Protein 3ORG (pdb70)

Radius of gyration: 48.37 Å; Cα contacts (8 Å, |Δi|>4): 4152; chains: 4; bounding box: 143×122×129 Å

B-factor: mean 123.42, std 28.96, range [78.47, 241.32]

Nearest PDB structures (foldseek):
  3org-assembly2_C  TM=1.002E+00  e=7.263E-75  Cyanidioschyzon merolae
  8ta2-assembly1_A  TM=9.245E-01  e=1.969E-22  Homo sapiens
  7xja-assembly1_B  TM=9.227E-01  e=7.601E-22  Homo sapiens
  8ta2-assembly1_B  TM=9.131E-01  e=1.461E-21  Homo sapiens
  5tr1-assembly1_B  TM=8.525E-01  e=3.159E-23  Bos taurus

Structure (mmCIF, N/CA/C/O backbone):
data_3ORG
#
_entry.id   3ORG
#
_cell.length_a   229.629
_cell.length_b   178.270
_cell.length_c   145.135
_cell.angle_alpha   90.000
_cell.angle_beta   129.210
_cell.angle_gamma   90.000
#
_symmetry.space_group_name_H-M   'C 1 2 1'
#
loop_
_entity.id
_entity.type
_entity.pdbx_description
1 polymer CmCLC
2 non-polymer 'CHLORIDE ION'
#
loop_
_atom_site.group_PDB
_atom_site.id
_atom_site.type_symbol
_atom_site.label_atom_id
_atom_site.label_alt_id
_atom_site.label_comp_id
_atom_site.label_asym_id
_atom_site.label_entity_id
_atom_site.label_seq_id
_atom_site.pdbx_PDB_ins_code
_atom_site.Cartn_x
_atom_site.Cartn_y
_atom_site.Cartn_z
_atom_site.occupancy
_atom_site.B_iso_or_equiv
_atom_site.auth_seq_id
_atom_site.auth_comp_id
_atom_site.auth_asym_id
_atom_site.auth_atom_id
_atom_site.pdbx_PDB_model_num
ATOM 1 N N . SER A 1 3 ? 45.794 0.466 21.586 1.00 120.71 88 SER A N 1
ATOM 2 C CA . SER A 1 3 ? 46.329 -0.353 20.446 1.00 116.54 88 SER A CA 1
ATOM 3 C C . SER A 1 3 ? 45.199 -1.140 19.770 1.00 116.01 88 SER A C 1
ATOM 4 O O . SER A 1 3 ? 45.406 -1.755 18.724 1.00 112.87 88 SER A O 1
ATOM 7 N N . LEU A 1 4 ? 44.015 -1.129 20.391 1.00 119.27 89 LEU A N 1
ATOM 8 C CA . LEU A 1 4 ? 42.812 -1.780 19.847 1.00 119.33 89 LEU A CA 1
ATOM 9 C C . LEU A 1 4 ? 41.756 -0.730 19.521 1.00 119.59 89 LEU A C 1
ATOM 10 O O . LEU A 1 4 ? 41.031 -0.840 18.528 1.00 117.90 89 LEU A O 1
ATOM 15 N N . MET A 1 5 ? 41.684 0.287 20.372 1.00 121.88 90 MET A N 1
ATOM 16 C CA . MET A 1 5 ? 40.842 1.447 20.127 1.00 122.45 90 MET A CA 1
ATOM 17 C C . MET A 1 5 ? 41.323 2.198 18.906 1.00 118.09 90 MET A C 1
ATOM 18 O O . MET A 1 5 ? 40.553 2.899 18.255 1.00 117.54 90 MET A O 1
ATOM 23 N N . TYR A 1 6 ? 42.613 2.029 18.621 1.00 115.35 91 TYR A N 1
ATOM 24 C CA . TYR A 1 6 ? 43.258 2.530 17.417 1.00 111.04 91 TYR A CA 1
ATOM 25 C C . TYR A 1 6 ? 42.686 1.831 16.188 1.00 108.40 91 TYR A C 1
ATOM 26 O O . TYR A 1 6 ? 42.163 2.490 15.286 1.00 106.85 91 TYR A O 1
ATOM 35 N N . LEU A 1 7 ? 42.772 0.500 16.179 1.00 108.09 92 LEU A N 1
ATOM 36 C CA . LEU A 1 7 ? 42.325 -0.320 15.050 1.00 106.00 92 LEU A CA 1
ATOM 37 C C . LEU A 1 7 ? 40.822 -0.200 14.770 1.00 107.40 92 LEU A C 1
ATOM 38 O O . LEU A 1 7 ? 40.427 0.004 13.622 1.00 105.36 92 LEU A O 1
ATOM 43 N N . LEU A 1 8 ? 39.998 -0.310 15.812 1.00 110.92 93 LEU A N 1
ATOM 44 C CA . LEU A 1 8 ? 38.540 -0.260 15.653 1.00 112.85 93 LEU A CA 1
ATOM 45 C C . LEU A 1 8 ? 38.037 1.097 15.173 1.00 112.02 93 LEU A C 1
ATOM 46 O O . LEU A 1 8 ? 37.021 1.174 14.479 1.00 112.01 93 LEU A O 1
ATOM 51 N N . ARG A 1 9 ? 38.745 2.160 15.545 1.00 111.29 94 ARG A N 1
ATOM 52 C CA . ARG A 1 9 ? 38.405 3.495 15.078 1.00 110.64 94 ARG A CA 1
ATOM 53 C C . ARG A 1 9 ? 38.564 3.551 13.583 1.00 107.06 94 ARG A C 1
ATOM 54 O O . ARG A 1 9 ? 37.620 3.905 12.872 1.00 107.39 94 ARG A O 1
ATOM 62 N N . LEU A 1 10 ? 39.775 3.194 13.141 1.00 103.89 95 LEU A N 1
ATOM 63 C CA . LEU A 1 10 ? 40.197 3.150 11.741 1.00 99.86 95 LEU A CA 1
ATOM 64 C C . LEU A 1 10 ? 39.279 2.231 10.935 1.00 99.67 95 LEU A C 1
ATOM 65 O O . LEU A 1 10 ? 38.708 2.666 9.935 1.00 98.68 95 LEU A O 1
ATOM 70 N N . VAL A 1 11 ? 39.112 0.985 11.389 1.00 100.85 96 VAL A N 1
ATOM 71 C CA . VAL A 1 11 ? 38.229 0.016 10.715 1.00 101.31 96 VAL A CA 1
ATOM 72 C C . VAL A 1 11 ? 36.805 0.568 10.555 1.00 103.78 96 VAL A C 1
ATOM 73 O O . VAL A 1 11 ? 36.218 0.468 9.479 1.00 103.08 96 VAL A O 1
ATOM 77 N N . CYS A 1 12 ? 36.265 1.163 11.618 1.00 106.97 97 CYS A N 1
ATOM 78 C CA . CYS A 1 12 ? 34.962 1.822 11.554 1.00 109.51 97 CYS A CA 1
ATOM 79 C C . CYS A 1 12 ? 34.878 2.908 10.482 1.00 107.48 97 CYS A C 1
ATOM 80 O O . CYS A 1 12 ? 33.852 3.036 9.813 1.00 108.14 97 CYS A O 1
ATOM 83 N N . PHE A 1 13 ? 35.963 3.672 10.325 1.00 105.30 98 PHE A N 1
ATOM 84 C CA . PHE A 1 13 ? 36.033 4.795 9.377 1.00 103.53 98 PHE A CA 1
ATOM 85 C C . PHE A 1 13 ? 36.025 4.331 7.950 1.00 101.06 98 PHE A C 1
ATOM 86 O O . PHE A 1 13 ? 35.260 4.828 7.131 1.00 101.19 98 PHE A O 1
ATOM 94 N N . LEU A 1 14 ? 36.906 3.388 7.664 1.00 99.14 99 LEU A N 1
ATOM 95 C CA . LEU A 1 14 ? 37.070 2.876 6.319 1.00 97.24 99 LEU A CA 1
ATOM 96 C C . LEU A 1 14 ? 35.785 2.179 5.840 1.00 99.20 99 LEU A C 1
ATOM 97 O O . LEU A 1 14 ? 35.318 2.420 4.719 1.00 98.59 99 LEU A O 1
ATOM 102 N N . THR A 1 15 ? 35.198 1.358 6.710 1.00 101.98 100 THR A N 1
ATOM 103 C CA . THR A 1 15 ? 33.944 0.656 6.407 1.00 104.42 100 THR A CA 1
ATOM 104 C C . THR A 1 15 ? 32.772 1.623 6.195 1.00 106.45 100 THR A C 1
ATOM 105 O O . THR A 1 15 ? 31.991 1.449 5.259 1.00 106.97 100 THR A O 1
ATOM 109 N N . LEU A 1 16 ? 32.654 2.633 7.057 1.00 107.85 101 LEU A N 1
ATOM 110 C CA . LEU A 1 16 ? 31.625 3.663 6.889 1.00 109.80 101 LEU A CA 1
ATOM 111 C C . LEU A 1 16 ? 31.868 4.599 5.692 1.00 107.47 101 LEU A C 1
ATOM 112 O O . LEU A 1 16 ? 30.903 5.169 5.166 1.00 109.05 101 LEU A O 1
ATOM 117 N N . LEU A 1 17 ? 33.136 4.750 5.271 1.00 103.85 102 LEU A N 1
ATOM 118 C CA . LEU A 1 17 ? 33.496 5.490 4.047 1.00 101.14 102 LEU A CA 1
ATOM 119 C C . LEU A 1 17 ? 33.149 4.649 2.837 1.00 100.38 102 LEU A C 1
ATOM 120 O O . LEU A 1 17 ? 32.346 5.057 2.003 1.00 101.11 102 LEU A O 1
ATOM 125 N N . GLY A 1 18 ? 33.762 3.472 2.754 1.00 99.13 103 GLY A N 1
ATOM 126 C CA . GLY A 1 18 ? 33.604 2.579 1.609 1.00 98.92 103 GLY A CA 1
ATOM 127 C C . GLY A 1 18 ? 32.167 2.295 1.212 1.00 101.81 103 GLY A C 1
ATOM 128 O O . GLY A 1 18 ? 31.809 2.374 0.030 1.00 101.66 103 GLY A O 1
ATOM 129 N N . VAL A 1 19 ? 31.351 1.955 2.206 1.00 104.74 104 VAL A N 1
ATOM 130 C CA . VAL A 1 19 ? 29.919 1.773 2.012 1.00 107.94 104 VAL A CA 1
ATOM 131 C C . VAL A 1 19 ? 29.332 3.016 1.343 1.00 108.50 104 VAL A C 1
ATOM 132 O O . VAL A 1 19 ? 28.913 2.952 0.187 1.00 108.42 104 VAL A O 1
ATOM 136 N N . THR A 1 20 ? 29.350 4.145 2.051 1.00 109.16 105 THR A N 1
ATOM 137 C CA . THR A 1 20 ? 28.641 5.346 1.598 1.00 110.60 105 THR A CA 1
ATOM 138 C C . THR A 1 20 ? 29.229 5.963 0.326 1.00 108.06 105 THR A C 1
ATOM 139 O O . THR A 1 20 ? 28.543 6.728 -0.359 1.00 109.13 105 THR A O 1
ATOM 143 N N . ALA A 1 21 ? 30.484 5.621 0.015 1.00 105.03 106 ALA A N 1
ATOM 144 C CA . ALA A 1 21 ? 31.137 6.041 -1.239 1.00 102.83 106 ALA A CA 1
ATOM 145 C C . ALA A 1 21 ? 30.579 5.268 -2.435 1.00 103.30 106 ALA A C 1
ATOM 146 O O . ALA A 1 21 ? 30.064 5.862 -3.384 1.00 103.93 106 ALA A O 1
ATOM 148 N N . ALA A 1 22 ? 30.673 3.942 -2.377 1.00 103.22 107 ALA A N 1
ATOM 149 C CA . ALA A 1 22 ? 30.072 3.080 -3.393 1.00 104.21 107 ALA A CA 1
ATOM 150 C C . ALA A 1 22 ? 28.532 3.160 -3.408 1.00 107.68 107 ALA A C 1
ATOM 151 O O . ALA A 1 22 ? 27.886 2.719 -4.363 1.00 108.97 107 ALA A O 1
ATOM 153 N N . LEU A 1 23 ? 27.949 3.718 -2.352 1.00 109.38 108 LEU A N 1
ATOM 154 C CA . LEU A 1 23 ? 26.507 3.906 -2.302 1.00 112.96 108 LEU A CA 1
ATOM 155 C C . LEU A 1 23 ? 26.110 5.177 -3.053 1.00 113.56 108 LEU A C 1
ATOM 156 O O . LEU A 1 23 ? 25.135 5.189 -3.814 1.00 115.85 108 LEU A O 1
ATOM 161 N N . PHE A 1 24 ? 26.870 6.245 -2.821 1.00 111.73 109 PHE A N 1
ATOM 162 C CA . PHE A 1 24 ? 26.638 7.533 -3.466 1.00 112.05 109 PHE A CA 1
ATOM 163 C C . PHE A 1 24 ? 26.900 7.416 -4.969 1.00 110.82 109 PHE A C 1
ATOM 164 O O . PHE A 1 24 ? 26.169 7.987 -5.778 1.00 112.46 109 PHE A O 1
ATOM 172 N N . ILE A 1 25 ? 27.939 6.659 -5.325 1.00 108.11 110 ILE A N 1
ATOM 173 C CA . ILE A 1 25 ? 28.323 6.450 -6.723 1.00 106.92 110 ILE A CA 1
ATOM 174 C C . ILE A 1 25 ? 27.304 5.576 -7.435 1.00 109.19 110 ILE A C 1
ATOM 175 O O . ILE A 1 25 ? 27.120 5.692 -8.648 1.00 109.75 110 ILE A O 1
ATOM 180 N N . PHE A 1 26 ? 26.645 4.706 -6.672 1.00 110.75 111 PHE A N 1
ATOM 181 C CA . PHE A 1 26 ? 25.562 3.893 -7.200 1.00 113.48 111 PHE A CA 1
ATOM 182 C C . PHE A 1 26 ? 24.366 4.776 -7.550 1.00 116.42 111 PHE A C 1
ATOM 183 O O . PHE A 1 26 ? 23.674 4.520 -8.535 1.00 118.34 111 PHE A O 1
ATOM 191 N N . ALA A 1 27 ? 24.143 5.818 -6.746 1.00 116.95 112 ALA A N 1
ATOM 192 C CA . ALA A 1 27 ? 23.061 6.780 -6.979 1.00 119.78 112 ALA A CA 1
ATOM 193 C C . ALA A 1 27 ? 23.346 7.709 -8.160 1.00 118.91 112 ALA A C 1
ATOM 194 O O . ALA A 1 27 ? 22.425 8.108 -8.867 1.00 121.45 112 ALA A O 1
ATOM 196 N N . VAL A 1 28 ? 24.621 8.056 -8.353 1.00 115.56 113 VAL A N 1
ATOM 197 C CA . VAL A 1 28 ? 25.084 8.800 -9.530 1.00 114.51 113 VAL A CA 1
ATOM 198 C C . VAL A 1 28 ? 24.796 7.973 -10.789 1.00 115.53 113 VAL A C 1
ATOM 199 O O . VAL A 1 28 ? 24.157 8.453 -11.728 1.00 117.54 113 VAL A O 1
ATOM 203 N N . ASP A 1 29 ? 25.259 6.723 -10.773 1.00 114.42 114 ASP A N 1
ATOM 204 C CA . ASP A 1 29 ? 25.065 5.753 -11.853 1.00 115.49 114 ASP A CA 1
ATOM 205 C C . ASP A 1 29 ? 23.588 5.521 -12.125 1.00 119.47 114 ASP A C 1
ATOM 206 O O . ASP A 1 29 ? 23.178 5.390 -13.278 1.00 121.29 114 ASP A O 1
ATOM 211 N N . LEU A 1 30 ? 22.801 5.471 -11.051 1.00 121.16 115 LEU A N 1
ATOM 212 C CA . LEU A 1 30 ? 21.351 5.308 -11.134 1.00 125.17 115 LEU A CA 1
ATOM 213 C C . LEU A 1 30 ? 20.686 6.529 -11.767 1.00 127.13 115 LEU A C 1
ATOM 214 O O . LEU A 1 30 ? 19.717 6.394 -12.513 1.00 130.27 115 LEU A O 1
ATOM 219 N N . ALA A 1 31 ? 21.220 7.712 -11.468 1.00 125.43 116 ALA A N 1
ATOM 220 C CA . ALA A 1 31 ? 20.684 8.966 -11.992 1.00 127.30 116 ALA A CA 1
ATOM 221 C C . ALA A 1 31 ? 21.072 9.212 -13.449 1.00 126.95 116 ALA A C 1
ATOM 222 O O . ALA A 1 31 ? 20.393 9.961 -14.148 1.00 129.65 116 ALA A O 1
ATOM 224 N N . VAL A 1 32 ? 22.157 8.593 -13.907 1.00 124.06 117 VAL A N 1
ATOM 225 C CA . VAL A 1 32 ? 22.570 8.724 -15.304 1.00 123.95 117 VAL A CA 1
ATOM 226 C C . VAL A 1 32 ? 21.707 7.831 -16.205 1.00 127.13 117 VAL A C 1
ATOM 227 O O . VAL A 1 32 ? 21.344 8.214 -17.323 1.00 129.18 117 VAL A O 1
ATOM 231 N N . HIS A 1 33 ? 21.364 6.652 -15.688 1.00 127.86 118 HIS A N 1
ATOM 232 C CA . HIS A 1 33 ? 20.560 5.660 -16.401 1.00 130.98 118 HIS A CA 1
ATOM 233 C C . HIS A 1 33 ? 19.089 6.048 -16.523 1.00 135.25 118 HIS A C 1
ATOM 234 O O . HIS A 1 33 ? 18.343 5.435 -17.284 1.00 138.32 118 HIS A O 1
ATOM 241 N N . GLY A 1 34 ? 18.677 7.056 -15.761 1.00 135.71 119 GLY A N 1
ATOM 242 C CA . GLY A 1 34 ? 17.315 7.570 -15.825 1.00 140.05 119 GLY A CA 1
ATOM 243 C C . GLY A 1 34 ? 17.246 8.795 -16.713 1.00 141.05 119 GLY A C 1
ATOM 244 O O . GLY A 1 34 ? 16.357 8.911 -17.560 1.00 144.60 119 GLY A O 1
ATOM 245 N N . LEU A 1 35 ? 18.202 9.701 -16.517 1.00 138.13 120 LEU A N 1
ATOM 246 C CA . LEU A 1 35 ? 18.302 10.946 -17.280 1.00 138.87 120 LEU A CA 1
ATOM 247 C C . LEU A 1 35 ? 18.485 10.690 -18.774 1.00 139.96 120 LEU A C 1
ATOM 248 O O . LEU A 1 35 ? 18.038 11.485 -19.603 1.00 142.51 120 LEU A O 1
ATOM 253 N N . GLU A 1 36 ? 19.155 9.586 -19.104 1.00 138.32 121 GLU A N 1
ATOM 254 C CA . GLU A 1 36 ? 19.284 9.134 -20.486 1.00 139.78 121 GLU A CA 1
ATOM 255 C C . GLU A 1 36 ? 17.949 8.593 -21.019 1.00 144.40 121 GLU A C 1
ATOM 256 O O . GLU A 1 36 ? 17.589 8.847 -22.171 1.00 147.26 121 GLU A O 1
ATOM 262 N N . GLU A 1 37 ? 17.214 7.865 -20.179 1.00 145.53 122 GLU A N 1
ATOM 263 C CA . GLU A 1 37 ? 15.928 7.287 -20.589 1.00 150.17 122 GLU A CA 1
ATOM 264 C C . GLU A 1 37 ? 14.817 8.340 -20.704 1.00 153.65 122 GLU A C 1
ATOM 265 O O . GLU A 1 37 ? 13.898 8.193 -21.512 1.00 157.71 122 GLU A O 1
ATOM 271 N N . LEU A 1 38 ? 14.918 9.399 -19.904 1.00 152.18 123 LEU A N 1
ATOM 272 C CA . LEU A 1 38 ? 14.035 10.555 -20.028 1.00 155.28 123 LEU A CA 1
ATOM 273 C C . LEU A 1 38 ? 14.250 11.170 -21.404 1.00 156.31 123 LEU A C 1
ATOM 274 O O . LEU A 1 38 ? 13.330 11.228 -22.215 1.00 160.53 123 LEU A O 1
ATOM 279 N N . ARG A 1 39 ? 15.487 11.594 -21.655 1.00 152.68 124 ARG A N 1
ATOM 280 C CA . ARG A 1 39 ? 15.939 12.138 -22.942 1.00 153.25 124 ARG A CA 1
ATOM 281 C C . ARG A 1 39 ? 15.471 11.304 -24.147 1.00 156.48 124 ARG A C 1
ATOM 282 O O . ARG A 1 39 ? 15.177 11.855 -25.209 1.00 159.39 124 ARG A O 1
ATOM 290 N N . MET A 1 40 ? 15.391 9.986 -23.969 1.00 156.28 125 MET A N 1
ATOM 291 C CA . MET A 1 40 ? 14.962 9.083 -25.036 1.00 159.58 125 MET A CA 1
ATOM 292 C C . MET A 1 40 ? 13.440 9.117 -25.234 1.00 164.94 125 MET A C 1
ATOM 293 O O . MET A 1 40 ? 12.956 9.029 -26.367 1.00 168.62 125 MET A O 1
ATOM 298 N N . LYS A 1 41 ? 12.698 9.245 -24.131 1.00 165.65 126 LYS A N 1
ATOM 299 C CA . LYS A 1 41 ? 11.234 9.368 -24.170 1.00 170.84 126 LYS A CA 1
ATOM 300 C C . LYS A 1 41 ? 10.818 10.606 -24.939 1.00 173.53 126 LYS A C 1
ATOM 301 O O . LYS A 1 41 ? 9.978 10.523 -25.832 1.00 178.16 126 LYS A O 1
ATOM 307 N N . ILE A 1 42 ? 11.416 11.744 -24.586 1.00 170.92 127 ILE A N 1
ATOM 308 C CA . ILE A 1 42 ? 11.171 13.022 -25.260 1.00 173.28 127 ILE A CA 1
ATOM 309 C C . ILE A 1 42 ? 11.214 12.881 -26.789 1.00 175.92 127 ILE A C 1
ATOM 310 O O . ILE A 1 42 ? 10.362 13.434 -27.495 1.00 180.51 127 ILE A O 1
ATOM 315 N N . SER A 1 43 ? 12.183 12.113 -27.284 1.00 173.34 128 SER A N 1
ATOM 316 C CA . SER A 1 43 ? 12.387 11.942 -28.721 1.00 175.59 128 SER A CA 1
ATOM 317 C C . SER A 1 43 ? 11.350 11.050 -29.393 1.00 180.45 128 SER A C 1
ATOM 318 O O . SER A 1 43 ? 10.812 11.410 -30.444 1.00 184.76 128 SER A O 1
ATOM 321 N N . ARG A 1 44 ? 11.066 9.899 -28.782 1.00 180.06 129 ARG A N 1
ATOM 322 C CA . ARG A 1 44 ? 10.151 8.904 -29.362 1.00 184.64 129 ARG A CA 1
ATOM 323 C C . ARG A 1 44 ? 8.663 9.277 -29.281 1.00 189.88 129 ARG A C 1
ATOM 324 O O . ARG A 1 44 ? 7.820 8.583 -29.857 1.00 194.40 129 ARG A O 1
ATOM 332 N N . LEU A 1 45 ? 8.345 10.364 -28.576 1.00 189.53 130 LEU A N 1
ATOM 333 C CA . LEU A 1 45 ? 6.963 10.843 -28.481 1.00 194.61 130 LEU A CA 1
ATOM 334 C C . LEU A 1 45 ? 6.572 11.711 -29.683 1.00 198.82 130 LEU A C 1
ATOM 335 O O . LEU A 1 45 ? 5.410 11.716 -30.097 1.00 204.34 130 LEU A O 1
ATOM 340 N N . ALA A 1 46 ? 7.546 12.442 -30.228 1.00 196.44 131 ALA A N 1
ATOM 341 C CA . ALA A 1 46 ? 7.347 13.276 -31.419 1.00 200.13 131 ALA A CA 1
ATOM 342 C C . ALA A 1 46 ? 7.562 12.461 -32.703 1.00 202.24 131 ALA A C 1
ATOM 343 O O . ALA A 1 46 ? 7.875 11.270 -32.632 1.00 200.84 131 ALA A O 1
ATOM 345 N N . GLY A 1 47 ? 7.389 13.098 -33.865 1.00 205.89 132 GLY A N 1
ATOM 346 C CA . GLY A 1 47 ? 7.691 12.472 -35.163 1.00 208.05 132 GLY A CA 1
ATOM 347 C C . GLY A 1 47 ? 9.156 12.070 -35.299 1.00 203.05 132 GLY A C 1
ATOM 348 O O . GLY A 1 47 ? 9.975 12.395 -34.435 1.00 197.84 132 GLY A O 1
ATOM 349 N N . ARG A 1 48 ? 9.490 11.364 -36.379 1.00 204.82 133 ARG A N 1
ATOM 350 C CA . ARG A 1 48 ? 10.854 10.848 -36.582 1.00 200.55 133 ARG A CA 1
ATOM 351 C C . ARG A 1 48 ? 11.856 11.956 -36.934 1.00 198.49 133 ARG A C 1
ATOM 352 O O . ARG A 1 48 ? 12.956 12.013 -36.370 1.00 193.17 133 ARG A O 1
ATOM 360 N N . PHE A 1 49 ? 11.460 12.824 -37.865 1.00 202.95 134 PHE A N 1
ATOM 361 C CA . PHE A 1 49 ? 12.249 13.993 -38.269 1.00 202.04 134 PHE A CA 1
ATOM 362 C C . PHE A 1 49 ? 12.664 14.844 -37.068 1.00 197.27 134 PHE A C 1
ATOM 363 O O . PHE A 1 49 ? 13.856 15.044 -36.824 1.00 192.98 134 PHE A O 1
ATOM 371 N N . ALA A 1 50 ? 11.669 15.312 -36.316 1.00 198.37 135 ALA A N 1
ATOM 372 C CA . ALA A 1 50 ? 11.884 16.113 -35.113 1.00 194.52 135 ALA A CA 1
ATOM 373 C C . ALA A 1 50 ? 12.424 15.275 -33.961 1.00 189.10 135 ALA A C 1
ATOM 374 O O . ALA A 1 50 ? 13.162 15.780 -33.117 1.00 184.82 135 ALA A O 1
ATOM 376 N N . GLY A 1 51 ? 12.053 13.998 -33.934 1.00 189.63 136 GLY A N 1
ATOM 377 C CA . GLY A 1 51 ? 12.529 13.069 -32.914 1.00 185.14 136 GLY A CA 1
ATOM 378 C C . GLY A 1 51 ? 14.040 13.030 -32.804 1.00 180.09 136 GLY A C 1
ATOM 379 O O . GLY A 1 51 ? 14.578 12.796 -31.723 1.00 175.57 136 GLY A O 1
ATOM 380 N N . TYR A 1 52 ? 14.722 13.269 -33.923 1.00 181.17 137 TYR A N 1
ATOM 381 C CA . TYR A 1 52 ? 16.187 13.300 -33.948 1.00 177.02 137 TYR A CA 1
ATOM 382 C C . TYR A 1 52 ? 16.758 14.631 -33.440 1.00 174.39 137 TYR A C 1
ATOM 383 O O . TYR A 1 52 ? 17.760 14.642 -32.716 1.00 169.51 137 TYR A O 1
ATOM 392 N N . ILE A 1 53 ? 16.118 15.738 -33.821 1.00 177.67 138 ILE A N 1
ATOM 393 C CA . ILE A 1 53 ? 16.552 17.077 -33.408 1.00 175.97 138 ILE A CA 1
ATOM 394 C C . ILE A 1 53 ? 16.263 17.329 -31.926 1.00 173.11 138 ILE A C 1
ATOM 395 O O . ILE A 1 53 ? 17.044 18.000 -31.249 1.00 169.92 138 ILE A O 1
ATOM 400 N N . LEU A 1 54 ? 15.158 16.779 -31.423 1.00 174.53 139 LEU A N 1
ATOM 401 C CA . LEU A 1 54 ? 14.863 16.830 -29.987 1.00 171.93 139 LEU A CA 1
ATOM 402 C C . LEU A 1 54 ? 15.820 15.977 -29.144 1.00 166.61 139 LEU A C 1
ATOM 403 O O . LEU A 1 54 ? 15.940 16.184 -27.936 1.00 163.80 139 LEU A O 1
ATOM 408 N N . TYR A 1 55 ? 16.492 15.020 -29.780 1.00 165.47 140 TYR A N 1
ATOM 409 C CA . TYR A 1 55 ? 17.558 14.273 -29.125 1.00 160.60 140 TYR A CA 1
ATOM 410 C C . TYR A 1 55 ? 18.785 15.173 -28.954 1.00 157.37 140 TYR A C 1
ATOM 411 O O . TYR A 1 55 ? 19.380 15.226 -27.874 1.00 153.46 140 TYR A O 1
ATOM 420 N N . VAL A 1 56 ? 19.141 15.887 -30.022 1.00 159.34 141 VAL A N 1
ATOM 421 C CA . VAL A 1 56 ? 20.315 16.763 -30.029 1.00 156.93 141 VAL A CA 1
ATOM 422 C C . VAL A 1 56 ? 20.104 17.969 -29.119 1.00 156.32 141 VAL A C 1
ATOM 423 O O . VAL A 1 56 ? 20.994 18.325 -28.348 1.00 152.72 141 VAL A O 1
ATOM 427 N N . VAL A 1 57 ? 18.925 18.585 -29.210 1.00 160.12 142 VAL A N 1
ATOM 428 C CA . VAL A 1 57 ? 18.599 19.764 -28.404 1.00 160.43 142 VAL A CA 1
ATOM 429 C C . VAL A 1 57 ? 18.635 19.450 -26.906 1.00 157.05 142 VAL A C 1
ATOM 430 O O . VAL A 1 57 ? 19.248 20.191 -26.130 1.00 154.92 142 VAL A O 1
ATOM 434 N N . SER A 1 58 ? 18.001 18.345 -26.513 1.00 156.88 143 SER A N 1
ATOM 435 C CA . SER A 1 58 ? 18.066 17.868 -25.132 1.00 153.61 143 SER A CA 1
ATOM 436 C C . SER A 1 58 ? 19.511 17.623 -24.718 1.00 148.65 143 SER A C 1
ATOM 437 O O . SER A 1 58 ? 19.897 17.921 -23.589 1.00 146.03 143 SER A O 1
ATOM 440 N N . GLY A 1 59 ? 20.298 17.090 -25.651 1.00 147.78 144 GLY A N 1
ATOM 441 C CA . GLY A 1 59 ? 21.712 16.796 -25.426 1.00 143.56 144 GLY A CA 1
ATOM 442 C C . GLY A 1 59 ? 22.566 18.017 -25.144 1.00 142.01 144 GLY A C 1
ATOM 443 O O . GLY A 1 59 ? 23.393 18.001 -24.229 1.00 138.50 144 GLY A O 1
ATOM 444 N N . VAL A 1 60 ? 22.375 19.074 -25.931 1.00 144.89 145 VAL A N 1
ATOM 445 C CA . VAL A 1 60 ? 23.088 20.326 -25.708 1.00 144.06 145 VAL A CA 1
ATOM 446 C C . VAL A 1 60 ? 22.668 20.897 -24.361 1.00 143.26 145 VAL A C 1
ATOM 447 O O . VAL A 1 60 ? 23.520 21.227 -23.539 1.00 140.36 145 VAL A O 1
ATOM 451 N N . ALA A 1 61 ? 21.355 20.967 -24.137 1.00 146.04 146 ALA A N 1
ATOM 452 C CA . ALA A 1 61 ? 20.771 21.502 -22.901 1.00 146.17 146 ALA A CA 1
ATOM 453 C C . ALA A 1 61 ? 21.391 20.919 -21.631 1.00 142.00 146 ALA A C 1
ATOM 454 O O . ALA A 1 61 ? 21.742 21.657 -20.711 1.00 141.03 146 ALA A O 1
ATOM 456 N N . LEU A 1 62 ? 21.531 19.597 -21.588 1.00 139.87 147 LEU A N 1
ATOM 457 C CA . LEU A 1 62 ? 22.095 18.931 -20.419 1.00 135.93 147 LEU A CA 1
ATOM 458 C C . LEU A 1 62 ? 23.597 19.158 -20.269 1.00 132.39 147 LEU A C 1
ATOM 459 O O . LEU A 1 62 ? 24.131 19.044 -19.170 1.00 129.74 147 LEU A O 1
ATOM 464 N N . CYS A 1 63 ? 24.273 19.485 -21.366 1.00 132.68 148 CYS A N 1
ATOM 465 C CA . CYS A 1 63 ? 25.686 19.850 -21.302 1.00 129.99 148 CYS A CA 1
ATOM 466 C C . CYS A 1 63 ? 25.867 21.287 -20.812 1.00 130.78 148 CYS A C 1
ATOM 467 O O . CYS A 1 63 ? 26.871 21.612 -20.170 1.00 128.11 148 CYS A O 1
ATOM 470 N N . LEU A 1 64 ? 24.881 22.132 -21.117 1.00 134.59 149 LEU A N 1
ATOM 471 C CA . LEU A 1 64 ? 24.841 23.516 -20.638 1.00 136.15 149 LEU A CA 1
ATOM 472 C C . LEU A 1 64 ? 24.525 23.542 -19.146 1.00 135.13 149 LEU A C 1
ATOM 473 O O . LEU A 1 64 ? 25.158 24.274 -18.387 1.00 134.20 149 LEU A O 1
ATOM 478 N N . LEU A 1 65 ? 23.546 22.738 -18.733 1.00 135.67 150 LEU A N 1
ATOM 479 C CA . LEU A 1 65 ? 23.187 22.610 -17.324 1.00 135.03 150 LEU A CA 1
ATOM 480 C C . LEU A 1 65 ? 24.360 22.060 -16.514 1.00 130.90 150 LEU A C 1
ATOM 481 O O . LEU A 1 65 ? 24.518 22.396 -15.340 1.00 130.17 150 LEU A O 1
ATOM 486 N N . SER A 1 66 ? 25.180 21.229 -17.159 1.00 128.58 151 SER A N 1
ATOM 487 C CA . SER A 1 66 ? 26.360 20.623 -16.542 1.00 124.70 151 SER A CA 1
ATOM 488 C C . SER A 1 66 ? 27.404 21.672 -16.157 1.00 123.78 151 SER A C 1
ATOM 489 O O . SER A 1 66 ? 27.845 21.723 -15.003 1.00 121.98 151 SER A O 1
ATOM 492 N N . THR A 1 67 ? 27.788 22.506 -17.125 1.00 125.33 152 THR A N 1
ATOM 493 C CA . THR A 1 67 ? 28.770 23.573 -16.895 1.00 125.04 152 THR A CA 1
ATOM 494 C C . THR A 1 67 ? 28.212 24.668 -15.993 1.00 127.19 152 THR A C 1
ATOM 495 O O . THR A 1 67 ? 28.971 25.344 -15.293 1.00 126.57 152 THR A O 1
ATOM 499 N N . PHE A 1 68 ? 26.887 24.829 -16.022 1.00 130.07 153 PHE A N 1
ATOM 500 C CA . PHE A 1 68 ? 26.177 25.770 -15.161 1.00 132.49 153 PHE A CA 1
ATOM 501 C C . PHE A 1 68 ? 26.294 25.368 -13.688 1.00 130.78 153 PHE A C 1
ATOM 502 O O . PHE A 1 68 ? 26.547 26.220 -12.834 1.00 131.52 153 PHE A O 1
ATOM 510 N N . TRP A 1 69 ? 26.111 24.077 -13.401 1.00 128.83 154 TRP A N 1
ATOM 511 C CA . TRP A 1 69 ? 26.227 23.557 -12.035 1.00 127.26 154 TRP A CA 1
ATOM 512 C C . TRP A 1 69 ? 27.579 23.912 -11.404 1.00 124.90 154 TRP A C 1
ATOM 513 O O . TRP A 1 69 ? 27.627 24.414 -10.277 1.00 125.45 154 TRP A O 1
ATOM 524 N N . CYS A 1 70 ? 28.665 23.653 -12.137 1.00 122.59 155 CYS A N 1
ATOM 525 C CA . CYS A 1 70 ? 30.021 24.019 -11.709 1.00 120.55 155 CYS A CA 1
ATOM 526 C C . CYS A 1 70 ? 30.150 25.519 -11.476 1.00 122.96 155 CYS A C 1
ATOM 527 O O . CYS A 1 70 ? 30.746 25.954 -10.491 1.00 122.54 155 CYS A O 1
ATOM 530 N N . ALA A 1 71 ? 29.585 26.298 -12.393 1.00 125.77 156 ALA A N 1
ATOM 531 C CA . ALA A 1 71 ? 29.633 27.750 -12.323 1.00 128.54 156 ALA A CA 1
ATOM 532 C C . ALA A 1 71 ? 28.894 28.290 -11.102 1.00 130.66 156 ALA A C 1
ATOM 533 O O . ALA A 1 71 ? 29.436 29.120 -10.370 1.00 131.41 156 ALA A O 1
ATOM 535 N N . VAL A 1 72 ? 27.673 27.800 -10.879 1.00 131.89 157 VAL A N 1
ATOM 536 C CA . VAL A 1 72 ? 26.784 28.326 -9.832 1.00 134.63 157 VAL A CA 1
ATOM 537 C C . VAL A 1 72 ? 27.082 27.792 -8.412 1.00 132.91 157 VAL A C 1
ATOM 538 O O . VAL A 1 72 ? 26.656 28.392 -7.419 1.00 135.20 157 VAL A O 1
ATOM 542 N N . LEU A 1 73 ? 27.816 26.679 -8.328 1.00 129.10 158 LEU A N 1
ATOM 543 C CA . LEU A 1 73 ? 28.154 26.059 -7.042 1.00 127.42 158 LEU A CA 1
ATOM 544 C C . LEU A 1 73 ? 29.629 26.191 -6.674 1.00 124.97 158 LEU A C 1
ATOM 545 O O . LEU A 1 73 ? 29.965 26.897 -5.720 1.00 126.25 158 LEU A O 1
ATOM 550 N N . SER A 1 74 ? 30.500 25.517 -7.424 1.00 121.94 159 SER A N 1
ATOM 551 C CA . SER A 1 74 ? 31.948 25.622 -7.215 1.00 119.70 159 SER A CA 1
ATOM 552 C C . SER A 1 74 ? 32.724 25.238 -8.468 1.00 117.64 159 SER A C 1
ATOM 553 O O . SER A 1 74 ? 32.785 24.062 -8.830 1.00 115.36 159 SER A O 1
ATOM 556 N N . THR A 1 75 ? 33.318 26.231 -9.125 1.00 118.85 160 THR A N 1
ATOM 557 C CA . THR A 1 75 ? 34.083 25.989 -10.352 1.00 117.66 160 THR A CA 1
ATOM 558 C C . THR A 1 75 ? 35.313 25.111 -10.109 1.00 114.28 160 THR A C 1
ATOM 559 O O . THR A 1 75 ? 35.946 24.654 -11.057 1.00 112.96 160 THR A O 1
ATOM 563 N N . GLU A 1 76 ? 35.630 24.870 -8.838 1.00 113.39 161 GLU A N 1
ATOM 564 C CA . GLU A 1 76 ? 36.716 23.965 -8.446 1.00 110.50 161 GLU A CA 1
ATOM 565 C C . GLU A 1 76 ? 36.357 22.515 -8.771 1.00 108.24 161 GLU A C 1
ATOM 566 O O . GLU A 1 76 ? 37.186 21.614 -8.633 1.00 105.57 161 GLU A O 1
ATOM 572 N N . ALA A 1 77 ? 35.114 22.311 -9.203 1.00 109.64 162 ALA A N 1
ATOM 573 C CA . ALA A 1 77 ? 34.606 20.993 -9.578 1.00 108.38 162 ALA A CA 1
ATOM 574 C C . ALA A 1 77 ? 34.731 20.717 -11.080 1.00 108.26 162 ALA A C 1
ATOM 575 O O . ALA A 1 77 ? 34.256 19.688 -11.575 1.00 107.70 162 ALA A O 1
ATOM 577 N N . GLU A 1 78 ? 35.361 21.641 -11.802 1.00 109.08 163 GLU A N 1
ATOM 578 C CA . GLU A 1 78 ? 35.568 21.479 -13.237 1.00 109.25 163 GLU A CA 1
ATOM 579 C C . GLU A 1 78 ? 36.693 20.498 -13.504 1.00 106.27 163 GLU A C 1
ATOM 580 O O . GLU A 1 78 ? 37.651 20.418 -12.740 1.00 104.32 163 GLU A O 1
ATOM 586 N N . GLY A 1 79 ? 36.556 19.739 -14.584 1.00 106.16 164 GLY A N 1
ATOM 587 C CA . GLY A 1 79 ? 37.574 18.776 -14.989 1.00 104.18 164 GLY A CA 1
ATOM 588 C C . GLY A 1 79 ? 37.509 17.426 -14.290 1.00 101.90 164 GLY A C 1
ATOM 589 O O . GLY A 1 79 ? 36.487 17.070 -13.690 1.00 102.17 164 GLY A O 1
ATOM 590 N N . SER A 1 80 ? 38.617 16.685 -14.372 1.00 99.81 165 SER A N 1
ATOM 591 C CA . SER A 1 80 ? 38.728 15.326 -13.833 1.00 97.56 165 SER A CA 1
ATOM 592 C C . SER A 1 80 ? 38.488 15.265 -12.329 1.00 96.57 165 SER A C 1
ATOM 593 O O . SER A 1 80 ? 37.439 14.809 -11.880 1.00 96.92 165 SER A O 1
ATOM 596 N N . GLY A 1 81 ? 39.456 15.748 -11.561 1.00 95.64 166 GLY A N 1
ATOM 597 C CA . GLY A 1 81 ? 39.388 15.681 -10.110 1.00 94.94 166 GLY A CA 1
ATOM 598 C C . GLY A 1 81 ? 40.595 14.956 -9.553 1.00 92.78 166 GLY A C 1
ATOM 599 O O . GLY A 1 81 ? 41.186 15.392 -8.563 1.00 92.46 166 GLY A O 1
ATOM 600 N N . LEU A 1 82 ? 40.962 13.845 -10.193 1.00 91.50 167 LEU A N 1
ATOM 601 C CA . LEU A 1 82 ? 42.157 13.101 -9.811 1.00 89.34 167 LEU A CA 1
ATOM 602 C C . LEU A 1 82 ? 43.384 14.022 -9.799 1.00 89.27 167 LEU A C 1
ATOM 603 O O . LEU A 1 82 ? 44.067 14.098 -8.785 1.00 88.51 167 LEU A O 1
ATOM 608 N N . PRO A 1 83 ? 43.648 14.748 -10.907 1.00 90.55 168 PRO A N 1
ATOM 609 C CA . PRO A 1 83 ? 44.700 15.768 -10.902 1.00 91.15 168 PRO A CA 1
ATOM 610 C C . PRO A 1 83 ? 44.620 16.720 -9.708 1.00 91.83 168 PRO A C 1
ATOM 611 O O . PRO A 1 83 ? 45.654 17.024 -9.099 1.00 91.35 168 PRO A O 1
ATOM 615 N N . GLN A 1 84 ? 43.403 17.174 -9.387 1.00 93.16 169 GLN A N 1
ATOM 616 C CA . GLN A 1 84 ? 43.157 18.095 -8.264 1.00 94.33 169 GLN A CA 1
ATOM 617 C C . GLN A 1 84 ? 43.476 17.442 -6.924 1.00 92.60 169 GLN A C 1
ATOM 618 O O . GLN A 1 84 ? 43.727 18.123 -5.934 1.00 93.10 169 GLN A O 1
ATOM 624 N N . MET A 1 85 ? 43.459 16.113 -6.920 1.00 90.80 170 MET A N 1
ATOM 625 C CA . MET A 1 85 ? 43.661 15.315 -5.723 1.00 89.58 170 MET A CA 1
ATOM 626 C C . MET A 1 85 ? 45.129 14.942 -5.598 1.00 87.95 170 MET A C 1
ATOM 627 O O . MET A 1 85 ? 45.718 15.069 -4.523 1.00 87.85 170 MET A O 1
ATOM 632 N N . LYS A 1 86 ? 45.704 14.480 -6.708 1.00 86.89 171 LYS A N 1
ATOM 633 C CA . LYS A 1 86 ? 47.140 14.245 -6.835 1.00 85.85 171 LYS A CA 1
ATOM 634 C C . LYS A 1 86 ? 47.898 15.431 -6.216 1.00 86.91 171 LYS A C 1
ATOM 635 O O . LYS A 1 86 ? 48.946 15.265 -5.576 1.00 86.28 171 LYS A O 1
ATOM 641 N N . SER A 1 87 ? 47.326 16.622 -6.405 1.00 88.61 172 SER A N 1
ATOM 642 C CA . SER A 1 87 ? 47.815 17.870 -5.828 1.00 89.93 172 SER A CA 1
ATOM 643 C C . SER A 1 87 ? 47.784 17.832 -4.307 1.00 89.77 172 SER A C 1
ATOM 644 O O . SER A 1 87 ? 48.806 18.057 -3.664 1.00 89.83 172 SER A O 1
ATOM 647 N N . ILE A 1 88 ? 46.610 17.543 -3.746 1.00 89.82 173 ILE A N 1
ATOM 648 C CA . ILE A 1 88 ? 46.419 17.476 -2.295 1.00 90.22 173 ILE A CA 1
ATOM 649 C C . ILE A 1 88 ? 47.345 16.458 -1.634 1.00 88.76 173 ILE A C 1
ATOM 650 O O . ILE A 1 88 ? 48.007 16.778 -0.641 1.00 89.84 173 ILE A O 1
ATOM 655 N N . LEU A 1 89 ? 47.398 15.245 -2.183 1.00 86.65 174 LEU A N 1
ATOM 656 C CA . LEU A 1 89 ? 48.180 14.166 -1.586 1.00 84.98 174 LEU A CA 1
ATOM 657 C C . LEU A 1 89 ? 49.677 14.378 -1.770 1.00 84.66 174 LEU A C 1
ATOM 658 O O . LEU A 1 89 ? 50.510 13.660 -1.212 1.00 83.60 174 LEU A O 1
ATOM 663 N N . SER A 1 90 ? 50.002 15.398 -2.545 1.00 85.89 175 SER A N 1
ATOM 664 C CA . SER A 1 90 ? 51.377 15.742 -2.844 1.00 86.48 175 SER A CA 1
ATOM 665 C C . SER A 1 90 ? 52.013 16.591 -1.730 1.00 87.76 175 SER A C 1
ATOM 666 O O . SER A 1 90 ? 53.239 16.729 -1.662 1.00 88.19 175 SER A O 1
ATOM 669 N N . GLY A 1 91 ? 51.174 17.146 -0.859 1.00 88.73 176 GLY A N 1
ATOM 670 C CA . GLY A 1 91 ? 51.636 17.982 0.249 1.00 90.35 176 GLY A CA 1
ATOM 671 C C . GLY A 1 91 ? 51.069 19.389 0.226 1.00 92.48 176 GLY A C 1
ATOM 672 O O . GLY A 1 91 ? 51.594 20.297 0.882 1.00 94.35 176 GLY A O 1
ATOM 673 N N . PHE A 1 92 ? 49.997 19.567 -0.536 1.00 92.22 177 PHE A N 1
ATOM 674 C CA . PHE A 1 92 ? 49.385 20.865 -0.689 1.00 94.42 177 PHE A CA 1
ATOM 675 C C . PHE A 1 92 ? 47.976 20.846 -0.146 1.00 95.25 177 PHE A C 1
ATOM 676 O O . PHE A 1 92 ? 47.130 21.612 -0.602 1.00 96.66 177 PHE A O 1
ATOM 684 N N . TYR A 1 93 ? 47.726 19.983 0.838 1.00 94.81 178 TYR A N 1
ATOM 685 C CA . TYR A 1 93 ? 46.400 19.919 1.464 1.00 96.23 178 TYR A CA 1
ATOM 686 C C . TYR A 1 93 ? 45.936 21.276 2.002 1.00 99.61 178 TYR A C 1
ATOM 687 O O . TYR A 1 93 ? 44.774 21.643 1.833 1.00 101.03 178 TYR A O 1
ATOM 696 N N . ASP A 1 94 ? 46.844 22.006 2.646 1.00 101.35 179 ASP A N 1
ATOM 697 C CA . ASP A 1 94 ? 46.553 23.354 3.145 1.00 104.99 179 ASP A CA 1
ATOM 698 C C . ASP A 1 94 ? 46.134 24.340 2.044 1.00 106.18 179 ASP A C 1
ATOM 699 O O . ASP A 1 94 ? 45.283 25.204 2.279 1.00 108.84 179 ASP A O 1
ATOM 704 N N . LYS A 1 95 ? 46.729 24.203 0.857 1.00 104.50 180 LYS A N 1
ATOM 705 C CA . LYS A 1 95 ? 46.440 25.084 -0.283 1.00 105.76 180 LYS A CA 1
ATOM 706 C C . LYS A 1 95 ? 45.175 24.711 -1.068 1.00 105.02 180 LYS A C 1
ATOM 707 O O . LYS A 1 95 ? 44.439 25.594 -1.521 1.00 107.08 180 LYS A O 1
ATOM 713 N N . MET A 1 96 ? 44.929 23.412 -1.223 1.00 102.28 181 MET A N 1
ATOM 714 C CA . MET A 1 96 ? 43.864 22.918 -2.103 1.00 101.55 181 MET A CA 1
ATOM 715 C C . MET A 1 96 ? 42.628 22.431 -1.360 1.00 101.97 181 MET A C 1
ATOM 716 O O . MET A 1 96 ? 41.696 21.899 -1.971 1.00 101.43 181 MET A O 1
ATOM 721 N N . ARG A 1 97 ? 42.640 22.623 -0.043 1.00 103.26 182 ARG A N 1
ATOM 722 C CA . ARG A 1 97 ? 41.558 22.246 0.873 1.00 104.43 182 ARG A CA 1
ATOM 723 C C . ARG A 1 97 ? 40.165 22.677 0.382 1.00 106.09 182 ARG A C 1
ATOM 724 O O . ARG A 1 97 ? 39.153 22.051 0.699 1.00 106.32 182 ARG A O 1
ATOM 732 N N . SER A 1 98 ? 40.140 23.744 -0.409 1.00 107.46 183 SER A N 1
ATOM 733 C CA . SER A 1 98 ? 38.914 24.349 -0.911 1.00 109.65 183 SER A CA 1
ATOM 734 C C . SER A 1 98 ? 38.144 23.418 -1.834 1.00 108.00 183 SER A C 1
ATOM 735 O O . SER A 1 98 ? 36.924 23.529 -1.963 1.00 109.71 183 SER A O 1
ATOM 738 N N . ALA A 1 99 ? 38.866 22.512 -2.486 1.00 104.98 184 ALA A N 1
ATOM 739 C CA . ALA A 1 99 ? 38.279 21.616 -3.473 1.00 103.54 184 ALA A CA 1
ATOM 740 C C . ALA A 1 99 ? 37.467 20.509 -2.811 1.00 103.02 184 ALA A C 1
ATOM 741 O O . ALA A 1 99 ? 36.630 19.877 -3.458 1.00 102.72 184 ALA A O 1
ATOM 743 N N . LEU A 1 100 ? 37.713 20.296 -1.518 1.00 103.21 185 LEU A N 1
ATOM 744 C CA . LEU A 1 100 ? 37.056 19.235 -0.740 1.00 103.22 185 LEU A CA 1
ATOM 745 C C . LEU A 1 100 ? 35.786 19.679 0.017 1.00 106.66 185 LEU A C 1
ATOM 746 O O . LEU A 1 100 ? 35.112 18.859 0.661 1.00 107.10 185 LEU A O 1
ATOM 751 N N . GLU A 1 101 ? 35.475 20.973 -0.067 1.00 109.39 186 GLU A N 1
ATOM 752 C CA . GLU A 1 101 ? 34.270 21.549 0.528 1.00 113.05 186 GLU A CA 1
ATOM 753 C C . GLU A 1 101 ? 33.002 20.813 0.078 1.00 113.68 186 GLU A C 1
ATOM 754 O O . GLU A 1 101 ? 32.940 20.297 -1.042 1.00 111.95 186 GLU A O 1
ATOM 760 N N . LEU A 1 102 ? 32.000 20.768 0.959 1.00 116.48 187 LEU A N 1
ATOM 761 C CA . LEU A 1 102 ? 30.765 20.018 0.707 1.00 117.43 187 LEU A CA 1
ATOM 762 C C . LEU A 1 102 ? 30.042 20.535 -0.532 1.00 118.47 187 LEU A C 1
ATOM 763 O O . LEU A 1 102 ? 29.489 19.748 -1.295 1.00 117.72 187 LEU A O 1
ATOM 768 N N . ARG A 1 103 ? 30.069 21.851 -0.736 1.00 120.43 188 ARG A N 1
ATOM 769 C CA . ARG A 1 103 ? 29.429 22.468 -1.898 1.00 122.12 188 ARG A CA 1
ATOM 770 C C . ARG A 1 103 ? 29.988 21.957 -3.241 1.00 119.11 188 ARG A C 1
ATOM 771 O O . ARG A 1 103 ? 29.273 21.950 -4.243 1.00 120.08 188 ARG A O 1
ATOM 779 N N . VAL A 1 104 ? 31.253 21.528 -3.246 1.00 115.85 189 VAL A N 1
ATOM 780 C CA . VAL A 1 104 ? 31.926 21.032 -4.457 1.00 113.12 189 VAL A CA 1
ATOM 781 C C . VAL A 1 104 ? 31.465 19.616 -4.825 1.00 111.66 189 VAL A C 1
ATOM 782 O O . VAL A 1 104 ? 31.517 19.229 -5.996 1.00 110.70 189 VAL A O 1
ATOM 786 N N . LEU A 1 105 ? 31.025 18.854 -3.820 1.00 111.79 190 LEU A N 1
ATOM 787 C CA . LEU A 1 105 ? 30.413 17.532 -4.025 1.00 111.04 190 LEU A CA 1
ATOM 788 C C . LEU A 1 105 ? 29.150 17.624 -4.883 1.00 113.32 190 LEU A C 1
ATOM 789 O O . LEU A 1 105 ? 28.864 16.728 -5.677 1.00 112.67 190 LEU A O 1
ATOM 794 N N . PHE A 1 106 ? 28.394 18.703 -4.713 1.00 116.20 191 PHE A N 1
ATOM 795 C CA . PHE A 1 106 ? 27.175 18.873 -5.475 1.00 118.93 191 PHE A CA 1
ATOM 796 C C . PHE A 1 106 ? 27.464 19.250 -6.921 1.00 118.21 191 PHE A C 1
ATOM 797 O O . PHE A 1 106 ? 26.873 18.676 -7.829 1.00 118.85 191 PHE A O 1
ATOM 805 N N . ALA A 1 107 ? 28.391 20.182 -7.134 1.00 117.24 192 ALA A N 1
ATOM 806 C CA . ALA A 1 107 ? 28.782 20.580 -8.492 1.00 116.72 192 ALA A CA 1
ATOM 807 C C . ALA A 1 107 ? 29.485 19.449 -9.241 1.00 113.71 192 ALA A C 1
ATOM 808 O O . ALA A 1 107 ? 29.410 19.377 -10.468 1.00 114.07 192 ALA A O 1
ATOM 810 N N . LYS A 1 108 ? 30.162 18.570 -8.502 1.00 111.05 193 LYS A N 1
ATOM 811 C CA . LYS A 1 108 ? 30.750 17.373 -9.093 1.00 108.47 193 LYS A CA 1
ATOM 812 C C . LYS A 1 108 ? 29.693 16.387 -9.542 1.00 109.56 193 LYS A C 1
ATOM 813 O O . LYS A 1 108 ? 29.636 16.045 -10.720 1.00 109.86 193 LYS A O 1
ATOM 819 N N . ALA A 1 109 ? 28.849 15.951 -8.608 1.00 110.72 194 ALA A N 1
ATOM 820 C CA . ALA A 1 109 ? 27.863 14.897 -8.874 1.00 111.79 194 ALA A CA 1
ATOM 821 C C . ALA A 1 109 ? 26.671 15.336 -9.738 1.00 114.88 194 ALA A C 1
ATOM 822 O O . ALA A 1 109 ? 26.110 14.518 -10.467 1.00 115.73 194 ALA A O 1
ATOM 824 N N . LEU A 1 110 ? 26.285 16.609 -9.656 1.00 116.78 195 LEU A N 1
ATOM 825 C CA . LEU A 1 110 ? 25.275 17.154 -10.568 1.00 119.72 195 LEU A CA 1
ATOM 826 C C . LEU A 1 110 ? 25.871 17.358 -11.961 1.00 118.95 195 LEU A C 1
ATOM 827 O O . LEU A 1 110 ? 25.256 16.994 -12.966 1.00 120.45 195 LEU A O 1
ATOM 832 N N . GLY A 1 111 ? 27.073 17.929 -12.010 1.00 116.84 196 GLY A N 1
ATOM 833 C CA . GLY A 1 111 ? 27.772 18.170 -13.268 1.00 116.18 196 GLY A CA 1
ATOM 834 C C . GLY A 1 111 ? 27.982 16.896 -14.061 1.00 114.84 196 GLY A C 1
ATOM 835 O O . GLY A 1 111 ? 27.785 16.876 -15.272 1.00 116.30 196 GLY A O 1
ATOM 836 N N . LEU A 1 112 ? 28.362 15.830 -13.363 1.00 112.44 197 LEU A N 1
ATOM 837 C CA . LEU A 1 112 ? 28.643 14.534 -13.975 1.00 111.07 197 LEU A CA 1
ATOM 838 C C . LEU A 1 112 ? 27.388 13.869 -14.544 1.00 113.61 197 LEU A C 1
ATOM 839 O O . LEU A 1 112 ? 27.377 13.452 -15.703 1.00 114.22 197 LEU A O 1
ATOM 844 N N . ILE A 1 113 ? 26.342 13.773 -13.725 1.00 115.36 198 ILE A N 1
ATOM 845 C CA . ILE A 1 113 ? 25.046 13.236 -14.154 1.00 118.45 198 ILE A CA 1
ATOM 846 C C . ILE A 1 113 ? 24.569 13.908 -15.447 1.00 121.21 198 ILE A C 1
ATOM 847 O O . ILE A 1 113 ? 24.112 13.235 -16.373 1.00 122.77 198 ILE A O 1
ATOM 852 N N . CYS A 1 114 ? 24.705 15.230 -15.510 1.00 122.05 199 CYS A N 1
ATOM 853 C CA . CYS A 1 114 ? 24.268 16.000 -16.671 1.00 124.90 199 CYS A CA 1
ATOM 854 C C . CYS A 1 114 ? 25.237 15.964 -17.857 1.00 123.75 199 CYS A C 1
ATOM 855 O O . CYS A 1 114 ? 24.817 16.138 -19.003 1.00 126.29 199 CYS A O 1
ATOM 858 N N . ALA A 1 115 ? 26.521 15.745 -17.587 1.00 120.28 200 ALA A N 1
ATOM 859 C CA . ALA A 1 115 ? 27.515 15.658 -18.655 1.00 119.17 200 ALA A CA 1
ATOM 860 C C . ALA A 1 115 ? 27.365 14.365 -19.457 1.00 119.40 200 ALA A C 1
ATOM 861 O O . ALA A 1 115 ? 27.290 14.402 -20.686 1.00 121.32 200 ALA A O 1
ATOM 863 N N . ILE A 1 116 ? 27.307 13.232 -18.755 1.00 117.74 201 ILE A N 1
ATOM 864 C CA . ILE A 1 116 ? 27.122 11.922 -19.391 1.00 118.10 201 ILE A CA 1
ATOM 865 C C . ILE A 1 116 ? 25.694 11.778 -19.912 1.00 121.81 201 ILE A C 1
ATOM 866 O O . ILE A 1 116 ? 25.459 11.100 -20.912 1.00 123.55 201 ILE A O 1
ATOM 871 N N . GLY A 1 117 ? 24.752 12.430 -19.235 1.00 123.29 202 GLY A N 1
ATOM 872 C CA . GLY A 1 117 ? 23.354 12.436 -19.648 1.00 127.13 202 GLY A CA 1
ATOM 873 C C . GLY A 1 117 ? 23.152 13.153 -20.965 1.00 129.78 202 GLY A C 1
ATOM 874 O O . GLY A 1 117 ? 22.381 12.706 -21.813 1.00 132.70 202 GLY A O 1
ATOM 875 N N . GLY A 1 118 ? 23.862 14.264 -21.136 1.00 129.08 203 GLY A N 1
ATOM 876 C CA . GLY A 1 118 ? 23.780 15.066 -22.355 1.00 131.89 203 GLY A CA 1
ATOM 877 C C . GLY A 1 118 ? 24.502 14.472 -23.553 1.00 131.91 203 GLY A C 1
ATOM 878 O O . GLY A 1 118 ? 24.499 15.060 -24.638 1.00 134.27 203 GLY A O 1
ATOM 879 N N . GLY A 1 119 ? 25.132 13.316 -23.353 1.00 129.50 204 GLY A N 1
ATOM 880 C CA . GLY A 1 119 ? 25.766 12.574 -24.438 1.00 129.72 204 GLY A CA 1
ATOM 881 C C . GLY A 1 119 ? 27.198 12.966 -24.748 1.00 127.55 204 GLY A C 1
ATOM 882 O O . GLY A 1 119 ? 27.657 12.807 -25.884 1.00 128.92 204 GLY A O 1
ATOM 883 N N . LEU A 1 120 ? 27.909 13.480 -23.749 1.00 124.53 205 LEU A N 1
ATOM 884 C CA . LEU A 1 120 ? 29.330 13.775 -23.910 1.00 122.39 205 LEU A CA 1
ATOM 885 C C . LEU A 1 120 ? 30.159 12.494 -23.842 1.00 120.07 205 LEU A C 1
ATOM 886 O O . LEU A 1 120 ? 29.846 11.598 -23.055 1.00 118.76 205 LEU A O 1
ATOM 891 N N . PRO A 1 121 ? 31.209 12.395 -24.681 1.00 119.92 206 PRO A N 1
ATOM 892 C CA . PRO A 1 121 ? 32.160 11.277 -24.613 1.00 117.79 206 PRO A CA 1
ATOM 893 C C . PRO A 1 121 ? 33.083 11.412 -23.392 1.00 114.11 206 PRO A C 1
ATOM 894 O O . PRO A 1 121 ? 34.297 11.606 -23.531 1.00 112.80 206 PRO A O 1
ATOM 898 N N . VAL A 1 122 ? 32.490 11.294 -22.206 1.00 112.71 207 VAL A N 1
ATOM 899 C CA . VAL A 1 122 ? 33.137 11.678 -20.956 1.00 109.69 207 VAL A CA 1
ATOM 900 C C . VAL A 1 122 ? 32.946 10.608 -19.876 1.00 107.70 207 VAL A C 1
ATOM 901 O O . VAL A 1 122 ? 31.825 10.187 -19.603 1.00 108.89 207 VAL A O 1
ATOM 905 N N . GLY A 1 123 ? 34.051 10.178 -19.270 1.00 104.97 208 GLY A N 1
ATOM 906 C CA . GLY A 1 123 ? 34.032 9.160 -18.218 1.00 103.30 208 GLY A CA 1
ATOM 907 C C . GLY A 1 123 ? 33.734 9.704 -16.831 1.00 102.31 208 GLY A C 1
ATOM 908 O O . GLY A 1 123 ? 33.387 10.882 -16.676 1.00 103.29 208 GLY A O 1
ATOM 909 N N . TRP A 1 124 ? 33.880 8.846 -15.819 1.00 100.60 209 TRP A N 1
ATOM 910 C CA . TRP A 1 124 ? 33.547 9.211 -14.440 1.00 99.80 209 TRP A CA 1
ATOM 911 C C . TRP A 1 124 ? 34.624 8.845 -13.417 1.00 97.10 209 TRP A C 1
ATOM 912 O O . TRP A 1 124 ? 34.492 9.186 -12.242 1.00 96.55 209 TRP A O 1
ATOM 923 N N . GLU A 1 125 ? 35.677 8.161 -13.876 1.00 95.68 210 GLU A N 1
ATOM 924 C CA . GLU A 1 125 ? 36.801 7.718 -13.032 1.00 93.21 210 GLU A CA 1
ATOM 925 C C . GLU A 1 125 ? 37.356 8.840 -12.161 1.00 92.06 210 GLU A C 1
ATOM 926 O O . GLU A 1 125 ? 37.409 8.725 -10.943 1.00 91.26 210 GLU A O 1
ATOM 932 N N . GLY A 1 126 ? 37.747 9.933 -12.800 1.00 92.49 211 GLY A N 1
ATOM 933 C CA . GLY A 1 126 ? 38.261 11.103 -12.114 1.00 92.10 211 GLY A CA 1
ATOM 934 C C . GLY A 1 126 ? 37.221 11.699 -11.193 1.00 93.27 211 GLY A C 1
ATOM 935 O O . GLY A 1 126 ? 37.390 11.649 -9.980 1.00 92.47 211 GLY A O 1
ATOM 936 N N . PRO A 1 127 ? 36.124 12.248 -11.759 1.00 95.52 212 PRO A N 1
ATOM 937 C CA . PRO A 1 127 ? 35.073 12.862 -10.948 1.00 97.09 212 PRO A CA 1
ATOM 938 C C . PRO A 1 127 ? 34.728 11.995 -9.746 1.00 96.53 212 PRO A C 1
ATOM 939 O O . PRO A 1 127 ? 34.523 12.499 -8.640 1.00 96.91 212 PRO A O 1
ATOM 943 N N . ASN A 1 128 ? 34.704 10.690 -9.972 1.00 95.84 213 ASN A N 1
ATOM 944 C CA . ASN A 1 128 ? 34.344 9.744 -8.950 1.00 95.63 213 ASN A CA 1
ATOM 945 C C . ASN A 1 128 ? 35.324 9.677 -7.777 1.00 93.79 213 ASN A C 1
ATOM 946 O O . ASN A 1 128 ? 34.892 9.647 -6.622 1.00 94.70 213 ASN A O 1
ATOM 951 N N . VAL A 1 129 ? 36.628 9.655 -8.064 1.00 91.52 214 VAL A N 1
ATOM 952 C CA . VAL A 1 129 ? 37.635 9.712 -7.001 1.00 89.63 214 VAL A CA 1
ATOM 953 C C . VAL A 1 129 ? 37.457 11.010 -6.201 1.00 90.62 214 VAL A C 1
ATOM 954 O O . VAL A 1 129 ? 37.508 11.006 -4.967 1.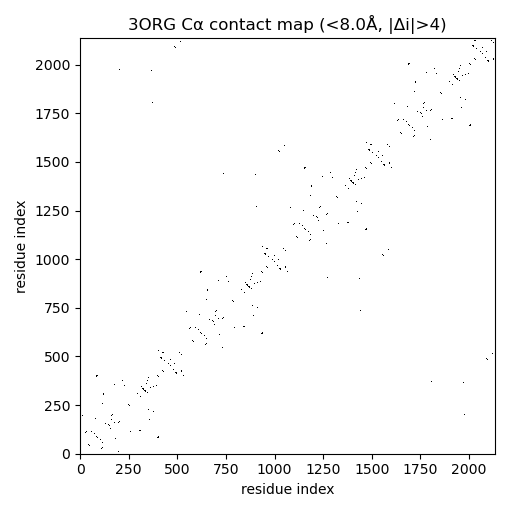00 90.67 214 VAL A O 1
ATOM 958 N N . HIS A 1 130 ? 37.182 12.102 -6.913 1.00 91.80 215 HIS A N 1
ATOM 959 C CA . HIS A 1 130 ? 36.954 13.410 -6.292 1.00 93.03 215 HIS A CA 1
ATOM 960 C C . HIS A 1 130 ? 35.830 13.361 -5.273 1.00 94.39 215 HIS A C 1
ATOM 961 O O . HIS A 1 130 ? 35.950 13.937 -4.197 1.00 95.00 215 HIS A O 1
ATOM 968 N N . ILE A 1 131 ? 34.746 12.674 -5.626 1.00 95.15 216 ILE A N 1
ATOM 969 C CA . ILE A 1 131 ? 33.583 12.538 -4.758 1.00 96.92 216 ILE A CA 1
ATOM 970 C C . ILE A 1 131 ? 33.949 11.826 -3.464 1.00 96.15 216 ILE A C 1
ATOM 971 O O . ILE A 1 131 ? 33.682 12.327 -2.373 1.00 97.44 216 ILE A O 1
ATOM 976 N N . ALA A 1 132 ? 34.589 10.673 -3.602 1.00 94.27 217 ALA A N 1
ATOM 977 C CA . ALA A 1 132 ? 34.948 9.835 -2.473 1.00 93.65 217 ALA A CA 1
ATOM 978 C C . ALA A 1 132 ? 35.780 10.584 -1.445 1.00 93.22 217 ALA A C 1
ATOM 979 O O . ALA A 1 132 ? 35.574 10.426 -0.246 1.00 94.21 217 ALA A O 1
ATOM 981 N N . CYS A 1 133 ? 36.713 11.404 -1.921 1.00 92.10 218 CYS A N 1
ATOM 982 C CA . CYS A 1 133 ? 37.536 12.232 -1.037 1.00 92.02 218 CYS A CA 1
ATOM 983 C C . CYS A 1 133 ? 36.713 13.219 -0.210 1.00 94.75 218 CYS A C 1
ATOM 984 O O . CYS A 1 133 ? 36.995 13.415 0.971 1.00 95.39 218 CYS A O 1
ATOM 987 N N . ILE A 1 134 ? 35.706 13.827 -0.840 1.00 96.46 219 ILE A N 1
ATOM 988 C CA . ILE A 1 134 ? 34.842 14.816 -0.193 1.00 99.27 219 ILE A CA 1
ATOM 989 C C . ILE A 1 134 ? 33.926 14.159 0.841 1.00 101.21 219 ILE A C 1
ATOM 990 O O . ILE A 1 134 ? 33.639 14.750 1.886 1.00 103.44 219 ILE A O 1
ATOM 995 N N . ILE A 1 135 ? 33.472 12.942 0.544 1.00 100.73 220 ILE A N 1
ATOM 996 C CA . ILE A 1 135 ? 32.733 12.132 1.516 1.00 102.39 220 ILE A CA 1
ATOM 997 C C . ILE A 1 135 ? 33.655 11.774 2.682 1.00 101.74 220 ILE A C 1
ATOM 998 O O . ILE A 1 135 ? 33.315 12.010 3.838 1.00 104.16 220 ILE A O 1
ATOM 1003 N N . ALA A 1 136 ? 34.832 11.240 2.375 1.00 98.93 221 ALA A N 1
ATOM 1004 C CA . ALA A 1 136 ? 35.823 10.945 3.397 1.00 98.22 221 ALA A CA 1
ATOM 1005 C C . ALA A 1 136 ? 36.119 12.184 4.245 1.00 99.78 221 ALA A C 1
ATOM 1006 O O . ALA A 1 136 ? 36.291 12.082 5.459 1.00 101.00 221 ALA A O 1
ATOM 1008 N N . HIS A 1 137 ? 36.166 13.347 3.594 1.00 100.00 222 HIS A N 1
ATOM 1009 C CA . HIS A 1 137 ? 36.475 14.608 4.259 1.00 101.58 222 HIS A CA 1
ATOM 1010 C C . HIS A 1 137 ? 35.361 15.022 5.192 1.00 105.12 222 HIS A C 1
ATOM 1011 O O . HIS A 1 137 ? 35.605 15.726 6.169 1.00 107.21 222 HIS A O 1
ATOM 1018 N N . GLN A 1 138 ? 34.140 14.590 4.890 1.00 106.31 223 GLN A N 1
ATOM 1019 C CA . GLN A 1 138 ? 32.985 14.958 5.702 1.00 109.88 223 GLN A CA 1
ATOM 1020 C C . GLN A 1 138 ? 32.949 14.168 7.004 1.00 110.99 223 GLN A C 1
ATOM 1021 O O . GLN A 1 138 ? 32.854 14.755 8.073 1.00 113.57 223 GLN A O 1
ATOM 1027 N N . PHE A 1 139 ? 33.051 12.845 6.911 1.00 109.22 224 PHE A N 1
ATOM 1028 C CA . PHE A 1 139 ? 33.251 12.000 8.085 1.00 110.02 224 PHE A CA 1
ATOM 1029 C C . PHE A 1 139 ? 34.336 12.561 9.010 1.00 110.05 224 PHE A C 1
ATOM 1030 O O . PHE A 1 139 ? 34.214 12.484 10.228 1.00 112.50 224 PHE A O 1
ATOM 1038 N N . TYR A 1 140 ? 35.392 13.123 8.420 1.00 107.70 225 TYR A N 1
ATOM 1039 C CA . TYR A 1 140 ? 36.504 13.715 9.165 1.00 107.66 225 TYR A CA 1
ATOM 1040 C C . TYR A 1 140 ? 36.009 14.726 10.166 1.00 111.62 225 TYR A C 1
ATOM 1041 O O . TYR A 1 140 ? 36.712 15.050 11.111 1.00 112.71 225 TYR A O 1
ATOM 1050 N N . ARG A 1 141 ? 34.806 15.240 9.942 1.00 114.12 226 ARG A N 1
ATOM 1051 C CA . ARG A 1 141 ? 34.235 16.250 10.822 1.00 118.42 226 ARG A CA 1
ATOM 1052 C C . ARG A 1 141 ? 33.688 15.672 12.126 1.00 121.61 226 ARG A C 1
ATOM 1053 O O . ARG A 1 141 ? 33.663 16.366 13.135 1.00 124.99 226 ARG A O 1
ATOM 1061 N N . LEU A 1 142 ? 33.259 14.408 12.105 1.00 120.97 227 LEU A N 1
ATOM 1062 C CA . LEU A 1 142 ? 32.775 13.732 13.316 1.00 123.99 227 LEU A CA 1
ATOM 1063 C C . LEU A 1 142 ? 33.903 13.562 14.329 1.00 123.95 227 LEU A C 1
ATOM 1064 O O . LEU A 1 142 ? 35.052 13.342 13.956 1.00 120.51 227 LEU A O 1
ATOM 1069 N N . GLY A 1 143 ? 33.562 13.665 15.609 1.00 128.11 228 GLY A N 1
ATOM 1070 C CA . GLY A 1 143 ? 34.551 13.671 16.683 1.00 128.98 228 GLY A CA 1
ATOM 1071 C C . GLY A 1 143 ? 35.511 12.500 16.666 1.00 125.78 228 GLY A C 1
ATOM 1072 O O . GLY A 1 143 ? 36.728 12.682 16.761 1.00 123.78 228 GLY A O 1
ATOM 1073 N N . VAL A 1 144 ? 34.955 11.299 16.534 1.00 125.51 229 VAL A N 1
ATOM 1074 C CA . VAL A 1 144 ? 35.743 10.073 16.565 1.00 123.27 229 VAL A CA 1
ATOM 1075 C C . VAL A 1 144 ? 36.736 9.996 15.417 1.00 118.69 229 VAL A C 1
ATOM 1076 O O . VAL A 1 144 ? 37.776 9.339 15.532 1.00 116.98 229 VAL A O 1
ATOM 1080 N N . PHE A 1 145 ? 36.419 10.676 14.318 1.00 117.22 230 PHE A N 1
ATOM 1081 C CA . PHE A 1 145 ? 37.238 10.609 13.114 1.00 112.71 230 PHE A CA 1
ATOM 1082 C C . PHE A 1 145 ? 38.152 11.816 12.880 1.00 112.06 230 PHE A C 1
ATOM 1083 O O . PHE A 1 145 ? 39.054 11.734 12.058 1.00 108.80 230 PHE A O 1
ATOM 1091 N N . LYS A 1 146 ? 37.938 12.915 13.609 1.00 115.73 231 LYS A N 1
ATOM 1092 C CA . LYS A 1 146 ? 38.663 14.178 13.359 1.00 115.94 231 LYS A CA 1
ATOM 1093 C C . LYS A 1 146 ? 40.185 14.021 13.398 1.00 113.72 231 LYS A C 1
ATOM 1094 O O . LYS A 1 146 ? 40.897 14.580 12.550 1.00 111.57 231 LYS A O 1
ATOM 1100 N N . GLU A 1 147 ? 40.666 13.241 14.363 1.00 114.61 232 GLU A N 1
ATOM 1101 C CA . GLU A 1 147 ? 42.094 12.955 14.516 1.00 113.07 232 GLU A CA 1
ATOM 1102 C C . GLU A 1 147 ? 42.710 12.383 13.227 1.00 108.73 232 GLU A C 1
ATOM 1103 O O . GLU A 1 147 ? 43.876 12.637 12.915 1.00 106.89 232 GLU A O 1
ATOM 1109 N N . LEU A 1 148 ? 41.907 11.620 12.484 1.00 107.51 233 LEU A N 1
ATOM 1110 C CA . LEU A 1 148 ? 42.332 10.997 11.229 1.00 103.81 233 LEU A CA 1
ATOM 1111 C C . LEU A 1 148 ? 42.770 12.011 10.191 1.00 102.26 233 LEU A C 1
ATOM 1112 O O . LEU A 1 148 ? 43.540 11.672 9.299 1.00 99.66 233 LEU A O 1
ATOM 1117 N N . CYS A 1 149 ? 42.268 13.240 10.301 1.00 104.31 234 CYS A N 1
ATOM 1118 C CA . CYS A 1 149 ? 42.670 14.328 9.407 1.00 103.59 234 CYS A CA 1
ATOM 1119 C C . CYS A 1 149 ? 43.840 15.119 9.992 1.00 104.22 234 CYS A C 1
ATOM 1120 O O . CYS A 1 149 ? 44.751 15.529 9.266 1.00 102.45 234 CYS A O 1
ATOM 1123 N N . THR A 1 150 ? 43.792 15.327 11.308 1.00 106.93 235 THR A N 1
ATOM 1124 C CA . THR A 1 150 ? 44.839 16.020 12.063 1.00 108.16 235 THR A CA 1
ATOM 1125 C C . THR A 1 150 ? 46.218 15.430 11.778 1.00 105.38 235 THR A C 1
ATOM 1126 O O . THR A 1 150 ? 47.134 16.143 11.373 1.00 104.66 235 THR A O 1
ATOM 1130 N N . ASP A 1 151 ? 46.340 14.123 11.989 1.00 104.02 236 ASP A N 1
ATOM 1131 C CA . ASP A 1 151 ? 47.591 13.412 11.828 1.00 102.06 236 ASP A CA 1
ATOM 1132 C C . ASP A 1 151 ? 47.992 13.418 10.360 1.00 99.14 236 ASP A C 1
ATOM 1133 O O . ASP A 1 151 ? 47.359 12.764 9.526 1.00 97.33 236 ASP A O 1
ATOM 1138 N N . ARG A 1 152 ? 49.043 14.183 10.067 1.00 99.10 237 ARG A N 1
ATOM 1139 C CA . ARG A 1 152 ? 49.614 14.320 8.730 1.00 96.86 237 ARG A CA 1
ATOM 1140 C C . ARG A 1 152 ? 49.736 12.986 7.998 1.00 93.95 237 ARG A C 1
ATOM 1141 O O . ARG A 1 152 ? 49.287 12.854 6.854 1.00 92.34 237 ARG A O 1
ATOM 1149 N N . ALA A 1 153 ? 50.346 12.009 8.672 1.00 93.60 238 ALA A N 1
ATOM 1150 C CA . ALA A 1 153 ? 50.571 10.671 8.115 1.00 91.40 238 ALA A CA 1
ATOM 1151 C C . ALA A 1 153 ? 49.271 9.872 7.935 1.00 90.96 238 ALA A C 1
ATOM 1152 O O . ALA A 1 153 ? 49.075 9.205 6.909 1.00 89.23 238 ALA A O 1
ATOM 1154 N N . LEU A 1 154 ? 48.390 9.963 8.928 1.00 92.66 239 LEU A N 1
ATOM 1155 C CA . LEU A 1 154 ? 47.157 9.196 8.947 1.00 92.74 239 LEU A CA 1
ATOM 1156 C C . LEU A 1 154 ? 46.081 9.827 8.068 1.00 92.61 239 LEU A C 1
ATOM 1157 O O . LEU A 1 154 ? 45.114 9.158 7.712 1.00 92.36 239 LEU A O 1
ATOM 1162 N N . ARG A 1 155 ? 46.240 11.109 7.727 1.00 93.05 240 ARG A N 1
ATOM 1163 C CA . ARG A 1 155 ? 45.340 11.771 6.761 1.00 93.18 240 ARG A CA 1
ATOM 1164 C C . ARG A 1 155 ? 45.660 11.346 5.334 1.00 90.64 240 ARG A C 1
ATOM 1165 O O . ARG A 1 155 ? 44.752 11.153 4.513 1.00 90.26 240 ARG A O 1
ATOM 1173 N N . LEU A 1 156 ? 46.961 11.230 5.056 1.00 89.11 241 LEU A N 1
ATOM 1174 C CA . LEU A 1 156 ? 47.476 10.744 3.783 1.00 86.76 241 LEU A CA 1
ATOM 1175 C C . LEU A 1 156 ? 46.860 9.384 3.470 1.00 85.55 241 LEU A C 1
ATOM 1176 O O . LEU A 1 156 ? 46.228 9.189 2.429 1.00 84.69 241 LEU A O 1
ATOM 1181 N N . GLN A 1 157 ? 47.027 8.460 4.406 1.00 85.62 242 GLN A N 1
ATOM 1182 C CA . GLN A 1 157 ? 46.651 7.069 4.195 1.00 84.89 242 GLN A CA 1
ATOM 1183 C C . GLN A 1 157 ? 45.144 6.875 3.996 1.00 85.74 242 GLN A C 1
ATOM 1184 O O . GLN A 1 157 ? 44.727 6.018 3.202 1.00 85.20 242 GLN A O 1
ATOM 1190 N N . THR A 1 158 ? 44.346 7.681 4.701 1.00 87.20 243 THR A N 1
ATOM 1191 C CA . THR A 1 158 ? 42.886 7.610 4.629 1.00 88.24 243 THR A CA 1
ATOM 1192 C C . THR A 1 158 ? 42.311 8.294 3.387 1.00 87.80 243 THR A C 1
ATOM 1193 O O . THR A 1 158 ? 41.415 7.750 2.744 1.00 87.93 243 THR A O 1
ATOM 1197 N N . LEU A 1 159 ? 42.823 9.477 3.049 1.00 87.48 244 LEU A N 1
ATOM 1198 C CA . LEU A 1 159 ? 42.442 10.143 1.798 1.00 86.91 244 LEU A CA 1
ATOM 1199 C C . LEU A 1 159 ? 42.832 9.303 0.584 1.00 85.01 244 LEU A C 1
ATOM 1200 O O . LEU A 1 159 ? 42.240 9.442 -0.481 1.00 85.27 244 LEU A O 1
ATOM 1205 N N . ALA A 1 160 ? 43.831 8.438 0.756 1.00 83.45 245 ALA A N 1
ATOM 1206 C CA . ALA A 1 160 ? 44.250 7.498 -0.274 1.00 81.73 245 ALA A CA 1
ATOM 1207 C C . ALA A 1 160 ? 43.214 6.392 -0.442 1.00 82.19 245 ALA A C 1
ATOM 1208 O O . ALA A 1 160 ? 42.977 5.911 -1.555 1.00 81.65 245 ALA A O 1
ATOM 1210 N N . ALA A 1 161 ? 42.608 5.998 0.680 1.00 83.32 246 ALA A N 1
ATOM 1211 C CA . ALA A 1 161 ? 41.574 4.968 0.713 1.00 84.09 246 ALA A CA 1
ATOM 1212 C C . ALA A 1 161 ? 40.272 5.474 0.095 1.00 85.27 246 ALA A C 1
ATOM 1213 O O . ALA A 1 161 ? 39.549 4.714 -0.547 1.00 85.72 246 ALA A O 1
ATOM 1215 N N . ALA A 1 162 ? 39.984 6.758 0.288 1.00 85.99 247 ALA A N 1
ATOM 1216 C CA . ALA A 1 162 ? 38.902 7.420 -0.424 1.00 87.19 247 ALA A CA 1
ATOM 1217 C C . ALA A 1 162 ? 39.109 7.226 -1.917 1.00 86.13 247 ALA A C 1
ATOM 1218 O O . ALA A 1 162 ? 38.198 6.811 -2.623 1.00 86.93 247 ALA A O 1
ATOM 1220 N N . CYS A 1 163 ? 40.328 7.512 -2.379 1.00 84.62 248 CYS A N 1
ATOM 1221 C CA . CYS A 1 163 ? 40.716 7.352 -3.778 1.00 83.58 248 CYS A CA 1
ATOM 1222 C C . CYS A 1 163 ? 40.502 5.935 -4.273 1.00 83.57 248 CYS A C 1
ATOM 1223 O O . CYS A 1 163 ? 39.923 5.729 -5.336 1.00 84.10 248 CYS A O 1
ATOM 1226 N N . ALA A 1 164 ? 40.962 4.962 -3.494 1.00 83.39 249 ALA A N 1
ATOM 1227 C CA . ALA A 1 164 ? 40.793 3.549 -3.836 1.00 83.90 249 ALA A CA 1
ATOM 1228 C C . ALA A 1 164 ? 39.325 3.145 -4.044 1.00 85.94 249 ALA A C 1
ATOM 1229 O O . ALA A 1 164 ? 38.970 2.644 -5.112 1.00 86.19 249 ALA A O 1
ATOM 1231 N N . VAL A 1 165 ? 38.485 3.377 -3.032 1.00 87.66 250 VAL A N 1
ATOM 1232 C CA . VAL A 1 165 ? 37.035 3.113 -3.124 1.00 90.15 250 VAL A CA 1
ATOM 1233 C C . VAL A 1 165 ? 36.350 3.962 -4.220 1.00 90.97 250 VAL A C 1
ATOM 1234 O O . VAL A 1 165 ? 35.374 3.525 -4.845 1.00 92.30 250 VAL A O 1
ATOM 1238 N N . GLY A 1 166 ? 36.877 5.166 -4.445 1.00 90.26 251 GLY A N 1
ATOM 1239 C CA . GLY A 1 166 ? 36.459 5.998 -5.571 1.00 91.05 251 GLY A CA 1
ATOM 1240 C C . GLY A 1 166 ? 36.744 5.308 -6.900 1.00 90.64 251 GLY A C 1
ATOM 1241 O O . GLY A 1 166 ? 35.839 5.129 -7.722 1.00 92.38 251 GLY A O 1
ATOM 1242 N N . LEU A 1 167 ? 37.994 4.901 -7.108 1.00 88.46 252 LEU A N 1
ATOM 1243 C CA . LEU A 1 167 ? 38.355 4.222 -8.334 1.00 87.95 252 LEU A CA 1
ATOM 1244 C C . LEU A 1 167 ? 37.714 2.852 -8.421 1.00 89.07 252 LEU A C 1
ATOM 1245 O O . LEU A 1 167 ? 36.971 2.583 -9.357 1.00 90.62 252 LEU A O 1
ATOM 1250 N N . ALA A 1 168 ? 37.966 1.997 -7.437 1.00 88.74 253 ALA A N 1
ATOM 1251 C CA . ALA A 1 168 ? 37.460 0.622 -7.477 1.00 90.14 253 ALA A CA 1
ATOM 1252 C C . ALA A 1 168 ? 35.988 0.520 -7.886 1.00 92.71 253 ALA A C 1
ATOM 1253 O O . ALA A 1 168 ? 35.619 -0.388 -8.627 1.00 94.03 253 ALA A O 1
ATOM 1255 N N . SER A 1 169 ? 35.165 1.457 -7.409 1.00 93.78 254 SER A N 1
ATOM 1256 C CA . SER A 1 169 ? 33.728 1.496 -7.714 1.00 96.36 254 SER A CA 1
ATOM 1257 C C . SER A 1 169 ? 33.442 1.912 -9.150 1.00 97.01 254 SER A C 1
ATOM 1258 O O . SER A 1 169 ? 32.452 1.475 -9.738 1.00 99.30 254 SER A O 1
ATOM 1261 N N . SER A 1 170 ? 34.309 2.764 -9.697 1.00 95.21 255 SER A N 1
ATOM 1262 C CA . SER A 1 170 ? 34.188 3.244 -11.067 1.00 95.80 255 SER A CA 1
ATOM 1263 C C . SER A 1 170 ? 34.429 2.140 -12.088 1.00 96.39 255 SER A C 1
ATOM 1264 O O . SER A 1 170 ? 33.966 2.244 -13.220 1.00 98.11 255 SER A O 1
ATOM 1267 N N . PHE A 1 171 ? 35.158 1.097 -11.697 1.00 95.27 256 PHE A N 1
ATOM 1268 C CA . PHE A 1 171 ? 35.413 -0.043 -12.586 1.00 96.05 256 PHE A CA 1
ATOM 1269 C C . PHE A 1 171 ? 34.680 -1.321 -12.186 1.00 97.78 256 PHE A C 1
ATOM 1270 O O . PHE A 1 171 ? 34.638 -2.282 -12.957 1.00 99.08 256 PHE A O 1
ATOM 1278 N N . GLY A 1 172 ? 34.119 -1.333 -10.979 1.00 98.07 257 GLY A N 1
ATOM 1279 C CA . GLY A 1 172 ? 33.544 -2.545 -10.402 1.00 99.69 257 GLY A CA 1
ATOM 1280 C C . GLY A 1 172 ? 34.569 -3.659 -10.406 1.00 98.77 257 GLY A C 1
ATOM 1281 O O . GLY A 1 172 ? 34.295 -4.755 -10.879 1.00 100.65 257 GLY A O 1
ATOM 1282 N N . ALA A 1 173 ? 35.760 -3.352 -9.897 1.00 96.34 258 ALA A N 1
ATOM 1283 C CA . ALA A 1 173 ? 36.888 -4.279 -9.851 1.00 95.44 258 ALA A CA 1
ATOM 1284 C C . ALA A 1 173 ? 37.784 -3.892 -8.669 1.00 93.26 258 ALA A C 1
ATOM 1285 O O . ALA A 1 173 ? 38.723 -3.105 -8.837 1.00 91.44 258 ALA A O 1
ATOM 1287 N N . PRO A 1 174 ? 37.494 -4.441 -7.467 1.00 93.80 259 PRO A N 1
ATOM 1288 C CA . PRO A 1 174 ? 38.110 -3.959 -6.224 1.00 92.04 259 PRO A CA 1
ATOM 1289 C C . PRO A 1 174 ? 39.634 -3.910 -6.277 1.00 89.64 259 PRO A C 1
ATOM 1290 O O . PRO A 1 174 ? 40.203 -2.855 -6.025 1.00 88.29 259 PRO A O 1
ATOM 1294 N N . LEU A 1 175 ? 40.286 -5.017 -6.623 1.00 89.45 260 LEU A N 1
ATOM 1295 C CA . LEU A 1 175 ? 41.742 -5.041 -6.657 1.00 87.38 260 LEU A CA 1
ATOM 1296 C C . LEU A 1 175 ? 42.259 -4.125 -7.743 1.00 86.49 260 LEU A C 1
ATOM 1297 O O . LEU A 1 175 ? 43.121 -3.289 -7.484 1.00 85.06 260 LEU A O 1
ATOM 1302 N N . GLY A 1 176 ? 41.718 -4.275 -8.950 1.00 87.71 261 GLY A N 1
ATOM 1303 C CA . GLY A 1 176 ? 42.019 -3.375 -10.062 1.00 87.22 261 GLY A CA 1
ATOM 1304 C C . GLY A 1 176 ? 41.931 -1.912 -9.661 1.00 85.93 261 GLY A C 1
ATOM 1305 O O . GLY A 1 176 ? 42.745 -1.096 -10.081 1.00 85.02 261 GLY A O 1
ATOM 1306 N N . GLY A 1 177 ? 40.951 -1.586 -8.828 1.00 86.19 262 GLY A N 1
ATOM 1307 C CA . GLY A 1 177 ? 40.771 -0.230 -8.351 1.00 85.39 262 GLY A CA 1
ATOM 1308 C C . GLY A 1 177 ? 41.872 0.240 -7.424 1.00 83.66 262 GLY A C 1
ATOM 1309 O O . GLY A 1 177 ? 42.504 1.255 -7.688 1.00 82.83 262 GLY A O 1
ATOM 1310 N N . VAL A 1 178 ? 42.099 -0.491 -6.335 1.00 83.53 263 VAL A N 1
ATOM 1311 C CA . VAL A 1 178 ? 43.108 -0.104 -5.343 1.00 82.28 263 VAL A CA 1
ATOM 1312 C C . VAL A 1 178 ? 44.522 -0.063 -5.964 1.00 81.37 263 VAL A C 1
ATOM 1313 O O . VAL A 1 178 ? 45.309 0.843 -5.670 1.00 80.56 263 VAL A O 1
ATOM 1317 N N . LEU A 1 179 ? 44.808 -1.022 -6.849 1.00 81.73 264 LEU A N 1
ATOM 1318 C CA . LEU A 1 179 ? 46.063 -1.084 -7.607 1.00 80.98 264 LEU A CA 1
ATOM 1319 C C . LEU A 1 179 ? 46.298 0.111 -8.540 1.00 80.65 264 LEU A C 1
ATOM 1320 O O . LEU A 1 179 ? 47.391 0.672 -8.574 1.00 79.77 264 LEU A O 1
ATOM 1325 N N . TYR A 1 180 ? 45.273 0.471 -9.306 1.00 81.55 265 TYR A N 1
ATOM 1326 C CA . TYR A 1 180 ? 45.277 1.674 -10.134 1.00 81.76 265 TYR A CA 1
ATOM 1327 C C . TYR A 1 180 ? 45.458 2.919 -9.262 1.00 81.19 265 TYR A C 1
ATOM 1328 O O . TYR A 1 180 ? 46.101 3.882 -9.668 1.00 81.17 265 TYR A O 1
ATOM 1337 N N . SER A 1 181 ? 44.897 2.890 -8.059 1.00 81.22 266 SER A N 1
ATOM 1338 C CA . SER A 1 181 ? 45.005 4.010 -7.143 1.00 80.98 266 SER A CA 1
ATOM 1339 C C . SER A 1 181 ? 46.455 4.288 -6.736 1.00 80.14 266 SER A C 1
ATOM 1340 O O . SER A 1 181 ? 46.899 5.438 -6.803 1.00 80.27 266 SER A O 1
ATOM 1343 N N . ILE A 1 182 ? 47.193 3.248 -6.329 1.00 79.65 267 ILE A N 1
ATOM 1344 C CA . ILE A 1 182 ? 48.571 3.436 -5.830 1.00 78.93 267 ILE A CA 1
ATOM 1345 C C . ILE A 1 182 ? 49.490 3.863 -6.965 1.00 78.96 267 ILE A C 1
ATOM 1346 O O . ILE A 1 182 ? 50.527 4.475 -6.732 1.00 78.77 267 ILE A O 1
ATOM 1351 N N . GLU A 1 183 ? 49.085 3.544 -8.192 1.00 79.62 268 GLU A N 1
ATOM 1352 C CA . GLU A 1 183 ? 49.879 3.820 -9.368 1.00 80.12 268 GLU A CA 1
ATOM 1353 C C . GLU A 1 183 ? 49.777 5.258 -9.817 1.00 80.71 268 GLU A C 1
ATOM 1354 O O . GLU A 1 183 ? 50.597 5.695 -10.614 1.00 81.54 268 GLU A O 1
ATOM 1360 N N . THR A 1 184 ? 48.791 6.001 -9.321 1.00 80.88 269 THR A N 1
ATOM 1361 C CA . THR A 1 184 ? 48.490 7.311 -9.916 1.00 82.08 269 THR A CA 1
ATOM 1362 C C . THR A 1 184 ? 48.336 8.515 -8.994 1.00 82.25 269 THR A C 1
ATOM 1363 O O . THR A 1 184 ? 48.793 9.603 -9.327 1.00 83.21 269 THR A O 1
ATOM 1367 N N . ILE A 1 185 ? 47.667 8.352 -7.862 1.00 82.04 270 ILE A N 1
ATOM 1368 C CA . ILE A 1 185 ? 47.507 9.470 -6.934 1.00 82.37 270 ILE A CA 1
ATOM 1369 C C . ILE A 1 185 ? 48.826 9.643 -6.176 1.00 82.04 270 ILE A C 1
ATOM 1370 O O . ILE A 1 185 ? 49.378 10.748 -6.086 1.00 82.22 270 ILE A O 1
ATOM 1375 N N . ALA A 1 186 ? 49.333 8.512 -5.690 1.00 81.67 271 ALA A N 1
ATOM 1376 C CA . ALA A 1 186 ? 50.542 8.427 -4.865 1.00 81.84 271 ALA A CA 1
ATOM 1377 C C . ALA A 1 186 ? 51.836 8.829 -5.586 1.00 82.17 271 ALA A C 1
ATOM 1378 O O . ALA A 1 186 ? 51.993 8.568 -6.774 1.00 82.48 271 ALA A O 1
ATOM 1380 N N . SER A 1 187 ? 52.758 9.458 -4.863 1.00 82.72 272 SER A N 1
ATOM 1381 C CA . SER A 1 187 ? 54.105 9.692 -5.387 1.00 83.80 272 SER A CA 1
ATOM 1382 C C . SER A 1 187 ? 54.982 8.575 -4.873 1.00 83.13 272 SER A C 1
ATOM 1383 O O . SER A 1 187 ? 55.560 7.814 -5.643 1.00 83.43 272 SER A O 1
ATOM 1386 N N . PHE A 1 188 ? 55.095 8.496 -3.559 1.00 83.01 273 PHE A N 1
ATOM 1387 C CA . PHE A 1 188 ? 55.451 7.241 -2.925 1.00 82.65 273 PHE A CA 1
ATOM 1388 C C . PHE A 1 188 ? 54.245 6.753 -2.081 1.00 82.19 273 PHE A C 1
ATOM 1389 O O . PHE A 1 188 ? 53.200 7.421 -2.008 1.00 82.66 273 PHE A O 1
ATOM 1397 N N . TYR A 1 189 ? 54.387 5.601 -1.440 1.00 81.27 274 TYR A N 1
ATOM 1398 C CA . TYR A 1 189 ? 53.236 4.932 -0.899 1.00 80.59 274 TYR A CA 1
ATOM 1399 C C . TYR A 1 189 ? 53.667 4.132 0.310 1.00 80.65 274 TYR A C 1
ATOM 1400 O O . TYR A 1 189 ? 54.522 3.248 0.219 1.00 80.26 274 TYR A O 1
ATOM 1409 N N . LEU A 1 190 ? 53.084 4.476 1.457 1.00 81.34 275 LEU A N 1
ATOM 1410 C CA . LEU A 1 190 ? 53.309 3.739 2.699 1.00 81.52 275 LEU A CA 1
ATOM 1411 C C . LEU A 1 190 ? 52.544 2.431 2.649 1.00 81.25 275 LEU A C 1
ATOM 1412 O O . LEU A 1 190 ? 51.322 2.402 2.418 1.00 81.28 275 LEU A O 1
ATOM 1417 N N . VAL A 1 191 ? 53.280 1.346 2.848 1.00 80.97 276 VAL A N 1
ATOM 1418 C CA . VAL A 1 191 ? 52.745 0.017 2.615 1.00 80.86 276 VAL A CA 1
ATOM 1419 C C . VAL A 1 191 ? 51.629 -0.287 3.575 1.00 81.42 276 VAL A C 1
ATOM 1420 O O . VAL A 1 191 ? 50.796 -1.139 3.292 1.00 81.75 276 VAL A O 1
ATOM 1424 N N . GLN A 1 192 ? 51.629 0.415 4.708 1.00 81.91 277 GLN A N 1
ATOM 1425 C CA . GLN A 1 192 ? 50.555 0.324 5.687 1.00 83.07 277 GLN A CA 1
ATOM 1426 C C . GLN A 1 192 ? 49.229 0.514 4.998 1.00 82.91 277 GLN A C 1
ATOM 1427 O O . GLN A 1 192 ? 48.423 -0.412 4.977 1.00 84.08 277 GLN A O 1
ATOM 1433 N N . ALA A 1 193 ? 49.027 1.684 4.393 1.00 81.91 278 ALA A N 1
ATOM 1434 C CA . ALA A 1 193 ? 47.784 2.005 3.669 1.00 81.80 278 ALA A CA 1
ATOM 1435 C C . ALA A 1 193 ? 47.169 0.880 2.812 1.00 81.39 278 ALA A C 1
ATOM 1436 O O . ALA A 1 193 ? 45.946 0.785 2.709 1.00 81.96 278 ALA A O 1
ATOM 1438 N N . PHE A 1 194 ? 47.999 0.034 2.205 1.00 80.48 279 PHE A N 1
ATOM 1439 C CA . PHE A 1 194 ? 47.468 -0.987 1.302 1.00 80.52 279 PHE A CA 1
ATOM 1440 C C . PHE A 1 194 ? 46.326 -1.788 1.928 1.00 81.66 279 PHE A C 1
ATOM 1441 O O . PHE A 1 194 ? 45.379 -2.117 1.228 1.00 82.09 279 PHE A O 1
ATOM 1449 N N . TRP A 1 195 ? 46.391 -2.082 3.227 1.00 82.42 280 TRP A N 1
ATOM 1450 C CA . TRP A 1 195 ? 45.278 -2.792 3.892 1.00 84.27 280 TRP A CA 1
ATOM 1451 C C . TRP A 1 195 ? 44.067 -1.884 4.157 1.00 85.12 280 TRP A C 1
ATOM 1452 O O . TRP A 1 195 ? 42.925 -2.343 4.213 1.00 86.51 280 TRP A O 1
ATOM 1463 N N . LYS A 1 196 ? 44.335 -0.594 4.315 1.00 84.19 281 LYS A N 1
ATOM 1464 C CA . LYS A 1 196 ? 43.299 0.386 4.573 1.00 84.93 281 LYS A CA 1
ATOM 1465 C C . LYS A 1 196 ? 42.535 0.661 3.284 1.00 84.60 281 LYS A C 1
ATOM 1466 O O . LYS A 1 196 ? 41.322 0.829 3.304 1.00 86.18 281 LYS A O 1
ATOM 1472 N N . GLY A 1 197 ? 43.249 0.665 2.162 1.00 82.97 282 GLY A N 1
ATOM 1473 C CA . GLY A 1 197 ? 42.641 0.845 0.843 1.00 82.75 282 GLY A CA 1
ATOM 1474 C C . GLY A 1 197 ? 41.836 -0.357 0.376 1.00 83.95 282 GLY A C 1
ATOM 1475 O O . GLY A 1 197 ? 40.742 -0.207 -0.166 1.00 84.93 282 GLY A O 1
ATOM 1476 N N . VAL A 1 198 ? 42.389 -1.554 0.573 1.00 84.15 283 VAL A N 1
ATOM 1477 C CA . VAL A 1 198 ? 41.694 -2.810 0.271 1.00 85.40 283 VAL A CA 1
ATOM 1478 C C . VAL A 1 198 ? 40.420 -2.895 1.105 1.00 87.80 283 VAL A C 1
ATOM 1479 O O . VAL A 1 198 ? 39.372 -3.236 0.570 1.00 89.46 283 VAL A O 1
ATOM 1483 N N . LEU A 1 199 ? 40.504 -2.557 2.397 1.00 88.44 284 LEU A N 1
ATOM 1484 C CA . LEU A 1 199 ? 39.336 -2.619 3.292 1.00 90.93 284 LEU A CA 1
ATOM 1485 C C . LEU A 1 199 ? 38.209 -1.712 2.820 1.00 91.83 284 LEU A C 1
ATOM 1486 O O . LEU A 1 199 ? 37.063 -2.139 2.702 1.00 93.99 284 LEU A O 1
ATOM 1491 N N . SER A 1 200 ? 38.548 -0.460 2.546 1.00 90.47 285 SER A N 1
ATOM 1492 C CA . SER A 1 200 ? 37.575 0.519 2.109 1.00 91.32 285 SER A CA 1
ATOM 1493 C C . SER A 1 200 ? 36.997 0.213 0.712 1.00 91.41 285 SER A C 1
ATOM 1494 O O . SER A 1 200 ? 35.933 0.716 0.349 1.00 92.81 285 SER A O 1
ATOM 1497 N N . ALA A 1 201 ? 37.695 -0.620 -0.058 1.00 90.21 286 ALA A N 1
ATOM 1498 C CA . ALA A 1 201 ? 37.235 -1.017 -1.388 1.00 90.32 286 ALA A CA 1
ATOM 1499 C C . ALA A 1 201 ? 36.275 -2.198 -1.314 1.00 92.63 286 ALA A C 1
ATOM 1500 O O . ALA A 1 201 ? 35.227 -2.177 -1.949 1.00 94.42 286 ALA A O 1
ATOM 1502 N N . LEU A 1 202 ? 36.636 -3.218 -0.534 1.00 92.96 287 LEU A N 1
ATOM 1503 C CA . LEU A 1 202 ? 35.804 -4.408 -0.346 1.00 95.26 287 LEU A CA 1
ATOM 1504 C C . LEU A 1 202 ? 34.479 -4.085 0.331 1.00 98.20 287 LEU A C 1
ATOM 1505 O O . LEU A 1 202 ? 33.479 -4.761 0.090 1.00 100.70 287 LEU A O 1
ATOM 1510 N N . SER A 1 203 ? 34.486 -3.060 1.183 1.00 98.19 288 SER A N 1
ATOM 1511 C CA . SER A 1 203 ? 33.270 -2.548 1.801 1.00 100.95 288 SER A CA 1
ATOM 1512 C C . SER A 1 203 ? 32.268 -2.163 0.724 1.00 102.17 288 SER A C 1
ATOM 1513 O O . SER A 1 203 ? 31.123 -2.609 0.751 1.00 105.17 288 SER A O 1
ATOM 1516 N N . GLY A 1 204 ? 32.717 -1.353 -0.232 1.00 100.28 289 GLY A N 1
ATOM 1517 C CA . GLY A 1 204 ? 31.883 -0.898 -1.349 1.00 101.31 289 GLY A CA 1
ATOM 1518 C C . GLY A 1 204 ? 31.605 -1.950 -2.409 1.00 102.05 289 GLY A C 1
ATOM 1519 O O . GLY A 1 204 ? 30.708 -1.796 -3.237 1.00 103.52 289 GLY A O 1
ATOM 1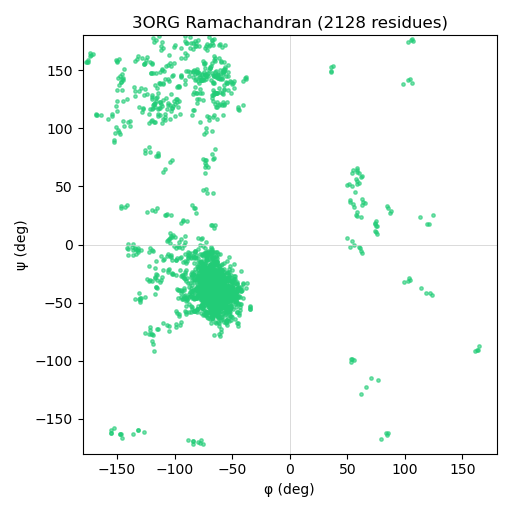520 N N . ALA A 1 205 ? 32.390 -3.019 -2.388 1.00 101.27 290 ALA A N 1
ATOM 1521 C CA . ALA A 1 205 ? 32.152 -4.153 -3.253 1.00 102.55 290 ALA A CA 1
ATOM 1522 C C . ALA A 1 205 ? 30.944 -4.921 -2.731 1.00 106.18 290 ALA A C 1
ATOM 1523 O O . ALA A 1 205 ? 30.095 -5.357 -3.505 1.00 108.31 290 ALA A O 1
ATOM 1525 N N . ILE A 1 206 ? 30.877 -5.064 -1.408 1.00 107.26 291 ILE A N 1
ATOM 1526 C CA . ILE A 1 206 ? 29.758 -5.719 -0.722 1.00 111.04 291 ILE A CA 1
ATOM 1527 C C . ILE A 1 206 ? 28.455 -4.934 -0.904 1.00 113.41 291 ILE A C 1
ATOM 1528 O O . ILE A 1 206 ? 27.382 -5.524 -1.042 1.00 116.73 291 ILE A O 1
ATOM 1533 N N . VAL A 1 207 ? 28.556 -3.607 -0.910 1.00 111.92 292 VAL A N 1
ATOM 1534 C CA . VAL A 1 207 ? 27.420 -2.760 -1.243 1.00 114.04 292 VAL A CA 1
ATOM 1535 C C . VAL A 1 207 ? 27.007 -3.055 -2.683 1.00 114.84 292 VAL A C 1
ATOM 1536 O O . VAL A 1 207 ? 25.853 -3.400 -2.944 1.00 118.02 292 VAL A O 1
ATOM 1540 N N . TYR A 1 208 ? 27.966 -2.965 -3.602 1.00 112.37 293 TYR A N 1
ATOM 1541 C CA . TYR A 1 208 ? 27.713 -3.226 -5.022 1.00 113.30 293 TYR A CA 1
ATOM 1542 C C . TYR A 1 208 ? 27.294 -4.663 -5.330 1.00 115.79 293 TYR A C 1
ATOM 1543 O O . TYR A 1 208 ? 26.952 -4.985 -6.468 1.00 117.02 293 TYR A O 1
ATOM 1552 N N . GLU A 1 209 ? 27.329 -5.521 -4.318 1.00 116.97 294 GLU A N 1
ATOM 1553 C CA . GLU A 1 209 ? 26.906 -6.905 -4.463 1.00 119.77 294 GLU A CA 1
ATOM 1554 C C . GLU A 1 209 ? 25.439 -7.017 -4.038 1.00 123.63 294 GLU A C 1
ATOM 1555 O O . GLU A 1 209 ? 24.951 -8.107 -3.746 1.00 126.53 294 GLU A O 1
ATOM 1561 N N . LEU A 1 210 ? 24.742 -5.881 -4.011 1.00 123.94 295 LEU A N 1
ATOM 1562 C CA . LEU A 1 210 ? 23.350 -5.823 -3.548 1.00 127.87 295 LEU A CA 1
ATOM 1563 C C . LEU A 1 210 ? 22.476 -4.866 -4.376 1.00 129.03 295 LEU A C 1
ATOM 1564 O O . LEU A 1 210 ? 22.909 -4.324 -5.407 1.00 126.70 295 LEU A O 1
ATOM 1569 N N . ASP A 1 229 ? 38.137 -13.819 -20.951 1.00 125.29 314 ASP A N 1
ATOM 1570 C CA . ASP A 1 229 ? 38.210 -14.372 -22.310 1.00 129.19 314 ASP A CA 1
ATOM 1571 C C . ASP A 1 229 ? 39.432 -15.286 -22.499 1.00 129.73 314 ASP A C 1
ATOM 1572 O O . ASP A 1 229 ? 40.000 -15.795 -21.522 1.00 128.06 314 ASP A O 1
ATOM 1577 N N . VAL A 1 230 ? 39.820 -15.494 -23.757 1.00 132.25 315 VAL A N 1
ATOM 1578 C CA . VAL A 1 230 ? 41.053 -16.218 -24.082 1.00 132.97 315 VAL A CA 1
ATOM 1579 C C . VAL A 1 230 ? 41.929 -15.471 -25.115 1.00 132.85 315 VAL A C 1
ATOM 1580 O O . VAL A 1 230 ? 41.494 -15.220 -26.251 1.00 135.73 315 VAL A O 1
ATOM 1584 N N . SER A 1 231 ? 43.149 -15.110 -24.704 1.00 129.57 316 SER A N 1
ATOM 1585 C CA . SER A 1 231 ? 44.147 -14.533 -25.612 1.00 129.58 316 SER A CA 1
ATOM 1586 C C . SER A 1 231 ? 45.287 -15.511 -25.846 1.00 131.39 316 SER A C 1
ATOM 1587 O O . SER A 1 231 ? 46.091 -15.743 -24.945 1.00 129.18 316 SER A O 1
ATOM 1590 N N . ARG A 1 232 ? 45.353 -16.086 -27.047 1.00 135.75 317 ARG A N 1
ATOM 1591 C CA . ARG A 1 232 ? 46.446 -16.992 -27.413 1.00 138.21 317 ARG A CA 1
ATOM 1592 C C . ARG A 1 232 ? 47.806 -16.313 -27.229 1.00 135.58 317 ARG A C 1
ATOM 1593 O O . ARG A 1 232 ? 47.917 -15.084 -27.294 1.00 133.19 317 ARG A O 1
ATOM 1601 N N . THR A 1 233 ? 48.825 -17.132 -26.984 1.00 136.31 318 THR A N 1
ATOM 1602 C CA . THR A 1 233 ? 50.196 -16.673 -26.757 1.00 134.48 318 THR A CA 1
ATOM 1603 C C . THR A 1 233 ? 51.009 -16.413 -28.057 1.00 137.66 318 THR A C 1
ATOM 1604 O O . THR A 1 233 ? 52.234 -16.575 -28.080 1.00 138.37 318 THR A O 1
ATOM 1608 N N . GLN A 1 234 ? 50.325 -16.004 -29.129 1.00 139.86 319 GLN A N 1
ATOM 1609 C CA . GLN A 1 234 ? 50.970 -15.369 -30.287 1.00 141.72 319 GLN A CA 1
ATOM 1610 C C . GLN A 1 234 ? 51.401 -13.938 -29.886 1.00 137.41 319 GLN A C 1
ATOM 1611 O O . GLN A 1 234 ? 51.156 -12.965 -30.611 1.00 137.77 319 GLN A O 1
ATOM 1617 N N . THR A 1 235 ? 52.058 -13.842 -28.725 1.00 133.39 320 THR A N 1
ATOM 1618 C CA . THR A 1 235 ? 52.290 -12.570 -28.027 1.00 128.82 320 THR A CA 1
ATOM 1619 C C . THR A 1 235 ? 53.104 -11.546 -28.811 1.00 129.60 320 THR A C 1
ATOM 1620 O O . THR A 1 235 ? 52.879 -10.346 -28.653 1.00 127.42 320 THR A O 1
ATOM 1624 N N . LEU A 1 236 ? 54.039 -12.001 -29.647 1.00 132.88 321 LEU A N 1
ATOM 1625 C CA . LEU A 1 236 ? 54.898 -11.069 -30.371 1.00 133.72 321 LEU A CA 1
ATOM 1626 C C . LEU A 1 236 ? 54.062 -9.967 -31.014 1.00 133.70 321 LEU A C 1
ATOM 1627 O O . LEU A 1 236 ? 54.391 -8.787 -30.897 1.00 131.75 321 LEU A O 1
ATOM 1632 N N . LEU A 1 237 ? 52.961 -10.370 -31.647 1.00 135.90 322 LEU A N 1
ATOM 1633 C CA . LEU A 1 237 ? 52.030 -9.444 -32.295 1.00 136.41 322 LEU A CA 1
ATOM 1634 C C . LEU A 1 237 ? 51.237 -8.580 -31.309 1.00 131.56 322 LEU A C 1
ATOM 1635 O O . LEU A 1 237 ? 50.764 -7.504 -31.670 1.00 131.17 322 LEU A O 1
ATOM 1640 N N . TYR A 1 238 ? 51.089 -9.051 -30.076 1.00 128.13 323 TYR A N 1
ATOM 1641 C CA . TYR A 1 238 ? 50.467 -8.245 -29.027 1.00 123.91 323 TYR A CA 1
ATOM 1642 C C . TYR A 1 238 ? 51.413 -7.164 -28.518 1.00 121.15 323 TYR A C 1
ATOM 1643 O O . TYR A 1 238 ? 50.971 -6.078 -28.131 1.00 118.83 323 TYR A O 1
ATOM 1652 N N . ALA A 1 239 ? 52.709 -7.477 -28.508 1.00 121.76 324 ALA A N 1
ATOM 1653 C CA . ALA A 1 239 ? 53.747 -6.542 -28.073 1.00 119.56 324 ALA A CA 1
ATOM 1654 C C . ALA A 1 239 ? 53.936 -5.439 -29.111 1.00 121.55 324 ALA A C 1
ATOM 1655 O O . ALA A 1 239 ? 54.210 -4.286 -28.760 1.00 119.51 324 ALA A O 1
ATOM 1657 N N . ILE A 1 240 ? 53.775 -5.805 -30.383 1.00 125.66 325 ILE A N 1
ATOM 1658 C CA . ILE A 1 240 ? 53.818 -4.850 -31.486 1.00 128.17 325 ILE A CA 1
ATOM 1659 C C . ILE A 1 240 ? 52.617 -3.901 -31.402 1.00 126.45 325 ILE A C 1
ATOM 1660 O O . ILE A 1 240 ? 52.722 -2.728 -31.767 1.00 126.83 325 ILE A O 1
ATOM 1665 N N . LEU A 1 241 ? 51.488 -4.409 -30.906 1.00 124.81 326 LEU A N 1
ATOM 1666 C CA . LEU A 1 241 ? 50.314 -3.573 -30.614 1.00 122.67 326 LEU A CA 1
ATOM 1667 C C . LEU A 1 241 ? 50.540 -2.717 -29.363 1.00 118.10 326 LEU A C 1
ATOM 1668 O O . LEU A 1 241 ? 50.079 -1.579 -29.294 1.00 117.10 326 LEU A O 1
ATOM 1673 N N . GLY A 1 242 ? 51.247 -3.269 -28.382 1.00 115.60 327 GLY A N 1
ATOM 1674 C CA . GLY A 1 242 ? 51.596 -2.532 -27.172 1.00 111.57 327 GLY A CA 1
ATOM 1675 C C . GLY A 1 242 ? 52.497 -1.354 -27.477 1.00 111.84 327 GLY A C 1
ATOM 1676 O O . GLY A 1 242 ? 52.260 -0.245 -27.002 1.00 109.74 327 GLY A O 1
ATOM 1677 N N . ALA A 1 243 ? 53.532 -1.604 -28.275 1.00 114.77 328 ALA A N 1
ATOM 1678 C CA . ALA A 1 243 ? 54.424 -0.553 -28.757 1.00 116.12 328 ALA A CA 1
ATOM 1679 C C . ALA A 1 243 ? 53.629 0.595 -29.384 1.00 117.11 328 ALA A C 1
ATOM 1680 O O . ALA A 1 243 ? 53.620 1.708 -28.847 1.00 115.14 328 ALA A O 1
ATOM 1682 N N . LEU A 1 244 ? 52.949 0.302 -30.498 1.00 120.24 329 LEU A N 1
ATOM 1683 C CA . LEU A 1 244 ? 52.116 1.266 -31.225 1.00 121.59 329 LEU A CA 1
ATOM 1684 C C . LEU A 1 244 ? 51.136 2.015 -30.331 1.00 118.25 329 LEU A C 1
ATOM 1685 O O . LEU A 1 244 ? 51.000 3.232 -30.434 1.00 118.24 329 LEU A O 1
ATOM 1690 N N . MET A 1 245 ? 50.466 1.277 -29.451 1.00 115.74 330 MET A N 1
ATOM 1691 C CA . MET A 1 245 ? 49.430 1.830 -28.583 1.00 112.89 330 MET A CA 1
ATOM 1692 C C . MET A 1 245 ? 49.966 2.862 -27.585 1.00 109.97 330 MET A C 1
ATOM 1693 O O . MET A 1 245 ? 49.283 3.837 -27.263 1.00 108.87 330 MET A O 1
ATOM 1698 N N . GLY A 1 246 ? 51.185 2.637 -27.099 1.00 108.95 331 GLY A N 1
ATOM 1699 C CA . GLY A 1 246 ? 51.889 3.623 -26.291 1.00 106.77 331 GLY A CA 1
ATOM 1700 C C . GLY A 1 246 ? 52.067 4.905 -27.080 1.00 108.94 331 GLY A C 1
ATOM 1701 O O . GLY A 1 246 ? 51.736 5.984 -26.590 1.00 107.67 331 GLY A O 1
ATOM 1702 N N . VAL A 1 247 ? 52.566 4.774 -28.312 1.00 112.49 332 VAL A N 1
ATOM 1703 C CA . VAL A 1 247 ? 52.758 5.910 -29.219 1.00 115.12 332 VAL A CA 1
ATOM 1704 C C . VAL A 1 247 ? 51.447 6.661 -29.463 1.00 115.46 332 VAL A C 1
ATOM 1705 O O . VAL A 1 247 ? 51.451 7.883 -29.595 1.00 116.19 332 VAL A O 1
ATOM 1709 N N . LEU A 1 248 ? 50.333 5.933 -29.511 1.00 115.24 333 LEU A N 1
ATOM 1710 C CA . LEU A 1 248 ? 49.014 6.558 -29.656 1.00 115.61 333 LEU A CA 1
ATOM 1711 C C . LEU A 1 248 ? 48.533 7.239 -28.379 1.00 112.05 333 LEU A C 1
ATOM 1712 O O . LEU A 1 248 ? 47.832 8.254 -28.439 1.00 112.45 333 LEU A O 1
ATOM 1717 N N . GLY A 1 249 ? 48.902 6.670 -27.232 1.00 108.82 334 GLY A N 1
ATOM 1718 C CA . GLY A 1 249 ? 48.605 7.270 -25.933 1.00 105.40 334 GLY A CA 1
ATOM 1719 C C . GLY A 1 249 ? 49.381 8.560 -25.766 1.00 105.32 334 GLY A C 1
ATOM 1720 O O . GLY A 1 249 ? 48.862 9.545 -25.245 1.00 104.50 334 GLY A O 1
ATOM 1721 N N . ALA A 1 250 ? 50.629 8.546 -26.223 1.00 106.53 335 ALA A N 1
ATOM 1722 C CA . ALA A 1 250 ? 51.468 9.732 -26.238 1.00 107.13 335 ALA A CA 1
ATOM 1723 C C . ALA A 1 250 ? 50.795 10.830 -27.044 1.00 109.56 335 ALA A C 1
ATOM 1724 O O . ALA A 1 250 ? 50.623 11.944 -26.561 1.00 108.85 335 ALA A O 1
ATOM 1726 N N . LEU A 1 251 ? 50.394 10.496 -28.265 1.00 112.61 336 LEU A N 1
ATOM 1727 C CA . LEU A 1 251 ? 49.703 11.434 -29.135 1.00 115.42 336 LEU A CA 1
ATOM 1728 C C . LEU A 1 251 ? 48.416 11.944 -28.483 1.00 113.83 336 LEU A C 1
ATOM 1729 O O . LEU A 1 251 ? 48.070 13.112 -28.639 1.00 115.04 336 LEU A O 1
ATOM 1734 N N . PHE A 1 252 ? 47.732 11.075 -27.737 1.00 111.38 337 PHE A N 1
ATOM 1735 C CA . PHE A 1 252 ? 46.484 11.449 -27.062 1.00 110.05 337 PHE A CA 1
ATOM 1736 C C . PHE A 1 252 ? 46.678 12.512 -25.989 1.00 108.23 337 PHE A C 1
ATOM 1737 O O . PHE A 1 252 ? 45.911 13.470 -25.920 1.00 109.01 337 PHE A O 1
ATOM 1745 N N . ILE A 1 253 ? 47.691 12.328 -25.148 1.00 106.15 338 ILE A N 1
ATOM 1746 C CA . ILE A 1 253 ? 48.022 13.305 -24.114 1.00 104.59 338 ILE A CA 1
ATOM 1747 C C . ILE A 1 253 ? 48.567 14.591 -24.768 1.00 107.69 338 ILE A C 1
ATOM 1748 O O . ILE A 1 253 ? 48.252 15.708 -24.324 1.00 107.86 338 ILE A O 1
ATOM 1753 N N . ARG A 1 254 ? 49.359 14.415 -25.833 1.00 110.38 339 ARG A N 1
ATOM 1754 C CA . ARG A 1 254 ? 49.868 15.518 -26.658 1.00 113.75 339 ARG A CA 1
ATOM 1755 C C . ARG A 1 254 ? 48.733 16.357 -27.240 1.00 115.75 339 ARG A C 1
ATOM 1756 O O . ARG A 1 254 ? 48.836 17.581 -27.307 1.00 117.29 339 ARG A O 1
ATOM 1764 N N . CYS A 1 255 ? 47.657 15.688 -27.653 1.00 115.93 340 CYS A N 1
ATOM 1765 C CA . CYS A 1 255 ? 46.488 16.350 -28.235 1.00 118.08 340 CYS A CA 1
ATOM 1766 C C . CYS A 1 255 ? 45.686 17.118 -27.198 1.00 116.33 340 CYS A C 1
ATOM 1767 O O . CYS A 1 255 ? 45.324 18.275 -27.424 1.00 118.30 340 CYS A O 1
ATOM 1770 N N . VAL A 1 256 ? 45.413 16.467 -26.067 1.00 112.91 341 VAL A N 1
ATOM 1771 C CA . VAL A 1 256 ? 44.668 17.081 -24.967 1.00 111.23 341 VAL A CA 1
ATOM 1772 C C . VAL A 1 256 ? 45.281 18.438 -24.612 1.00 112.07 341 VAL A C 1
ATOM 1773 O O . VAL A 1 256 ? 44.581 19.455 -24.594 1.00 113.41 341 VAL A O 1
ATOM 1777 N N . ARG A 1 257 ? 46.591 18.447 -24.374 1.00 111.46 342 ARG A N 1
ATOM 1778 C CA . ARG A 1 257 ? 47.290 19.662 -23.974 1.00 112.37 342 ARG A CA 1
ATOM 1779 C C . ARG A 1 257 ? 47.278 20.749 -25.056 1.00 116.37 342 ARG A C 1
ATOM 1780 O O . ARG A 1 257 ? 47.055 21.921 -24.745 1.00 117.47 342 ARG A O 1
ATOM 1788 N N . SER A 1 258 ? 47.496 20.348 -26.312 1.00 118.85 343 SER A N 1
ATOM 1789 C CA . SER A 1 258 ? 47.638 21.280 -27.446 1.00 123.11 343 SER A CA 1
ATOM 1790 C C . SER A 1 258 ? 46.324 21.880 -27.927 1.00 125.14 343 SER A C 1
ATOM 1791 O O . SER A 1 258 ? 46.276 23.052 -28.308 1.00 128.02 343 SER A O 1
ATOM 1794 N N . ILE A 1 259 ? 45.270 21.068 -27.924 1.00 123.89 344 ILE A N 1
ATOM 1795 C CA . ILE A 1 259 ? 43.918 21.539 -28.229 1.00 125.62 344 ILE A CA 1
ATOM 1796 C C . ILE A 1 259 ? 43.447 22.469 -27.115 1.00 124.46 344 ILE A C 1
ATOM 1797 O O . ILE A 1 259 ? 42.751 23.448 -27.369 1.00 126.80 344 ILE A O 1
ATOM 1802 N N . TYR A 1 260 ? 43.850 22.165 -25.883 1.00 121.18 345 TYR A N 1
ATOM 1803 C CA . TYR A 1 260 ? 43.533 23.009 -24.732 1.00 120.30 345 TYR A CA 1
ATOM 1804 C C . TYR A 1 260 ? 44.263 24.346 -24.803 1.00 122.74 345 TYR A C 1
ATOM 1805 O O . TYR A 1 260 ? 43.630 25.395 -24.863 1.00 125.06 345 TYR A O 1
ATOM 1814 N N . GLU A 1 261 ? 45.592 24.302 -24.812 1.00 122.57 346 GLU A N 1
ATOM 1815 C CA . GLU A 1 261 ? 46.395 25.517 -24.735 1.00 124.84 346 GLU A CA 1
ATOM 1816 C C . GLU A 1 261 ? 46.323 26.420 -25.965 1.00 129.40 346 GLU A C 1
ATOM 1817 O O . GLU A 1 261 ? 46.799 27.551 -25.915 1.00 131.79 346 GLU A O 1
ATOM 1823 N N . LEU A 1 262 ? 45.719 25.945 -27.054 1.00 131.03 347 LEU A N 1
ATOM 1824 C CA . LEU A 1 262 ? 45.420 26.843 -28.172 1.00 135.77 347 LEU A CA 1
ATOM 1825 C C . LEU A 1 262 ? 44.086 27.571 -27.973 1.00 137.21 347 LEU A C 1
ATOM 1826 O O . LEU A 1 262 ? 43.785 28.512 -28.699 1.00 141.31 347 LEU A O 1
ATOM 1831 N N . ARG A 1 263 ? 43.294 27.128 -26.995 1.00 134.37 348 ARG A N 1
ATOM 1832 C CA . ARG A 1 263 ? 42.076 27.841 -26.582 1.00 135.67 348 ARG A CA 1
ATOM 1833 C C . ARG A 1 263 ? 42.392 28.930 -25.567 1.00 135.79 348 ARG A C 1
ATOM 1834 O O . ARG A 1 263 ? 41.633 29.887 -25.407 1.00 137.98 348 ARG A O 1
ATOM 1842 N N . MET A 1 264 ? 43.507 28.766 -24.867 1.00 133.77 349 MET A N 1
ATOM 1843 C CA . MET A 1 264 ? 43.911 29.715 -23.842 1.00 134.00 349 MET A CA 1
ATOM 1844 C C . MET A 1 264 ? 44.764 30.813 -24.448 1.00 137.94 349 MET A C 1
ATOM 1845 O O . MET A 1 264 ? 44.535 31.990 -24.186 1.00 140.47 349 MET A O 1
ATOM 1850 N N . ARG A 1 265 ? 45.744 30.419 -25.262 1.00 138.87 350 ARG A N 1
ATOM 1851 C CA . ARG A 1 265 ? 46.635 31.369 -25.941 1.00 143.01 350 ARG A CA 1
ATOM 1852 C C . ARG A 1 265 ? 45.883 32.144 -27.024 1.00 147.40 350 ARG A C 1
ATOM 1853 O O . ARG A 1 265 ? 45.963 33.375 -27.088 1.00 150.88 350 ARG A O 1
ATOM 1861 N N . HIS A 1 266 ? 45.147 31.411 -27.856 1.00 147.49 351 HIS A N 1
ATOM 1862 C CA . HIS A 1 266 ? 44.348 31.993 -28.932 1.00 151.80 351 HIS A CA 1
ATOM 1863 C C . HIS A 1 266 ? 42.881 31.820 -28.587 1.00 150.72 351 HIS A C 1
ATOM 1864 O O . HIS A 1 266 ? 42.516 30.865 -27.898 1.00 146.74 351 HIS A O 1
ATOM 1871 N N . TYR A 1 267 ? 42.044 32.747 -29.063 1.00 154.63 352 TYR A N 1
ATOM 1872 C CA . TYR A 1 267 ? 40.605 32.746 -28.761 1.00 154.46 352 TYR A CA 1
ATOM 1873 C C . TYR A 1 267 ? 40.351 32.670 -27.236 1.00 150.71 352 TYR A C 1
ATOM 1874 O O . TYR A 1 267 ? 39.388 32.025 -26.803 1.00 148.56 352 TYR A O 1
ATOM 1883 N N . PRO A 1 268 ? 41.209 33.334 -26.417 1.00 150.28 353 PRO A N 1
ATOM 1884 C CA . PRO A 1 268 ? 41.110 33.152 -24.966 1.00 146.68 353 PRO A CA 1
ATOM 1885 C C . PRO A 1 268 ? 39.912 33.880 -24.361 1.00 148.01 353 PRO A C 1
ATOM 1886 O O . PRO A 1 268 ? 39.425 34.870 -24.930 1.00 152.09 353 PRO A O 1
ATOM 1890 N N . GLY A 1 269 ? 39.447 33.381 -23.216 1.00 144.75 354 GLY A N 1
ATOM 1891 C CA . GLY A 1 269 ? 38.334 33.994 -22.499 1.00 145.91 354 GLY A CA 1
ATOM 1892 C C . GLY A 1 269 ? 36.970 33.755 -23.130 1.00 147.37 354 GLY A C 1
ATOM 1893 O O . GLY A 1 269 ? 36.022 34.514 -22.878 1.00 149.89 354 GLY A O 1
ATOM 1894 N N . THR A 1 270 ? 36.872 32.716 -23.966 1.00 146.10 355 THR A N 1
ATOM 1895 C CA . THR A 1 270 ? 35.574 32.225 -24.437 1.00 146.80 355 THR A CA 1
ATOM 1896 C C . THR A 1 270 ? 34.881 31.671 -23.206 1.00 143.79 355 THR A C 1
ATOM 1897 O O . THR A 1 270 ? 35.506 30.937 -22.429 1.00 139.95 355 THR A O 1
ATOM 1901 N N . ASN A 1 271 ? 33.611 32.032 -23.006 1.00 145.68 356 ASN A N 1
ATOM 1902 C CA . ASN A 1 271 ? 32.950 31.683 -21.743 1.00 143.52 356 ASN A CA 1
ATOM 1903 C C . ASN A 1 271 ? 31.782 30.696 -21.784 1.00 142.57 356 ASN A C 1
ATOM 1904 O O . ASN A 1 271 ? 30.729 30.935 -22.406 1.00 145.37 356 ASN A O 1
ATOM 1909 N N . ARG A 1 272 ? 32.049 29.572 -21.104 1.00 138.41 357 ARG A N 1
ATOM 1910 C CA . ARG A 1 272 ? 31.106 28.513 -20.720 1.00 136.70 357 ARG A CA 1
ATOM 1911 C C . ARG A 1 272 ? 30.265 27.912 -21.852 1.00 138.30 357 ARG A C 1
ATOM 1912 O O . ARG A 1 272 ? 30.775 27.089 -22.617 1.00 137.11 357 ARG A O 1
ATOM 1914 N N . TYR A 1 273 ? 29.002 28.333 -21.957 1.00 141.21 358 TYR A N 1
ATOM 1915 C CA . TYR A 1 273 ? 27.970 27.626 -22.734 1.00 142.54 358 TYR A CA 1
ATOM 1916 C C . TYR A 1 273 ? 28.219 27.569 -24.230 1.00 144.46 358 TYR A C 1
ATOM 1917 O O . TYR A 1 273 ? 27.988 26.535 -24.854 1.00 144.01 358 TYR A O 1
ATOM 1926 N N . PHE A 1 274 ? 28.675 28.683 -24.799 1.00 146.92 359 PHE A N 1
ATOM 1927 C CA . PHE A 1 274 ? 29.050 28.723 -26.210 1.00 149.08 359 PHE A CA 1
ATOM 1928 C C . PHE A 1 274 ? 30.157 27.696 -26.512 1.00 145.69 359 PHE A C 1
ATOM 1929 O O . PHE A 1 274 ? 30.121 27.025 -27.547 1.00 146.63 359 PHE A O 1
ATOM 1937 N N . LEU A 1 275 ? 31.115 27.566 -25.593 1.00 141.96 360 LEU A N 1
ATOM 1938 C CA . LEU A 1 275 ? 32.180 26.567 -25.700 1.00 138.42 360 LEU A CA 1
ATOM 1939 C C . LEU A 1 275 ? 31.609 25.156 -25.554 1.00 136.21 360 LEU A C 1
ATOM 1940 O O . LEU A 1 275 ? 31.680 24.357 -26.490 1.00 136.68 360 LEU A O 1
ATOM 1945 N N . VAL A 1 276 ? 31.033 24.876 -24.384 1.00 134.15 361 VAL A N 1
ATOM 1946 C CA . VAL A 1 276 ? 30.408 23.586 -24.075 1.00 132.19 361 VAL A CA 1
ATOM 1947 C C . VAL A 1 276 ? 29.350 23.199 -25.115 1.00 135.34 361 VAL A C 1
ATOM 1948 O O . VAL A 1 276 ? 29.295 22.045 -25.552 1.00 134.61 361 VAL A O 1
ATOM 1952 N N . GLY A 1 277 ? 28.534 24.176 -25.512 1.00 139.05 362 GLY A N 1
ATOM 1953 C CA . GLY A 1 277 ? 27.422 23.972 -26.441 1.00 142.48 362 GLY A CA 1
ATOM 1954 C C . GLY A 1 277 ? 27.821 23.588 -27.851 1.00 144.14 362 GLY A C 1
ATOM 1955 O O . GLY A 1 277 ? 27.152 22.759 -28.475 1.00 145.49 362 GLY A O 1
ATOM 1956 N N . VAL A 1 278 ? 28.898 24.190 -28.358 1.00 144.39 363 VAL A N 1
ATOM 1957 C CA . VAL A 1 278 ? 29.421 23.833 -29.681 1.00 146.11 363 VAL A CA 1
ATOM 1958 C C . VAL A 1 278 ? 29.912 22.381 -29.681 1.00 143.24 363 VAL A C 1
ATOM 1959 O O . VAL A 1 278 ? 29.579 21.617 -30.585 1.00 144.95 363 VAL A O 1
ATOM 1963 N N . VAL A 1 279 ? 30.660 21.999 -28.647 1.00 139.11 364 VAL A N 1
ATOM 1964 C CA . VAL A 1 279 ? 31.151 20.620 -28.511 1.00 136.31 364 VAL A CA 1
ATOM 1965 C C . VAL A 1 279 ? 30.005 19.601 -28.355 1.00 136.53 364 VAL A C 1
ATOM 1966 O O . VAL A 1 279 ? 30.101 18.473 -28.849 1.00 136.27 364 VAL A O 1
ATOM 1970 N N . ALA A 1 280 ? 28.934 20.005 -27.671 1.00 137.28 365 ALA A N 1
ATOM 1971 C CA . ALA A 1 280 ? 27.746 19.167 -27.501 1.00 138.01 365 ALA A CA 1
ATOM 1972 C C . ALA A 1 280 ? 27.073 18.911 -28.846 1.00 142.10 365 ALA A C 1
ATOM 1973 O O . ALA A 1 280 ? 26.831 17.758 -29.216 1.00 142.33 365 ALA A O 1
ATOM 1975 N N . LEU A 1 281 ? 26.792 19.998 -29.570 1.00 145.65 366 LEU A N 1
ATOM 1976 C CA . LEU A 1 281 ? 26.174 19.959 -30.902 1.00 150.15 366 LEU A CA 1
ATOM 1977 C C . LEU A 1 281 ? 27.066 19.237 -31.918 1.00 150.49 366 LEU A C 1
ATOM 1978 O O . LEU A 1 281 ? 26.646 18.257 -32.542 1.00 151.97 366 LEU A O 1
ATOM 1983 N N . PHE A 1 282 ? 28.293 19.741 -32.063 1.00 149.37 367 PHE A N 1
ATOM 1984 C CA . PHE A 1 282 ? 29.330 19.181 -32.933 1.00 149.54 367 PHE A CA 1
ATOM 1985 C C . PHE A 1 282 ? 29.458 17.661 -32.740 1.00 147.21 367 PHE A C 1
ATOM 1986 O O . PHE A 1 282 ? 29.538 16.916 -33.721 1.00 149.07 367 PHE A O 1
ATOM 1994 N N . ALA A 1 283 ? 29.433 17.221 -31.476 1.00 143.42 368 ALA A N 1
ATOM 1995 C CA . ALA A 1 283 ? 29.536 15.803 -31.107 1.00 141.08 368 ALA A CA 1
ATOM 1996 C C . ALA A 1 283 ? 28.362 14.985 -31.628 1.00 143.89 368 ALA A C 1
ATOM 1997 O O . ALA A 1 283 ? 28.553 14.048 -32.408 1.00 145.12 368 ALA A O 1
ATOM 1999 N N . SER A 1 284 ? 27.154 15.354 -31.202 1.00 145.24 369 SER A N 1
ATOM 2000 C CA . SER A 1 284 ? 25.926 14.645 -31.578 1.00 148.27 369 SER A CA 1
ATOM 2001 C C . SER A 1 284 ? 25.743 14.518 -33.096 1.00 152.85 369 SER A C 1
ATOM 2002 O O . SER A 1 284 ? 25.046 13.615 -33.572 1.00 155.09 369 SER A O 1
ATOM 2005 N N . ALA A 1 285 ? 26.380 15.424 -33.839 1.00 154.48 370 ALA A N 1
ATOM 2006 C CA . ALA A 1 285 ? 26.356 15.411 -35.303 1.00 158.96 370 ALA A CA 1
ATOM 2007 C C . ALA A 1 285 ? 27.502 14.586 -35.899 1.00 158.22 370 ALA A C 1
ATOM 2008 O O . ALA A 1 285 ? 27.280 13.788 -36.811 1.00 161.14 370 ALA A O 1
ATOM 2010 N N . LEU A 1 286 ? 28.716 14.772 -35.378 1.00 154.58 371 LEU A N 1
ATOM 2011 C CA . LEU A 1 286 ? 29.891 14.058 -35.886 1.00 153.89 371 LEU A CA 1
ATOM 2012 C C . LEU A 1 286 ? 29.752 12.542 -35.723 1.00 152.83 371 LEU A C 1
ATOM 2013 O O . LEU A 1 286 ? 30.452 11.777 -36.388 1.00 153.65 371 LEU A O 1
ATOM 2018 N N . GLN A 1 287 ? 28.840 12.120 -34.848 1.00 151.42 372 GLN A N 1
ATOM 2019 C CA . GLN A 1 287 ? 28.575 10.697 -34.620 1.00 150.85 372 GLN A CA 1
ATOM 2020 C C . GLN A 1 287 ? 27.280 10.227 -35.297 1.00 155.24 372 GLN A C 1
ATOM 2021 O O . GLN A 1 287 ? 26.669 9.243 -34.864 1.00 154.96 372 GLN A O 1
ATOM 2023 N N . TYR A 1 288 ? 26.880 10.922 -36.365 1.00 159.61 373 TYR A N 1
ATOM 2024 C CA . TYR A 1 288 ? 25.638 10.605 -37.094 1.00 164.45 373 TYR A CA 1
ATOM 2025 C C . TYR A 1 288 ? 25.594 9.189 -37.708 1.00 166.58 373 TYR A C 1
ATOM 2026 O O . TYR A 1 288 ? 24.589 8.487 -37.537 1.00 168.15 373 TYR A O 1
ATOM 2028 N N . PRO A 1 289 ? 26.662 8.772 -38.434 1.00 167.08 374 PRO A N 1
ATOM 2029 C CA . PRO A 1 289 ? 26.682 7.386 -38.943 1.00 168.83 374 PRO A CA 1
ATOM 2030 C C . PRO A 1 289 ? 27.029 6.298 -37.905 1.00 164.52 374 PRO A C 1
ATOM 2031 O O . PRO A 1 289 ? 27.140 5.121 -38.268 1.00 165.95 374 PRO A O 1
ATOM 2035 N N . PHE A 1 290 ? 27.186 6.680 -36.637 1.00 159.52 375 PHE A N 1
ATOM 2036 C CA . PHE A 1 290 ? 27.377 5.707 -35.562 1.00 155.73 375 PHE A CA 1
ATOM 2037 C C . PHE A 1 290 ? 26.461 5.996 -34.374 1.00 153.58 375 PHE A C 1
ATOM 2038 O O . PHE A 1 290 ? 25.266 5.691 -34.404 1.00 156.05 375 PHE A O 1
ATOM 2040 N N . PRO A 1 297 ? 27.896 2.557 -24.728 1.00 131.42 382 PRO A N 1
ATOM 2041 C CA . PRO A 1 297 ? 29.161 2.656 -23.979 1.00 127.32 382 PRO A CA 1
ATOM 2042 C C . PRO A 1 297 ? 29.715 1.263 -23.618 1.00 126.17 382 PRO A C 1
ATOM 2043 O O . PRO A 1 297 ? 30.448 0.672 -24.420 1.00 126.90 382 PRO A O 1
ATOM 2047 N N . ARG A 1 298 ? 29.357 0.743 -22.441 1.00 124.67 383 ARG A N 1
ATOM 2048 C CA . ARG A 1 298 ? 29.641 -0.655 -22.071 1.00 124.01 383 ARG A CA 1
ATOM 2049 C C . ARG A 1 298 ? 28.958 -1.670 -23.035 1.00 127.51 383 ARG A C 1
ATOM 2050 O O . ARG A 1 298 ? 29.227 -2.878 -22.987 1.00 127.77 383 ARG A O 1
ATOM 2058 N N . ALA A 1 299 ? 28.104 -1.164 -23.925 1.00 130.08 384 ALA A N 1
ATOM 2059 C CA . ALA A 1 299 ? 27.488 -2.000 -24.950 1.00 134.03 384 ALA A CA 1
ATOM 2060 C C . ALA A 1 299 ? 28.465 -2.342 -26.075 1.00 134.52 384 ALA A C 1
ATOM 2061 O O . ALA A 1 299 ? 28.671 -3.516 -26.389 1.00 135.83 384 ALA A O 1
ATOM 2063 N N . THR A 1 300 ? 29.067 -1.313 -26.671 1.00 133.52 385 THR A N 1
ATOM 2064 C CA . THR A 1 300 ? 30.012 -1.504 -27.776 1.00 134.36 385 THR A CA 1
ATOM 2065 C C . THR A 1 300 ? 31.158 -2.418 -27.359 1.00 131.95 385 THR A C 1
ATOM 2066 O O . THR A 1 300 ? 31.477 -3.377 -28.061 1.00 133.89 385 THR A O 1
ATOM 2070 N N . ILE A 1 301 ? 31.741 -2.122 -26.196 1.00 127.94 386 ILE A N 1
ATOM 2071 C CA . ILE A 1 301 ? 32.909 -2.835 -25.665 1.00 125.47 386 ILE A CA 1
ATOM 2072 C C . ILE A 1 301 ? 32.758 -4.350 -25.790 1.00 127.68 386 ILE A C 1
ATOM 2073 O O . ILE A 1 301 ? 33.435 -4.979 -26.607 1.00 129.24 386 ILE A O 1
ATOM 2078 N N . ASN A 1 302 ? 31.855 -4.922 -24.999 1.00 128.19 387 ASN A N 1
ATOM 2079 C CA . ASN A 1 302 ? 31.618 -6.361 -25.016 1.00 130.58 387 ASN A CA 1
ATOM 2080 C C . ASN A 1 302 ? 31.430 -6.924 -26.432 1.00 134.81 387 ASN A C 1
ATOM 2081 O O . ASN A 1 302 ? 31.721 -8.103 -26.673 1.00 136.63 387 ASN A O 1
ATOM 2086 N N . ASP A 1 303 ? 30.952 -6.081 -27.355 1.00 136.57 388 ASP A N 1
ATOM 2087 C CA . ASP A 1 303 ? 30.671 -6.513 -28.732 1.00 141.17 388 ASP A CA 1
ATOM 2088 C C . ASP A 1 303 ? 31.918 -6.735 -29.588 1.00 141.30 388 ASP A C 1
ATOM 2089 O O . ASP A 1 303 ? 31.989 -7.720 -30.338 1.00 144.61 388 ASP A O 1
ATOM 2094 N N . LEU A 1 304 ? 32.881 -5.811 -29.480 1.00 137.83 389 LEU A N 1
ATOM 2095 C CA . LEU A 1 304 ? 34.194 -5.955 -30.126 1.00 137.46 389 LEU A CA 1
ATOM 2096 C C . LEU A 1 304 ? 34.987 -7.105 -29.490 1.00 136.04 389 LEU A C 1
ATOM 2097 O O . LEU A 1 304 ? 35.777 -7.779 -30.164 1.00 137.86 389 LEU A O 1
ATOM 2102 N N . PHE A 1 305 ? 34.749 -7.318 -28.193 1.00 132.98 390 PHE A N 1
ATOM 2103 C CA . PHE A 1 305 ? 35.354 -8.403 -27.408 1.00 131.42 390 PHE A CA 1
ATOM 2104 C C . PHE A 1 305 ? 34.846 -9.787 -27.829 1.00 135.41 390 PHE A C 1
ATOM 2105 O O . PHE A 1 305 ? 35.571 -10.784 -27.716 1.00 135.77 390 PHE A O 1
ATOM 2113 N N . LYS A 1 306 ? 33.598 -9.838 -28.300 1.00 138.51 391 LYS A N 1
ATOM 2114 C CA . LYS A 1 306 ? 33.072 -11.016 -28.974 1.00 143.21 391 LYS A CA 1
ATOM 2115 C C . LYS A 1 306 ? 33.936 -11.275 -30.207 1.00 145.84 391 LYS A C 1
ATOM 2116 O O . LYS A 1 306 ? 34.402 -10.332 -30.857 1.00 145.35 391 LYS A O 1
ATOM 2118 N N . ALA A 1 307 ? 34.159 -12.551 -30.514 1.00 148.87 392 ALA A N 1
ATOM 2119 C CA . ALA A 1 307 ? 35.090 -12.943 -31.571 1.00 151.46 392 ALA A CA 1
ATOM 2120 C C . ALA A 1 307 ? 34.408 -13.399 -32.871 1.00 157.56 392 ALA A C 1
ATOM 2121 O O . ALA A 1 307 ? 34.430 -14.588 -33.208 1.00 161.10 392 ALA A O 1
ATOM 2123 N N . VAL A 1 308 ? 33.809 -12.447 -33.592 1.00 158.99 393 VAL A N 1
ATOM 2124 C CA . VAL A 1 308 ? 33.232 -12.707 -34.922 1.00 165.03 393 VAL A CA 1
ATOM 2125 C C . VAL A 1 308 ? 33.863 -11.822 -36.009 1.00 166.19 393 VAL A C 1
ATOM 2126 O O . VAL A 1 308 ? 33.684 -12.058 -37.209 1.00 171.21 393 VAL A O 1
ATOM 2130 N N . THR A 1 319 ? 36.606 -0.237 -42.927 1.00 174.24 404 THR A N 1
ATOM 2131 C CA . THR A 1 319 ? 35.611 0.778 -43.260 1.00 175.83 404 THR A CA 1
ATOM 2132 C C . THR A 1 319 ? 34.596 0.899 -42.131 1.00 171.97 404 THR A C 1
ATOM 2133 O O . THR A 1 319 ? 34.318 -0.083 -41.434 1.00 170.18 404 THR A O 1
ATOM 2135 N N . GLU A 1 320 ? 34.066 2.110 -41.952 1.00 170.94 405 GLU A N 1
ATOM 2136 C CA . GLU A 1 320 ? 33.078 2.424 -40.907 1.00 167.55 405 GLU A CA 1
ATOM 2137 C C . GLU A 1 320 ? 33.508 2.043 -39.479 1.00 161.47 405 GLU A C 1
ATOM 2138 O O . GLU A 1 320 ? 32.737 2.205 -38.534 1.00 158.80 405 GLU A O 1
ATOM 2140 N N . LEU A 1 321 ? 34.736 1.542 -39.340 1.00 159.66 406 LEU A N 1
ATOM 2141 C CA . LEU A 1 321 ? 35.317 1.170 -38.042 1.00 154.26 406 LEU A CA 1
ATOM 2142 C C . LEU A 1 321 ? 36.727 1.762 -37.923 1.00 151.93 406 LEU A C 1
ATOM 2143 O O . LEU A 1 321 ? 37.390 1.643 -36.886 1.00 147.39 406 LEU A O 1
ATOM 2148 N N . ILE A 1 322 ? 37.171 2.385 -39.013 1.00 155.28 407 ILE A N 1
ATOM 2149 C CA . ILE A 1 322 ? 38.449 3.082 -39.062 1.00 153.91 407 ILE A CA 1
ATOM 2150 C C . ILE A 1 322 ? 38.236 4.494 -38.539 1.00 151.51 407 ILE A C 1
ATOM 2151 O O . ILE A 1 322 ? 39.072 5.031 -37.810 1.00 147.91 407 ILE A O 1
ATOM 2156 N N . LEU A 1 323 ? 37.099 5.075 -38.921 1.00 153.75 408 LEU A N 1
ATOM 2157 C CA . LEU A 1 323 ? 36.719 6.420 -38.505 1.00 152.25 408 LEU A CA 1
ATOM 2158 C C . LEU A 1 323 ? 36.225 6.463 -37.059 1.00 147.44 408 LEU A C 1
ATOM 2159 O O . LEU A 1 323 ? 36.478 7.439 -36.352 1.00 144.67 408 LEU A O 1
ATOM 2164 N N . MET A 1 324 ? 35.536 5.404 -36.626 1.00 146.78 409 MET A N 1
ATOM 2165 C CA . MET A 1 324 ? 34.983 5.315 -35.267 1.00 142.81 409 MET A CA 1
ATOM 2166 C C . MET A 1 324 ? 35.970 5.733 -34.151 1.00 137.73 409 MET A C 1
ATOM 2167 O O . MET A 1 324 ? 35.661 6.648 -33.381 1.00 135.51 409 MET A O 1
ATOM 2172 N N . PRO A 1 325 ? 37.150 5.074 -34.056 1.00 136.12 410 PRO A N 1
ATOM 2173 C CA . PRO A 1 325 ? 38.056 5.432 -32.964 1.00 131.49 410 PRO A CA 1
ATOM 2174 C C . PRO A 1 325 ? 38.735 6.781 -33.182 1.00 131.35 410 PRO A C 1
ATOM 2175 O O . PRO A 1 325 ? 38.914 7.530 -32.223 1.00 128.16 410 PRO A O 1
ATOM 2179 N N . ILE A 1 326 ? 39.096 7.075 -34.434 1.00 135.00 411 ILE A N 1
ATOM 2180 C CA . ILE A 1 326 ? 39.762 8.328 -34.815 1.00 135.68 411 ILE A CA 1
ATOM 2181 C C . ILE A 1 326 ? 38.897 9.553 -34.477 1.00 135.41 411 ILE A C 1
ATOM 2182 O O . ILE A 1 326 ? 39.403 10.546 -33.947 1.00 133.65 411 ILE A O 1
ATOM 2187 N N . ILE A 1 327 ? 37.599 9.464 -34.767 1.00 137.35 412 ILE A N 1
ATOM 2188 C CA . ILE A 1 327 ? 36.641 10.520 -34.418 1.00 137.28 412 ILE A CA 1
ATOM 2189 C C . ILE A 1 327 ? 36.567 10.694 -32.899 1.00 132.74 412 ILE A C 1
ATOM 2190 O O . ILE A 1 327 ? 36.665 11.816 -32.390 1.00 131.63 412 ILE A O 1
ATOM 2195 N N . LYS A 1 328 ? 36.431 9.577 -32.186 1.00 130.40 413 LYS A N 1
ATOM 2196 C CA . LYS A 1 328 ? 36.339 9.584 -30.726 1.00 126.23 413 LYS A CA 1
ATOM 2197 C C . LYS A 1 328 ? 37.671 9.960 -30.049 1.00 123.01 413 LYS A C 1
ATOM 2198 O O . LYS A 1 328 ? 37.678 10.531 -28.957 1.00 120.21 413 LYS A O 1
ATOM 2204 N N . PHE A 1 329 ? 38.786 9.650 -30.709 1.00 123.63 414 PHE A N 1
ATOM 2205 C CA . PHE A 1 329 ? 40.108 10.081 -30.256 1.00 121.26 414 PHE A CA 1
ATOM 2206 C C . PHE A 1 329 ? 40.146 11.604 -30.157 1.00 121.70 414 PHE A C 1
ATOM 2207 O O . PHE A 1 329 ? 40.547 12.152 -29.128 1.00 118.79 414 PHE A O 1
ATOM 2215 N N . ILE A 1 330 ? 39.723 12.271 -31.232 1.00 125.54 415 ILE A N 1
ATOM 2216 C CA . ILE A 1 330 ? 39.612 13.729 -31.261 1.00 126.75 415 ILE A CA 1
ATOM 2217 C C . ILE A 1 330 ? 38.509 14.199 -30.305 1.00 125.31 415 ILE A C 1
ATOM 2218 O O . ILE A 1 330 ? 38.773 15.011 -29.412 1.00 123.52 415 ILE A O 1
ATOM 2223 N N . LEU A 1 331 ? 37.293 13.671 -30.481 1.00 126.33 416 LEU A N 1
ATOM 2224 C CA . LEU A 1 331 ? 36.134 14.072 -29.674 1.00 125.52 416 LEU A CA 1
ATOM 2225 C C . LEU A 1 331 ? 36.353 14.038 -28.159 1.00 121.46 416 LEU A C 1
ATOM 2226 O O . LEU A 1 331 ? 35.963 14.975 -27.463 1.00 121.07 416 LEU A O 1
ATOM 2231 N N . VAL A 1 332 ? 36.964 12.968 -27.649 1.00 118.82 417 VAL A N 1
ATOM 2232 C CA . VAL A 1 332 ? 37.214 12.849 -26.209 1.00 114.93 417 VAL A CA 1
ATOM 2233 C C . VAL A 1 332 ? 38.307 13.822 -25.781 1.00 113.62 417 VAL A C 1
ATOM 2234 O O . VAL A 1 332 ? 38.109 14.598 -24.848 1.00 112.33 417 VAL A O 1
ATOM 2238 N N . ALA A 1 333 ? 39.443 13.791 -26.478 1.00 114.33 418 ALA A N 1
ATOM 2239 C CA . ALA A 1 333 ? 40.569 14.677 -26.178 1.00 113.59 418 ALA A CA 1
ATOM 2240 C C . ALA A 1 333 ? 40.078 16.103 -25.962 1.00 114.80 418 ALA A C 1
ATOM 2241 O O . ALA A 1 333 ? 40.466 16.768 -24.998 1.00 113.10 418 ALA A O 1
ATOM 2243 N N . LEU A 1 334 ? 39.199 16.542 -26.860 1.00 118.01 419 LEU A N 1
ATOM 2244 C CA . LEU A 1 334 ? 38.605 17.874 -26.822 1.00 119.85 419 LEU A CA 1
ATOM 2245 C C . LEU A 1 334 ? 37.701 18.089 -25.604 1.00 118.25 419 LEU A C 1
ATOM 2246 O O . LEU A 1 334 ? 37.767 19.143 -24.961 1.00 118.20 419 LEU A O 1
ATOM 2251 N N . SER A 1 335 ? 36.883 17.082 -25.293 1.00 117.28 420 SER A N 1
ATOM 2252 C CA . SER A 1 335 ? 35.851 17.163 -24.247 1.00 116.40 420 SER A CA 1
ATOM 2253 C C . SER A 1 335 ? 36.352 17.235 -22.799 1.00 113.25 420 SER A C 1
ATOM 2254 O O . SER A 1 335 ? 35.710 17.861 -21.956 1.00 113.25 420 SER A O 1
ATOM 2257 N N . ILE A 1 336 ? 37.477 16.586 -22.503 1.00 110.89 421 ILE A N 1
ATOM 2258 C CA . ILE A 1 336 ? 38.026 16.598 -21.142 1.00 107.93 421 ILE A CA 1
ATOM 2259 C C . ILE A 1 336 ? 38.756 17.902 -20.831 1.00 108.26 421 ILE A C 1
ATOM 2260 O O . ILE A 1 336 ? 39.278 18.083 -19.729 1.00 106.37 421 ILE A O 1
ATOM 2265 N N . GLY A 1 337 ? 38.790 18.803 -21.813 1.00 111.05 422 GLY A N 1
ATOM 2266 C CA . GLY A 1 337 ? 39.321 20.147 -21.623 1.00 112.13 422 GLY A CA 1
ATOM 2267 C C . GLY A 1 337 ? 38.231 21.111 -21.192 1.00 113.81 422 GLY A C 1
ATOM 2268 O O . GLY A 1 337 ? 38.513 22.216 -20.722 1.00 114.72 422 GLY A O 1
ATOM 2269 N N . LEU A 1 338 ? 36.981 20.682 -21.348 1.00 114.54 423 LEU A N 1
ATOM 2270 C CA . LEU A 1 338 ? 35.812 21.500 -21.037 1.00 116.44 423 LEU A CA 1
ATOM 2271 C C . LEU A 1 338 ? 35.696 21.849 -19.556 1.00 114.82 423 LEU A C 1
ATOM 2272 O O . LEU A 1 338 ? 36.128 21.064 -18.702 1.00 111.84 423 LEU A O 1
ATOM 2277 N N . PRO A 1 339 ? 35.114 23.033 -19.252 1.00 116.98 424 PRO A N 1
ATOM 2278 C CA . PRO A 1 339 ? 34.811 23.469 -17.887 1.00 116.41 424 PRO A CA 1
ATOM 2279 C C . PRO A 1 339 ? 33.615 22.722 -17.289 1.00 116.12 424 PRO A C 1
ATOM 2280 O O . PRO A 1 339 ? 32.531 23.296 -17.150 1.00 118.53 424 PRO A O 1
ATOM 2284 N N . LEU A 1 340 ? 33.828 21.450 -16.951 1.00 113.48 425 LEU A N 1
ATOM 2285 C CA . LEU A 1 340 ? 32.819 20.584 -16.326 1.00 113.04 425 LEU A CA 1
ATOM 2286 C C . LEU A 1 340 ? 33.447 19.239 -15.922 1.00 109.89 425 LEU A C 1
ATOM 2287 O O . LEU A 1 340 ? 34.549 18.917 -16.388 1.00 108.46 425 LEU A O 1
ATOM 2292 N N . PRO A 1 341 ? 32.758 18.455 -15.053 1.00 109.07 426 PRO A N 1
ATOM 2293 C CA . PRO A 1 341 ? 33.241 17.143 -14.587 1.00 106.25 426 PRO A CA 1
ATOM 2294 C C . PRO A 1 341 ? 33.495 16.143 -15.718 1.00 105.72 426 PRO A C 1
ATOM 2295 O O . PRO A 1 341 ? 32.580 15.843 -16.485 1.00 107.57 426 PRO A O 1
ATOM 2299 N N . ALA A 1 342 ? 34.724 15.628 -15.804 1.00 103.49 427 ALA A N 1
ATOM 2300 C CA . ALA A 1 342 ? 35.137 14.786 -16.937 1.00 103.46 427 ALA A CA 1
ATOM 2301 C C . ALA A 1 342 ? 36.225 13.723 -16.657 1.00 100.86 427 ALA A C 1
ATOM 2302 O O . ALA A 1 342 ? 37.422 14.030 -16.614 1.00 99.65 427 ALA A O 1
ATOM 2304 N N . GLY A 1 343 ? 35.806 12.470 -16.496 1.00 100.20 428 GLY A N 1
ATOM 2305 C CA . GLY A 1 343 ? 36.751 11.354 -16.377 1.00 98.13 428 GLY A CA 1
ATOM 2306 C C . GLY A 1 343 ? 37.162 10.885 -17.756 1.00 99.07 428 GLY A C 1
ATOM 2307 O O . GLY A 1 343 ? 36.606 11.347 -18.749 1.00 101.58 428 GLY A O 1
ATOM 2308 N N . VAL A 1 344 ? 38.119 9.963 -17.834 1.00 97.49 429 VAL A N 1
ATOM 2309 C CA . VAL A 1 344 ? 38.691 9.596 -19.131 1.00 98.32 429 VAL A CA 1
ATOM 2310 C C . VAL A 1 344 ? 38.904 8.102 -19.352 1.00 97.98 429 VAL A C 1
ATOM 2311 O O . VAL A 1 344 ? 39.327 7.705 -20.434 1.00 99.32 429 VAL A O 1
ATOM 2315 N N . PHE A 1 345 ? 38.596 7.276 -18.352 1.00 96.69 430 PHE A N 1
ATOM 2316 C CA . PHE A 1 345 ? 38.944 5.845 -18.409 1.00 96.23 430 PHE A CA 1
ATOM 2317 C C . PHE A 1 345 ? 38.094 5.037 -19.378 1.00 98.73 430 PHE A C 1
ATOM 2318 O O . PHE A 1 345 ? 38.622 4.435 -20.315 1.00 99.80 430 PHE A O 1
ATOM 2326 N N . VAL A 1 346 ? 36.786 5.013 -19.139 1.00 100.07 431 VAL A N 1
ATOM 2327 C CA . VAL A 1 346 ? 35.852 4.263 -19.989 1.00 102.89 431 VAL A CA 1
ATOM 2328 C C . VAL A 1 346 ? 35.840 4.731 -21.464 1.00 105.47 431 VAL A C 1
ATOM 2329 O O . VAL A 1 346 ? 35.710 3.893 -22.366 1.00 107.61 431 VAL A O 1
ATOM 2333 N N . PRO A 1 347 ? 35.990 6.056 -21.713 1.00 105.59 432 PRO A N 1
ATOM 2334 C CA . PRO A 1 347 ? 36.158 6.519 -23.094 1.00 107.96 432 PRO A CA 1
ATOM 2335 C C . PRO A 1 347 ? 37.432 5.981 -23.745 1.00 107.72 432 PRO A C 1
ATOM 2336 O O . PRO A 1 347 ? 37.391 5.539 -24.897 1.00 110.31 432 PRO A O 1
ATOM 2340 N N . SER A 1 348 ? 38.545 6.015 -23.012 1.00 104.86 433 SER A N 1
ATOM 2341 C CA . SER A 1 348 ? 39.812 5.487 -23.514 1.00 104.61 433 SER A CA 1
ATOM 2342 C C . SER A 1 348 ? 39.756 3.987 -23.709 1.00 105.22 433 SER A C 1
ATOM 2343 O O . SER A 1 348 ? 40.487 3.438 -24.528 1.00 106.54 433 SER A O 1
ATOM 2346 N N . PHE A 1 349 ? 38.887 3.328 -22.951 1.00 104.65 434 PHE A N 1
ATOM 2347 C CA . PHE A 1 349 ? 38.673 1.901 -23.109 1.00 105.65 434 PHE A CA 1
ATOM 2348 C C . PHE A 1 349 ? 38.132 1.617 -24.503 1.00 109.22 434 PHE A C 1
ATOM 2349 O O . PHE A 1 349 ? 38.607 0.710 -25.180 1.00 110.74 434 PHE A O 1
ATOM 2357 N N . LEU A 1 350 ? 37.155 2.409 -24.934 1.00 110.79 435 LEU A N 1
ATOM 2358 C CA . LEU A 1 350 ? 36.600 2.270 -26.271 1.00 114.58 435 LEU A CA 1
ATOM 2359 C C . LEU A 1 350 ? 37.639 2.500 -27.362 1.00 115.98 435 LEU A C 1
ATOM 2360 O O . LEU A 1 350 ? 37.739 1.708 -28.300 1.00 118.69 435 LEU A O 1
ATOM 2365 N N . ILE A 1 351 ? 38.409 3.580 -27.228 1.00 114.45 436 ILE A N 1
ATOM 2366 C CA . ILE A 1 351 ? 39.354 4.016 -28.267 1.00 116.07 436 ILE A CA 1
ATOM 2367 C C . ILE A 1 351 ? 40.439 2.968 -28.521 1.00 116.13 436 ILE A C 1
ATOM 2368 O O . ILE A 1 351 ? 40.851 2.749 -29.661 1.00 119.01 436 ILE A O 1
ATOM 2373 N N . GLY A 1 352 ? 40.875 2.311 -27.452 1.00 113.28 437 GLY A N 1
ATOM 2374 C CA . GLY A 1 352 ? 41.823 1.205 -27.551 1.00 113.41 437 GLY A CA 1
ATOM 2375 C C . GLY A 1 352 ? 41.244 -0.009 -28.250 1.00 116.31 437 GLY A C 1
ATOM 2376 O O . GLY A 1 352 ? 41.777 -0.451 -29.268 1.00 119.12 437 GLY A O 1
ATOM 2377 N N . ALA A 1 353 ? 40.151 -0.538 -27.699 1.00 116.01 438 ALA A N 1
ATOM 2378 C CA . ALA A 1 353 ? 39.413 -1.656 -28.290 1.00 119.00 438 ALA A CA 1
ATOM 2379 C C . ALA A 1 353 ? 39.198 -1.469 -29.792 1.00 123.22 438 ALA A C 1
ATOM 2380 O O . ALA A 1 353 ? 39.402 -2.400 -30.574 1.00 126.11 438 ALA A O 1
ATOM 2382 N N . GLY A 1 354 ? 38.801 -0.256 -30.179 1.00 123.72 439 GLY A N 1
ATOM 2383 C CA . GLY A 1 354 ? 38.623 0.113 -31.579 1.00 127.66 439 GLY A CA 1
ATOM 2384 C C . GLY A 1 354 ? 39.889 -0.058 -32.392 1.00 129.11 439 GLY A C 1
ATOM 2385 O O . GLY A 1 354 ? 39.873 -0.727 -33.425 1.00 132.98 439 GLY A O 1
ATOM 2386 N N . PHE A 1 355 ? 40.982 0.541 -31.921 1.00 126.32 440 PHE A N 1
ATOM 2387 C CA . PHE A 1 355 ? 42.289 0.394 -32.564 1.00 127.57 440 PHE A CA 1
ATOM 2388 C C . PHE A 1 355 ? 42.772 -1.055 -32.552 1.00 128.29 440 PHE A C 1
ATOM 2389 O O . PHE A 1 355 ? 43.400 -1.515 -33.507 1.00 131.48 440 PHE A O 1
ATOM 2397 N N . GLY A 1 356 ? 42.474 -1.760 -31.464 1.00 125.56 441 GLY A N 1
ATOM 2398 C CA . GLY A 1 356 ? 42.812 -3.168 -31.320 1.00 126.26 441 GLY A CA 1
ATOM 2399 C C . GLY A 1 356 ? 42.022 -4.073 -32.247 1.00 130.77 441 GLY A C 1
ATOM 2400 O O . GLY A 1 356 ? 42.503 -5.141 -32.631 1.00 133.02 441 GLY A O 1
ATOM 2401 N N . ARG A 1 357 ? 40.808 -3.656 -32.604 1.00 132.43 442 ARG A N 1
ATOM 2402 C CA . ARG A 1 357 ? 39.997 -4.387 -33.583 1.00 137.04 442 ARG A CA 1
ATOM 2403 C C . ARG A 1 357 ? 40.508 -4.122 -34.997 1.00 141.29 442 ARG A C 1
ATOM 2404 O O . ARG A 1 357 ? 40.507 -5.020 -35.839 1.00 145.40 442 ARG A O 1
ATOM 2412 N N . LEU A 1 358 ? 40.948 -2.887 -35.238 1.00 140.61 443 LEU A N 1
ATOM 2413 C CA . LEU A 1 358 ? 41.543 -2.486 -36.513 1.00 144.50 443 LEU A CA 1
ATOM 2414 C C . LEU A 1 358 ? 42.844 -3.258 -36.757 1.00 145.39 443 LEU A C 1
ATOM 2415 O O . LEU A 1 358 ? 43.123 -3.690 -37.881 1.00 149.91 443 LEU A O 1
ATOM 2420 N N . TYR A 1 359 ? 43.622 -3.426 -35.687 1.00 141.15 444 TYR A N 1
ATOM 2421 C CA . TYR A 1 359 ? 44.838 -4.231 -35.699 1.00 141.44 444 TYR A CA 1
ATOM 2422 C C . TYR A 1 359 ? 44.493 -5.717 -35.779 1.00 143.59 444 TYR A C 1
ATOM 2423 O O . TYR A 1 359 ? 45.061 -6.443 -36.592 1.00 147.36 444 TYR A O 1
ATOM 2432 N N . GLY A 1 360 ? 43.551 -6.155 -34.944 1.00 141.53 445 GLY A N 1
ATOM 2433 C CA . GLY A 1 360 ? 43.096 -7.549 -34.916 1.00 143.53 445 GLY A CA 1
ATOM 2434 C C . GLY A 1 360 ? 42.431 -8.023 -36.195 1.00 149.28 445 GLY A C 1
ATOM 2435 O O . GLY A 1 360 ? 42.277 -9.225 -36.423 1.00 151.90 445 GLY A O 1
ATOM 2436 N N . GLU A 1 361 ? 42.032 -7.071 -37.030 1.00 151.41 446 GLU A N 1
ATOM 2437 C CA . GLU A 1 361 ? 41.477 -7.390 -38.329 1.00 157.34 446 GLU A CA 1
ATOM 2438 C C . GLU A 1 361 ? 42.566 -7.358 -39.398 1.00 160.96 446 GLU A C 1
ATOM 2439 O O . GLU A 1 361 ? 42.607 -8.223 -40.270 1.00 165.80 446 GLU A O 1
ATOM 2445 N N . LEU A 1 362 ? 43.452 -6.367 -39.323 1.00 158.93 447 LEU A N 1
ATOM 2446 C CA . LEU A 1 362 ? 44.578 -6.285 -40.252 1.00 162.33 447 LEU A CA 1
ATOM 2447 C C . LEU A 1 362 ? 45.613 -7.376 -39.992 1.00 162.46 447 LEU A C 1
ATOM 2448 O O . LEU A 1 362 ? 46.548 -7.549 -40.774 1.00 165.95 447 LEU A O 1
ATOM 2453 N N . MET A 1 363 ? 45.440 -8.103 -38.891 1.00 158.97 448 MET A N 1
ATOM 2454 C CA . MET A 1 363 ? 46.273 -9.264 -38.590 1.00 159.29 448 MET A CA 1
ATOM 2455 C C . MET A 1 363 ? 45.553 -10.542 -38.998 1.00 163.18 448 MET A C 1
ATOM 2456 O O . MET A 1 363 ? 46.188 -11.559 -39.288 1.00 165.98 448 MET A O 1
ATOM 2461 N N . ARG A 1 364 ? 44.224 -10.466 -39.017 1.00 163.56 449 ARG A N 1
ATOM 2462 C CA . ARG A 1 364 ? 43.359 -11.552 -39.466 1.00 167.80 449 ARG A CA 1
ATOM 2463 C C . ARG A 1 364 ? 43.777 -12.040 -40.851 1.00 174.36 449 ARG A C 1
ATOM 2464 O O . ARG A 1 364 ? 43.914 -13.242 -41.082 1.00 177.62 449 ARG A O 1
ATOM 2472 N N . VAL A 1 365 ? 44.001 -11.091 -41.756 1.00 176.44 450 VAL A N 1
ATOM 2473 C CA . VAL A 1 365 ? 44.359 -11.396 -43.136 1.00 182.95 450 VAL A CA 1
ATOM 2474 C C . VAL A 1 365 ? 45.824 -11.812 -43.303 1.00 184.16 450 VAL A C 1
ATOM 2475 O O . VAL A 1 365 ? 46.119 -12.739 -44.055 1.00 189.48 450 VAL A O 1
ATOM 2479 N N . VAL A 1 366 ? 46.730 -11.141 -42.596 1.00 179.57 451 VAL A N 1
ATOM 2480 C CA . VAL A 1 366 ? 48.166 -11.338 -42.817 1.00 180.94 451 VAL A CA 1
ATOM 2481 C C . VAL A 1 366 ? 48.712 -12.667 -42.283 1.00 181.08 451 VAL A C 1
ATOM 2482 O O . VAL A 1 366 ? 49.694 -13.186 -42.815 1.00 184.76 451 VAL A O 1
ATOM 2486 N N . PHE A 1 367 ? 48.071 -13.218 -41.253 1.00 177.56 452 PHE A N 1
ATOM 2487 C CA . PHE A 1 367 ? 48.566 -14.435 -40.596 1.00 177.15 452 PHE A CA 1
ATOM 2488 C C . PHE A 1 367 ? 47.612 -15.631 -40.651 1.00 179.92 452 PHE A C 1
ATOM 2489 O O . PHE A 1 367 ? 47.964 -16.734 -40.220 1.00 180.29 452 PHE A O 1
ATOM 2497 N N . GLY A 1 368 ? 46.410 -15.406 -41.172 1.00 181.98 453 GLY A N 1
ATOM 2498 C CA . GLY A 1 368 ? 45.457 -16.488 -41.396 1.00 185.82 453 GLY A CA 1
ATOM 2499 C C . GLY A 1 368 ? 44.297 -16.528 -40.423 1.00 182.14 453 GLY A C 1
ATOM 2500 O O . GLY A 1 368 ? 44.236 -15.737 -39.478 1.00 176.27 453 GLY A O 1
ATOM 2501 N N . ASN A 1 369 ? 43.382 -17.468 -40.664 1.00 185.98 454 ASN A N 1
ATOM 2502 C CA . ASN A 1 369 ? 42.172 -17.643 -39.852 1.00 183.74 454 ASN A CA 1
ATOM 2503 C C . ASN A 1 369 ? 42.491 -17.933 -38.379 1.00 178.12 454 ASN A C 1
ATOM 2504 O O . ASN A 1 369 ? 41.687 -17.645 -37.485 1.00 174.30 454 ASN A O 1
ATOM 2509 N N . ALA A 1 370 ? 43.685 -18.478 -38.146 1.00 177.86 455 ALA A N 1
ATOM 2510 C CA . ALA A 1 370 ? 44.178 -18.804 -36.807 1.00 173.13 455 ALA A CA 1
ATOM 2511 C C . ALA A 1 370 ? 44.236 -17.592 -35.884 1.00 166.67 455 ALA A C 1
ATOM 2512 O O . ALA A 1 370 ? 44.248 -17.742 -34.659 1.00 162.52 455 ALA A O 1
ATOM 2514 N N . ILE A 1 371 ? 44.289 -16.398 -36.475 1.00 166.27 456 ILE A N 1
ATOM 2515 C CA . ILE A 1 371 ? 44.225 -15.154 -35.706 1.00 160.68 456 ILE A CA 1
ATOM 2516 C C . ILE A 1 371 ? 42.780 -14.759 -35.404 1.00 159.57 456 ILE A C 1
ATOM 2517 O O . ILE A 1 371 ? 41.923 -14.727 -36.296 1.00 163.49 456 ILE A O 1
ATOM 2522 N N . VAL A 1 372 ? 42.529 -14.475 -34.129 1.00 154.48 457 VAL A N 1
ATOM 2523 C CA . VAL A 1 372 ? 41.216 -14.072 -33.649 1.00 152.94 457 VAL A CA 1
ATOM 2524 C C . VAL A 1 372 ? 41.219 -12.563 -33.392 1.00 149.09 457 VAL A C 1
ATOM 2525 O O . VAL A 1 372 ? 42.004 -12.084 -32.566 1.00 144.89 457 VAL A O 1
ATOM 2529 N N . PRO A 1 373 ? 40.340 -11.813 -34.091 1.00 150.75 458 PRO A N 1
ATOM 2530 C CA . PRO A 1 373 ? 40.313 -10.349 -33.986 1.00 147.76 458 PRO A CA 1
ATOM 2531 C C . PRO A 1 373 ? 39.774 -9.822 -32.651 1.00 142.83 458 PRO A C 1
ATOM 2532 O O . PRO A 1 373 ? 40.072 -8.683 -32.275 1.00 139.58 458 PRO A O 1
ATOM 2536 N N . GLY A 1 374 ? 39.001 -10.648 -31.947 1.00 142.58 459 GLY A N 1
ATOM 2537 C CA . GLY A 1 374 ? 38.397 -10.264 -30.668 1.00 138.45 459 GLY A CA 1
ATOM 2538 C C . GLY A 1 374 ? 39.377 -10.018 -29.532 1.00 133.41 459 GLY A C 1
ATOM 2539 O O . GLY A 1 374 ? 39.243 -9.041 -28.794 1.00 129.73 459 GLY A O 1
ATOM 2540 N N . SER A 1 375 ? 40.359 -10.908 -29.395 1.00 133.44 460 SER A N 1
ATOM 2541 C CA . SER A 1 375 ? 41.343 -10.831 -28.315 1.00 129.20 460 SER A CA 1
ATOM 2542 C C . SER A 1 375 ? 42.303 -9.663 -28.495 1.00 127.02 460 SER A C 1
ATOM 2543 O O . SER A 1 375 ? 42.895 -9.188 -27.522 1.00 123.11 460 SER A O 1
ATOM 2546 N N . TYR A 1 376 ? 42.455 -9.203 -29.736 1.00 129.78 461 TYR A N 1
ATOM 2547 C CA . TYR A 1 376 ? 43.291 -8.037 -30.018 1.00 128.37 461 TYR A CA 1
ATOM 2548 C C . TYR A 1 376 ? 42.608 -6.729 -29.614 1.00 125.91 461 TYR A C 1
ATOM 2549 O O . TYR A 1 376 ? 43.286 -5.735 -29.346 1.00 123.52 461 TYR A O 1
ATOM 2558 N N . ALA A 1 377 ? 41.274 -6.738 -29.566 1.00 126.78 462 ALA A N 1
ATOM 2559 C CA . ALA A 1 377 ? 40.503 -5.605 -29.039 1.00 124.52 462 ALA A CA 1
ATOM 2560 C C . ALA A 1 377 ? 40.637 -5.482 -27.513 1.00 120.16 462 ALA A C 1
ATOM 2561 O O . ALA A 1 377 ? 40.587 -4.376 -26.968 1.00 117.75 462 ALA A O 1
ATOM 2563 N N . VAL A 1 378 ? 40.811 -6.621 -26.838 1.00 119.50 463 VAL A N 1
ATOM 2564 C CA . VAL A 1 378 ? 40.965 -6.682 -25.379 1.00 115.51 463 VAL A CA 1
ATOM 2565 C C . VAL A 1 378 ? 42.320 -6.122 -24.950 1.00 112.63 463 VAL A C 1
ATOM 2566 O O . VAL A 1 378 ? 42.404 -5.299 -24.030 1.00 109.42 463 VAL A O 1
ATOM 2570 N N . VAL A 1 379 ? 43.371 -6.596 -25.624 1.00 113.96 464 VAL A N 1
ATOM 2571 C CA . VAL A 1 379 ? 44.734 -6.086 -25.466 1.00 111.91 464 VAL A CA 1
ATOM 2572 C C . VAL A 1 379 ? 44.778 -4.624 -25.918 1.00 111.43 464 VAL A C 1
ATOM 2573 O O . VAL A 1 379 ? 45.556 -3.825 -25.395 1.00 108.87 464 VAL A O 1
ATOM 2577 N N . GLY A 1 380 ? 43.912 -4.288 -26.873 1.00 113.97 465 GLY A N 1
ATOM 2578 C CA . GLY A 1 380 ? 43.777 -2.926 -27.381 1.00 114.14 465 GLY A CA 1
ATOM 2579 C C . GLY A 1 380 ? 43.239 -1.947 -26.358 1.00 110.93 465 GLY A C 1
ATOM 2580 O O . GLY A 1 380 ? 43.851 -0.906 -26.116 1.00 109.30 465 GLY A O 1
ATOM 2581 N N . ALA A 1 381 ? 42.100 -2.287 -25.758 1.00 110.41 466 ALA A N 1
ATOM 2582 C CA . ALA A 1 381 ? 41.466 -1.459 -24.728 1.00 107.80 466 ALA A CA 1
ATOM 2583 C C . ALA A 1 381 ? 42.354 -1.249 -23.504 1.00 104.19 466 ALA A C 1
ATOM 2584 O O . ALA A 1 381 ? 42.391 -0.157 -22.936 1.00 102.17 466 ALA A O 1
ATOM 2586 N N . ALA A 1 382 ? 43.066 -2.302 -23.111 1.00 103.63 467 ALA A N 1
ATOM 2587 C CA . ALA A 1 382 ? 43.957 -2.264 -21.952 1.00 100.59 467 ALA A CA 1
ATOM 2588 C C . ALA A 1 382 ? 45.235 -1.462 -22.189 1.00 99.76 467 ALA A C 1
ATOM 2589 O O . ALA A 1 382 ? 45.692 -0.754 -21.289 1.00 97.24 467 ALA A O 1
ATOM 2591 N N . ALA A 1 383 ? 45.803 -1.578 -23.390 1.00 102.09 468 ALA A N 1
ATOM 2592 C CA . ALA A 1 383 ? 47.107 -0.988 -23.692 1.00 101.78 468 ALA A CA 1
ATOM 2593 C C . ALA A 1 383 ? 47.015 0.508 -23.927 1.00 101.56 468 ALA A C 1
ATOM 2594 O O . ALA A 1 383 ? 47.951 1.245 -23.602 1.00 100.16 468 ALA A O 1
ATOM 2596 N N . PHE A 1 384 ? 45.890 0.952 -24.486 1.00 103.04 469 PHE A N 1
ATOM 2597 C CA . PHE A 1 384 ? 45.700 2.372 -24.755 1.00 103.38 469 PHE A CA 1
ATOM 2598 C C . PHE A 1 384 ? 45.407 3.167 -23.485 1.00 100.73 469 PHE A C 1
ATOM 2599 O O . PHE A 1 384 ? 45.998 4.227 -23.285 1.00 100.21 469 PHE A O 1
ATOM 2607 N N . THR A 1 385 ? 44.511 2.667 -22.630 1.00 99.50 470 THR A N 1
ATOM 2608 C CA . THR A 1 385 ? 44.308 3.283 -21.315 1.00 96.84 470 THR A CA 1
ATOM 2609 C C . THR A 1 385 ? 45.622 3.263 -20.552 1.00 94.74 470 THR A C 1
ATOM 2610 O O . THR A 1 385 ? 45.907 4.170 -19.784 1.00 93.20 470 THR A O 1
ATOM 2614 N N . ALA A 1 386 ? 46.425 2.227 -20.782 1.00 95.14 471 ALA A N 1
ATOM 2615 C CA . ALA A 1 386 ? 47.763 2.129 -20.201 1.00 93.63 471 ALA A CA 1
ATOM 2616 C C . ALA A 1 386 ? 48.736 3.107 -20.856 1.00 94.42 471 ALA A C 1
ATOM 2617 O O . ALA A 1 386 ? 49.763 3.467 -20.275 1.00 93.08 471 ALA A O 1
ATOM 2619 N N . GLY A 1 387 ? 48.412 3.522 -22.073 1.00 96.79 472 GLY A N 1
ATOM 2620 C CA . GLY A 1 387 ? 49.185 4.547 -22.748 1.00 98.20 472 GLY A CA 1
ATOM 2621 C C . GLY A 1 387 ? 48.917 5.897 -22.118 1.00 96.87 472 GLY A C 1
ATOM 2622 O O . GLY A 1 387 ? 49.832 6.556 -21.628 1.00 96.01 472 GLY A O 1
ATOM 2623 N N . VAL A 1 388 ? 47.649 6.292 -22.123 1.00 96.99 473 VAL A N 1
ATOM 2624 C CA . VAL A 1 388 ? 47.238 7.589 -21.609 1.00 96.36 473 VAL A CA 1
ATOM 2625 C C . VAL A 1 388 ? 47.421 7.701 -20.086 1.00 93.66 473 VAL A C 1
ATOM 2626 O O . VAL A 1 388 ? 47.922 8.712 -19.589 1.00 93.33 473 VAL A O 1
ATOM 2630 N N . THR A 1 389 ? 47.053 6.649 -19.360 1.00 92.27 474 THR A N 1
ATOM 2631 C CA . THR A 1 389 ? 47.070 6.653 -17.893 1.00 89.88 474 THR A CA 1
ATOM 2632 C C . THR A 1 389 ? 48.466 6.341 -17.327 1.00 88.59 474 THR A C 1
ATOM 2633 O O . THR A 1 389 ? 48.903 6.941 -16.334 1.00 87.14 474 THR A O 1
ATOM 2637 N N . ARG A 1 390 ? 49.156 5.405 -17.977 1.00 89.40 475 ARG A N 1
ATOM 2638 C CA . ARG A 1 390 ? 50.467 4.905 -17.537 1.00 88.60 475 ARG A CA 1
ATOM 2639 C C . ARG A 1 390 ? 50.338 3.988 -16.331 1.00 86.59 475 ARG A C 1
ATOM 2640 O O . ARG A 1 390 ? 51.336 3.647 -15.697 1.00 85.64 475 ARG A O 1
ATOM 2648 N N . ALA A 1 391 ? 49.101 3.594 -16.031 1.00 86.25 476 ALA A N 1
ATOM 2649 C CA . ALA A 1 391 ? 48.818 2.592 -15.013 1.00 84.96 476 ALA A CA 1
ATOM 2650 C C . ALA A 1 391 ? 48.952 1.211 -15.623 1.00 86.18 476 ALA A C 1
ATOM 2651 O O . ALA A 1 391 ? 48.205 0.848 -16.532 1.00 87.89 476 ALA A O 1
ATOM 2653 N N . LEU A 1 392 ? 49.920 0.449 -15.129 1.00 85.73 477 LEU A N 1
ATOM 2654 C CA . LEU A 1 392 ? 50.061 -0.958 -15.488 1.00 86.84 477 LEU A CA 1
ATOM 2655 C C . LEU A 1 392 ? 48.840 -1.782 -15.037 1.00 87.06 477 LEU A C 1
ATOM 2656 O O . LEU A 1 392 ? 48.637 -2.917 -15.491 1.00 88.45 477 LEU A O 1
ATOM 2661 N N . SER A 1 393 ? 48.032 -1.184 -14.159 1.00 85.85 478 SER A N 1
ATOM 2662 C CA . SER A 1 393 ? 46.864 -1.823 -13.567 1.00 86.02 478 SER A CA 1
ATOM 2663 C C . SER A 1 393 ? 45.736 -2.118 -14.542 1.00 88.03 478 SER A C 1
ATOM 2664 O O . SER A 1 393 ? 44.992 -3.068 -14.331 1.00 89.10 478 SER A O 1
ATOM 2667 N N . CYS A 1 394 ? 45.594 -1.308 -15.591 1.00 88.95 479 CYS A N 1
ATOM 2668 C CA . CYS A 1 394 ? 44.552 -1.526 -16.606 1.00 91.31 479 CYS A CA 1
ATOM 2669 C C . CYS A 1 394 ? 44.520 -2.967 -17.113 1.00 92.97 479 CYS A C 1
ATOM 2670 O O . CYS A 1 394 ? 43.466 -3.460 -17.524 1.00 94.75 479 CYS A O 1
ATOM 2673 N N . ALA A 1 395 ? 45.686 -3.619 -17.090 1.00 92.61 480 ALA A N 1
ATOM 2674 C CA . ALA A 1 395 ? 45.812 -5.046 -17.357 1.00 93.95 480 ALA A CA 1
ATOM 2675 C C . ALA A 1 395 ? 44.977 -5.847 -16.359 1.00 93.75 480 ALA A C 1
ATOM 2676 O O . ALA A 1 395 ? 44.206 -6.711 -16.765 1.00 95.76 480 ALA A O 1
ATOM 2678 N N . VAL A 1 396 ? 45.124 -5.546 -15.063 1.00 91.51 481 VAL A N 1
ATOM 2679 C CA . VAL A 1 396 ? 44.348 -6.208 -13.999 1.00 91.25 481 VAL A CA 1
ATOM 2680 C C . VAL A 1 396 ? 42.887 -5.789 -14.038 1.00 92.25 481 VAL A C 1
ATOM 2681 O O . VAL A 1 396 ? 42.010 -6.600 -13.741 1.00 93.89 481 VAL A O 1
ATOM 2685 N N . ILE A 1 397 ? 42.622 -4.535 -14.401 1.00 91.61 482 ILE A N 1
ATOM 2686 C CA . ILE A 1 397 ? 41.247 -4.055 -14.444 1.00 92.55 482 ILE A CA 1
ATOM 2687 C C . ILE A 1 397 ? 40.441 -4.800 -15.501 1.00 95.80 482 ILE A C 1
ATOM 2688 O O . ILE A 1 397 ? 39.363 -5.314 -15.205 1.00 97.38 482 ILE A O 1
ATOM 2693 N N . ILE A 1 398 ? 40.971 -4.895 -16.716 1.00 97.40 483 ILE A N 1
ATOM 2694 C CA . ILE A 1 398 ? 40.290 -5.650 -17.775 1.00 100.91 483 ILE A CA 1
ATOM 2695 C C . ILE A 1 398 ? 40.020 -7.120 -17.363 1.00 102.70 483 ILE A C 1
ATOM 2696 O O . ILE A 1 398 ? 38.963 -7.681 -17.679 1.00 105.30 483 ILE A O 1
ATOM 2701 N N . PHE A 1 399 ? 40.962 -7.722 -16.639 1.00 101.75 484 PHE A N 1
ATOM 2702 C CA . PHE A 1 399 ? 40.786 -9.070 -16.117 1.00 103.43 484 PHE A CA 1
ATOM 2703 C C . PHE A 1 399 ? 39.606 -9.080 -15.177 1.00 103.63 484 PHE A C 1
ATOM 2704 O O . PHE A 1 399 ? 38.618 -9.741 -15.436 1.00 106.32 484 PHE A O 1
ATOM 2712 N N . GLU A 1 400 ? 39.712 -8.321 -14.093 1.00 101.40 485 GLU A N 1
ATOM 2713 C CA . GLU A 1 400 ? 38.688 -8.292 -13.057 1.00 102.00 485 GLU A CA 1
ATOM 2714 C C . GLU A 1 400 ? 37.265 -8.040 -13.569 1.00 104.08 485 GLU A C 1
ATOM 2715 O O . GLU A 1 400 ? 36.333 -8.706 -13.106 1.00 105.97 485 GLU A O 1
ATOM 2721 N N . VAL A 1 401 ? 37.101 -7.105 -14.516 1.00 104.03 486 VAL A N 1
ATOM 2722 C CA . VAL A 1 401 ? 35.761 -6.728 -15.024 1.00 106.11 486 VAL A CA 1
ATOM 2723 C C . VAL A 1 401 ? 35.003 -7.894 -15.676 1.00 109.82 486 VAL A C 1
ATOM 2724 O O . VAL A 1 401 ? 34.127 -8.476 -15.032 1.00 111.49 486 VAL A O 1
ATOM 2728 N N . THR A 1 402 ? 35.326 -8.242 -16.924 1.00 111.56 487 THR A N 1
ATOM 2729 C CA . THR A 1 402 ? 34.713 -9.421 -17.554 1.00 115.41 487 THR A CA 1
ATOM 2730 C C . THR A 1 402 ? 35.755 -10.489 -17.842 1.00 115.74 487 THR A C 1
ATOM 2731 O O . THR A 1 402 ? 35.429 -11.677 -17.888 1.00 118.37 487 THR A O 1
ATOM 2735 N N . GLY A 1 403 ? 37.003 -10.072 -18.023 1.00 113.49 488 GLY A N 1
ATOM 2736 C CA . GLY A 1 403 ? 38.095 -11.028 -18.169 1.00 114.38 488 GLY A CA 1
ATOM 2737 C C . GLY A 1 403 ? 37.989 -12.257 -17.263 1.00 115.55 488 GLY A C 1
ATOM 2738 O O . GLY A 1 403 ? 37.530 -12.178 -16.115 1.00 114.30 488 GLY A O 1
ATOM 2739 N N . GLN A 1 404 ? 38.395 -13.406 -17.792 1.00 118.31 489 GLN A N 1
ATOM 2740 C CA . GLN A 1 404 ? 38.456 -14.622 -16.990 1.00 119.79 489 GLN A CA 1
ATOM 2741 C C . GLN A 1 404 ? 39.860 -14.804 -16.386 1.00 117.48 489 GLN A C 1
ATOM 2742 O O . GLN A 1 404 ? 40.032 -15.589 -15.442 1.00 117.68 489 GLN A O 1
ATOM 2748 N N . ILE A 1 405 ? 40.837 -14.049 -16.908 1.00 115.56 490 ILE A N 1
ATOM 2749 C CA . ILE A 1 405 ? 42.272 -14.242 -16.606 1.00 114.01 490 ILE A CA 1
ATOM 2750 C C . ILE A 1 405 ? 42.784 -15.635 -17.061 1.00 116.87 490 ILE A C 1
ATOM 2751 O O . ILE A 1 405 ? 43.274 -16.436 -16.243 1.00 116.76 490 ILE A O 1
ATOM 2756 N N . ARG A 1 406 ? 42.648 -15.912 -18.363 1.00 119.57 491 ARG A N 1
ATOM 2757 C CA . ARG A 1 406 ? 43.249 -17.097 -18.985 1.00 122.54 491 ARG A CA 1
ATOM 2758 C C . ARG A 1 406 ? 44.745 -17.074 -18.719 1.00 120.59 491 ARG A C 1
ATOM 2759 O O . ARG A 1 406 ? 45.293 -17.981 -18.092 1.00 120.97 491 ARG A O 1
ATOM 2767 N N . HIS A 1 407 ? 45.384 -16.015 -19.205 1.00 118.78 492 HIS A N 1
ATOM 2768 C CA . HIS A 1 407 ? 46.784 -15.734 -18.932 1.00 116.88 492 HIS A CA 1
ATOM 2769 C C . HIS A 1 407 ? 46.926 -14.216 -18.919 1.00 113.47 492 HIS A C 1
ATOM 2770 O O . HIS A 1 407 ? 46.346 -13.515 -19.757 1.00 113.95 492 HIS A O 1
ATOM 2777 N N . LEU A 1 408 ? 47.675 -13.708 -17.952 1.00 110.06 493 LEU A N 1
ATOM 2778 C CA . LEU A 1 408 ? 48.002 -12.297 -17.943 1.00 107.21 493 LEU A CA 1
ATOM 2779 C C . LEU A 1 408 ? 49.137 -12.053 -18.919 1.00 107.75 493 LEU A C 1
ATOM 2780 O O . LEU A 1 408 ? 49.072 -11.127 -19.725 1.00 107.95 493 LEU A O 1
ATOM 2785 N N . VAL A 1 409 ? 50.152 -12.916 -18.849 1.00 108.07 494 VAL A N 1
ATOM 2786 C CA . VAL A 1 409 ? 51.456 -12.693 -19.485 1.00 108.10 494 VAL A CA 1
ATOM 2787 C C . VAL A 1 409 ? 51.437 -11.943 -20.849 1.00 109.27 494 VAL A C 1
ATOM 2788 O O . VAL A 1 409 ? 52.126 -10.927 -20.989 1.00 107.98 494 VAL A O 1
ATOM 2792 N N . PRO A 1 410 ? 50.639 -12.415 -21.837 1.00 111.74 495 PRO A N 1
ATOM 2793 C CA . PRO A 1 410 ? 50.539 -11.648 -23.085 1.00 112.99 495 PRO A CA 1
ATOM 2794 C C . PRO A 1 410 ? 49.985 -10.234 -22.876 1.00 110.06 495 PRO A C 1
ATOM 2795 O O . PRO A 1 410 ? 50.554 -9.269 -23.384 1.00 109.76 495 PRO A O 1
ATOM 2799 N N . VAL A 1 411 ? 48.890 -10.126 -22.126 1.00 108.09 496 VAL A N 1
ATOM 2800 C CA . VAL A 1 411 ? 48.245 -8.844 -21.842 1.00 105.63 496 VAL A CA 1
ATOM 2801 C C . VAL A 1 411 ? 49.149 -7.948 -21.002 1.00 102.44 496 VAL A C 1
ATOM 2802 O O . VAL A 1 411 ? 49.256 -6.746 -21.252 1.00 101.42 496 VAL A O 1
ATOM 2806 N N . LEU A 1 412 ? 49.802 -8.547 -20.011 1.00 101.06 497 LEU A N 1
ATOM 2807 C CA . LEU A 1 412 ? 50.634 -7.804 -19.073 1.00 98.16 497 LEU A CA 1
ATOM 2808 C C . LEU A 1 412 ? 51.927 -7.287 -19.706 1.00 98.52 497 LEU A C 1
ATOM 2809 O O . LEU A 1 412 ? 52.461 -6.279 -19.250 1.00 96.70 497 LEU A O 1
ATOM 2814 N N . ILE A 1 413 ? 52.422 -7.964 -20.746 1.00 101.11 498 ILE A N 1
ATOM 2815 C CA . ILE A 1 413 ? 53.605 -7.490 -21.476 1.00 101.91 498 ILE A CA 1
ATOM 2816 C C . ILE A 1 413 ? 53.243 -6.298 -22.351 1.00 102.48 498 ILE A C 1
ATOM 2817 O O . ILE A 1 413 ? 53.915 -5.262 -22.329 1.00 101.39 498 ILE A O 1
ATOM 2822 N N . SER A 1 414 ? 52.166 -6.456 -23.112 1.00 104.28 499 SER A N 1
ATOM 2823 C CA . SER A 1 414 ? 51.703 -5.421 -24.025 1.00 105.41 499 SER A CA 1
ATOM 2824 C C . SER A 1 414 ? 51.242 -4.176 -23.283 1.00 102.38 499 SER A C 1
ATOM 2825 O O . SER A 1 414 ? 51.343 -3.073 -23.809 1.00 102.91 499 SER A O 1
ATOM 2828 N N . VAL A 1 415 ? 50.739 -4.348 -22.066 1.00 99.60 500 VAL A N 1
ATOM 2829 C CA . VAL A 1 415 ? 50.372 -3.201 -21.246 1.00 96.86 500 VAL A CA 1
ATOM 2830 C C . VAL A 1 415 ? 51.638 -2.487 -20.749 1.00 95.36 500 VAL A C 1
ATOM 2831 O O . VAL A 1 415 ? 51.651 -1.265 -20.603 1.00 94.31 500 VAL A O 1
ATOM 2835 N N . LEU A 1 416 ? 52.705 -3.252 -20.525 1.00 95.57 501 LEU A N 1
ATOM 2836 C CA . LEU A 1 416 ? 53.973 -2.696 -20.050 1.00 94.47 501 LEU A CA 1
ATOM 2837 C C . LEU A 1 416 ? 54.755 -1.999 -21.156 1.00 96.89 501 LEU A C 1
ATOM 2838 O O . LEU A 1 416 ? 55.303 -0.911 -20.934 1.00 96.39 501 LEU A O 1
ATOM 2843 N N . LEU A 1 417 ? 54.822 -2.615 -22.338 1.00 99.79 502 LEU A N 1
ATOM 2844 C CA . LEU A 1 417 ? 55.496 -1.975 -23.461 1.00 102.19 502 LEU A CA 1
ATOM 2845 C C . LEU A 1 417 ? 54.884 -0.605 -23.685 1.00 101.75 502 LEU A C 1
ATOM 2846 O O . LEU A 1 417 ? 55.598 0.384 -23.767 1.00 102.04 502 LEU A O 1
ATOM 2851 N N . ALA A 1 418 ? 53.554 -0.565 -23.737 1.00 101.27 503 ALA A N 1
ATOM 2852 C CA . ALA A 1 418 ? 52.791 0.668 -23.893 1.00 100.92 503 ALA A CA 1
ATOM 2853 C C . ALA A 1 418 ? 53.210 1.743 -22.904 1.00 98.46 503 ALA A C 1
ATOM 2854 O O . ALA A 1 418 ? 53.217 2.927 -23.237 1.00 99.10 503 ALA A O 1
ATOM 2856 N N . VAL A 1 419 ? 53.553 1.335 -21.687 1.00 96.02 504 VAL A N 1
ATOM 2857 C CA . VAL A 1 419 ? 54.018 2.290 -20.687 1.00 93.98 504 VAL A CA 1
ATOM 2858 C C . VAL A 1 419 ? 55.461 2.719 -20.984 1.00 95.07 504 VAL A C 1
ATOM 2859 O O . VAL A 1 419 ? 55.715 3.907 -21.114 1.00 95.32 504 VAL A O 1
ATOM 2863 N N . ILE A 1 420 ? 56.383 1.765 -21.133 1.00 95.95 505 ILE A N 1
ATOM 2864 C CA . ILE A 1 420 ? 57.790 2.081 -21.454 1.00 97.52 505 ILE A CA 1
ATOM 2865 C C . ILE A 1 420 ? 57.945 2.971 -22.711 1.00 100.68 505 ILE A C 1
ATOM 2866 O O . ILE A 1 420 ? 58.774 3.886 -22.746 1.00 101.42 505 ILE A O 1
ATOM 2871 N N . VAL A 1 421 ? 57.130 2.694 -23.725 1.00 102.75 506 VAL A N 1
ATOM 2872 C CA . VAL A 1 421 ? 57.077 3.480 -24.954 1.00 105.83 506 VAL A CA 1
ATOM 2873 C C . VAL A 1 421 ? 56.512 4.894 -24.723 1.00 105.13 506 VAL A C 1
ATOM 2874 O O . VAL A 1 421 ? 57.228 5.876 -24.908 1.00 106.49 506 VAL A O 1
ATOM 2878 N N . GLY A 1 422 ? 55.244 4.994 -24.316 1.00 103.45 507 GLY A N 1
ATOM 2879 C CA . GLY A 1 422 ? 54.586 6.293 -24.086 1.00 102.85 507 GLY A CA 1
ATOM 2880 C C . GLY A 1 422 ? 55.205 7.073 -22.937 1.00 100.89 507 GLY A C 1
ATOM 2881 O O . GLY A 1 422 ? 55.001 8.285 -22.794 1.00 100.67 507 GLY A O 1
ATOM 2882 N N . ASN A 1 423 ? 55.967 6.356 -22.119 1.00 99.54 508 ASN A N 1
ATOM 2883 C CA . ASN A 1 423 ? 56.697 6.922 -21.002 1.00 98.04 508 ASN A CA 1
ATOM 2884 C C . ASN A 1 423 ? 57.905 7.699 -21.505 1.00 100.23 508 ASN A C 1
ATOM 2885 O O . ASN A 1 423 ? 58.486 8.480 -20.744 1.00 99.61 508 ASN A O 1
ATOM 2890 N N . ALA A 1 424 ? 58.286 7.459 -22.771 1.00 103.00 509 ALA A N 1
ATOM 2891 C CA . ALA A 1 424 ? 59.403 8.151 -23.435 1.00 105.47 509 ALA A CA 1
ATOM 2892 C C . ALA A 1 424 ? 58.984 9.516 -23.962 1.00 106.87 509 ALA A C 1
ATOM 2893 O O . ALA A 1 424 ? 59.569 10.536 -23.592 1.00 107.10 509 ALA A O 1
ATOM 2895 N N . PHE A 1 425 ? 57.962 9.524 -24.813 1.00 107.92 510 PHE A N 1
ATOM 2896 C CA . PHE A 1 425 ? 57.408 10.753 -25.381 1.00 109.76 510 PHE A CA 1
ATOM 2897 C C . PHE A 1 425 ? 56.822 11.691 -24.311 1.00 107.28 510 PHE A C 1
ATOM 2898 O O . PHE A 1 425 ? 57.256 12.829 -24.161 1.00 108.03 510 PHE A O 1
ATOM 2906 N N . ASN A 1 426 ? 55.854 11.176 -23.557 1.00 104.58 511 ASN A N 1
ATOM 2907 C CA . ASN A 1 426 ? 54.949 11.983 -22.749 1.00 102.97 511 ASN A CA 1
ATOM 2908 C C . ASN A 1 426 ? 55.092 11.855 -21.251 1.00 99.86 511 ASN A C 1
ATOM 2909 O O . ASN A 1 426 ? 55.744 10.935 -20.754 1.00 98.77 511 ASN A O 1
ATOM 2914 N N . ARG A 1 427 ? 54.454 12.785 -20.542 1.00 98.84 512 ARG A N 1
ATOM 2915 C CA . ARG A 1 427 ? 54.101 12.597 -19.139 1.00 95.99 512 ARG A CA 1
ATOM 2916 C C . ARG A 1 427 ? 52.701 11.981 -19.051 1.00 94.86 512 ARG A C 1
ATOM 2917 O O . ARG A 1 427 ? 51.936 12.064 -20.013 1.00 96.62 512 ARG A O 1
ATOM 2925 N N . SER A 1 428 ? 52.364 11.367 -17.912 1.00 92.29 513 SER A N 1
ATOM 2926 C CA . SER A 1 428 ? 51.046 10.745 -17.727 1.00 91.22 513 SER A CA 1
ATOM 2927 C C . SER A 1 428 ? 49.942 11.774 -17.915 1.00 92.01 513 SER A C 1
ATOM 2928 O O . SER A 1 428 ? 50.142 12.949 -17.597 1.00 92.48 513 SER A O 1
ATOM 2931 N N . LEU A 1 429 ? 48.786 11.341 -18.421 1.00 92.37 514 LEU A N 1
ATOM 2932 C CA . LEU A 1 429 ? 47.687 12.270 -18.729 1.00 93.57 514 LEU A CA 1
ATOM 2933 C C . LEU A 1 429 ? 47.289 13.092 -17.515 1.00 92.58 514 LEU A C 1
ATOM 2934 O O . LEU A 1 429 ? 46.935 14.266 -17.642 1.00 94.02 514 LEU A O 1
ATOM 2939 N N . TYR A 1 430 ? 47.360 12.465 -16.345 1.00 90.44 515 TYR A N 1
ATOM 2940 C CA . TYR A 1 430 ? 47.116 13.133 -15.076 1.00 89.46 515 TYR A CA 1
ATOM 2941 C C . TYR A 1 430 ? 48.180 14.198 -14.763 1.00 89.99 515 TYR A C 1
ATOM 2942 O O . TYR A 1 430 ? 47.837 15.342 -14.461 1.00 90.83 515 TYR A O 1
ATOM 2951 N N . GLU A 1 431 ? 49.459 13.824 -14.845 1.00 89.73 516 GLU A N 1
ATOM 2952 C CA . GLU A 1 431 ? 50.565 14.780 -14.670 1.00 90.72 516 GLU A CA 1
ATOM 2953 C C . GLU A 1 431 ? 50.534 15.898 -15.701 1.00 93.31 516 GLU A C 1
ATOM 2954 O O . GLU A 1 431 ? 50.759 17.064 -15.366 1.00 94.58 516 GLU A O 1
ATOM 2960 N N . THR A 1 432 ? 50.260 15.542 -16.954 1.00 94.33 517 THR A N 1
ATOM 2961 C CA . THR A 1 432 ? 50.128 16.541 -17.996 1.00 96.93 517 THR A CA 1
ATOM 2962 C C . THR A 1 432 ? 48.947 17.461 -17.694 1.00 97.64 517 THR A C 1
ATOM 2963 O O . THR A 1 432 ? 49.065 18.672 -17.868 1.00 99.80 517 THR A O 1
ATOM 2967 N N . LEU A 1 433 ? 47.834 16.892 -17.216 1.00 96.13 518 LEU A N 1
ATOM 2968 C CA . LEU A 1 433 ? 46.666 17.684 -16.780 1.00 96.35 518 LEU A CA 1
ATOM 2969 C C . LEU A 1 433 ? 46.996 18.623 -15.633 1.00 95.96 518 LEU A C 1
ATOM 2970 O O . LEU A 1 433 ? 46.405 19.691 -15.525 1.00 97.36 518 LEU A O 1
ATOM 2975 N N . VAL A 1 434 ? 47.933 18.212 -14.781 1.00 94.23 519 VAL A N 1
ATOM 2976 C CA . VAL A 1 434 ? 48.381 19.028 -13.656 1.00 94.44 519 VAL A CA 1
ATOM 2977 C C . VAL A 1 434 ? 49.169 20.241 -14.136 1.00 96.85 519 VAL A C 1
ATOM 2978 O O . VAL A 1 434 ? 49.031 21.342 -13.592 1.00 98.21 519 VAL A O 1
ATOM 2982 N N . LEU A 1 435 ? 50.004 20.025 -15.150 1.00 97.74 520 LEU A N 1
ATOM 2983 C CA . LEU A 1 435 ? 50.693 21.115 -15.831 1.00 100.43 520 LEU A CA 1
ATOM 2984 C C . LEU A 1 435 ? 49.640 22.000 -16.489 1.00 102.69 520 LEU A C 1
ATOM 2985 O O . LEU A 1 435 ? 49.473 23.171 -16.147 1.00 104.43 520 LEU A O 1
ATOM 2990 N N . MET A 1 436 ? 48.906 21.382 -17.404 1.00 102.84 521 MET A N 1
ATOM 2991 C CA . MET A 1 436 ? 47.856 21.998 -18.199 1.00 104.92 521 MET A CA 1
ATOM 2992 C C . MET A 1 436 ? 46.866 22.863 -17.411 1.00 105.40 521 MET A C 1
ATOM 2993 O O . MET A 1 436 ? 46.353 23.848 -17.937 1.00 108.07 521 MET A O 1
ATOM 2998 N N . LYS A 1 437 ? 46.584 22.489 -16.167 1.00 103.07 522 LYS A N 1
ATOM 2999 C CA . LYS A 1 437 ? 45.647 23.250 -15.358 1.00 103.79 522 LYS A CA 1
ATOM 3000 C C . LYS A 1 437 ? 46.364 24.051 -14.280 1.00 104.17 522 LYS A C 1
ATOM 3001 O O . LYS A 1 437 ? 45.717 24.717 -13.474 1.00 105.17 522 LYS A O 1
ATOM 3003 N N . HIS A 1 438 ? 47.696 23.990 -14.281 1.00 103.89 523 HIS A N 1
ATOM 3004 C CA . HIS A 1 438 ? 48.543 24.758 -13.352 1.00 104.54 523 HIS A CA 1
ATOM 3005 C C . HIS A 1 438 ? 48.206 24.536 -11.859 1.00 102.87 523 HIS A C 1
ATOM 3006 O O . HIS A 1 438 ? 47.787 25.465 -11.160 1.00 104.35 523 HIS A O 1
ATOM 3008 N N . LEU A 1 439 ? 48.394 23.298 -11.390 1.00 100.03 524 LEU A N 1
ATOM 3009 C CA . LEU A 1 439 ? 48.067 22.887 -10.010 1.00 98.38 524 LEU A CA 1
ATOM 3010 C C . LEU A 1 439 ? 49.327 22.624 -9.198 1.00 97.42 524 LEU A C 1
ATOM 3011 O O . LEU A 1 439 ? 50.258 22.004 -9.708 1.00 96.86 524 LEU A O 1
ATOM 3016 N N . PRO A 1 440 ? 49.357 23.052 -7.922 1.00 97.58 525 PRO A N 1
ATOM 3017 C CA . PRO A 1 440 ? 50.589 22.822 -7.186 1.00 96.82 525 PRO A CA 1
ATOM 3018 C C . PRO A 1 440 ? 50.821 21.328 -7.127 1.00 93.88 525 PRO A C 1
ATOM 3019 O O . PRO A 1 440 ? 49.966 20.595 -6.646 1.00 92.68 525 PRO A O 1
ATOM 3023 N N . TYR A 1 441 ? 51.941 20.879 -7.670 1.00 93.07 526 TYR A N 1
ATOM 3024 C CA . TYR A 1 441 ? 52.255 19.466 -7.696 1.00 90.62 526 TYR A CA 1
ATOM 3025 C C . TYR A 1 441 ? 53.743 19.322 -7.381 1.00 90.76 526 TYR A C 1
ATOM 3026 O O . TYR A 1 441 ? 54.600 19.644 -8.200 1.00 92.23 526 TYR A O 1
ATOM 3035 N N . MET A 1 442 ? 54.023 18.859 -6.164 1.00 89.72 527 MET A N 1
ATOM 3036 C CA . MET A 1 442 ? 55.371 18.766 -5.591 1.00 89.97 527 MET A CA 1
ATOM 3037 C C . MET A 1 442 ? 56.452 18.101 -6.456 1.00 89.65 527 MET A C 1
ATOM 3038 O O . MET A 1 442 ? 57.587 18.569 -6.459 1.00 91.19 527 MET A O 1
ATOM 3043 N N . PRO A 1 443 ? 56.120 17.007 -7.176 1.00 88.05 528 PRO A N 1
ATOM 3044 C CA . PRO A 1 443 ? 57.199 16.241 -7.800 1.00 88.03 528 PRO A CA 1
ATOM 3045 C C . PRO A 1 443 ? 57.713 16.768 -9.150 1.00 89.95 528 PRO A C 1
ATOM 3046 O O . PRO A 1 443 ? 58.729 16.278 -9.646 1.00 90.40 528 PRO A O 1
ATOM 3050 N N . ILE A 1 444 ? 57.014 17.727 -9.745 1.00 91.29 529 ILE A N 1
ATOM 3051 C CA . ILE A 1 444 ? 57.507 18.386 -10.942 1.00 93.53 529 ILE A CA 1
ATOM 3052 C C . ILE A 1 444 ? 58.178 19.669 -10.486 1.00 95.93 529 ILE A C 1
ATOM 3053 O O . ILE A 1 444 ? 57.651 20.377 -9.623 1.00 96.03 529 ILE A O 1
ATOM 3058 N N . LEU A 1 445 ? 59.341 19.960 -11.063 1.00 98.14 530 LEU A N 1
ATOM 3059 C CA . LEU A 1 445 ? 60.072 21.183 -10.739 1.00 100.98 530 LEU A CA 1
ATOM 3060 C C . LEU A 1 445 ? 59.537 22.362 -11.535 1.00 103.58 530 LEU A C 1
ATOM 3061 O O . LEU A 1 445 ? 59.038 22.187 -12.647 1.00 103.57 530 LEU A O 1
ATOM 3066 N N . ARG A 1 446 ? 59.637 23.556 -10.945 1.00 106.11 531 ARG A N 1
ATOM 3067 C CA . ARG A 1 446 ? 59.267 24.810 -11.609 1.00 109.45 531 ARG A CA 1
ATOM 3068 C C . ARG A 1 446 ? 59.900 24.856 -12.979 1.00 111.78 531 ARG A C 1
ATOM 3069 O O . ARG A 1 446 ? 61.051 24.440 -13.153 1.00 112.59 531 ARG A O 1
ATOM 3077 N N . ARG A 1 447 ? 59.150 25.361 -13.950 1.00 113.36 532 ARG A N 1
ATOM 3078 C CA . ARG A 1 447 ? 59.639 25.439 -15.318 1.00 115.94 532 ARG A CA 1
ATOM 3079 C C . ARG A 1 447 ? 60.929 26.270 -15.370 1.00 119.29 532 ARG A C 1
ATOM 3080 O O . ARG A 1 447 ? 61.790 26.024 -16.214 1.00 121.02 532 ARG A O 1
ATOM 3088 N N . ASP A 1 448 ? 61.075 27.206 -14.428 1.00 120.40 533 ASP A N 1
ATOM 3089 C CA . ASP A 1 448 ? 62.157 28.193 -14.458 1.00 124.20 533 ASP A CA 1
ATOM 3090 C C . ASP A 1 448 ? 63.319 27.960 -13.486 1.00 123.98 533 ASP A C 1
ATOM 3091 O O . ASP A 1 448 ? 64.169 28.839 -13.330 1.00 127.38 533 ASP A O 1
ATOM 3096 N N . ARG A 1 449 ? 63.365 26.799 -12.833 1.00 120.40 534 ARG A N 1
ATOM 3097 C CA . ARG A 1 449 ? 64.469 26.502 -11.899 1.00 120.32 534 ARG A CA 1
ATOM 3098 C C . ARG A 1 449 ? 65.298 25.275 -12.272 1.00 118.97 534 ARG A C 1
ATOM 3099 O O . ARG A 1 449 ? 64.761 24.185 -12.476 1.00 115.91 534 ARG A O 1
ATOM 3107 N N . SER A 1 450 ? 66.610 25.466 -12.356 1.00 121.59 535 SER A N 1
ATOM 3108 C CA . SER A 1 450 ? 67.536 24.361 -12.567 1.00 120.89 535 SER A CA 1
ATOM 3109 C C . SER A 1 450 ? 67.738 23.658 -11.229 1.00 118.05 535 SER A C 1
ATOM 3110 O O . SER A 1 450 ? 67.673 24.312 -10.191 1.00 118.56 535 SER A O 1
ATOM 3113 N N . PRO A 1 451 ? 67.967 22.327 -11.241 1.00 115.39 536 PRO A N 1
ATOM 3114 C CA . PRO A 1 451 ? 68.362 21.613 -10.025 1.00 113.35 536 PRO A CA 1
ATOM 3115 C C . PRO A 1 451 ? 69.740 22.038 -9.520 1.00 116.37 536 PRO A C 1
ATOM 3116 O O . PRO A 1 451 ? 70.123 21.687 -8.406 1.00 115.42 536 PRO A O 1
ATOM 3120 N N . GLU A 1 452 ? 70.466 22.792 -10.343 1.00 120.23 537 GLU A N 1
ATOM 3121 C CA . GLU A 1 452 ? 71.821 23.228 -10.023 1.00 123.73 537 GLU A CA 1
ATOM 3122 C C . GLU A 1 452 ? 71.858 24.467 -9.146 1.00 125.93 537 GLU A C 1
ATOM 3123 O O . GLU A 1 452 ? 72.849 24.707 -8.452 1.00 128.11 537 GLU A O 1
ATOM 3129 N N . MET A 1 453 ? 70.777 25.245 -9.184 1.00 125.66 538 MET A N 1
ATOM 3130 C CA . MET A 1 453 ? 70.658 26.489 -8.418 1.00 128.05 538 MET A CA 1
ATOM 3131 C C . MET A 1 453 ? 70.807 26.235 -6.928 1.00 126.75 538 MET A C 1
ATOM 3132 O O . MET A 1 453 ? 70.161 25.346 -6.379 1.00 123.05 538 MET A O 1
ATOM 3137 N N . THR A 1 454 ? 71.668 27.011 -6.281 1.00 130.21 539 THR A N 1
ATOM 3138 C CA . THR A 1 454 ? 71.847 26.909 -4.841 1.00 129.94 539 THR A CA 1
ATOM 3139 C C . THR A 1 454 ? 70.603 27.428 -4.158 1.00 128.55 539 THR A C 1
ATOM 3140 O O . THR A 1 454 ? 69.912 28.288 -4.703 1.00 129.71 539 THR A O 1
ATOM 3144 N N . ALA A 1 455 ? 70.327 26.908 -2.964 1.00 126.47 540 ALA A N 1
ATOM 3145 C CA . ALA A 1 455 ? 69.238 27.414 -2.133 1.00 125.80 540 ALA A CA 1
ATOM 3146 C C . ALA A 1 455 ? 69.374 28.918 -1.913 1.00 130.28 540 ALA A C 1
ATOM 3147 O O . ALA A 1 455 ? 68.367 29.608 -1.779 1.00 130.56 540 ALA A O 1
ATOM 3149 N N . ARG A 1 456 ? 70.617 29.412 -1.892 1.00 134.04 541 ARG A N 1
ATOM 3150 C CA . ARG A 1 456 ? 70.904 30.849 -1.790 1.00 138.91 541 ARG A CA 1
ATOM 3151 C C . ARG A 1 456 ? 70.306 31.683 -2.919 1.00 140.31 541 ARG A C 1
ATOM 3152 O O . ARG A 1 456 ? 69.881 32.813 -2.697 1.00 143.09 541 ARG A O 1
ATOM 3160 N N . GLU A 1 457 ? 70.271 31.126 -4.126 1.00 138.75 542 GLU A N 1
ATOM 3161 C CA . GLU A 1 457 ? 69.677 31.816 -5.275 1.00 140.11 542 GLU A CA 1
ATOM 3162 C C . GLU A 1 457 ? 68.159 32.035 -5.138 1.00 137.84 542 GLU A C 1
ATOM 3163 O O . GLU A 1 457 ? 67.627 33.050 -5.605 1.00 140.28 542 GLU A O 1
ATOM 3169 N N . ILE A 1 458 ? 67.480 31.089 -4.488 1.00 133.43 543 ILE A N 1
ATOM 3170 C CA . ILE A 1 458 ? 66.015 31.070 -4.418 1.00 130.77 543 ILE A CA 1
ATOM 3171 C C . ILE A 1 458 ? 65.443 31.475 -3.059 1.00 131.05 543 ILE A C 1
ATOM 3172 O O . ILE A 1 458 ? 64.279 31.876 -2.966 1.00 130.47 543 ILE A O 1
ATOM 3177 N N . MET A 1 459 ? 66.264 31.360 -2.016 1.00 132.17 544 MET A N 1
ATOM 3178 C CA . MET A 1 459 ? 65.862 31.689 -0.643 1.00 132.92 544 MET A CA 1
ATOM 3179 C C . MET A 1 459 ? 65.355 33.117 -0.494 1.00 136.79 544 MET A C 1
ATOM 3180 O O . MET A 1 459 ? 65.793 34.029 -1.201 1.00 140.09 544 MET A O 1
ATOM 3185 N N . HIS A 1 460 ? 64.431 33.292 0.443 1.00 136.57 545 HIS A N 1
ATOM 3186 C CA . HIS A 1 460 ? 63.925 34.608 0.785 1.00 140.61 545 HIS A CA 1
ATOM 3187 C C . HIS A 1 460 ? 64.628 35.141 2.014 1.00 144.06 545 HIS A C 1
ATOM 3188 O O . HIS A 1 460 ? 64.620 34.486 3.055 1.00 142.68 545 HIS A O 1
ATOM 3195 N N . PRO A 1 461 ? 65.218 36.343 1.899 1.00 148.90 546 PRO A N 1
ATOM 3196 C CA . PRO A 1 461 ? 66.008 36.953 2.961 1.00 153.01 546 PRO A CA 1
ATOM 3197 C C . PRO A 1 461 ? 65.219 37.048 4.260 1.00 153.34 546 PRO A C 1
ATOM 3198 O O . PRO A 1 461 ? 64.028 37.371 4.242 1.00 152.85 546 PRO A O 1
ATOM 3202 N N . ILE A 1 462 ? 65.891 36.758 5.369 1.00 154.47 547 ILE A N 1
ATOM 3203 C CA . ILE A 1 462 ? 65.245 36.664 6.677 1.00 154.88 547 ILE A CA 1
ATOM 3204 C C . ILE A 1 462 ? 64.779 38.012 7.259 1.00 160.14 547 ILE A C 1
ATOM 3205 O O . ILE A 1 462 ? 63.922 38.040 8.144 1.00 160.45 547 ILE A O 1
ATOM 3210 N N . GLU A 1 463 ? 65.339 39.115 6.761 1.00 164.63 548 GLU A N 1
ATOM 3211 C CA . GLU A 1 463 ? 64.984 40.458 7.239 1.00 170.27 548 GLU A CA 1
ATOM 3212 C C . GLU A 1 463 ? 63.525 40.820 6.937 1.00 169.48 548 GLU A C 1
ATOM 3213 O O . GLU A 1 463 ? 62.836 41.405 7.775 1.00 172.27 548 GLU A O 1
ATOM 3219 N N . GLY A 1 464 ? 63.064 40.461 5.741 1.00 166.06 549 GLY A N 1
ATOM 3220 C CA . GLY A 1 464 ? 61.689 40.731 5.315 1.00 165.15 549 GLY A CA 1
ATOM 3221 C C . GLY A 1 464 ? 60.694 39.699 5.815 1.00 160.74 549 GLY A C 1
ATOM 3222 O O . GLY A 1 464 ? 59.520 40.011 6.018 1.00 161.32 549 GLY A O 1
ATOM 3223 N N . GLU A 1 465 ? 61.166 38.469 6.002 1.00 156.65 550 GLU A N 1
ATOM 3224 C CA . GLU A 1 465 ? 60.365 37.395 6.577 1.00 152.58 550 GLU A CA 1
ATOM 3225 C C . GLU A 1 465 ? 60.289 37.530 8.112 1.00 155.06 550 GLU A C 1
ATOM 3226 O O . GLU A 1 465 ? 61.264 37.954 8.737 1.00 158.49 550 GLU A O 1
ATOM 3232 N N . PRO A 1 466 ? 59.132 37.182 8.725 1.00 153.68 551 PRO A N 1
ATOM 3233 C CA . PRO A 1 466 ? 58.986 37.345 10.181 1.00 156.46 551 PRO A CA 1
ATOM 3234 C C . PRO A 1 466 ? 59.967 36.494 10.986 1.00 155.40 551 PRO A C 1
ATOM 3235 O O . PRO A 1 466 ? 60.313 35.389 10.570 1.00 151.14 551 PRO A O 1
ATOM 3239 N N . HIS A 1 467 ? 60.410 37.019 12.123 1.00 159.59 552 HIS A N 1
ATOM 3240 C CA . HIS A 1 467 ? 61.300 36.294 13.026 1.00 159.34 552 HIS A CA 1
ATOM 3241 C C . HIS A 1 467 ? 61.080 36.753 14.464 1.00 163.77 552 HIS A C 1
ATOM 3242 O O . HIS A 1 467 ? 60.558 37.845 14.701 1.00 167.88 552 HIS A O 1
ATOM 3249 N N . LEU A 1 468 ? 61.472 35.914 15.419 1.00 163.14 553 LEU A N 1
ATOM 3250 C CA . LEU A 1 468 ? 61.306 36.236 16.835 1.00 167.55 553 LEU A CA 1
ATOM 3251 C C . LEU A 1 468 ? 62.620 36.124 17.620 1.00 170.28 553 LEU A C 1
ATOM 3252 O O . LEU A 1 468 ? 63.538 35.409 17.218 1.00 167.61 553 LEU A O 1
ATOM 3257 N N . PHE A 1 469 ? 62.700 36.851 18.731 1.00 175.94 554 PHE A N 1
ATOM 3258 C CA . PHE A 1 469 ? 63.858 36.807 19.621 1.00 179.37 554 PHE A CA 1
ATOM 3259 C C . PHE A 1 469 ? 63.396 36.338 21.011 1.00 181.12 554 PHE A C 1
ATOM 3260 O O . PHE A 1 469 ? 62.215 36.478 21.332 1.00 181.70 554 PHE A O 1
ATOM 3268 N N . PRO A 1 470 ? 64.304 35.757 21.830 1.00 182.17 555 PRO A N 1
ATOM 3269 C CA . PRO A 1 470 ? 63.926 35.472 23.218 1.00 184.91 555 PRO A CA 1
ATOM 3270 C C . PRO A 1 470 ? 63.772 36.742 24.050 1.00 192.12 555 PRO A C 1
ATOM 3271 O O . PRO A 1 470 ? 62.911 36.794 24.928 1.00 194.46 555 PRO A O 1
ATOM 3275 N N . ASP A 1 471 ? 64.593 37.751 23.758 1.00 195.81 556 ASP A N 1
ATOM 3276 C CA . ASP A 1 471 ? 64.610 39.008 24.512 1.00 203.24 556 ASP A CA 1
ATOM 3277 C C . ASP A 1 471 ? 63.424 39.926 24.242 1.00 204.88 556 ASP A C 1
ATOM 3278 O O . ASP A 1 471 ? 63.086 40.764 25.083 1.00 210.84 556 ASP A O 1
ATOM 3283 N N . SER A 1 472 ? 62.806 39.778 23.071 1.00 199.84 557 SER A N 1
ATOM 3284 C CA . SER A 1 472 ? 61.663 40.607 22.691 1.00 201.03 557 SER A CA 1
ATOM 3285 C C . SER A 1 472 ? 60.472 40.369 23.621 1.00 202.20 557 SER A C 1
ATOM 3286 O O . SER A 1 472 ? 59.944 39.257 23.704 1.00 197.51 557 SER A O 1
ATOM 3289 N N . GLU A 1 473 ? 60.073 41.434 24.316 1.00 208.77 558 GLU A N 1
ATOM 3290 C CA . GLU A 1 473 ? 59.066 41.385 25.383 1.00 211.75 558 GLU A CA 1
ATOM 3291 C C . GLU A 1 473 ? 57.657 41.028 24.885 1.00 207.92 558 GLU A C 1
ATOM 3292 O O . GLU A 1 473 ? 57.437 40.947 23.674 1.00 203.31 558 GLU A O 1
ATOM 3298 N N . PRO A 1 474 ? 56.702 40.794 25.814 1.00 210.01 559 PRO A N 1
ATOM 3299 C CA . PRO A 1 474 ? 55.337 40.456 25.388 1.00 206.82 559 PRO A CA 1
ATOM 3300 C C . PRO A 1 474 ? 54.699 41.580 24.568 1.00 208.46 559 PRO A C 1
ATOM 3301 O O . PRO A 1 474 ? 53.879 41.314 23.682 1.00 204.12 559 PRO A O 1
ATOM 3305 N N . GLN A 1 475 ? 55.095 42.818 24.872 1.00 214.87 560 GLN A N 1
ATOM 3306 C CA . GLN A 1 475 ? 54.670 44.013 24.140 1.00 217.45 560 GLN A CA 1
ATOM 3307 C C . GLN A 1 475 ? 55.120 43.989 22.676 1.00 212.44 560 GLN A C 1
ATOM 3308 O O . GLN A 1 475 ? 54.497 44.618 21.819 1.00 212.34 560 GLN A O 1
ATOM 3314 N N . HIS A 1 476 ? 56.203 43.258 22.411 1.00 208.63 561 HIS A N 1
ATOM 3315 C CA . HIS A 1 476 ? 56.777 43.128 21.073 1.00 203.88 561 HIS A CA 1
ATOM 3316 C C . HIS A 1 476 ? 56.000 42.103 20.255 1.00 196.66 561 HIS A C 1
ATOM 3317 O O . HIS A 1 476 ? 55.502 42.422 19.174 1.00 194.54 561 HIS A O 1
ATOM 3324 N N . ILE A 1 477 ? 55.892 40.885 20.789 1.00 193.24 562 ILE A N 1
ATOM 3325 C CA . ILE A 1 477 ? 55.376 39.728 20.040 1.00 186.19 562 ILE A CA 1
ATOM 3326 C C . ILE A 1 477 ? 53.940 39.886 19.549 1.00 185.15 562 ILE A C 1
ATOM 3327 O O . ILE A 1 477 ? 53.545 39.232 18.584 1.00 179.72 562 ILE A O 1
ATOM 3332 N N . LYS A 1 478 ? 53.164 40.749 20.202 1.00 190.62 563 LYS A N 1
ATOM 3333 C CA . LYS A 1 478 ? 51.811 41.036 19.735 1.00 190.52 563 LYS A CA 1
ATOM 3334 C C . LYS A 1 478 ? 51.857 41.686 18.343 1.00 189.09 563 LYS A C 1
ATOM 3335 O O . LYS A 1 478 ? 50.972 41.452 17.513 1.00 185.89 563 LYS A O 1
ATOM 3341 N N . GLY A 1 479 ? 52.912 42.466 18.095 1.00 191.63 564 GLY A N 1
ATOM 3342 C CA . GLY A 1 479 ? 53.160 43.102 16.797 1.00 190.70 564 GLY A CA 1
ATOM 3343 C C . GLY A 1 479 ? 53.209 42.149 15.609 1.00 183.62 564 GLY A C 1
ATOM 3344 O O . GLY A 1 479 ? 52.343 42.208 14.730 1.00 181.59 564 GLY A O 1
ATOM 3345 N N . ILE A 1 480 ? 54.218 41.273 15.580 1.00 180.07 565 ILE A N 1
ATOM 3346 C CA . ILE A 1 480 ? 54.378 40.302 14.489 1.00 173.46 565 ILE A CA 1
ATOM 3347 C C . ILE A 1 480 ? 53.111 39.470 14.311 1.00 169.59 565 ILE A C 1
ATOM 3348 O O . ILE A 1 480 ? 52.658 39.255 13.188 1.00 166.17 565 ILE A O 1
ATOM 3353 N N . LEU A 1 481 ? 52.540 39.032 15.432 1.00 170.60 566 LEU A N 1
ATOM 3354 C CA . LEU A 1 481 ? 51.351 38.182 15.448 1.00 167.51 566 LEU A CA 1
ATOM 3355 C C . LEU A 1 481 ? 50.208 38.736 14.588 1.00 167.72 566 LEU A C 1
ATOM 3356 O O . LEU A 1 481 ? 49.616 38.000 13.794 1.00 163.33 566 LEU A O 1
ATOM 3361 N N . GLU A 1 482 ? 49.916 40.028 14.734 1.00 173.09 567 GLU A N 1
ATOM 3362 C CA . GLU A 1 482 ? 48.816 40.662 13.998 1.00 174.06 567 GLU A CA 1
ATOM 3363 C C . GLU A 1 482 ? 49.219 41.192 12.617 1.00 172.79 567 GLU A C 1
ATOM 3364 O O . GLU A 1 482 ? 48.429 41.134 11.673 1.00 170.62 567 GLU A O 1
ATOM 3370 N N . LYS A 1 483 ? 50.442 41.712 12.511 1.00 174.46 568 LYS A N 1
ATOM 3371 C CA . LYS A 1 483 ? 50.942 42.288 11.258 1.00 174.04 568 LYS A CA 1
ATOM 3372 C C . LYS A 1 483 ? 51.281 41.204 10.241 1.00 167.66 568 LYS A C 1
ATOM 3373 O O . LYS A 1 483 ? 51.219 41.431 9.032 1.00 166.27 568 LYS A O 1
ATOM 3379 N N . PHE A 1 484 ? 51.638 40.029 10.748 1.00 164.14 569 PHE A N 1
ATOM 3380 C CA . PHE A 1 484 ? 51.753 38.831 9.933 1.00 158.15 569 PHE A CA 1
ATOM 3381 C C . PHE A 1 484 ? 50.684 37.827 10.375 1.00 155.35 569 PHE A C 1
ATOM 3382 O O . PHE A 1 484 ? 51.002 36.851 11.066 1.00 153.26 569 PHE A O 1
ATOM 3390 N N . PRO A 1 485 ? 49.413 38.053 9.984 1.00 155.55 570 PRO A N 1
ATOM 3391 C CA . PRO A 1 485 ? 48.408 37.057 10.356 1.00 153.00 570 PRO A CA 1
ATOM 3392 C C . PRO A 1 485 ? 48.671 35.755 9.597 1.00 147.11 570 PRO A C 1
ATOM 3393 O O . PRO A 1 485 ? 49.593 35.703 8.774 1.00 145.26 570 PRO A O 1
ATOM 3397 N N . ASN A 1 486 ? 47.893 34.712 9.882 1.00 144.50 571 ASN A N 1
ATOM 3398 C CA . ASN A 1 486 ? 47.994 33.440 9.149 1.00 139.14 571 ASN A CA 1
ATOM 3399 C C . ASN A 1 486 ? 49.352 32.729 9.264 1.00 136.75 571 ASN A C 1
ATOM 3400 O O . ASN A 1 486 ? 49.516 31.618 8.750 1.00 132.65 571 ASN A O 1
ATOM 3405 N N . ARG A 1 487 ? 50.324 33.369 9.911 1.00 139.66 572 ARG A N 1
ATOM 3406 C CA . ARG A 1 487 ? 51.632 32.754 10.123 1.00 137.98 572 ARG A CA 1
ATOM 3407 C C . ARG A 1 487 ? 51.514 31.755 11.268 1.00 136.94 572 ARG A C 1
ATOM 3408 O O . ARG A 1 487 ? 50.919 32.055 12.305 1.00 140.06 572 ARG A O 1
ATOM 3416 N N . LEU A 1 488 ? 52.075 30.567 11.066 1.00 132.81 573 LEU A N 1
ATOM 3417 C CA . LEU A 1 488 ? 51.874 29.439 11.982 1.00 131.17 573 LEU A CA 1
ATOM 3418 C C . LEU A 1 488 ? 53.168 29.060 12.709 1.00 131.35 573 LEU A C 1
ATOM 3419 O O . LEU A 1 488 ? 53.140 28.620 13.862 1.00 132.41 573 LEU A O 1
ATOM 3424 N N . VAL A 1 489 ? 54.291 29.243 12.019 1.00 130.44 574 VAL A N 1
ATOM 3425 C CA . VAL A 1 489 ? 55.618 29.023 12.581 1.00 131.07 574 VAL A CA 1
ATOM 3426 C C . VAL A 1 489 ? 56.326 30.368 12.672 1.00 135.27 574 VAL A C 1
ATOM 3427 O O . VAL A 1 489 ? 56.227 31.190 11.759 1.00 135.89 574 VAL A O 1
ATOM 3431 N N . PHE A 1 490 ? 57.032 30.594 13.775 1.00 138.39 575 PHE A N 1
ATOM 3432 C CA . PHE A 1 490 ? 57.899 31.760 13.907 1.00 142.43 575 PHE A CA 1
ATOM 3433 C C . PHE A 1 490 ? 59.327 31.306 14.174 1.00 142.37 575 PHE A C 1
ATOM 3434 O O . PHE A 1 490 ? 59.592 30.663 15.193 1.00 142.89 575 PHE A O 1
ATOM 3442 N N . PRO A 1 491 ? 60.251 31.618 13.249 1.00 141.94 576 PRO A N 1
ATOM 3443 C CA . PRO A 1 491 ? 61.663 31.303 13.452 1.00 142.44 576 PRO A CA 1
ATOM 3444 C C . PRO A 1 491 ? 62.232 32.146 14.587 1.00 148.01 576 PRO A C 1
ATOM 3445 O O . PRO A 1 491 ? 62.100 33.372 14.569 1.00 151.96 576 PRO A O 1
ATOM 3449 N N . VAL A 1 492 ? 62.842 31.493 15.572 1.00 148.58 577 VAL A N 1
ATOM 3450 C CA . VAL A 1 492 ? 63.375 32.200 16.733 1.00 154.01 577 VAL A CA 1
ATOM 3451 C C . VAL A 1 492 ? 64.909 32.147 16.795 1.00 155.60 577 VAL A C 1
ATOM 3452 O O . VAL A 1 492 ? 65.508 31.070 16.796 1.00 152.70 577 VAL A O 1
ATOM 3456 N N . ILE A 1 493 ? 65.524 33.328 16.826 1.00 160.44 578 ILE A N 1
ATOM 3457 C CA . ILE A 1 493 ? 66.985 33.478 16.854 1.00 162.92 578 ILE A CA 1
ATOM 3458 C C . ILE A 1 493 ? 67.421 34.470 17.930 1.00 169.62 578 ILE A C 1
ATOM 3459 O O . ILE A 1 493 ? 66.617 35.286 18.374 1.00 172.60 578 ILE A O 1
ATOM 3464 N N . ASP A 1 494 ? 68.686 34.402 18.345 1.00 172.34 579 ASP A N 1
ATOM 3465 C CA . ASP A 1 494 ? 69.242 35.382 19.295 1.00 179.47 579 ASP A CA 1
ATOM 3466 C C . ASP A 1 494 ? 69.588 36.722 18.622 1.00 183.25 579 ASP A C 1
ATOM 3467 O O . ASP A 1 494 ? 69.220 36.959 17.471 1.00 180.83 579 ASP A O 1
ATOM 3472 N N . ALA A 1 495 ? 70.265 37.611 19.345 1.00 189.51 580 ALA A N 1
ATOM 3473 C CA . ALA A 1 495 ? 70.900 38.752 18.702 1.00 193.43 580 ALA A CA 1
ATOM 3474 C C . ALA A 1 495 ? 72.148 38.209 18.013 1.00 191.76 580 ALA A C 1
ATOM 3475 O O . ALA A 1 495 ? 72.811 37.325 18.560 1.00 190.81 580 ALA A O 1
ATOM 3477 N N . ASN A 1 496 ? 72.473 38.736 16.829 1.00 191.72 581 ASN A N 1
ATOM 3478 C CA . ASN A 1 496 ? 73.456 38.115 15.926 1.00 189.22 581 ASN A CA 1
ATOM 3479 C C . ASN A 1 496 ? 72.942 36.725 15.582 1.00 182.07 581 ASN A C 1
ATOM 3480 O O . ASN A 1 496 ? 73.656 35.731 15.700 1.00 180.03 581 ASN A O 1
ATOM 3485 N N . GLY A 1 497 ? 71.693 36.706 15.115 1.00 178.78 582 GLY A N 1
ATOM 3486 C CA . GLY A 1 497 ? 70.763 35.556 15.165 1.00 173.01 582 GLY A CA 1
ATOM 3487 C C . GLY A 1 497 ? 71.120 34.115 14.842 1.00 167.69 582 GLY A C 1
ATOM 3488 O O . GLY A 1 497 ? 71.406 33.783 13.696 1.00 164.53 582 GLY A O 1
ATOM 3489 N N . TYR A 1 498 ? 71.039 33.248 15.851 1.00 166.79 583 TYR A N 1
ATOM 3490 C CA . TYR A 1 498 ? 71.346 31.826 15.674 1.00 162.39 583 TYR A CA 1
ATOM 3491 C C . TYR A 1 498 ? 70.153 30.887 15.906 1.00 157.96 583 TYR A C 1
ATOM 3492 O O . TYR A 1 498 ? 69.287 31.144 16.743 1.00 159.40 583 TYR A O 1
ATOM 3501 N N . LEU A 1 499 ? 70.151 29.781 15.170 1.00 152.95 584 LEU A N 1
ATOM 3502 C CA . LEU A 1 499 ? 68.956 28.975 14.960 1.00 148.36 584 LEU A CA 1
ATOM 3503 C C . LEU A 1 499 ? 68.317 28.227 16.136 1.00 147.66 584 LEU A C 1
ATOM 3504 O O . LEU A 1 499 ? 68.976 27.481 16.860 1.00 148.07 584 LEU A O 1
ATOM 3509 N N . LEU A 1 500 ? 67.009 28.456 16.279 1.00 146.83 585 LEU A N 1
ATOM 3510 C CA . LEU A 1 500 ? 66.056 27.613 17.019 1.00 144.75 585 LEU A CA 1
ATOM 3511 C C . LEU A 1 500 ? 64.704 27.684 16.258 1.00 141.61 585 LEU A C 1
ATOM 3512 O O . LEU A 1 500 ? 64.667 28.144 15.103 1.00 140.39 585 LEU A O 1
ATOM 3517 N N . GLY A 1 501 ? 63.601 27.227 16.859 1.00 140.45 586 GLY A N 1
ATOM 3518 C CA . GLY A 1 501 ? 62.312 27.283 16.149 1.00 137.68 586 GLY A CA 1
ATOM 3519 C C . GLY A 1 501 ? 61.096 27.096 17.030 1.00 138.37 586 GLY A C 1
ATOM 3520 O O . GLY A 1 501 ? 60.864 26.006 17.534 1.00 136.49 586 GLY A O 1
ATOM 3521 N N . ALA A 1 502 ? 60.313 28.158 17.210 1.00 141.42 587 ALA A N 1
ATOM 3522 C CA . ALA A 1 502 ? 59.124 28.124 18.074 1.00 143.01 587 ALA A CA 1
ATOM 3523 C C . ALA A 1 502 ? 57.864 28.090 17.234 1.00 140.39 587 ALA A C 1
ATOM 3524 O O . ALA A 1 502 ? 57.874 28.537 16.085 1.00 138.89 587 ALA A O 1
ATOM 3526 N N . ILE A 1 503 ? 56.781 27.553 17.795 1.00 140.25 588 ILE A N 1
ATOM 3527 C CA . ILE A 1 503 ? 55.478 27.609 17.124 1.00 138.61 588 ILE A CA 1
ATOM 3528 C C . ILE A 1 503 ? 54.941 29.024 17.217 1.00 143.05 588 ILE A C 1
ATOM 3529 O O . ILE A 1 503 ? 55.483 29.855 17.964 1.00 147.64 588 ILE A O 1
ATOM 3534 N N . SER A 1 504 ? 53.873 29.289 16.468 1.00 142.07 589 SER A N 1
ATOM 3535 C CA . SER A 1 504 ? 53.121 30.520 16.642 1.00 146.36 589 SER A CA 1
ATOM 3536 C C . SER A 1 504 ? 51.933 30.305 17.566 1.00 148.29 589 SER A C 1
ATOM 3537 O O . SER A 1 504 ? 51.914 30.787 18.698 1.00 152.79 589 SER A O 1
ATOM 3540 N N . ARG A 1 505 ? 50.948 29.559 17.086 1.00 145.14 590 ARG A N 1
ATOM 3541 C CA . ARG A 1 505 ? 49.604 29.716 17.624 1.00 147.57 590 ARG A CA 1
ATOM 3542 C C . ARG A 1 505 ? 49.277 28.909 18.885 1.00 148.81 590 ARG A C 1
ATOM 3543 O O . ARG A 1 505 ? 48.834 29.494 19.885 1.00 153.55 590 ARG A O 1
ATOM 3551 N N . LYS A 1 506 ? 49.503 27.593 18.858 1.00 144.76 591 LYS A N 1
ATOM 3552 C CA . LYS A 1 506 ? 49.253 26.777 20.052 1.00 146.03 591 LYS A CA 1
ATOM 3553 C C . LYS A 1 506 ? 49.982 27.329 21.297 1.00 150.90 591 LYS A C 1
ATOM 3554 O O . LYS A 1 506 ? 49.365 27.495 22.353 1.00 154.98 591 LYS A O 1
ATOM 3560 N N . GLU A 1 507 ? 51.263 27.667 21.162 1.00 150.77 592 GLU A N 1
ATOM 3561 C CA . GLU A 1 507 ? 52.013 28.185 22.306 1.00 155.55 592 GLU A CA 1
ATOM 3562 C C . GLU A 1 507 ? 51.989 29.701 22.506 1.00 160.59 592 GLU A C 1
ATOM 3563 O O . GLU A 1 507 ? 51.538 30.163 23.556 1.00 165.75 592 GLU A O 1
ATOM 3569 N N . ILE A 1 508 ? 52.465 30.474 21.526 1.00 159.50 593 ILE A N 1
ATOM 3570 C CA . ILE A 1 508 ? 52.597 31.938 21.689 1.00 164.26 593 ILE A CA 1
ATOM 3571 C C . ILE A 1 508 ? 51.285 32.638 22.069 1.00 167.89 593 ILE A C 1
ATOM 3572 O O . ILE A 1 508 ? 51.286 33.527 22.917 1.00 173.52 593 ILE A O 1
ATOM 3577 N N . VAL A 1 509 ? 50.179 32.220 21.455 1.00 164.91 594 VAL A N 1
ATOM 3578 C CA . VAL A 1 509 ? 48.854 32.761 21.778 1.00 168.20 594 VAL A CA 1
ATOM 3579 C C . VAL A 1 509 ? 48.404 32.342 23.184 1.00 171.80 594 VAL A C 1
ATOM 3580 O O . VAL A 1 509 ? 47.729 33.106 23.873 1.00 177.09 594 VAL A O 1
ATOM 3584 N N . ASP A 1 510 ? 48.788 31.136 23.601 1.00 169.26 595 ASP A N 1
ATOM 3585 C CA . ASP A 1 510 ? 48.454 30.620 24.934 1.00 172.57 595 ASP A CA 1
ATOM 3586 C C . ASP A 1 510 ? 49.446 31.074 26.018 1.00 177.21 595 ASP A C 1
ATOM 3587 O O . ASP A 1 510 ? 49.095 31.150 27.199 1.00 182.08 595 ASP A O 1
ATOM 3592 N N . ARG A 1 511 ? 50.679 31.372 25.610 1.00 175.91 596 ARG A N 1
ATOM 3593 C CA . ARG A 1 511 ? 51.679 31.961 26.503 1.00 180.62 596 ARG A CA 1
ATOM 3594 C C . ARG A 1 511 ? 51.489 33.482 26.612 1.00 186.05 596 ARG A C 1
ATOM 3595 O O . ARG A 1 511 ? 52.175 34.155 27.385 1.00 191.02 596 ARG A O 1
ATOM 3603 N N . LEU A 1 512 ? 50.557 34.010 25.822 1.00 185.22 597 LEU A N 1
ATOM 3604 C CA . LEU A 1 512 ? 50.183 35.417 25.874 1.00 190.33 597 LEU A CA 1
ATOM 3605 C C . LEU A 1 512 ? 48.999 35.596 26.816 1.00 195.21 597 LEU A C 1
ATOM 3606 O O . LEU A 1 512 ? 48.836 36.658 27.418 1.00 201.55 597 LEU A O 1
ATOM 3611 N N . GLN A 1 513 ? 48.184 34.548 26.949 1.00 192.65 598 GLN A N 1
ATOM 3612 C CA . GLN A 1 513 ? 46.994 34.573 27.806 1.00 197.04 598 GLN A CA 1
ATOM 3613 C C . GLN A 1 513 ? 47.321 34.655 29.305 1.00 203.18 598 GLN A C 1
ATOM 3614 O O . GLN A 1 513 ? 46.465 34.380 30.149 1.00 206.58 598 GLN A O 1
ATOM 3620 N N . HIS A 1 514 ? 48.557 35.034 29.627 1.00 204.90 599 HIS A N 1
ATOM 3621 C CA . HIS A 1 514 ? 48.961 35.288 31.009 1.00 211.38 599 HIS A CA 1
ATOM 3622 C C . HIS A 1 514 ? 49.478 36.717 31.164 1.00 216.76 599 HIS A C 1
ATOM 3623 O O . HIS A 1 514 ? 49.328 37.324 32.226 1.00 223.80 599 HIS A O 1
ATOM 3630 N N . VAL A 1 515 ? 50.074 37.246 30.095 1.00 213.66 600 VAL A N 1
ATOM 3631 C CA . VAL A 1 515 ? 50.570 38.625 30.069 1.00 218.40 600 VAL A CA 1
ATOM 3632 C C . VAL A 1 515 ? 49.893 39.430 28.954 1.00 217.04 600 VAL A C 1
ATOM 3633 O O . VAL A 1 515 ? 48.666 39.454 28.837 1.00 217.06 600 VAL A O 1
ATOM 3637 N N . VAL A 1 571 ? 57.648 32.848 23.976 1.00 172.36 656 VAL A N 1
ATOM 3638 C CA . VAL A 1 571 ? 59.029 33.119 24.355 1.00 175.09 656 VAL A CA 1
ATOM 3639 C C . VAL A 1 571 ? 59.909 31.921 23.941 1.00 170.28 656 VAL A C 1
ATOM 3640 O O . VAL A 1 571 ? 60.405 31.872 22.814 1.00 166.56 656 VAL A O 1
ATOM 3644 N N . VAL A 1 572 ? 60.064 30.966 24.860 0.50 170.61 657 VAL A N 1
ATOM 3645 C CA . VAL A 1 572 ? 60.902 29.770 24.717 0.50 167.08 657 VAL A CA 1
ATOM 3646 C C . VAL A 1 572 ? 60.614 28.965 25.998 0.50 169.14 657 VAL A C 1
ATOM 3647 O O . VAL A 1 572 ? 60.137 29.550 26.972 0.50 174.22 657 VAL A O 1
ATOM 3651 N N . PRO A 1 573 ? 60.873 27.638 26.024 1.00 165.71 658 PRO A N 1
ATOM 3652 C CA . PRO A 1 573 ? 61.474 26.696 25.079 1.00 160.29 658 PRO A CA 1
ATOM 3653 C C . PRO A 1 573 ? 60.657 26.530 23.816 1.00 155.39 658 PRO A C 1
ATOM 3654 O O . PRO A 1 573 ? 59.468 26.839 23.801 1.00 155.70 658 PRO A O 1
ATOM 3658 N N . CYS A 1 574 ? 61.309 26.037 22.771 1.00 151.32 659 CYS A N 1
ATOM 3659 C CA . CYS A 1 574 ? 60.669 25.813 21.482 1.00 146.72 659 CYS A CA 1
ATOM 3660 C C . CYS A 1 574 ? 59.915 24.485 21.465 1.00 142.87 659 CYS A C 1
ATOM 3661 O O . CYS A 1 574 ? 60.030 23.673 22.393 1.00 143.72 659 CYS A O 1
ATOM 3664 N N . ASP A 1 575 ? 59.145 24.268 20.402 1.00 138.98 660 ASP A N 1
ATOM 3665 C CA . ASP A 1 575 ? 58.403 23.023 20.244 1.00 135.28 660 ASP A CA 1
ATOM 3666 C C . ASP A 1 575 ? 58.388 22.499 18.815 1.00 130.12 660 ASP A C 1
ATOM 3667 O O . ASP A 1 575 ? 57.927 21.385 18.583 1.00 127.10 660 ASP A O 1
ATOM 3672 N N . VAL A 1 576 ? 58.867 23.298 17.862 1.00 129.56 661 VAL A N 1
ATOM 3673 C CA . VAL A 1 576 ? 58.933 22.857 16.458 1.00 125.04 661 VAL A CA 1
ATOM 3674 C C . VAL A 1 576 ? 60.365 22.722 15.912 1.00 124.04 661 VAL A C 1
ATOM 3675 O O . VAL A 1 576 ? 61.188 23.620 16.064 1.00 127.03 661 VAL A O 1
ATOM 3679 N N . SER A 1 577 ? 60.656 21.590 15.287 1.00 120.14 662 SER A N 1
ATOM 3680 C CA . SER A 1 577 ? 61.942 21.406 14.643 1.00 119.13 662 SER A CA 1
ATOM 3681 C C . SER A 1 577 ? 61.763 21.598 13.145 1.00 116.51 662 SER A C 1
ATOM 3682 O O . SER A 1 577 ? 61.013 20.862 12.507 1.00 113.45 662 SER A O 1
ATOM 3685 N N . PRO A 1 578 ? 62.429 22.611 12.579 1.00 118.24 663 PRO A N 1
ATOM 3686 C CA . PRO A 1 578 ? 62.301 22.904 11.156 1.00 116.35 663 PRO A CA 1
ATOM 3687 C C . PRO A 1 578 ? 63.398 22.236 10.341 1.00 114.60 663 PRO A C 1
ATOM 3688 O O . PRO A 1 578 ? 64.536 22.117 10.814 1.00 116.38 663 PRO A O 1
ATOM 3692 N N . ILE A 1 579 ? 63.077 21.801 9.127 1.00 111.44 664 ILE A N 1
ATOM 3693 C CA . ILE A 1 579 ? 64.116 21.182 8.319 1.00 110.02 664 ILE A CA 1
ATOM 3694 C C . ILE A 1 579 ? 65.063 22.256 7.789 1.00 112.82 664 ILE A C 1
ATOM 3695 O O . ILE A 1 579 ? 64.796 22.907 6.782 1.00 112.91 664 ILE A O 1
ATOM 3700 N N . VAL A 1 580 ? 66.152 22.457 8.523 1.00 115.51 665 VAL A N 1
ATOM 3701 C CA . VAL A 1 580 ? 67.148 23.457 8.161 1.00 118.77 665 VAL A CA 1
ATOM 3702 C C . VAL A 1 580 ? 68.125 22.867 7.138 1.00 117.49 665 VAL A C 1
ATOM 3703 O O . VAL A 1 580 ? 68.373 21.660 7.136 1.00 115.29 665 VAL A O 1
ATOM 3707 N N . VAL A 1 581 ? 68.651 23.715 6.260 1.00 119.17 666 VAL A N 1
ATOM 3708 C CA . VAL A 1 581 ? 69.515 23.279 5.168 1.00 118.37 666 VAL A CA 1
ATOM 3709 C C . VAL A 1 581 ? 70.552 24.365 4.904 1.00 122.62 666 VAL A C 1
ATOM 3710 O O . VAL A 1 581 ? 70.227 25.549 4.949 1.00 125.07 666 VAL A O 1
ATOM 3714 N N . THR A 1 582 ? 71.795 23.968 4.634 1.00 123.83 667 THR A N 1
ATOM 3715 C CA . THR A 1 582 ? 72.871 24.937 4.369 1.00 128.39 667 THR A CA 1
ATOM 3716 C C . THR A 1 582 ? 72.681 25.691 3.060 1.00 129.07 667 THR A C 1
ATOM 3717 O O . THR A 1 582 ? 72.071 25.183 2.124 1.00 126.20 667 THR A O 1
ATOM 3721 N N . SER A 1 583 ? 73.239 26.896 3.007 1.00 133.41 668 SER A N 1
ATOM 3722 C CA . SER A 1 583 ? 73.044 27.829 1.898 1.00 134.97 668 SER A CA 1
ATOM 3723 C C . SER A 1 583 ? 73.602 27.370 0.552 1.00 134.38 668 SER A C 1
ATOM 3724 O O . SER A 1 583 ? 73.233 27.917 -0.487 1.00 134.85 668 SER A O 1
ATOM 3727 N N . TYR A 1 584 ? 74.486 26.375 0.575 1.00 133.67 669 TYR A N 1
ATOM 3728 C CA . TYR A 1 584 ? 75.121 25.865 -0.643 1.00 133.59 669 TYR A CA 1
ATOM 3729 C C . TYR A 1 584 ? 74.452 24.597 -1.173 1.00 128.59 669 TYR A C 1
ATOM 3730 O O . TYR A 1 584 ? 74.733 24.171 -2.299 1.00 128.12 669 TYR A O 1
ATOM 3739 N N . SER A 1 585 ? 73.595 23.992 -0.347 1.00 125.16 670 SER A N 1
ATOM 3740 C CA . SER A 1 585 ? 72.750 22.872 -0.766 1.00 120.54 670 SER A CA 1
ATOM 3741 C C . SER A 1 585 ? 71.902 23.323 -1.949 1.00 119.81 670 SER A C 1
ATOM 3742 O O . SER A 1 585 ? 71.330 24.414 -1.921 1.00 121.36 670 SER A O 1
ATOM 3745 N N . LEU A 1 586 ? 71.823 22.500 -2.989 1.00 117.72 671 LEU A N 1
ATOM 3746 C CA . LEU A 1 586 ? 71.178 22.937 -4.228 1.00 117.60 671 LEU A CA 1
ATOM 3747 C C . LEU A 1 586 ? 69.744 22.424 -4.398 1.00 113.69 671 LEU A C 1
ATOM 3748 O O . LEU A 1 586 ? 69.286 21.595 -3.619 1.00 110.97 671 LEU A O 1
ATOM 3753 N N . VAL A 1 587 ? 69.034 22.941 -5.399 1.00 113.79 672 VAL A N 1
ATOM 3754 C CA . VAL A 1 587 ? 67.625 22.591 -5.629 1.00 110.60 672 VAL A CA 1
ATOM 3755 C C . VAL A 1 587 ? 67.396 21.087 -5.851 1.00 107.44 672 VAL A C 1
ATOM 3756 O O . VAL A 1 587 ? 66.428 20.530 -5.329 1.00 104.75 672 VAL A O 1
ATOM 3760 N N . ARG A 1 588 ? 68.288 20.427 -6.593 1.00 108.14 673 ARG A N 1
ATOM 3761 C CA . ARG A 1 588 ? 68.181 18.975 -6.804 1.00 105.36 673 ARG A CA 1
ATOM 3762 C C . ARG A 1 588 ? 68.060 18.235 -5.476 1.00 103.29 673 ARG A C 1
ATOM 3763 O O . ARG A 1 588 ? 67.763 17.041 -5.458 1.00 101.13 673 ARG A O 1
ATOM 3771 N N . GLN A 1 589 ? 68.291 18.950 -4.374 1.00 104.56 674 GLN A N 1
ATOM 3772 C CA . GLN A 1 589 ? 68.152 18.377 -3.035 1.00 103.14 674 GLN A CA 1
ATOM 3773 C C . GLN A 1 589 ? 67.171 19.091 -2.102 1.00 102.83 674 GLN A C 1
ATOM 3774 O O . GLN A 1 589 ? 66.745 18.513 -1.103 1.00 101.41 674 GLN A O 1
ATOM 3780 N N . LEU A 1 590 ? 66.821 20.339 -2.416 1.00 104.55 675 LEU A N 1
ATOM 3781 C CA . LEU A 1 590 ? 65.681 20.986 -1.764 1.00 104.00 675 LEU A CA 1
ATOM 3782 C C . LEU A 1 590 ? 64.404 20.332 -2.263 1.00 100.99 675 LEU A C 1
ATOM 3783 O O . LEU A 1 590 ? 63.475 20.072 -1.494 1.00 99.44 675 LEU A O 1
ATOM 3788 N N . HIS A 1 591 ? 64.384 20.053 -3.563 1.00 100.38 676 HIS A N 1
ATOM 3789 C CA . HIS A 1 591 ? 63.231 19.473 -4.212 1.00 97.89 676 HIS A CA 1
ATOM 3790 C C . HIS A 1 591 ? 62.926 18.109 -3.632 1.00 95.32 676 HIS A C 1
ATOM 3791 O O . HIS A 1 591 ? 61.759 17.759 -3.483 1.00 93.70 676 HIS A O 1
ATOM 3798 N N . PHE A 1 592 ? 63.971 17.355 -3.287 1.00 95.41 677 PHE A N 1
ATOM 3799 C CA . PHE A 1 592 ? 63.808 16.009 -2.721 1.00 93.24 677 PHE A CA 1
ATOM 3800 C C . PHE A 1 592 ? 63.179 16.042 -1.333 1.00 92.58 677 PHE A C 1
ATOM 3801 O O . PHE A 1 592 ? 62.305 15.230 -1.019 1.00 90.39 677 PHE A O 1
ATOM 3809 N N . LEU A 1 593 ? 63.641 16.986 -0.513 1.00 94.65 678 LEU A N 1
ATOM 3810 C CA . LEU A 1 593 ? 63.139 17.168 0.841 1.00 94.62 678 LEU A CA 1
ATOM 3811 C C . LEU A 1 593 ? 61.674 17.575 0.824 1.00 94.00 678 LEU A C 1
ATOM 3812 O O . LEU A 1 593 ? 60.913 17.202 1.721 1.00 93.28 678 LEU A O 1
ATOM 3817 N N . PHE A 1 594 ? 61.285 18.333 -0.200 1.00 94.54 679 PHE A N 1
ATOM 3818 C CA . PHE A 1 594 ? 59.899 18.769 -0.361 1.00 94.07 679 PHE A CA 1
ATOM 3819 C C . PHE A 1 594 ? 58.953 17.629 -0.731 1.00 91.58 679 PHE A C 1
ATOM 3820 O O . PHE A 1 594 ? 57.772 17.676 -0.406 1.00 91.05 679 PHE A O 1
ATOM 3828 N N . VAL A 1 595 ? 59.479 16.614 -1.415 1.00 90.37 680 VAL A N 1
ATOM 3829 C CA . VAL A 1 595 ? 58.678 15.490 -1.899 1.00 88.12 680 VAL A CA 1
ATOM 3830 C C . VAL A 1 595 ? 58.525 14.425 -0.806 1.00 87.09 680 VAL A C 1
ATOM 3831 O O . VAL A 1 595 ? 57.436 13.892 -0.602 1.00 86.00 680 VAL A O 1
ATOM 3835 N N . MET A 1 596 ? 59.612 14.141 -0.094 1.00 87.84 681 MET A N 1
ATOM 3836 C CA . MET A 1 596 ? 59.627 13.104 0.934 1.00 87.18 681 MET A CA 1
ATOM 3837 C C . MET A 1 596 ? 59.130 13.614 2.276 1.00 87.96 681 MET A C 1
ATOM 3838 O O . MET A 1 596 ? 58.201 13.053 2.852 1.00 87.49 681 MET A O 1
ATOM 3843 N N . LEU A 1 597 ? 59.755 14.672 2.780 1.00 89.65 682 LEU A N 1
ATOM 3844 C CA . LEU A 1 597 ? 59.398 15.202 4.086 1.00 90.80 682 LEU A CA 1
ATOM 3845 C C . LEU A 1 597 ? 58.093 15.991 4.016 1.00 91.15 682 LEU A C 1
ATOM 3846 O O . LEU A 1 597 ? 57.346 16.053 4.989 1.00 91.96 682 LEU A O 1
ATOM 3851 N N . MET A 1 598 ? 57.833 16.581 2.854 1.00 90.76 683 MET A N 1
ATOM 3852 C CA . MET A 1 598 ? 56.574 17.265 2.562 1.00 90.97 683 MET A CA 1
ATOM 3853 C C . MET A 1 598 ? 56.290 18.522 3.399 1.00 93.62 683 MET A C 1
ATOM 3854 O O . MET A 1 598 ? 55.136 18.810 3.697 1.00 93.91 683 MET A O 1
ATOM 3859 N N . PRO A 1 599 ? 57.332 19.301 3.739 1.00 95.92 684 PRO A N 1
ATOM 3860 C CA . PRO A 1 599 ? 57.129 20.473 4.587 1.00 99.02 684 PRO A CA 1
ATOM 3861 C C . PRO A 1 599 ? 56.636 21.678 3.792 1.00 100.55 684 PRO A C 1
ATOM 3862 O O . PRO A 1 599 ? 56.634 21.645 2.559 1.00 99.64 684 PRO A O 1
ATOM 3866 N N . SER A 1 600 ? 56.232 22.736 4.486 1.00 103.26 685 SER A N 1
ATOM 3867 C CA . SER A 1 600 ? 55.785 23.937 3.799 1.00 105.09 685 SER A CA 1
ATOM 3868 C C . SER A 1 600 ? 56.952 24.882 3.611 1.00 107.72 685 SER A C 1
ATOM 3869 O O . SER A 1 600 ? 56.961 25.673 2.670 1.00 109.04 685 SER A O 1
ATOM 3872 N N . MET A 1 601 ? 57.926 24.806 4.520 1.00 108.96 686 MET A N 1
ATOM 3873 C CA . MET A 1 601 ? 59.089 25.704 4.513 1.00 111.83 686 MET A CA 1
ATOM 3874 C C . MET A 1 601 ? 60.373 25.012 4.952 1.00 111.15 686 MET A C 1
ATOM 3875 O O . MET A 1 601 ? 60.355 24.069 5.739 1.00 109.72 686 MET A O 1
ATOM 3880 N N . ILE A 1 602 ? 61.491 25.501 4.433 1.00 112.42 687 ILE A N 1
ATOM 3881 C CA . ILE A 1 602 ? 62.803 24.995 4.795 1.00 112.47 687 ILE A CA 1
ATOM 3882 C C . ILE A 1 602 ? 63.695 26.199 5.147 1.00 116.82 687 ILE A C 1
ATOM 3883 O O . ILE A 1 602 ? 63.723 27.200 4.423 1.00 118.88 687 ILE A O 1
ATOM 3888 N N . TYR A 1 603 ? 64.396 26.110 6.273 1.00 118.40 688 TYR A N 1
ATOM 3889 C CA . TYR A 1 603 ? 65.221 27.210 6.750 1.00 122.64 688 TYR A CA 1
ATOM 3890 C C . TYR A 1 603 ? 66.604 27.099 6.132 1.00 123.55 688 TYR A C 1
ATOM 3891 O O . TYR A 1 603 ? 67.107 25.997 5.922 1.00 121.21 688 TYR A O 1
ATOM 3900 N N . VAL A 1 604 ? 67.217 28.239 5.836 1.00 127.30 689 VAL A N 1
ATOM 3901 C CA . VAL A 1 604 ? 68.552 28.246 5.252 1.00 128.79 689 VAL A CA 1
ATOM 3902 C C . VAL A 1 604 ? 69.605 28.709 6.269 1.00 132.97 689 VAL A C 1
ATOM 3903 O O . VAL A 1 604 ? 69.464 29.763 6.890 1.00 136.41 689 VAL A O 1
ATOM 3907 N N . THR A 1 605 ? 70.641 27.887 6.442 1.00 132.82 690 THR A N 1
ATOM 3908 C CA . THR A 1 605 ? 71.740 28.140 7.383 1.00 136.77 690 THR A CA 1
ATOM 3909 C C . THR A 1 605 ? 72.973 28.641 6.639 1.00 139.98 690 THR A C 1
ATOM 3910 O O . THR A 1 605 ? 73.537 27.940 5.797 1.00 138.37 690 THR A O 1
ATOM 3914 N N . GLU A 1 606 ? 73.378 29.865 6.951 1.00 144.97 691 GLU A N 1
ATOM 3915 C CA . GLU A 1 606 ? 74.609 30.429 6.428 1.00 148.97 691 GLU A CA 1
ATOM 3916 C C . GLU A 1 606 ? 75.532 30.708 7.615 1.00 153.13 691 GLU A C 1
ATOM 3917 O O . GLU A 1 606 ? 75.308 31.645 8.388 1.00 156.56 691 GLU A O 1
ATOM 3923 N N . ARG A 1 607 ? 76.545 29.856 7.766 1.00 152.92 692 ARG A N 1
ATOM 3924 C CA . ARG A 1 607 ? 77.509 29.926 8.870 1.00 156.63 692 ARG A CA 1
ATOM 3925 C C . ARG A 1 607 ? 76.862 29.819 10.256 1.00 156.55 692 ARG A C 1
ATOM 3926 O O . ARG A 1 607 ? 77.386 30.349 11.234 1.00 160.95 692 ARG A O 1
ATOM 3934 N N . GLY A 1 608 ? 75.728 29.130 10.332 1.00 151.95 693 GLY A N 1
ATOM 3935 C CA . GLY A 1 608 ? 75.010 28.958 11.591 1.00 151.80 693 GLY A CA 1
ATOM 3936 C C . GLY A 1 608 ? 73.840 29.909 11.749 1.00 152.63 693 GLY A C 1
ATOM 3937 O O . GLY A 1 608 ? 72.836 29.564 12.376 1.00 150.56 693 GLY A O 1
ATOM 3938 N N . LYS A 1 609 ? 73.971 31.108 11.185 1.00 155.97 694 LYS A N 1
ATOM 3939 C CA . LYS A 1 609 ? 72.918 32.124 11.250 1.00 157.55 694 LYS A CA 1
ATOM 3940 C C . LYS A 1 609 ? 71.757 31.744 10.346 1.00 152.72 694 LYS A C 1
ATOM 3941 O O . LYS A 1 609 ? 71.969 31.202 9.260 1.00 149.97 694 LYS A O 1
ATOM 3947 N N . LEU A 1 610 ? 70.535 32.026 10.792 1.00 152.09 695 LEU A N 1
ATOM 3948 C CA . LEU A 1 610 ? 69.368 31.858 9.935 1.00 148.14 695 LEU A CA 1
ATOM 3949 C C . LEU A 1 610 ? 69.398 32.965 8.891 1.00 150.36 695 LEU A C 1
ATOM 3950 O O . LEU A 1 610 ? 69.219 34.139 9.212 1.00 154.51 695 LEU A O 1
ATOM 3955 N N . VAL A 1 611 ? 69.657 32.577 7.646 1.00 147.93 696 VAL A N 1
ATOM 3956 C CA . VAL A 1 611 ? 69.710 33.506 6.526 1.00 149.83 696 VAL A CA 1
ATOM 3957 C C . VAL A 1 611 ? 68.761 32.997 5.463 1.00 145.43 696 VAL A C 1
ATOM 3958 O O . VAL A 1 611 ? 69.182 32.323 4.527 1.00 143.34 696 VAL A O 1
ATOM 3962 N N . GLY A 1 612 ? 67.474 33.280 5.628 1.00 144.41 697 GLY A N 1
ATOM 3963 C CA . GLY A 1 612 ? 66.490 32.931 4.601 1.00 140.60 697 GLY A CA 1
ATOM 3964 C C . GLY A 1 612 ? 65.590 31.717 4.781 1.00 135.38 697 GLY A C 1
ATOM 3965 O O . GLY A 1 612 ? 66.006 30.675 5.286 1.00 133.09 697 GLY A O 1
ATOM 3966 N N . ILE A 1 613 ? 64.343 31.884 4.348 1.00 133.83 698 ILE A N 1
ATOM 3967 C CA . ILE A 1 613 ? 63.354 30.814 4.272 1.00 129.38 698 ILE A CA 1
ATOM 3968 C C . ILE A 1 613 ? 63.196 30.424 2.807 1.00 126.87 698 ILE A C 1
ATOM 3969 O O . ILE A 1 613 ? 63.207 31.291 1.931 1.00 128.96 698 ILE A O 1
ATOM 3974 N N . VAL A 1 614 ? 63.056 29.133 2.530 1.00 122.81 699 VAL A N 1
ATOM 3975 C CA . VAL A 1 614 ? 62.619 28.719 1.197 1.00 120.49 699 VAL A CA 1
ATOM 3976 C C . VAL A 1 614 ? 61.178 28.179 1.226 1.00 117.58 699 VAL A C 1
ATOM 3977 O O . VAL A 1 614 ? 60.907 27.088 1.741 1.00 114.66 699 VAL A O 1
ATOM 3981 N N . GLU A 1 615 ? 60.259 28.978 0.689 1.00 118.64 700 GLU A N 1
ATOM 3982 C CA . GLU A 1 615 ? 58.869 28.577 0.541 1.00 116.28 700 GLU A CA 1
ATOM 3983 C C . GLU A 1 615 ? 58.807 27.330 -0.329 1.00 112.60 700 GLU A C 1
ATOM 3984 O O . GLU A 1 615 ? 59.720 27.056 -1.109 1.00 112.42 700 GLU A O 1
ATOM 3990 N N . ARG A 1 616 ? 57.726 26.577 -0.188 1.00 110.16 701 ARG A N 1
ATOM 3991 C CA . ARG A 1 616 ? 57.480 25.390 -1.003 1.00 106.85 701 ARG A CA 1
ATOM 3992 C C . ARG A 1 616 ? 57.021 25.818 -2.398 1.00 107.06 701 ARG A C 1
ATOM 3993 O O . ARG A 1 616 ? 57.127 25.064 -3.359 1.00 105.13 701 ARG A O 1
ATOM 4001 N N . GLU A 1 617 ? 56.552 27.059 -2.485 1.00 109.90 702 GLU A N 1
ATOM 4002 C CA . GLU A 1 617 ? 56.186 27.714 -3.741 1.00 111.45 702 GLU A CA 1
ATOM 4003 C C . GLU A 1 617 ? 57.400 28.127 -4.590 1.00 113.11 702 GLU A C 1
ATOM 4004 O O . GLU A 1 617 ? 57.247 28.537 -5.746 1.00 114.23 702 GLU A O 1
ATOM 4010 N N . ASP A 1 618 ? 58.598 28.026 -4.017 1.00 113.57 703 ASP A N 1
ATOM 4011 C CA . ASP A 1 618 ? 59.822 28.469 -4.691 1.00 115.57 703 ASP A CA 1
ATOM 4012 C C . ASP A 1 618 ? 60.454 27.380 -5.553 1.00 113.33 703 ASP A C 1
ATOM 4013 O O . ASP A 1 618 ? 61.349 27.651 -6.347 1.00 115.15 703 ASP A O 1
ATOM 4018 N N . VAL A 1 619 ? 59.980 26.151 -5.397 1.00 109.67 704 VAL A N 1
ATOM 4019 C CA . VAL A 1 619 ? 60.619 24.998 -6.020 1.00 107.56 704 VAL A CA 1
ATOM 4020 C C . VAL A 1 619 ? 59.608 24.138 -6.785 1.00 104.80 704 VAL A C 1
ATOM 4021 O O . VAL A 1 619 ? 59.852 23.750 -7.926 1.00 104.55 704 VAL A O 1
ATOM 4025 N N . ALA A 1 620 ? 58.472 23.859 -6.153 1.00 103.01 705 ALA A N 1
ATOM 4026 C CA . ALA A 1 620 ? 57.423 23.054 -6.759 1.00 100.67 705 ALA A CA 1
ATOM 4027 C C . ALA A 1 620 ? 56.830 23.770 -7.946 1.00 102.29 705 ALA A C 1
ATOM 4028 O O . ALA A 1 620 ? 56.614 24.983 -7.893 1.00 104.68 705 ALA A O 1
ATOM 4030 N N . TYR A 1 621 ? 56.561 23.016 -9.011 1.00 101.25 706 TYR A N 1
ATOM 4031 C CA . TYR A 1 621 ? 55.777 23.533 -10.122 1.00 102.75 706 TYR A CA 1
ATOM 4032 C C . TYR A 1 621 ? 54.348 23.787 -9.636 1.00 102.43 706 TYR A C 1
ATOM 4033 O O . TYR A 1 621 ? 53.432 23.036 -9.942 1.00 100.67 706 TYR A O 1
ATOM 4042 N N . GLY A 1 622 ? 54.166 24.842 -8.854 1.00 104.54 707 GLY A N 1
ATOM 4043 C CA . GLY A 1 622 ? 52.868 25.116 -8.265 1.00 104.79 707 GLY A CA 1
ATOM 4044 C C . GLY A 1 622 ? 52.274 26.390 -8.809 1.00 108.08 707 GLY A C 1
ATOM 4045 O O . GLY A 1 622 ? 52.772 27.482 -8.522 1.00 110.93 707 GLY A O 1
ATOM 4046 N N . TYR A 1 623 ? 51.215 26.251 -9.603 1.00 108.08 708 TYR A N 1
ATOM 4047 C CA . TYR A 1 623 ? 50.490 27.407 -10.132 1.00 111.28 708 TYR A CA 1
ATOM 4048 C C . TYR A 1 623 ? 49.809 28.199 -9.013 1.00 112.84 708 TYR A C 1
ATOM 4049 O O . TYR A 1 623 ? 49.851 29.436 -9.010 1.00 116.12 708 TYR A O 1
ATOM 4050 N N . SER A 1 624 ? 49.192 27.476 -8.072 1.00 110.89 709 SER A N 1
ATOM 4051 C CA . SER A 1 624 ? 48.510 28.073 -6.918 1.00 112.47 709 SER A CA 1
ATOM 4052 C C . SER A 1 624 ? 47.358 28.963 -7.376 1.00 115.21 709 SER A C 1
ATOM 4053 O O . SER A 1 624 ? 46.518 28.528 -8.165 1.00 114.67 709 SER A O 1
ATOM 4054 N N . ASN A 1 625 ? 47.331 30.204 -6.886 1.00 118.52 710 ASN A N 1
ATOM 4055 C CA . ASN A 1 625 ? 46.362 31.208 -7.341 1.00 121.53 710 ASN A CA 1
ATOM 4056 C C . ASN A 1 625 ? 45.050 31.192 -6.558 1.00 121.93 710 ASN A C 1
ATOM 4057 O O . ASN A 1 625 ? 44.295 32.167 -6.583 1.00 125.04 710 ASN A O 1
ATOM 4058 N N . SER B 1 3 ? 84.869 11.556 -40.692 1.00 117.59 88 SER B N 1
ATOM 4059 C CA . SER B 1 3 ? 85.543 12.752 -41.307 1.00 114.96 88 SER B CA 1
ATOM 4060 C C . SER B 1 3 ? 86.419 13.493 -40.291 1.00 114.87 88 SER B C 1
ATOM 4061 O O . SER B 1 3 ? 87.373 14.174 -40.664 1.00 112.27 88 SER B O 1
ATOM 4064 N N . LEU B 1 4 ? 86.075 13.376 -39.007 1.00 118.25 89 LEU B N 1
ATOM 4065 C CA . LEU B 1 4 ? 86.836 14.015 -37.922 1.00 118.77 89 LEU B CA 1
ATOM 4066 C C . LEU B 1 4 ? 87.414 12.953 -36.994 1.00 119.07 89 LEU B C 1
ATOM 4067 O O . LEU B 1 4 ? 88.570 13.041 -36.564 1.00 117.40 89 LEU B O 1
ATOM 4072 N N . MET B 1 5 ? 86.593 11.954 -36.685 1.00 121.57 90 MET B N 1
ATOM 4073 C CA . MET B 1 5 ? 87.051 10.762 -35.989 1.00 122.04 90 MET B CA 1
ATOM 4074 C C . MET B 1 5 ? 88.186 10.092 -36.755 1.00 117.68 90 MET B C 1
ATOM 4075 O O . MET B 1 5 ? 89.116 9.552 -36.155 1.00 116.82 90 MET B O 1
ATOM 4080 N N . TYR B 1 6 ? 88.097 10.148 -38.083 1.00 115.22 91 TYR B N 1
ATOM 4081 C CA . TYR B 1 6 ? 89.160 9.693 -38.961 1.00 111.23 91 TYR B CA 1
ATOM 4082 C C . TYR B 1 6 ? 90.465 10.395 -38.609 1.00 108.86 91 TYR B C 1
ATOM 4083 O O . TYR B 1 6 ? 91.449 9.736 -38.263 1.00 107.63 91 TYR B O 1
ATOM 4092 N N . LEU B 1 7 ? 90.450 11.728 -38.676 1.00 108.52 92 LEU B N 1
ATOM 4093 C CA . LEU B 1 7 ? 91.640 12.556 -38.454 1.00 106.44 92 LEU B CA 1
ATOM 4094 C C . LEU B 1 7 ? 92.210 12.440 -37.035 1.00 107.66 92 LEU B C 1
ATOM 4095 O O . LEU B 1 7 ? 93.422 12.289 -36.863 1.00 105.80 92 LEU B O 1
ATOM 4100 N N . LEU B 1 8 ? 91.336 12.488 -36.032 1.00 110.82 93 LEU B N 1
ATOM 4101 C CA . LEU B 1 8 ? 91.770 12.441 -34.637 1.00 112.65 93 LEU B CA 1
ATOM 4102 C C . LEU B 1 8 ? 92.322 11.083 -34.237 1.00 111.86 93 LEU B C 1
ATOM 4103 O O . LEU B 1 8 ? 93.133 10.988 -33.316 1.00 112.27 93 LEU B O 1
ATOM 4108 N N . ARG B 1 9 ? 91.877 10.032 -34.919 1.00 110.83 94 ARG B N 1
ATOM 4109 C CA . ARG B 1 9 ? 92.410 8.705 -34.658 1.00 110.28 94 ARG B CA 1
ATOM 4110 C C . ARG B 1 9 ? 93.854 8.647 -35.092 1.00 106.92 94 ARG B C 1
ATOM 4111 O O . ARG B 1 9 ? 94.725 8.243 -34.313 1.00 107.29 94 ARG B O 1
ATOM 4119 N N . LEU B 1 10 ? 94.067 9.059 -36.348 1.00 103.88 95 LEU B N 1
ATOM 4120 C CA . LEU B 1 10 ? 95.356 9.095 -37.032 1.00 100.02 95 LEU B CA 1
ATOM 4121 C C . LEU B 1 10 ? 96.319 10.021 -36.294 1.00 99.66 95 LEU B C 1
ATOM 4122 O O . LEU B 1 10 ? 97.435 9.606 -35.973 1.00 98.60 95 LEU B O 1
ATOM 4127 N N . VAL B 1 11 ? 95.874 11.249 -35.999 1.00 100.71 96 VAL B N 1
ATOM 4128 C CA . VAL B 1 11 ? 96.681 12.235 -35.253 1.00 101.14 96 VAL B CA 1
ATOM 4129 C C . VAL B 1 11 ? 97.158 11.673 -33.909 1.00 103.44 96 VAL B C 1
ATOM 4130 O O . VAL B 1 11 ? 98.336 11.793 -33.560 1.00 102.83 96 VAL B O 1
ATOM 4134 N N . CYS B 1 12 ? 96.237 11.054 -33.170 1.00 106.38 97 CYS B N 1
ATOM 4135 C CA . CYS B 1 12 ? 96.549 10.382 -31.914 1.00 108.75 97 CYS B CA 1
ATOM 4136 C C . CYS B 1 12 ? 97.608 9.300 -32.061 1.00 106.74 97 CYS B C 1
ATOM 4137 O O . CYS B 1 12 ? 98.461 9.153 -31.188 1.00 107.39 97 CYS B O 1
ATOM 4140 N N . PHE B 1 13 ? 97.541 8.553 -33.168 1.00 104.63 98 PHE B N 1
ATOM 4141 C CA . PHE B 1 13 ? 98.461 7.441 -33.453 1.00 102.85 98 PHE B CA 1
ATOM 4142 C C . PHE B 1 13 ? 99.858 7.922 -33.732 1.00 100.49 98 PHE B C 1
ATOM 4143 O O . PHE B 1 13 ? 100.820 7.448 -33.131 1.00 100.64 98 PHE B O 1
ATOM 4151 N N . LEU B 1 14 ? 99.951 8.861 -34.662 1.00 98.69 99 LEU B N 1
ATOM 4152 C CA . LEU B 1 14 ? 101.231 9.377 -35.120 1.00 96.85 99 LEU B CA 1
ATOM 4153 C C . LEU B 1 14 ? 101.974 10.111 -33.998 1.00 98.64 99 LEU B C 1
ATOM 4154 O O . LEU B 1 14 ? 103.206 10.001 -33.888 1.00 98.02 99 LEU B O 1
ATOM 4159 N N . THR B 1 15 ? 101.222 10.831 -33.161 1.00 101.22 100 THR B N 1
ATOM 4160 C CA . THR B 1 15 ? 101.803 11.562 -32.035 1.00 103.18 100 THR B CA 1
ATOM 4161 C C . THR B 1 15 ? 102.320 10.588 -30.983 1.00 104.94 100 THR B C 1
ATOM 4162 O O . THR B 1 15 ? 103.462 10.707 -30.537 1.00 105.01 100 THR B O 1
ATOM 4166 N N . LEU B 1 16 ? 101.487 9.615 -30.618 1.00 106.60 101 LEU B N 1
ATOM 4167 C CA . LEU B 1 16 ? 101.880 8.566 -29.674 1.00 108.50 101 LEU B CA 1
ATOM 4168 C C . LEU B 1 16 ? 103.036 7.686 -30.174 1.00 106.27 101 LEU B C 1
ATOM 4169 O O . LEU B 1 16 ? 103.817 7.170 -29.361 1.00 107.69 101 LEU B O 1
ATOM 4174 N N . LEU B 1 17 ? 103.135 7.520 -31.499 1.00 102.95 102 LEU B N 1
ATOM 4175 C CA . LEU B 1 17 ? 104.245 6.796 -32.123 1.00 100.52 102 LEU B CA 1
ATOM 4176 C C . LEU B 1 17 ? 105.503 7.633 -32.045 1.00 99.89 102 LEU B C 1
ATOM 4177 O O . LEU B 1 17 ? 106.507 7.205 -31.486 1.00 100.62 102 LEU B O 1
ATOM 4182 N N . GLY B 1 18 ? 105.435 8.832 -32.613 1.00 98.89 103 GLY B N 1
ATOM 4183 C CA . GLY B 1 18 ? 106.569 9.748 -32.647 1.00 98.75 103 GLY B CA 1
ATOM 4184 C C . GLY B 1 18 ? 107.226 9.998 -31.300 1.00 101.53 103 GLY B C 1
ATOM 4185 O O . GLY B 1 18 ? 108.460 9.966 -31.191 1.00 101.55 103 GLY B O 1
ATOM 4186 N N . VAL B 1 19 ? 106.401 10.250 -30.282 1.00 104.12 104 VAL B N 1
ATOM 4187 C CA . VAL B 1 19 ? 106.879 10.435 -28.913 1.00 107.00 104 VAL B CA 1
ATOM 4188 C C . VAL B 1 19 ? 107.643 9.202 -28.436 1.00 107.43 104 VAL B C 1
ATOM 4189 O O . VAL B 1 19 ? 108.849 9.279 -28.196 1.00 107.59 104 VAL B O 1
ATOM 4193 N N . THR B 1 20 ? 106.954 8.066 -28.335 1.00 107.77 105 THR B N 1
ATOM 4194 C CA . THR B 1 20 ? 107.552 6.873 -27.734 1.00 109.04 105 THR B CA 1
ATOM 4195 C C . THR B 1 20 ? 108.704 6.287 -28.549 1.00 106.79 105 THR B C 1
ATOM 4196 O O . THR B 1 20 ? 109.531 5.560 -27.999 1.00 108.05 105 THR B O 1
ATOM 4200 N N . ALA B 1 21 ? 108.756 6.608 -29.845 1.00 103.90 106 ALA B N 1
ATOM 4201 C CA . ALA B 1 21 ? 109.869 6.201 -30.713 1.00 101.75 106 ALA B CA 1
ATOM 4202 C C . ALA B 1 21 ? 111.119 7.000 -30.363 1.00 102.35 106 ALA B C 1
ATOM 4203 O O . ALA B 1 21 ? 112.146 6.426 -30.003 1.00 103.15 106 ALA B O 1
ATOM 4205 N N . ALA B 1 22 ? 111.012 8.326 -30.447 1.00 102.27 107 ALA B N 1
ATOM 4206 C CA . ALA B 1 22 ? 112.094 9.236 -30.063 1.00 103.20 107 ALA B CA 1
ATOM 4207 C C . ALA B 1 22 ? 112.482 9.095 -28.593 1.00 106.42 107 ALA B C 1
ATOM 4208 O O . ALA B 1 22 ? 113.584 9.475 -28.191 1.00 107.65 107 ALA B O 1
ATOM 4210 N N . LEU B 1 23 ? 111.567 8.561 -27.792 1.00 108.10 108 LEU B N 1
ATOM 4211 C CA . LEU B 1 23 ? 111.842 8.334 -26.386 1.00 111.40 108 LEU B CA 1
ATOM 4212 C C . LEU B 1 23 ? 112.713 7.090 -26.224 1.00 111.78 108 LEU B C 1
ATOM 4213 O O . LEU B 1 23 ? 113.765 7.132 -25.581 1.00 113.60 108 LEU B O 1
ATOM 4218 N N . PHE B 1 24 ? 112.268 5.992 -26.827 1.00 110.29 109 PHE B N 1
ATOM 4219 C CA . PHE B 1 24 ? 112.974 4.715 -26.777 1.00 110.50 109 PHE B CA 1
ATOM 4220 C C . PHE B 1 24 ? 114.398 4.863 -27.318 1.00 109.38 109 PHE B C 1
ATOM 4221 O O . PHE B 1 24 ? 115.347 4.353 -26.722 1.00 111.03 109 PHE B O 1
ATOM 4229 N N . ILE B 1 25 ? 114.532 5.583 -28.434 1.00 106.84 110 ILE B N 1
ATOM 4230 C CA . ILE B 1 25 ? 115.826 5.802 -29.091 1.00 105.82 110 ILE B CA 1
ATOM 4231 C C . ILE B 1 25 ? 116.721 6.690 -28.234 1.00 108.13 110 ILE B C 1
ATOM 4232 O O . ILE B 1 25 ? 117.954 6.618 -28.331 1.00 108.63 110 ILE B O 1
ATOM 4237 N N . PHE B 1 26 ? 116.094 7.526 -27.406 1.00 109.73 111 PHE B N 1
ATOM 4238 C CA . PHE B 1 26 ? 116.822 8.354 -26.459 1.00 112.34 111 PHE B CA 1
ATOM 4239 C C . PHE B 1 26 ? 117.421 7.461 -25.377 1.00 115.08 111 PHE B C 1
ATOM 4240 O O . PHE B 1 26 ? 118.555 7.683 -24.951 1.00 116.77 111 PHE B O 1
ATOM 4248 N N . ALA B 1 27 ? 116.664 6.444 -24.959 1.00 115.68 112 ALA B N 1
ATOM 4249 C CA . ALA B 1 27 ? 117.126 5.473 -23.962 1.00 118.36 112 ALA B CA 1
ATOM 4250 C C . ALA B 1 27 ? 118.203 4.529 -24.508 1.00 117.50 112 ALA B C 1
ATOM 4251 O O . ALA B 1 27 ? 119.069 4.082 -23.758 1.00 119.95 112 ALA B O 1
ATOM 4253 N N . VAL B 1 28 ? 118.131 4.226 -25.805 1.00 114.31 113 VAL B N 1
ATOM 4254 C CA . VAL B 1 28 ? 119.176 3.482 -26.522 1.00 113.34 113 VAL B CA 1
ATOM 4255 C C . VAL B 1 28 ? 120.486 4.274 -26.482 1.00 114.35 113 VAL B C 1
ATOM 4256 O O . VAL B 1 28 ? 121.539 3.744 -26.113 1.00 116.17 113 VAL B O 1
ATOM 4260 N N . ASP B 1 29 ? 120.387 5.551 -26.855 1.00 113.50 114 ASP B N 1
ATOM 4261 C CA . ASP B 1 29 ? 121.504 6.498 -26.887 1.00 114.49 114 ASP B CA 1
ATOM 4262 C C . ASP B 1 29 ? 122.055 6.738 -25.494 1.00 118.09 114 ASP B C 1
ATOM 4263 O O . ASP B 1 29 ? 123.260 6.916 -25.318 1.00 119.81 114 ASP B O 1
ATOM 4268 N N . LEU B 1 30 ? 121.153 6.749 -24.515 1.00 119.50 115 LEU B N 1
ATOM 4269 C CA . LEU B 1 30 ? 121.504 6.927 -23.112 1.00 123.16 115 LEU B CA 1
ATOM 4270 C C . LEU B 1 30 ? 122.255 5.711 -22.584 1.00 125.02 115 LEU B C 1
ATOM 4271 O O . LEU B 1 30 ? 123.166 5.847 -21.767 1.00 128.06 115 LEU B O 1
ATOM 4276 N N . ALA B 1 31 ? 121.870 4.530 -23.065 1.00 123.39 116 ALA B N 1
ATOM 4277 C CA . ALA B 1 31 ? 122.499 3.279 -22.655 1.00 125.26 116 ALA B CA 1
ATOM 4278 C C . ALA B 1 31 ? 123.831 3.016 -23.362 1.00 124.89 116 ALA B C 1
ATOM 4279 O O . ALA B 1 31 ? 124.647 2.241 -22.871 1.00 127.45 116 ALA B O 1
ATOM 4281 N N . VAL B 1 32 ? 124.051 3.656 -24.508 1.00 122.21 117 VAL B N 1
ATOM 4282 C CA . VAL B 1 32 ? 125.333 3.549 -25.211 1.00 122.17 117 VAL B CA 1
ATOM 4283 C C . VAL B 1 32 ? 126.392 4.432 -24.535 1.00 125.15 117 VAL B C 1
ATOM 4284 O O . VAL B 1 32 ? 127.558 4.043 -24.404 1.00 127.15 117 VAL B O 1
ATOM 4288 N N . HIS B 1 33 ? 125.960 5.612 -24.092 1.00 125.80 118 HIS B N 1
ATOM 4289 C CA . HIS B 1 33 ? 126.821 6.587 -23.424 1.00 128.79 118 HIS B CA 1
ATOM 4290 C C . HIS B 1 33 ? 127.231 6.176 -22.013 1.00 132.81 118 HIS B C 1
ATOM 4291 O O . HIS B 1 33 ? 128.186 6.719 -21.456 1.00 135.69 118 HIS B O 1
ATOM 4298 N N . GLY B 1 34 ? 126.504 5.220 -21.443 1.00 133.22 119 GLY B N 1
ATOM 4299 C CA . GLY B 1 34 ? 126.839 4.673 -20.137 1.00 137.42 119 GLY B CA 1
ATOM 4300 C C . GLY B 1 34 ? 127.761 3.477 -20.269 1.00 138.40 119 GLY B C 1
ATOM 4301 O O . GLY B 1 34 ? 128.790 3.392 -19.589 1.00 141.82 119 GLY B O 1
ATOM 4302 N N . LEU B 1 35 ? 127.384 2.561 -21.159 1.00 135.59 120 LEU B N 1
ATOM 4303 C CA . LEU B 1 35 ? 128.122 1.324 -21.404 1.00 136.32 120 LEU B CA 1
ATOM 4304 C C . LEU B 1 35 ? 129.557 1.591 -21.852 1.00 137.40 120 LEU B C 1
ATOM 4305 O O . LEU B 1 35 ? 130.455 0.793 -21.574 1.00 139.94 120 LEU B O 1
ATOM 4310 N N . GLU B 1 36 ? 129.757 2.709 -22.550 1.00 135.82 121 GLU B N 1
ATOM 4311 C CA . GLU B 1 36 ? 131.087 3.156 -22.956 1.00 137.15 121 GLU B CA 1
ATOM 4312 C C . GLU B 1 36 ? 131.884 3.715 -21.766 1.00 141.54 121 GLU B C 1
ATOM 4313 O O . GLU B 1 36 ? 133.092 3.486 -21.660 1.00 144.25 121 GLU B O 1
ATOM 4319 N N . GLU B 1 37 ? 131.211 4.430 -20.869 1.00 142.68 122 GLU B N 1
ATOM 4320 C CA . GLU B 1 37 ? 131.880 4.999 -19.692 1.00 147.16 122 GLU B CA 1
ATOM 4321 C C . GLU B 1 37 ? 132.205 3.950 -18.624 1.00 150.45 122 GLU B C 1
ATOM 4322 O O . GLU B 1 37 ? 133.162 4.105 -17.859 1.00 154.33 122 GLU B O 1
ATOM 4328 N N . LEU B 1 38 ? 131.403 2.886 -18.584 1.00 148.97 123 LEU B N 1
ATOM 4329 C CA . LEU B 1 38 ? 131.692 1.721 -17.757 1.00 151.83 123 LEU B CA 1
ATOM 4330 C C . LEU B 1 38 ? 133.002 1.119 -18.248 1.00 152.77 123 LEU B C 1
ATOM 4331 O O . LEU B 1 38 ? 133.983 1.062 -17.508 1.00 156.81 123 LEU B O 1
ATOM 4336 N N . ARG B 1 39 ? 133.005 0.713 -19.518 1.00 149.20 124 ARG B N 1
ATOM 4337 C CA . ARG B 1 39 ? 134.171 0.158 -20.216 1.00 149.66 124 ARG B CA 1
ATOM 4338 C C . ARG B 1 39 ? 135.443 0.997 -20.021 1.00 152.61 124 ARG B C 1
ATOM 4339 O O . ARG B 1 39 ? 136.554 0.461 -20.027 1.00 155.19 124 ARG B O 1
ATOM 4347 N N . MET B 1 40 ? 135.271 2.304 -19.833 1.00 152.57 125 MET B N 1
ATOM 4348 C CA . MET B 1 40 ? 136.395 3.210 -19.613 1.00 155.73 125 MET B CA 1
ATOM 4349 C C . MET B 1 40 ? 136.898 3.155 -18.164 1.00 160.89 125 MET B C 1
ATOM 4350 O O . MET B 1 40 ? 138.108 3.217 -17.924 1.00 164.39 125 MET B O 1
ATOM 4355 N N . LYS B 1 41 ? 135.968 3.043 -17.212 1.00 161.62 126 LYS B N 1
ATOM 4356 C CA . LYS B 1 41 ? 136.304 2.891 -15.790 1.00 166.62 126 LYS B CA 1
ATOM 4357 C C . LYS B 1 41 ? 137.150 1.656 -15.565 1.00 169.18 126 LYS B C 1
ATOM 4358 O O . LYS B 1 41 ? 138.188 1.728 -14.909 1.00 173.60 126 LYS B O 1
ATOM 4364 N N . ILE B 1 42 ? 136.696 0.530 -16.117 1.00 166.70 127 ILE B N 1
ATOM 4365 C CA . ILE B 1 42 ? 137.400 -0.750 -16.019 1.00 169.00 127 ILE B CA 1
ATOM 4366 C C . ILE B 1 42 ? 138.893 -0.604 -16.350 1.00 171.54 127 ILE B C 1
ATOM 4367 O O . ILE B 1 42 ? 139.751 -1.151 -15.645 1.00 175.96 127 ILE B O 1
ATOM 4372 N N . SER B 1 43 ? 139.189 0.168 -17.395 1.00 169.05 128 SER B N 1
ATOM 4373 C CA . SER B 1 43 ? 140.557 0.348 -17.876 1.00 171.18 128 SER B CA 1
ATOM 4374 C C . SER B 1 43 ? 141.413 1.239 -16.984 1.00 175.68 128 SER B C 1
ATOM 4375 O O . SER B 1 43 ? 142.562 0.899 -16.696 1.00 179.79 128 SER B O 1
ATOM 4378 N N . ARG B 1 44 ? 140.850 2.365 -16.545 1.00 175.27 129 ARG B N 1
ATOM 4379 C CA . ARG B 1 44 ? 141.594 3.368 -15.769 1.00 179.45 129 ARG B CA 1
ATOM 4380 C C . ARG B 1 44 ? 141.843 2.996 -14.302 1.00 184.46 129 ARG B C 1
ATOM 4381 O O . ARG B 1 44 ? 142.588 3.690 -13.605 1.00 188.67 129 ARG B O 1
ATOM 4389 N N . LEU B 1 45 ? 141.229 1.903 -13.844 1.00 184.23 130 LEU B N 1
ATOM 4390 C CA . LEU B 1 45 ? 141.424 1.414 -12.473 1.00 189.13 130 LEU B CA 1
ATOM 4391 C C . LEU B 1 45 ? 142.663 0.517 -12.342 1.00 193.05 130 LEU B C 1
ATOM 4392 O O . LEU B 1 45 ? 143.287 0.466 -11.278 1.00 198.29 130 LEU B O 1
ATOM 4397 N N . ALA B 1 46 ? 142.996 -0.195 -13.420 1.00 190.72 131 ALA B N 1
ATOM 4398 C CA . ALA B 1 46 ? 144.194 -1.037 -13.481 1.00 194.16 131 ALA B CA 1
ATOM 4399 C C . ALA B 1 46 ? 145.389 -0.229 -14.002 1.00 195.86 131 ALA B C 1
ATOM 4400 O O . ALA B 1 46 ? 145.220 0.921 -14.414 1.00 193.98 131 ALA B O 1
ATOM 4402 N N . GLY B 1 47 ? 146.584 -0.828 -13.980 1.00 199.70 132 GLY B N 1
ATOM 4403 C CA . GLY B 1 47 ? 147.797 -0.208 -14.541 1.00 201.68 132 GLY B CA 1
ATOM 4404 C C . GLY B 1 47 ? 147.651 0.173 -16.011 1.00 196.93 132 GLY B C 1
ATOM 4405 O O . GLY B 1 47 ? 146.657 -0.182 -16.653 1.00 192.00 132 GLY B O 1
ATOM 4406 N N . ARG B 1 48 ? 148.636 0.895 -16.548 1.00 198.55 133 ARG B N 1
ATOM 4407 C CA . ARG B 1 48 ? 148.562 1.408 -17.927 1.00 194.44 133 ARG B CA 1
ATOM 4408 C C . ARG B 1 48 ? 148.730 0.306 -18.980 1.00 192.57 133 ARG B C 1
ATOM 4409 O O . ARG B 1 48 ? 147.978 0.254 -19.961 1.00 187.56 133 ARG B O 1
ATOM 4417 N N . PHE B 1 49 ? 149.721 -0.560 -18.764 1.00 196.80 134 PHE B N 1
ATOM 4418 C CA . PHE B 1 49 ? 149.970 -1.725 -19.617 1.00 196.00 134 PHE B CA 1
ATOM 4419 C C . PHE B 1 49 ? 148.712 -2.575 -19.808 1.00 191.48 134 PHE B C 1
ATOM 4420 O O . PHE B 1 49 ? 148.257 -2.776 -20.936 1.00 187.41 134 PHE B O 1
ATOM 4428 N N . ALA B 1 50 ? 148.149 -3.043 -18.696 1.00 192.46 135 ALA B N 1
ATOM 4429 C CA . ALA B 1 50 ? 146.936 -3.857 -18.699 1.00 188.81 135 ALA B CA 1
ATOM 4430 C C . ALA B 1 50 ? 145.693 -3.017 -18.946 1.00 183.73 135 ALA B C 1
ATOM 4431 O O . ALA B 1 50 ? 144.691 -3.526 -19.440 1.00 179.77 135 ALA B O 1
ATOM 4433 N N . GLY B 1 51 ? 145.761 -1.736 -18.597 1.00 184.18 136 GLY B N 1
ATOM 4434 C CA . GLY B 1 51 ? 144.656 -0.813 -18.830 1.00 179.95 136 GLY B CA 1
ATOM 4435 C C . GLY B 1 51 ? 144.229 -0.783 -20.284 1.00 175.14 136 GLY B C 1
ATOM 4436 O O . GLY B 1 51 ? 143.055 -0.568 -20.583 1.00 170.89 136 GLY B O 1
ATOM 4437 N N . TYR B 1 52 ? 145.184 -1.011 -21.184 1.00 176.11 137 TYR B N 1
ATOM 4438 C CA . TYR B 1 52 ? 144.915 -1.036 -22.626 1.00 172.12 137 TYR B CA 1
ATOM 4439 C C . TYR B 1 52 ? 144.304 -2.362 -23.093 1.00 169.70 137 TYR B C 1
ATOM 4440 O O . TYR B 1 52 ? 143.401 -2.369 -23.935 1.00 165.07 137 TYR B O 1
ATOM 4449 N N . ILE B 1 53 ? 144.803 -3.471 -22.546 1.00 172.90 138 ILE B N 1
ATOM 4450 C CA . ILE B 1 53 ? 144.304 -4.806 -22.893 1.00 171.36 138 ILE B CA 1
ATOM 4451 C C . ILE B 1 53 ? 142.913 -5.050 -22.303 1.00 168.69 138 ILE B C 1
ATOM 4452 O O . ILE B 1 53 ? 142.087 -5.714 -22.927 1.00 165.72 138 ILE B O 1
ATOM 4457 N N . LEU B 1 54 ? 142.653 -4.505 -21.114 1.00 170.06 139 LEU B N 1
ATOM 4458 C CA . LEU B 1 54 ? 141.313 -4.560 -20.518 1.00 167.66 139 LEU B CA 1
ATOM 4459 C C . LEU B 1 54 ? 140.295 -3.696 -21.270 1.00 162.55 139 LEU B C 1
ATOM 4460 O O . LEU B 1 54 ? 139.087 -3.871 -21.109 1.00 159.96 139 LEU B O 1
ATOM 4465 N N . TYR B 1 55 ? 140.787 -2.764 -22.083 1.00 161.34 140 TYR B N 1
ATOM 4466 C CA . TYR B 1 55 ? 139.931 -2.008 -22.987 1.00 156.69 140 TYR B CA 1
ATOM 4467 C C . TYR B 1 55 ? 139.499 -2.896 -24.161 1.00 153.62 140 TYR B C 1
ATOM 4468 O O . TYR B 1 55 ? 138.319 -2.927 -24.521 1.00 149.91 140 TYR B O 1
ATOM 4477 N N . VAL B 1 56 ? 140.456 -3.625 -24.739 1.00 155.46 141 VAL B N 1
ATOM 4478 C CA . VAL B 1 56 ? 140.195 -4.486 -25.899 1.00 153.10 141 VAL B CA 1
ATOM 4479 C C . VAL B 1 56 ? 139.379 -5.716 -25.513 1.00 152.75 141 VAL B C 1
ATOM 4480 O O . VAL B 1 56 ? 138.454 -6.092 -26.232 1.00 149.43 141 VAL B O 1
ATOM 4484 N N . VAL B 1 57 ? 139.722 -6.337 -24.384 1.00 156.47 142 VAL B N 1
ATOM 4485 C CA . VAL B 1 57 ? 139.007 -7.524 -23.904 1.00 156.91 142 VAL B CA 1
ATOM 4486 C C . VAL B 1 57 ? 137.537 -7.209 -23.618 1.00 153.72 142 VAL B C 1
ATOM 4487 O O . VAL B 1 57 ? 136.649 -7.957 -24.037 1.00 151.73 142 VAL B O 1
ATOM 4491 N N . SER B 1 58 ? 137.288 -6.097 -22.927 1.00 153.48 143 SER B N 1
ATOM 4492 C CA . SER B 1 58 ? 135.926 -5.621 -22.693 1.00 150.46 143 SER B CA 1
ATOM 4493 C C . SER B 1 58 ? 135.216 -5.339 -24.011 1.00 145.72 143 SER B C 1
ATOM 4494 O O . SER B 1 58 ? 134.008 -5.544 -24.126 1.00 143.24 143 SER B O 1
ATOM 4497 N N . GLY B 1 59 ? 135.982 -4.874 -24.997 1.00 144.87 144 GLY B N 1
ATOM 4498 C CA . GLY B 1 59 ? 135.459 -4.550 -26.327 1.00 140.77 144 GLY B CA 1
ATOM 4499 C C . GLY B 1 59 ? 135.017 -5.753 -27.142 1.00 139.24 144 GLY B C 1
ATOM 4500 O O . GLY B 1 59 ? 133.967 -5.716 -27.788 1.00 135.75 144 GLY B O 1
ATOM 4501 N N . VAL B 1 60 ? 135.822 -6.813 -27.122 1.00 142.03 145 VAL B N 1
ATOM 4502 C CA . VAL B 1 60 ? 135.456 -8.065 -27.776 1.00 141.34 145 VAL B CA 1
ATOM 4503 C C . VAL B 1 60 ? 134.236 -8.652 -27.074 1.00 140.75 145 VAL B C 1
ATOM 4504 O O . VAL B 1 60 ? 133.253 -8.989 -27.727 1.00 138.06 145 VAL B O 1
ATOM 4508 N N . ALA B 1 61 ? 134.299 -8.731 -25.744 1.00 143.49 146 ALA B N 1
ATOM 4509 C CA . ALA B 1 61 ? 133.207 -9.256 -24.920 1.00 143.70 146 ALA B CA 1
ATOM 4510 C C . ALA B 1 61 ? 131.849 -8.669 -25.292 1.00 139.72 146 ALA B C 1
ATOM 4511 O O . ALA B 1 61 ? 130.894 -9.407 -25.520 1.00 138.72 146 ALA B O 1
ATOM 4513 N N . LEU B 1 62 ? 131.770 -7.344 -25.365 1.00 137.78 147 LEU B N 1
ATOM 4514 C CA . LEU B 1 62 ? 130.514 -6.676 -25.692 1.00 134.11 147 LEU B CA 1
ATOM 4515 C C . LEU B 1 62 ? 130.036 -6.951 -27.116 1.00 130.89 147 LEU B C 1
ATOM 4516 O O . LEU B 1 62 ? 128.835 -6.960 -27.368 1.00 128.61 147 LEU B O 1
ATOM 4521 N N . CYS B 1 63 ? 130.971 -7.181 -28.036 1.00 131.11 148 CYS B N 1
ATOM 4522 C CA . CYS B 1 63 ? 130.623 -7.551 -29.410 1.00 128.61 148 CYS B CA 1
ATOM 4523 C C . CYS B 1 63 ? 130.142 -8.997 -29.495 1.00 129.57 148 CYS B C 1
ATOM 4524 O O . CYS B 1 63 ? 129.345 -9.343 -30.377 1.00 127.20 148 CYS B O 1
ATOM 4527 N N . LEU B 1 64 ? 130.636 -9.827 -28.571 1.00 133.18 149 LEU B N 1
ATOM 4528 C CA . LEU B 1 64 ? 130.203 -11.220 -28.431 1.00 134.70 149 LEU B CA 1
ATOM 4529 C C . LEU B 1 64 ? 128.813 -11.274 -27.804 1.00 133.73 149 LEU B C 1
ATOM 4530 O O . LEU B 1 64 ? 127.974 -12.074 -28.215 1.00 133.14 149 LEU B O 1
ATOM 4535 N N . LEU B 1 65 ? 128.577 -10.418 -26.813 1.00 133.86 150 LEU B N 1
ATOM 4536 C CA . LEU B 1 65 ? 127.266 -10.317 -26.182 1.00 133.24 150 LEU B CA 1
ATOM 4537 C C . LEU B 1 65 ? 126.238 -9.769 -27.169 1.00 129.25 150 LEU B C 1
ATOM 4538 O O . LEU B 1 65 ? 125.056 -10.101 -27.087 1.00 128.55 150 LEU B O 1
ATOM 4543 N N . SER B 1 66 ? 126.703 -8.940 -28.104 1.00 126.98 151 SER B N 1
ATOM 4544 C CA . SER B 1 66 ? 125.850 -8.335 -29.128 1.00 123.31 151 SER B CA 1
ATOM 4545 C C . SER B 1 66 ? 125.261 -9.376 -30.074 1.00 122.53 151 SER B C 1
ATOM 4546 O O . SER B 1 66 ? 124.040 -9.424 -30.273 1.00 120.78 151 SER B O 1
ATOM 4549 N N . THR B 1 67 ? 126.137 -10.199 -30.652 1.00 124.08 152 THR B N 1
ATOM 4550 C CA . THR B 1 67 ? 125.723 -11.272 -31.562 1.00 123.99 152 THR B CA 1
ATOM 4551 C C . THR B 1 67 ? 124.943 -12.370 -30.833 1.00 126.14 152 THR B C 1
ATOM 4552 O O . THR B 1 67 ? 124.094 -13.033 -31.436 1.00 125.46 152 THR B O 1
ATOM 4556 N N . PHE B 1 68 ? 125.235 -12.540 -29.540 1.00 129.04 153 PHE B N 1
ATOM 4557 C CA . PHE B 1 68 ? 124.534 -13.493 -28.677 1.00 131.58 153 PHE B CA 1
ATOM 4558 C C . PHE B 1 68 ? 123.072 -13.093 -28.466 1.00 130.01 153 PHE B C 1
ATOM 4559 O O . PHE B 1 68 ? 122.185 -13.949 -28.494 1.00 130.89 153 PHE B O 1
ATOM 4567 N N . TRP B 1 69 ? 122.833 -11.798 -28.248 1.00 128.06 154 TRP B N 1
ATOM 4568 C CA . TRP B 1 69 ? 121.477 -11.270 -28.091 1.00 126.56 154 TRP B CA 1
ATOM 4569 C C . TRP B 1 69 ? 120.589 -11.616 -29.289 1.00 124.25 154 TRP B C 1
ATOM 4570 O O . TRP B 1 69 ? 119.471 -12.106 -29.111 1.00 124.80 154 TRP B O 1
ATOM 4581 N N . CYS B 1 70 ? 121.093 -11.354 -30.498 1.00 121.92 155 CYS B N 1
ATOM 4582 C CA . CYS B 1 70 ? 120.405 -11.726 -31.739 1.00 119.87 155 CYS B CA 1
ATOM 4583 C C . CYS B 1 70 ? 120.131 -13.225 -31.783 1.00 122.29 155 CYS B C 1
ATOM 4584 O O . CYS B 1 70 ? 119.017 -13.650 -32.090 1.00 121.98 155 CYS B O 1
ATOM 4587 N N . ALA B 1 71 ? 121.153 -14.014 -31.463 1.00 124.91 156 ALA B N 1
ATOM 4588 C CA . ALA B 1 71 ? 121.055 -15.464 -31.483 1.00 127.71 156 ALA B CA 1
ATOM 4589 C C . ALA B 1 71 ? 119.980 -15.984 -30.526 1.00 129.78 156 ALA B C 1
ATOM 4590 O O . ALA B 1 71 ? 119.093 -16.737 -30.939 1.00 130.36 156 ALA B O 1
ATOM 4592 N N . VAL B 1 72 ? 120.047 -15.558 -29.263 1.00 131.12 157 VAL B N 1
ATOM 4593 C CA . VAL B 1 72 ? 119.174 -16.089 -28.205 1.00 133.74 157 VAL B CA 1
ATOM 4594 C C . VAL B 1 72 ? 117.721 -15.578 -28.267 1.00 131.98 157 VAL B C 1
ATOM 4595 O O . VAL B 1 72 ? 116.811 -16.230 -27.752 1.00 134.15 157 VAL B O 1
ATOM 4599 N N . LEU B 1 73 ? 117.513 -14.425 -28.905 1.00 128.33 158 LEU B N 1
ATOM 4600 C CA . LEU B 1 73 ? 116.183 -13.814 -28.991 1.00 126.64 158 LEU B CA 1
ATOM 4601 C C . LEU B 1 73 ? 115.541 -13.967 -30.363 1.00 124.38 158 LEU B C 1
ATOM 4602 O O . LEU B 1 73 ? 114.569 -14.712 -30.503 1.00 125.79 158 LEU B O 1
ATOM 4607 N N . SER B 1 74 ? 116.075 -13.263 -31.363 1.00 121.34 159 SER B N 1
ATOM 4608 C CA . SER B 1 74 ? 115.592 -13.386 -32.742 1.00 119.23 159 SER B CA 1
ATOM 4609 C C . SER B 1 74 ? 116.668 -13.025 -33.753 1.00 117.33 159 SER B C 1
ATOM 4610 O O . SER B 1 74 ? 117.039 -11.858 -33.876 1.00 115.22 159 SER B O 1
ATOM 4613 N N . THR B 1 75 ? 117.160 -14.024 -34.484 1.00 118.55 160 THR B N 1
ATOM 4614 C CA . THR B 1 75 ? 118.223 -13.794 -35.468 1.00 117.40 160 THR B CA 1
ATOM 4615 C C . THR B 1 75 ? 117.773 -12.870 -36.599 1.00 114.06 160 THR B C 1
ATOM 4616 O O . THR B 1 75 ? 118.604 -12.349 -37.338 1.00 112.73 160 THR B O 1
ATOM 4620 N N . GLU B 1 76 ? 116.461 -12.657 -36.712 1.00 113.18 161 GLU B N 1
ATOM 4621 C CA . GLU B 1 76 ? 115.888 -11.734 -37.701 1.00 110.42 161 GLU B CA 1
ATOM 4622 C C . GLU B 1 76 ? 116.249 -10.283 -37.393 1.00 108.24 161 GLU B C 1
ATOM 4623 O O . GLU B 1 76 ? 115.929 -9.378 -38.171 1.00 105.67 161 GLU B O 1
ATOM 4629 N N . ALA B 1 77 ? 116.907 -10.076 -36.252 1.00 109.60 162 ALA B N 1
ATOM 4630 C CA . ALA B 1 77 ? 117.356 -8.754 -35.820 1.00 108.36 162 ALA B CA 1
ATOM 4631 C C . ALA B 1 77 ? 118.780 -8.449 -36.280 1.00 108.18 162 ALA B C 1
ATOM 4632 O O . ALA B 1 77 ? 119.314 -7.374 -35.996 1.00 107.57 162 ALA B O 1
ATOM 4634 N N . GLU B 1 78 ? 119.394 -9.398 -36.982 1.00 109.15 163 GLU B N 1
ATOM 4635 C CA . GLU B 1 78 ? 120.753 -9.223 -37.471 1.00 109.27 163 GLU B CA 1
ATOM 4636 C C . GLU B 1 78 ? 120.771 -8.258 -38.643 1.00 106.35 163 GLU B C 1
ATOM 4637 O O . GLU B 1 78 ? 119.826 -8.210 -39.428 1.00 104.54 163 GLU B O 1
ATOM 4643 N N . GLY B 1 79 ? 121.843 -7.479 -38.736 1.00 106.11 164 GLY B N 1
ATOM 4644 C CA . GLY B 1 79 ? 122.021 -6.532 -39.834 1.00 104.07 164 GLY B CA 1
ATOM 4645 C C . GLY B 1 79 ? 121.359 -5.180 -39.623 1.00 101.84 164 GLY B C 1
ATOM 4646 O O . GLY B 1 79 ? 121.011 -4.813 -38.493 1.00 102.11 164 GLY B O 1
ATOM 4647 N N . SER B 1 80 ? 121.185 -4.445 -40.725 1.00 99.78 165 SER B N 1
ATOM 4648 C CA . SER B 1 80 ? 120.665 -3.073 -40.698 1.00 97.61 165 SER B CA 1
ATOM 4649 C C . SER B 1 80 ? 119.233 -3.018 -40.176 1.00 96.60 165 SER B C 1
ATOM 4650 O O . SER B 1 80 ? 118.982 -2.518 -39.086 1.00 96.97 165 SER B O 1
ATOM 4653 N N . GLY B 1 81 ? 118.300 -3.562 -40.944 1.00 95.68 166 GLY B N 1
ATOM 4654 C CA . GLY B 1 81 ? 116.895 -3.485 -40.585 1.00 94.81 166 GLY B CA 1
ATOM 4655 C C . GLY B 1 81 ? 116.116 -2.731 -41.640 1.00 92.70 166 GLY B C 1
ATOM 4656 O O . GLY B 1 81 ? 115.009 -3.132 -42.006 1.00 92.23 166 GLY B O 1
ATOM 4657 N N . LEU B 1 82 ? 116.696 -1.636 -42.133 1.00 91.54 167 LEU B N 1
ATOM 4658 C CA . LEU B 1 82 ? 116.095 -0.869 -43.226 1.00 89.45 167 LEU B CA 1
ATOM 4659 C C . LEU B 1 82 ? 115.855 -1.751 -44.465 1.00 89.38 167 LEU B C 1
ATOM 4660 O O . LEU B 1 82 ? 114.745 -1.779 -44.974 1.00 88.65 167 LEU B O 1
ATOM 4665 N N . PRO B 1 83 ? 116.880 -2.490 -44.936 1.00 90.63 168 PRO B N 1
ATOM 4666 C CA . PRO B 1 83 ? 116.648 -3.495 -45.974 1.00 91.28 168 PRO B CA 1
ATOM 4667 C C . PRO B 1 83 ? 115.490 -4.442 -45.656 1.00 92.01 168 PRO B C 1
ATOM 4668 O O . PRO B 1 83 ? 114.677 -4.736 -46.544 1.00 91.48 168 PRO B O 1
ATOM 4672 N N . GLN B 1 84 ? 115.427 -4.907 -44.402 1.00 93.37 169 GLN B N 1
ATOM 4673 C CA . GLN B 1 84 ? 114.373 -5.826 -43.935 1.00 94.56 169 GLN B CA 1
ATOM 4674 C C . GLN B 1 84 ? 112.993 -5.170 -43.977 1.00 92.86 169 GLN B C 1
ATOM 4675 O O . GLN B 1 84 ? 111.970 -5.846 -44.038 1.00 93.31 169 GLN B O 1
ATOM 4681 N N . MET B 1 85 ? 112.990 -3.843 -43.944 1.00 91.10 170 MET B N 1
ATOM 4682 C CA . MET B 1 85 ? 111.769 -3.058 -43.894 1.00 89.97 170 MET B CA 1
ATOM 4683 C C . MET B 1 85 ? 111.325 -2.680 -45.299 1.00 88.38 170 MET B C 1
ATOM 4684 O O . MET B 1 85 ? 110.146 -2.805 -45.635 1.00 88.27 170 MET B O 1
ATOM 4689 N N . LYS B 1 86 ? 112.279 -2.205 -46.102 1.00 87.36 171 LYS B N 1
ATOM 4690 C CA . LYS B 1 86 ? 112.102 -1.988 -47.535 1.00 86.25 171 LYS B CA 1
ATOM 4691 C C . LYS B 1 86 ? 111.338 -3.191 -48.117 1.00 87.16 171 LYS B C 1
ATOM 4692 O O . LYS B 1 86 ? 110.438 -3.040 -48.952 1.00 86.34 171 LYS B O 1
ATOM 4698 N N . SER B 1 87 ? 111.695 -4.380 -47.629 1.00 88.84 172 SER B N 1
ATOM 4699 C CA . SER B 1 87 ? 111.044 -5.643 -47.987 1.00 90.28 172 SER B CA 1
ATOM 4700 C C . SER B 1 87 ? 109.553 -5.630 -47.675 1.00 90.11 172 SER B C 1
ATOM 4701 O O . SER B 1 87 ? 108.730 -5.903 -48.548 1.00 90.13 172 SER B O 1
ATOM 4704 N N . ILE B 1 88 ? 109.228 -5.310 -46.422 1.00 90.12 173 ILE B N 1
ATOM 4705 C CA . ILE B 1 88 ? 107.850 -5.251 -45.944 1.00 90.38 173 ILE B CA 1
ATOM 4706 C C . ILE B 1 88 ? 107.021 -4.237 -46.725 1.00 88.89 173 ILE B C 1
ATOM 4707 O O . ILE B 1 88 ? 105.973 -4.591 -47.272 1.00 89.79 173 ILE B O 1
ATOM 4712 N N . LEU B 1 89 ? 107.493 -2.992 -46.790 1.00 86.92 174 LEU B N 1
ATOM 4713 C CA . LEU B 1 89 ? 106.747 -1.926 -47.460 1.00 85.31 174 LEU B CA 1
ATOM 4714 C C . LEU B 1 89 ? 106.646 -2.135 -48.965 1.00 85.10 174 LEU B C 1
ATOM 4715 O O . LEU B 1 89 ? 105.871 -1.464 -49.648 1.00 84.21 174 LEU B O 1
ATOM 4720 N N . SER B 1 90 ? 107.426 -3.088 -49.464 1.00 86.29 175 SER B N 1
ATOM 4721 C CA . SER B 1 90 ? 107.440 -3.441 -50.880 1.00 86.79 175 SER B CA 1
ATOM 4722 C C . SER B 1 90 ? 106.234 -4.305 -51.292 1.00 88.07 175 SER B C 1
ATOM 4723 O O . SER B 1 90 ? 105.949 -4.461 -52.491 1.00 88.47 175 SER B O 1
ATOM 4726 N N . GLY B 1 91 ? 105.536 -4.851 -50.295 1.00 88.92 176 GLY B N 1
ATOM 4727 C CA . GLY B 1 91 ? 104.341 -5.664 -50.515 1.00 90.40 176 GLY B CA 1
ATOM 4728 C C . GLY B 1 91 ? 104.463 -7.081 -49.993 1.00 92.55 176 GLY B C 1
ATOM 4729 O O . GLY B 1 91 ? 103.700 -7.969 -50.390 1.00 94.38 176 GLY B O 1
ATOM 4730 N N . PHE B 1 92 ? 105.429 -7.296 -49.107 1.00 92.43 177 PHE B N 1
ATOM 4731 C CA . PHE B 1 92 ? 105.669 -8.616 -48.564 1.00 94.66 177 PHE B CA 1
ATOM 4732 C C . PHE B 1 92 ? 105.398 -8.633 -47.080 1.00 95.56 177 PHE B C 1
ATOM 4733 O O . PHE B 1 92 ? 106.022 -9.398 -46.343 1.00 97.00 177 PHE B O 1
ATOM 4741 N N . TYR B 1 93 ? 104.455 -7.802 -46.642 1.00 95.14 178 TYR B N 1
ATOM 4742 C CA . TYR B 1 93 ? 104.131 -7.726 -45.217 1.00 96.49 178 TYR B CA 1
ATOM 4743 C C . TYR B 1 93 ? 103.748 -9.084 -44.629 1.00 99.86 178 TYR B C 1
ATOM 4744 O O . TYR B 1 93 ? 104.182 -9.432 -43.527 1.00 101.16 178 TYR B O 1
ATOM 4753 N N . ASP B 1 94 ? 102.943 -9.845 -45.367 1.00 101.71 179 ASP B N 1
ATOM 4754 C CA . ASP B 1 94 ? 102.534 -11.187 -44.945 1.00 105.31 179 ASP B CA 1
ATOM 4755 C C . ASP B 1 94 ? 103.711 -12.150 -44.760 1.00 106.38 179 ASP B C 1
ATOM 4756 O O . ASP B 1 94 ? 103.688 -12.974 -43.848 1.00 108.90 179 ASP B O 1
ATOM 4761 N N . LYS B 1 95 ? 104.726 -12.041 -45.620 1.00 104.86 180 LYS B N 1
ATOM 4762 C CA . LYS B 1 95 ? 105.921 -12.898 -45.554 1.00 106.11 180 LYS B CA 1
ATOM 4763 C C . LYS B 1 95 ? 106.948 -12.489 -44.482 1.00 105.40 180 LYS B C 1
ATOM 4764 O O . LYS B 1 95 ? 107.559 -13.353 -43.840 1.00 107.39 180 LYS B O 1
ATOM 4770 N N . MET B 1 96 ? 107.131 -11.182 -44.297 1.00 102.72 181 MET B N 1
ATOM 4771 C CA . MET B 1 96 ? 108.192 -10.654 -43.436 1.00 101.96 181 MET B CA 1
ATOM 4772 C C . MET B 1 96 ? 107.706 -10.181 -42.076 1.00 102.31 181 MET B C 1
ATOM 4773 O O . MET B 1 96 ? 108.477 -9.610 -41.298 1.00 101.82 181 MET B O 1
ATOM 4778 N N . ARG B 1 97 ? 106.430 -10.438 -41.802 1.00 103.54 182 ARG B N 1
ATOM 4779 C CA . ARG B 1 97 ? 105.750 -10.039 -40.569 1.00 104.47 182 ARG B CA 1
ATOM 4780 C C . ARG B 1 97 ? 106.495 -10.478 -39.297 1.00 106.06 182 ARG B C 1
ATOM 4781 O O . ARG B 1 97 ? 106.348 -9.878 -38.231 1.00 106.33 182 ARG B O 1
ATOM 4789 N N . SER B 1 98 ? 107.306 -11.520 -39.437 1.00 107.27 183 SER B N 1
ATOM 4790 C CA . SER B 1 98 ? 108.048 -12.118 -38.334 1.00 109.35 183 SER B CA 1
ATOM 4791 C C . SER B 1 98 ? 109.090 -11.163 -37.763 1.00 107.77 183 SER B C 1
ATOM 4792 O O . SER B 1 98 ? 109.478 -11.273 -36.596 1.00 109.42 183 SER B O 1
ATOM 4795 N N . ALA B 1 99 ? 109.549 -10.237 -38.597 1.00 104.80 184 ALA B N 1
ATOM 4796 C CA . ALA B 1 99 ? 110.631 -9.342 -38.229 1.00 103.45 184 ALA B CA 1
ATOM 4797 C C . ALA B 1 99 ? 110.137 -8.222 -37.320 1.00 102.89 184 ALA B C 1
ATOM 4798 O O . ALA B 1 99 ? 110.933 -7.545 -36.667 1.00 102.54 184 ALA B O 1
ATOM 4800 N N . LEU B 1 100 ? 108.817 -8.048 -37.274 1.00 103.22 185 LEU B N 1
ATOM 4801 C CA . LEU B 1 100 ? 108.176 -6.992 -36.473 1.00 103.27 185 LEU B CA 1
ATOM 4802 C C . LEU B 1 100 ? 107.663 -7.435 -35.086 1.00 106.61 185 LEU B C 1
ATOM 4803 O O . LEU B 1 100 ? 107.117 -6.618 -34.327 1.00 106.99 185 LEU B O 1
ATOM 4808 N N . GLU B 1 101 ? 107.834 -8.722 -34.767 1.00 109.36 186 GLU B N 1
ATOM 4809 C CA . GLU B 1 101 ? 107.472 -9.278 -33.458 1.00 112.88 186 GLU B CA 1
ATOM 4810 C C . GLU B 1 101 ? 108.189 -8.545 -32.320 1.00 113.40 186 GLU B C 1
ATOM 4811 O O . GLU B 1 101 ? 109.310 -8.048 -32.493 1.00 111.74 186 GLU B O 1
ATOM 4817 N N . LEU B 1 102 ? 107.534 -8.486 -31.159 1.00 116.00 187 LEU B N 1
ATOM 4818 C CA . LEU B 1 102 ? 108.047 -7.748 -30.002 1.00 116.92 187 LEU B CA 1
ATOM 4819 C C . LEU B 1 102 ? 109.417 -8.262 -29.560 1.00 117.86 187 LEU B C 1
ATOM 4820 O O . LEU B 1 102 ? 110.274 -7.473 -29.169 1.00 117.17 187 LEU B O 1
ATOM 4825 N N . ARG B 1 103 ? 109.618 -9.577 -29.643 1.00 119.66 188 ARG B N 1
ATOM 4826 C CA . ARG B 1 103 ? 110.887 -10.201 -29.261 1.00 121.07 188 ARG B CA 1
ATOM 4827 C C . ARG B 1 103 ? 112.082 -9.689 -30.076 1.00 118.05 188 ARG B C 1
ATOM 4828 O O . ARG B 1 103 ? 113.208 -9.673 -29.577 1.00 118.92 188 ARG B O 1
ATOM 4836 N N . VAL B 1 104 ? 111.827 -9.270 -31.318 1.00 114.81 189 VAL B N 1
ATOM 4837 C CA . VAL B 1 104 ? 112.874 -8.752 -32.213 1.00 112.10 189 VAL B CA 1
ATOM 4838 C C . VAL B 1 104 ? 113.318 -7.337 -31.804 1.00 110.66 189 VAL B C 1
ATOM 4839 O O . VAL B 1 104 ? 114.445 -6.925 -32.100 1.00 109.72 189 VAL B O 1
ATOM 4843 N N . LEU B 1 105 ? 112.429 -6.604 -31.126 1.00 110.74 190 LEU B N 1
ATOM 4844 C CA . LEU B 1 105 ? 112.749 -5.287 -30.560 1.00 109.84 190 LEU B CA 1
ATOM 4845 C C . LEU B 1 105 ? 113.867 -5.392 -29.532 1.00 111.90 190 LEU B C 1
ATOM 4846 O O . LEU B 1 105 ? 114.702 -4.499 -29.423 1.00 111.18 190 LEU B O 1
ATOM 4851 N N . PHE B 1 106 ? 113.879 -6.483 -28.778 1.00 114.73 191 PHE B N 1
ATOM 4852 C CA . PHE B 1 106 ? 114.885 -6.652 -27.750 1.00 117.45 191 PHE B CA 1
ATOM 4853 C C . PHE B 1 106 ? 116.245 -7.055 -28.315 1.00 117.02 191 PHE B C 1
ATOM 4854 O O . PHE B 1 106 ? 117.270 -6.537 -27.877 1.00 117.78 191 PHE B O 1
ATOM 4862 N N . ALA B 1 107 ? 116.255 -7.945 -29.303 1.00 116.15 192 ALA B N 1
ATOM 4863 C CA . ALA B 1 107 ? 117.505 -8.336 -29.961 1.00 115.71 192 ALA B CA 1
ATOM 4864 C C . ALA B 1 107 ? 118.079 -7.210 -30.827 1.00 112.73 192 ALA B C 1
ATOM 4865 O O . ALA B 1 107 ? 119.277 -7.196 -31.107 1.00 113.10 192 ALA B O 1
ATOM 4867 N N . LYS B 1 108 ? 117.230 -6.273 -31.247 1.00 110.14 193 LYS B N 1
ATOM 4868 C CA . LYS B 1 108 ? 117.704 -5.087 -31.956 1.00 107.47 193 LYS B CA 1
ATOM 4869 C C . LYS B 1 108 ? 118.342 -4.080 -31.021 1.00 108.40 193 LYS B C 1
ATOM 4870 O O . LYS B 1 108 ? 119.489 -3.690 -31.227 1.00 108.51 193 LYS B O 1
ATOM 4876 N N . ALA B 1 109 ? 117.606 -3.670 -29.991 1.00 109.55 194 ALA B N 1
ATOM 4877 C CA . ALA B 1 109 ? 118.072 -2.617 -29.081 1.00 110.56 194 ALA B CA 1
ATOM 4878 C C . ALA B 1 109 ? 119.127 -3.072 -28.062 1.00 113.58 194 ALA B C 1
ATOM 4879 O O . ALA B 1 109 ? 119.951 -2.267 -27.627 1.00 114.47 194 ALA B O 1
ATOM 4881 N N . LEU B 1 110 ? 119.107 -4.348 -27.681 1.00 115.37 195 LEU B N 1
ATOM 4882 C CA . LEU B 1 110 ? 120.188 -4.895 -26.863 1.00 118.17 195 LEU B CA 1
ATOM 4883 C C . LEU B 1 110 ? 121.433 -5.107 -27.723 1.00 117.41 195 LEU B C 1
ATOM 4884 O O . LEU B 1 110 ? 122.541 -4.756 -27.314 1.00 118.94 195 LEU B O 1
ATOM 4889 N N . GLY B 1 111 ? 121.239 -5.663 -28.919 1.00 115.26 196 GLY B N 1
ATOM 4890 C CA . GLY B 1 111 ? 122.333 -5.907 -29.849 1.00 114.56 196 GLY B CA 1
ATOM 4891 C C . GLY B 1 111 ? 123.059 -4.624 -30.192 1.00 113.27 196 GLY B C 1
ATOM 4892 O O . GLY B 1 111 ? 124.287 -4.596 -30.243 1.00 114.68 196 GLY B O 1
ATOM 4893 N N . LEU B 1 112 ? 122.287 -3.559 -30.397 1.00 110.97 197 LEU B N 1
ATOM 4894 C CA . LEU B 1 112 ? 122.798 -2.254 -30.813 1.00 109.54 197 LEU B CA 1
ATOM 4895 C C . LEU B 1 112 ? 123.642 -1.583 -29.731 1.00 111.80 197 LEU B C 1
ATOM 4896 O O . LEU B 1 112 ? 124.778 -1.182 -29.976 1.00 112.28 197 LEU B O 1
ATOM 4901 N N . ILE B 1 113 ? 123.070 -1.465 -28.539 1.00 113.55 198 ILE B N 1
ATOM 4902 C CA . ILE B 1 113 ? 123.772 -0.945 -27.370 1.00 116.54 198 ILE B CA 1
ATOM 4903 C C . ILE B 1 113 ? 125.130 -1.639 -27.191 1.00 119.27 198 ILE B C 1
ATOM 4904 O O . ILE B 1 113 ? 126.150 -0.978 -26.972 1.00 120.70 198 ILE B O 1
ATOM 4909 N N . CYS B 1 114 ? 125.135 -2.964 -27.319 1.00 120.23 199 CYS B N 1
ATOM 4910 C CA . CYS B 1 114 ? 126.344 -3.762 -27.141 1.00 123.05 199 CYS B CA 1
ATOM 4911 C C . CYS B 1 114 ? 127.322 -3.698 -28.313 1.00 121.94 199 CYS B C 1
ATOM 4912 O O . CYS B 1 114 ? 128.530 -3.857 -28.120 1.00 124.45 199 CYS B O 1
ATOM 4915 N N . ALA B 1 115 ? 126.803 -3.473 -29.518 1.00 118.60 200 ALA B N 1
ATOM 4916 C CA . ALA B 1 115 ? 127.644 -3.384 -30.708 1.00 117.48 200 ALA B CA 1
ATOM 4917 C C . ALA B 1 115 ? 128.461 -2.095 -30.712 1.00 117.68 200 ALA B C 1
ATOM 4918 O O . ALA B 1 115 ? 129.679 -2.134 -30.885 1.00 119.61 200 ALA B O 1
ATOM 4920 N N . ILE B 1 116 ? 127.791 -0.962 -30.507 1.00 116.07 201 ILE B N 1
ATOM 4921 C CA . ILE B 1 116 ? 128.466 0.335 -30.444 1.00 116.46 201 ILE B CA 1
ATOM 4922 C C . ILE B 1 116 ? 129.265 0.456 -29.149 1.00 120.08 201 ILE B C 1
ATOM 4923 O O . ILE B 1 116 ? 130.335 1.067 -29.132 1.00 121.91 201 ILE B O 1
ATOM 4928 N N . GLY B 1 117 ? 128.748 -0.141 -28.077 1.00 121.47 202 GLY B N 1
ATOM 4929 C CA . GLY B 1 117 ? 129.445 -0.181 -26.794 1.00 125.09 202 GLY B CA 1
ATOM 4930 C C . GLY B 1 117 ? 130.780 -0.888 -26.899 1.00 127.49 202 GLY B C 1
ATOM 4931 O O . GLY B 1 117 ? 131.784 -0.415 -26.370 1.00 130.18 202 GLY B O 1
ATOM 4932 N N . GLY B 1 118 ? 130.783 -2.015 -27.604 1.00 126.80 203 GLY B N 1
ATOM 4933 C CA . GLY B 1 118 ? 131.983 -2.826 -27.796 1.00 129.34 203 GLY B CA 1
ATOM 4934 C C . GLY B 1 118 ? 133.019 -2.211 -28.717 1.00 129.30 203 GLY B C 1
ATOM 4935 O O . GLY B 1 118 ? 134.111 -2.761 -28.881 1.00 131.80 203 GLY B O 1
ATOM 4936 N N . GLY B 1 119 ? 132.670 -1.078 -29.325 1.00 126.73 204 GLY B N 1
ATOM 4937 C CA . GLY B 1 119 ? 133.608 -0.308 -30.136 1.00 126.81 204 GLY B CA 1
ATOM 4938 C C . GLY B 1 119 ? 133.682 -0.725 -31.589 1.00 124.79 204 GLY B C 1
ATOM 4939 O O . GLY B 1 119 ? 134.722 -0.570 -32.233 1.00 126.13 204 GLY B O 1
ATOM 4940 N N . LEU B 1 120 ? 132.581 -1.261 -32.107 1.00 121.93 205 LEU B N 1
ATOM 4941 C CA . LEU B 1 120 ? 132.474 -1.557 -33.530 1.00 119.94 205 LEU B CA 1
ATOM 4942 C C . LEU B 1 120 ? 132.246 -0.279 -34.323 1.00 117.75 205 LEU B C 1
ATOM 4943 O O . LEU B 1 120 ? 131.536 0.614 -33.861 1.00 116.57 205 LEU B O 1
ATOM 4948 N N . PRO B 1 121 ? 132.851 -0.183 -35.521 1.00 117.59 206 PRO B N 1
ATOM 4949 C CA . PRO B 1 121 ? 132.604 0.940 -36.433 1.00 115.54 206 PRO B CA 1
ATOM 4950 C C . PRO B 1 121 ? 131.221 0.834 -37.096 1.00 112.00 206 PRO B C 1
ATOM 4951 O O . PRO B 1 121 ? 131.115 0.740 -38.327 1.00 110.73 206 PRO B O 1
ATOM 4955 N N . VAL B 1 122 ? 130.176 0.864 -36.268 1.00 110.56 207 VAL B N 1
ATOM 4956 C CA . VAL B 1 122 ? 128.818 0.529 -36.687 1.00 107.47 207 VAL B CA 1
ATOM 4957 C C . VAL B 1 122 ? 127.832 1.615 -36.267 1.00 105.63 207 VAL B C 1
ATOM 4958 O O . VAL B 1 122 ? 127.869 2.089 -35.136 1.00 106.88 207 VAL B O 1
ATOM 4962 N N . GLY B 1 123 ? 126.952 1.998 -37.190 1.00 102.99 208 GLY B N 1
ATOM 4963 C CA . GLY B 1 123 ? 125.939 3.026 -36.944 1.00 101.41 208 GLY B CA 1
ATOM 4964 C C . GLY B 1 123 ? 124.630 2.507 -36.374 1.00 100.43 208 GLY B C 1
ATOM 4965 O O . GLY B 1 123 ? 124.536 1.350 -35.956 1.00 101.34 208 GLY B O 1
ATOM 4966 N N . TRP B 1 124 ? 123.613 3.367 -36.361 1.00 98.85 209 TRP B N 1
ATOM 4967 C CA . TRP B 1 124 ? 122.323 3.023 -35.760 1.00 98.29 209 TRP B CA 1
ATOM 4968 C C . TRP B 1 124 ? 121.113 3.392 -36.624 1.00 95.82 209 TRP B C 1
ATOM 4969 O O . TRP B 1 124 ? 119.993 3.004 -36.306 1.00 95.27 209 TRP B O 1
ATOM 4980 N N . GLU B 1 125 ? 121.354 4.125 -37.713 1.00 94.67 210 GLU B N 1
ATOM 4981 C CA . GLU B 1 125 ? 120.303 4.575 -38.651 1.00 92.41 210 GLU B CA 1
ATOM 4982 C C . GLU B 1 125 ? 119.318 3.469 -39.046 1.00 91.24 210 GLU B C 1
ATOM 4983 O O . GLU B 1 125 ? 118.117 3.626 -38.902 1.00 90.29 210 GLU B O 1
ATOM 4989 N N . GLY B 1 126 ? 119.846 2.355 -39.535 1.00 91.75 211 GLY B N 1
ATOM 4990 C CA . GLY B 1 126 ? 119.051 1.189 -39.877 1.00 91.47 211 GLY B CA 1
ATOM 4991 C C . GLY B 1 126 ? 118.404 0.573 -38.652 1.00 92.72 211 GLY B C 1
ATOM 4992 O O . GLY B 1 126 ? 117.184 0.618 -38.519 1.00 91.92 211 GLY B O 1
ATOM 4993 N N . PRO B 1 127 ? 119.212 0.004 -37.732 1.00 94.90 212 PRO B N 1
ATOM 4994 C CA . PRO B 1 127 ? 118.616 -0.626 -36.561 1.00 96.38 212 PRO B CA 1
ATOM 4995 C C . PRO B 1 127 ? 117.496 0.235 -36.016 1.00 95.76 212 PRO B C 1
ATOM 4996 O O . PRO B 1 127 ? 116.441 -0.269 -35.644 1.00 96.05 212 PRO B O 1
ATOM 5000 N N . ASN B 1 128 ? 117.729 1.539 -36.020 1.00 95.19 213 ASN B N 1
ATOM 5001 C CA . ASN B 1 128 ? 116.815 2.491 -35.444 1.00 95.02 213 ASN B CA 1
ATOM 5002 C C . ASN B 1 128 ? 115.465 2.574 -36.153 1.00 93.35 213 ASN B C 1
ATOM 5003 O O . ASN B 1 128 ? 114.429 2.658 -35.485 1.00 94.16 213 ASN B O 1
ATOM 5008 N N . VAL B 1 129 ? 115.472 2.554 -37.489 1.00 91.31 214 VAL B N 1
ATOM 5009 C CA . VAL B 1 129 ? 114.223 2.534 -38.258 1.00 89.56 214 VAL B CA 1
ATOM 5010 C C . VAL B 1 129 ? 113.479 1.226 -37.984 1.00 90.53 214 VAL B C 1
ATOM 5011 O O . VAL B 1 129 ? 112.250 1.214 -37.869 1.00 90.67 214 VAL B O 1
ATOM 5015 N N . HIS B 1 130 ? 114.233 0.139 -37.828 1.00 91.66 215 HIS B N 1
ATOM 5016 C CA . HIS B 1 130 ? 113.655 -1.170 -37.510 1.00 92.68 215 HIS B CA 1
ATOM 5017 C C . HIS B 1 130 ? 112.881 -1.128 -36.207 1.00 94.00 215 HIS B C 1
ATOM 5018 O O . HIS B 1 130 ? 111.807 -1.710 -36.116 1.00 94.58 215 HIS B O 1
ATOM 5025 N N . ILE B 1 131 ? 113.439 -0.442 -35.212 1.00 94.74 216 ILE B N 1
ATOM 5026 C CA . ILE B 1 131 ? 112.823 -0.306 -33.898 1.00 96.46 216 ILE B CA 1
ATOM 5027 C C . ILE B 1 131 ? 111.499 0.437 -34.002 1.00 95.63 216 ILE B C 1
ATOM 5028 O O . ILE B 1 131 ? 110.480 -0.011 -33.476 1.00 96.94 216 ILE B O 1
ATOM 5033 N N . ALA B 1 132 ? 111.523 1.561 -34.707 1.00 93.65 217 ALA B N 1
ATOM 5034 C CA . ALA B 1 132 ? 110.363 2.428 -34.827 1.00 92.98 217 ALA B CA 1
ATOM 5035 C C . ALA B 1 132 ? 109.182 1.689 -35.423 1.00 92.55 217 ALA B C 1
ATOM 5036 O O . ALA B 1 132 ? 108.048 1.886 -35.006 1.00 93.36 217 ALA B O 1
ATOM 5038 N N . CYS B 1 133 ? 109.458 0.828 -36.396 1.00 91.63 218 CYS B N 1
ATOM 5039 C CA . CYS B 1 133 ? 108.416 0.025 -37.029 1.00 91.59 218 CYS B CA 1
ATOM 5040 C C . CYS B 1 133 ? 107.773 -0.961 -36.063 1.00 94.19 218 CYS B C 1
ATOM 5041 O O . CYS B 1 133 ? 106.569 -1.189 -36.139 1.00 94.83 218 CYS B O 1
ATOM 5044 N N . ILE B 1 134 ? 108.579 -1.537 -35.167 1.00 95.84 219 ILE B N 1
ATOM 5045 C CA . ILE B 1 134 ? 108.106 -2.550 -34.223 1.00 98.52 219 ILE B CA 1
ATOM 5046 C C . ILE B 1 134 ? 107.241 -1.928 -33.131 1.00 100.37 219 ILE B C 1
ATOM 5047 O O . ILE B 1 134 ? 106.228 -2.509 -32.729 1.00 102.17 219 ILE B O 1
ATOM 5052 N N . ILE B 1 135 ? 107.641 -0.745 -32.667 1.00 100.21 220 ILE B N 1
ATOM 5053 C CA . ILE B 1 135 ? 106.824 0.056 -31.747 1.00 101.94 220 ILE B CA 1
ATOM 5054 C C . ILE B 1 135 ? 105.499 0.422 -32.416 1.00 101.25 220 ILE B C 1
ATOM 5055 O O . ILE B 1 135 ? 104.436 0.225 -31.838 1.00 103.40 220 ILE B O 1
ATOM 5060 N N . ALA B 1 136 ? 105.573 0.934 -33.642 1.00 98.65 221 ALA B N 1
ATOM 5061 C CA . ALA B 1 136 ? 104.383 1.271 -34.416 1.00 97.91 221 ALA B CA 1
ATOM 5062 C C . ALA B 1 136 ? 103.491 0.046 -34.592 1.00 99.36 221 ALA B C 1
ATOM 5063 O O . ALA B 1 136 ? 102.264 0.162 -34.613 1.00 100.29 221 ALA B O 1
ATOM 5065 N N . HIS B 1 137 ? 104.119 -1.123 -34.718 1.00 99.81 222 HIS B N 1
ATOM 5066 C CA . HIS B 1 137 ? 103.401 -2.373 -34.906 1.00 101.40 222 HIS B CA 1
ATOM 5067 C C . HIS B 1 137 ? 102.719 -2.800 -33.626 1.00 104.89 222 HIS B C 1
ATOM 5068 O O . HIS B 1 137 ? 101.700 -3.491 -33.667 1.00 106.92 222 HIS B O 1
ATOM 5075 N N . GLN B 1 138 ? 103.283 -2.395 -32.490 1.00 106.01 223 GLN B N 1
ATOM 5076 C CA . GLN B 1 138 ? 102.714 -2.749 -31.193 1.00 109.34 223 GLN B CA 1
ATOM 5077 C C . GLN B 1 138 ? 101.452 -1.949 -30.921 1.00 110.19 223 GLN B C 1
ATOM 5078 O O . GLN B 1 138 ? 100.421 -2.531 -30.631 1.00 112.61 223 GLN B O 1
ATOM 5084 N N . PHE B 1 139 ? 101.532 -0.625 -31.046 1.00 108.41 224 PHE B N 1
ATOM 5085 C CA . PHE B 1 139 ? 100.353 0.246 -31.005 1.00 109.10 224 PHE B CA 1
ATOM 5086 C C . PHE B 1 139 ? 99.203 -0.302 -31.854 1.00 109.22 224 PHE B C 1
ATOM 5087 O O . PHE B 1 139 ? 98.038 -0.190 -31.482 1.00 111.45 224 PHE B O 1
ATOM 5095 N N . TYR B 1 140 ? 99.547 -0.889 -33.000 1.00 107.10 225 TYR B N 1
ATOM 5096 C CA . TYR B 1 140 ? 98.575 -1.464 -33.924 1.00 107.11 225 TYR B CA 1
ATOM 5097 C C . TYR B 1 140 ? 97.680 -2.459 -33.215 1.00 111.00 225 TYR B C 1
ATOM 5098 O O . TYR B 1 140 ? 96.567 -2.708 -33.649 1.00 111.95 225 TYR B O 1
ATOM 5107 N N . ARG B 1 141 ? 98.179 -3.030 -32.123 1.00 113.56 226 ARG B N 1
ATOM 5108 C CA . ARG B 1 141 ? 97.430 -4.029 -31.357 1.00 117.93 226 ARG B CA 1
ATOM 5109 C C . ARG B 1 141 ? 96.305 -3.446 -30.510 1.00 120.96 226 ARG B C 1
ATOM 5110 O O . ARG B 1 141 ? 95.390 -4.173 -30.133 1.00 124.54 226 ARG B O 1
ATOM 5118 N N . LEU B 1 142 ? 96.375 -2.150 -30.202 1.00 120.08 227 LEU B N 1
ATOM 5119 C CA . LEU B 1 142 ? 95.291 -1.471 -29.476 1.00 122.99 227 LEU B CA 1
ATOM 5120 C C . LEU B 1 142 ? 94.060 -1.314 -30.368 1.00 122.92 227 LEU B C 1
ATOM 5121 O O . LEU B 1 142 ? 94.183 -1.105 -31.574 1.00 119.77 227 LEU B O 1
ATOM 5126 N N . GLY B 1 143 ? 92.880 -1.412 -29.764 1.00 126.76 228 GLY B N 1
ATOM 5127 C CA . GLY B 1 143 ? 91.618 -1.455 -30.502 1.00 127.63 228 GLY B CA 1
ATOM 5128 C C . GLY B 1 143 ? 91.346 -0.285 -31.428 1.00 124.80 228 GLY B C 1
ATOM 5129 O O . GLY B 1 143 ? 90.837 -0.467 -32.535 1.00 123.53 228 GLY B O 1
ATOM 5130 N N . VAL B 1 144 ? 91.679 0.917 -30.971 1.00 124.12 229 VAL B N 1
ATOM 5131 C CA . VAL B 1 144 ? 91.464 2.127 -31.761 1.00 121.91 229 VAL B CA 1
ATOM 5132 C C . VAL B 1 144 ? 92.436 2.233 -32.935 1.00 117.40 229 VAL B C 1
ATOM 5133 O O . VAL B 1 144 ? 92.171 2.936 -33.919 1.00 115.56 229 VAL B O 1
ATOM 5137 N N . PHE B 1 145 ? 93.557 1.529 -32.836 1.00 115.97 230 PHE B N 1
ATOM 5138 C CA . PHE B 1 145 ? 94.580 1.619 -33.857 1.00 111.63 230 PHE B CA 1
ATOM 5139 C C . PHE B 1 145 ? 94.632 0.415 -34.794 1.00 111.09 230 PHE B C 1
ATOM 5140 O O . PHE B 1 145 ? 95.303 0.481 -35.818 1.00 108.03 230 PHE B O 1
ATOM 5148 N N . LYS B 1 146 ? 93.909 -0.661 -34.469 1.00 114.58 231 LYS B N 1
ATOM 5149 C CA . LYS B 1 146 ? 94.021 -1.927 -35.222 1.00 114.89 231 LYS B CA 1
ATOM 5150 C C . LYS B 1 146 ? 93.715 -1.774 -36.718 1.00 112.79 231 LYS B C 1
ATOM 5151 O O . LYS B 1 146 ? 94.457 -2.285 -37.577 1.00 110.62 231 LYS B O 1
ATOM 5157 N N . GLU B 1 147 ? 92.640 -1.049 -37.015 1.00 113.73 232 GLU B N 1
ATOM 5158 C CA . GLU B 1 147 ? 92.219 -0.767 -38.390 1.00 112.18 232 GLU B CA 1
ATOM 5159 C C . GLU B 1 147 ? 93.349 -0.165 -39.248 1.00 107.82 232 GLU B C 1
ATOM 5160 O O . GLU B 1 147 ? 93.401 -0.381 -40.458 1.00 106.07 232 GLU B O 1
ATOM 5166 N N . LEU B 1 148 ? 94.246 0.581 -38.604 1.00 106.45 233 LEU B N 1
ATOM 5167 C CA . LEU B 1 148 ? 95.380 1.220 -39.266 1.00 102.89 233 LEU B CA 1
ATOM 5168 C C . LEU B 1 148 ? 96.337 0.203 -39.865 1.00 101.52 233 LEU B C 1
ATOM 5169 O O . LEU B 1 148 ? 97.121 0.533 -40.758 1.00 98.92 233 LEU B O 1
ATOM 5174 N N . CYS B 1 149 ? 96.272 -1.027 -39.359 1.00 103.59 234 CYS B N 1
ATOM 5175 C CA . CYS B 1 149 ? 97.089 -2.127 -39.861 1.00 103.04 234 CYS B CA 1
ATOM 5176 C C . CYS B 1 149 ? 96.330 -2.924 -40.926 1.00 103.58 234 CYS B C 1
ATOM 5177 O O . CYS B 1 149 ? 96.897 -3.343 -41.939 1.00 101.89 234 CYS B O 1
ATOM 5180 N N . THR B 1 150 ? 95.038 -3.122 -40.671 1.00 106.19 235 THR B N 1
ATOM 5181 C CA . THR B 1 150 ? 94.132 -3.832 -41.573 1.00 107.37 235 THR B CA 1
ATOM 5182 C C . THR B 1 150 ? 94.134 -3.218 -42.968 1.00 104.84 235 THR B C 1
ATOM 5183 O O . THR B 1 150 ? 94.393 -3.907 -43.953 1.00 104.15 235 THR B O 1
ATOM 5187 N N . ASP B 1 151 ? 93.844 -1.922 -43.028 1.00 103.74 236 ASP B N 1
ATOM 5188 C CA . ASP B 1 151 ? 93.751 -1.190 -44.276 1.00 101.96 236 ASP B CA 1
ATOM 5189 C C . ASP B 1 151 ? 95.111 -1.182 -44.974 1.00 99.13 236 ASP B C 1
ATOM 5190 O O . ASP B 1 151 ? 96.055 -0.517 -44.531 1.00 97.39 236 ASP B O 1
ATOM 5195 N N . ARG B 1 152 ? 95.188 -1.951 -46.061 1.00 99.07 237 ARG B N 1
ATOM 5196 C CA . ARG B 1 152 ? 96.381 -2.076 -46.891 1.00 96.93 237 ARG B CA 1
ATOM 5197 C C . ARG B 1 152 ? 97.067 -0.735 -47.123 1.00 94.10 237 ARG B C 1
ATOM 5198 O O . ARG B 1 152 ? 98.274 -0.598 -46.893 1.00 92.78 237 ARG B O 1
ATOM 5206 N N . ALA B 1 153 ? 96.284 0.247 -47.567 1.00 93.57 238 ALA B N 1
ATOM 5207 C CA . ALA B 1 153 ? 96.791 1.580 -47.886 1.00 91.40 238 ALA B CA 1
ATOM 5208 C C . ALA B 1 153 ? 97.250 2.337 -46.635 1.00 90.91 238 ALA B C 1
ATOM 5209 O O . ALA B 1 153 ? 98.341 2.935 -46.611 1.00 89.31 238 ALA B O 1
ATOM 5211 N N . LEU B 1 154 ? 96.423 2.280 -45.595 1.00 92.38 239 LEU B N 1
ATOM 5212 C CA . LEU B 1 154 ? 96.661 3.024 -44.372 1.00 92.49 239 LEU B CA 1
ATOM 5213 C C . LEU B 1 154 ? 97.736 2.378 -43.495 1.00 92.48 239 LEU B C 1
ATOM 5214 O O . LEU B 1 154 ? 98.243 3.018 -42.575 1.00 92.34 239 LEU B O 1
ATOM 5219 N N . ARG B 1 155 ? 98.073 1.116 -43.775 1.00 92.96 240 ARG B N 1
ATOM 5220 C CA . ARG B 1 155 ? 99.210 0.443 -43.122 1.00 93.08 240 ARG B CA 1
ATOM 5221 C C . ARG B 1 155 ? 100.534 0.872 -43.746 1.00 90.71 240 ARG B C 1
ATOM 5222 O O . ARG B 1 155 ? 101.536 1.052 -43.044 1.00 90.39 240 ARG B O 1
ATOM 5230 N N . LEU B 1 156 ? 100.523 1.014 -45.071 1.00 89.32 241 LEU B N 1
ATOM 5231 C CA . LEU B 1 156 ? 101.676 1.493 -45.813 1.00 87.35 241 LEU B CA 1
ATOM 5232 C C . LEU B 1 156 ? 102.104 2.853 -45.276 1.00 86.31 241 LEU B C 1
ATOM 5233 O O . LEU B 1 156 ? 103.271 3.070 -44.929 1.00 85.67 241 LEU B O 1
ATOM 5238 N N . GLN B 1 157 ? 101.134 3.754 -45.190 1.00 86.47 242 GLN B N 1
ATOM 5239 C CA . GLN B 1 157 ? 101.390 5.149 -44.849 1.00 85.74 242 GLN B CA 1
ATOM 5240 C C . GLN B 1 157 ? 101.846 5.360 -43.402 1.00 86.55 242 GLN B C 1
ATOM 5241 O O . GLN B 1 157 ? 102.643 6.271 -43.129 1.00 86.16 242 GLN B O 1
ATOM 5247 N N . THR B 1 158 ? 101.347 4.521 -42.492 1.00 87.81 243 THR B N 1
ATOM 5248 C CA . THR B 1 158 ? 101.725 4.600 -41.082 1.00 88.92 243 THR B CA 1
ATOM 5249 C C . THR B 1 158 ? 103.082 3.962 -40.789 1.00 88.34 243 THR B C 1
ATOM 5250 O O . THR B 1 158 ? 103.886 4.536 -40.059 1.00 88.47 243 THR B O 1
ATOM 5254 N N . LEU B 1 159 ? 103.342 2.785 -41.357 1.00 87.98 244 LEU B N 1
ATOM 5255 C CA . LEU B 1 159 ? 104.653 2.142 -41.207 1.00 87.36 244 LEU B CA 1
ATOM 5256 C C . LEU B 1 159 ? 105.753 3.024 -41.778 1.00 85.42 244 LEU B C 1
ATOM 5257 O O . LEU B 1 159 ? 106.886 2.976 -41.312 1.00 85.57 244 LEU B O 1
ATOM 5262 N N . ALA B 1 160 ? 105.392 3.834 -42.775 1.00 83.92 245 ALA B N 1
ATOM 5263 C CA . ALA B 1 160 ? 106.279 4.827 -43.372 1.00 82.46 245 ALA B CA 1
ATOM 5264 C C . ALA B 1 160 ? 106.609 5.935 -42.380 1.00 82.98 245 ALA B C 1
ATOM 5265 O O . ALA B 1 160 ? 107.727 6.463 -42.370 1.00 82.59 245 ALA B O 1
ATOM 5267 N N . ALA B 1 161 ? 105.627 6.282 -41.551 1.00 84.19 246 ALA B N 1
ATOM 5268 C CA . ALA B 1 161 ? 105.791 7.308 -40.522 1.00 85.17 246 ALA B CA 1
ATOM 5269 C C . ALA B 1 161 ? 106.644 6.816 -39.349 1.00 86.47 246 ALA B C 1
ATOM 5270 O O . ALA B 1 161 ? 107.347 7.607 -38.718 1.00 87.20 246 ALA B O 1
ATOM 5272 N N . ALA B 1 162 ? 106.582 5.518 -39.062 1.00 87.03 247 ALA B N 1
ATOM 5273 C CA . ALA B 1 162 ? 107.522 4.902 -38.139 1.00 87.98 247 ALA B CA 1
ATOM 5274 C C . ALA B 1 162 ? 108.932 5.070 -38.696 1.00 86.81 247 ALA B C 1
ATOM 5275 O O . ALA B 1 162 ? 109.836 5.483 -37.976 1.00 87.59 247 ALA B O 1
ATOM 5277 N N . CYS B 1 163 ? 109.097 4.772 -39.988 1.00 85.15 248 CYS B N 1
ATOM 5278 C CA . CYS B 1 163 ? 110.371 4.919 -40.690 1.00 84.00 248 CYS B CA 1
ATOM 5279 C C . CYS B 1 163 ? 110.913 6.331 -40.582 1.00 84.04 248 CYS B C 1
ATOM 5280 O O . CYS B 1 163 ? 112.099 6.525 -40.320 1.00 84.60 248 CYS B O 1
ATOM 5283 N N . ALA B 1 164 ? 110.040 7.312 -40.777 1.00 83.92 249 ALA B N 1
ATOM 5284 C CA . ALA B 1 164 ? 110.436 8.719 -40.715 1.00 84.46 249 ALA B CA 1
ATOM 5285 C C . ALA B 1 164 ? 110.949 9.138 -39.333 1.00 86.40 249 ALA B C 1
ATOM 5286 O O . ALA B 1 164 ? 112.057 9.668 -39.213 1.00 86.73 249 ALA B O 1
ATOM 5288 N N . VAL B 1 165 ? 110.143 8.891 -38.300 1.00 88.01 250 VAL B N 1
ATOM 5289 C CA . VAL B 1 165 ? 110.536 9.170 -36.913 1.00 90.39 250 VAL B CA 1
ATOM 5290 C C . VAL B 1 165 ? 111.766 8.339 -36.491 1.00 91.24 250 VAL B C 1
ATOM 5291 O O . VAL B 1 165 ? 112.601 8.805 -35.706 1.00 92.70 250 VAL B O 1
ATOM 5295 N N . GLY B 1 166 ? 111.872 7.122 -37.025 1.00 90.56 251 GLY B N 1
ATOM 5296 C CA . GLY B 1 166 ? 113.062 6.297 -36.841 1.00 91.24 251 GLY B CA 1
ATOM 5297 C C . GLY B 1 166 ? 114.300 6.998 -37.378 1.00 90.82 251 GLY B C 1
ATOM 5298 O O . GLY B 1 166 ? 115.288 7.183 -36.656 1.00 92.38 251 GLY B O 1
ATOM 5299 N N . LEU B 1 167 ? 114.241 7.411 -38.639 1.00 88.94 252 LEU B N 1
ATOM 5300 C CA . LEU B 1 167 ? 115.376 8.067 -39.255 1.00 88.66 252 LEU B CA 1
ATOM 5301 C C . LEU B 1 167 ? 115.602 9.439 -38.654 1.00 89.84 252 LEU B C 1
ATOM 5302 O O . LEU B 1 167 ? 116.694 9.721 -38.166 1.00 91.59 252 LEU B O 1
ATOM 5307 N N . ALA B 1 168 ? 114.571 10.278 -38.645 1.00 89.49 253 ALA B N 1
ATOM 5308 C CA . ALA B 1 168 ? 114.730 11.655 -38.170 1.00 90.61 253 ALA B CA 1
ATOM 5309 C C . ALA B 1 168 ? 115.411 11.736 -36.804 1.00 92.86 253 ALA B C 1
ATOM 5310 O O . ALA B 1 168 ? 116.209 12.640 -36.564 1.00 94.04 253 ALA B O 1
ATOM 5312 N N . SER B 1 169 ? 115.105 10.777 -35.929 1.00 93.69 254 SER B N 1
ATOM 5313 C CA . SER B 1 169 ? 115.685 10.726 -34.583 1.00 96.14 254 SER B CA 1
ATOM 5314 C C . SER B 1 169 ? 117.152 10.320 -34.597 1.00 96.68 254 SER B C 1
ATOM 5315 O O . SER B 1 169 ? 117.935 10.764 -33.752 1.00 98.82 254 SER B O 1
ATOM 5318 N N . SER B 1 170 ? 117.508 9.477 -35.561 1.00 94.95 255 SER B N 1
ATOM 5319 C CA . SER B 1 170 ? 118.873 9.005 -35.729 1.00 95.64 255 SER B CA 1
ATOM 5320 C C . SER B 1 170 ? 119.823 10.100 -36.212 1.00 96.08 255 SER B C 1
ATOM 5321 O O . SER B 1 170 ? 121.034 9.993 -36.033 1.00 97.77 255 SER B O 1
ATOM 5324 N N . PHE B 1 171 ? 119.278 11.149 -36.820 1.00 94.91 256 PHE B N 1
ATOM 5325 C CA . PHE B 1 171 ? 120.090 12.281 -37.258 1.00 95.54 256 PHE B CA 1
ATOM 5326 C C . PHE B 1 171 ? 119.860 13.555 -36.446 1.00 97.18 256 PHE B C 1
ATOM 5327 O O . PHE B 1 171 ? 120.639 14.511 -36.546 1.00 98.35 256 PHE B O 1
ATOM 5335 N N . GLY B 1 172 ? 118.780 13.561 -35.661 1.00 97.34 257 GLY B N 1
ATOM 5336 C CA . GLY B 1 172 ? 118.324 14.749 -34.944 1.00 98.78 257 GLY B CA 1
ATOM 5337 C C . GLY B 1 172 ? 118.075 15.888 -35.908 1.00 97.95 257 GLY B C 1
ATOM 5338 O O . GLY B 1 172 ? 118.489 17.012 -35.666 1.00 99.79 257 GLY B O 1
ATOM 5339 N N . ALA B 1 173 ? 117.412 15.571 -37.014 1.00 95.66 258 ALA B N 1
ATOM 5340 C CA . ALA B 1 173 ? 117.113 16.522 -38.079 1.00 94.88 258 ALA B CA 1
ATOM 5341 C C . ALA B 1 173 ? 115.784 16.089 -38.701 1.00 92.81 258 ALA B C 1
ATOM 5342 O O . ALA B 1 173 ? 115.762 15.198 -39.553 1.00 91.12 258 ALA B O 1
ATOM 5344 N N . PRO B 1 174 ? 114.666 16.709 -38.259 1.00 93.29 259 PRO B N 1
ATOM 5345 C CA . PRO B 1 174 ? 113.315 16.213 -38.553 1.00 91.66 259 PRO B CA 1
ATOM 5346 C C . PRO B 1 174 ? 112.982 16.167 -40.032 1.00 89.41 259 PRO B C 1
ATOM 5347 O O . PRO B 1 174 ? 112.479 15.149 -40.491 1.00 88.17 259 PRO B O 1
ATOM 5351 N N . LEU B 1 175 ? 113.260 17.243 -40.767 1.00 89.23 260 LEU B N 1
ATOM 5352 C CA . LEU B 1 175 ? 113.019 17.257 -42.208 1.00 87.21 260 LEU B CA 1
ATOM 5353 C C . LEU B 1 175 ? 114.000 16.340 -42.911 1.00 86.27 260 LEU B C 1
ATOM 5354 O O . LEU B 1 175 ? 113.589 15.444 -43.641 1.00 84.79 260 LEU B O 1
ATOM 5359 N N . GLY B 1 176 ? 115.292 16.544 -42.671 1.00 87.43 261 GLY B N 1
ATOM 5360 C CA . GLY B 1 176 ? 116.314 15.622 -43.159 1.00 87.15 261 GLY B CA 1
ATOM 5361 C C . GLY B 1 176 ? 115.869 14.177 -43.019 1.00 85.92 261 GLY B C 1
ATOM 5362 O O . GLY B 1 176 ? 115.982 13.385 -43.951 1.00 84.91 261 GLY B O 1
ATOM 5363 N N . GLY B 1 177 ? 115.333 13.847 -41.852 1.00 86.43 262 GLY B N 1
ATOM 5364 C CA . GLY B 1 177 ? 114.862 12.505 -41.571 1.00 85.82 262 GLY B CA 1
ATOM 5365 C C . GLY B 1 177 ? 113.780 12.042 -42.519 1.00 84.23 262 GLY B C 1
ATOM 5366 O O . GLY B 1 177 ? 113.993 11.105 -43.280 1.00 83.56 262 GLY B O 1
ATOM 5367 N N . VAL B 1 178 ? 112.620 12.699 -42.482 1.00 84.09 263 VAL B N 1
ATOM 5368 C CA . VAL B 1 178 ? 111.479 12.299 -43.316 1.00 82.70 263 VAL B CA 1
ATOM 5369 C C . VAL B 1 178 ? 111.831 12.253 -44.810 1.00 81.95 263 VAL B C 1
ATOM 5370 O O . VAL B 1 178 ? 111.406 11.335 -45.512 1.00 81.36 263 VAL B O 1
ATOM 5374 N N . LEU B 1 179 ? 112.622 13.227 -45.271 1.00 82.32 264 LEU B N 1
ATOM 5375 C CA . LEU B 1 179 ? 113.103 13.299 -46.659 1.00 81.52 264 LEU B CA 1
ATOM 5376 C C . LEU B 1 179 ? 113.989 12.115 -47.056 1.00 81.41 264 LEU B C 1
ATOM 5377 O O . LEU B 1 179 ? 113.815 11.539 -48.131 1.00 80.65 264 LEU B O 1
ATOM 5382 N N . TYR B 1 180 ? 114.936 11.767 -46.186 1.00 82.39 265 TYR B N 1
ATOM 5383 C CA . TYR B 1 180 ? 115.763 10.568 -46.334 1.00 82.75 265 TYR B CA 1
ATOM 5384 C C . TYR B 1 180 ? 114.891 9.317 -46.341 1.00 82.10 265 TYR B C 1
ATOM 5385 O O . TYR B 1 180 ? 115.226 8.318 -46.966 1.00 82.13 265 TYR B O 1
ATOM 5394 N N . SER B 1 181 ? 113.769 9.382 -45.638 1.00 81.98 266 SER B N 1
ATOM 5395 C CA . SER B 1 181 ? 112.860 8.260 -45.540 1.00 81.76 266 SER B CA 1
ATOM 5396 C C . SER B 1 181 ? 112.162 7.964 -46.867 1.00 80.95 266 SER B C 1
ATOM 5397 O O . SER B 1 181 ? 112.138 6.808 -47.302 1.00 81.04 266 SER B O 1
ATOM 5400 N N . ILE B 1 182 ? 111.603 8.992 -47.514 1.00 80.56 267 ILE B N 1
ATOM 5401 C CA . ILE B 1 182 ? 110.830 8.771 -48.750 1.00 80.04 267 ILE B CA 1
ATOM 5402 C C . ILE B 1 182 ? 111.763 8.358 -49.883 1.00 80.13 267 ILE B C 1
ATOM 5403 O O . ILE B 1 182 ? 111.339 7.699 -50.828 1.00 80.05 267 ILE B O 1
ATOM 5408 N N . GLU B 1 183 ? 113.032 8.743 -49.763 1.00 80.72 268 GLU B N 1
ATOM 5409 C CA . GLU B 1 183 ? 114.030 8.459 -50.770 1.00 81.18 268 GLU B CA 1
ATOM 5410 C C . GLU B 1 183 ? 114.482 7.012 -50.769 1.00 81.59 268 GLU B C 1
ATOM 5411 O O . GLU B 1 183 ? 115.011 6.548 -51.767 1.00 82.27 268 GLU B O 1
ATOM 5417 N N . THR B 1 184 ? 114.278 6.293 -49.669 1.00 81.82 269 THR B N 1
ATOM 5418 C CA . THR B 1 184 ? 114.931 4.987 -49.508 1.00 82.89 269 THR B CA 1
ATOM 5419 C C . THR B 1 184 ? 114.052 3.780 -49.200 1.00 83.00 269 THR B C 1
ATOM 5420 O O . THR B 1 184 ? 114.252 2.717 -49.786 1.00 83.86 269 THR B O 1
ATOM 5424 N N . ILE B 1 185 ? 113.108 3.916 -48.273 1.00 82.73 270 ILE B N 1
ATOM 5425 C CA . ILE B 1 185 ? 112.226 2.791 -47.951 1.00 83.09 270 ILE B CA 1
ATOM 5426 C C . ILE B 1 185 ? 111.179 2.630 -49.058 1.00 82.89 270 ILE B C 1
ATOM 5427 O O . ILE B 1 185 ? 110.946 1.524 -49.566 1.00 83.23 270 ILE B O 1
ATOM 5432 N N . ALA B 1 186 ? 110.596 3.766 -49.442 1.00 82.57 271 ALA B N 1
ATOM 5433 C CA . ALA B 1 186 ? 109.549 3.857 -50.471 1.00 82.59 271 ALA B CA 1
ATOM 5434 C C . ALA B 1 186 ? 110.004 3.438 -51.878 1.00 82.77 271 ALA B C 1
ATOM 5435 O O . ALA B 1 186 ? 111.146 3.681 -52.256 1.00 83.04 271 ALA B O 1
ATOM 5437 N N . SER B 1 187 ? 109.107 2.809 -52.635 1.00 83.16 272 SER B N 1
ATOM 5438 C CA . SER B 1 187 ? 109.345 2.525 -54.055 1.00 84.24 272 SER B CA 1
ATOM 5439 C C . SER B 1 187 ? 108.689 3.636 -54.835 1.00 83.68 272 SER B C 1
ATOM 5440 O O . SER B 1 187 ? 109.328 4.347 -55.617 1.00 84.10 272 SER B O 1
ATOM 5443 N N . PHE B 1 188 ? 107.387 3.750 -54.637 1.00 83.47 273 PHE B N 1
ATOM 5444 C CA . PHE B 1 188 ? 106.693 4.998 -54.882 1.00 83.08 273 PHE B CA 1
ATOM 5445 C C . PHE B 1 188 ? 106.073 5.459 -53.551 1.00 82.54 273 PHE B C 1
ATOM 5446 O O . PHE B 1 188 ? 106.171 4.769 -52.533 1.00 82.97 273 PHE B O 1
ATOM 5454 N N . TYR B 1 189 ? 105.428 6.614 -53.559 1.00 81.73 274 TYR B N 1
ATOM 5455 C CA . TYR B 1 189 ? 105.105 7.274 -52.325 1.00 81.24 274 TYR B CA 1
ATOM 5456 C C . TYR B 1 189 ? 103.838 8.064 -52.540 1.00 81.43 274 TYR B C 1
ATOM 5457 O O . TYR B 1 189 ? 103.755 8.895 -5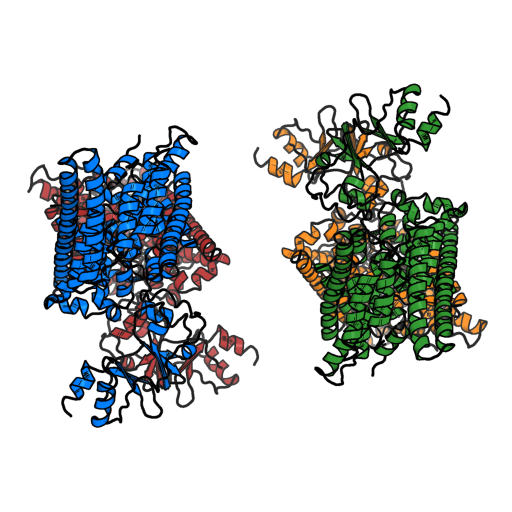3.449 1.00 81.11 274 TYR B O 1
ATOM 5466 N N . LEU B 1 190 ? 102.837 7.772 -51.708 1.00 82.23 275 LEU B N 1
ATOM 5467 C CA . LEU B 1 190 ? 101.569 8.511 -51.706 1.00 82.45 275 LEU B CA 1
ATOM 5468 C C . LEU B 1 190 ? 101.734 9.824 -50.960 1.00 82.26 275 LEU B C 1
ATOM 5469 O O . LEU B 1 190 ? 102.181 9.853 -49.798 1.00 82.32 275 LEU B O 1
ATOM 5474 N N . VAL B 1 191 ? 101.381 10.910 -51.639 1.00 81.95 276 VAL B N 1
ATOM 5475 C CA . VAL B 1 191 ? 101.721 12.241 -51.158 1.00 81.82 276 VAL B CA 1
ATOM 5476 C C . VAL B 1 191 ? 101.001 12.553 -49.870 1.00 82.51 276 VAL B C 1
ATOM 5477 O O . VAL B 1 191 ? 101.411 13.441 -49.127 1.00 82.93 276 VAL B O 1
ATOM 5481 N N . GLN B 1 192 ? 99.924 11.812 -49.621 1.00 82.98 277 GLN B N 1
ATOM 5482 C CA . GLN B 1 192 ? 99.177 11.920 -48.385 1.00 84.16 277 GLN B CA 1
ATOM 5483 C C . GLN B 1 192 ? 100.094 11.697 -47.210 1.00 83.98 277 GLN B C 1
ATOM 5484 O O . GLN B 1 192 ? 100.261 12.596 -46.393 1.00 85.25 277 GLN B O 1
ATOM 5490 N N . ALA B 1 193 ? 100.726 10.528 -47.150 1.00 82.95 278 ALA B N 1
ATOM 5491 C CA . ALA B 1 193 ? 101.695 10.204 -46.089 1.00 82.74 278 ALA B CA 1
ATOM 5492 C C . ALA B 1 193 ? 102.683 11.305 -45.650 1.00 82.36 278 ALA B C 1
ATOM 5493 O O . ALA B 1 193 ? 103.038 11.355 -44.475 1.00 83.09 278 ALA B O 1
ATOM 5495 N N . PHE B 1 194 ? 103.119 12.182 -46.563 1.00 81.39 279 PHE B N 1
ATOM 5496 C CA . PHE B 1 194 ? 104.110 13.208 -46.205 1.00 81.26 279 PHE B CA 1
ATOM 5497 C C . PHE B 1 194 ? 103.713 14.043 -44.985 1.00 82.51 279 PHE B C 1
ATOM 5498 O O . PHE B 1 194 ? 104.582 14.399 -44.193 1.00 83.05 279 PHE B O 1
ATOM 5506 N N . TRP B 1 195 ? 102.423 14.333 -44.807 1.00 83.14 280 TRP B N 1
ATOM 5507 C CA . TRP B 1 195 ? 101.991 15.033 -43.582 1.00 84.76 280 TRP B CA 1
ATOM 5508 C C . TRP B 1 195 ? 101.988 14.126 -42.342 1.00 85.46 280 TRP B C 1
ATOM 5509 O O . TRP B 1 195 ? 102.214 14.580 -41.218 1.00 86.76 280 TRP B O 1
ATOM 5520 N N . LYS B 1 196 ? 101.746 12.839 -42.562 1.00 84.54 281 LYS B N 1
ATOM 5521 C CA . LYS B 1 196 ? 101.734 11.862 -41.485 1.00 85.28 281 LYS B CA 1
ATOM 5522 C C . LYS B 1 196 ? 103.155 11.583 -41.015 1.00 84.95 281 LYS B C 1
ATOM 5523 O O . LYS B 1 196 ? 103.393 11.395 -39.828 1.00 86.30 281 LYS B O 1
ATOM 5529 N N . GLY B 1 197 ? 104.096 11.596 -41.958 1.00 83.54 282 GLY B N 1
ATOM 5530 C CA . GLY B 1 197 ? 105.520 11.418 -41.675 1.00 83.28 282 GLY B CA 1
ATOM 5531 C C . GLY B 1 197 ? 106.145 12.623 -40.999 1.00 84.44 282 GLY B C 1
ATOM 5532 O O . GLY B 1 197 ? 106.932 12.475 -40.064 1.00 85.38 282 GLY B O 1
ATOM 5533 N N . VAL B 1 198 ? 105.801 13.818 -41.481 1.00 84.68 283 VAL B N 1
ATOM 5534 C CA . VAL B 1 198 ? 106.200 15.076 -40.833 1.00 86.03 283 VAL B CA 1
ATOM 5535 C C . VAL B 1 198 ? 105.655 15.130 -39.399 1.00 88.35 283 VAL B C 1
ATOM 5536 O O . VAL B 1 198 ? 106.397 15.459 -38.476 1.00 89.80 283 VAL B O 1
ATOM 5540 N N . LEU B 1 199 ? 104.378 14.780 -39.213 1.00 89.01 284 LEU B N 1
ATOM 5541 C CA . LEU B 1 199 ? 103.752 14.850 -37.888 1.00 91.52 284 LEU B CA 1
ATOM 5542 C C . LEU B 1 199 ? 104.421 13.939 -36.868 1.00 92.55 284 LEU B C 1
ATOM 5543 O O . LEU B 1 199 ? 104.678 14.346 -35.732 1.00 94.91 284 LEU B O 1
ATOM 5548 N N . SER B 1 200 ? 104.691 12.706 -37.273 1.00 91.15 285 SER B N 1
ATOM 5549 C CA . SER B 1 200 ? 105.297 11.735 -36.385 1.00 92.00 285 SER B CA 1
ATOM 5550 C C . SER B 1 200 ? 106.775 12.061 -36.100 1.00 91.94 285 SER B C 1
ATOM 5551 O O . SER B 1 200 ? 107.348 11.597 -35.113 1.00 93.25 285 SER B O 1
ATOM 5554 N N . ALA B 1 201 ? 107.378 12.878 -36.961 1.00 90.67 286 ALA B N 1
ATOM 5555 C CA . ALA B 1 201 ? 108.770 13.282 -36.801 1.00 90.78 286 ALA B CA 1
ATOM 5556 C C . ALA B 1 201 ? 108.896 14.451 -35.834 1.00 93.00 286 ALA B C 1
ATOM 5557 O O . ALA B 1 201 ? 109.753 14.434 -34.956 1.00 94.77 286 ALA B O 1
ATOM 5559 N N . LEU B 1 202 ? 108.040 15.458 -35.997 1.00 93.33 287 LEU B N 1
ATOM 5560 C CA . LEU B 1 202 ? 108.045 16.645 -35.135 1.00 95.48 287 LEU B CA 1
ATOM 5561 C C . LEU B 1 202 ? 107.653 16.321 -33.698 1.00 98.14 287 LEU B C 1
ATOM 5562 O O . LEU B 1 202 ? 108.093 16.990 -32.761 1.00 100.43 287 LEU B O 1
ATOM 5567 N N . SER B 1 203 ? 106.817 15.296 -33.541 1.00 98.02 288 SER B N 1
ATOM 5568 C CA . SER B 1 203 ? 106.454 14.776 -32.233 1.00 100.57 288 SER B CA 1
ATOM 5569 C C . SER B 1 203 ? 107.707 14.369 -31.473 1.00 101.69 288 SER B C 1
ATOM 5570 O O . SER B 1 203 ? 107.883 14.748 -30.312 1.00 104.73 288 SER B O 1
ATOM 5573 N N . GLY B 1 204 ? 108.577 13.613 -32.142 1.00 99.65 289 GLY B N 1
ATOM 5574 C CA . GLY B 1 204 ? 109.837 13.151 -31.559 1.00 100.40 289 GLY B CA 1
ATOM 5575 C C . GLY B 1 204 ? 110.889 14.237 -31.427 1.00 101.24 289 GLY B C 1
ATOM 5576 O O . GLY B 1 204 ? 111.829 14.121 -30.638 1.00 102.79 289 GLY B O 1
ATOM 5577 N N . ALA B 1 205 ? 110.724 15.293 -32.212 1.00 100.44 290 ALA B N 1
ATOM 5578 C CA . ALA B 1 205 ? 111.600 16.444 -32.144 1.00 101.77 290 ALA B CA 1
ATOM 5579 C C . ALA B 1 205 ? 111.324 17.209 -30.858 1.00 105.20 290 ALA B C 1
ATOM 5580 O O . ALA B 1 205 ? 112.246 17.675 -30.189 1.00 107.18 290 ALA B O 1
ATOM 5582 N N . ILE B 1 206 ? 110.041 17.321 -30.522 1.00 106.28 291 ILE B N 1
ATOM 5583 C CA . ILE B 1 206 ? 109.586 17.975 -29.291 1.00 109.90 291 ILE B CA 1
ATOM 5584 C C . ILE B 1 206 ? 110.047 17.200 -28.061 1.00 112.06 291 ILE B C 1
ATOM 5585 O O . ILE B 1 206 ? 110.434 17.797 -27.058 1.00 115.20 291 ILE B O 1
ATOM 5590 N N . VAL B 1 207 ? 110.006 15.875 -28.149 1.00 110.64 292 VAL B N 1
ATOM 5591 C CA . VAL B 1 207 ? 110.581 15.023 -27.122 1.00 112.61 292 VAL B CA 1
ATOM 5592 C C . VAL B 1 207 ? 112.081 15.316 -27.005 1.00 113.34 292 VAL B C 1
ATOM 5593 O O . VAL B 1 207 ? 112.566 15.663 -25.923 1.00 116.31 292 VAL B O 1
ATOM 5597 N N . TYR B 1 208 ? 112.797 15.217 -28.126 1.00 110.95 293 TYR B N 1
ATOM 5598 C CA . TYR B 1 208 ? 114.239 15.485 -28.157 1.00 111.84 293 TYR B CA 1
ATOM 5599 C C . TYR B 1 208 ? 114.618 16.925 -27.773 1.00 114.33 293 TYR B C 1
ATOM 5600 O O . TYR B 1 208 ? 115.797 17.246 -27.608 1.00 115.63 293 TYR B O 1
ATOM 5609 N N . GLU B 1 209 ? 113.615 17.783 -27.625 1.00 115.44 294 GLU B N 1
ATOM 5610 C CA . GLU B 1 209 ? 113.826 19.161 -27.200 1.00 118.28 294 GLU B CA 1
ATOM 5611 C C . GLU B 1 209 ? 113.695 19.251 -25.675 1.00 121.86 294 GLU B C 1
ATOM 5612 O O . GLU B 1 209 ? 113.467 20.332 -25.130 1.00 124.65 294 GLU B O 1
ATOM 5618 N N . LEU B 1 210 ? 113.844 18.115 -24.990 1.00 122.02 295 LEU B N 1
ATOM 5619 C CA . LEU B 1 210 ? 113.631 18.035 -23.537 1.00 125.51 295 LEU B CA 1
ATOM 5620 C C . LEU B 1 210 ? 114.552 17.038 -22.821 1.00 126.53 295 LEU B C 1
ATOM 5621 O O . LEU B 1 210 ? 115.422 16.399 -23.449 1.00 124.22 295 LEU B O 1
ATOM 5626 N N . ASP B 1 229 ? 127.830 26.046 -41.497 1.00 126.32 314 ASP B N 1
ATOM 5627 C CA . ASP B 1 229 ? 129.125 26.646 -41.859 1.00 130.11 314 ASP B CA 1
ATOM 5628 C C . ASP B 1 229 ? 129.040 27.508 -43.137 1.00 130.43 314 ASP B C 1
ATOM 5629 O O . ASP B 1 229 ? 127.943 27.919 -43.553 1.00 128.65 314 ASP B O 1
ATOM 5634 N N . VAL B 1 230 ? 130.199 27.780 -43.744 1.00 132.77 315 VAL B N 1
ATOM 5635 C CA . VAL B 1 230 ? 130.265 28.508 -45.021 1.00 133.33 315 VAL B CA 1
ATOM 5636 C C . VAL B 1 230 ? 131.102 27.775 -46.099 1.00 133.12 315 VAL B C 1
ATOM 5637 O O . VAL B 1 230 ? 132.327 27.613 -45.951 1.00 136.11 315 VAL B O 1
ATOM 5641 N N . SER B 1 231 ? 130.433 27.333 -47.171 1.00 129.61 316 SER B N 1
ATOM 5642 C CA . SER B 1 231 ? 131.123 26.786 -48.350 1.00 129.43 316 SER B CA 1
ATOM 5643 C C . SER B 1 231 ? 131.129 27.782 -49.502 1.00 131.21 316 SER B C 1
ATOM 5644 O O . SER B 1 231 ? 130.088 28.019 -50.116 1.00 129.18 316 SER B O 1
ATOM 5647 N N . ARG B 1 232 ? 132.292 28.367 -49.790 1.00 135.26 317 ARG B N 1
ATOM 5648 C CA . ARG B 1 232 ? 132.446 29.268 -50.936 1.00 137.61 317 ARG B CA 1
ATOM 5649 C C . ARG B 1 232 ? 131.978 28.596 -52.232 1.00 135.04 317 ARG B C 1
ATOM 5650 O O . ARG B 1 232 ? 131.981 27.365 -52.348 1.00 132.53 317 ARG B O 1
ATOM 5658 N N . THR B 1 233 ? 131.566 29.419 -53.191 1.00 135.91 318 THR B N 1
ATOM 5659 C CA . THR B 1 233 ? 131.096 28.957 -54.497 1.00 134.22 318 THR B CA 1
ATOM 5660 C C . THR B 1 233 ? 132.226 28.712 -55.544 1.00 137.30 318 THR B C 1
ATOM 5661 O O . THR B 1 233 ? 132.041 28.938 -56.745 1.00 138.24 318 THR B O 1
ATOM 5665 N N . GLN B 1 234 ? 133.389 28.255 -55.076 1.00 139.11 319 GLN B N 1
ATOM 5666 C CA . GLN B 1 234 ? 134.404 27.634 -55.939 1.00 140.95 319 GLN B CA 1
ATOM 5667 C C . GLN B 1 234 ? 133.935 26.203 -56.290 1.00 136.76 319 GLN B C 1
ATOM 5668 O O . GLN B 1 234 ? 134.708 25.238 -56.215 1.00 137.15 319 GLN B O 1
ATOM 5674 N N . THR B 1 235 ? 132.663 26.097 -56.688 1.00 132.81 320 THR B N 1
ATOM 5675 C CA . THR B 1 235 ? 131.933 24.825 -56.766 1.00 128.27 320 THR B CA 1
ATOM 5676 C C . THR B 1 235 ? 132.521 23.794 -57.722 1.00 128.75 320 THR B C 1
ATOM 5677 O O . THR B 1 235 ? 132.410 22.596 -57.469 1.00 126.35 320 THR B O 1
ATOM 5681 N N . LEU B 1 236 ? 133.128 24.250 -58.819 1.00 131.90 321 LEU B N 1
ATOM 5682 C CA . LEU B 1 236 ? 133.683 23.333 -59.813 1.00 132.77 321 LEU B CA 1
ATOM 5683 C C . LEU B 1 236 ? 134.528 22.241 -59.150 1.00 132.80 321 LEU B C 1
ATOM 5684 O O . LEU B 1 236 ? 134.425 21.066 -59.508 1.00 131.16 321 LEU B O 1
ATOM 5689 N N . LEU B 1 237 ? 135.328 22.643 -58.162 1.00 134.68 322 LEU B N 1
ATOM 5690 C CA . LEU B 1 237 ? 136.167 21.727 -57.389 1.00 135.02 322 LEU B CA 1
ATOM 5691 C C . LEU B 1 237 ? 135.368 20.891 -56.391 1.00 130.28 322 LEU B C 1
ATOM 5692 O O . LEU B 1 237 ? 135.852 19.866 -55.913 1.00 129.98 322 LEU B O 1
ATOM 5697 N N . TYR B 1 238 ? 134.154 21.333 -56.073 1.00 126.86 323 TYR B N 1
ATOM 5698 C CA . TYR B 1 238 ? 133.254 20.549 -55.228 1.00 122.63 323 TYR B CA 1
ATOM 5699 C C . TYR B 1 238 ? 132.559 19.459 -56.025 1.00 119.87 323 TYR B C 1
ATOM 5700 O O . TYR B 1 238 ? 132.280 18.382 -55.496 1.00 117.58 323 TYR B O 1
ATOM 5709 N N . ALA B 1 239 ? 132.270 19.754 -57.290 1.00 120.40 324 ALA B N 1
ATOM 5710 C CA . ALA B 1 239 ? 131.630 18.794 -58.179 1.00 118.28 324 ALA B CA 1
ATOM 5711 C C . ALA B 1 239 ? 132.624 17.704 -58.575 1.00 120.27 324 ALA B C 1
ATOM 5712 O O . ALA B 1 239 ? 132.245 16.542 -58.741 1.00 118.28 324 ALA B O 1
ATOM 5714 N N . ILE B 1 240 ? 133.894 18.082 -58.706 1.00 124.39 325 ILE B N 1
ATOM 5715 C CA . ILE B 1 240 ? 134.954 17.114 -58.969 1.00 126.80 325 ILE B CA 1
ATOM 5716 C C . ILE B 1 240 ? 135.063 16.158 -57.775 1.00 124.98 325 ILE B C 1
ATOM 5717 O O . ILE B 1 240 ? 135.250 14.954 -57.955 1.00 124.84 325 ILE B O 1
ATOM 5722 N N . LEU B 1 241 ? 134.911 16.693 -56.564 1.00 123.83 326 LEU B N 1
ATOM 5723 C CA . LEU B 1 241 ? 134.858 15.863 -55.356 1.00 121.88 326 LEU B CA 1
ATOM 5724 C C . LEU B 1 241 ? 133.585 15.001 -55.314 1.00 117.57 326 LEU B C 1
ATOM 5725 O O . LEU B 1 241 ? 133.629 13.851 -54.874 1.00 116.77 326 LEU B O 1
ATOM 5730 N N . GLY B 1 242 ? 132.464 15.555 -55.771 1.00 115.13 327 GLY B N 1
ATOM 5731 C CA . GLY B 1 242 ? 131.211 14.804 -55.862 1.00 111.08 327 GLY B CA 1
ATOM 5732 C C . GLY B 1 242 ? 131.308 13.652 -56.844 1.00 111.30 327 GLY B C 1
ATOM 5733 O O . GLY B 1 242 ? 130.836 12.550 -56.564 1.00 109.12 327 GLY B O 1
ATOM 5734 N N . ALA B 1 243 ? 131.928 13.913 -57.993 1.00 114.18 328 ALA B N 1
ATOM 5735 C CA . ALA B 1 243 ? 132.212 12.877 -58.980 1.00 115.39 328 ALA B CA 1
ATOM 5736 C C . ALA B 1 243 ? 132.986 11.723 -58.334 1.00 116.25 328 ALA B C 1
ATOM 5737 O O . ALA B 1 243 ? 132.458 10.613 -58.219 1.00 114.38 328 ALA B O 1
ATOM 5739 N N . LEU B 1 244 ? 134.213 12.008 -57.889 1.00 119.17 329 LEU B N 1
ATOM 5740 C CA . LEU B 1 244 ? 135.085 11.031 -57.229 1.00 120.27 329 LEU B CA 1
ATOM 5741 C C . LEU B 1 244 ? 134.382 10.271 -56.114 1.00 116.87 329 LEU B C 1
ATOM 5742 O O . LEU B 1 244 ? 134.511 9.053 -56.006 1.00 116.74 329 LEU B O 1
ATOM 5747 N N . MET B 1 245 ? 133.630 11.004 -55.299 1.00 114.34 330 MET B N 1
ATOM 5748 C CA . MET B 1 245 ? 132.968 10.452 -54.121 1.00 111.57 330 MET B CA 1
ATOM 5749 C C . MET B 1 245 ? 131.877 9.437 -54.466 1.00 108.74 330 MET B C 1
ATOM 5750 O O . MET B 1 245 ? 131.638 8.487 -53.714 1.00 107.50 330 MET B O 1
ATOM 5755 N N . GLY B 1 246 ? 131.214 9.647 -55.600 1.00 107.91 331 GLY B N 1
ATOM 5756 C CA . GLY B 1 246 ? 130.275 8.670 -56.132 1.00 105.69 331 GLY B CA 1
ATOM 5757 C C . GLY B 1 246 ? 130.997 7.374 -56.423 1.00 107.59 331 GLY B C 1
ATOM 5758 O O . GLY B 1 246 ? 130.547 6.310 -56.008 1.00 106.16 331 GLY B O 1
ATOM 5759 N N . VAL B 1 247 ? 132.133 7.481 -57.117 1.00 111.15 332 VAL B N 1
ATOM 5760 C CA . VAL B 1 247 ? 132.972 6.332 -57.477 1.00 113.59 332 VAL B CA 1
ATOM 5761 C C . VAL B 1 247 ? 133.455 5.587 -56.232 1.00 113.85 332 VAL B C 1
ATOM 5762 O O . VAL B 1 247 ? 133.519 4.358 -56.229 1.00 114.22 332 VAL B O 1
ATOM 5766 N N . LEU B 1 248 ? 133.779 6.330 -55.176 1.00 113.88 333 LEU B N 1
ATOM 5767 C CA . LEU B 1 248 ? 134.179 5.730 -53.901 1.00 114.27 333 LEU B CA 1
ATOM 5768 C C . LEU B 1 248 ? 133.016 5.065 -53.159 1.00 111.01 333 LEU B C 1
ATOM 5769 O O . LEU B 1 248 ? 133.206 4.047 -52.486 1.00 111.50 333 LEU B O 1
ATOM 5774 N N . GLY B 1 249 ? 131.823 5.650 -53.271 1.00 107.97 334 GLY B N 1
ATOM 5775 C CA . GLY B 1 249 ? 130.612 5.046 -52.722 1.00 104.77 334 GLY B CA 1
ATOM 5776 C C . GLY B 1 249 ? 130.294 3.749 -53.441 1.00 104.80 334 GLY B C 1
ATOM 5777 O O . GLY B 1 249 ? 129.935 2.757 -52.814 1.00 104.11 334 GLY B O 1
ATOM 5778 N N . ALA B 1 250 ? 130.437 3.763 -54.763 1.00 105.96 335 ALA B N 1
ATOM 5779 C CA . ALA B 1 250 ? 130.296 2.563 -55.572 1.00 106.63 335 ALA B CA 1
ATOM 5780 C C . ALA B 1 250 ? 131.263 1.483 -55.103 1.00 109.02 335 ALA B C 1
ATOM 5781 O O . ALA B 1 250 ? 130.857 0.358 -54.829 1.00 108.40 335 ALA B O 1
ATOM 5783 N N . LEU B 1 251 ? 132.538 1.834 -54.990 1.00 111.91 336 LEU B N 1
ATOM 5784 C CA . LEU B 1 251 ? 133.539 0.897 -54.515 1.00 114.69 336 LEU B CA 1
ATOM 5785 C C . LEU B 1 251 ? 133.168 0.360 -53.133 1.00 113.13 336 LEU B C 1
ATOM 5786 O O . LEU B 1 251 ? 133.427 -0.804 -52.841 1.00 114.41 336 LEU B O 1
ATOM 5791 N N . PHE B 1 252 ? 132.542 1.200 -52.305 1.00 110.61 337 PHE B N 1
ATOM 5792 C CA . PHE B 1 252 ? 132.162 0.814 -50.937 1.00 109.24 337 PHE B CA 1
ATOM 5793 C C . PHE B 1 252 ? 131.099 -0.273 -50.903 1.00 107.51 337 PHE B C 1
ATOM 5794 O O . PHE B 1 252 ? 131.233 -1.249 -50.169 1.00 108.27 337 PHE B O 1
ATOM 5802 N N . ILE B 1 253 ? 130.047 -0.095 -51.694 1.00 105.50 338 ILE B N 1
ATOM 5803 C CA . ILE B 1 253 ? 128.981 -1.090 -51.805 1.00 104.10 338 ILE B CA 1
ATOM 5804 C C . ILE B 1 253 ? 129.513 -2.367 -52.490 1.00 107.04 338 ILE B C 1
ATOM 5805 O O . ILE B 1 253 ? 129.147 -3.488 -52.109 1.00 107.06 338 ILE B O 1
ATOM 5810 N N . ARG B 1 254 ? 130.387 -2.177 -53.484 1.00 109.76 339 ARG B N 1
ATOM 5811 C CA . ARG B 1 254 ? 131.101 -3.273 -54.161 1.00 113.21 339 ARG B CA 1
ATOM 5812 C C . ARG B 1 254 ? 131.921 -4.109 -53.174 1.00 115.26 339 ARG B C 1
ATOM 5813 O O . ARG B 1 254 ? 132.023 -5.331 -53.320 1.00 116.82 339 ARG B O 1
ATOM 5821 N N . CYS B 1 255 ? 132.500 -3.431 -52.180 1.00 115.34 340 CYS B N 1
ATOM 5822 C CA . CYS B 1 255 ? 133.318 -4.066 -51.147 1.00 117.37 340 CYS B CA 1
ATOM 5823 C C . CYS B 1 255 ? 132.462 -4.845 -50.168 1.00 115.64 340 CYS B C 1
ATOM 5824 O O . CYS B 1 255 ? 132.765 -6.000 -49.865 1.00 117.50 340 CYS B O 1
ATOM 5827 N N . VAL B 1 256 ? 131.392 -4.206 -49.691 1.00 112.27 341 VAL B N 1
ATOM 5828 C CA . VAL B 1 256 ? 130.466 -4.810 -48.730 1.00 110.59 341 VAL B CA 1
ATOM 5829 C C . VAL B 1 256 ? 129.961 -6.156 -49.231 1.00 111.27 341 VAL B C 1
ATOM 5830 O O . VAL B 1 256 ? 129.986 -7.143 -48.498 1.00 112.34 341 VAL B O 1
ATOM 5834 N N . ARG B 1 257 ? 129.528 -6.193 -50.488 1.00 110.91 342 ARG B N 1
ATOM 5835 C CA . ARG B 1 257 ? 128.992 -7.417 -51.062 1.00 111.85 342 ARG B CA 1
ATOM 5836 C C . ARG B 1 257 ? 130.062 -8.490 -51.289 1.00 115.81 342 ARG B C 1
ATOM 5837 O O . ARG B 1 257 ? 129.827 -9.661 -50.986 1.00 117.02 342 ARG B O 1
ATOM 5845 N N . SER B 1 258 ? 131.226 -8.079 -51.804 1.00 118.12 343 SER B N 1
ATOM 5846 C CA . SER B 1 258 ? 132.320 -9.002 -52.142 1.00 122.21 343 SER B CA 1
ATOM 5847 C C . SER B 1 258 ? 133.020 -9.574 -50.920 1.00 123.95 343 SER B C 1
ATOM 5848 O O . SER B 1 258 ? 133.398 -10.745 -50.914 1.00 126.68 343 SER B O 1
ATOM 5851 N N . ILE B 1 259 ? 133.200 -8.739 -49.899 1.00 122.65 344 ILE B N 1
ATOM 5852 C CA . ILE B 1 259 ? 133.760 -9.173 -48.615 1.00 124.24 344 ILE B CA 1
ATOM 5853 C C . ILE B 1 259 ? 132.781 -10.138 -47.943 1.00 123.36 344 ILE B C 1
ATOM 5854 O O . ILE B 1 259 ? 133.185 -11.132 -47.341 1.00 125.81 344 ILE B O 1
ATOM 5859 N N . TYR B 1 260 ? 131.492 -9.847 -48.079 1.00 120.18 345 TYR B N 1
ATOM 5860 C CA . TYR B 1 260 ? 130.442 -10.716 -47.562 1.00 119.47 345 TYR B CA 1
ATOM 5861 C C . TYR B 1 260 ? 130.409 -12.055 -48.297 1.00 122.03 345 TYR B C 1
ATOM 5862 O O . TYR B 1 260 ? 130.651 -13.098 -47.693 1.00 124.43 345 TYR B O 1
ATOM 5871 N N . GLU B 1 261 ? 130.132 -12.016 -49.599 1.00 121.85 346 GLU B N 1
ATOM 5872 C CA . GLU B 1 261 ? 129.910 -13.232 -50.383 1.00 124.07 346 GLU B CA 1
ATOM 5873 C C . GLU B 1 261 ? 131.129 -14.143 -50.558 1.00 128.50 346 GLU B C 1
ATOM 5874 O O . GLU B 1 261 ? 130.979 -15.278 -51.004 1.00 130.81 346 GLU B O 1
ATOM 5880 N N . LEU B 1 262 ? 132.322 -13.665 -50.201 1.00 130.04 347 LEU B N 1
ATOM 5881 C CA . LEU B 1 262 ? 133.486 -14.550 -50.149 1.00 134.56 347 LEU B CA 1
ATOM 5882 C C . LEU B 1 262 ? 133.595 -15.237 -48.785 1.00 135.96 347 LEU B C 1
ATOM 5883 O O . LEU B 1 262 ? 134.436 -16.117 -48.600 1.00 139.98 347 LEU B O 1
ATOM 5888 N N . ARG B 1 263 ? 132.746 -14.831 -47.839 1.00 133.14 348 ARG B N 1
ATOM 5889 C CA . ARG B 1 263 ? 132.601 -15.535 -46.560 1.00 134.52 348 ARG B CA 1
ATOM 5890 C C . ARG B 1 263 ? 131.528 -16.611 -46.648 1.00 134.57 348 ARG B C 1
ATOM 5891 O O . ARG B 1 263 ? 131.502 -17.548 -45.848 1.00 136.64 348 ARG B O 1
ATOM 5899 N N . MET B 1 264 ? 130.632 -16.461 -47.616 1.00 132.67 349 MET B N 1
ATOM 5900 C CA . MET B 1 264 ? 129.530 -17.400 -47.796 1.00 132.91 349 MET B CA 1
ATOM 5901 C C . MET B 1 264 ? 129.913 -18.518 -48.754 1.00 136.66 349 MET B C 1
ATOM 5902 O O . MET B 1 264 ? 129.604 -19.681 -48.501 1.00 138.99 349 MET B O 1
ATOM 5907 N N . ARG B 1 265 ? 130.576 -18.156 -49.854 1.00 137.62 350 ARG B N 1
ATOM 5908 C CA . ARG B 1 265 ? 131.048 -19.129 -50.849 1.00 141.59 350 ARG B CA 1
ATOM 5909 C C . ARG B 1 265 ? 132.267 -19.882 -50.320 1.00 145.71 350 ARG B C 1
ATOM 5910 O O . ARG B 1 265 ? 132.318 -21.113 -50.376 1.00 149.07 350 ARG B O 1
ATOM 5918 N N . HIS B 1 266 ? 133.228 -19.127 -49.792 1.00 145.70 351 HIS B N 1
ATOM 5919 C CA . HIS B 1 266 ? 134.451 -19.676 -49.217 1.00 149.84 351 HIS B CA 1
ATOM 5920 C C . HIS B 1 266 ? 134.400 -19.495 -47.714 1.00 148.79 351 HIS B C 1
ATOM 5921 O O . HIS B 1 266 ? 133.803 -18.535 -47.227 1.00 144.92 351 HIS B O 1
ATOM 5928 N N . TYR B 1 267 ? 135.030 -20.419 -46.982 1.00 152.67 352 TYR B N 1
ATOM 5929 C CA . TYR B 1 267 ? 135.007 -20.416 -45.511 1.00 152.54 352 TYR B CA 1
ATOM 5930 C C . TYR B 1 267 ? 133.551 -20.330 -44.983 1.00 148.91 352 TYR B C 1
ATOM 5931 O O . TYR B 1 267 ? 133.294 -19.646 -43.982 1.00 146.66 352 TYR B O 1
ATOM 5940 N N . PRO B 1 268 ? 132.593 -21.023 -45.658 1.00 148.62 353 PRO B N 1
ATOM 5941 C CA . PRO B 1 268 ? 131.191 -20.868 -45.262 1.00 145.22 353 PRO B CA 1
ATOM 5942 C C . PRO B 1 268 ? 130.879 -21.592 -43.955 1.00 146.59 353 PRO B C 1
ATOM 5943 O O . PRO B 1 268 ? 131.584 -22.541 -43.577 1.00 150.54 353 PRO B O 1
ATOM 5947 N N . GLY B 1 269 ? 129.832 -21.133 -43.273 1.00 143.50 354 GLY B N 1
ATOM 5948 C CA . GLY B 1 269 ? 129.384 -21.756 -42.032 1.00 144.75 354 GLY B CA 1
ATOM 5949 C C . GLY B 1 269 ? 130.236 -21.451 -40.810 1.00 145.88 354 GLY B C 1
ATOM 5950 O O . GLY B 1 269 ? 130.137 -22.153 -39.793 1.00 148.15 354 GLY B O 1
ATOM 5951 N N . THR B 1 270 ? 131.084 -20.420 -40.908 1.00 144.57 355 THR B N 1
ATOM 5952 C CA . THR B 1 270 ? 131.801 -19.883 -39.745 1.00 145.04 355 THR B CA 1
ATOM 5953 C C . THR B 1 270 ? 130.735 -19.352 -38.810 1.00 142.15 355 THR B C 1
ATOM 5954 O O . THR B 1 270 ? 129.850 -18.617 -39.253 1.00 138.44 355 THR B O 1
ATOM 5958 N N . ASN B 1 271 ? 130.794 -19.725 -37.531 1.00 144.05 356 ASN B N 1
ATOM 5959 C CA . ASN B 1 271 ? 129.681 -19.393 -36.637 1.00 142.08 356 ASN B CA 1
ATOM 5960 C C . ASN B 1 271 ? 129.921 -18.394 -35.499 1.00 140.99 356 ASN B C 1
ATOM 5961 O O . ASN B 1 271 ? 130.736 -18.619 -34.583 1.00 143.69 356 ASN B O 1
ATOM 5966 N N . ARG B 1 272 ? 129.173 -17.289 -35.625 1.00 136.87 357 ARG B N 1
ATOM 5967 C CA . ARG B 1 272 ? 128.953 -16.234 -34.619 1.00 135.10 357 ARG B CA 1
ATOM 5968 C C . ARG B 1 272 ? 130.206 -15.578 -34.021 1.00 136.39 357 ARG B C 1
ATOM 5969 O O . ARG B 1 272 ? 130.781 -14.686 -34.649 1.00 134.90 357 ARG B O 1
ATOM 5971 N N . TYR B 1 273 ? 130.620 -16.031 -32.833 1.00 139.34 358 TYR B N 1
ATOM 5972 C CA . TYR B 1 273 ? 131.591 -15.322 -31.983 1.00 140.52 358 TYR B CA 1
ATOM 5973 C C . TYR B 1 273 ? 133.011 -15.288 -32.525 1.00 142.39 358 TYR B C 1
ATOM 5974 O O . TYR B 1 273 ? 133.678 -14.259 -32.425 1.00 141.89 358 TYR B O 1
ATOM 5983 N N . PHE B 1 274 ? 133.473 -16.408 -33.081 1.00 144.84 359 PHE B N 1
ATOM 5984 C CA . PHE B 1 274 ? 134.790 -16.457 -33.720 1.00 146.98 359 PHE B CA 1
ATOM 5985 C C . PHE B 1 274 ? 134.877 -15.442 -34.877 1.00 143.70 359 PHE B C 1
ATOM 5986 O O . PHE B 1 274 ? 135.908 -14.789 -35.065 1.00 144.60 359 PHE B O 1
ATOM 5994 N N . LEU B 1 275 ? 133.781 -15.305 -35.626 1.00 140.14 360 LEU B N 1
ATOM 5995 C CA . LEU B 1 275 ? 133.664 -14.300 -36.686 1.00 136.70 360 LEU B CA 1
ATOM 5996 C C . LEU B 1 275 ? 133.633 -12.882 -36.105 1.00 134.44 360 LEU B C 1
ATOM 5997 O O . LEU B 1 275 ? 134.517 -12.076 -36.395 1.00 134.74 360 LEU B O 1
ATOM 6002 N N . VAL B 1 276 ? 132.618 -12.599 -35.284 1.00 132.48 361 VAL B N 1
ATOM 6003 C CA . VAL B 1 276 ? 132.459 -11.306 -34.608 1.00 130.52 361 VAL B CA 1
ATOM 6004 C C . VAL B 1 276 ? 133.685 -10.952 -33.761 1.00 133.63 361 VAL B C 1
ATOM 6005 O O . VAL B 1 276 ? 134.150 -9.808 -33.785 1.00 133.11 361 VAL B O 1
ATOM 6009 N N . GLY B 1 277 ? 134.202 -11.940 -33.030 1.00 137.10 362 GLY B N 1
ATOM 6010 C CA . GLY B 1 277 ? 135.344 -11.760 -32.134 1.00 140.30 362 GLY B CA 1
ATOM 6011 C C . GLY B 1 277 ? 136.602 -11.294 -32.833 1.00 141.55 362 GLY B C 1
ATOM 6012 O O . GLY B 1 277 ? 137.265 -10.371 -32.356 1.00 142.41 362 GLY B O 1
ATOM 6013 N N . VAL B 1 278 ? 136.925 -11.927 -33.962 1.00 141.99 363 VAL B N 1
ATOM 6014 C CA . VAL B 1 278 ? 138.104 -11.556 -34.755 1.00 143.48 363 VAL B CA 1
ATOM 6015 C C . VAL B 1 278 ? 138.007 -10.103 -35.244 1.00 140.64 363 VAL B C 1
ATOM 6016 O O . VAL B 1 278 ? 138.969 -9.347 -35.124 1.00 142.25 363 VAL B O 1
ATOM 6020 N N . VAL B 1 279 ? 136.838 -9.716 -35.752 1.00 136.68 364 VAL B N 1
ATOM 6021 C CA . VAL B 1 279 ? 136.593 -8.339 -36.208 1.00 133.91 364 VAL B CA 1
ATOM 6022 C C . VAL B 1 279 ? 136.690 -7.314 -35.062 1.00 134.10 364 VAL B C 1
ATOM 6023 O O . VAL B 1 279 ? 137.132 -6.180 -35.271 1.00 133.68 364 VAL B O 1
ATOM 6027 N N . ALA B 1 280 ? 136.273 -7.719 -33.863 1.00 134.95 365 ALA B N 1
ATOM 6028 C CA . ALA B 1 280 ? 136.335 -6.859 -32.683 1.00 135.55 365 ALA B CA 1
ATOM 6029 C C . ALA B 1 280 ? 137.785 -6.623 -32.269 1.00 139.42 365 ALA B C 1
ATOM 6030 O O . ALA B 1 280 ? 138.205 -5.478 -32.079 1.00 139.60 365 ALA B O 1
ATOM 6032 N N . LEU B 1 281 ? 138.537 -7.717 -32.148 1.00 142.80 366 LEU B N 1
ATOM 6033 C CA . LEU B 1 281 ? 139.959 -7.697 -31.791 1.00 147.10 366 LEU B CA 1
ATOM 6034 C C . LEU B 1 281 ? 140.787 -6.979 -32.864 1.00 147.38 366 LEU B C 1
ATOM 6035 O O . LEU B 1 281 ? 141.489 -6.007 -32.571 1.00 148.77 366 LEU B O 1
ATOM 6040 N N . PHE B 1 282 ? 140.678 -7.469 -34.099 1.00 146.31 367 PHE B N 1
ATOM 6041 C CA . PHE B 1 282 ? 141.328 -6.898 -35.281 1.00 146.47 367 PHE B CA 1
ATOM 6042 C C . PHE B 1 282 ? 141.107 -5.378 -35.378 1.00 144.14 367 PHE B C 1
ATOM 6043 O O . PHE B 1 282 ? 142.041 -4.638 -35.690 1.00 145.87 367 PHE B O 1
ATOM 6051 N N . ALA B 1 283 ? 139.886 -4.929 -35.071 1.00 140.58 368 ALA B N 1
ATOM 6052 C CA . ALA B 1 283 ? 139.510 -3.507 -35.124 1.00 138.28 368 ALA B CA 1
ATOM 6053 C C . ALA B 1 283 ? 140.259 -2.661 -34.099 1.00 140.86 368 ALA B C 1
ATOM 6054 O O . ALA B 1 283 ? 140.976 -1.727 -34.469 1.00 141.88 368 ALA B O 1
ATOM 6056 N N . SER B 1 284 ? 140.089 -2.998 -32.819 1.00 142.21 369 SER B N 1
ATOM 6057 C CA . SER B 1 284 ? 140.722 -2.268 -31.713 1.00 145.08 369 SER B CA 1
ATOM 6058 C C . SER B 1 284 ? 142.237 -2.145 -31.889 1.00 149.33 369 SER B C 1
ATOM 6059 O O . SER B 1 284 ? 142.848 -1.177 -31.424 1.00 151.20 369 SER B O 1
ATOM 6062 N N . ALA B 1 285 ? 142.823 -3.128 -32.575 1.00 151.05 370 ALA B N 1
ATOM 6063 C CA . ALA B 1 285 ? 144.255 -3.148 -32.881 1.00 155.27 370 ALA B CA 1
ATOM 6064 C C . ALA B 1 285 ? 144.600 -2.314 -34.120 1.00 154.56 370 ALA B C 1
ATOM 6065 O O . ALA B 1 285 ? 145.540 -1.517 -34.091 1.00 157.29 370 ALA B O 1
ATOM 6067 N N . LEU B 1 286 ? 143.836 -2.491 -35.198 1.00 151.16 371 LEU B N 1
ATOM 6068 C CA . LEU B 1 286 ? 144.073 -1.757 -36.446 1.00 150.46 371 LEU B CA 1
ATOM 6069 C C . LEU B 1 286 ? 143.862 -0.249 -36.274 1.00 149.20 371 LEU B C 1
ATOM 6070 O O . LEU B 1 286 ? 144.216 0.537 -37.157 1.00 149.37 371 LEU B O 1
ATOM 6075 N N . GLN B 1 287 ? 143.288 0.142 -35.135 1.00 148.29 372 GLN B N 1
ATOM 6076 C CA . GLN B 1 287 ? 143.076 1.553 -34.805 1.00 147.64 372 GLN B CA 1
ATOM 6077 C C . GLN B 1 287 ? 144.012 2.041 -33.689 1.00 151.83 372 GLN B C 1
ATOM 6078 O O . GLN B 1 287 ? 143.695 3.007 -32.985 1.00 151.52 372 GLN B O 1
ATOM 6080 N N . TYR B 1 288 ? 145.165 1.383 -33.545 1.00 156.09 373 TYR B N 1
ATOM 6081 C CA . TYR B 1 288 ? 146.130 1.700 -32.473 1.00 160.71 373 TYR B CA 1
ATOM 6082 C C . TYR B 1 288 ? 146.790 3.089 -32.562 1.00 162.90 373 TYR B C 1
ATOM 6083 O O . TYR B 1 288 ? 146.910 3.768 -31.533 1.00 164.72 373 TYR B O 1
ATOM 6085 N N . PRO B 1 289 ? 147.239 3.512 -33.773 1.00 163.20 374 PRO B N 1
ATOM 6086 C CA . PRO B 1 289 ? 147.736 4.897 -33.899 1.00 164.80 374 PRO B CA 1
ATOM 6087 C C . PRO B 1 289 ? 146.637 5.971 -34.032 1.00 160.60 374 PRO B C 1
ATOM 6088 O O . PRO B 1 289 ? 146.952 7.146 -34.246 1.00 161.90 374 PRO B O 1
ATOM 6092 N N . PHE B 1 290 ? 145.372 5.574 -33.899 1.00 155.83 375 PHE B N 1
ATOM 6093 C CA . PHE B 1 290 ? 144.265 6.526 -33.872 1.00 152.07 375 PHE B CA 1
ATOM 6094 C C . PHE B 1 290 ? 143.261 6.178 -32.776 1.00 149.83 375 PHE B C 1
ATOM 6095 O O . PHE B 1 290 ? 143.391 6.619 -31.632 1.00 151.65 375 PHE B O 1
ATOM 6097 N N . PRO B 1 297 ? 133.461 9.751 -32.130 1.00 128.90 382 PRO B N 1
ATOM 6098 C CA . PRO B 1 297 ? 132.554 9.622 -33.279 1.00 125.09 382 PRO B CA 1
ATOM 6099 C C . PRO B 1 297 ? 132.096 11.005 -33.772 1.00 124.06 382 PRO B C 1
ATOM 6100 O O . PRO B 1 297 ? 132.713 11.564 -34.685 1.00 124.70 382 PRO B O 1
ATOM 6104 N N . ARG B 1 298 ? 131.038 11.548 -33.164 1.00 122.86 383 ARG B N 1
ATOM 6105 C CA . ARG B 1 298 ? 130.610 12.942 -33.376 1.00 122.24 383 ARG B CA 1
ATOM 6106 C C . ARG B 1 298 ? 131.688 13.954 -32.898 1.00 125.49 383 ARG B C 1
ATOM 6107 O O . ARG B 1 298 ? 131.570 15.165 -33.124 1.00 125.76 383 ARG B O 1
ATOM 6115 N N . ALA B 1 299 ? 132.745 13.445 -32.264 1.00 127.88 384 ALA B N 1
ATOM 6116 C CA . ALA B 1 299 ? 133.874 14.286 -31.876 1.00 131.71 384 ALA B CA 1
ATOM 6117 C C . ALA B 1 299 ? 134.778 14.619 -33.066 1.00 132.20 384 ALA B C 1
ATOM 6118 O O . ALA B 1 299 ? 135.069 15.789 -33.322 1.00 133.54 384 ALA B O 1
ATOM 6120 N N . THR B 1 300 ? 135.214 13.590 -33.790 1.00 131.19 385 THR B N 1
ATOM 6121 C CA . THR B 1 300 ? 136.105 13.779 -34.937 1.00 132.01 385 THR B CA 1
ATOM 6122 C C . THR B 1 300 ? 135.464 14.692 -35.972 1.00 129.77 385 THR B C 1
ATOM 6123 O O . THR B 1 300 ? 136.082 15.658 -36.414 1.00 131.77 385 THR B O 1
ATOM 6127 N N . ILE B 1 301 ? 134.213 14.390 -36.322 1.00 125.94 386 ILE B N 1
ATOM 6128 C CA . ILE B 1 301 ? 133.466 15.105 -37.364 1.00 123.74 386 ILE B CA 1
ATOM 6129 C C . ILE B 1 301 ? 133.611 16.625 -37.253 1.00 125.82 386 ILE B C 1
ATOM 6130 O O . ILE B 1 301 ? 134.232 17.258 -38.113 1.00 127.16 386 ILE B O 1
ATOM 6135 N N . ASN B 1 302 ? 133.057 17.198 -36.186 1.00 126.39 387 ASN B N 1
ATOM 6136 C CA . ASN B 1 302 ? 133.110 18.642 -35.972 1.00 128.67 387 ASN B CA 1
ATOM 6137 C C . ASN B 1 302 ? 134.534 19.208 -36.062 1.00 132.75 387 ASN B C 1
ATOM 6138 O O . ASN B 1 302 ? 134.716 20.377 -36.427 1.00 134.47 387 ASN B O 1
ATOM 6143 N N . ASP B 1 303 ? 135.528 18.374 -35.736 1.00 134.48 388 ASP B N 1
ATOM 6144 C CA . ASP B 1 303 ? 136.937 18.788 -35.751 1.00 138.89 388 ASP B CA 1
ATOM 6145 C C . ASP B 1 303 ? 137.496 18.978 -37.156 1.00 138.98 388 ASP B C 1
ATOM 6146 O O . ASP B 1 303 ? 138.236 19.945 -37.401 1.00 142.27 388 ASP B O 1
ATOM 6151 N N . LEU B 1 304 ? 137.151 18.053 -38.063 1.00 135.57 389 LEU B N 1
ATOM 6152 C CA . LEU B 1 304 ? 137.503 18.171 -39.488 1.00 135.17 389 LEU B CA 1
ATOM 6153 C C . LEU B 1 304 ? 136.771 19.354 -40.139 1.00 134.10 389 LEU B C 1
ATOM 6154 O O . LEU B 1 304 ? 137.314 20.038 -41.019 1.00 135.99 389 LEU B O 1
ATOM 6159 N N . PHE B 1 305 ? 135.542 19.584 -39.673 1.00 131.25 390 PHE B N 1
ATOM 6160 C CA . PHE B 1 305 ? 134.685 20.694 -40.110 1.00 130.01 390 PHE B CA 1
ATOM 6161 C C . PHE B 1 305 ? 135.220 22.065 -39.672 1.00 133.84 390 PHE B C 1
ATOM 6162 O O . PHE B 1 305 ? 134.987 23.077 -40.348 1.00 134.34 390 PHE B O 1
ATOM 6170 N N . LYS B 1 306 ? 135.920 22.086 -38.536 1.00 136.60 391 LYS B N 1
ATOM 6171 C CA . LYS B 1 306 ? 136.692 23.245 -38.119 1.00 141.03 391 LYS B CA 1
ATOM 6172 C C . LYS B 1 306 ? 137.725 23.538 -39.206 1.00 143.59 391 LYS B C 1
ATOM 6173 O O . LYS B 1 306 ? 138.277 22.614 -39.813 1.00 143.06 391 LYS B O 1
ATOM 6175 N N . ALA B 1 307 ? 137.963 24.823 -39.457 1.00 146.54 392 ALA B N 1
ATOM 6176 C CA . ALA B 1 307 ? 138.807 25.254 -40.568 1.00 149.16 392 ALA B CA 1
ATOM 6177 C C . ALA B 1 307 ? 140.219 25.685 -40.143 1.00 154.89 392 ALA B C 1
ATOM 6178 O O . ALA B 1 307 ? 140.538 26.879 -40.146 1.00 158.43 392 ALA B O 1
ATOM 6180 N N . VAL B 1 308 ? 141.053 24.707 -39.779 1.00 156.02 393 VAL B N 1
ATOM 6181 C CA . VAL B 1 308 ? 142.477 24.950 -39.511 1.00 161.64 393 VAL B CA 1
ATOM 6182 C C . VAL B 1 308 ? 143.374 24.034 -40.353 1.00 162.48 393 VAL B C 1
ATOM 6183 O O . VAL B 1 308 ? 144.547 24.337 -40.590 1.00 167.21 393 VAL B O 1
ATOM 6187 N N . THR B 1 319 ? 149.817 12.530 -44.367 1.00 170.89 404 THR B N 1
ATOM 6188 C CA . THR B 1 319 ? 150.259 11.500 -43.430 1.00 171.99 404 THR B CA 1
ATOM 6189 C C . THR B 1 319 ? 149.272 11.352 -42.275 1.00 167.94 404 THR B C 1
ATOM 6190 O O . THR B 1 319 ? 148.557 12.304 -41.935 1.00 165.94 404 THR B O 1
ATOM 6192 N N . GLU B 1 320 ? 149.232 10.148 -41.697 1.00 167.00 405 GLU B N 1
ATOM 6193 C CA . GLU B 1 320 ? 148.376 9.811 -40.546 1.00 163.52 405 GLU B CA 1
ATOM 6194 C C . GLU B 1 320 ? 146.899 10.219 -40.690 1.00 157.79 405 GLU B C 1
ATOM 6195 O O . GLU B 1 320 ? 146.118 10.077 -39.750 1.00 155.21 405 GLU B O 1
ATOM 6197 N N . LEU B 1 321 ? 146.530 10.721 -41.867 1.00 156.11 406 LEU B N 1
ATOM 6198 C CA . LEU B 1 321 ? 145.145 11.099 -42.175 1.00 151.08 406 LEU B CA 1
ATOM 6199 C C . LEU B 1 321 ? 144.744 10.502 -43.529 1.00 148.88 406 LEU B C 1
ATOM 6200 O O . LEU B 1 321 ? 143.583 10.586 -43.951 1.00 144.47 406 LEU B O 1
ATOM 6205 N N . ILE B 1 322 ? 145.731 9.905 -44.196 1.00 152.08 407 ILE B N 1
ATOM 6206 C CA . ILE B 1 322 ? 145.528 9.203 -45.459 1.00 150.78 407 ILE B CA 1
ATOM 6207 C C . ILE B 1 322 ? 145.067 7.786 -45.152 1.00 148.52 407 ILE B C 1
ATOM 6208 O O . ILE B 1 322 ? 144.202 7.240 -45.839 1.00 145.16 407 ILE B O 1
ATOM 6213 N N . LEU B 1 323 ? 145.655 7.206 -44.108 1.00 150.61 408 LEU B N 1
ATOM 6214 C CA . LEU B 1 323 ? 145.317 5.858 -43.668 1.00 149.20 408 LEU B CA 1
ATOM 6215 C C . LEU B 1 323 ? 143.998 5.816 -42.891 1.00 144.63 408 LEU B C 1
ATOM 6216 O O . LEU B 1 323 ? 143.240 4.855 -43.014 1.00 141.89 408 LEU B O 1
ATOM 6221 N N . MET B 1 324 ? 143.727 6.867 -42.114 1.00 144.10 409 MET B N 1
ATOM 6222 C CA . MET B 1 324 ? 142.515 6.954 -41.294 1.00 140.45 409 MET B CA 1
ATOM 6223 C C . MET B 1 324 ? 141.225 6.541 -42.038 1.00 135.67 409 MET B C 1
ATOM 6224 O O . MET B 1 324 ? 140.535 5.618 -41.589 1.00 133.64 409 MET B O 1
ATOM 6229 N N . PRO B 1 325 ? 140.891 7.210 -43.167 1.00 134.19 410 PRO B N 1
ATOM 6230 C CA . PRO B 1 325 ? 139.627 6.865 -43.825 1.00 129.74 410 PRO B CA 1
ATOM 6231 C C . PRO B 1 325 ? 139.680 5.517 -44.543 1.00 129.46 410 PRO B C 1
ATOM 6232 O O . PRO B 1 325 ? 138.691 4.785 -44.533 1.00 126.31 410 PRO B O 1
ATOM 6236 N N . ILE B 1 326 ? 140.829 5.203 -45.147 1.00 132.84 411 ILE B N 1
ATOM 6237 C CA . ILE B 1 326 ? 141.025 3.952 -45.887 1.00 133.33 411 ILE B CA 1
ATOM 6238 C C . ILE B 1 326 ? 140.918 2.737 -44.956 1.00 133.22 411 ILE B C 1
ATOM 6239 O O . ILE B 1 326 ? 140.331 1.722 -45.334 1.00 131.69 411 ILE B O 1
ATOM 6244 N N . ILE B 1 327 ? 141.461 2.853 -43.742 1.00 135.05 412 ILE B N 1
ATOM 6245 C CA . ILE B 1 327 ? 141.332 1.804 -42.716 1.00 135.06 412 ILE B CA 1
ATOM 6246 C C . ILE B 1 327 ? 139.869 1.632 -42.297 1.00 130.84 412 ILE B C 1
ATOM 6247 O O . ILE B 1 327 ? 139.363 0.508 -42.228 1.00 129.97 412 ILE B O 1
ATOM 6252 N N . LYS B 1 328 ? 139.193 2.752 -42.049 1.00 128.58 413 LYS B N 1
ATOM 6253 C CA . LYS B 1 328 ? 137.780 2.740 -41.676 1.00 124.55 413 LYS B CA 1
ATOM 6254 C C . LYS B 1 328 ? 136.862 2.361 -42.852 1.00 121.53 413 LYS B C 1
ATOM 6255 O O . LYS B 1 328 ? 135.774 1.821 -42.643 1.00 118.89 413 LYS B O 1
ATOM 6261 N N . PHE B 1 329 ? 137.309 2.637 -44.077 1.00 122.14 414 PHE B N 1
ATOM 6262 C CA . PHE B 1 329 ? 136.595 2.219 -45.285 1.00 119.87 414 PHE B CA 1
ATOM 6263 C C . PHE B 1 329 ? 136.472 0.697 -45.299 1.00 120.20 414 PHE B C 1
ATOM 6264 O O . PHE B 1 329 ? 135.372 0.162 -45.474 1.00 117.43 414 PHE B O 1
ATOM 6272 N N . ILE B 1 330 ? 137.603 0.016 -45.101 1.00 123.71 415 ILE B N 1
ATOM 6273 C CA . ILE B 1 330 ? 137.639 -1.444 -45.029 1.00 124.80 415 ILE B CA 1
ATOM 6274 C C . ILE B 1 330 ? 136.938 -1.931 -43.761 1.00 123.37 415 ILE B C 1
ATOM 6275 O O . ILE B 1 330 ? 136.055 -2.786 -43.839 1.00 121.80 415 ILE B O 1
ATOM 6280 N N . LEU B 1 331 ? 137.319 -1.375 -42.608 1.00 124.21 416 LEU B N 1
ATOM 6281 C CA . LEU B 1 331 ? 136.757 -1.786 -41.315 1.00 123.45 416 LEU B CA 1
ATOM 6282 C C . LEU B 1 331 ? 135.228 -1.769 -41.248 1.00 119.60 416 LEU B C 1
ATOM 6283 O O . LEU B 1 331 ? 134.626 -2.721 -40.751 1.00 119.16 416 LEU B O 1
ATOM 6288 N N . VAL B 1 332 ? 134.607 -0.695 -41.742 1.00 117.13 417 VAL B N 1
ATOM 6289 C CA . VAL B 1 332 ? 133.146 -0.563 -41.697 1.00 113.43 417 VAL B CA 1
ATOM 6290 C C . VAL B 1 332 ? 132.487 -1.520 -42.686 1.00 112.14 417 VAL B C 1
ATOM 6291 O O . VAL B 1 332 ? 131.596 -2.279 -42.306 1.00 110.86 417 VAL B O 1
ATOM 6295 N N . ALA B 1 333 ? 132.937 -1.495 -43.941 1.00 112.81 418 ALA B N 1
ATOM 6296 C CA . ALA B 1 333 ? 132.429 -2.410 -44.967 1.00 112.27 418 ALA B CA 1
ATOM 6297 C C . ALA B 1 333 ? 132.339 -3.836 -44.424 1.00 113.59 418 ALA B C 1
ATOM 6298 O O . ALA B 1 333 ? 131.325 -4.519 -44.600 1.00 111.98 418 ALA B O 1
ATOM 6300 N N . LEU B 1 334 ? 133.405 -4.253 -43.740 1.00 116.77 419 LEU B N 1
ATOM 6301 C CA . LEU B 1 334 ? 133.518 -5.579 -43.130 1.00 118.63 419 LEU B CA 1
ATOM 6302 C C . LEU B 1 334 ? 132.508 -5.803 -42.005 1.00 117.18 419 LEU B C 1
ATOM 6303 O O . LEU B 1 334 ? 131.893 -6.870 -41.927 1.00 117.26 419 LEU B O 1
ATOM 6308 N N . SER B 1 335 ? 132.334 -4.784 -41.162 1.00 116.24 420 SER B N 1
ATOM 6309 C CA . SER B 1 335 ? 131.504 -4.857 -39.947 1.00 115.44 420 SER B CA 1
ATOM 6310 C C . SER B 1 335 ? 129.981 -4.909 -40.142 1.00 112.35 420 SER B C 1
ATOM 6311 O O . SER B 1 335 ? 129.281 -5.506 -39.322 1.00 112.26 420 SER B O 1
ATOM 6314 N N . ILE B 1 336 ? 129.462 -4.277 -41.194 1.00 110.04 421 ILE B N 1
ATOM 6315 C CA . ILE B 1 336 ? 128.011 -4.294 -41.438 1.00 107.27 421 ILE B CA 1
ATOM 6316 C C . ILE B 1 336 ? 127.521 -5.629 -42.012 1.00 107.74 421 ILE B C 1
ATOM 6317 O O . ILE B 1 336 ? 126.312 -5.862 -42.109 1.00 106.01 421 ILE B O 1
ATOM 6322 N N . GLY B 1 337 ? 128.464 -6.496 -42.382 1.00 110.41 422 GLY B N 1
ATOM 6323 C CA . GLY B 1 337 ? 128.154 -7.852 -42.834 1.00 111.57 422 GLY B CA 1
ATOM 6324 C C . GLY B 1 337 ? 128.015 -8.835 -41.681 1.00 113.42 422 GLY B C 1
ATOM 6325 O O . GLY B 1 337 ? 127.558 -9.967 -41.869 1.00 114.51 422 GLY B O 1
ATOM 6326 N N . LEU B 1 338 ? 128.410 -8.396 -40.487 1.00 114.09 423 LEU B N 1
ATOM 6327 C CA . LEU B 1 338 ? 128.351 -9.208 -39.272 1.00 115.96 423 LEU B CA 1
ATOM 6328 C C . LEU B 1 338 ? 126.923 -9.560 -38.843 1.00 114.49 423 LEU B C 1
ATOM 6329 O O . LEU B 1 338 ? 125.994 -8.777 -39.078 1.00 111.62 423 LEU B O 1
ATOM 6334 N N . PRO B 1 339 ? 126.747 -10.742 -38.208 1.00 116.62 424 PRO B N 1
ATOM 6335 C CA . PRO B 1 339 ? 125.457 -11.179 -37.672 1.00 115.96 424 PRO B CA 1
ATOM 6336 C C . PRO B 1 339 ? 125.102 -10.447 -36.381 1.00 115.54 424 PRO B C 1
ATOM 6337 O O . PRO B 1 339 ? 125.177 -11.031 -35.298 1.00 117.80 424 PRO B O 1
ATOM 6341 N N . LEU B 1 340 ? 124.731 -9.173 -36.517 1.00 112.87 425 LEU B N 1
ATOM 6342 C CA . LEU B 1 340 ? 124.309 -8.308 -35.405 1.00 112.30 425 LEU B CA 1
ATOM 6343 C C . LEU B 1 340 ? 123.788 -6.970 -35.952 1.00 109.18 425 LEU B C 1
ATOM 6344 O O . LEU B 1 340 ? 124.055 -6.644 -37.117 1.00 107.85 425 LEU B O 1
ATOM 6349 N N . PRO B 1 341 ? 123.043 -6.197 -35.123 1.00 108.24 426 PRO B N 1
ATOM 6350 C CA . PRO B 1 341 ? 122.486 -4.885 -35.503 1.00 105.49 426 PRO B CA 1
ATOM 6351 C C . PRO B 1 341 ? 123.530 -3.869 -35.971 1.00 104.96 426 PRO B C 1
ATOM 6352 O O . PRO B 1 341 ? 124.436 -3.525 -35.209 1.00 106.72 426 PRO B O 1
ATOM 6356 N N . ALA B 1 342 ? 123.385 -3.384 -37.208 1.00 102.85 427 ALA B N 1
ATOM 6357 C CA . ALA B 1 342 ? 124.427 -2.566 -37.850 1.00 102.84 427 ALA B CA 1
ATOM 6358 C C . ALA B 1 342 ? 123.972 -1.479 -38.868 1.00 100.37 427 ALA B C 1
ATOM 6359 O O . ALA B 1 342 ? 123.735 -1.762 -40.052 1.00 99.24 427 ALA B O 1
ATOM 6361 N N . GLY B 1 343 ? 123.886 -0.232 -38.407 1.00 99.73 428 GLY B N 1
ATOM 6362 C CA . GLY B 1 343 ? 123.586 0.899 -39.290 1.00 97.73 428 GLY B CA 1
ATOM 6363 C C . GLY B 1 343 ? 124.845 1.367 -39.985 1.00 98.59 428 GLY B C 1
ATOM 6364 O O . GLY B 1 343 ? 125.931 0.864 -39.688 1.00 101.02 428 GLY B O 1
ATOM 6365 N N . VAL B 1 344 ? 124.722 2.331 -40.898 1.00 96.97 429 VAL B N 1
ATOM 6366 C CA . VAL B 1 344 ? 125.862 2.698 -41.740 1.00 97.61 429 VAL B CA 1
ATOM 6367 C C . VAL B 1 344 ? 126.021 4.192 -42.012 1.00 97.16 429 VAL B C 1
ATOM 6368 O O . VAL B 1 344 ? 126.959 4.586 -42.697 1.00 98.44 429 VAL B O 1
ATOM 6372 N N . PHE B 1 345 ? 125.133 5.021 -41.468 1.00 95.87 430 PHE B N 1
ATOM 6373 C CA . PHE B 1 345 ? 125.135 6.457 -41.795 1.00 95.41 430 PHE B CA 1
ATOM 6374 C C . PHE B 1 345 ? 126.277 7.238 -41.152 1.00 97.82 430 PHE B C 1
ATOM 6375 O O . PHE B 1 345 ? 127.095 7.835 -41.853 1.00 98.85 430 PHE B O 1
ATOM 6383 N N . VAL B 1 346 ? 126.318 7.241 -39.823 1.00 99.14 431 VAL B N 1
ATOM 6384 C CA . VAL B 1 346 ? 127.327 8.003 -39.076 1.00 101.78 431 VAL B CA 1
ATOM 6385 C C . VAL B 1 346 ? 128.761 7.518 -39.362 1.00 104.22 431 VAL B C 1
ATOM 6386 O O . VAL B 1 346 ? 129.682 8.342 -39.414 1.00 106.43 431 VAL B O 1
ATOM 6390 N N . PRO B 1 347 ? 128.955 6.193 -39.561 1.00 104.24 432 PRO B N 1
ATOM 6391 C CA . PRO B 1 347 ? 130.253 5.709 -40.043 1.00 106.43 432 PRO B CA 1
ATOM 6392 C C . PRO B 1 347 ? 130.628 6.284 -41.413 1.00 106.17 432 PRO B C 1
ATOM 6393 O O . PRO B 1 347 ? 131.737 6.800 -41.582 1.00 108.53 432 PRO B O 1
ATOM 6397 N N . SER B 1 348 ? 129.707 6.211 -42.371 1.00 103.48 433 SER B N 1
ATOM 6398 C CA . SER B 1 348 ? 129.939 6.775 -43.696 1.00 103.39 433 SER B CA 1
ATOM 6399 C C . SER B 1 348 ? 130.136 8.278 -43.669 1.00 104.13 433 SER B C 1
ATOM 6400 O O . SER B 1 348 ? 130.771 8.841 -44.563 1.00 105.46 433 SER B O 1
ATOM 6403 N N . PHE B 1 349 ? 129.591 8.928 -42.648 1.00 103.72 434 PHE B N 1
ATOM 6404 C CA . PHE B 1 349 ? 129.804 10.353 -42.466 1.00 104.75 434 PHE B CA 1
ATOM 6405 C C . PHE B 1 349 ? 131.287 10.630 -42.225 1.00 108.28 434 PHE B C 1
ATOM 6406 O O . PHE B 1 349 ? 131.858 11.518 -42.856 1.00 109.79 434 PHE B O 1
ATOM 6414 N N . LEU B 1 350 ? 131.909 9.851 -41.342 1.00 109.87 435 LEU B N 1
ATOM 6415 C CA . LEU B 1 350 ? 133.338 9.982 -41.080 1.00 113.67 435 LEU B CA 1
ATOM 6416 C C . LEU B 1 350 ? 134.209 9.730 -42.310 1.00 115.10 435 LEU B C 1
ATOM 6417 O O . LEU B 1 350 ? 135.145 10.491 -42.576 1.00 117.91 435 LEU B O 1
ATOM 6422 N N . ILE B 1 351 ? 133.900 8.664 -43.050 1.00 113.56 436 ILE B N 1
ATOM 6423 C CA . ILE B 1 351 ? 134.716 8.235 -44.195 1.00 115.01 436 ILE B CA 1
ATOM 6424 C C . ILE B 1 351 ? 134.761 9.307 -45.285 1.00 115.26 436 ILE B C 1
ATOM 6425 O O . ILE B 1 351 ? 135.806 9.547 -45.894 1.00 118.12 436 ILE B O 1
ATOM 6430 N N . GLY B 1 352 ? 133.625 9.965 -45.498 1.00 112.59 437 GLY B N 1
ATOM 6431 C CA . GLY B 1 352 ? 133.532 11.074 -46.444 1.00 112.77 437 GLY B CA 1
ATOM 6432 C C . GLY B 1 352 ? 134.334 12.286 -46.019 1.00 115.53 437 GLY B C 1
ATOM 6433 O O . GLY B 1 352 ? 135.181 12.768 -46.775 1.00 118.12 437 GLY B O 1
ATOM 6434 N N . ALA B 1 353 ? 134.060 12.768 -44.804 1.00 115.31 438 ALA B N 1
ATOM 6435 C CA . ALA B 1 353 ? 134.780 13.893 -44.199 1.00 118.13 438 ALA B CA 1
ATOM 6436 C C . ALA B 1 353 ? 136.292 13.725 -44.309 1.00 122.14 438 ALA B C 1
ATOM 6437 O O . ALA B 1 353 ? 137.003 14.672 -44.656 1.00 124.96 438 ALA B O 1
ATOM 6439 N N . GLY B 1 354 ? 136.766 12.511 -44.024 1.00 122.58 439 GLY B N 1
ATOM 6440 C CA . GLY B 1 354 ? 138.180 12.165 -44.133 1.00 126.34 439 GLY B CA 1
ATOM 6441 C C . GLY B 1 354 ? 138.719 12.338 -45.538 1.00 127.72 439 GLY B C 1
ATOM 6442 O O . GLY B 1 354 ? 139.751 12.985 -45.733 1.00 131.35 439 GLY B O 1
ATOM 6443 N N . PHE B 1 355 ? 138.014 11.763 -46.513 1.00 125.05 440 PHE B N 1
ATOM 6444 C CA . PHE B 1 355 ? 138.360 11.919 -47.927 1.00 126.25 440 PHE B CA 1
ATOM 6445 C C . PHE B 1 355 ? 138.196 13.359 -48.398 1.00 126.80 440 PHE B C 1
ATOM 6446 O O . PHE B 1 355 ? 138.922 13.812 -49.282 1.00 129.68 440 PHE B O 1
ATOM 6454 N N . GLY B 1 356 ? 137.230 14.064 -47.814 1.00 124.30 441 GLY B N 1
ATOM 6455 C CA . GLY B 1 356 ? 136.995 15.471 -48.113 1.00 124.95 441 GLY B CA 1
ATOM 6456 C C . GLY B 1 356 ? 138.086 16.376 -47.569 1.00 129.34 441 GLY B C 1
ATOM 6457 O O . GLY B 1 356 ? 138.374 17.432 -48.146 1.00 131.53 441 GLY B O 1
ATOM 6458 N N . ARG B 1 357 ? 138.692 15.965 -46.454 1.00 130.87 442 ARG B N 1
ATOM 6459 C CA . ARG B 1 357 ? 139.817 16.692 -45.857 1.00 135.21 442 ARG B CA 1
ATOM 6460 C C . ARG B 1 357 ? 141.122 16.396 -46.597 1.00 139.26 442 ARG B C 1
ATOM 6461 O O . ARG B 1 357 ? 141.999 17.256 -46.685 1.00 143.29 442 ARG B O 1
ATOM 6469 N N . LEU B 1 358 ? 141.237 15.175 -47.120 1.00 138.42 443 LEU B N 1
ATOM 6470 C CA . LEU B 1 358 ? 142.366 14.768 -47.956 1.00 142.11 443 LEU B CA 1
ATOM 6471 C C . LEU B 1 358 ? 142.340 15.528 -49.285 1.00 143.02 443 LEU B C 1
ATOM 6472 O O . LEU B 1 358 ? 143.386 15.921 -49.812 1.00 147.37 443 LEU B O 1
ATOM 6477 N N . TYR B 1 359 ? 141.133 15.728 -49.812 1.00 139.07 444 TYR B N 1
ATOM 6478 C CA . TYR B 1 359 ? 140.911 16.519 -51.014 1.00 139.55 444 TYR B CA 1
ATOM 6479 C C . TYR B 1 359 ? 141.093 18.002 -50.702 1.00 141.78 444 TYR B C 1
ATOM 6480 O O . TYR B 1 359 ? 141.816 18.705 -51.407 1.00 145.53 444 TYR B O 1
ATOM 6489 N N . GLY B 1 360 ? 140.447 18.459 -49.630 1.00 139.78 445 GLY B N 1
ATOM 6490 C CA . GLY B 1 360 ? 140.526 19.855 -49.192 1.00 141.82 445 GLY B CA 1
ATOM 6491 C C . GLY B 1 360 ? 141.925 20.329 -48.846 1.00 147.31 445 GLY B C 1
ATOM 6492 O O . GLY B 1 360 ? 142.204 21.530 -48.846 1.00 149.99 445 GLY B O 1
ATOM 6493 N N . GLU B 1 361 ? 142.805 19.381 -48.552 1.00 149.18 446 GLU B N 1
ATOM 6494 C CA . GLU B 1 361 ? 144.187 19.696 -48.250 1.00 154.85 446 GLU B CA 1
ATOM 6495 C C . GLU B 1 361 ? 145.049 19.647 -49.509 1.00 158.46 446 GLU B C 1
ATOM 6496 O O . GLU B 1 361 ? 145.954 20.465 -49.676 1.00 163.31 446 GLU B O 1
ATOM 6502 N N . LEU B 1 362 ? 144.766 18.691 -50.394 1.00 156.44 447 LEU B N 1
ATOM 6503 C CA . LEU B 1 362 ? 145.464 18.614 -51.677 1.00 159.75 447 LEU B CA 1
ATOM 6504 C C . LEU B 1 362 ? 145.022 19.735 -52.617 1.00 160.06 447 LEU B C 1
ATOM 6505 O O . LEU B 1 362 ? 145.662 19.988 -53.640 1.00 163.67 447 LEU B O 1
ATOM 6510 N N . MET B 1 363 ? 143.929 20.404 -52.253 1.00 156.54 448 MET B N 1
ATOM 6511 C CA . MET B 1 363 ? 143.446 21.567 -52.993 1.00 156.87 448 MET B CA 1
ATOM 6512 C C . MET B 1 363 ? 143.977 22.849 -52.372 1.00 160.49 448 MET B C 1
ATOM 6513 O O . MET B 1 363 ? 144.132 23.862 -53.055 1.00 163.23 448 MET B O 1
ATOM 6518 N N . ARG B 1 364 ? 144.253 22.783 -51.072 1.00 160.68 449 ARG B N 1
ATOM 6519 C CA . ARG B 1 364 ? 144.862 23.875 -50.324 1.00 164.66 449 ARG B CA 1
ATOM 6520 C C . ARG B 1 364 ? 146.130 24.360 -51.026 1.00 170.90 449 ARG B C 1
ATOM 6521 O O . ARG B 1 364 ? 146.310 25.558 -51.249 1.00 174.05 449 ARG B O 1
ATOM 6529 N N . VAL B 1 365 ? 146.982 23.409 -51.400 1.00 172.78 450 VAL B N 1
ATOM 6530 C CA . VAL B 1 365 ? 148.269 23.705 -52.017 1.00 178.92 450 VAL B CA 1
ATOM 6531 C C . VAL B 1 365 ? 148.157 24.143 -53.484 1.00 180.28 450 VAL B C 1
ATOM 6532 O O . VAL B 1 365 ? 148.781 25.122 -53.884 1.00 185.22 450 VAL B O 1
ATOM 6536 N N . VAL B 1 366 ? 147.345 23.439 -54.269 1.00 176.18 451 VAL B N 1
ATOM 6537 C CA . VAL B 1 366 ? 147.290 23.660 -55.718 1.00 177.69 451 VAL B CA 1
ATOM 6538 C C . VAL B 1 366 ? 146.632 24.981 -56.140 1.00 177.81 451 VAL B C 1
ATOM 6539 O O . VAL B 1 366 ? 146.931 25.501 -57.215 1.00 181.22 451 VAL B O 1
ATOM 6543 N N . PHE B 1 367 ? 145.753 25.517 -55.295 1.00 174.47 452 PHE B N 1
ATOM 6544 C CA . PHE B 1 367 ? 144.970 26.712 -55.639 1.00 173.99 452 PHE B CA 1
ATOM 6545 C C . PHE B 1 367 ? 145.173 27.894 -54.688 1.00 176.49 452 PHE B C 1
ATOM 6546 O O . PHE B 1 367 ? 144.603 28.972 -54.893 1.00 176.58 452 PHE B O 1
ATOM 6554 N N . GLY B 1 368 ? 145.976 27.682 -53.649 1.00 178.63 453 GLY B N 1
ATOM 6555 C CA . GLY B 1 368 ? 146.372 28.759 -52.747 1.00 182.23 453 GLY B CA 1
ATOM 6556 C C . GLY B 1 368 ? 145.639 28.790 -51.421 1.00 178.56 453 GLY B C 1
ATOM 6557 O O . GLY B 1 368 ? 144.698 28.023 -51.199 1.00 172.80 453 GLY B O 1
ATOM 6558 N N . ASN B 1 369 ? 146.082 29.697 -50.547 1.00 182.25 454 ASN B N 1
ATOM 6559 C CA . ASN B 1 369 ? 145.519 29.879 -49.204 1.00 180.01 454 ASN B CA 1
ATOM 6560 C C . ASN B 1 369 ? 144.014 30.174 -49.243 1.00 174.74 454 ASN B C 1
ATOM 6561 O O . ASN B 1 369 ? 143.280 29.878 -48.292 1.00 170.95 454 ASN B O 1
ATOM 6566 N N . ALA B 1 370 ? 143.572 30.734 -50.369 1.00 174.73 455 ALA B N 1
ATOM 6567 C CA . ALA B 1 370 ? 142.170 31.065 -50.614 1.00 170.29 455 ALA B CA 1
ATOM 6568 C C . ALA B 1 370 ? 141.239 29.878 -50.413 1.00 163.97 455 ALA B C 1
ATOM 6569 O O . ALA B 1 370 ? 140.073 30.061 -50.070 1.00 160.20 455 ALA B O 1
ATOM 6571 N N . ILE B 1 371 ? 141.754 28.668 -50.635 1.00 163.25 456 ILE B N 1
ATOM 6572 C CA . ILE B 1 371 ? 140.987 27.442 -50.393 1.00 157.73 456 ILE B CA 1
ATOM 6573 C C . ILE B 1 371 ? 140.993 27.033 -48.918 1.00 156.56 456 ILE B C 1
ATOM 6574 O O . ILE B 1 371 ? 142.044 26.972 -48.268 1.00 160.17 456 ILE B O 1
ATOM 6579 N N . VAL B 1 372 ? 139.792 26.770 -48.411 1.00 151.75 457 VAL B N 1
ATOM 6580 C CA . VAL B 1 372 ? 139.581 26.345 -47.036 1.00 150.13 457 VAL B CA 1
ATOM 6581 C C . VAL B 1 372 ? 139.358 24.833 -47.026 1.00 146.52 457 VAL B C 1
ATOM 6582 O O . VAL B 1 372 ? 138.402 24.351 -47.639 1.00 142.59 457 VAL B O 1
ATOM 6586 N N . PRO B 1 373 ? 140.235 24.083 -46.331 1.00 148.13 458 PRO B N 1
ATOM 6587 C CA . PRO B 1 373 ? 140.143 22.618 -46.303 1.00 145.23 458 PRO B CA 1
ATOM 6588 C C . PRO B 1 373 ? 138.956 22.079 -45.497 1.00 140.47 458 PRO B C 1
ATOM 6589 O O . PRO B 1 373 ? 138.528 20.943 -45.726 1.00 137.27 458 PRO B O 1
ATOM 6593 N N . GLY B 1 374 ? 138.433 22.891 -44.578 1.00 140.28 459 GLY B N 1
ATOM 6594 C CA . GLY B 1 374 ? 137.299 22.501 -43.732 1.00 136.30 459 GLY B CA 1
ATOM 6595 C C . GLY B 1 374 ? 135.990 22.255 -44.467 1.00 131.51 459 GLY B C 1
ATOM 6596 O O . GLY B 1 374 ? 135.311 21.259 -44.216 1.00 127.90 459 GLY B O 1
ATOM 6597 N N . SER B 1 375 ? 135.641 23.165 -45.374 1.00 131.68 460 SER B N 1
ATOM 6598 C CA . SER B 1 375 ? 134.386 23.094 -46.124 1.00 127.78 460 SER B CA 1
ATOM 6599 C C . SER B 1 375 ? 134.354 21.918 -47.095 1.00 125.65 460 SER B C 1
ATOM 6600 O O . SER B 1 375 ? 133.275 21.449 -47.472 1.00 121.94 460 SER B O 1
ATOM 6603 N N . TYR B 1 376 ? 135.533 21.451 -47.503 1.00 128.25 461 TYR B N 1
ATOM 6604 C CA . TYR B 1 376 ? 135.632 20.295 -48.394 1.00 126.79 461 TYR B CA 1
ATOM 6605 C C . TYR B 1 376 ? 135.363 18.990 -47.647 1.00 124.25 461 TYR B C 1
ATOM 6606 O O . TYR B 1 376 ? 134.978 17.995 -48.261 1.00 121.88 461 TYR B O 1
ATOM 6615 N N . ALA B 1 377 ? 135.561 19.007 -46.326 1.00 124.97 462 ALA B N 1
ATOM 6616 C CA . ALA B 1 377 ? 135.224 17.870 -45.462 1.00 122.79 462 ALA B CA 1
ATOM 6617 C C . ALA B 1 377 ? 133.711 17.749 -45.258 1.00 118.66 462 ALA B C 1
ATOM 6618 O O . ALA B 1 377 ? 133.192 16.644 -45.083 1.00 116.36 462 ALA B O 1
ATOM 6620 N N . VAL B 1 378 ? 133.016 18.891 -45.280 1.00 118.09 463 VAL B N 1
ATOM 6621 C CA . VAL B 1 378 ? 131.553 18.960 -45.134 1.00 114.21 463 VAL B CA 1
ATOM 6622 C C . VAL B 1 378 ? 130.850 18.375 -46.361 1.00 111.41 463 VAL B C 1
ATOM 6623 O O . VAL B 1 378 ? 129.972 17.515 -46.235 1.00 108.38 463 VAL B O 1
ATOM 6627 N N . VAL B 1 379 ? 131.242 18.870 -47.537 1.00 112.63 464 VAL B N 1
ATOM 6628 C CA . VAL B 1 379 ? 130.798 18.349 -48.830 1.00 110.51 464 VAL B CA 1
ATOM 6629 C C . VAL B 1 379 ? 131.247 16.892 -48.954 1.00 110.00 464 VAL B C 1
ATOM 6630 O O . VAL B 1 379 ? 130.546 16.068 -49.536 1.00 107.46 464 VAL B O 1
ATOM 6634 N N . GLY B 1 380 ? 132.406 16.586 -48.371 1.00 112.54 465 GLY B N 1
ATOM 6635 C CA . GLY B 1 380 ? 132.963 15.236 -48.366 1.00 112.71 465 GLY B CA 1
ATOM 6636 C C . GLY B 1 380 ? 132.099 14.236 -47.629 1.00 109.64 465 GLY B C 1
ATOM 6637 O O . GLY B 1 380 ? 131.778 13.177 -48.167 1.00 108.17 465 GLY B O 1
ATOM 6638 N N . ALA B 1 381 ? 131.720 14.580 -46.401 1.00 109.05 466 ALA B N 1
ATOM 6639 C CA . ALA B 1 381 ? 130.866 13.732 -45.575 1.00 106.50 466 ALA B CA 1
ATOM 6640 C C . ALA B 1 381 ? 129.496 13.521 -46.213 1.00 103.09 466 ALA B C 1
ATOM 6641 O O . ALA B 1 381 ? 128.960 12.416 -46.193 1.00 101.14 466 ALA B O 1
ATOM 6643 N N . ALA B 1 382 ? 128.947 14.585 -46.789 1.00 102.67 467 ALA B N 1
ATOM 6644 C CA . ALA B 1 382 ? 127.625 14.545 -47.409 1.00 99.92 467 ALA B CA 1
ATOM 6645 C C . ALA B 1 382 ? 127.575 13.717 -48.693 1.00 99.22 467 ALA B C 1
ATOM 6646 O O . ALA B 1 382 ? 126.619 12.971 -48.908 1.00 96.93 467 ALA B O 1
ATOM 6648 N N . ALA B 1 383 ? 128.597 13.852 -49.539 1.00 101.47 468 ALA B N 1
ATOM 6649 C CA . ALA B 1 383 ? 128.568 13.245 -50.865 1.00 101.10 468 ALA B CA 1
ATOM 6650 C C . ALA B 1 383 ? 128.886 11.760 -50.827 1.00 101.08 468 ALA B C 1
ATOM 6651 O O . ALA B 1 383 ? 128.410 11.013 -51.687 1.00 99.99 468 ALA B O 1
ATOM 6653 N N . PHE B 1 384 ? 129.678 11.329 -49.841 1.00 102.42 469 PHE B N 1
ATOM 6654 C CA . PHE B 1 384 ? 129.988 9.907 -49.704 1.00 102.64 469 PHE B CA 1
ATOM 6655 C C . PHE B 1 384 ? 128.807 9.119 -49.160 1.00 100.04 469 PHE B C 1
ATOM 6656 O O . PHE B 1 384 ? 128.520 8.036 -49.662 1.00 99.60 469 PHE B O 1
ATOM 6664 N N . THR B 1 385 ? 128.125 9.647 -48.141 1.00 98.80 470 THR B N 1
ATOM 6665 C CA . THR B 1 385 ? 126.889 9.016 -47.660 1.00 96.07 470 THR B CA 1
ATOM 6666 C C . THR B 1 385 ? 125.879 9.037 -48.789 1.00 94.11 470 THR B C 1
ATOM 6667 O O . THR B 1 385 ? 125.069 8.133 -48.918 1.00 92.62 470 THR B O 1
ATOM 6671 N N . ALA B 1 386 ? 125.953 10.070 -49.621 1.00 94.56 471 ALA B N 1
ATOM 6672 C CA . ALA B 1 386 ? 125.119 10.154 -50.812 1.00 93.30 471 ALA B CA 1
ATOM 6673 C C . ALA B 1 386 ? 125.560 9.149 -51.879 1.00 94.18 471 ALA B C 1
ATOM 6674 O O . ALA B 1 386 ? 124.766 8.741 -52.728 1.00 93.05 471 ALA B O 1
ATOM 6676 N N . GLY B 1 387 ? 126.828 8.757 -51.842 1.00 96.46 472 GLY B N 1
ATOM 6677 C CA . GLY B 1 387 ? 127.314 7.724 -52.741 1.00 97.65 472 GLY B CA 1
ATOM 6678 C C . GLY B 1 387 ? 126.773 6.375 -52.316 1.00 96.40 472 GLY B C 1
ATOM 6679 O O . GLY B 1 387 ? 126.075 5.709 -53.077 1.00 95.42 472 GLY B O 1
ATOM 6680 N N . VAL B 1 388 ? 127.089 5.990 -51.084 1.00 96.68 473 VAL B N 1
ATOM 6681 C CA . VAL B 1 388 ? 126.674 4.708 -50.535 1.00 96.19 473 VAL B CA 1
ATOM 6682 C C . VAL B 1 388 ? 125.138 4.580 -50.413 1.00 93.86 473 VAL B C 1
ATOM 6683 O O . VAL B 1 388 ? 124.561 3.574 -50.844 1.00 93.77 473 VAL B O 1
ATOM 6687 N N . THR B 1 389 ? 124.481 5.607 -49.872 1.00 92.47 474 THR B N 1
ATOM 6688 C CA . THR B 1 389 ? 123.033 5.568 -49.607 1.00 90.06 474 THR B CA 1
ATOM 6689 C C . THR B 1 389 ? 122.176 5.866 -50.847 1.00 88.92 474 THR B C 1
ATOM 6690 O O . THR B 1 389 ? 121.121 5.248 -51.050 1.00 87.66 474 THR B O 1
ATOM 6694 N N . ARG B 1 390 ? 122.637 6.810 -51.669 1.00 89.63 475 ARG B N 1
ATOM 6695 C CA . ARG B 1 390 ? 121.913 7.271 -52.868 1.00 88.79 475 ARG B CA 1
ATOM 6696 C C . ARG B 1 390 ? 120.714 8.150 -52.515 1.00 86.73 475 ARG B C 1
ATOM 6697 O O . ARG B 1 390 ? 119.826 8.359 -53.343 1.00 85.68 475 ARG B O 1
ATOM 6705 N N . ALA B 1 391 ? 120.711 8.660 -51.281 1.00 86.35 476 ALA B N 1
ATOM 6706 C CA . ALA B 1 391 ? 119.724 9.638 -50.824 1.00 85.04 476 ALA B CA 1
ATOM 6707 C C . ALA B 1 391 ? 120.270 11.043 -50.974 1.00 86.17 476 ALA B C 1
ATOM 6708 O O . ALA B 1 391 ? 121.207 11.431 -50.280 1.00 87.71 476 ALA B O 1
ATOM 6710 N N . LEU B 1 392 ? 119.675 11.798 -51.891 1.00 85.92 477 LEU B N 1
ATOM 6711 C CA . LEU B 1 392 ? 119.999 13.206 -52.097 1.00 87.04 477 LEU B CA 1
ATOM 6712 C C . LEU B 1 392 ? 119.822 14.033 -50.811 1.00 87.24 477 LEU B C 1
ATOM 6713 O O . LEU B 1 392 ? 120.330 15.159 -50.703 1.00 88.63 477 LEU B O 1
ATOM 6718 N N . SER B 1 393 ? 119.120 13.453 -49.840 1.00 86.08 478 SER B N 1
ATOM 6719 C CA . SER B 1 393 ? 118.797 14.125 -48.585 1.00 86.39 478 SER B CA 1
ATOM 6720 C C . SER B 1 393 ? 119.984 14.389 -47.660 1.00 88.32 478 SER B C 1
ATOM 6721 O O . SER B 1 393 ? 119.929 15.317 -46.856 1.00 89.29 478 SER B O 1
ATOM 6724 N N . CYS B 1 394 ? 121.040 13.582 -47.758 1.00 89.14 479 CYS B N 1
ATOM 6725 C CA . CYS B 1 394 ? 122.244 13.784 -46.946 1.00 91.29 479 CYS B CA 1
ATOM 6726 C C . CYS B 1 394 ? 122.714 15.230 -47.009 1.00 92.90 479 CYS B C 1
ATOM 6727 O O . CYS B 1 394 ? 123.290 15.744 -46.049 1.00 94.43 479 CYS B O 1
ATOM 6730 N N . ALA B 1 395 ? 122.446 15.865 -48.152 1.00 92.76 480 ALA B N 1
ATOM 6731 C CA . ALA B 1 395 ? 122.669 17.291 -48.362 1.00 94.13 480 ALA B CA 1
ATOM 6732 C C . ALA B 1 395 ? 121.885 18.113 -47.348 1.00 93.91 480 ALA B C 1
ATOM 6733 O O . ALA B 1 395 ? 122.449 18.999 -46.716 1.00 95.86 480 ALA B O 1
ATOM 6735 N N . VAL B 1 396 ? 120.593 17.802 -47.198 1.00 91.75 481 VAL B N 1
ATOM 6736 C CA . VAL B 1 396 ? 119.707 18.473 -46.228 1.00 91.59 481 VAL B CA 1
ATOM 6737 C C . VAL B 1 396 ? 120.051 18.097 -44.794 1.00 92.44 481 VAL B C 1
ATOM 6738 O O . VAL B 1 396 ? 119.974 18.942 -43.902 1.00 93.90 481 VAL B O 1
ATOM 6742 N N . ILE B 1 397 ? 120.424 16.840 -44.569 1.00 91.76 482 ILE B N 1
ATOM 6743 C CA . ILE B 1 397 ? 120.731 16.398 -43.217 1.00 92.56 482 ILE B CA 1
ATOM 6744 C C . ILE B 1 397 ? 121.961 17.113 -42.667 1.00 95.65 482 ILE B C 1
ATOM 6745 O O . ILE B 1 397 ? 121.895 17.677 -41.580 1.00 97.15 482 ILE B O 1
ATOM 6750 N N . ILE B 1 398 ? 123.060 17.141 -43.422 1.00 97.15 483 ILE B N 1
ATOM 6751 C CA . ILE B 1 398 ? 124.243 17.911 -42.998 1.00 100.50 483 ILE B CA 1
ATOM 6752 C C . ILE B 1 398 ? 123.878 19.371 -42.643 1.00 102.22 483 ILE B C 1
ATOM 6753 O O . ILE B 1 398 ? 124.399 19.935 -41.672 1.00 104.76 483 ILE B O 1
ATOM 6758 N N . PHE B 1 399 ? 122.967 19.962 -43.416 1.00 101.30 484 PHE B N 1
ATOM 6759 C CA . PHE B 1 399 ? 122.504 21.317 -43.160 1.00 102.94 484 PHE B CA 1
ATOM 6760 C C . PHE B 1 399 ? 121.821 21.362 -41.824 1.00 103.04 484 PHE B C 1
ATOM 6761 O O . PHE B 1 399 ? 122.251 22.073 -40.940 1.00 105.63 484 PHE B O 1
ATOM 6769 N N . GLU B 1 400 ? 120.761 20.579 -41.679 1.00 100.92 485 GLU B N 1
ATOM 6770 C CA . GLU B 1 400 ? 119.950 20.593 -40.469 1.00 101.54 485 GLU B CA 1
ATOM 6771 C C . GLU B 1 400 ? 120.723 20.334 -39.177 1.00 103.43 485 GLU B C 1
ATOM 6772 O O . GLU B 1 400 ? 120.477 21.010 -38.176 1.00 105.26 485 GLU B O 1
ATOM 6778 N N . VAL B 1 401 ? 121.649 19.370 -39.201 1.00 103.30 486 VAL B N 1
ATOM 6779 C CA . VAL B 1 401 ? 122.395 18.982 -37.992 1.00 105.28 486 VAL B CA 1
ATOM 6780 C C . VAL B 1 401 ? 123.204 20.124 -37.364 1.00 108.97 486 VAL B C 1
ATOM 6781 O O . VAL B 1 401 ? 122.774 20.674 -36.347 1.00 110.66 486 VAL B O 1
ATOM 6785 N N . THR B 1 402 ? 124.342 20.503 -37.955 1.00 110.63 487 THR B N 1
ATOM 6786 C CA . THR B 1 402 ? 125.078 21.679 -37.467 1.00 114.27 487 THR B CA 1
ATOM 6787 C C . THR B 1 402 ? 125.133 22.742 -38.548 1.00 114.57 487 THR B C 1
ATOM 6788 O O . THR B 1 402 ? 125.183 23.933 -38.243 1.00 116.98 487 THR B O 1
ATOM 6792 N N . GLY B 1 403 ? 125.101 22.317 -39.805 1.00 112.54 488 GLY B N 1
ATOM 6793 C CA . GLY B 1 403 ? 125.057 23.268 -40.908 1.00 113.73 488 GLY B CA 1
ATOM 6794 C C . GLY B 1 403 ? 124.193 24.502 -40.640 1.00 115.05 488 GLY B C 1
ATOM 6795 O O . GLY B 1 403 ? 123.138 24.424 -39.995 1.00 113.87 488 GLY B O 1
ATOM 6796 N N . GLN B 1 404 ? 124.653 25.652 -41.117 1.00 117.94 489 GLN B N 1
ATOM 6797 C CA . GLN B 1 404 ? 123.848 26.868 -41.045 1.00 119.47 489 GLN B CA 1
ATOM 6798 C C . GLN B 1 404 ? 122.960 27.029 -42.303 1.00 117.31 489 GLN B C 1
ATOM 6799 O O . GLN B 1 404 ? 121.989 27.801 -42.281 1.00 117.47 489 GLN B O 1
ATOM 6805 N N . ILE B 1 405 ? 123.273 26.273 -43.367 1.00 115.52 490 ILE B N 1
ATOM 6806 C CA . ILE B 1 405 ? 122.689 26.481 -44.713 1.00 114.19 490 ILE B CA 1
ATOM 6807 C C . ILE B 1 405 ? 123.063 27.872 -45.293 1.00 117.16 490 ILE B C 1
ATOM 6808 O O . ILE B 1 405 ? 122.183 28.702 -45.586 1.00 117.23 490 ILE B O 1
ATOM 6813 N N . ARG B 1 406 ? 124.370 28.118 -45.433 1.00 119.77 491 ARG B N 1
ATOM 6814 C CA . ARG B 1 406 ? 124.876 29.313 -46.116 1.00 122.90 491 ARG B CA 1
ATOM 6815 C C . ARG B 1 406 ? 124.344 29.316 -47.539 1.00 121.22 491 ARG B C 1
ATOM 6816 O O . ARG B 1 406 ? 123.646 30.242 -47.956 1.00 121.83 491 ARG B O 1
ATOM 6824 N N . HIS B 1 407 ? 124.691 28.263 -48.272 1.00 119.41 492 HIS B N 1
ATOM 6825 C CA . HIS B 1 407 ? 124.127 27.997 -49.583 1.00 117.69 492 HIS B CA 1
ATOM 6826 C C . HIS B 1 407 ? 124.056 26.481 -49.712 1.00 113.99 492 HIS B C 1
ATOM 6827 O O . HIS B 1 407 ? 124.960 25.765 -49.268 1.00 114.24 492 HIS B O 1
ATOM 6834 N N . LEU B 1 408 ? 122.970 25.992 -50.290 1.00 110.54 493 LEU B N 1
ATOM 6835 C CA . LEU B 1 408 ? 122.869 24.577 -50.578 1.00 107.51 493 LEU B CA 1
ATOM 6836 C C . LEU B 1 408 ? 123.575 24.304 -51.890 1.00 107.96 493 LEU B C 1
ATOM 6837 O O . LEU B 1 408 ? 124.363 23.360 -51.989 1.00 108.01 493 LEU B O 1
ATOM 6842 N N . VAL B 1 409 ? 123.297 25.159 -52.878 1.00 108.27 494 VAL B N 1
ATOM 6843 C CA . VAL B 1 409 ? 123.661 24.926 -54.278 1.00 108.18 494 VAL B CA 1
ATOM 6844 C C . VAL B 1 409 ? 125.002 24.172 -54.483 1.00 109.13 494 VAL B C 1
ATOM 6845 O O . VAL B 1 409 ? 124.998 23.110 -55.115 1.00 107.86 494 VAL B O 1
ATOM 6849 N N . PRO B 1 410 ? 126.127 24.686 -53.923 1.00 111.42 495 PRO B N 1
ATOM 6850 C CA . PRO B 1 410 ? 127.395 23.950 -54.025 1.00 112.58 495 PRO B CA 1
ATOM 6851 C C . PRO B 1 410 ? 127.305 22.519 -53.481 1.00 109.61 495 PRO B C 1
ATOM 6852 O O . PRO B 1 410 ? 127.736 21.576 -54.147 1.00 109.44 495 PRO B O 1
ATOM 6856 N N . VAL B 1 411 ? 126.744 22.376 -52.282 1.00 107.40 496 VAL B N 1
ATOM 6857 C CA . VAL B 1 411 ? 126.621 21.082 -51.616 1.00 104.89 496 VAL B CA 1
ATOM 6858 C C . VAL B 1 411 ? 125.622 20.202 -52.351 1.00 101.85 496 VAL B C 1
ATOM 6859 O O . VAL B 1 411 ? 125.833 19.000 -52.508 1.00 100.74 496 VAL B O 1
ATOM 6863 N N . LEU B 1 412 ? 124.539 20.815 -52.816 1.00 100.66 497 LEU B N 1
ATOM 6864 C CA . LEU B 1 412 ? 123.447 20.077 -53.441 1.00 97.96 497 LEU B CA 1
ATOM 6865 C C . LEU B 1 412 ? 123.776 19.583 -54.863 1.00 98.39 497 LEU B C 1
ATOM 6866 O O . LEU B 1 412 ? 123.190 18.605 -55.324 1.00 96.47 497 LEU B O 1
ATOM 6871 N N . ILE B 1 413 ? 124.706 20.249 -55.549 1.00 101.14 498 ILE B N 1
ATOM 6872 C CA . ILE B 1 413 ? 125.192 19.770 -56.851 1.00 102.16 498 ILE B CA 1
ATOM 6873 C C . ILE B 1 413 ? 126.144 18.590 -56.669 1.00 102.79 498 ILE B C 1
ATOM 6874 O O . ILE B 1 413 ? 126.021 17.560 -57.342 1.00 101.80 498 ILE B O 1
ATOM 6879 N N . SER B 1 414 ? 127.090 18.755 -55.749 1.00 104.60 499 SER B N 1
ATOM 6880 C CA . SER B 1 414 ? 128.080 17.728 -55.454 1.00 105.71 499 SER B CA 1
ATOM 6881 C C . SER B 1 414 ? 127.459 16.496 -54.806 1.00 102.74 499 SER B C 1
ATOM 6882 O O . SER B 1 414 ? 127.968 15.393 -54.974 1.00 103.36 499 SER B O 1
ATOM 6885 N N . VAL B 1 415 ? 126.367 16.678 -54.071 1.00 99.99 500 VAL B N 1
ATOM 6886 C CA . VAL B 1 415 ? 125.621 15.537 -53.552 1.00 97.35 500 VAL B CA 1
ATOM 6887 C C . VAL B 1 415 ? 124.926 14.794 -54.700 1.00 95.99 500 VAL B C 1
ATOM 6888 O O . VAL B 1 415 ? 124.840 13.565 -54.693 1.00 95.09 500 VAL B O 1
ATOM 6892 N N . LEU B 1 416 ? 124.454 15.543 -55.692 1.00 96.15 501 LEU B N 1
ATOM 6893 C CA . LEU B 1 416 ? 123.735 14.959 -56.819 1.00 95.07 501 LEU B CA 1
ATOM 6894 C C . LEU B 1 416 ? 124.661 14.227 -57.777 1.00 97.32 501 LEU B C 1
ATOM 6895 O O . LEU B 1 416 ? 124.354 13.102 -58.179 1.00 96.68 501 LEU B O 1
ATOM 6900 N N . LEU B 1 417 ? 125.780 14.858 -58.146 1.00 100.27 502 LEU B N 1
ATOM 6901 C CA . LEU B 1 417 ? 126.757 14.202 -59.012 1.00 102.71 502 LEU B CA 1
ATOM 6902 C C . LEU B 1 417 ? 127.119 12.844 -58.426 1.00 102.30 502 LEU B C 1
ATOM 6903 O O . LEU B 1 417 ? 127.122 11.837 -59.133 1.00 102.59 502 LEU B O 1
ATOM 6908 N N . ALA B 1 418 ? 127.380 12.832 -57.118 1.00 101.81 503 ALA B N 1
ATOM 6909 C CA . ALA B 1 418 ? 127.689 11.621 -56.362 1.00 101.49 503 ALA B CA 1
ATOM 6910 C C . ALA B 1 418 ? 126.640 10.537 -56.547 1.00 99.17 503 ALA B C 1
ATOM 6911 O O . ALA B 1 418 ? 126.959 9.350 -56.534 1.00 99.83 503 ALA B O 1
ATOM 6913 N N . VAL B 1 419 ? 125.387 10.938 -56.712 1.00 96.95 504 VAL B N 1
ATOM 6914 C CA . VAL B 1 419 ? 124.342 9.959 -56.981 1.00 95.15 504 VAL B CA 1
ATOM 6915 C C . VAL B 1 419 ? 124.351 9.538 -58.456 1.00 96.34 504 VAL B C 1
ATOM 6916 O O . VAL B 1 419 ? 124.439 8.349 -58.730 1.00 96.86 504 VAL B O 1
ATOM 6920 N N . ILE B 1 420 ? 124.302 10.491 -59.393 1.00 97.10 505 ILE B N 1
ATOM 6921 C CA . ILE B 1 420 ? 124.370 10.166 -60.832 1.00 98.37 505 ILE B CA 1
ATOM 6922 C C . ILE B 1 420 ? 125.569 9.260 -61.179 1.00 101.10 505 ILE B C 1
ATOM 6923 O O . ILE B 1 420 ? 125.433 8.302 -61.942 1.00 101.53 505 ILE B O 1
ATOM 6928 N N . VAL B 1 421 ? 126.725 9.558 -60.593 1.00 103.09 506 VAL B N 1
ATOM 6929 C CA . VAL B 1 421 ? 127.943 8.777 -60.819 1.00 106.36 506 VAL B CA 1
ATOM 6930 C C . VAL B 1 421 ? 127.873 7.372 -60.201 1.00 105.61 506 VAL B C 1
ATOM 6931 O O . VAL B 1 421 ? 128.078 6.373 -60.903 1.00 107.25 506 VAL B O 1
ATOM 6935 N N . GLY B 1 422 ? 127.591 7.303 -58.896 1.00 103.55 507 GLY B N 1
ATOM 6936 C CA . GLY B 1 422 ? 127.527 6.029 -58.165 1.00 102.77 507 GLY B CA 1
ATOM 6937 C C . GLY B 1 422 ? 126.324 5.218 -58.603 1.00 100.91 507 GLY B C 1
ATOM 6938 O O . GLY B 1 422 ? 126.230 4.010 -58.371 1.00 100.71 507 GLY B O 1
ATOM 6939 N N . ASN B 1 423 ? 125.404 5.913 -59.254 1.00 99.72 508 ASN B N 1
ATOM 6940 C CA . ASN B 1 423 ? 124.185 5.335 -59.769 1.00 98.30 508 ASN B CA 1
ATOM 6941 C C . ASN B 1 423 ? 124.438 4.613 -61.082 1.00 100.39 508 ASN B C 1
ATOM 6942 O O . ASN B 1 423 ? 123.556 3.902 -61.562 1.00 99.81 508 ASN B O 1
ATOM 6947 N N . ALA B 1 424 ? 125.623 4.820 -61.667 1.00 103.09 509 ALA B N 1
ATOM 6948 C CA . ALA B 1 424 ? 126.041 4.129 -62.896 1.00 105.52 509 ALA B CA 1
ATOM 6949 C C . ALA B 1 424 ? 126.648 2.767 -62.583 1.00 106.81 509 ALA B C 1
ATOM 6950 O O . ALA B 1 424 ? 126.210 1.744 -63.117 1.00 107.02 509 ALA B O 1
ATOM 6952 N N . PHE B 1 425 ? 127.650 2.764 -61.708 1.00 107.72 510 PHE B N 1
ATOM 6953 C CA . PHE B 1 425 ? 128.322 1.538 -61.290 1.00 109.54 510 PHE B CA 1
ATOM 6954 C C . PHE B 1 425 ? 127.372 0.599 -60.532 1.00 107.07 510 PHE B C 1
ATOM 6955 O O . PHE B 1 425 ? 127.096 -0.513 -60.974 1.00 107.74 510 PHE B O 1
ATOM 6963 N N . ASN B 1 426 ? 126.845 1.088 -59.413 1.00 104.46 511 ASN B N 1
ATOM 6964 C CA . ASN B 1 426 ? 126.235 0.259 -58.384 1.00 102.90 511 ASN B CA 1
ATOM 6965 C C . ASN B 1 426 ? 124.734 0.384 -58.249 1.00 99.93 511 ASN B C 1
ATOM 6966 O O . ASN B 1 426 ? 124.118 1.287 -58.821 1.00 98.82 511 ASN B O 1
ATOM 6971 N N . ARG B 1 427 ? 124.160 -0.531 -57.469 1.00 99.00 512 ARG B N 1
ATOM 6972 C CA . ARG B 1 427 ? 122.856 -0.325 -56.836 1.00 96.32 512 ARG B CA 1
ATOM 6973 C C . ARG B 1 427 ? 123.049 0.299 -55.454 1.00 95.20 512 ARG B C 1
ATOM 6974 O O . ARG B 1 427 ? 124.165 0.288 -54.927 1.00 96.89 512 ARG B O 1
ATOM 6982 N N . SER B 1 428 ? 121.975 0.838 -54.870 1.00 92.68 513 SER B N 1
ATOM 6983 C CA . SER B 1 428 ? 122.052 1.471 -53.548 1.00 91.66 513 SER B CA 1
ATOM 6984 C C . SER B 1 428 ? 122.471 0.460 -52.490 1.00 92.41 513 SER B C 1
ATOM 6985 O O . SER B 1 428 ? 122.113 -0.717 -52.593 1.00 92.83 513 SER B O 1
ATOM 6988 N N . LEU B 1 429 ? 123.211 0.912 -51.474 1.00 92.70 514 LEU B N 1
ATOM 6989 C CA . LEU B 1 429 ? 123.717 0.007 -50.431 1.00 93.72 514 LEU B CA 1
ATOM 6990 C C . LEU B 1 429 ? 122.594 -0.813 -49.819 1.00 92.76 514 LEU B C 1
ATOM 6991 O O . LEU B 1 429 ? 122.775 -1.990 -49.511 1.00 94.12 514 LEU B O 1
ATOM 6996 N N . TYR B 1 430 ? 121.434 -0.183 -49.665 1.00 90.74 515 TYR B N 1
ATOM 6997 C CA . TYR B 1 430 ? 120.245 -0.851 -49.157 1.00 89.86 515 TYR B CA 1
ATOM 6998 C C . TYR B 1 430 ? 119.686 -1.911 -50.117 1.00 90.54 515 TYR B C 1
ATOM 6999 O O . TYR B 1 430 ? 119.396 -3.030 -49.686 1.00 91.42 515 TYR B O 1
ATOM 7008 N N . GLU B 1 431 ? 119.531 -1.558 -51.400 1.00 90.39 516 GLU B N 1
ATOM 7009 C CA . GLU B 1 431 ? 119.145 -2.525 -52.446 1.00 91.26 516 GLU B CA 1
ATOM 7010 C C . GLU B 1 431 ? 120.196 -3.617 -52.647 1.00 93.64 516 GLU B C 1
ATOM 7011 O O . GLU B 1 431 ? 119.851 -4.779 -52.870 1.00 94.83 516 GLU B O 1
ATOM 7017 N N . THR B 1 432 ? 121.473 -3.250 -52.574 1.00 94.53 517 THR B N 1
ATOM 7018 C CA . THR B 1 432 ? 122.525 -4.247 -52.656 1.00 97.09 517 THR B CA 1
ATOM 7019 C C . THR B 1 432 ? 122.438 -5.156 -51.436 1.00 97.56 517 THR B C 1
ATOM 7020 O O . THR B 1 432 ? 122.571 -6.368 -51.571 1.00 99.64 517 THR B O 1
ATOM 7024 N N . LEU B 1 433 ? 122.179 -4.574 -50.262 1.00 95.96 518 LEU B N 1
ATOM 7025 C CA . LEU B 1 433 ? 121.979 -5.350 -49.028 1.00 96.16 518 LEU B CA 1
ATOM 7026 C C . LEU B 1 433 ? 120.808 -6.315 -49.121 1.00 95.98 518 LEU B C 1
ATOM 7027 O O . LEU B 1 433 ? 120.842 -7.385 -48.523 1.00 97.53 518 LEU B O 1
ATOM 7032 N N . VAL B 1 434 ? 119.780 -5.928 -49.872 1.00 94.39 519 VAL B N 1
ATOM 7033 C CA . VAL B 1 434 ? 118.610 -6.775 -50.095 1.00 94.62 519 VAL B CA 1
ATOM 7034 C C . VAL B 1 434 ? 118.951 -7.984 -50.960 1.00 97.00 519 VAL B C 1
ATOM 7035 O O . VAL B 1 434 ? 118.484 -9.095 -50.698 1.00 98.47 519 VAL B O 1
ATOM 7039 N N . LEU B 1 435 ? 119.753 -7.754 -51.997 1.00 97.75 520 LEU B N 1
ATOM 7040 C CA . LEU B 1 435 ? 120.289 -8.834 -52.818 1.00 100.26 520 LEU B CA 1
ATOM 7041 C C . LEU B 1 435 ? 121.167 -9.722 -51.935 1.00 102.47 520 LEU B C 1
ATOM 7042 O O . LEU B 1 435 ? 120.864 -10.890 -51.686 1.00 104.09 520 LEU B O 1
ATOM 7047 N N . MET B 1 436 ? 122.234 -9.110 -51.438 1.00 102.67 521 MET B N 1
ATOM 7048 C CA . MET B 1 436 ? 123.215 -9.700 -50.537 1.00 104.63 521 MET B CA 1
ATOM 7049 C C . MET B 1 436 ? 122.629 -10.566 -49.409 1.00 105.11 521 MET B C 1
ATOM 7050 O O . MET B 1 436 ? 123.235 -11.572 -49.028 1.00 107.74 521 MET B O 1
ATOM 7055 N N . LYS B 1 437 ? 121.474 -10.170 -48.870 1.00 102.74 522 LYS B N 1
ATOM 7056 C CA . LYS B 1 437 ? 120.846 -10.912 -47.783 1.00 103.27 522 LYS B CA 1
ATOM 7057 C C . LYS B 1 437 ? 119.642 -11.709 -48.256 1.00 103.60 522 LYS B C 1
ATOM 7058 O O . LYS B 1 437 ? 118.962 -12.330 -47.447 1.00 104.40 522 LYS B O 1
ATOM 7060 N N . HIS B 1 438 ? 119.392 -11.695 -49.565 1.00 103.50 523 HIS B N 1
ATOM 7061 C CA . HIS B 1 438 ? 118.320 -12.488 -50.193 1.00 104.35 523 HIS B CA 1
ATOM 7062 C C . HIS B 1 438 ? 116.916 -12.270 -49.573 1.00 102.83 523 HIS B C 1
ATOM 7063 O O . HIS B 1 438 ? 116.305 -13.207 -49.044 1.00 104.31 523 HIS B O 1
ATOM 7065 N N . LEU B 1 439 ? 116.423 -11.030 -49.651 1.00 100.11 524 LEU B N 1
ATOM 7066 C CA . LEU B 1 439 ? 115.132 -10.620 -49.063 1.00 98.51 524 LEU B CA 1
ATOM 7067 C C . LEU B 1 439 ? 114.094 -10.383 -50.145 1.00 97.56 524 LEU B C 1
ATOM 7068 O O . LEU B 1 439 ? 114.428 -9.833 -51.189 1.00 97.23 524 LEU B O 1
ATOM 7073 N N . PRO B 1 440 ? 112.824 -10.752 -49.896 1.00 97.51 525 PRO B N 1
ATOM 7074 C CA . PRO B 1 440 ? 111.847 -10.527 -50.950 1.00 96.60 525 PRO B CA 1
ATOM 7075 C C . PRO B 1 440 ? 111.747 -9.037 -51.184 1.00 93.57 525 PRO B C 1
ATOM 7076 O O . PRO B 1 440 ? 111.505 -8.290 -50.252 1.00 92.23 525 PRO B O 1
ATOM 7080 N N . TYR B 1 441 ? 111.987 -8.604 -52.408 1.00 92.81 526 TYR B N 1
ATOM 7081 C CA . TYR B 1 441 ? 111.958 -7.188 -52.717 1.00 90.47 526 TYR B CA 1
ATOM 7082 C C . TYR B 1 441 ? 111.386 -7.013 -54.123 1.00 90.67 526 TYR B C 1
ATOM 7083 O O . TYR B 1 441 ? 112.061 -7.240 -55.127 1.00 91.99 526 TYR B O 1
ATOM 7092 N N . MET B 1 442 ? 110.118 -6.617 -54.155 1.00 89.83 527 MET B N 1
ATOM 7093 C CA . MET B 1 442 ? 109.293 -6.509 -55.361 1.00 90.09 527 MET B CA 1
ATOM 7094 C C . MET B 1 442 ? 109.910 -5.836 -56.594 1.00 89.91 527 MET B C 1
ATOM 7095 O O . MET B 1 442 ? 109.667 -6.293 -57.709 1.00 91.45 527 MET B O 1
ATOM 7100 N N . PRO B 1 443 ? 110.676 -4.738 -56.413 1.00 88.46 528 PRO B N 1
ATOM 7101 C CA . PRO B 1 443 ? 111.090 -3.967 -57.590 1.00 88.49 528 PRO B CA 1
ATOM 7102 C C . PRO B 1 443 ? 112.307 -4.495 -58.360 1.00 90.33 528 PRO B C 1
ATOM 7103 O O . PRO B 1 443 ? 112.578 -4.004 -59.455 1.00 90.75 528 PRO B O 1
ATOM 7107 N N . ILE B 1 444 ? 113.038 -5.452 -57.793 1.00 91.65 529 ILE B N 1
ATOM 7108 C CA . ILE B 1 444 ? 114.114 -6.115 -58.520 1.00 93.86 529 ILE B CA 1
ATOM 7109 C C . ILE B 1 444 ? 113.549 -7.406 -59.091 1.00 96.15 529 ILE B C 1
ATOM 7110 O O . ILE B 1 444 ? 112.830 -8.137 -58.401 1.00 96.20 529 ILE B O 1
ATOM 7115 N N . LEU B 1 445 ? 113.876 -7.679 -60.351 1.00 98.28 530 LEU B N 1
ATOM 7116 C CA . LEU B 1 445 ? 113.436 -8.904 -61.012 1.00 101.12 530 LEU B CA 1
ATOM 7117 C C . LEU B 1 445 ? 114.342 -10.085 -60.674 1.00 103.71 530 LEU B C 1
ATOM 7118 O O . LEU B 1 445 ? 115.546 -9.914 -60.467 1.00 103.81 530 LEU B O 1
ATOM 7123 N N . ARG B 1 446 ? 113.737 -11.274 -60.607 1.00 106.12 531 ARG B N 1
ATOM 7124 C CA . ARG B 1 446 ? 114.450 -12.535 -60.375 1.00 109.44 531 ARG B CA 1
ATOM 7125 C C . ARG B 1 446 ? 115.646 -12.624 -61.294 1.00 111.88 531 ARG B C 1
ATOM 7126 O O . ARG B 1 446 ? 115.535 -12.343 -62.495 1.00 113.02 531 ARG B O 1
ATOM 7134 N N . ARG B 1 447 ? 116.784 -13.023 -60.733 1.00 113.21 532 ARG B N 1
ATOM 7135 C CA . ARG B 1 447 ? 118.016 -13.121 -61.503 1.00 115.64 532 ARG B CA 1
ATOM 7136 C C . ARG B 1 447 ? 117.764 -13.926 -62.783 1.00 118.68 532 ARG B C 1
ATOM 7137 O O . ARG B 1 447 ? 118.326 -13.613 -63.829 1.00 120.05 532 ARG B O 1
ATOM 7145 N N . ASP B 1 448 ? 116.853 -14.899 -62.703 1.00 119.83 533 ASP B N 1
ATOM 7146 C CA . ASP B 1 448 ? 116.647 -15.884 -63.768 1.00 123.62 533 ASP B CA 1
ATOM 7147 C C . ASP B 1 448 ? 115.473 -15.643 -64.732 1.00 123.52 533 ASP B C 1
ATOM 7148 O O . ASP B 1 448 ? 115.184 -16.506 -65.569 1.00 126.82 533 ASP B O 1
ATOM 7153 N N . ARG B 1 449 ? 114.793 -14.499 -64.625 1.00 120.17 534 ARG B N 1
ATOM 7154 C CA . ARG B 1 449 ? 113.644 -14.208 -65.519 1.00 120.11 534 ARG B CA 1
ATOM 7155 C C . ARG B 1 449 ? 113.817 -12.985 -66.423 1.00 118.75 534 ARG B C 1
ATOM 7156 O O . ARG B 1 449 ? 114.003 -11.862 -65.939 1.00 115.64 534 ARG B O 1
ATOM 7164 N N . SER B 1 450 ? 113.736 -13.206 -67.733 1.00 121.27 535 SER B N 1
ATOM 7165 C CA . SER B 1 450 ? 113.731 -12.109 -68.694 1.00 120.44 535 SER B CA 1
ATOM 7166 C C . SER B 1 450 ? 112.387 -11.400 -68.591 1.00 117.60 535 SER B C 1
ATOM 7167 O O . SER B 1 450 ? 111.385 -12.047 -68.294 1.00 117.84 535 SER B O 1
ATOM 7170 N N . PRO B 1 451 ? 112.360 -10.067 -68.811 1.00 115.10 536 PRO B N 1
ATOM 7171 C CA . PRO B 1 451 ? 111.090 -9.345 -68.952 1.00 113.14 536 PRO B CA 1
ATOM 7172 C C . PRO B 1 451 ? 110.350 -9.709 -70.243 1.00 116.00 536 PRO B C 1
ATOM 7173 O O . PRO B 1 451 ? 109.212 -9.292 -70.447 1.00 115.02 536 PRO B O 1
ATOM 7177 N N . GLU B 1 452 ? 110.999 -10.480 -71.107 1.00 119.79 537 GLU B N 1
ATOM 7178 C CA . GLU B 1 452 ? 110.397 -10.889 -72.365 1.00 123.17 537 GLU B CA 1
ATOM 7179 C C . GLU B 1 452 ? 109.471 -12.080 -72.185 1.00 125.04 537 GLU B C 1
ATOM 7180 O O . GLU B 1 452 ? 108.486 -12.218 -72.914 1.00 126.66 537 GLU B O 1
ATOM 7186 N N . MET B 1 453 ? 109.789 -12.923 -71.200 1.00 125.08 538 MET B N 1
ATOM 7187 C CA . MET B 1 453 ? 109.047 -14.161 -70.925 1.00 127.22 538 MET B CA 1
ATOM 7188 C C . MET B 1 453 ? 107.556 -13.913 -70.802 1.00 125.88 538 MET B C 1
ATOM 7189 O O . MET B 1 453 ? 107.121 -13.017 -70.084 1.00 122.25 538 MET B O 1
ATOM 7194 N N . THR B 1 454 ? 106.780 -14.717 -71.512 1.00 129.16 539 THR B N 1
ATOM 7195 C CA . THR B 1 454 ? 105.334 -14.649 -71.430 1.00 128.88 539 THR B CA 1
ATOM 7196 C C . THR B 1 454 ? 104.900 -15.154 -70.073 1.00 127.38 539 THR B C 1
ATOM 7197 O O . THR B 1 454 ? 105.587 -15.981 -69.469 1.00 128.33 539 THR B O 1
ATOM 7201 N N . ALA B 1 455 ? 103.754 -14.664 -69.603 1.00 125.40 540 ALA B N 1
ATOM 7202 C CA . ALA B 1 455 ? 103.162 -15.133 -68.353 1.00 124.55 540 ALA B CA 1
ATOM 7203 C C . ALA B 1 455 ? 102.921 -16.635 -68.391 1.00 128.72 540 ALA B C 1
ATOM 7204 O O . ALA B 1 455 ? 102.927 -17.281 -67.347 1.00 128.91 540 ALA B O 1
ATOM 7206 N N . ARG B 1 456 ? 102.719 -17.175 -69.596 1.00 132.34 541 ARG B N 1
ATOM 7207 C CA . ARG B 1 456 ? 102.562 -18.615 -69.811 1.00 136.89 541 ARG B CA 1
ATOM 7208 C C . ARG B 1 456 ? 103.790 -19.431 -69.420 1.00 138.12 541 ARG B C 1
ATOM 7209 O O . ARG B 1 456 ? 103.662 -20.551 -68.927 1.00 140.60 541 ARG B O 1
ATOM 7217 N N . GLU B 1 457 ? 104.973 -18.870 -69.639 1.00 136.65 542 GLU B N 1
ATOM 7218 C CA . GLU B 1 457 ? 106.220 -19.557 -69.303 1.00 138.08 542 GLU B CA 1
ATOM 7219 C C . GLU B 1 457 ? 106.383 -19.786 -67.790 1.00 135.95 542 GLU B C 1
ATOM 7220 O O . GLU B 1 457 ? 106.908 -20.823 -67.363 1.00 138.29 542 GLU B O 1
ATOM 7226 N N . ILE B 1 458 ? 105.904 -18.825 -66.998 1.00 131.75 543 ILE B N 1
ATOM 7227 C CA . ILE B 1 458 ? 106.106 -18.799 -65.541 1.00 129.25 543 ILE B CA 1
ATOM 7228 C C . ILE B 1 458 ? 104.879 -19.187 -64.716 1.00 129.46 543 ILE B C 1
ATOM 7229 O O . ILE B 1 458 ? 105.006 -19.570 -63.552 1.00 128.84 543 ILE B O 1
ATOM 7234 N N . MET B 1 459 ? 103.698 -19.075 -65.318 1.00 130.57 544 MET B N 1
ATOM 7235 C CA . MET B 1 459 ? 102.439 -19.401 -64.645 1.00 131.38 544 MET B CA 1
ATOM 7236 C C . MET B 1 459 ? 102.390 -20.837 -64.144 1.00 135.25 544 MET B C 1
ATOM 7237 O O . MET B 1 459 ? 102.995 -21.740 -64.726 1.00 138.52 544 MET B O 1
ATOM 7242 N N . HIS B 1 460 ? 101.653 -21.031 -63.058 1.00 135.19 545 HIS B N 1
ATOM 7243 C CA . HIS B 1 460 ? 101.435 -22.351 -62.496 1.00 139.16 545 HIS B CA 1
ATOM 7244 C C . HIS B 1 460 ? 100.091 -22.890 -62.928 1.00 142.50 545 HIS B C 1
ATOM 7245 O O . HIS B 1 460 ? 99.075 -22.235 -62.704 1.00 141.17 545 HIS B O 1
ATOM 7252 N N . PRO B 1 461 ? 100.081 -24.096 -63.526 1.00 147.24 546 PRO B N 1
ATOM 7253 C CA . PRO B 1 461 ? 98.877 -24.708 -64.091 1.00 151.14 546 PRO B CA 1
ATOM 7254 C C . PRO B 1 461 ? 97.757 -24.803 -63.066 1.00 151.40 546 PRO B C 1
ATOM 7255 O O . PRO B 1 461 ? 98.008 -25.110 -61.899 1.00 150.89 546 PRO B O 1
ATOM 7259 N N . ILE B 1 462 ? 96.535 -24.533 -63.511 1.00 152.48 547 ILE B N 1
ATOM 7260 C CA . ILE B 1 462 ? 95.381 -24.442 -62.617 1.00 152.88 547 ILE B CA 1
ATOM 7261 C C . ILE B 1 462 ? 94.910 -25.790 -62.043 1.00 157.97 547 ILE B C 1
ATOM 7262 O O . ILE B 1 462 ? 94.226 -25.819 -61.019 1.00 158.25 547 ILE B O 1
ATOM 7267 N N . GLU B 1 463 ? 95.274 -26.892 -62.699 1.00 162.33 548 GLU B N 1
ATOM 7268 C CA . GLU B 1 463 ? 94.883 -28.237 -62.251 1.00 167.77 548 GLU B CA 1
ATOM 7269 C C . GLU B 1 463 ? 95.460 -28.580 -60.873 1.00 166.98 548 GLU B C 1
ATOM 7270 O O . GLU B 1 463 ? 94.761 -29.136 -60.023 1.00 169.59 548 GLU B O 1
ATOM 7276 N N . GLY B 1 464 ? 96.729 -28.238 -60.660 1.00 163.73 549 GLY B N 1
ATOM 7277 C CA . GLY B 1 464 ? 97.410 -28.490 -59.390 1.00 162.80 549 GLY B CA 1
ATOM 7278 C C . GLY B 1 464 ? 97.069 -27.471 -58.319 1.00 158.62 549 GLY B C 1
ATOM 7279 O O . GLY B 1 464 ? 96.997 -27.806 -57.136 1.00 159.43 549 GLY B O 1
ATOM 7280 N N . GLU B 1 465 ? 96.868 -26.225 -58.738 1.00 154.47 550 GLU B N 1
ATOM 7281 C CA . GLU B 1 465 ? 96.442 -25.152 -57.849 1.00 150.58 550 GLU B CA 1
ATOM 7282 C C . GLU B 1 465 ? 94.965 -25.322 -57.453 1.00 153.06 550 GLU B C 1
ATOM 7283 O O . GLU B 1 465 ? 94.166 -25.789 -58.267 1.00 156.46 550 GLU B O 1
ATOM 7289 N N . PRO B 1 466 ? 94.595 -24.957 -56.201 1.00 151.71 551 PRO B N 1
ATOM 7290 C CA . PRO B 1 466 ? 93.201 -25.134 -55.766 1.00 154.38 551 PRO B CA 1
ATOM 7291 C C . PRO B 1 466 ? 92.216 -24.273 -56.553 1.00 153.24 551 PRO B C 1
ATOM 7292 O O . PRO B 1 466 ? 92.546 -23.154 -56.942 1.00 149.09 551 PRO B O 1
ATOM 7296 N N . HIS B 1 467 ? 91.020 -24.804 -56.784 1.00 157.29 552 HIS B N 1
ATOM 7297 C CA . HIS B 1 467 ? 89.961 -24.078 -57.483 1.00 156.92 552 HIS B CA 1
ATOM 7298 C C . HIS B 1 467 ? 88.595 -24.547 -56.991 1.00 161.21 552 HIS B C 1
ATOM 7299 O O . HIS B 1 467 ? 88.468 -25.647 -56.445 1.00 165.25 552 HIS B O 1
ATOM 7306 N N . LEU B 1 468 ? 87.580 -23.708 -57.181 1.00 160.51 553 LEU B N 1
ATOM 7307 C CA . LEU B 1 468 ? 86.223 -24.029 -56.738 1.00 164.70 553 LEU B CA 1
ATOM 7308 C C . LEU B 1 468 ? 85.187 -23.909 -57.865 1.00 167.24 553 LEU B C 1
ATOM 7309 O O . LEU B 1 468 ? 85.392 -23.178 -58.835 1.00 164.59 553 LEU B O 1
ATOM 7314 N N . PHE B 1 469 ? 84.084 -24.642 -57.727 1.00 172.69 554 PHE B N 1
ATOM 7315 C CA . PHE B 1 469 ? 82.974 -24.604 -58.683 1.00 175.96 554 PHE B CA 1
ATOM 7316 C C . PHE B 1 469 ? 81.699 -24.143 -57.958 1.00 177.59 554 PHE B C 1
ATOM 7317 O O . PHE B 1 469 ? 81.610 -24.295 -56.739 1.00 178.21 554 PHE B O 1
ATOM 7325 N N . PRO B 1 470 ? 80.715 -23.566 -58.691 1.00 178.53 555 PRO B N 1
ATOM 7326 C CA . PRO B 1 470 ? 79.433 -23.262 -58.049 1.00 181.02 555 PRO B CA 1
ATOM 7327 C C . PRO B 1 470 ? 78.657 -24.531 -57.721 1.00 187.96 555 PRO B C 1
ATOM 7328 O O . PRO B 1 470 ? 78.000 -24.593 -56.682 1.00 190.16 555 PRO B O 1
ATOM 7332 N N . ASP B 1 471 ? 78.755 -25.530 -58.600 1.00 191.60 556 ASP B N 1
ATOM 7333 C CA . ASP B 1 471 ? 78.024 -26.795 -58.464 1.00 198.76 556 ASP B CA 1
ATOM 7334 C C . ASP B 1 471 ? 78.532 -27.705 -57.349 1.00 200.40 556 ASP B C 1
ATOM 7335 O O . ASP B 1 471 ? 77.778 -28.540 -56.843 1.00 206.09 556 ASP B O 1
ATOM 7340 N N . SER B 1 472 ? 79.804 -27.549 -56.979 1.00 195.66 557 SER B N 1
ATOM 7341 C CA . SER B 1 472 ? 80.413 -28.365 -55.928 1.00 196.84 557 SER B CA 1
ATOM 7342 C C . SER B 1 472 ? 79.728 -28.133 -54.579 1.00 198.05 557 SER B C 1
ATOM 7343 O O . SER B 1 472 ? 79.723 -27.015 -54.056 1.00 193.57 557 SER B O 1
ATOM 7346 N N . GLU B 1 473 ? 79.151 -29.207 -54.041 1.00 204.38 558 GLU B N 1
ATOM 7347 C CA . GLU B 1 473 ? 78.302 -29.170 -52.841 1.00 207.28 558 GLU B CA 1
ATOM 7348 C C . GLU B 1 473 ? 79.063 -28.813 -51.552 1.00 203.69 558 GLU B C 1
ATOM 7349 O O . GLU B 1 473 ? 80.290 -28.692 -51.575 1.00 199.17 558 GLU B O 1
ATOM 7355 N N . PRO B 1 474 ? 78.336 -28.630 -50.423 1.00 205.93 559 PRO B N 1
ATOM 7356 C CA . PRO B 1 474 ? 79.001 -28.305 -49.157 1.00 203.11 559 PRO B CA 1
ATOM 7357 C C . PRO B 1 474 ? 79.983 -29.399 -48.744 1.00 204.57 559 PRO B C 1
ATOM 7358 O O . PRO B 1 474 ? 81.056 -29.103 -48.202 1.00 200.20 559 PRO B O 1
ATOM 7362 N N . GLN B 1 475 ? 79.603 -30.648 -49.016 1.00 210.91 560 GLN B N 1
ATOM 7363 C CA . GLN B 1 475 ? 80.441 -31.824 -48.777 1.00 213.38 560 GLN B CA 1
ATOM 7364 C C . GLN B 1 475 ? 81.790 -31.740 -49.503 1.00 208.37 560 GLN B C 1
ATOM 7365 O O . GLN B 1 475 ? 82.797 -32.263 -49.019 1.00 207.82 560 GLN B O 1
ATOM 7371 N N . HIS B 1 476 ? 81.794 -31.070 -50.656 1.00 205.01 561 HIS B N 1
ATOM 7372 C CA . HIS B 1 476 ? 82.990 -30.904 -51.479 1.00 200.39 561 HIS B CA 1
ATOM 7373 C C . HIS B 1 476 ? 83.933 -29.882 -50.858 1.00 193.52 561 HIS B C 1
ATOM 7374 O O . HIS B 1 476 ? 85.093 -30.193 -50.578 1.00 191.60 561 HIS B O 1
ATOM 7381 N N . ILE B 1 477 ? 83.417 -28.674 -50.634 1.00 190.18 562 ILE B N 1
ATOM 7382 C CA . ILE B 1 477 ? 84.243 -27.508 -50.295 1.00 183.35 562 ILE B CA 1
ATOM 7383 C C . ILE B 1 477 ? 85.038 -27.649 -48.999 1.00 182.27 562 ILE B C 1
ATOM 7384 O O . ILE B 1 477 ? 86.070 -26.997 -48.833 1.00 177.03 562 ILE B O 1
ATOM 7389 N N . LYS B 1 478 ? 84.565 -28.504 -48.094 1.00 187.49 563 LYS B N 1
ATOM 7390 C CA . LYS B 1 478 ? 85.310 -28.789 -46.871 1.00 187.39 563 LYS B CA 1
ATOM 7391 C C . LYS B 1 478 ? 86.653 -29.465 -47.194 1.00 186.22 563 LYS B C 1
ATOM 7392 O O . LYS B 1 478 ? 87.644 -29.255 -46.488 1.00 183.30 563 LYS B O 1
ATOM 7398 N N . GLY B 1 479 ? 86.677 -30.245 -48.278 1.00 188.66 564 GLY B N 1
ATOM 7399 C CA . GLY B 1 479 ? 87.897 -30.888 -48.779 1.00 187.86 564 GLY B CA 1
ATOM 7400 C C . GLY B 1 479 ? 89.044 -29.928 -49.066 1.00 181.01 564 GLY B C 1
ATOM 7401 O O . GLY B 1 479 ? 90.075 -29.971 -48.387 1.00 179.08 564 GLY B O 1
ATOM 7402 N N . ILE B 1 480 ? 88.863 -29.061 -50.066 1.00 177.54 565 ILE B N 1
ATOM 7403 C CA . ILE B 1 480 ? 89.880 -28.069 -50.443 1.00 171.08 565 ILE B CA 1
ATOM 7404 C C . ILE B 1 480 ? 90.295 -27.226 -49.237 1.00 167.31 565 ILE B C 1
ATOM 7405 O O . ILE B 1 480 ? 91.478 -26.939 -49.053 1.00 163.81 565 ILE B O 1
ATOM 7410 N N . LEU B 1 481 ? 89.314 -26.861 -48.414 1.00 168.48 566 LEU B N 1
ATOM 7411 C CA . LEU B 1 481 ? 89.529 -26.010 -47.245 1.00 165.50 566 LEU B CA 1
ATOM 7412 C C . LEU B 1 481 ? 90.626 -26.539 -46.310 1.00 165.64 566 LEU B C 1
ATOM 7413 O O . LEU B 1 481 ? 91.519 -25.786 -45.908 1.00 161.41 566 LEU B O 1
ATOM 7418 N N . GLU B 1 482 ? 90.567 -27.832 -45.990 1.00 170.78 567 GLU B N 1
ATOM 7419 C CA . GLU B 1 482 ? 91.518 -28.454 -45.062 1.00 171.72 567 GLU B CA 1
ATOM 7420 C C . GLU B 1 482 ? 92.770 -29.032 -45.735 1.00 170.82 567 GLU B C 1
ATOM 7421 O O . GLU B 1 482 ? 93.842 -29.068 -45.127 1.00 169.20 567 GLU B O 1
ATOM 7427 N N . LYS B 1 483 ? 92.623 -29.498 -46.976 1.00 172.21 568 LYS B N 1
ATOM 7428 C CA . LYS B 1 483 ? 93.742 -30.073 -47.733 1.00 171.85 568 LYS B CA 1
ATOM 7429 C C . LYS B 1 483 ? 94.659 -28.981 -48.265 1.00 165.61 568 LYS B C 1
ATOM 7430 O O . LYS B 1 483 ? 95.855 -29.200 -48.457 1.00 164.33 568 LYS B O 1
ATOM 7436 N N . PHE B 1 484 ? 94.079 -27.811 -48.507 1.00 162.08 569 PHE B N 1
ATOM 7437 C CA . PHE B 1 484 ? 94.838 -26.601 -48.757 1.00 156.16 569 PHE B CA 1
ATOM 7438 C C . PHE B 1 484 ? 94.568 -25.624 -47.612 1.00 153.60 569 PHE B C 1
ATOM 7439 O O . PHE B 1 484 ? 93.772 -24.694 -47.769 1.00 151.71 569 PHE B O 1
ATOM 7447 N N . PRO B 1 485 ? 95.214 -25.828 -46.448 1.00 153.79 570 PRO B N 1
ATOM 7448 C CA . PRO B 1 485 ? 95.042 -24.814 -45.405 1.00 151.31 570 PRO B CA 1
ATOM 7449 C C . PRO B 1 485 ? 95.765 -23.524 -45.811 1.00 145.62 570 PRO B C 1
ATOM 7450 O O . PRO B 1 485 ? 96.374 -23.481 -46.886 1.00 143.96 570 PRO B O 1
ATOM 7454 N N . ASN B 1 486 ? 95.686 -22.481 -44.986 1.00 142.99 571 ASN B N 1
ATOM 7455 C CA . ASN B 1 486 ? 96.408 -21.227 -45.250 1.00 137.83 571 ASN B CA 1
ATOM 7456 C C . ASN B 1 486 ? 96.033 -20.530 -46.565 1.00 135.55 571 ASN B C 1
ATOM 7457 O O . ASN B 1 486 ? 96.565 -19.461 -46.878 1.00 131.63 571 ASN B O 1
ATOM 7462 N N . ARG B 1 487 ? 95.144 -21.138 -47.345 1.00 138.42 572 ARG B N 1
ATOM 7463 C CA . ARG B 1 487 ? 94.679 -20.522 -48.582 1.00 136.83 572 ARG B CA 1
ATOM 7464 C C . ARG B 1 487 ? 93.574 -19.532 -48.234 1.00 135.80 572 ARG B C 1
ATOM 7465 O O . ARG B 1 487 ? 92.690 -19.832 -47.430 1.00 138.77 572 ARG B O 1
ATOM 7473 N N . LEU B 1 488 ? 93.638 -18.349 -48.838 1.00 131.86 573 LEU B N 1
ATOM 7474 C CA . LEU B 1 488 ? 92.773 -17.226 -48.463 1.00 130.24 573 LEU B CA 1
ATOM 7475 C C . LEU B 1 488 ? 91.823 -16.834 -49.598 1.00 130.26 573 LEU B C 1
ATOM 7476 O O . LEU B 1 488 ? 90.710 -16.365 -49.355 1.00 131.08 573 LEU B O 1
ATOM 7481 N N . VAL B 1 489 ? 92.278 -17.036 -50.832 1.00 129.46 574 VAL B N 1
ATOM 7482 C CA . VAL B 1 489 ? 91.467 -16.817 -52.024 1.00 129.97 574 VAL B CA 1
ATOM 7483 C C . VAL B 1 489 ? 91.244 -18.165 -52.689 1.00 133.99 574 VAL B C 1
ATOM 7484 O O . VAL B 1 489 ? 92.161 -18.986 -52.760 1.00 134.63 574 VAL B O 1
ATOM 7488 N N . PHE B 1 490 ? 90.027 -18.395 -53.168 1.00 136.86 575 PHE B N 1
ATOM 7489 C CA . PHE B 1 490 ? 89.733 -19.570 -53.981 1.00 140.75 575 PHE B CA 1
ATOM 7490 C C . PHE B 1 490 ? 89.171 -19.135 -55.324 1.00 140.69 575 PHE B C 1
ATOM 7491 O O . PHE B 1 490 ? 88.062 -18.599 -55.385 1.00 141.58 575 PHE B O 1
ATOM 7499 N N . PRO B 1 491 ? 89.935 -19.354 -56.408 1.00 139.90 576 PRO B N 1
ATOM 7500 C CA . PRO B 1 491 ? 89.438 -19.058 -57.749 1.00 140.37 576 PRO B CA 1
ATOM 7501 C C . PRO B 1 491 ? 88.197 -19.894 -58.032 1.00 145.62 576 PRO B C 1
ATOM 7502 O O . PRO B 1 491 ? 88.200 -21.101 -57.779 1.00 149.41 576 PRO B O 1
ATOM 7506 N N . VAL B 1 492 ? 87.141 -19.254 -58.526 1.00 146.12 577 VAL B N 1
ATOM 7507 C CA . VAL B 1 492 ? 85.881 -19.953 -58.793 1.00 151.33 577 VAL B CA 1
ATOM 7508 C C . VAL B 1 492 ? 85.462 -19.911 -60.273 1.00 152.96 577 VAL B C 1
ATOM 7509 O O . VAL B 1 492 ? 85.215 -18.844 -60.837 1.00 150.43 577 VAL B O 1
ATOM 7513 N N . ILE B 1 493 ? 85.396 -21.090 -60.888 1.00 157.42 578 ILE B N 1
ATOM 7514 C CA . ILE B 1 493 ? 85.069 -21.233 -62.310 1.00 159.85 578 ILE B CA 1
ATOM 7515 C C . ILE B 1 493 ? 83.933 -22.233 -62.519 1.00 166.30 578 ILE B C 1
ATOM 7516 O O . ILE B 1 493 ? 83.670 -23.051 -61.644 1.00 169.23 578 ILE B O 1
ATOM 7521 N N . ASP B 1 494 ? 83.265 -22.171 -63.671 1.00 168.90 579 ASP B N 1
ATOM 7522 C CA . ASP B 1 494 ? 82.232 -23.164 -64.006 1.00 175.71 579 ASP B CA 1
ATOM 7523 C C . ASP B 1 494 ? 82.831 -24.507 -64.466 1.00 179.37 579 ASP B C 1
ATOM 7524 O O . ASP B 1 494 ? 84.025 -24.755 -64.290 1.00 177.09 579 ASP B O 1
ATOM 7529 N N . ALA B 1 495 ? 81.998 -25.385 -65.020 1.00 185.32 580 ALA B N 1
ATOM 7530 C CA . ALA B 1 495 ? 82.509 -26.525 -65.767 1.00 189.11 580 ALA B CA 1
ATOM 7531 C C . ALA B 1 495 ? 82.918 -25.990 -67.138 1.00 187.56 580 ALA B C 1
ATOM 7532 O O . ALA B 1 495 ? 82.245 -25.106 -67.675 1.00 186.53 580 ALA B O 1
ATOM 7534 N N . ASN B 1 496 ? 84.002 -26.528 -67.705 1.00 187.69 581 ASN B N 1
ATOM 7535 C CA . ASN B 1 496 ? 84.697 -25.903 -68.844 1.00 185.22 581 ASN B CA 1
ATOM 7536 C C . ASN B 1 496 ? 85.121 -24.512 -68.402 1.00 178.32 581 ASN B C 1
ATOM 7537 O O . ASN B 1 496 ? 84.870 -23.518 -69.084 1.00 176.31 581 ASN B O 1
ATOM 7542 N N . GLY B 1 497 ? 85.796 -24.490 -67.253 1.00 175.18 582 GLY B N 1
ATOM 7543 C CA . GLY B 1 497 ? 85.930 -23.329 -66.352 1.00 169.53 582 GLY B CA 1
ATOM 7544 C C . GLY B 1 497 ? 86.151 -21.909 -66.833 1.00 164.54 582 GLY B C 1
ATOM 7545 O O . GLY B 1 497 ? 87.154 -21.614 -67.470 1.00 162.07 582 GLY B O 1
ATOM 7546 N N . TYR B 1 498 ? 85.225 -21.020 -66.483 1.00 163.25 583 TYR B N 1
ATOM 7547 C CA . TYR B 1 498 ? 85.348 -19.607 -66.836 1.00 158.99 583 TYR B CA 1
ATOM 7548 C C . TYR B 1 498 ? 85.362 -18.672 -65.619 1.00 154.79 583 TYR B C 1
ATOM 7549 O O . TYR B 1 498 ? 84.708 -18.932 -64.607 1.00 156.18 583 TYR B O 1
ATOM 7558 N N . LEU B 1 499 ? 86.096 -17.573 -65.750 1.00 150.01 584 LEU B N 1
ATOM 7559 C CA . LEU B 1 499 ? 86.521 -16.778 -64.606 1.00 145.76 584 LEU B CA 1
ATOM 7560 C C . LEU B 1 499 ? 85.470 -16.044 -63.764 1.00 145.21 584 LEU B C 1
ATOM 7561 O O . LEU B 1 499 ? 84.599 -15.349 -64.286 1.00 145.75 584 LEU B O 1
ATOM 7566 N N . LEU B 1 500 ? 85.596 -16.242 -62.449 1.00 144.42 585 LEU B N 1
ATOM 7567 C CA . LEU B 1 500 ? 85.041 -15.398 -61.377 1.00 142.48 585 LEU B CA 1
ATOM 7568 C C . LEU B 1 500 ? 86.043 -15.468 -60.194 1.00 139.60 585 LEU B C 1
ATOM 7569 O O . LEU B 1 500 ? 87.209 -15.866 -60.394 1.00 138.32 585 LEU B O 1
ATOM 7574 N N . GLY B 1 501 ? 85.633 -15.076 -58.981 1.00 138.71 586 GLY B N 1
ATOM 7575 C CA . GLY B 1 501 ? 86.574 -15.118 -57.852 1.00 136.07 586 GLY B CA 1
ATOM 7576 C C . GLY B 1 501 ? 85.948 -14.917 -56.490 1.00 136.66 586 GLY B C 1
ATOM 7577 O O . GLY B 1 501 ? 85.490 -13.828 -56.180 1.00 134.84 586 GLY B O 1
ATOM 7578 N N . ALA B 1 502 ? 85.941 -15.966 -55.672 1.00 139.60 587 ALA B N 1
ATOM 7579 C CA . ALA B 1 502 ? 85.341 -15.917 -54.331 1.00 141.07 587 ALA B CA 1
ATOM 7580 C C . ALA B 1 502 ? 86.412 -15.916 -53.260 1.00 138.75 587 ALA B C 1
ATOM 7581 O O . ALA B 1 502 ? 87.516 -16.419 -53.486 1.00 137.60 587 ALA B O 1
ATOM 7583 N N . ILE B 1 503 ? 86.090 -15.353 -52.094 1.00 138.52 588 ILE B N 1
ATOM 7584 C CA . ILE B 1 503 ? 87.008 -15.405 -50.950 1.00 137.05 588 ILE B CA 1
ATOM 7585 C C . ILE B 1 503 ? 87.037 -16.820 -50.410 1.00 141.34 588 ILE B C 1
ATOM 7586 O O . ILE B 1 503 ? 86.189 -17.649 -50.775 1.00 145.79 588 ILE B O 1
ATOM 7591 N N . SER B 1 504 ? 88.006 -17.087 -49.538 1.00 140.40 589 SER B N 1
ATOM 7592 C CA . SER B 1 504 ? 88.005 -18.321 -48.775 1.00 144.53 589 SER B CA 1
ATOM 7593 C C . SER B 1 504 ? 87.355 -18.100 -47.424 1.00 146.26 589 SER B C 1
ATOM 7594 O O . SER B 1 504 ? 86.282 -18.630 -47.140 1.00 150.68 589 SER B O 1
ATOM 7597 N N . ARG B 1 505 ? 88.003 -17.295 -46.595 1.00 143.04 590 ARG B N 1
ATOM 7598 C CA . ARG B 1 505 ? 87.782 -17.437 -45.167 1.00 145.21 590 ARG B CA 1
ATOM 7599 C C . ARG B 1 505 ? 86.587 -16.675 -44.583 1.00 146.44 590 ARG B C 1
ATOM 7600 O O . ARG B 1 505 ? 85.689 -17.300 -44.004 1.00 151.02 590 ARG B O 1
ATOM 7608 N N . LYS B 1 506 ? 86.551 -15.349 -44.752 1.00 142.48 591 LYS B N 1
ATOM 7609 C CA . LYS B 1 506 ? 85.417 -14.574 -44.240 1.00 143.72 591 LYS B CA 1
ATOM 7610 C C . LYS B 1 506 ? 84.082 -15.167 -44.718 1.00 148.41 591 LYS B C 1
ATOM 7611 O O . LYS B 1 506 ? 83.197 -15.433 -43.900 1.00 152.54 591 LYS B O 1
ATOM 7617 N N . GLU B 1 507 ? 83.952 -15.432 -46.015 1.00 148.15 592 GLU B N 1
ATOM 7618 C CA . GLU B 1 507 ? 82.683 -15.948 -46.532 1.00 152.71 592 GLU B CA 1
ATOM 7619 C C . GLU B 1 507 ? 82.485 -17.473 -46.501 1.00 157.65 592 GLU B C 1
ATOM 7620 O O . GLU B 1 507 ? 81.524 -17.940 -45.889 1.00 162.65 592 GLU B O 1
ATOM 7626 N N . ILE B 1 508 ? 83.367 -18.241 -47.145 1.00 156.71 593 ILE B N 1
ATOM 7627 C CA . ILE B 1 508 ? 83.173 -19.702 -47.257 1.00 161.48 593 ILE B CA 1
ATOM 7628 C C . ILE B 1 508 ? 83.087 -20.420 -45.901 1.00 165.01 593 ILE B C 1
ATOM 7629 O O . ILE B 1 508 ? 82.280 -21.336 -45.739 1.00 170.40 593 ILE B O 1
ATOM 7634 N N . VAL B 1 509 ? 83.904 -19.993 -44.937 1.00 162.19 594 VAL B N 1
ATOM 7635 C CA . VAL B 1 509 ? 83.852 -20.537 -43.575 1.00 165.40 594 VAL B CA 1
ATOM 7636 C C . VAL B 1 509 ? 82.560 -20.133 -42.859 1.00 168.81 594 VAL B C 1
ATOM 7637 O O . VAL B 1 509 ? 82.023 -20.910 -42.073 1.00 173.99 594 VAL B O 1
ATOM 7641 N N . ASP B 1 510 ? 82.064 -18.927 -43.132 1.00 166.30 595 ASP B N 1
ATOM 7642 C CA . ASP B 1 510 ? 80.808 -18.455 -42.534 1.00 169.57 595 ASP B CA 1
ATOM 7643 C C . ASP B 1 510 ? 79.552 -18.920 -43.293 1.00 173.93 595 ASP B C 1
ATOM 7644 O O . ASP B 1 510 ? 78.470 -19.018 -42.708 1.00 178.59 595 ASP B O 1
ATOM 7649 N N . ARG B 1 511 ? 79.698 -19.204 -44.587 1.00 172.60 596 ARG B N 1
ATOM 7650 C CA . ARG B 1 511 ? 78.615 -19.795 -45.378 1.00 177.10 596 ARG B CA 1
ATOM 7651 C C . ARG B 1 511 ? 78.551 -21.315 -45.183 1.00 182.36 596 ARG B C 1
ATOM 7652 O O . ARG B 1 511 ? 77.640 -21.980 -45.682 1.00 187.09 596 ARG B O 1
ATOM 7660 N N . LEU B 1 512 ? 79.531 -21.857 -44.461 1.00 181.63 597 LEU B N 1
ATOM 7661 C CA . LEU B 1 512 ? 79.536 -23.263 -44.070 1.00 186.74 597 LEU B CA 1
ATOM 7662 C C . LEU B 1 512 ? 78.861 -23.419 -42.712 1.00 191.32 597 LEU B C 1
ATOM 7663 O O . LEU B 1 512 ? 78.265 -24.459 -42.428 1.00 197.53 597 LEU B O 1
ATOM 7668 N N . GLN B 1 513 ? 78.949 -22.378 -41.883 1.00 188.63 598 GLN B N 1
ATOM 7669 C CA . GLN B 1 513 ? 78.344 -22.376 -40.549 1.00 192.74 598 GLN B CA 1
ATOM 7670 C C . GLN B 1 513 ? 76.810 -22.447 -40.578 1.00 198.52 598 GLN B C 1
ATOM 7671 O O . GLN B 1 513 ? 76.154 -22.140 -39.583 1.00 201.61 598 GLN B O 1
ATOM 7677 N N . HIS B 1 514 ? 76.250 -22.848 -41.719 1.00 200.27 599 HIS B N 1
ATOM 7678 C CA . HIS B 1 514 ? 74.812 -23.092 -41.850 1.00 206.49 599 HIS B CA 1
ATOM 7679 C C . HIS B 1 514 ? 74.541 -24.515 -42.339 1.00 211.77 599 HIS B C 1
ATOM 7680 O O . HIS B 1 514 ? 73.504 -25.101 -42.017 1.00 218.50 599 HIS B O 1
ATOM 7687 N N . VAL B 1 515 ? 75.479 -25.060 -43.114 1.00 208.93 600 VAL B N 1
ATOM 7688 C CA . VAL B 1 515 ? 75.383 -26.431 -43.623 1.00 213.61 600 VAL B CA 1
ATOM 7689 C C . VAL B 1 515 ? 76.601 -27.257 -43.190 1.00 212.57 600 VAL B C 1
ATOM 7690 O O . VAL B 1 515 ? 76.949 -27.313 -42.009 1.00 212.84 600 VAL B O 1
ATOM 7694 N N . VAL B 1 571 ? 79.804 -20.685 -51.702 1.00 169.94 656 VAL B N 1
ATOM 7695 C CA . VAL B 1 571 ? 79.234 -20.946 -53.018 1.00 172.27 656 VAL B CA 1
ATOM 7696 C C . VAL B 1 571 ? 79.463 -19.740 -53.951 1.00 167.52 656 VAL B C 1
ATOM 7697 O O . VAL B 1 571 ? 80.464 -19.685 -54.666 1.00 164.05 656 VAL B O 1
ATOM 7701 N N . VAL B 1 572 ? 78.530 -18.786 -53.910 0.50 167.72 657 VAL B N 1
ATOM 7702 C CA . VAL B 1 572 ? 78.497 -17.597 -54.766 0.50 164.28 657 VAL B CA 1
ATOM 7703 C C . VAL B 1 572 ? 77.311 -16.784 -54.222 0.50 166.05 657 VAL B C 1
ATOM 7704 O O . VAL B 1 572 ? 76.440 -17.367 -53.575 0.50 170.87 657 VAL B O 1
ATOM 7708 N N . PRO B 1 573 ? 77.256 -15.450 -54.446 1.00 162.61 658 PRO B N 1
ATOM 7709 C CA . PRO B 1 573 ? 78.074 -14.479 -55.183 1.00 157.31 658 PRO B CA 1
ATOM 7710 C C . PRO B 1 573 ? 79.497 -14.354 -54.676 1.00 152.68 658 PRO B C 1
ATOM 7711 O O . PRO B 1 573 ? 79.793 -14.721 -53.541 1.00 153.01 658 PRO B O 1
ATOM 7715 N N . CYS B 1 574 ? 80.361 -13.822 -55.527 1.00 148.76 659 CYS B N 1
ATOM 7716 C CA . CYS B 1 574 ? 81.758 -13.624 -55.191 1.00 144.53 659 CYS B CA 1
ATOM 7717 C C . CYS B 1 574 ? 81.953 -12.284 -54.477 1.00 140.66 659 CYS B C 1
ATOM 7718 O O . CYS B 1 574 ? 81.034 -11.456 -54.429 1.00 141.33 659 CYS B O 1
ATOM 7721 N N . ASP B 1 575 ? 83.143 -12.079 -53.913 1.00 137.00 660 ASP B N 1
ATOM 7722 C CA . ASP B 1 575 ? 83.453 -10.831 -53.212 1.00 133.38 660 ASP B CA 1
ATOM 7723 C C . ASP B 1 575 ? 84.875 -10.331 -53.435 1.00 128.40 660 ASP B C 1
ATOM 7724 O O . ASP B 1 575 ? 85.242 -9.278 -52.916 1.00 125.46 660 ASP B O 1
ATOM 7729 N N . VAL B 1 576 ? 85.676 -11.091 -54.179 1.00 127.83 661 VAL B N 1
ATOM 7730 C CA . VAL B 1 576 ? 87.048 -10.678 -54.490 1.00 123.52 661 VAL B CA 1
ATOM 7731 C C . VAL B 1 576 ? 87.290 -10.528 -55.997 1.00 122.64 661 VAL B C 1
ATOM 7732 O O . VAL B 1 576 ? 86.973 -11.417 -56.782 1.00 125.53 661 VAL B O 1
ATOM 7736 N N . SER B 1 577 ? 87.831 -9.386 -56.395 1.00 119.00 662 SER B N 1
ATOM 7737 C CA . SER B 1 577 ? 88.178 -9.167 -57.786 1.00 118.08 662 SER B CA 1
ATOM 7738 C C . SER B 1 577 ? 89.684 -9.315 -57.927 1.00 115.53 662 SER B C 1
ATOM 7739 O O . SER B 1 577 ? 90.442 -8.541 -57.346 1.00 112.60 662 SER B O 1
ATOM 7742 N N . PRO B 1 578 ? 90.125 -10.332 -58.674 1.00 117.18 663 PRO B N 1
ATOM 7743 C CA . PRO B 1 578 ? 91.547 -10.610 -58.827 1.00 115.38 663 PRO B CA 1
ATOM 7744 C C . PRO B 1 578 ? 92.127 -9.966 -60.079 1.00 113.76 663 PRO B C 1
ATOM 7745 O O . PRO B 1 578 ? 91.445 -9.887 -61.110 1.00 115.48 663 PRO B O 1
ATOM 7749 N N . ILE B 1 579 ? 93.368 -9.503 -60.001 1.00 110.77 664 ILE B N 1
ATOM 7750 C CA . ILE B 1 579 ? 93.962 -8.920 -61.189 1.00 109.61 664 ILE B CA 1
ATOM 7751 C C . ILE B 1 579 ? 94.296 -10.025 -62.187 1.00 112.33 664 ILE B C 1
ATOM 7752 O O . ILE B 1 579 ? 95.312 -10.711 -62.074 1.00 112.48 664 ILE B O 1
ATOM 7757 N N . VAL B 1 580 ? 93.381 -10.216 -63.133 1.00 114.86 665 VAL B N 1
ATOM 7758 C CA . VAL B 1 580 ? 93.539 -11.232 -64.163 1.00 117.99 665 VAL B CA 1
ATOM 7759 C C . VAL B 1 580 ? 94.305 -10.647 -65.346 1.00 116.88 665 VAL B C 1
ATOM 7760 O O . VAL B 1 580 ? 94.221 -9.448 -65.622 1.00 114.86 665 VAL B O 1
ATOM 7764 N N . VAL B 1 581 ? 95.061 -11.492 -66.031 1.00 118.55 666 VAL B N 1
ATOM 7765 C CA . VAL B 1 581 ? 95.928 -11.050 -67.108 1.00 117.94 666 VAL B CA 1
ATOM 7766 C C . VAL B 1 581 ? 95.943 -12.133 -68.188 1.00 122.06 666 VAL B C 1
ATOM 7767 O O . VAL B 1 581 ? 95.888 -13.317 -67.873 1.00 124.59 666 VAL B O 1
ATOM 7771 N N . THR B 1 582 ? 95.995 -11.728 -69.454 1.00 123.08 667 THR B N 1
ATOM 7772 C CA . THR B 1 582 ? 96.064 -12.684 -70.566 1.00 127.37 667 THR B CA 1
ATOM 7773 C C . THR B 1 582 ? 97.398 -13.426 -70.627 1.00 127.98 667 THR B C 1
ATOM 7774 O O . THR B 1 582 ? 98.432 -12.893 -70.227 1.00 125.26 667 THR B O 1
ATOM 7778 N N . SER B 1 583 ? 97.366 -14.644 -71.159 1.00 131.97 668 SER B N 1
ATOM 7779 C CA . SER B 1 583 ? 98.515 -15.547 -71.151 1.00 133.37 668 SER B CA 1
ATOM 7780 C C . SER B 1 583 ? 99.710 -15.107 -71.995 1.00 132.89 668 SER B C 1
ATOM 7781 O O . SER B 1 583 ? 100.796 -15.669 -71.856 1.00 133.52 668 SER B O 1
ATOM 7784 N N . TYR B 1 584 ? 99.509 -14.117 -72.865 1.00 132.13 669 TYR B N 1
ATOM 7785 C CA . TYR B 1 584 ? 100.578 -13.599 -73.731 1.00 131.97 669 TYR B CA 1
ATOM 7786 C C . TYR B 1 584 ? 101.226 -12.328 -73.168 1.00 127.20 669 TYR B C 1
ATOM 7787 O O . TYR B 1 584 ? 102.261 -11.877 -73.670 1.00 126.69 669 TYR B O 1
ATOM 7796 N N . SER B 1 585 ? 100.594 -11.749 -72.145 1.00 124.03 670 SER B N 1
ATOM 7797 C CA . SER B 1 585 ? 101.159 -10.623 -71.395 1.00 119.70 670 SER B CA 1
ATOM 7798 C C . SER B 1 585 ? 102.503 -11.044 -70.810 1.00 119.07 670 SER B C 1
ATOM 7799 O O . SER B 1 585 ? 102.601 -12.095 -70.171 1.00 120.46 670 SER B O 1
ATOM 7802 N N . LEU B 1 586 ? 103.536 -10.237 -71.026 1.00 117.23 671 LEU B N 1
ATOM 7803 C CA . LEU B 1 586 ? 104.884 -10.651 -70.646 1.00 117.00 671 LEU B CA 1
ATOM 7804 C C . LEU B 1 586 ? 105.296 -10.160 -69.258 1.00 113.11 671 LEU B C 1
ATOM 7805 O O . LEU B 1 586 ? 104.598 -9.351 -68.661 1.00 110.44 671 LEU B O 1
ATOM 7810 N N . VAL B 1 587 ? 106.410 -10.678 -68.742 1.00 113.12 672 VAL B N 1
ATOM 7811 C CA . VAL B 1 587 ? 106.892 -10.334 -67.399 1.00 110.08 672 VAL B CA 1
ATOM 7812 C C . VAL B 1 587 ? 107.168 -8.837 -67.223 1.00 107.09 672 VAL B C 1
ATOM 7813 O O . VAL B 1 587 ? 106.868 -8.277 -66.166 1.00 104.50 672 VAL B O 1
ATOM 7817 N N . ARG B 1 588 ? 107.699 -8.179 -68.256 1.00 107.79 673 ARG B N 1
ATOM 7818 C CA . ARG B 1 588 ? 107.941 -6.731 -68.183 1.00 105.14 673 ARG B CA 1
ATOM 7819 C C . ARG B 1 588 ? 106.682 -5.999 -67.737 1.00 103.06 673 ARG B C 1
ATOM 7820 O O . ARG B 1 588 ? 106.762 -4.858 -67.279 1.00 100.89 673 ARG B O 1
ATOM 7828 N N . GLN B 1 589 ? 105.533 -6.668 -67.863 1.00 104.27 674 GLN B N 1
ATOM 7829 C CA . GLN B 1 589 ? 104.252 -6.105 -67.430 1.00 102.78 674 GLN B CA 1
ATOM 7830 C C . GLN B 1 589 ? 103.545 -6.845 -66.288 1.00 102.44 674 GLN B C 1
ATOM 7831 O O . GLN B 1 589 ? 102.613 -6.307 -65.699 1.00 101.14 674 GLN B O 1
ATOM 7837 N N . LEU B 1 590 ? 103.972 -8.066 -65.975 1.00 104.00 675 LEU B N 1
ATOM 7838 C CA . LEU B 1 590 ? 103.528 -8.709 -64.738 1.00 103.53 675 LEU B CA 1
ATOM 7839 C C . LEU B 1 590 ? 104.243 -8.043 -63.574 1.00 100.75 675 LEU B C 1
ATOM 7840 O O . LEU B 1 590 ? 103.635 -7.728 -62.543 1.00 99.12 675 LEU B O 1
ATOM 7845 N N . HIS B 1 591 ? 105.540 -7.816 -63.772 1.00 100.38 676 HIS B N 1
ATOM 7846 C CA . HIS B 1 591 ? 106.396 -7.223 -62.765 1.00 98.08 676 HIS B CA 1
ATOM 7847 C C . HIS B 1 591 ? 105.861 -5.861 -62.348 1.00 95.61 676 HIS B C 1
ATOM 7848 O O . HIS B 1 591 ? 105.960 -5.500 -61.181 1.00 94.10 676 HIS B O 1
ATOM 7855 N N . PHE B 1 592 ? 105.270 -5.128 -63.293 1.00 95.68 677 PHE B N 1
ATOM 7856 C CA . PHE B 1 592 ? 104.775 -3.773 -63.036 1.00 93.58 677 PHE B CA 1
ATOM 7857 C C . PHE B 1 592 ? 103.562 -3.809 -62.136 1.00 92.93 677 PHE B C 1
ATOM 7858 O O . PHE B 1 592 ? 103.427 -2.996 -61.222 1.00 90.81 677 PHE B O 1
ATOM 7866 N N . LEU B 1 593 ? 102.677 -4.761 -62.412 1.00 95.13 678 LEU B N 1
ATOM 7867 C CA . LEU B 1 593 ? 101.439 -4.909 -61.659 1.00 95.29 678 LEU B CA 1
ATOM 7868 C C . LEU B 1 593 ? 101.740 -5.328 -60.232 1.00 94.79 678 LEU B C 1
ATOM 7869 O O . LEU B 1 593 ? 101.012 -4.958 -59.310 1.00 94.11 678 LEU B O 1
ATOM 7874 N N . PHE B 1 594 ? 102.815 -6.095 -60.058 1.00 95.41 679 PHE B N 1
ATOM 7875 C CA . PHE B 1 594 ? 103.264 -6.515 -58.735 1.00 94.90 679 PHE B CA 1
ATOM 7876 C C . PHE B 1 594 ? 103.850 -5.371 -57.908 1.00 92.36 679 PHE B C 1
ATOM 7877 O O . PHE B 1 594 ? 103.798 -5.408 -56.684 1.00 91.95 679 PHE B O 1
ATOM 7885 N N . VAL B 1 595 ? 104.418 -4.368 -58.573 1.00 91.00 680 VAL B N 1
ATOM 7886 C CA . VAL B 1 595 ? 105.061 -3.256 -57.881 1.00 88.77 680 VAL B CA 1
ATOM 7887 C C . VAL B 1 595 ? 104.013 -2.217 -57.492 1.00 87.70 680 VAL B C 1
ATOM 7888 O O . VAL B 1 595 ? 104.002 -1.737 -56.361 1.00 86.54 680 VAL B O 1
ATOM 7892 N N . MET B 1 596 ? 103.122 -1.902 -58.430 1.00 88.45 681 MET B N 1
ATOM 7893 C CA . MET B 1 596 ? 102.104 -0.864 -58.253 1.00 87.93 681 MET B CA 1
ATOM 7894 C C . MET B 1 596 ? 100.876 -1.367 -57.505 1.00 88.65 681 MET B C 1
ATOM 7895 O O . MET B 1 596 ? 100.502 -0.808 -56.481 1.00 88.15 681 MET B O 1
ATOM 7900 N N . LEU B 1 597 ? 100.239 -2.411 -58.024 1.00 90.33 682 LEU B N 1
ATOM 7901 C CA . LEU B 1 597 ? 99.036 -2.938 -57.394 1.00 91.48 682 LEU B CA 1
ATOM 7902 C C . LEU B 1 597 ? 99.365 -3.748 -56.142 1.00 91.96 682 LEU B C 1
ATOM 7903 O O . LEU B 1 597 ? 98.558 -3.819 -55.215 1.00 92.90 682 LEU B O 1
ATOM 7908 N N . MET B 1 598 ? 100.548 -4.357 -56.124 1.00 91.67 683 MET B N 1
ATOM 7909 C CA . MET B 1 598 ? 101.063 -5.052 -54.947 1.00 91.88 683 MET B CA 1
ATOM 7910 C C . MET B 1 598 ? 100.225 -6.258 -54.485 1.00 94.41 683 MET B C 1
ATOM 7911 O O . MET B 1 598 ? 100.077 -6.481 -53.291 1.00 94.81 683 MET B O 1
ATOM 7916 N N . PRO B 1 599 ? 99.693 -7.058 -55.425 1.00 96.61 684 PRO B N 1
ATOM 7917 C CA . PRO B 1 599 ? 98.900 -8.216 -55.010 1.00 99.46 684 PRO B CA 1
ATOM 7918 C C . PRO B 1 599 ? 99.780 -9.430 -54.729 1.00 100.94 684 PRO B C 1
ATOM 7919 O O . PRO B 1 599 ? 100.985 -9.394 -54.990 1.00 100.29 684 PRO B O 1
ATOM 7923 N N . SER B 1 600 ? 99.188 -10.500 -54.214 1.00 103.44 685 SER B N 1
ATOM 7924 C CA . SER B 1 600 ? 99.961 -11.694 -53.907 1.00 105.13 685 SER B CA 1
ATOM 7925 C C . SER B 1 600 ? 99.888 -12.688 -55.051 1.00 107.70 685 SER B C 1
ATOM 7926 O O . SER B 1 600 ? 100.744 -13.568 -55.165 1.00 109.24 685 SER B O 1
ATOM 7929 N N . MET B 1 601 ? 98.848 -12.554 -55.876 1.00 108.61 686 MET B N 1
ATOM 7930 C CA . MET B 1 601 ? 98.569 -13.486 -56.978 1.00 111.40 686 MET B CA 1
ATOM 7931 C C . MET B 1 601 ? 97.880 -12.808 -58.156 1.00 110.74 686 MET B C 1
ATOM 7932 O O . MET B 1 601 ? 97.041 -11.927 -57.983 1.00 109.56 686 MET B O 1
ATOM 7937 N N . ILE B 1 602 ? 98.244 -13.236 -59.357 1.00 111.72 687 ILE B N 1
ATOM 7938 C CA . ILE B 1 602 ? 97.657 -12.720 -60.581 1.00 111.66 687 ILE B CA 1
ATOM 7939 C C . ILE B 1 602 ? 97.145 -13.933 -61.360 1.00 115.85 687 ILE B C 1
ATOM 7940 O O . ILE B 1 602 ? 97.843 -14.947 -61.470 1.00 117.94 687 ILE B O 1
ATOM 7945 N N . TYR B 1 603 ? 95.917 -13.841 -61.869 1.00 117.30 688 TYR B N 1
ATOM 7946 C CA . TYR B 1 603 ? 95.286 -14.952 -62.577 1.00 121.27 688 TYR B CA 1
ATOM 7947 C C . TYR B 1 603 ? 95.579 -14.852 -64.061 1.00 122.25 688 TYR B C 1
ATOM 7948 O O . TYR B 1 603 ? 95.595 -13.760 -64.626 1.00 120.15 688 TYR B O 1
ATOM 7957 N N . VAL B 1 604 ? 95.804 -15.995 -64.696 1.00 125.78 689 VAL B N 1
ATOM 7958 C CA . VAL B 1 604 ? 96.096 -16.010 -66.118 1.00 127.28 689 VAL B CA 1
ATOM 7959 C C . VAL B 1 604 ? 94.870 -16.453 -66.919 1.00 131.14 689 VAL B C 1
ATOM 7960 O O . VAL B 1 604 ? 94.243 -17.463 -66.605 1.00 134.27 689 VAL B O 1
ATOM 7964 N N . THR B 1 605 ? 94.523 -15.660 -67.931 1.00 131.08 690 THR B N 1
ATOM 7965 C CA . THR B 1 605 ? 93.401 -15.942 -68.826 1.00 134.95 690 THR B CA 1
ATOM 7966 C C . THR B 1 605 ? 93.926 -16.423 -70.174 1.00 137.95 690 THR B C 1
ATOM 7967 O O . THR B 1 605 ? 94.710 -15.736 -70.835 1.00 136.37 690 THR B O 1
ATOM 7971 N N . GLU B 1 606 ? 93.501 -17.621 -70.557 1.00 142.69 691 GLU B N 1
ATOM 7972 C CA . GLU B 1 606 ? 93.790 -18.175 -71.865 1.00 146.32 691 GLU B CA 1
ATOM 7973 C C . GLU B 1 606 ? 92.441 -18.471 -72.522 1.00 150.25 691 GLU B C 1
ATOM 7974 O O . GLU B 1 606 ? 91.741 -19.416 -72.147 1.00 153.50 691 GLU B O 1
ATOM 7980 N N . ARG B 1 607 ? 92.071 -17.613 -73.470 1.00 150.01 692 ARG B N 1
ATOM 7981 C CA . ARG B 1 607 ? 90.798 -17.691 -74.201 1.00 153.55 692 ARG B CA 1
ATOM 7982 C C . ARG B 1 607 ? 89.548 -17.560 -73.324 1.00 153.42 692 ARG B C 1
ATOM 7983 O O . ARG B 1 607 ? 88.468 -18.007 -73.707 1.00 157.43 692 ARG B O 1
ATOM 7991 N N . GLY B 1 608 ? 89.698 -16.936 -72.160 1.00 149.14 693 GLY B N 1
ATOM 7992 C CA . GLY B 1 608 ? 88.588 -16.748 -71.229 1.00 148.96 693 GLY B CA 1
ATOM 7993 C C . GLY B 1 608 ? 88.650 -17.702 -70.054 1.00 149.82 693 GLY B C 1
ATOM 7994 O O . GLY B 1 608 ? 88.174 -17.385 -68.963 1.00 148.00 693 GLY B O 1
ATOM 7995 N N . LYS B 1 609 ? 89.236 -18.875 -70.286 1.00 152.89 694 LYS B N 1
ATOM 7996 C CA . LYS B 1 609 ? 89.388 -19.904 -69.257 1.00 154.55 694 LYS B CA 1
ATOM 7997 C C . LYS B 1 609 ? 90.476 -19.512 -68.265 1.00 149.97 694 LYS B C 1
ATOM 7998 O O . LYS B 1 609 ? 91.458 -18.871 -68.642 1.00 147.07 694 LYS B O 1
ATOM 8004 N N . LEU B 1 610 ? 90.302 -19.894 -67.002 1.00 149.72 695 LEU B N 1
ATOM 8005 C CA . LEU B 1 610 ? 91.352 -19.691 -66.015 1.00 146.02 695 LEU B CA 1
ATOM 8006 C C . LEU B 1 610 ? 92.408 -20.765 -66.225 1.00 148.01 695 LEU B C 1
ATOM 8007 O O . LEU B 1 610 ? 92.188 -21.927 -65.899 1.00 151.77 695 LEU B O 1
ATOM 8012 N N . VAL B 1 611 ? 93.543 -20.367 -66.793 1.00 145.86 696 VAL B N 1
ATOM 8013 C CA . VAL B 1 611 ? 94.655 -21.280 -67.044 1.00 147.72 696 VAL B CA 1
ATOM 8014 C C . VAL B 1 611 ? 95.881 -20.768 -66.319 1.00 143.57 696 VAL B C 1
ATOM 8015 O O . VAL B 1 611 ? 96.730 -20.118 -66.922 1.00 141.62 696 VAL B O 1
ATOM 8019 N N . GLY B 1 612 ? 95.958 -21.025 -65.018 1.00 142.59 697 GLY B N 1
ATOM 8020 C CA . GLY B 1 612 ? 97.161 -20.686 -64.257 1.00 139.05 697 GLY B CA 1
ATOM 8021 C C . GLY B 1 612 ? 97.160 -19.475 -63.340 1.00 134.07 697 GLY B C 1
ATOM 8022 O O . GLY B 1 612 ? 96.567 -18.439 -63.640 1.00 131.88 697 GLY B O 1
ATOM 8023 N N . ILE B 1 613 ? 97.840 -19.635 -62.209 1.00 132.64 698 ILE B N 1
ATOM 8024 C CA . ILE B 1 613 ? 98.107 -18.553 -61.269 1.00 128.38 698 ILE B CA 1
ATOM 8025 C C . ILE B 1 613 ? 99.576 -18.182 -61.410 1.00 126.08 698 ILE B C 1
ATOM 8026 O O . ILE B 1 613 ? 100.423 -19.055 -61.614 1.00 128.20 698 ILE B O 1
ATOM 8031 N N . VAL B 1 614 ? 99.883 -16.895 -61.310 1.00 122.15 699 VAL B N 1
ATOM 8032 C CA . VAL B 1 614 ? 101.274 -16.487 -61.177 1.00 119.98 699 VAL B CA 1
ATOM 8033 C C . VAL B 1 614 ? 101.536 -15.919 -59.768 1.00 117.13 699 VAL B C 1
ATOM 8034 O O . VAL B 1 614 ? 101.115 -14.810 -59.428 1.00 114.18 699 VAL B O 1
ATOM 8038 N N . GLU B 1 615 ? 102.205 -16.729 -58.949 1.00 118.32 700 GLU B N 1
ATOM 8039 C CA . GLU B 1 615 ? 102.637 -16.326 -57.617 1.00 116.21 700 GLU B CA 1
ATOM 8040 C C . GLU B 1 615 ? 103.513 -15.081 -57.721 1.00 112.65 700 GLU B C 1
ATOM 8041 O O . GLU B 1 615 ? 104.106 -14.809 -58.767 1.00 112.58 700 GLU B O 1
ATOM 8047 N N . ARG B 1 616 ? 103.596 -14.335 -56.629 1.00 110.22 701 ARG B N 1
ATOM 8048 C CA . ARG B 1 616 ? 104.426 -13.139 -56.548 1.00 106.87 701 ARG B CA 1
ATOM 8049 C C . ARG B 1 616 ? 105.880 -13.564 -56.352 1.00 107.20 701 ARG B C 1
ATOM 8050 O O . ARG B 1 616 ? 106.806 -12.807 -56.633 1.00 105.52 701 ARG B O 1
ATOM 8058 N N . GLU B 1 617 ? 106.054 -14.808 -55.916 1.00 109.97 702 GLU B N 1
ATOM 8059 C CA . GLU B 1 617 ? 107.357 -15.460 -55.811 1.00 111.56 702 GLU B CA 1
ATOM 8060 C C . GLU B 1 617 ? 107.949 -15.833 -57.182 1.00 113.11 702 GLU B C 1
ATOM 8061 O O . GLU B 1 617 ? 109.128 -16.193 -57.280 1.00 114.17 702 GLU B O 1
ATOM 8067 N N . ASP B 1 618 ? 107.133 -15.752 -58.232 1.00 113.62 703 ASP B N 1
ATOM 8068 C CA . ASP B 1 618 ? 107.539 -16.183 -59.575 1.00 115.61 703 ASP B CA 1
ATOM 8069 C C . ASP B 1 618 ? 108.225 -15.082 -60.377 1.00 113.44 703 ASP B C 1
ATOM 8070 O O . ASP B 1 618 ? 108.769 -15.334 -61.454 1.00 115.16 703 ASP B O 1
ATOM 8075 N N . VAL B 1 619 ? 108.197 -13.865 -59.845 1.00 109.90 704 VAL B N 1
ATOM 8076 C CA . VAL B 1 619 ? 108.660 -12.691 -60.576 1.00 107.79 704 VAL B CA 1
ATOM 8077 C C . VAL B 1 619 ? 109.624 -11.853 -59.736 1.00 105.16 704 VAL B C 1
ATOM 8078 O O . VAL B 1 619 ? 110.684 -11.456 -60.212 1.00 104.89 704 VAL B O 1
ATOM 8082 N N . ALA B 1 620 ? 109.246 -11.594 -58.488 1.00 103.57 705 ALA B N 1
ATOM 8083 C CA . ALA B 1 620 ? 110.057 -10.792 -57.579 1.00 101.51 705 ALA B CA 1
ATOM 8084 C C . ALA B 1 620 ? 111.344 -11.511 -57.234 1.00 103.26 705 ALA B C 1
ATOM 8085 O O . ALA B 1 620 ? 111.327 -12.727 -57.004 1.00 105.73 705 ALA B O 1
ATOM 8087 N N . TYR B 1 621 ? 112.452 -10.764 -57.196 1.00 102.29 706 TYR B N 1
ATOM 8088 C CA . TYR B 1 621 ? 113.694 -11.281 -56.633 1.00 103.65 706 TYR B CA 1
ATOM 8089 C C . TYR B 1 621 ? 113.486 -11.521 -55.134 1.00 103.05 706 TYR B C 1
ATOM 8090 O O . TYR B 1 621 ? 113.942 -10.756 -54.299 1.00 101.20 706 TYR B O 1
ATOM 8099 N N . GLY B 1 622 ? 112.766 -12.580 -54.798 1.00 104.99 707 GLY B N 1
ATOM 8100 C CA . GLY B 1 622 ? 112.448 -12.855 -53.412 1.00 105.14 707 GLY B CA 1
ATOM 8101 C C . GLY B 1 622 ? 113.108 -14.132 -52.954 1.00 108.34 707 GLY B C 1
ATOM 8102 O O . GLY B 1 622 ? 112.759 -15.222 -53.421 1.00 111.00 707 GLY B O 1
ATOM 8103 N N . TYR B 1 623 ? 114.071 -13.999 -52.046 1.00 108.38 708 TYR B N 1
ATOM 8104 C CA . TYR B 1 623 ? 114.728 -15.160 -51.448 1.00 111.53 708 TYR B CA 1
ATOM 8105 C C . TYR B 1 623 ? 113.741 -15.956 -50.595 1.00 113.07 708 TYR B C 1
ATOM 8106 O O . TYR B 1 623 ? 113.677 -17.186 -50.695 1.00 116.21 708 TYR B O 1
ATOM 8107 N N . SER B 1 624 ? 112.976 -15.239 -49.768 1.00 111.25 709 SER B N 1
ATOM 8108 C CA . SER B 1 624 ? 111.957 -15.841 -48.898 1.00 112.86 709 SER B CA 1
ATOM 8109 C C . SER B 1 624 ? 112.600 -16.723 -47.830 1.00 115.55 709 SER B C 1
ATOM 8110 O O . SER B 1 624 ? 113.435 -16.248 -47.051 1.00 114.98 709 SER B O 1
ATOM 8111 N N . ASN B 1 625 ? 112.207 -18.001 -47.801 1.00 118.85 710 ASN B N 1
ATOM 8112 C CA . ASN B 1 625 ? 112.819 -18.993 -46.908 1.00 121.71 710 ASN B CA 1
ATOM 8113 C C . ASN B 1 625 ? 112.302 -18.914 -45.472 1.00 121.91 710 ASN B C 1
ATOM 8114 O O . ASN B 1 625 ? 112.317 -19.910 -44.745 1.00 124.98 710 ASN B O 1
ATOM 8115 N N . SER C 1 3 ? 122.768 1.658 -71.319 1.00 116.60 88 SER C N 1
ATOM 8116 C CA . SER C 1 3 ? 122.904 1.783 -69.827 1.00 113.64 88 SER C CA 1
ATOM 8117 C C . SER C 1 3 ? 123.601 3.091 -69.454 1.00 113.07 88 SER C C 1
ATOM 8118 O O . SER C 1 3 ? 123.446 3.581 -68.338 1.00 110.37 88 SER C O 1
ATOM 8121 N N . LEU C 1 4 ? 124.387 3.633 -70.387 1.00 116.03 89 LEU C N 1
ATOM 8122 C CA . LEU C 1 4 ? 125.106 4.898 -70.191 1.00 116.09 89 LEU C CA 1
ATOM 8123 C C . LEU C 1 4 ? 124.576 5.930 -71.178 1.00 116.47 89 LEU C C 1
ATOM 8124 O O . LEU C 1 4 ? 124.461 7.117 -70.863 1.00 114.93 89 LEU C O 1
ATOM 8129 N N . MET C 1 5 ? 124.252 5.457 -72.378 1.00 118.71 90 MET C N 1
ATOM 8130 C CA . MET C 1 5 ? 123.602 6.281 -73.386 1.00 119.35 90 MET C CA 1
ATOM 8131 C C . MET C 1 5 ? 122.241 6.701 -72.889 1.00 115.38 90 MET C C 1
ATOM 8132 O O . MET C 1 5 ? 121.733 7.760 -73.246 1.00 114.76 90 MET C O 1
ATOM 8137 N N . TYR C 1 6 ? 121.680 5.846 -72.041 1.00 112.92 91 TYR C N 1
ATOM 8138 C CA . TYR C 1 6 ? 120.443 6.105 -71.331 1.00 109.15 91 TYR C CA 1
ATOM 8139 C C . TYR C 1 6 ? 120.581 7.320 -70.423 1.00 106.75 91 TYR C C 1
ATOM 8140 O O . TYR C 1 6 ? 119.838 8.294 -70.564 1.00 105.45 91 TYR C O 1
ATOM 8149 N N . LEU C 1 7 ? 121.540 7.250 -69.501 1.00 106.34 92 LEU C N 1
ATOM 8150 C CA . LEU C 1 7 ? 121.800 8.319 -68.541 1.00 104.55 92 LEU C CA 1
ATOM 8151 C C . LEU C 1 7 ? 122.222 9.647 -69.195 1.00 106.00 92 LEU C C 1
ATOM 8152 O O . LEU C 1 7 ? 121.680 10.701 -68.854 1.00 104.14 92 LEU C O 1
ATOM 8157 N N . LEU C 1 8 ? 123.162 9.591 -70.142 1.00 109.26 93 LEU C N 1
ATOM 8158 C CA . LEU C 1 8 ? 123.681 10.804 -70.787 1.00 111.30 93 LEU C CA 1
ATOM 8159 C C . LEU C 1 8 ? 122.651 11.503 -71.671 1.00 110.91 93 LEU C C 1
ATOM 8160 O O . LEU C 1 8 ? 122.763 12.705 -71.928 1.00 111.50 93 LEU C O 1
ATOM 8165 N N . ARG C 1 9 ? 121.664 10.746 -72.146 1.00 110.01 94 ARG C N 1
ATOM 8166 C CA . ARG C 1 9 ? 120.547 11.327 -72.886 1.00 109.53 94 ARG C CA 1
ATOM 8167 C C . ARG C 1 9 ? 119.672 12.119 -71.942 1.00 106.00 94 ARG C C 1
ATOM 8168 O O . ARG C 1 9 ? 119.318 13.267 -72.227 1.00 106.20 94 ARG C O 1
ATOM 8176 N N . LEU C 1 10 ? 119.331 11.472 -70.826 1.00 102.88 95 LEU C N 1
ATOM 8177 C CA . LEU C 1 10 ? 118.484 12.032 -69.781 1.00 99.23 95 LEU C CA 1
ATOM 8178 C C . LEU C 1 10 ? 119.146 13.269 -69.176 1.00 98.94 95 LEU C C 1
ATOM 8179 O O . LEU C 1 10 ? 118.530 14.334 -69.140 1.00 98.12 95 LEU C O 1
ATOM 8184 N N . VAL C 1 11 ? 120.401 13.141 -68.738 1.00 99.77 96 VAL C N 1
ATOM 8185 C CA . VAL C 1 11 ? 121.132 14.278 -68.152 1.00 99.96 96 VAL C CA 1
ATOM 8186 C C . VAL C 1 11 ? 121.170 15.465 -69.129 1.00 102.20 96 VAL C C 1
ATOM 8187 O O . VAL C 1 11 ? 120.925 16.608 -68.738 1.00 101.54 96 VAL C O 1
ATOM 8191 N N . CYS C 1 12 ? 121.451 15.174 -70.400 1.00 105.06 97 CYS C N 1
ATOM 8192 C CA . CYS C 1 12 ? 121.457 16.172 -71.467 1.00 107.46 97 CYS C CA 1
ATOM 8193 C C . CYS C 1 12 ? 120.149 16.932 -71.584 1.00 105.64 97 CYS C C 1
ATOM 8194 O O . CYS C 1 12 ? 120.152 18.118 -71.898 1.00 106.55 97 CYS C O 1
ATOM 8197 N N . PHE C 1 13 ? 119.041 16.231 -71.334 1.00 103.33 98 PHE C N 1
ATOM 8198 C CA . PHE C 1 13 ? 117.686 16.785 -71.471 1.00 101.79 98 PHE C CA 1
ATOM 8199 C C . PHE C 1 13 ? 117.329 17.704 -70.339 1.00 99.49 98 PHE C C 1
ATOM 8200 O O . PHE C 1 13 ? 116.813 18.798 -70.551 1.00 99.49 98 PHE C O 1
ATOM 8208 N N . LEU C 1 14 ? 117.588 17.227 -69.133 1.00 97.78 99 LEU C N 1
ATOM 8209 C CA . LEU C 1 14 ? 117.179 17.921 -67.924 1.00 95.91 99 LEU C CA 1
ATOM 8210 C C . LEU C 1 14 ? 118.007 19.185 -67.706 1.00 97.49 99 LEU C C 1
ATOM 8211 O O . LEU C 1 14 ? 117.479 20.191 -67.207 1.00 96.86 99 LEU C O 1
ATOM 8216 N N . THR C 1 15 ? 119.283 19.141 -68.099 1.00 99.77 100 THR C N 1
ATOM 8217 C CA . THR C 1 15 ? 120.147 20.306 -67.971 1.00 101.35 100 THR C CA 1
ATOM 8218 C C . THR C 1 15 ? 119.761 21.342 -69.015 1.00 103.27 100 THR C C 1
ATOM 8219 O O . THR C 1 15 ? 119.662 22.524 -68.695 1.00 103.29 100 THR C O 1
ATOM 8223 N N . LEU C 1 16 ? 119.511 20.890 -70.245 1.00 105.04 101 LEU C N 1
ATOM 8224 C CA . LEU C 1 16 ? 119.072 21.783 -71.326 1.00 107.31 101 LEU C CA 1
ATOM 8225 C C . LEU C 1 16 ? 117.671 22.353 -71.091 1.00 105.33 101 LEU C C 1
ATOM 8226 O O . LEU C 1 16 ? 117.372 23.458 -71.559 1.00 106.81 101 LEU C O 1
ATOM 8231 N N . LEU C 1 17 ? 116.830 21.602 -70.370 1.00 102.20 102 LEU C N 1
ATOM 8232 C CA . LEU C 1 17 ? 115.519 22.088 -69.916 1.00 99.93 102 LEU C CA 1
ATOM 8233 C C . LEU C 1 17 ? 115.712 23.128 -68.832 1.00 99.39 102 LEU C C 1
ATOM 8234 O O . LEU C 1 17 ? 115.337 24.283 -68.998 1.00 100.31 102 LEU C O 1
ATOM 8239 N N . GLY C 1 18 ? 116.294 22.697 -67.718 1.00 98.11 103 GLY C N 1
ATOM 8240 C CA . GLY C 1 18 ? 116.525 23.562 -66.569 1.00 98.07 103 GLY C CA 1
ATOM 8241 C C . GLY C 1 18 ? 117.130 24.913 -66.903 1.00 100.97 103 GLY C C 1
ATOM 8242 O O . GLY C 1 18 ? 116.638 25.951 -66.444 1.00 100.86 103 GLY C O 1
ATOM 8243 N N . VAL C 1 19 ? 118.198 24.900 -67.701 1.00 103.81 104 VAL C N 1
ATOM 8244 C CA . VAL C 1 19 ? 118.825 26.133 -68.168 1.00 106.93 104 VAL C CA 1
ATOM 8245 C C . VAL C 1 19 ? 117.787 27.016 -68.869 1.00 107.67 104 VAL C C 1
ATOM 8246 O O . VAL C 1 19 ? 117.407 28.058 -68.329 1.00 107.66 104 VAL C O 1
ATOM 8250 N N . THR C 1 20 ? 117.290 26.572 -70.027 1.00 108.37 105 THR C N 1
ATOM 8251 C CA . THR C 1 20 ? 116.402 27.405 -70.853 1.00 109.65 105 THR C CA 1
ATOM 8252 C C . THR C 1 20 ? 115.059 27.729 -70.199 1.00 107.29 105 THR C C 1
ATOM 8253 O O . THR C 1 20 ? 114.356 28.632 -70.654 1.00 108.30 105 THR C O 1
ATOM 8257 N N . ALA C 1 21 ? 114.707 26.991 -69.144 1.00 104.46 106 ALA C N 1
ATOM 8258 C CA . ALA C 1 21 ? 113.514 27.298 -68.347 1.00 102.52 106 ALA C CA 1
ATOM 8259 C C . ALA C 1 21 ? 113.794 28.507 -67.464 1.00 103.17 106 ALA C C 1
ATOM 8260 O O . ALA C 1 21 ? 113.149 29.544 -67.599 1.00 104.12 106 ALA C O 1
ATOM 8262 N N . ALA C 1 22 ? 114.781 28.378 -66.581 1.00 102.96 107 ALA C N 1
ATOM 8263 C CA . ALA C 1 22 ? 115.178 29.475 -65.703 1.00 103.81 107 ALA C CA 1
ATOM 8264 C C . ALA C 1 22 ? 115.666 30.692 -66.487 1.00 106.98 107 ALA C C 1
ATOM 8265 O O . ALA C 1 22 ? 115.716 31.804 -65.959 1.00 108.22 107 ALA C O 1
ATOM 8267 N N . LEU C 1 23 ? 116.030 30.475 -67.746 1.00 108.54 108 LEU C N 1
ATOM 8268 C CA . LEU C 1 23 ? 116.488 31.559 -68.599 1.00 111.80 108 LEU C CA 1
ATOM 8269 C C . LEU C 1 23 ? 115.289 32.335 -69.132 1.00 112.23 108 LEU C C 1
ATOM 8270 O O . LEU C 1 23 ? 115.294 33.570 -69.154 1.00 114.33 108 LEU C O 1
ATOM 8275 N N . PHE C 1 24 ? 114.263 31.596 -69.552 1.00 110.37 109 PHE C N 1
ATOM 8276 C CA . PHE C 1 24 ? 113.041 32.173 -70.113 1.00 110.66 109 PHE C CA 1
ATOM 8277 C C . PHE C 1 24 ? 112.284 32.944 -69.042 1.00 109.52 109 PHE C C 1
ATOM 8278 O O . PHE C 1 24 ? 111.742 34.013 -69.301 1.00 111.13 109 PHE C O 1
ATOM 8286 N N . ILE C 1 25 ? 112.261 32.385 -67.836 1.00 106.95 110 ILE C N 1
ATOM 8287 C CA . ILE C 1 25 ? 111.579 32.994 -66.699 1.00 105.89 110 ILE C CA 1
ATOM 8288 C C . ILE C 1 25 ? 112.328 34.237 -66.251 1.00 108.08 110 ILE C C 1
ATOM 8289 O O . ILE C 1 25 ? 111.716 35.187 -65.765 1.00 108.65 110 ILE C O 1
ATOM 8294 N N . PHE C 1 26 ? 113.650 34.224 -66.415 1.00 109.49 111 PHE C N 1
ATOM 8295 C CA . PHE C 1 26 ? 114.459 35.398 -66.138 1.00 112.13 111 PHE C CA 1
ATOM 8296 C C . PHE C 1 26 ? 114.092 36.517 -67.108 1.00 114.96 111 PHE C C 1
ATOM 8297 O O . PHE C 1 26 ? 114.065 37.685 -66.721 1.00 116.82 111 PHE C O 1
ATOM 8305 N N . ALA C 1 27 ? 113.799 36.153 -68.357 1.00 115.44 112 ALA C N 1
ATOM 8306 C CA . ALA C 1 27 ? 113.357 37.114 -69.369 1.00 118.16 112 ALA C CA 1
ATOM 8307 C C . ALA C 1 27 ? 111.960 37.667 -69.069 1.00 117.46 112 ALA C C 1
ATOM 8308 O O . ALA C 1 27 ? 111.699 38.845 -69.298 1.00 119.89 112 ALA C O 1
ATOM 8310 N N . VAL C 1 28 ? 111.071 36.806 -68.564 1.00 114.39 113 VAL C N 1
ATOM 8311 C CA . VAL C 1 28 ? 109.730 37.206 -68.104 1.00 113.41 113 VAL C CA 1
ATOM 8312 C C . VAL C 1 28 ? 109.866 38.246 -66.993 1.00 114.37 113 VAL C C 1
ATOM 8313 O O . VAL C 1 28 ? 109.269 39.319 -67.059 1.00 116.22 113 VAL C O 1
ATOM 8317 N N . ASP C 1 29 ? 110.678 37.912 -65.990 1.00 113.38 114 ASP C N 1
ATOM 8318 C CA . ASP C 1 29 ? 110.942 38.760 -64.831 1.00 114.37 114 ASP C CA 1
ATOM 8319 C C . ASP C 1 29 ? 111.604 40.068 -65.228 1.00 118.12 114 ASP C C 1
ATOM 8320 O O . ASP C 1 29 ? 111.329 41.113 -64.634 1.00 119.80 114 ASP C O 1
ATOM 8325 N N . LEU C 1 30 ? 112.486 39.991 -66.226 1.00 119.68 115 LEU C N 1
ATOM 8326 C CA . LEU C 1 30 ? 113.182 41.152 -66.782 1.00 123.39 115 LEU C CA 1
ATOM 8327 C C . LEU C 1 30 ? 112.201 42.084 -67.479 1.00 125.28 115 LEU C C 1
ATOM 8328 O O . LEU C 1 30 ? 112.325 43.303 -67.392 1.00 128.07 115 LEU C O 1
ATOM 8333 N N . ALA C 1 31 ? 111.223 41.491 -68.160 1.00 123.88 116 ALA C N 1
ATOM 8334 C CA . ALA C 1 31 ? 110.216 42.233 -68.911 1.00 125.79 116 ALA C CA 1
ATOM 8335 C C . ALA C 1 31 ? 109.119 42.821 -68.028 1.00 125.43 116 ALA C C 1
ATOM 8336 O O . ALA C 1 31 ? 108.422 43.737 -68.447 1.00 127.85 116 ALA C O 1
ATOM 8338 N N . VAL C 1 32 ? 108.957 42.296 -66.816 1.00 122.89 117 VAL C N 1
ATOM 8339 C CA . VAL C 1 32 ? 107.984 42.854 -65.873 1.00 122.92 117 VAL C CA 1
ATOM 8340 C C . VAL C 1 32 ? 108.563 44.083 -65.168 1.00 125.84 117 VAL C C 1
ATOM 8341 O O . VAL C 1 32 ? 107.857 45.070 -64.939 1.00 127.77 117 VAL C O 1
ATOM 8345 N N . HIS C 1 33 ? 109.852 44.009 -64.838 1.00 126.45 118 HIS C N 1
ATOM 8346 C CA . HIS C 1 33 ? 110.584 45.105 -64.206 1.00 129.55 118 HIS C CA 1
ATOM 8347 C C . HIS C 1 33 ? 110.771 46.317 -65.118 1.00 133.60 118 HIS C C 1
ATOM 8348 O O . HIS C 1 33 ? 111.023 47.422 -64.639 1.00 136.44 118 HIS C O 1
ATOM 8355 N N . GLY C 1 34 ? 110.653 46.102 -66.426 1.00 134.08 119 GLY C N 1
ATOM 8356 C CA . GLY C 1 34 ? 110.767 47.177 -67.401 1.00 138.19 119 GLY C CA 1
ATOM 8357 C C . GLY C 1 34 ? 109.421 47.814 -67.685 1.00 139.26 119 GLY C C 1
ATOM 8358 O O . GLY C 1 34 ? 109.297 49.040 -67.713 1.00 142.77 119 GLY C O 1
ATOM 8359 N N . LEU C 1 35 ? 108.414 46.967 -67.888 1.00 136.53 120 LEU C N 1
ATOM 8360 C CA . LEU C 1 35 ? 107.047 47.400 -68.191 1.00 137.37 120 LEU C CA 1
ATOM 8361 C C . LEU C 1 35 ? 106.434 48.209 -67.055 1.00 138.32 120 LEU C C 1
ATOM 8362 O O . LEU C 1 35 ? 105.565 49.051 -67.286 1.00 140.69 120 LEU C O 1
ATOM 8367 N N . GLU C 1 36 ? 106.875 47.932 -65.832 1.00 136.76 121 GLU C N 1
ATOM 8368 C CA . GLU C 1 36 ? 106.481 48.717 -64.670 1.00 138.12 121 GLU C CA 1
ATOM 8369 C C . GLU C 1 36 ? 107.183 50.085 -64.660 1.00 142.44 121 GLU C C 1
ATOM 8370 O O . GLU C 1 36 ? 106.563 51.103 -64.335 1.00 145.11 121 GLU C O 1
ATOM 8376 N N . GLU C 1 37 ? 108.461 50.112 -65.033 1.00 143.50 122 GLU C N 1
ATOM 8377 C CA . GLU C 1 37 ? 109.233 51.365 -65.055 1.00 147.88 122 GLU C CA 1
ATOM 8378 C C . GLU C 1 37 ? 108.869 52.285 -66.227 1.00 151.20 122 GLU C C 1
ATOM 8379 O O . GLU C 1 37 ? 109.048 53.503 -66.145 1.00 155.05 122 GLU C O 1
ATOM 8385 N N . LEU C 1 38 ? 108.367 51.696 -67.311 1.00 149.82 123 LEU C N 1
ATOM 8386 C CA . LEU C 1 38 ? 107.770 52.457 -68.403 1.00 152.78 123 LEU C CA 1
ATOM 8387 C C . LEU C 1 38 ? 106.515 53.137 -67.864 1.00 153.56 123 LEU C C 1
ATOM 8388 O O . LEU C 1 38 ? 106.412 54.361 -67.888 1.00 157.58 123 LEU C O 1
ATOM 8393 N N . ARG C 1 39 ? 105.588 52.327 -67.352 1.00 149.90 124 ARG C N 1
ATOM 8394 C CA . ARG C 1 39 ? 104.335 52.787 -66.740 1.00 150.30 124 ARG C CA 1
ATOM 8395 C C . ARG C 1 39 ? 104.535 53.905 -65.707 1.00 153.16 124 ARG C C 1
ATOM 8396 O O . ARG C 1 39 ? 103.678 54.776 -65.556 1.00 155.74 124 ARG C O 1
ATOM 8404 N N . MET C 1 40 ? 105.665 53.881 -65.008 1.00 152.98 125 MET C N 1
ATOM 8405 C CA . MET C 1 40 ? 105.968 54.914 -64.025 1.00 156.10 125 MET C CA 1
ATOM 8406 C C . MET C 1 40 ? 106.471 56.209 -64.685 1.00 161.19 125 MET C C 1
ATOM 8407 O O . MET C 1 40 ? 106.152 57.305 -64.219 1.00 164.56 125 MET C O 1
ATOM 8412 N N . LYS C 1 41 ? 107.249 56.075 -65.763 1.00 161.98 126 LYS C N 1
ATOM 8413 C CA . LYS C 1 41 ? 107.723 57.227 -66.544 1.00 167.03 126 LYS C CA 1
ATOM 8414 C C . LYS C 1 41 ? 106.556 58.025 -67.087 1.00 169.55 126 LYS C C 1
ATOM 8415 O O . LYS C 1 41 ? 106.534 59.249 -66.970 1.00 173.98 126 LYS C O 1
ATOM 8421 N N . ILE C 1 42 ? 105.591 57.316 -67.676 1.00 167.03 127 ILE C N 1
ATOM 8422 C CA . ILE C 1 42 ? 104.372 57.917 -68.223 1.00 169.27 127 ILE C CA 1
ATOM 8423 C C . ILE C 1 42 ? 103.716 58.883 -67.227 1.00 171.78 127 ILE C C 1
ATOM 8424 O O . ILE C 1 42 ? 103.275 59.975 -67.604 1.00 176.10 127 ILE C O 1
ATOM 8429 N N . SER C 1 43 ? 103.691 58.488 -65.956 1.00 169.38 128 SER C N 1
ATOM 8430 C CA . SER C 1 43 ? 103.041 59.272 -64.909 1.00 171.53 128 SER C CA 1
ATOM 8431 C C . SER C 1 43 ? 103.829 60.494 -64.456 1.00 175.99 128 SER C C 1
ATOM 8432 O O . SER C 1 43 ? 103.269 61.587 -64.353 1.00 180.07 128 SER C O 1
ATOM 8435 N N . ARG C 1 44 ? 105.121 60.312 -64.190 1.00 175.52 129 ARG C N 1
ATOM 8436 C CA . ARG C 1 44 ? 105.958 61.391 -63.658 1.00 179.78 129 ARG C CA 1
ATOM 8437 C C . ARG C 1 44 ? 106.274 62.486 -64.683 1.00 184.74 129 ARG C C 1
ATOM 8438 O O . ARG C 1 44 ? 106.787 63.546 -64.313 1.00 189.12 129 ARG C O 1
ATOM 8446 N N . LEU C 1 45 ? 105.957 62.238 -65.955 1.00 184.35 130 LEU C N 1
ATOM 8447 C CA . LEU C 1 45 ? 106.185 63.228 -67.015 1.00 189.15 130 LEU C CA 1
ATOM 8448 C C . LEU C 1 45 ? 105.070 64.280 -67.069 1.00 193.06 130 LEU C C 1
ATOM 8449 O O . LEU C 1 45 ? 105.308 65.426 -67.466 1.00 198.27 130 LEU C O 1
ATOM 8454 N N . ALA C 1 46 ? 103.860 63.874 -66.681 1.00 190.76 131 ALA C N 1
ATOM 8455 C CA . ALA C 1 46 ? 102.700 64.769 -66.614 1.00 194.16 131 ALA C CA 1
ATOM 8456 C C . ALA C 1 46 ? 102.589 65.406 -65.223 1.00 195.99 131 ALA C C 1
ATOM 8457 O O . ALA C 1 46 ? 103.363 65.060 -64.327 1.00 194.35 131 ALA C O 1
ATOM 8459 N N . GLY C 1 47 ? 101.636 66.328 -65.050 1.00 199.65 132 GLY C N 1
ATOM 8460 C CA . GLY C 1 47 ? 101.345 66.945 -63.742 1.00 201.72 132 GLY C CA 1
ATOM 8461 C C . GLY C 1 47 ? 100.959 65.930 -62.671 1.00 197.12 132 GLY C C 1
ATOM 8462 O O . GLY C 1 47 ? 100.736 64.756 -62.980 1.00 192.32 132 GLY C O 1
ATOM 8463 N N . ARG C 1 48 ? 100.881 66.375 -61.414 1.00 198.75 133 ARG C N 1
ATOM 8464 C CA . ARG C 1 48 ? 100.642 65.471 -60.270 1.00 194.75 133 ARG C CA 1
ATOM 8465 C C . ARG C 1 48 ? 99.219 64.903 -60.250 1.00 192.64 133 ARG C C 1
ATOM 8466 O O . ARG C 1 48 ? 99.019 63.698 -60.037 1.00 187.68 133 ARG C O 1
ATOM 8474 N N . PHE C 1 49 ? 98.246 65.787 -60.470 1.00 196.63 134 PHE C N 1
ATOM 8475 C CA . PHE C 1 49 ? 96.834 65.420 -60.580 1.00 195.63 134 PHE C CA 1
ATOM 8476 C C . PHE C 1 49 ? 96.611 64.312 -61.614 1.00 191.10 134 PHE C C 1
ATOM 8477 O O . PHE C 1 49 ? 96.126 63.229 -61.278 1.00 186.92 134 PHE C O 1
ATOM 8485 N N . ALA C 1 50 ? 96.998 64.591 -62.858 1.00 192.17 135 ALA C N 1
ATOM 8486 C CA . ALA C 1 50 ? 96.879 63.643 -63.963 1.00 188.56 135 ALA C CA 1
ATOM 8487 C C . ALA C 1 50 ? 97.898 62.516 -63.859 1.00 183.54 135 ALA C C 1
ATOM 8488 O O . ALA C 1 50 ? 97.653 61.412 -64.339 1.00 179.55 135 ALA C O 1
ATOM 8490 N N . GLY C 1 51 ? 99.036 62.798 -63.232 1.00 184.06 136 GLY C N 1
ATOM 8491 C CA . GLY C 1 51 ? 100.084 61.804 -63.029 1.00 179.94 136 GLY C CA 1
ATOM 8492 C C . GLY C 1 51 ? 99.592 60.581 -62.283 1.00 175.22 136 GLY C C 1
ATOM 8493 O O . GLY C 1 51 ? 100.178 59.504 -62.397 1.00 171.08 136 GLY C O 1
ATOM 8494 N N . TYR C 1 52 ? 98.513 60.752 -61.518 1.00 176.14 137 TYR C N 1
ATOM 8495 C CA . TYR C 1 52 ? 97.888 59.639 -60.799 1.00 172.22 137 TYR C CA 1
ATOM 8496 C C . TYR C 1 52 ? 96.896 58.859 -61.673 1.00 169.72 137 TYR C C 1
ATOM 8497 O O . TYR C 1 52 ? 96.868 57.624 -61.633 1.00 165.20 137 TYR C O 1
ATOM 8506 N N . ILE C 1 53 ? 96.093 59.580 -62.458 1.00 172.76 138 ILE C N 1
ATOM 8507 C CA . ILE C 1 53 ? 95.094 58.954 -63.334 1.00 171.08 138 ILE C CA 1
ATOM 8508 C C . ILE C 1 53 ? 95.747 58.239 -64.524 1.00 168.52 138 ILE C C 1
ATOM 8509 O O . ILE C 1 53 ? 95.261 57.195 -64.963 1.00 165.53 138 ILE C O 1
ATOM 8514 N N . LEU C 1 54 ? 96.849 58.790 -65.031 1.00 169.96 139 LEU C N 1
ATOM 8515 C CA . LEU C 1 54 ? 97.636 58.113 -66.065 1.00 167.61 139 LEU C CA 1
ATOM 8516 C C . LEU C 1 54 ? 98.348 56.857 -65.538 1.00 162.55 139 LEU C C 1
ATOM 8517 O O . LEU C 1 54 ? 98.789 56.018 -66.323 1.00 160.01 139 LEU C O 1
ATOM 8522 N N . TYR C 1 55 ? 98.457 56.733 -64.216 1.00 161.30 140 TYR C N 1
ATOM 8523 C CA . TYR C 1 55 ? 98.944 55.503 -63.602 1.00 156.73 140 TYR C CA 1
ATOM 8524 C C . TYR C 1 55 ? 97.845 54.445 -63.667 1.00 153.73 140 TYR C C 1
ATOM 8525 O O . TYR C 1 55 ? 98.102 53.291 -64.027 1.00 150.09 140 TYR C O 1
ATOM 8534 N N . VAL C 1 56 ? 96.620 54.852 -63.335 1.00 155.62 141 VAL C N 1
ATOM 8535 C CA . VAL C 1 56 ? 95.465 53.949 -63.319 1.00 153.41 141 VAL C CA 1
ATOM 8536 C C . VAL C 1 56 ? 95.071 53.516 -64.729 1.00 153.00 141 VAL C C 1
ATOM 8537 O O . VAL C 1 56 ? 94.843 52.330 -64.969 1.00 149.64 141 VAL C O 1
ATOM 8541 N N . VAL C 1 57 ? 94.997 54.476 -65.652 1.00 156.72 142 VAL C N 1
ATOM 8542 C CA . VAL C 1 57 ? 94.633 54.194 -67.045 1.00 157.09 142 VAL C CA 1
ATOM 8543 C C . VAL C 1 57 ? 95.618 53.217 -67.711 1.00 153.99 142 VAL C C 1
ATOM 8544 O O . VAL C 1 57 ? 95.197 52.243 -68.345 1.00 151.97 142 VAL C O 1
ATOM 8548 N N . SER C 1 58 ? 96.916 53.468 -67.545 1.00 153.84 143 SER C N 1
ATOM 8549 C CA . SER C 1 58 ? 97.948 52.556 -68.034 1.00 150.90 143 SER C CA 1
ATOM 8550 C C . SER C 1 58 ? 97.790 51.191 -67.387 1.00 146.18 143 SER C C 1
ATOM 8551 O O . SER C 1 58 ? 98.068 50.167 -68.011 1.00 143.76 143 SER C O 1
ATOM 8554 N N . GLY C 1 59 ? 97.340 51.194 -66.133 1.00 145.32 144 GLY C N 1
ATOM 8555 C CA . GLY C 1 59 ? 97.138 49.972 -65.356 1.00 141.29 144 GLY C CA 1
ATOM 8556 C C . GLY C 1 59 ? 96.012 49.090 -65.863 1.00 139.68 144 GLY C C 1
ATOM 8557 O O . GLY C 1 59 ? 96.175 47.873 -65.974 1.00 136.38 144 GLY C O 1
ATOM 8558 N N . VAL C 1 60 ? 94.867 49.700 -66.163 1.00 142.25 145 VAL C N 1
ATOM 8559 C CA . VAL C 1 60 ? 93.744 48.974 -66.745 1.00 141.39 145 VAL C CA 1
ATOM 8560 C C . VAL C 1 60 ? 94.120 48.490 -68.144 1.00 140.97 145 VAL C C 1
ATOM 8561 O O . VAL C 1 60 ? 93.943 47.315 -68.454 1.00 138.35 145 VAL C O 1
ATOM 8565 N N . ALA C 1 61 ? 94.665 49.391 -68.963 1.00 143.75 146 ALA C N 1
ATOM 8566 C CA . ALA C 1 61 ? 95.099 49.067 -70.325 1.00 144.02 146 ALA C CA 1
ATOM 8567 C C . ALA C 1 61 ? 95.919 47.779 -70.389 1.00 140.11 146 ALA C C 1
ATOM 8568 O O . ALA C 1 61 ? 95.627 46.895 -71.193 1.00 139.20 146 ALA C O 1
ATOM 8570 N N . LEU C 1 62 ? 96.927 47.668 -69.529 1.00 138.10 147 LEU C N 1
ATOM 8571 C CA . LEU C 1 62 ? 97.792 46.496 -69.517 1.00 134.43 147 LEU C CA 1
ATOM 8572 C C . LEU C 1 62 ? 97.075 45.235 -69.047 1.00 131.16 147 LEU C C 1
ATOM 8573 O O . LEU C 1 62 ? 97.506 44.128 -69.365 1.00 128.76 147 LEU C O 1
ATOM 8578 N N . CYS C 1 63 ? 95.984 45.407 -68.300 1.00 131.44 148 CYS C N 1
ATOM 8579 C CA . CYS C 1 63 ? 95.144 44.281 -67.870 1.00 128.84 148 CYS C CA 1
ATOM 8580 C C . CYS C 1 63 ? 94.190 43.821 -68.970 1.00 129.68 148 CYS C C 1
ATOM 8581 O O . CYS C 1 63 ? 93.821 42.644 -69.029 1.00 127.24 148 CYS C O 1
ATOM 8584 N N . LEU C 1 64 ? 93.799 44.760 -69.831 1.00 133.25 149 LEU C N 1
ATOM 8585 C CA . LEU C 1 64 ? 92.980 44.465 -71.005 1.00 134.78 149 LEU C CA 1
ATOM 8586 C C . LEU C 1 64 ? 93.820 43.793 -72.085 1.00 133.99 149 LEU C C 1
ATOM 8587 O O . LEU C 1 64 ? 93.335 42.908 -72.786 1.00 133.52 149 LEU C O 1
ATOM 8592 N N . LEU C 1 65 ? 95.073 44.226 -72.224 1.00 134.26 150 LEU C N 1
ATOM 8593 C CA . LEU C 1 65 ? 95.999 43.627 -73.184 1.00 133.84 150 LEU C CA 1
ATOM 8594 C C . LEU C 1 65 ? 96.367 42.208 -72.746 1.00 129.92 150 LEU C C 1
ATOM 8595 O O . LEU C 1 65 ? 96.634 41.340 -73.582 1.00 129.21 150 LEU C O 1
ATOM 8600 N N . SER C 1 66 ? 96.359 41.988 -71.431 1.00 127.67 151 SER C N 1
ATOM 8601 C CA . SER C 1 66 ? 96.661 40.690 -70.830 1.00 124.06 151 SER C CA 1
ATOM 8602 C C . SER C 1 66 ? 95.618 39.640 -71.199 1.00 123.22 151 SER C C 1
ATOM 8603 O O . SER C 1 66 ? 95.963 38.560 -71.687 1.00 121.60 151 SER C O 1
ATOM 8606 N N . THR C 1 67 ? 94.346 39.965 -70.960 1.00 124.65 152 THR C N 1
ATOM 8607 C CA . THR C 1 67 ? 93.234 39.077 -71.315 1.00 124.43 152 THR C CA 1
ATOM 8608 C C . THR C 1 67 ? 93.075 38.935 -72.833 1.00 126.70 152 THR C C 1
ATOM 8609 O O . THR C 1 67 ? 92.661 37.879 -73.315 1.00 126.07 152 THR C O 1
ATOM 8613 N N . PHE C 1 68 ? 93.418 40.000 -73.567 1.00 129.68 153 PHE C N 1
ATOM 8614 C CA . PHE C 1 68 ? 93.422 40.003 -75.031 1.00 132.23 153 PHE C CA 1
ATOM 8615 C C . PHE C 1 68 ? 94.421 38.980 -75.589 1.00 130.69 153 PHE C C 1
ATOM 8616 O O . PHE C 1 68 ? 94.084 38.229 -76.510 1.00 131.55 153 PHE C O 1
ATOM 8624 N N . TRP C 1 69 ? 95.634 38.950 -75.030 1.00 128.77 154 TRP C N 1
ATOM 8625 C CA . TRP C 1 69 ? 96.655 37.983 -75.442 1.00 127.20 154 TRP C CA 1
ATOM 8626 C C . TRP C 1 69 ? 96.130 36.542 -75.360 1.00 124.81 154 TRP C C 1
ATOM 8627 O O . TRP C 1 69 ? 96.274 35.771 -76.310 1.00 125.39 154 TRP C O 1
ATOM 8638 N N . CYS C 1 70 ? 95.515 36.199 -74.227 1.00 122.47 155 CYS C N 1
ATOM 8639 C CA . CYS C 1 70 ? 94.903 34.884 -74.026 1.00 120.45 155 CYS C CA 1
ATOM 8640 C C . CYS C 1 70 ? 93.830 34.598 -75.070 1.00 122.83 155 CYS C C 1
ATOM 8641 O O . CYS C 1 70 ? 93.748 33.490 -75.600 1.00 122.39 155 CYS C O 1
ATOM 8644 N N . ALA C 1 71 ? 93.015 35.609 -75.360 1.00 125.67 156 ALA C N 1
ATOM 8645 C CA . ALA C 1 71 ? 91.925 35.494 -76.322 1.00 128.39 156 ALA C CA 1
ATOM 8646 C C . ALA C 1 71 ? 92.425 35.261 -77.747 1.00 130.51 156 ALA C C 1
ATOM 8647 O O . ALA C 1 71 ? 92.011 34.305 -78.402 1.00 130.96 156 ALA C O 1
ATOM 8649 N N . VAL C 1 72 ? 93.326 36.130 -78.206 1.00 132.05 157 VAL C N 1
ATOM 8650 C CA . VAL C 1 72 ? 93.808 36.123 -79.593 1.00 134.85 157 VAL C CA 1
ATOM 8651 C C . VAL C 1 72 ? 94.770 34.954 -79.931 1.00 133.15 157 VAL C C 1
ATOM 8652 O O . VAL C 1 72 ? 94.894 34.567 -81.100 1.00 135.42 157 VAL C O 1
ATOM 8656 N N . LEU C 1 73 ? 95.426 34.394 -78.910 1.00 129.43 158 LEU C N 1
ATOM 8657 C CA . LEU C 1 73 ? 96.385 33.300 -79.103 1.00 127.67 158 LEU C CA 1
ATOM 8658 C C . LEU C 1 73 ? 95.832 31.942 -78.675 1.00 125.34 158 LEU C C 1
ATOM 8659 O O . LEU C 1 73 ? 95.495 31.115 -79.528 1.00 126.72 158 LEU C O 1
ATOM 8664 N N . SER C 1 74 ? 95.741 31.715 -77.364 1.00 122.30 159 SER C N 1
ATOM 8665 C CA . SER C 1 74 ? 95.150 30.482 -76.820 1.00 120.25 159 SER C CA 1
ATOM 8666 C C . SER C 1 74 ? 94.490 30.715 -75.462 1.00 118.34 159 SER C C 1
ATOM 8667 O O . SER C 1 74 ? 95.165 31.033 -74.483 1.00 116.30 159 SER C O 1
ATOM 8670 N N . THR C 1 75 ? 93.171 30.556 -75.405 1.00 119.40 160 THR C N 1
ATOM 8671 C CA . THR C 1 75 ? 92.434 30.797 -74.163 1.00 118.38 160 THR C CA 1
ATOM 8672 C C . THR C 1 75 ? 92.697 29.713 -73.126 1.00 115.11 160 THR C C 1
ATOM 8673 O O . THR C 1 75 ? 92.340 29.867 -71.960 1.00 113.73 160 THR C O 1
ATOM 8677 N N . GLU C 1 76 ? 93.329 28.623 -73.558 1.00 114.32 161 GLU C N 1
ATOM 8678 C CA . GLU C 1 76 ? 93.750 27.547 -72.657 1.00 111.53 161 GLU C CA 1
ATOM 8679 C C . GLU C 1 76 ? 94.852 28.045 -71.715 1.00 109.30 161 GLU C C 1
ATOM 8680 O O . GLU C 1 76 ? 95.225 27.353 -70.766 1.00 106.72 161 GLU C O 1
ATOM 8686 N N . ALA C 1 77 ? 95.351 29.253 -71.990 1.00 110.60 162 ALA C N 1
ATOM 8687 C CA . ALA C 1 77 ? 96.407 29.895 -71.200 1.00 109.25 162 ALA C CA 1
ATOM 8688 C C . ALA C 1 77 ? 95.860 30.775 -70.074 1.00 109.03 162 ALA C C 1
ATOM 8689 O O . ALA C 1 77 ? 96.616 31.492 -69.412 1.00 108.73 162 ALA C O 1
ATOM 8691 N N . GLU C 1 78 ? 94.548 30.730 -69.864 1.00 109.55 163 GLU C N 1
ATOM 8692 C CA . GLU C 1 78 ? 93.929 31.513 -68.800 1.00 109.47 163 GLU C CA 1
ATOM 8693 C C . GLU C 1 78 ? 94.063 30.804 -67.469 1.00 106.50 163 GLU C C 1
ATOM 8694 O O . GLU C 1 78 ? 94.107 29.579 -67.407 1.00 104.61 163 GLU C O 1
ATOM 8700 N N . GLY C 1 79 ? 94.140 31.588 -66.404 1.00 106.31 164 GLY C N 1
ATOM 8701 C CA . GLY C 1 79 ? 94.262 31.042 -65.060 1.00 104.44 164 GLY C CA 1
ATOM 8702 C C . GLY C 1 79 ? 95.664 30.590 -64.684 1.00 102.29 164 GLY C C 1
ATOM 8703 O O . GLY C 1 79 ? 96.634 30.896 -65.382 1.00 102.67 164 GLY C O 1
ATOM 8704 N N . SER C 1 80 ? 95.748 29.847 -63.578 1.00 100.39 165 SER C N 1
ATOM 8705 C CA . SER C 1 80 ? 97.009 29.408 -62.971 1.00 98.33 165 SER C CA 1
ATOM 8706 C C . SER C 1 80 ? 97.904 28.611 -63.922 1.00 97.34 165 SER C C 1
ATOM 8707 O O . SER C 1 80 ? 98.978 29.075 -64.305 1.00 97.66 165 SER C O 1
ATOM 8710 N N . GLY C 1 81 ? 97.447 27.425 -64.311 1.00 96.53 166 GLY C N 1
ATOM 8711 C CA . GLY C 1 81 ? 98.236 26.533 -65.147 1.00 95.63 166 GLY C CA 1
ATOM 8712 C C . GLY C 1 81 ? 98.606 25.272 -64.391 1.00 93.47 166 GLY C C 1
ATOM 8713 O O . GLY C 1 81 ? 98.616 24.181 -64.973 1.00 93.05 166 GLY C O 1
ATOM 8714 N N . LEU C 1 82 ? 98.905 25.420 -63.094 1.00 92.22 167 LEU C N 1
ATOM 8715 C CA . LEU C 1 82 ? 99.226 24.275 -62.230 1.00 90.16 167 LEU C CA 1
ATOM 8716 C C . LEU C 1 82 ? 98.076 23.263 -62.223 1.00 90.12 167 LEU C C 1
ATOM 8717 O O . LEU C 1 82 ? 98.292 22.088 -62.499 1.00 89.32 167 LEU C O 1
ATOM 8722 N N . PRO C 1 83 ? 96.845 23.717 -61.929 1.00 91.45 168 PRO C N 1
ATOM 8723 C CA . PRO C 1 83 ? 95.652 22.889 -62.117 1.00 92.12 168 PRO C CA 1
ATOM 8724 C C . PRO C 1 83 ? 95.578 22.206 -63.487 1.00 92.90 168 PRO C C 1
ATOM 8725 O O . PRO C 1 83 ? 95.279 21.008 -63.556 1.00 92.49 168 PRO C O 1
ATOM 8729 N N . GLN C 1 84 ? 95.841 22.963 -64.557 1.00 94.35 169 GLN C N 1
ATOM 8730 C CA . GLN C 1 84 ? 95.810 22.430 -65.928 1.00 95.52 169 GLN C CA 1
ATOM 8731 C C . GLN C 1 84 ? 96.870 21.350 -66.136 1.00 93.87 169 GLN C C 1
ATOM 8732 O O . GLN C 1 84 ? 96.709 20.464 -66.970 1.00 94.34 169 GLN C O 1
ATOM 8738 N N . MET C 1 85 ? 97.942 21.437 -65.354 1.00 92.20 170 MET C N 1
ATOM 8739 C CA . MET C 1 85 ? 99.066 20.514 -65.434 1.00 91.02 170 MET C CA 1
ATOM 8740 C C . MET C 1 85 ? 98.813 19.298 -64.559 1.00 89.38 170 MET C C 1
ATOM 8741 O O . MET C 1 85 ? 99.098 18.164 -64.957 1.00 89.16 170 MET C O 1
ATOM 8746 N N . LYS C 1 86 ? 98.283 19.561 -63.364 1.00 88.43 171 LYS C N 1
ATOM 8747 C CA . LYS C 1 86 ? 97.844 18.544 -62.414 1.00 87.27 171 LYS C CA 1
ATOM 8748 C C . LYS C 1 86 ? 96.925 17.549 -63.124 1.00 88.15 171 LYS C C 1
ATOM 8749 O O . LYS C 1 86 ? 96.884 16.358 -62.798 1.00 87.37 171 LYS C O 1
ATOM 8755 N N . SER C 1 87 ? 96.200 18.070 -64.111 1.00 89.86 172 SER C N 1
ATOM 8756 C CA . SER C 1 87 ? 95.331 17.284 -64.974 1.00 91.18 172 SER C CA 1
ATOM 8757 C C . SER C 1 87 ? 96.139 16.341 -65.848 1.00 90.94 172 SER C C 1
ATOM 8758 O O . SER C 1 87 ? 95.908 15.136 -65.831 1.00 90.84 172 SER C O 1
ATOM 8761 N N . ILE C 1 88 ? 97.083 16.904 -66.604 1.00 91.06 173 ILE C N 1
ATOM 8762 C CA . ILE C 1 88 ? 97.928 16.144 -67.525 1.00 91.39 173 ILE C CA 1
ATOM 8763 C C . ILE C 1 88 ? 98.686 15.009 -66.828 1.00 89.84 173 ILE C C 1
ATOM 8764 O O . ILE C 1 88 ? 98.672 13.868 -67.314 1.00 90.72 173 ILE C O 1
ATOM 8769 N N . LEU C 1 89 ? 99.327 15.322 -65.698 1.00 87.72 174 LEU C N 1
ATOM 8770 C CA . LEU C 1 89 ? 100.121 14.349 -64.946 1.00 85.91 174 LEU C CA 1
ATOM 8771 C C . LEU C 1 89 ? 99.250 13.336 -64.216 1.00 85.44 174 LEU C C 1
ATOM 8772 O O . LEU C 1 89 ? 99.736 12.364 -63.632 1.00 84.35 174 LEU C O 1
ATOM 8777 N N . SER C 1 90 ? 97.951 13.577 -64.267 1.00 86.42 175 SER C N 1
ATOM 8778 C CA . SER C 1 90 ? 96.976 12.712 -63.634 1.00 86.85 175 SER C CA 1
ATOM 8779 C C . SER C 1 90 ? 96.643 11.498 -64.510 1.00 88.16 175 SER C C 1
ATOM 8780 O O . SER C 1 90 ? 96.162 10.473 -64.015 1.00 88.60 175 SER C O 1
ATOM 8783 N N . GLY C 1 91 ? 96.902 11.617 -65.808 1.00 89.19 176 GLY C N 1
ATOM 8784 C CA . GLY C 1 91 ? 96.620 10.542 -66.749 1.00 90.64 176 GLY C CA 1
ATOM 8785 C C . GLY C 1 91 ? 95.721 10.993 -67.873 1.00 92.65 176 GLY C C 1
ATOM 8786 O O . GLY C 1 91 ? 95.010 10.188 -68.474 1.00 94.47 176 GLY C O 1
ATOM 8787 N N . PHE C 1 92 ? 95.750 12.288 -68.149 1.00 92.45 177 PHE C N 1
ATOM 8788 C CA . PHE C 1 92 ? 94.922 12.844 -69.183 1.00 94.70 177 PHE C CA 1
ATOM 8789 C C . PHE C 1 92 ? 95.773 13.573 -70.195 1.00 95.70 177 PHE C C 1
ATOM 8790 O O . PHE C 1 92 ? 95.288 14.499 -70.846 1.00 97.21 177 PHE C O 1
ATOM 8798 N N . TYR C 1 93 ? 97.033 13.151 -70.343 1.00 95.34 178 TYR C N 1
ATOM 8799 C CA . TYR C 1 93 ? 97.936 13.780 -71.326 1.00 96.63 178 TYR C CA 1
ATOM 8800 C C . TYR C 1 93 ? 97.356 13.812 -72.738 1.00 99.89 178 TYR C C 1
ATOM 8801 O O . TYR C 1 93 ? 97.499 14.810 -73.439 1.00 101.24 178 TYR C O 1
ATOM 8810 N N . ASP C 1 94 ? 96.717 12.715 -73.141 1.00 101.59 179 ASP C N 1
ATOM 8811 C CA . ASP C 1 94 ? 96.056 12.619 -74.448 1.00 105.26 179 ASP C CA 1
ATOM 8812 C C . ASP C 1 94 ? 94.919 13.623 -74.629 1.00 106.49 179 ASP C C 1
ATOM 8813 O O . ASP C 1 94 ? 94.679 14.090 -75.747 1.00 109.16 179 ASP C O 1
ATOM 8818 N N . LYS C 1 95 ? 94.229 13.939 -73.531 1.00 104.86 180 LYS C N 1
ATOM 8819 C CA . LYS C 1 95 ? 93.097 14.873 -73.537 1.00 106.14 180 LYS C CA 1
ATOM 8820 C C . LYS C 1 95 ? 93.460 16.357 -73.372 1.00 105.53 180 LYS C C 1
ATOM 8821 O O . LYS C 1 95 ? 92.773 17.227 -73.920 1.00 107.56 180 LYS C O 1
ATOM 8827 N N . MET C 1 96 ? 94.516 16.649 -72.617 1.00 103.01 181 MET C N 1
ATOM 8828 C CA . MET C 1 96 ? 94.897 18.040 -72.345 1.00 102.50 181 MET C CA 1
ATOM 8829 C C . MET C 1 96 ? 96.100 18.519 -73.151 1.00 103.18 181 MET C C 1
ATOM 8830 O O . MET C 1 96 ? 96.528 19.671 -73.008 1.00 103.06 181 MET C O 1
ATOM 8835 N N . ARG C 1 97 ? 96.618 17.631 -74.002 1.00 104.33 182 ARG C N 1
ATOM 8836 C CA . ARG C 1 97 ? 97.783 17.868 -74.867 1.00 105.51 182 ARG C CA 1
ATOM 8837 C C . ARG C 1 97 ? 97.772 19.254 -75.530 1.00 107.18 182 ARG C C 1
ATOM 8838 O O . ARG C 1 97 ? 98.813 19.795 -75.912 1.00 107.61 182 ARG C O 1
ATOM 8846 N N . SER C 1 98 ? 96.574 19.817 -75.634 1.00 108.35 183 SER C N 1
ATOM 8847 C CA . SER C 1 98 ? 96.318 21.083 -76.297 1.00 110.46 183 SER C CA 1
ATOM 8848 C C . SER C 1 98 ? 96.899 22.259 -75.530 1.00 108.82 183 SER C C 1
ATOM 8849 O O . SER C 1 98 ? 97.249 23.283 -76.119 1.00 110.56 183 SER C O 1
ATOM 8852 N N . ALA C 1 99 ? 96.979 22.116 -74.212 1.00 105.78 184 ALA C N 1
ATOM 8853 C CA . ALA C 1 99 ? 97.446 23.192 -73.354 1.00 104.50 184 ALA C CA 1
ATOM 8854 C C . ALA C 1 99 ? 98.961 23.376 -73.426 1.00 104.05 184 ALA C C 1
ATOM 8855 O O . ALA C 1 99 ? 99.483 24.406 -72.994 1.00 103.91 184 ALA C O 1
ATOM 8857 N N . LEU C 1 100 ? 99.655 22.388 -73.990 1.00 104.30 185 LEU C N 1
ATOM 8858 C CA . LEU C 1 100 ? 101.122 22.409 -74.098 1.00 104.09 185 LEU C CA 1
ATOM 8859 C C . LEU C 1 100 ? 101.674 22.921 -75.447 1.00 107.27 185 LEU C C 1
ATOM 8860 O O . LEU C 1 100 ? 102.895 23.017 -75.627 1.00 107.62 185 LEU C O 1
ATOM 8865 N N . GLU C 1 101 ? 100.771 23.248 -76.375 1.00 109.91 186 GLU C N 1
ATOM 8866 C CA . GLU C 1 101 ? 101.132 23.784 -77.691 1.00 113.45 186 GLU C CA 1
ATOM 8867 C C . GLU C 1 101 ? 101.999 25.041 -77.579 1.00 114.02 186 GLU C C 1
ATOM 8868 O O . GLU C 1 101 ? 101.824 25.844 -76.656 1.00 112.48 186 GLU C O 1
ATOM 8874 N N . LEU C 1 102 ? 102.934 25.199 -78.519 1.00 116.44 187 LEU C N 1
ATOM 8875 C CA . LEU C 1 102 ? 103.880 26.316 -78.498 1.00 117.21 187 LEU C CA 1
ATOM 8876 C C . LEU C 1 102 ? 103.121 27.635 -78.359 1.00 117.96 187 LEU C C 1
ATOM 8877 O O . LEU C 1 102 ? 103.514 28.496 -77.574 1.00 116.74 187 LEU C O 1
ATOM 8882 N N . ARG C 1 103 ? 102.010 27.754 -79.090 1.00 119.97 188 ARG C N 1
ATOM 8883 C CA . ARG C 1 103 ? 101.221 28.987 -79.151 1.00 121.71 188 ARG C CA 1
ATOM 8884 C C . ARG C 1 103 ? 100.679 29.428 -77.788 1.00 118.89 188 ARG C C 1
ATOM 8885 O O . ARG C 1 103 ? 100.413 30.609 -77.577 1.00 119.93 188 ARG C O 1
ATOM 8893 N N . VAL C 1 104 ? 100.521 28.473 -76.873 1.00 115.77 189 VAL C N 1
ATOM 8894 C CA . VAL C 1 104 ? 100.047 28.747 -75.509 1.00 113.20 189 VAL C CA 1
ATOM 8895 C C . VAL C 1 104 ? 101.166 29.368 -74.654 1.00 111.83 189 VAL C C 1
ATOM 8896 O O . VAL C 1 104 ? 100.887 30.128 -73.721 1.00 110.97 189 VAL C O 1
ATOM 8900 N N . LEU C 1 105 ? 102.422 29.038 -74.973 1.00 111.86 190 LEU C N 1
ATOM 8901 C CA . LEU C 1 105 ? 103.588 29.636 -74.309 1.00 111.04 190 LEU C CA 1
ATOM 8902 C C . LEU C 1 105 ? 103.562 31.150 -74.465 1.00 113.18 190 LEU C C 1
ATOM 8903 O O . LEU C 1 105 ? 103.927 31.879 -73.546 1.00 112.37 190 LEU C O 1
ATOM 8908 N N . PHE C 1 106 ? 103.132 31.614 -75.635 1.00 116.08 191 PHE C N 1
ATOM 8909 C CA . PHE C 1 106 ? 103.097 33.040 -75.908 1.00 118.75 191 PHE C CA 1
ATOM 8910 C C . PHE C 1 106 ? 101.966 33.738 -75.159 1.00 118.10 191 PHE C C 1
ATOM 8911 O O . PHE C 1 106 ? 102.177 34.799 -74.574 1.00 118.75 191 PHE C O 1
ATOM 8919 N N . ALA C 1 107 ? 100.782 33.131 -75.146 1.00 117.08 192 ALA C N 1
ATOM 8920 C CA . ALA C 1 107 ? 99.637 33.697 -74.425 1.00 116.61 192 ALA C CA 1
ATOM 8921 C C . ALA C 1 107 ? 99.804 33.623 -72.905 1.00 113.58 192 ALA C C 1
ATOM 8922 O O . ALA C 1 107 ? 99.186 34.396 -72.172 1.00 113.87 192 ALA C O 1
ATOM 8924 N N . LYS C 1 108 ? 100.632 32.694 -72.435 1.00 110.86 193 LYS C N 1
ATOM 8925 C CA . LYS C 1 108 ? 100.961 32.631 -71.019 1.00 108.10 193 LYS C CA 1
ATOM 8926 C C . LYS C 1 108 ? 101.972 33.682 -70.603 1.00 108.95 193 LYS C C 1
ATOM 8927 O O . LYS C 1 108 ? 101.717 34.433 -69.668 1.00 108.89 193 LYS C O 1
ATOM 8933 N N . ALA C 1 109 ? 103.103 33.748 -71.303 1.00 110.21 194 ALA C N 1
ATOM 8934 C CA . ALA C 1 109 ? 104.180 34.689 -70.955 1.00 111.22 194 ALA C CA 1
ATOM 8935 C C . ALA C 1 109 ? 103.906 36.147 -71.364 1.00 114.23 194 ALA C C 1
ATOM 8936 O O . ALA C 1 109 ? 104.411 37.068 -70.719 1.00 115.02 194 ALA C O 1
ATOM 8938 N N . LEU C 1 110 ? 103.117 36.358 -72.420 1.00 116.04 195 LEU C N 1
ATOM 8939 C CA . LEU C 1 110 ? 102.643 37.706 -72.750 1.00 118.89 195 LEU C CA 1
ATOM 8940 C C . LEU C 1 110 ? 101.564 38.146 -71.766 1.00 118.15 195 LEU C C 1
ATOM 8941 O O . LEU C 1 110 ? 101.563 39.290 -71.302 1.00 119.75 195 LEU C O 1
ATOM 8946 N N . GLY C 1 111 ? 100.652 37.225 -71.453 1.00 115.91 196 GLY C N 1
ATOM 8947 C CA . GLY C 1 111 ? 99.564 37.488 -70.521 1.00 115.13 196 GLY C CA 1
ATOM 8948 C C . GLY C 1 111 ? 100.071 37.852 -69.143 1.00 113.80 196 GLY C C 1
ATOM 8949 O O . GLY C 1 111 ? 99.579 38.792 -68.531 1.00 115.15 196 GLY C O 1
ATOM 8950 N N . LEU C 1 112 ? 101.071 37.112 -68.671 1.00 111.53 197 LEU C N 1
ATOM 8951 C CA . LEU C 1 112 ? 101.651 37.299 -67.340 1.00 110.16 197 LEU C CA 1
ATOM 8952 C C . LEU C 1 112 ? 102.381 38.634 -67.199 1.00 112.54 197 LEU C C 1
ATOM 8953 O O . LEU C 1 112 ? 102.096 39.403 -66.283 1.00 113.02 197 LEU C O 1
ATOM 8958 N N . ILE C 1 113 ? 103.316 38.902 -68.111 1.00 114.30 198 ILE C N 1
ATOM 8959 C CA . ILE C 1 113 ? 104.041 40.173 -68.142 1.00 117.26 198 ILE C CA 1
ATOM 8960 C C . ILE C 1 113 ? 103.059 41.340 -68.038 1.00 120.00 198 ILE C C 1
ATOM 8961 O O . ILE C 1 113 ? 103.234 42.233 -67.207 1.00 121.33 198 ILE C O 1
ATOM 8966 N N . CYS C 1 114 ? 102.009 41.304 -68.856 1.00 121.13 199 CYS C N 1
ATOM 8967 C CA . CYS C 1 114 ? 101.007 42.367 -68.876 1.00 123.87 199 CYS C CA 1
ATOM 8968 C C . CYS C 1 114 ? 100.088 42.391 -67.657 1.00 122.76 199 CYS C C 1
ATOM 8969 O O . CYS C 1 114 ? 99.602 43.454 -67.272 1.00 125.16 199 CYS C O 1
ATOM 8972 N N . ALA C 1 115 ? 99.852 41.230 -67.053 1.00 119.56 200 ALA C N 1
ATOM 8973 C CA . ALA C 1 115 ? 98.979 41.148 -65.885 1.00 118.54 200 ALA C CA 1
ATOM 8974 C C . ALA C 1 115 ? 99.627 41.781 -64.659 1.00 118.74 200 ALA C C 1
ATOM 8975 O O . ALA C 1 115 ? 99.034 42.657 -64.031 1.00 120.64 200 ALA C O 1
ATOM 8977 N N . ILE C 1 116 ? 100.842 41.343 -64.329 1.00 117.09 201 ILE C N 1
ATOM 8978 C CA . ILE C 1 116 ? 101.580 41.893 -63.194 1.00 117.38 201 ILE C CA 1
ATOM 8979 C C . ILE C 1 116 ? 101.995 43.329 -63.500 1.00 120.88 201 ILE C C 1
ATOM 8980 O O . ILE C 1 116 ? 102.026 44.175 -62.607 1.00 122.52 201 ILE C O 1
ATOM 8985 N N . GLY C 1 117 ? 102.278 43.597 -64.772 1.00 122.31 202 GLY C N 1
ATOM 8986 C CA . GLY C 1 117 ? 102.650 44.934 -65.221 1.00 126.03 202 GLY C CA 1
ATOM 8987 C C . GLY C 1 117 ? 101.541 45.936 -64.993 1.00 128.47 202 GLY C C 1
ATOM 8988 O O . GLY C 1 117 ? 101.790 47.069 -64.574 1.00 131.23 202 GLY C O 1
ATOM 8989 N N . GLY C 1 118 ? 100.313 45.499 -65.256 1.00 127.75 203 GLY C N 1
ATOM 8990 C CA . GLY C 1 118 ? 99.128 46.338 -65.099 1.00 130.26 203 GLY C CA 1
ATOM 8991 C C . GLY C 1 118 ? 98.726 46.569 -63.656 1.00 130.17 203 GLY C C 1
ATOM 8992 O O . GLY C 1 118 ? 97.769 47.297 -63.381 1.00 132.44 203 GLY C O 1
ATOM 8993 N N . GLY C 1 119 ? 99.453 45.941 -62.735 1.00 127.75 204 GLY C N 1
ATOM 8994 C CA . GLY C 1 119 ? 99.229 46.130 -61.305 1.00 127.72 204 GLY C CA 1
ATOM 8995 C C . GLY C 1 119 ? 98.132 45.267 -60.709 1.00 125.67 204 GLY C C 1
ATOM 8996 O O . GLY C 1 119 ? 97.437 45.693 -59.785 1.00 127.05 204 GLY C O 1
ATOM 8997 N N . LEU C 1 120 ? 97.967 44.059 -61.239 1.00 122.70 205 LEU C N 1
ATOM 8998 C CA . LEU C 1 120 ? 97.061 43.088 -60.638 1.00 120.67 205 LEU C CA 1
ATOM 8999 C C . LEU C 1 120 ? 97.755 42.367 -59.491 1.00 118.42 205 LEU C C 1
ATOM 9000 O O . LEU C 1 120 ? 98.946 42.060 -59.586 1.00 117.23 205 LEU C O 1
ATOM 9005 N N . PRO C 1 121 ? 97.014 42.099 -58.398 1.00 118.22 206 PRO C N 1
ATOM 9006 C CA . PRO C 1 121 ? 97.528 41.314 -57.266 1.00 116.12 206 PRO C CA 1
ATOM 9007 C C . PRO C 1 121 ? 97.630 39.823 -57.624 1.00 112.66 206 PRO C C 1
ATOM 9008 O O . PRO C 1 121 ? 96.882 38.993 -57.094 1.00 111.50 206 PRO C O 1
ATOM 9012 N N . VAL C 1 122 ? 98.554 39.497 -58.521 1.00 111.21 207 VAL C N 1
ATOM 9013 C CA . VAL C 1 122 ? 98.588 38.184 -59.147 1.00 108.40 207 VAL C CA 1
ATOM 9014 C C . VAL C 1 122 ? 100.014 37.645 -59.179 1.00 106.66 207 VAL C C 1
ATOM 9015 O O . VAL C 1 122 ? 100.945 38.371 -59.516 1.00 108.06 207 VAL C O 1
ATOM 9019 N N . GLY C 1 123 ? 100.173 36.371 -58.826 1.00 104.01 208 GLY C N 1
ATOM 9020 C CA . GLY C 1 123 ? 101.484 35.721 -58.798 1.00 102.52 208 GLY C CA 1
ATOM 9021 C C . GLY C 1 123 ? 101.951 35.174 -60.136 1.00 101.88 208 GLY C C 1
ATOM 9022 O O . GLY C 1 123 ? 101.350 35.454 -61.183 1.00 103.00 208 GLY C O 1
ATOM 9023 N N . TRP C 1 124 ? 103.027 34.390 -60.101 1.00 100.30 209 TRP C N 1
ATOM 9024 C CA . TRP C 1 124 ? 103.592 33.806 -61.317 1.00 99.75 209 TRP C CA 1
ATOM 9025 C C . TRP C 1 124 ? 103.924 32.319 -61.161 1.00 97.31 209 TRP C C 1
ATOM 9026 O O . TRP C 1 124 ? 104.322 31.665 -62.125 1.00 96.81 209 TRP C O 1
ATOM 9037 N N . GLU C 1 125 ? 103.723 31.797 -59.947 1.00 96.12 210 GLU C N 1
ATOM 9038 C CA . GLU C 1 125 ? 104.061 30.407 -59.585 1.00 93.96 210 GLU C CA 1
ATOM 9039 C C . GLU C 1 125 ? 103.402 29.382 -60.495 1.00 92.77 210 GLU C C 1
ATOM 9040 O O . GLU C 1 125 ? 104.056 28.478 -60.990 1.00 92.01 210 GLU C O 1
ATOM 9046 N N . GLY C 1 126 ? 102.102 29.536 -60.708 1.00 93.22 211 GLY C N 1
ATOM 9047 C CA . GLY C 1 126 ? 101.355 28.682 -61.611 1.00 92.71 211 GLY C CA 1
ATOM 9048 C C . GLY C 1 126 ? 101.782 28.918 -63.044 1.00 93.86 211 GLY C C 1
ATOM 9049 O O . GLY C 1 126 ? 102.387 28.042 -63.655 1.00 93.09 211 GLY C O 1
ATOM 9050 N N . PRO C 1 127 ? 101.493 30.114 -63.592 1.00 95.98 212 PRO C N 1
ATOM 9051 C CA . PRO C 1 127 ? 101.842 30.385 -64.980 1.00 97.51 212 PRO C CA 1
ATOM 9052 C C . PRO C 1 127 ? 103.252 29.911 -65.300 1.00 97.07 212 PRO C C 1
ATOM 9053 O O . PRO C 1 127 ? 103.497 29.376 -66.384 1.00 97.69 212 PRO C O 1
ATOM 9057 N N . ASN C 1 128 ? 104.157 30.079 -64.343 1.00 96.32 213 ASN C N 1
ATOM 9058 C CA . ASN C 1 128 ? 105.538 29.694 -64.519 1.00 96.07 213 ASN C CA 1
ATOM 9059 C C . ASN C 1 128 ? 105.739 28.183 -64.707 1.00 94.27 213 ASN C C 1
ATOM 9060 O O . ASN C 1 128 ? 106.475 27.765 -65.606 1.00 95.07 213 ASN C O 1
ATOM 9065 N N . VAL C 1 129 ? 105.078 27.367 -63.881 1.00 92.20 214 VAL C N 1
ATOM 9066 C CA . VAL C 1 129 ? 105.129 25.907 -64.043 1.00 90.41 214 VAL C CA 1
ATOM 9067 C C . VAL C 1 129 ? 104.649 25.542 -65.448 1.00 91.32 214 VAL C C 1
ATOM 9068 O O . VAL C 1 129 ? 105.290 24.764 -66.162 1.00 91.32 214 VAL C O 1
ATOM 9072 N N . HIS C 1 130 ? 103.551 26.168 -65.853 1.00 92.47 215 HIS C N 1
ATOM 9073 C CA . HIS C 1 130 ? 102.968 25.958 -67.171 1.00 93.79 215 HIS C CA 1
ATOM 9074 C C . HIS C 1 130 ? 103.979 26.210 -68.278 1.00 95.21 215 HIS C C 1
ATOM 9075 O O . HIS C 1 130 ? 104.065 25.429 -69.224 1.00 95.99 215 HIS C O 1
ATOM 9082 N N . ILE C 1 131 ? 104.732 27.299 -68.154 1.00 95.86 216 ILE C N 1
ATOM 9083 C CA . ILE C 1 131 ? 105.749 27.651 -69.129 1.00 97.52 216 ILE C CA 1
ATOM 9084 C C . ILE C 1 131 ? 106.758 26.515 -69.267 1.00 96.72 216 ILE C C 1
ATOM 9085 O O . ILE C 1 131 ? 107.006 26.019 -70.368 1.00 98.01 216 ILE C O 1
ATOM 9090 N N . ALA C 1 132 ? 107.292 26.083 -68.129 1.00 94.79 217 ALA C N 1
ATOM 9091 C CA . ALA C 1 132 ? 108.344 25.079 -68.078 1.00 94.08 217 ALA C CA 1
ATOM 9092 C C . ALA C 1 132 ? 107.929 23.787 -68.742 1.00 93.62 217 ALA C C 1
ATOM 9093 O O . ALA C 1 132 ? 108.743 23.109 -69.355 1.00 94.49 217 ALA C O 1
ATOM 9095 N N . CYS C 1 133 ? 106.656 23.448 -68.615 1.00 92.78 218 CYS C N 1
ATOM 9096 C CA . CYS C 1 133 ? 106.127 22.246 -69.243 1.00 92.71 218 CYS C CA 1
ATOM 9097 C C . CYS C 1 133 ? 106.126 22.343 -70.767 1.00 95.36 218 CYS C C 1
ATOM 9098 O O . CYS C 1 133 ? 106.472 21.378 -71.452 1.00 96.08 218 CYS C O 1
ATOM 9101 N N . ILE C 1 134 ? 105.756 23.514 -71.283 1.00 97.00 219 ILE C N 1
ATOM 9102 C CA . ILE C 1 134 ? 105.687 23.747 -72.722 1.00 99.70 219 ILE C CA 1
ATOM 9103 C C . ILE C 1 134 ? 107.081 23.754 -73.349 1.00 101.33 219 ILE C C 1
ATOM 9104 O O . ILE C 1 134 ? 107.277 23.218 -74.442 1.00 103.33 219 ILE C O 1
ATOM 9109 N N . ILE C 1 135 ? 108.035 24.361 -72.647 1.00 100.86 220 ILE C N 1
ATOM 9110 C CA . ILE C 1 135 ? 109.446 24.315 -73.023 1.00 102.23 220 ILE C CA 1
ATOM 9111 C C . ILE C 1 135 ? 109.935 22.865 -73.033 1.00 101.55 220 ILE C C 1
ATOM 9112 O O . ILE C 1 135 ? 110.572 22.426 -73.996 1.00 104.00 220 ILE C O 1
ATOM 9117 N N . ALA C 1 136 ? 109.608 22.123 -71.976 1.00 98.70 221 ALA C N 1
ATOM 9118 C CA . ALA C 1 136 ? 109.983 20.716 -71.864 1.00 97.83 221 ALA C CA 1
ATOM 9119 C C . ALA C 1 136 ? 109.287 19.866 -72.923 1.00 99.11 221 ALA C C 1
ATOM 9120 O O . ALA C 1 136 ? 109.786 18.804 -73.311 1.00 99.79 221 ALA C O 1
ATOM 9122 N N . HIS C 1 137 ? 108.129 20.338 -73.377 1.00 99.68 222 HIS C N 1
ATOM 9123 C CA . HIS C 1 137 ? 107.390 19.672 -74.434 1.00 101.26 222 HIS C CA 1
ATOM 9124 C C . HIS C 1 137 ? 108.003 19.948 -75.796 1.00 104.77 222 HIS C C 1
ATOM 9125 O O . HIS C 1 137 ? 107.930 19.113 -76.696 1.00 106.83 222 HIS C O 1
ATOM 9132 N N . GLN C 1 138 ? 108.598 21.126 -75.949 1.00 105.91 223 GLN C N 1
ATOM 9133 C CA . GLN C 1 138 ? 109.202 21.497 -77.212 1.00 109.31 223 GLN C CA 1
ATOM 9134 C C . GLN C 1 138 ? 110.460 20.675 -77.436 1.00 110.11 223 GLN C C 1
ATOM 9135 O O . GLN C 1 138 ? 110.622 20.082 -78.497 1.00 112.71 223 GLN C O 1
ATOM 9141 N N . PHE C 1 139 ? 111.323 20.613 -76.423 1.00 108.11 224 PHE C N 1
ATOM 9142 C CA . PHE C 1 139 ? 112.504 19.751 -76.460 1.00 108.81 224 PHE C CA 1
ATOM 9143 C C . PHE C 1 139 ? 112.159 18.319 -76.888 1.00 109.01 224 PHE C C 1
ATOM 9144 O O . PHE C 1 139 ? 112.939 17.662 -77.578 1.00 111.25 224 PHE C O 1
ATOM 9152 N N . TYR C 1 140 ? 110.973 17.864 -76.485 1.00 107.08 225 TYR C N 1
ATOM 9153 C CA . TYR C 1 140 ? 110.459 16.535 -76.811 1.00 107.18 225 TYR C CA 1
ATOM 9154 C C . TYR C 1 140 ? 110.357 16.307 -78.299 1.00 110.95 225 TYR C C 1
ATOM 9155 O O . TYR C 1 140 ? 110.209 15.175 -78.733 1.00 111.89 225 TYR C O 1
ATOM 9164 N N . ARG C 1 141 ? 110.395 17.384 -79.074 1.00 113.48 226 ARG C N 1
ATOM 9165 C CA . ARG C 1 141 ? 110.301 17.284 -80.529 1.00 117.68 226 ARG C CA 1
ATOM 9166 C C . ARG C 1 141 ? 111.617 16.857 -81.185 1.00 120.49 226 ARG C C 1
ATOM 9167 O O . ARG C 1 141 ? 111.598 16.241 -82.246 1.00 123.75 226 ARG C O 1
ATOM 9175 N N . LEU C 1 142 ? 112.744 17.182 -80.551 1.00 119.65 227 LEU C N 1
ATOM 9176 C CA . LEU C 1 142 ? 114.066 16.771 -81.038 1.00 122.22 227 LEU C CA 1
ATOM 9177 C C . LEU C 1 142 ? 114.207 15.251 -81.043 1.00 122.25 227 LEU C C 1
ATOM 9178 O O . LEU C 1 142 ? 113.700 14.567 -80.153 1.00 118.93 227 LEU C O 1
ATOM 9183 N N . GLY C 1 143 ? 114.893 14.734 -82.057 1.00 126.23 228 GLY C N 1
ATOM 9184 C CA . GLY C 1 143 ? 115.055 13.293 -82.234 1.00 127.18 228 GLY C CA 1
ATOM 9185 C C . GLY C 1 143 ? 115.543 12.588 -80.984 1.00 124.02 228 GLY C C 1
ATOM 9186 O O . GLY C 1 143 ? 114.924 11.625 -80.520 1.00 122.11 228 GLY C O 1
ATOM 9187 N N . VAL C 1 144 ? 116.644 13.090 -80.430 1.00 123.65 229 VAL C N 1
ATOM 9188 C CA . VAL C 1 144 ? 117.281 12.483 -79.265 1.00 121.16 229 VAL C CA 1
ATOM 9189 C C . VAL C 1 144 ? 116.372 12.438 -78.045 1.00 116.67 229 VAL C C 1
ATOM 9190 O O . VAL C 1 144 ? 116.506 11.554 -77.196 1.00 114.83 229 VAL C O 1
ATOM 9194 N N . PHE C 1 145 ? 115.442 13.386 -77.967 1.00 115.26 230 PHE C N 1
ATOM 9195 C CA . PHE C 1 145 ? 114.574 13.502 -76.800 1.00 111.05 230 PHE C CA 1
ATOM 9196 C C . PHE C 1 145 ? 113.153 12.965 -77.005 1.00 110.67 230 PHE C C 1
ATOM 9197 O O . PHE C 1 145 ? 112.409 12.842 -76.037 1.00 107.48 230 PHE C O 1
ATOM 9205 N N . LYS C 1 146 ? 112.786 12.629 -78.245 1.00 114.29 231 LYS C N 1
ATOM 9206 C CA . LYS C 1 146 ? 111.402 12.219 -78.564 1.00 114.75 231 LYS C CA 1
ATOM 9207 C C . LYS C 1 146 ? 110.898 11.014 -77.766 1.00 112.62 231 LYS C C 1
ATOM 9208 O O . LYS C 1 146 ? 109.741 10.995 -77.335 1.00 110.86 231 LYS C O 1
ATOM 9214 N N . GLU C 1 147 ? 111.773 10.030 -77.569 1.00 113.28 232 GLU C N 1
ATOM 9215 C CA . GLU C 1 147 ? 111.468 8.822 -76.788 1.00 111.77 232 GLU C CA 1
ATOM 9216 C C . GLU C 1 147 ? 111.018 9.151 -75.355 1.00 107.55 232 GLU C C 1
ATOM 9217 O O . GLU C 1 147 ? 110.203 8.433 -74.767 1.00 105.72 232 GLU C O 1
ATOM 9223 N N . LEU C 1 148 ? 111.556 10.244 -74.814 1.00 106.25 233 LEU C N 1
ATOM 9224 C CA . LEU C 1 148 ? 111.256 10.704 -73.456 1.00 102.75 233 LEU C CA 1
ATOM 9225 C C . LEU C 1 148 ? 109.794 11.049 -73.250 1.00 101.30 233 LEU C C 1
ATOM 9226 O O . LEU C 1 148 ? 109.333 11.109 -72.118 1.00 98.72 233 LEU C O 1
ATOM 9231 N N . CYS C 1 149 ? 109.077 11.291 -74.344 1.00 103.38 234 CYS C N 1
ATOM 9232 C CA . CYS C 1 149 ? 107.645 11.577 -74.289 1.00 102.85 234 CYS C CA 1
ATOM 9233 C C . CYS C 1 149 ? 106.832 10.321 -74.588 1.00 103.68 234 CYS C C 1
ATOM 9234 O O . CYS C 1 149 ? 105.779 10.090 -73.981 1.00 102.09 234 CYS C O 1
ATOM 9237 N N . THR C 1 150 ? 107.329 9.521 -75.532 1.00 106.35 235 THR C N 1
ATOM 9238 C CA . THR C 1 150 ? 106.715 8.244 -75.899 1.00 107.64 235 THR C CA 1
ATOM 9239 C C . THR C 1 150 ? 106.487 7.385 -74.660 1.00 105.14 235 THR C C 1
ATOM 9240 O O . THR C 1 150 ? 105.344 7.059 -74.325 1.00 104.19 235 THR C O 1
ATOM 9244 N N . ASP C 1 151 ? 107.582 7.046 -73.980 1.00 104.21 236 ASP C N 1
ATOM 9245 C CA . ASP C 1 151 ? 107.534 6.222 -72.779 1.00 102.22 236 ASP C CA 1
ATOM 9246 C C . ASP C 1 151 ? 106.642 6.867 -71.722 1.00 99.32 236 ASP C C 1
ATOM 9247 O O . ASP C 1 151 ? 106.965 7.922 -71.169 1.00 97.52 236 ASP C O 1
ATOM 9252 N N . ARG C 1 152 ? 105.509 6.210 -71.480 1.00 99.20 237 ARG C N 1
ATOM 9253 C CA . ARG C 1 152 ? 104.515 6.613 -70.482 1.00 97.33 237 ARG C CA 1
ATOM 9254 C C . ARG C 1 152 ? 105.131 7.018 -69.141 1.00 94.63 237 ARG C C 1
ATOM 9255 O O . ARG C 1 152 ? 104.816 8.084 -68.593 1.00 93.27 237 ARG C O 1
ATOM 9263 N N . ALA C 1 153 ? 106.001 6.151 -68.623 1.00 94.16 238 ALA C N 1
ATOM 9264 C CA . ALA C 1 153 ? 106.659 6.363 -67.336 1.00 91.82 238 ALA C CA 1
ATOM 9265 C C . ALA C 1 153 ? 107.700 7.484 -67.411 1.00 91.31 238 ALA C C 1
ATOM 9266 O O . ALA C 1 153 ? 107.773 8.343 -66.518 1.00 89.66 238 ALA C O 1
ATOM 9268 N N . LEU C 1 154 ? 108.480 7.479 -68.489 1.00 92.82 239 LEU C N 1
ATOM 9269 C CA . LEU C 1 154 ? 109.579 8.416 -68.650 1.00 92.89 239 LEU C CA 1
ATOM 9270 C C . LEU C 1 154 ? 109.073 9.824 -68.931 1.00 92.65 239 LEU C C 1
ATOM 9271 O O . LEU C 1 154 ? 109.750 10.796 -68.599 1.00 92.09 239 LEU C O 1
ATOM 9276 N N . ARG C 1 155 ? 107.884 9.932 -69.531 1.00 93.28 240 ARG C N 1
ATOM 9277 C CA . ARG C 1 155 ? 107.256 11.241 -69.772 1.00 93.41 240 ARG C CA 1
ATOM 9278 C C . ARG C 1 155 ? 106.770 11.879 -68.476 1.00 91.10 240 ARG C C 1
ATOM 9279 O O . ARG C 1 155 ? 106.959 13.083 -68.261 1.00 90.72 240 ARG C O 1
ATOM 9287 N N . LEU C 1 156 ? 106.134 11.058 -67.636 1.00 89.77 241 LEU C N 1
ATOM 9288 C CA . LEU C 1 156 ? 105.666 11.458 -66.307 1.00 87.76 241 LEU C CA 1
ATOM 9289 C C . LEU C 1 156 ? 106.777 12.122 -65.497 1.00 86.60 241 LEU C C 1
ATOM 9290 O O . LEU C 1 156 ? 106.623 13.238 -64.988 1.00 85.85 241 LEU C O 1
ATOM 9295 N N . GLN C 1 157 ? 107.894 11.416 -65.391 1.00 86.59 242 GLN C N 1
ATOM 9296 C CA . GLN C 1 157 ? 109.020 11.854 -64.587 1.00 85.81 242 GLN C CA 1
ATOM 9297 C C . GLN C 1 157 ? 109.709 13.122 -65.122 1.00 86.71 242 GLN C C 1
ATOM 9298 O O . GLN C 1 157 ? 110.170 13.955 -64.326 1.00 86.28 242 GLN C O 1
ATOM 9304 N N . THR C 1 158 ? 109.770 13.266 -66.449 1.00 87.97 243 THR C N 1
ATOM 9305 C CA . THR C 1 158 ? 110.372 14.445 -67.074 1.00 89.14 243 THR C CA 1
ATOM 9306 C C . THR C 1 158 ? 109.471 15.675 -67.020 1.00 88.69 243 THR C C 1
ATOM 9307 O O . THR C 1 158 ? 109.935 16.766 -66.691 1.00 88.79 243 THR C O 1
ATOM 9311 N N . LEU C 1 159 ? 108.188 15.504 -67.345 1.00 88.45 244 LEU C N 1
ATOM 9312 C CA . LEU C 1 159 ? 107.207 16.599 -67.219 1.00 87.99 244 LEU C CA 1
ATOM 9313 C C . LEU C 1 159 ? 107.080 17.093 -65.783 1.00 86.09 244 LEU C C 1
ATOM 9314 O O . LEU C 1 159 ? 106.646 18.218 -65.552 1.00 86.26 244 LEU C O 1
ATOM 9319 N N . ALA C 1 160 ? 107.449 16.230 -64.834 1.00 84.54 245 ALA C N 1
ATOM 9320 C CA . ALA C 1 160 ? 107.558 16.568 -63.418 1.00 82.85 245 ALA C CA 1
ATOM 9321 C C . ALA C 1 160 ? 108.754 17.478 -63.155 1.00 83.26 245 ALA C C 1
ATOM 9322 O O . ALA C 1 160 ? 108.680 18.389 -62.325 1.00 82.74 245 ALA C O 1
ATOM 9324 N N . ALA C 1 161 ? 109.857 17.213 -63.859 1.00 84.27 246 ALA C N 1
ATOM 9325 C CA . ALA C 1 161 ? 111.079 17.998 -63.724 1.00 85.06 246 ALA C CA 1
ATOM 9326 C C . ALA C 1 161 ? 110.898 19.381 -64.342 1.00 86.38 246 ALA C C 1
ATOM 9327 O O . ALA C 1 161 ? 111.504 20.349 -63.888 1.00 87.14 246 ALA C O 1
ATOM 9329 N N . ALA C 1 162 ? 110.054 19.475 -65.366 1.00 87.03 247 ALA C N 1
ATOM 9330 C CA . ALA C 1 162 ? 109.645 20.766 -65.900 1.00 88.19 247 ALA C CA 1
ATOM 9331 C C . ALA C 1 162 ? 108.999 21.563 -64.778 1.00 87.26 247 ALA C C 1
ATOM 9332 O O . ALA C 1 162 ? 109.371 22.706 -64.535 1.00 88.03 247 ALA C O 1
ATOM 9334 N N . CYS C 1 163 ? 108.051 20.929 -64.083 1.00 85.88 248 CYS C N 1
ATOM 9335 C CA . CYS C 1 163 ? 107.349 21.510 -62.931 1.00 84.99 248 CYS C CA 1
ATOM 9336 C C . CYS C 1 163 ? 108.288 21.952 -61.824 1.00 84.85 248 CYS C C 1
ATOM 9337 O O . CYS C 1 163 ? 108.086 23.009 -61.227 1.00 85.31 248 CYS C O 1
ATOM 9340 N N . ALA C 1 164 ? 109.296 21.130 -61.539 1.00 84.51 249 ALA C N 1
ATOM 9341 C CA . ALA C 1 164 ? 110.286 21.449 -60.510 1.00 84.69 249 ALA C CA 1
ATOM 9342 C C . ALA C 1 164 ? 111.051 22.735 -60.818 1.00 86.45 249 ALA C C 1
ATOM 9343 O O . ALA C 1 164 ? 111.054 23.662 -60.010 1.00 86.68 249 ALA C O 1
ATOM 9345 N N . VAL C 1 165 ? 111.682 22.787 -61.991 1.00 87.97 250 VAL C N 1
ATOM 9346 C CA . VAL C 1 165 ? 112.432 23.972 -62.422 1.00 90.21 250 VAL C CA 1
ATOM 9347 C C . VAL C 1 165 ? 111.483 25.169 -62.581 1.00 90.96 250 VAL C C 1
ATOM 9348 O O . VAL C 1 165 ? 111.842 26.307 -62.261 1.00 92.12 250 VAL C O 1
ATOM 9352 N N . GLY C 1 166 ? 110.268 24.891 -63.052 1.00 90.42 251 GLY C N 1
ATOM 9353 C CA . GLY C 1 166 ? 109.214 25.899 -63.126 1.00 91.29 251 GLY C CA 1
ATOM 9354 C C . GLY C 1 166 ? 108.976 26.548 -61.772 1.00 91.12 251 GLY C C 1
ATOM 9355 O O . GLY C 1 166 ? 109.063 27.772 -61.640 1.00 92.84 251 GLY C O 1
ATOM 9356 N N . LEU C 1 167 ? 108.704 25.726 -60.761 1.00 89.25 252 LEU C N 1
ATOM 9357 C CA . LEU C 1 167 ? 108.471 26.218 -59.415 1.00 88.83 252 LEU C CA 1
ATOM 9358 C C . LEU C 1 167 ? 109.722 26.768 -58.752 1.00 89.85 252 LEU C C 1
ATOM 9359 O O . LEU C 1 167 ? 109.713 27.903 -58.289 1.00 91.35 252 LEU C O 1
ATOM 9364 N N . ALA C 1 168 ? 110.800 25.989 -58.721 1.00 89.54 253 ALA C N 1
ATOM 9365 C CA . ALA C 1 168 ? 112.034 26.423 -58.046 1.00 90.67 253 ALA C CA 1
ATOM 9366 C C . ALA C 1 168 ? 112.572 27.763 -58.553 1.00 93.00 253 ALA C C 1
ATOM 9367 O O . ALA C 1 168 ? 113.218 28.494 -57.803 1.00 94.25 253 ALA C O 1
ATOM 9369 N N . SER C 1 169 ? 112.294 28.079 -59.818 1.00 93.85 254 SER C N 1
ATOM 9370 C CA . SER C 1 169 ? 112.699 29.353 -60.415 1.00 96.45 254 SER C CA 1
ATOM 9371 C C . SER C 1 169 ? 111.824 30.502 -59.940 1.00 97.11 254 SER C C 1
ATOM 9372 O O . SER C 1 169 ? 112.285 31.643 -59.834 1.00 99.28 254 SER C O 1
ATOM 9375 N N . SER C 1 170 ? 110.560 30.182 -59.666 1.00 95.45 255 SER C N 1
ATOM 9376 C CA . SER C 1 170 ? 109.572 31.147 -59.193 1.00 96.05 255 SER C CA 1
ATOM 9377 C C . SER C 1 170 ? 109.809 31.574 -57.755 1.00 96.49 255 SER C C 1
ATOM 9378 O O . SER C 1 170 ? 109.307 32.609 -57.332 1.00 98.10 255 SER C O 1
ATOM 9381 N N . PHE C 1 171 ? 110.554 30.773 -57.000 1.00 95.43 256 PHE C N 1
ATOM 9382 C CA . PHE C 1 171 ? 110.898 31.130 -55.622 1.00 96.17 256 PHE C CA 1
ATOM 9383 C C . PHE C 1 171 ? 112.385 31.433 -55.396 1.00 97.88 256 PHE C C 1
ATOM 9384 O O . PHE C 1 171 ? 112.765 31.904 -54.316 1.00 98.96 256 PHE C O 1
ATOM 9392 N N . GLY C 1 172 ? 113.213 31.147 -56.405 1.00 98.21 257 GLY C N 1
ATOM 9393 C CA . GLY C 1 172 ? 114.668 31.212 -56.273 1.00 99.62 257 GLY C CA 1
ATOM 9394 C C . GLY C 1 172 ? 115.093 30.419 -55.058 1.00 98.81 257 GLY C C 1
ATOM 9395 O O . GLY C 1 172 ? 115.787 30.933 -54.188 1.00 100.66 257 GLY C O 1
ATOM 9396 N N . ALA C 1 173 ? 114.631 29.173 -54.992 1.00 96.49 258 ALA C N 1
ATOM 9397 C CA . ALA C 1 173 ? 114.878 28.273 -53.870 1.00 95.55 258 ALA C CA 1
ATOM 9398 C C . ALA C 1 173 ? 114.824 26.846 -54.416 1.00 93.45 258 ALA C C 1
ATOM 9399 O O . ALA C 1 173 ? 113.751 26.242 -54.453 1.00 91.82 258 ALA C O 1
ATOM 9401 N N . PRO C 1 174 ? 115.978 26.310 -54.865 1.00 93.89 259 PRO C N 1
ATOM 9402 C CA . PRO C 1 174 ? 115.967 25.053 -55.615 1.00 92.19 259 PRO C CA 1
ATOM 9403 C C . PRO C 1 174 ? 115.280 23.905 -54.882 1.00 89.96 259 PRO C C 1
ATOM 9404 O O . PRO C 1 174 ? 114.374 23.297 -55.447 1.00 88.49 259 PRO C O 1
ATOM 9408 N N . LEU C 1 175 ? 115.680 23.630 -53.640 1.00 89.94 260 LEU C N 1
ATOM 9409 C CA . LEU C 1 175 ? 115.088 22.527 -52.868 1.00 88.12 260 LEU C CA 1
ATOM 9410 C C . LEU C 1 175 ? 113.637 22.806 -52.534 1.00 87.17 260 LEU C C 1
ATOM 9411 O O . LEU C 1 175 ? 112.774 21.976 -52.800 1.00 85.75 260 LEU C O 1
ATOM 9416 N N . GLY C 1 176 ? 113.374 23.976 -51.957 1.00 88.27 261 GLY C N 1
ATOM 9417 C CA . GLY C 1 176 ? 112.008 24.442 -51.729 1.00 87.86 261 GLY C CA 1
ATOM 9418 C C . GLY C 1 176 ? 111.103 24.215 -52.929 1.00 86.58 261 GLY C C 1
ATOM 9419 O O . GLY C 1 176 ? 109.976 23.754 -52.784 1.00 85.51 261 GLY C O 1
ATOM 9420 N N . GLY C 1 177 ? 111.608 24.523 -54.117 1.00 86.98 262 GLY C N 1
ATOM 9421 C CA . GLY C 1 177 ? 110.851 24.339 -55.344 1.00 86.28 262 GLY C CA 1
ATOM 9422 C C . GLY C 1 177 ? 110.539 22.889 -55.670 1.00 84.71 262 GLY C C 1
ATOM 9423 O O . GLY C 1 177 ? 109.382 22.540 -55.874 1.00 83.74 262 GLY C O 1
ATOM 9424 N N . VAL C 1 178 ? 111.565 22.041 -55.729 1.00 84.66 263 VAL C N 1
ATOM 9425 C CA . VAL C 1 178 ? 111.363 20.634 -56.102 1.00 83.32 263 VAL C CA 1
ATOM 9426 C C . VAL C 1 178 ? 110.428 19.941 -55.109 1.00 82.25 263 VAL C C 1
ATOM 9427 O O . VAL C 1 178 ? 109.558 19.178 -55.516 1.00 81.31 263 VAL C O 1
ATOM 9431 N N . LEU C 1 179 ? 110.601 20.250 -53.822 1.00 82.65 264 LEU C N 1
ATOM 9432 C CA . LEU C 1 179 ? 109.778 19.724 -52.724 1.00 82.06 264 LEU C CA 1
ATOM 9433 C C . LEU C 1 179 ? 108.311 20.131 -52.815 1.00 81.92 264 LEU C C 1
ATOM 9434 O O . LEU C 1 179 ? 107.413 19.307 -52.636 1.00 81.05 264 LEU C O 1
ATOM 9439 N N . TYR C 1 180 ? 108.083 21.416 -53.073 1.00 82.94 265 TYR C N 1
ATOM 9440 C CA . TYR C 1 180 ? 106.748 21.957 -53.313 1.00 83.08 265 TYR C CA 1
ATOM 9441 C C . TYR C 1 180 ? 106.139 21.300 -54.550 1.00 82.41 265 TYR C C 1
ATOM 9442 O O . TYR C 1 180 ? 104.937 21.114 -54.628 1.00 82.11 265 TYR C O 1
ATOM 9451 N N . SER C 1 181 ? 106.990 20.942 -55.506 1.00 82.55 266 SER C N 1
ATOM 9452 C CA . SER C 1 181 ? 106.565 20.283 -56.734 1.00 82.33 266 SER C CA 1
ATOM 9453 C C . SER C 1 181 ? 105.926 18.924 -56.427 1.00 81.39 266 SER C C 1
ATOM 9454 O O . SER C 1 181 ? 104.808 18.651 -56.881 1.00 81.23 266 SER C O 1
ATOM 9457 N N . ILE C 1 182 ? 106.617 18.090 -55.640 1.00 80.90 267 ILE C N 1
ATOM 9458 C CA . ILE C 1 182 ? 106.180 16.701 -55.430 1.00 80.32 267 ILE C CA 1
ATOM 9459 C C . ILE C 1 182 ? 104.928 16.691 -54.580 1.00 80.54 267 ILE C C 1
ATOM 9460 O O . ILE C 1 182 ? 104.141 15.757 -54.636 1.00 80.41 267 ILE C O 1
ATOM 9465 N N . GLU C 1 183 ? 104.748 17.756 -53.806 1.00 81.51 268 GLU C N 1
ATOM 9466 C CA . GLU C 1 183 ? 103.628 17.871 -52.885 1.00 82.07 268 GLU C CA 1
ATOM 9467 C C . GLU C 1 183 ? 102.324 18.226 -53.572 1.00 82.47 268 GLU C C 1
ATOM 9468 O O . GLU C 1 183 ? 101.276 18.075 -52.974 1.00 83.00 268 GLU C O 1
ATOM 9474 N N . THR C 1 184 ? 102.377 18.701 -54.815 1.00 82.80 269 THR C N 1
ATOM 9475 C CA . THR C 1 184 ? 101.199 19.337 -55.433 1.00 83.93 269 THR C CA 1
ATOM 9476 C C . THR C 1 184 ? 100.788 18.857 -56.826 1.00 84.08 269 THR C C 1
ATOM 9477 O O . THR C 1 184 ? 99.608 18.611 -57.055 1.00 85.09 269 THR C O 1
ATOM 9481 N N . ILE C 1 185 ? 101.726 18.749 -57.761 1.00 83.70 270 ILE C N 1
ATOM 9482 C CA . ILE C 1 185 ? 101.380 18.268 -59.098 1.00 83.93 270 ILE C CA 1
ATOM 9483 C C . ILE C 1 185 ? 101.130 16.755 -59.036 1.00 83.40 270 ILE C C 1
ATOM 9484 O O . ILE C 1 185 ? 100.146 16.245 -59.579 1.00 83.54 270 ILE C O 1
ATOM 9489 N N . ALA C 1 186 ? 102.016 16.069 -58.316 1.00 82.91 271 ALA C N 1
ATOM 9490 C CA . ALA C 1 186 ? 101.989 14.609 -58.141 1.00 82.86 271 ALA C CA 1
ATOM 9491 C C . ALA C 1 186 ? 100.788 14.087 -57.352 1.00 83.06 271 ALA C C 1
ATOM 9492 O O . ALA C 1 186 ? 100.316 14.747 -56.438 1.00 83.21 271 ALA C O 1
ATOM 9494 N N . SER C 1 187 ? 100.307 12.900 -57.713 1.00 83.52 272 SER C N 1
ATOM 9495 C CA . SER C 1 187 ? 99.322 12.171 -56.905 1.00 84.45 272 SER C CA 1
ATOM 9496 C C . SER C 1 187 ? 100.061 11.128 -56.090 1.00 83.91 272 SER C C 1
ATOM 9497 O O . SER C 1 187 ? 99.955 11.085 -54.861 1.00 84.17 272 SER C O 1
ATOM 9500 N N . PHE C 1 188 ? 100.783 10.263 -56.792 1.00 83.80 273 PHE C N 1
ATOM 9501 C CA . PHE C 1 188 ? 101.914 9.561 -56.199 1.00 83.33 273 PHE C CA 1
ATOM 9502 C C . PHE C 1 188 ? 103.201 9.942 -56.955 1.00 82.78 273 PHE C C 1
ATOM 9503 O O . PHE C 1 188 ? 103.162 10.640 -57.974 1.00 83.13 273 PHE C O 1
ATOM 9511 N N . TYR C 1 189 ? 104.338 9.479 -56.461 1.00 82.04 274 TYR C N 1
ATOM 9512 C CA . TYR C 1 189 ? 105.594 9.990 -56.931 1.00 81.59 274 TYR C CA 1
ATOM 9513 C C . TYR C 1 189 ? 106.579 8.843 -57.015 1.00 81.77 274 TYR C C 1
ATOM 9514 O O . TYR C 1 189 ? 106.778 8.103 -56.052 1.00 81.41 274 TYR C O 1
ATOM 9523 N N . LEU C 1 190 ? 107.161 8.677 -58.201 1.00 82.64 275 LEU C N 1
ATOM 9524 C CA . LEU C 1 190 ? 108.246 7.715 -58.407 1.00 83.03 275 LEU C CA 1
ATOM 9525 C C . LEU C 1 190 ? 109.570 8.309 -57.940 1.00 82.57 275 LEU C C 1
ATOM 9526 O O . LEU C 1 190 ? 110.005 9.378 -58.397 1.00 82.46 275 LEU C O 1
ATOM 9531 N N . VAL C 1 191 ? 110.187 7.609 -57.002 1.00 82.19 276 VAL C N 1
ATOM 9532 C CA . VAL C 1 191 ? 111.301 8.158 -56.262 1.00 82.23 276 VAL C CA 1
ATOM 9533 C C . VAL C 1 191 ? 112.509 8.340 -57.158 1.00 82.89 276 VAL C C 1
ATOM 9534 O O . VAL C 1 191 ? 113.450 9.061 -56.808 1.00 83.28 276 VAL C O 1
ATOM 9538 N N . GLN C 1 192 ? 112.468 7.669 -58.309 1.00 83.21 277 GLN C N 1
ATOM 9539 C CA . GLN C 1 192 ? 113.446 7.856 -59.356 1.00 84.14 277 GLN C CA 1
ATOM 9540 C C . GLN C 1 192 ? 113.505 9.320 -59.713 1.00 83.94 277 GLN C C 1
ATOM 9541 O O . GLN C 1 192 ? 114.515 9.965 -59.437 1.00 85.05 277 GLN C O 1
ATOM 9547 N N . ALA C 1 193 ? 112.412 9.850 -60.264 1.00 83.00 278 ALA C N 1
ATOM 9548 C CA . ALA C 1 193 ? 112.288 11.279 -60.634 1.00 82.81 278 ALA C CA 1
ATOM 9549 C C . ALA C 1 193 ? 112.941 12.331 -59.711 1.00 82.42 278 ALA C C 1
ATOM 9550 O O . ALA C 1 193 ? 113.406 13.369 -60.197 1.00 82.82 278 ALA C O 1
ATOM 9552 N N . PHE C 1 194 ? 112.972 12.081 -58.400 1.00 81.54 279 PHE C N 1
ATOM 9553 C CA . PHE C 1 194 ? 113.547 13.060 -57.479 1.00 81.71 279 PHE C CA 1
ATOM 9554 C C . PHE C 1 194 ? 114.959 13.521 -57.892 1.00 82.88 279 PHE C C 1
ATOM 9555 O O . PHE C 1 194 ? 115.249 14.711 -57.793 1.00 83.60 279 PHE C O 1
ATOM 9563 N N . TRP C 1 195 ? 115.816 12.623 -58.382 1.00 83.34 280 TRP C N 1
ATOM 9564 C CA . TRP C 1 195 ? 117.132 13.067 -58.875 1.00 84.82 280 TRP C CA 1
ATOM 9565 C C . TRP C 1 195 ? 117.017 13.843 -60.188 1.00 85.73 280 TRP C C 1
ATOM 9566 O O . TRP C 1 195 ? 117.833 14.723 -60.478 1.00 87.05 280 TRP C O 1
ATOM 9577 N N . LYS C 1 196 ? 115.992 13.510 -60.969 1.00 85.07 281 LYS C N 1
ATOM 9578 C CA . LYS C 1 196 ? 115.734 14.157 -62.251 1.00 85.90 281 LYS C CA 1
ATOM 9579 C C . LYS C 1 196 ? 115.207 15.576 -62.030 1.00 85.79 281 LYS C C 1
ATOM 9580 O O . LYS C 1 196 ? 115.649 16.507 -62.702 1.00 87.27 281 LYS C O 1
ATOM 9586 N N . GLY C 1 197 ? 114.296 15.734 -61.064 1.00 84.28 282 GLY C N 1
ATOM 9587 C CA . GLY C 1 197 ? 113.802 17.052 -60.640 1.00 84.13 282 GLY C CA 1
ATOM 9588 C C . GLY C 1 197 ? 114.884 17.961 -60.063 1.00 85.41 282 GLY C C 1
ATOM 9589 O O . GLY C 1 197 ? 115.072 19.092 -60.525 1.00 86.64 282 GLY C O 1
ATOM 9590 N N . VAL C 1 198 ? 115.600 17.466 -59.052 1.00 85.29 283 VAL C N 1
ATOM 9591 C CA . VAL C 1 198 ? 116.745 18.179 -58.477 1.00 86.39 283 VAL C CA 1
ATOM 9592 C C . VAL C 1 198 ? 117.728 18.610 -59.582 1.00 88.69 283 VAL C C 1
ATOM 9593 O O . VAL C 1 198 ? 118.157 19.761 -59.589 1.00 90.30 283 VAL C O 1
ATOM 9597 N N . LEU C 1 199 ? 118.045 17.720 -60.531 1.00 89.23 284 LEU C N 1
ATOM 9598 C CA . LEU C 1 199 ? 119.012 18.043 -61.603 1.00 91.64 284 LEU C CA 1
ATOM 9599 C C . LEU C 1 199 ? 118.563 19.221 -62.455 1.00 92.61 284 LEU C C 1
ATOM 9600 O O . LEU C 1 199 ? 119.347 20.113 -62.792 1.00 94.63 284 LEU C O 1
ATOM 9605 N N . SER C 1 200 ? 117.285 19.198 -62.800 1.00 91.37 285 SER C N 1
ATOM 9606 C CA . SER C 1 200 ? 116.679 20.231 -63.612 1.00 92.19 285 SER C CA 1
ATOM 9607 C C . SER C 1 200 ? 116.454 21.538 -62.832 1.00 92.27 285 SER C C 1
ATOM 9608 O O . SER C 1 200 ? 116.329 22.606 -63.430 1.00 93.88 285 SER C O 1
ATOM 9611 N N . ALA C 1 201 ? 116.408 21.452 -61.505 1.00 90.80 286 ALA C N 1
ATOM 9612 C CA . ALA C 1 201 ? 116.272 22.638 -60.661 1.00 90.75 286 ALA C CA 1
ATOM 9613 C C . ALA C 1 201 ? 117.605 23.350 -60.438 1.00 92.87 286 ALA C C 1
ATOM 9614 O O . ALA C 1 201 ? 117.674 24.570 -60.554 1.00 94.48 286 ALA C O 1
ATOM 9616 N N . LEU C 1 202 ? 118.648 22.583 -60.114 1.00 93.18 287 LEU C N 1
ATOM 9617 C CA . LEU C 1 202 ? 120.000 23.107 -59.899 1.00 95.28 287 LEU C CA 1
ATOM 9618 C C . LEU C 1 202 ? 120.604 23.694 -61.172 1.00 98.05 287 LEU C C 1
ATOM 9619 O O . LEU C 1 202 ? 121.413 24.628 -61.109 1.00 100.48 287 LEU C O 1
ATOM 9624 N N . SER C 1 203 ? 120.218 23.132 -62.317 1.00 97.93 288 SER C N 1
ATOM 9625 C CA . SER C 1 203 ? 120.623 23.651 -63.609 1.00 100.47 288 SER C CA 1
ATOM 9626 C C . SER C 1 203 ? 120.252 25.117 -63.681 1.00 101.63 288 SER C C 1
ATOM 9627 O O . SER C 1 203 ? 121.099 25.968 -63.959 1.00 104.50 288 SER C O 1
ATOM 9630 N N . GLY C 1 204 ? 118.983 25.398 -63.397 1.00 99.75 289 GLY C N 1
ATOM 9631 C CA . GLY C 1 204 ? 118.449 26.756 -63.424 1.00 100.81 289 GLY C CA 1
ATOM 9632 C C . GLY C 1 204 ? 118.991 27.660 -62.331 1.00 101.84 289 GLY C C 1
ATOM 9633 O O . GLY C 1 204 ? 119.029 28.886 -62.481 1.00 103.77 289 GLY C O 1
ATOM 9634 N N . ALA C 1 205 ? 119.410 27.050 -61.229 1.00 100.84 290 ALA C N 1
ATOM 9635 C CA . ALA C 1 205 ? 120.029 27.775 -60.134 1.00 102.08 290 ALA C CA 1
ATOM 9636 C C . ALA C 1 205 ? 121.341 28.390 -60.598 1.00 105.41 290 ALA C C 1
ATOM 9637 O O . ALA C 1 205 ? 121.615 29.562 -60.339 1.00 107.34 290 ALA C O 1
ATOM 9639 N N . ILE C 1 206 ? 122.136 27.581 -61.294 1.00 106.39 291 ILE C N 1
ATOM 9640 C CA . ILE C 1 206 ? 123.421 27.997 -61.858 1.00 109.88 291 ILE C CA 1
ATOM 9641 C C . ILE C 1 206 ? 123.226 29.122 -62.871 1.00 112.14 291 ILE C C 1
ATOM 9642 O O . ILE C 1 206 ? 124.039 30.045 -62.942 1.00 115.26 291 ILE C O 1
ATOM 9647 N N . VAL C 1 207 ? 122.140 29.040 -63.638 1.00 110.85 292 VAL C N 1
ATOM 9648 C CA . VAL C 1 207 ? 121.736 30.123 -64.526 1.00 112.82 292 VAL C CA 1
ATOM 9649 C C . VAL C 1 207 ? 121.432 31.362 -63.685 1.00 113.67 292 VAL C C 1
ATOM 9650 O O . VAL C 1 207 ? 122.015 32.427 -63.912 1.00 116.78 292 VAL C O 1
ATOM 9654 N N . TYR C 1 208 ? 120.559 31.207 -62.690 1.00 111.33 293 TYR C N 1
ATOM 9655 C CA . TYR C 1 208 ? 120.196 32.315 -61.800 1.00 112.39 293 TYR C CA 1
ATOM 9656 C C . TYR C 1 208 ? 121.359 32.860 -60.958 1.00 114.85 293 TYR C C 1
ATOM 9657 O O . TYR C 1 208 ? 121.248 33.916 -60.335 1.00 116.26 293 TYR C O 1
ATOM 9666 N N . GLU C 1 209 ? 122.470 32.137 -60.943 1.00 115.79 294 GLU C N 1
ATOM 9667 C CA . GLU C 1 209 ? 123.667 32.578 -60.242 1.00 118.69 294 GLU C CA 1
ATOM 9668 C C . GLU C 1 209 ? 124.530 33.431 -61.191 1.00 122.27 294 GLU C C 1
ATOM 9669 O O . GLU C 1 209 ? 125.730 33.605 -60.969 1.00 125.06 294 GLU C O 1
ATOM 9675 N N . LEU C 1 210 ? 123.909 33.958 -62.247 1.00 122.41 295 LEU C N 1
ATOM 9676 C CA . LEU C 1 210 ? 124.612 34.732 -63.271 1.00 125.87 295 LEU C CA 1
ATOM 9677 C C . LEU C 1 210 ? 123.785 35.906 -63.801 1.00 126.86 295 LEU C C 1
ATOM 9678 O O . LEU C 1 210 ? 122.692 36.199 -63.296 1.00 124.68 295 LEU C O 1
ATOM 9683 N N . ASP C 1 229 ? 116.319 34.304 -40.577 1.00 125.03 314 ASP C N 1
ATOM 9684 C CA . ASP C 1 229 ? 116.067 35.111 -39.376 1.00 128.85 314 ASP C CA 1
ATOM 9685 C C . ASP C 1 229 ? 116.179 34.291 -38.082 1.00 129.42 314 ASP C C 1
ATOM 9686 O O . ASP C 1 229 ? 116.775 33.203 -38.071 1.00 127.75 314 ASP C O 1
ATOM 9691 N N . VAL C 1 230 ? 115.614 34.829 -36.999 1.00 131.91 315 VAL C N 1
ATOM 9692 C CA . VAL C 1 230 ? 115.497 34.098 -35.735 1.00 132.69 315 VAL C CA 1
ATOM 9693 C C . VAL C 1 230 ? 114.050 34.086 -35.191 1.00 132.50 315 VAL C C 1
ATOM 9694 O O . VAL C 1 230 ? 113.478 35.148 -34.891 1.00 135.22 315 VAL C O 1
ATOM 9698 N N . SER C 1 231 ? 113.463 32.887 -35.093 1.00 129.35 316 SER C N 1
ATOM 9699 C CA . SER C 1 231 ? 112.168 32.694 -34.419 1.00 129.34 316 SER C CA 1
ATOM 9700 C C . SER C 1 231 ? 112.346 31.966 -33.093 1.00 131.24 316 SER C C 1
ATOM 9701 O O . SER C 1 231 ? 112.670 30.778 -33.087 1.00 129.28 316 SER C O 1
ATOM 9704 N N . ARG C 1 232 ? 112.141 32.676 -31.980 1.00 135.34 317 ARG C N 1
ATOM 9705 C CA . ARG C 1 232 ? 112.219 32.068 -30.645 1.00 137.78 317 ARG C CA 1
ATOM 9706 C C . ARG C 1 232 ? 111.249 30.890 -30.516 1.00 135.32 317 ARG C C 1
ATOM 9707 O O . ARG C 1 232 ? 110.211 30.839 -31.186 1.00 132.91 317 ARG C O 1
ATOM 9715 N N . THR C 1 233 ? 111.618 29.941 -29.660 1.00 136.14 318 THR C N 1
ATOM 9716 C CA . THR C 1 233 ? 110.826 28.740 -29.396 1.00 134.55 318 THR C CA 1
ATOM 9717 C C . THR C 1 233 ? 109.669 28.942 -28.373 1.00 137.60 318 THR C C 1
ATOM 9718 O O . THR C 1 233 ? 109.303 28.013 -27.644 1.00 138.42 318 THR C O 1
ATOM 9722 N N . GLN C 1 234 ? 109.095 30.148 -28.328 1.00 139.53 319 GLN C N 1
ATOM 9723 C CA . GLN C 1 234 ? 107.790 30.378 -27.687 1.00 141.27 319 GLN C CA 1
ATOM 9724 C C . GLN C 1 234 ? 106.684 29.763 -28.577 1.00 137.06 319 GLN C C 1
ATOM 9725 O O . GLN C 1 234 ? 105.629 30.370 -28.793 1.00 137.46 319 GLN C O 1
ATOM 9731 N N . THR C 1 235 ? 106.942 28.542 -29.061 1.00 133.08 320 THR C N 1
ATOM 9732 C CA . THR C 1 235 ? 106.208 27.932 -30.182 1.00 128.58 320 THR C CA 1
ATOM 9733 C C . THR C 1 235 ? 104.701 27.802 -29.985 1.00 129.17 320 THR C C 1
ATOM 9734 O O . THR C 1 235 ? 103.952 27.818 -30.962 1.00 126.64 320 THR C O 1
ATOM 9738 N N . LEU C 1 236 ? 104.258 27.659 -28.736 1.00 132.61 321 LEU C N 1
ATOM 9739 C CA . LEU C 1 236 ? 102.838 27.447 -28.459 1.00 133.51 321 LEU C CA 1
ATOM 9740 C C . LEU C 1 236 ? 101.963 28.501 -29.142 1.00 133.49 321 LEU C C 1
ATOM 9741 O O . LEU C 1 236 ? 100.941 28.170 -29.748 1.00 131.70 321 LEU C O 1
ATOM 9746 N N . LEU C 1 237 ? 102.391 29.758 -29.054 1.00 135.55 322 LEU C N 1
ATOM 9747 C CA . LEU C 1 237 ? 101.717 30.868 -29.722 1.00 135.78 322 LEU C CA 1
ATOM 9748 C C . LEU C 1 237 ? 101.848 30.819 -31.247 1.00 131.08 322 LEU C C 1
ATOM 9749 O O . LEU C 1 237 ? 100.992 31.346 -31.954 1.00 130.58 322 LEU C O 1
ATOM 9754 N N . TYR C 1 238 ? 102.912 30.195 -31.747 1.00 127.92 323 TYR C N 1
ATOM 9755 C CA . TYR C 1 238 ? 103.085 30.021 -33.189 1.00 123.75 323 TYR C CA 1
ATOM 9756 C C . TYR C 1 238 ? 102.154 28.951 -33.751 1.00 120.92 323 TYR C C 1
ATOM 9757 O O . TYR C 1 238 ? 101.723 29.043 -34.905 1.00 118.50 323 TYR C O 1
ATOM 9766 N N . ALA C 1 239 ? 101.864 27.936 -32.935 1.00 121.43 324 ALA C N 1
ATOM 9767 C CA . ALA C 1 239 ? 100.940 26.865 -33.309 1.00 119.24 324 ALA C CA 1
ATOM 9768 C C . ALA C 1 239 ? 99.497 27.365 -33.275 1.00 121.09 324 ALA C C 1
ATOM 9769 O O . ALA C 1 239 ? 98.666 26.934 -34.081 1.00 119.10 324 ALA C O 1
ATOM 9771 N N . ILE C 1 240 ? 99.210 28.281 -32.347 1.00 125.03 325 ILE C N 1
ATOM 9772 C CA . ILE C 1 240 ? 97.916 28.959 -32.298 1.00 127.28 325 ILE C CA 1
ATOM 9773 C C . ILE C 1 240 ? 97.711 29.803 -33.562 1.00 125.49 325 ILE C C 1
ATOM 9774 O O . ILE C 1 240 ? 96.605 29.863 -34.099 1.00 125.39 325 ILE C O 1
ATOM 9779 N N . LEU C 1 241 ? 98.784 30.438 -34.038 1.00 124.36 326 LEU C N 1
ATOM 9780 C CA . LEU C 1 241 ? 98.761 31.154 -35.321 1.00 122.31 326 LEU C CA 1
ATOM 9781 C C . LEU C 1 241 ? 98.604 30.174 -36.488 1.00 118.04 326 LEU C C 1
ATOM 9782 O O . LEU C 1 241 ? 97.885 30.458 -37.446 1.00 117.17 326 LEU C O 1
ATOM 9787 N N . GLY C 1 242 ? 99.273 29.026 -36.400 1.00 115.71 327 GLY C N 1
ATOM 9788 C CA . GLY C 1 242 ? 99.170 27.988 -37.422 1.00 111.82 327 GLY C CA 1
ATOM 9789 C C . GLY C 1 242 ? 97.763 27.435 -37.528 1.00 111.93 327 GLY C C 1
ATOM 9790 O O . GLY C 1 242 ? 97.259 27.203 -38.627 1.00 109.79 327 GLY C O 1
ATOM 9791 N N . ALA C 1 243 ? 97.131 27.230 -36.374 1.00 114.73 328 ALA C N 1
ATOM 9792 C CA . ALA C 1 243 ? 95.743 26.791 -36.313 1.00 115.72 328 ALA C CA 1
ATOM 9793 C C . ALA C 1 243 ? 94.824 27.802 -37.001 1.00 116.66 328 ALA C C 1
ATOM 9794 O O . ALA C 1 243 ? 94.110 27.451 -37.942 1.00 115.18 328 ALA C O 1
ATOM 9796 N N . LEU C 1 244 ? 94.865 29.054 -36.538 1.00 119.26 329 LEU C N 1
ATOM 9797 C CA . LEU C 1 244 ? 94.040 30.131 -37.087 1.00 120.42 329 LEU C CA 1
ATOM 9798 C C . LEU C 1 244 ? 94.252 30.315 -38.578 1.00 117.23 329 LEU C C 1
ATOM 9799 O O . LEU C 1 244 ? 93.292 30.521 -39.320 1.00 117.34 329 LEU C O 1
ATOM 9804 N N . MET C 1 245 ? 95.511 30.230 -39.005 1.00 114.68 330 MET C N 1
ATOM 9805 C CA . MET C 1 245 ? 95.893 30.477 -40.392 1.00 111.86 330 MET C CA 1
ATOM 9806 C C . MET C 1 245 ? 95.353 29.424 -41.364 1.00 108.94 330 MET C C 1
ATOM 9807 O O . MET C 1 245 ? 94.971 29.747 -42.490 1.00 107.96 330 MET C O 1
ATOM 9812 N N . GLY C 1 246 ? 95.318 28.170 -40.922 1.00 107.72 331 GLY C N 1
ATOM 9813 C CA . GLY C 1 246 ? 94.654 27.112 -41.669 1.00 105.57 331 GLY C CA 1
ATOM 9814 C C . GLY C 1 246 ? 93.205 27.473 -41.927 1.00 107.46 331 GLY C C 1
ATOM 9815 O O . GLY C 1 246 ? 92.709 27.312 -43.036 1.00 106.05 331 GLY C O 1
ATOM 9816 N N . VAL C 1 247 ? 92.536 27.986 -40.895 1.00 111.08 332 VAL C N 1
ATOM 9817 C CA . VAL C 1 247 ? 91.129 28.395 -40.984 1.00 113.54 332 VAL C CA 1
ATOM 9818 C C . VAL C 1 247 ? 90.924 29.586 -41.927 1.00 114.14 332 VAL C C 1
ATOM 9819 O O . VAL C 1 247 ? 89.870 29.710 -42.553 1.00 115.04 332 VAL C O 1
ATOM 9823 N N . LEU C 1 248 ? 91.925 30.457 -42.025 1.00 113.94 333 LEU C N 1
ATOM 9824 C CA . LEU C 1 248 ? 91.882 31.566 -42.978 1.00 114.31 333 LEU C CA 1
ATOM 9825 C C . LEU C 1 248 ? 92.209 31.115 -44.406 1.00 111.10 333 LEU C C 1
ATOM 9826 O O . LEU C 1 248 ? 91.682 31.674 -45.375 1.00 111.43 333 LEU C O 1
ATOM 9831 N N . GLY C 1 249 ? 93.078 30.112 -44.528 1.00 108.23 334 GLY C N 1
ATOM 9832 C CA . GLY C 1 249 ? 93.389 29.512 -45.821 1.00 105.14 334 GLY C CA 1
ATOM 9833 C C . GLY C 1 249 ? 92.168 28.787 -46.340 1.00 105.14 334 GLY C C 1
ATOM 9834 O O . GLY C 1 249 ? 91.872 28.828 -47.530 1.00 104.35 334 GLY C O 1
ATOM 9835 N N . ALA C 1 250 ? 91.453 28.132 -45.430 1.00 106.48 335 ALA C N 1
ATOM 9836 C CA . ALA C 1 250 ? 90.201 27.461 -45.748 1.00 107.14 335 ALA C CA 1
ATOM 9837 C C . ALA C 1 250 ? 89.215 28.460 -46.334 1.00 109.36 335 ALA C C 1
ATOM 9838 O O . ALA C 1 250 ? 88.671 28.256 -47.419 1.00 108.67 335 ALA C O 1
ATOM 9840 N N . LEU C 1 251 ? 89.015 29.554 -45.608 1.00 112.21 336 LEU C N 1
ATOM 9841 C CA . LEU C 1 251 ? 88.127 30.618 -46.033 1.00 114.75 336 LEU C CA 1
ATOM 9842 C C . LEU C 1 251 ? 88.580 31.220 -47.367 1.00 113.29 336 LEU C C 1
ATOM 9843 O O . LEU C 1 251 ? 87.743 31.588 -48.186 1.00 114.45 336 LEU C O 1
ATOM 9848 N N . PHE C 1 252 ? 89.892 31.293 -47.593 1.00 111.00 337 PHE C N 1
ATOM 9849 C CA . PHE C 1 252 ? 90.417 31.840 -48.849 1.00 109.77 337 PHE C CA 1
ATOM 9850 C C . PHE C 1 252 ? 90.006 31.026 -50.076 1.00 108.07 337 PHE C C 1
ATOM 9851 O O . PHE C 1 252 ? 89.520 31.588 -51.057 1.00 108.94 337 PHE C O 1
ATOM 9859 N N . ILE C 1 253 ? 90.201 29.708 -50.005 1.00 106.01 338 ILE C N 1
ATOM 9860 C CA . ILE C 1 253 ? 89.820 28.784 -51.081 1.00 104.50 338 ILE C CA 1
ATOM 9861 C C . ILE C 1 253 ? 88.289 28.745 -51.226 1.00 107.32 338 ILE C C 1
ATOM 9862 O O . ILE C 1 253 ? 87.757 28.619 -52.341 1.00 107.29 338 ILE C O 1
ATOM 9867 N N . ARG C 1 254 ? 87.601 28.865 -50.087 1.00 109.96 339 ARG C N 1
ATOM 9868 C CA . ARG C 1 254 ? 86.137 28.967 -50.027 1.00 113.16 339 ARG C CA 1
ATOM 9869 C C . ARG C 1 254 ? 85.619 30.227 -50.721 1.00 115.22 339 ARG C C 1
ATOM 9870 O O . ARG C 1 254 ? 84.533 30.219 -51.303 1.00 116.89 339 ARG C O 1
ATOM 9878 N N . CYS C 1 255 ? 86.399 31.304 -50.637 1.00 115.24 340 CYS C N 1
ATOM 9879 C CA . CYS C 1 255 ? 86.042 32.578 -51.251 1.00 117.30 340 CYS C CA 1
ATOM 9880 C C . CYS C 1 255 ? 86.303 32.553 -52.748 1.00 115.60 340 CYS C C 1
ATOM 9881 O O . CYS C 1 255 ? 85.457 32.995 -53.529 1.00 117.47 340 CYS C O 1
ATOM 9884 N N . VAL C 1 256 ? 87.467 32.030 -53.139 1.00 112.23 341 VAL C N 1
ATOM 9885 C CA . VAL C 1 256 ? 87.836 31.924 -54.548 1.00 110.55 341 VAL C CA 1
ATOM 9886 C C . VAL C 1 256 ? 86.710 31.235 -55.315 1.00 111.39 341 VAL C C 1
ATOM 9887 O O . VAL C 1 256 ? 86.205 31.780 -56.299 1.00 112.78 341 VAL C O 1
ATOM 9891 N N . ARG C 1 257 ? 86.291 30.067 -54.824 1.00 110.81 342 ARG C N 1
ATOM 9892 C CA . ARG C 1 257 ? 85.252 29.273 -55.482 1.00 111.69 342 ARG C CA 1
ATOM 9893 C C . ARG C 1 257 ? 83.890 29.973 -55.533 1.00 115.28 342 ARG C C 1
ATOM 9894 O O . ARG C 1 257 ? 83.214 29.934 -56.559 1.00 116.38 342 ARG C O 1
ATOM 9902 N N . SER C 1 258 ? 83.509 30.615 -54.429 1.00 117.43 343 SER C N 1
ATOM 9903 C CA . SER C 1 258 ? 82.185 31.235 -54.283 1.00 121.35 343 SER C CA 1
ATOM 9904 C C . SER C 1 258 ? 82.022 32.535 -55.053 1.00 123.19 343 SER C C 1
ATOM 9905 O O . SER C 1 258 ? 80.964 32.794 -55.626 1.00 125.77 343 SER C O 1
ATOM 9908 N N . ILE C 1 259 ? 83.060 33.360 -55.049 1.00 122.19 344 ILE C N 1
ATOM 9909 C CA . ILE C 1 259 ? 83.054 34.580 -55.847 1.00 124.06 344 ILE C CA 1
ATOM 9910 C C . ILE C 1 259 ? 83.065 34.197 -57.332 1.00 123.15 344 ILE C C 1
ATOM 9911 O O . ILE C 1 259 ? 82.356 34.805 -58.136 1.00 125.50 344 ILE C O 1
ATOM 9916 N N . TYR C 1 260 ? 83.843 33.167 -57.677 1.00 120.05 345 TYR C N 1
ATOM 9917 C CA . TYR C 1 260 ? 83.867 32.638 -59.047 1.00 119.23 345 TYR C CA 1
ATOM 9918 C C . TYR C 1 260 ? 82.496 32.116 -59.463 1.00 121.61 345 TYR C C 1
ATOM 9919 O O . TYR C 1 260 ? 81.878 32.651 -60.380 1.00 123.97 345 TYR C O 1
ATOM 9928 N N . GLU C 1 261 ? 82.020 31.084 -58.770 1.00 121.32 346 GLU C N 1
ATOM 9929 C CA . GLU C 1 261 ? 80.792 30.403 -59.158 1.00 123.41 346 GLU C CA 1
ATOM 9930 C C . GLU C 1 261 ? 79.509 31.216 -58.998 1.00 127.72 346 GLU C C 1
ATOM 9931 O O . GLU C 1 261 ? 78.445 30.732 -59.373 1.00 130.01 346 GLU C O 1
ATOM 9937 N N . LEU C 1 262 ? 79.588 32.435 -58.462 1.00 129.25 347 LEU C N 1
ATOM 9938 C CA . LEU C 1 262 ? 78.427 33.328 -58.558 1.00 133.63 347 LEU C CA 1
ATOM 9939 C C . LEU C 1 262 ? 78.516 34.258 -59.774 1.00 135.02 347 LEU C C 1
ATOM 9940 O O . LEU C 1 262 ? 77.540 34.912 -60.117 1.00 138.78 347 LEU C O 1
ATOM 9945 N N . ARG C 1 263 ? 79.681 34.302 -60.422 1.00 132.47 348 ARG C N 1
ATOM 9946 C CA . ARG C 1 263 ? 79.831 34.971 -61.723 1.00 133.76 348 ARG C CA 1
ATOM 9947 C C . ARG C 1 263 ? 79.347 34.078 -62.854 1.00 134.11 348 ARG C C 1
ATOM 9948 O O . ARG C 1 263 ? 78.950 34.562 -63.916 1.00 136.41 348 ARG C O 1
ATOM 9956 N N . MET C 1 264 ? 79.408 32.770 -62.629 1.00 132.16 349 MET C N 1
ATOM 9957 C CA . MET C 1 264 ? 79.014 31.796 -63.637 1.00 132.53 349 MET C CA 1
ATOM 9958 C C . MET C 1 264 ? 77.521 31.507 -63.563 1.00 136.24 349 MET C C 1
ATOM 9959 O O . MET C 1 264 ? 76.843 31.467 -64.589 1.00 138.65 349 MET C O 1
ATOM 9964 N N . ARG C 1 265 ? 77.017 31.307 -62.346 1.00 137.08 350 ARG C N 1
ATOM 9965 C CA . ARG C 1 265 ? 75.596 31.037 -62.125 1.00 140.98 350 ARG C CA 1
ATOM 9966 C C . ARG C 1 265 ? 74.775 32.304 -62.369 1.00 145.10 350 ARG C C 1
ATOM 9967 O O . ARG C 1 265 ? 73.788 32.282 -63.109 1.00 148.39 350 ARG C O 1
ATOM 9975 N N . HIS C 1 266 ? 75.205 33.405 -61.758 1.00 145.24 351 HIS C N 1
ATOM 9976 C CA . HIS C 1 266 ? 74.540 34.700 -61.904 1.00 149.29 351 HIS C CA 1
ATOM 9977 C C . HIS C 1 266 ? 75.457 35.615 -62.704 1.00 148.29 351 HIS C C 1
ATOM 9978 O O . HIS C 1 266 ? 76.681 35.467 -62.647 1.00 144.66 351 HIS C O 1
ATOM 9985 N N . TYR C 1 267 ? 74.867 36.555 -63.448 1.00 151.83 352 TYR C N 1
ATOM 9986 C CA . TYR C 1 267 ? 75.626 37.478 -64.312 1.00 151.56 352 TYR C CA 1
ATOM 9987 C C . TYR C 1 267 ? 76.531 36.722 -65.314 1.00 148.18 352 TYR C C 1
ATOM 9988 O O . TYR C 1 267 ? 77.604 37.222 -65.671 1.00 146.36 352 TYR C O 1
ATOM 9997 N N . PRO C 1 268 ? 76.098 35.520 -65.778 1.00 147.70 353 PRO C N 1
ATOM 9998 C CA . PRO C 1 268 ? 76.996 34.687 -66.581 1.00 144.43 353 PRO C CA 1
ATOM 9999 C C . PRO C 1 268 ? 77.173 35.235 -67.993 1.00 145.98 353 PRO C C 1
ATOM 10000 O O . PRO C 1 268 ? 76.315 35.980 -68.492 1.00 149.85 353 PRO C O 1
ATOM 10004 N N . GLY C 1 269 ? 78.288 34.867 -68.621 1.00 143.08 354 GLY C N 1
ATOM 10005 C CA . GLY C 1 269 ? 78.588 35.306 -69.980 1.00 144.44 354 GLY C CA 1
ATOM 10006 C C . GLY C 1 269 ? 79.022 36.760 -70.091 1.00 145.72 354 GLY C C 1
ATOM 10007 O O . GLY C 1 269 ? 78.959 37.348 -71.180 1.00 148.16 354 GLY C O 1
ATOM 10008 N N . THR C 1 270 ? 79.439 37.347 -68.964 1.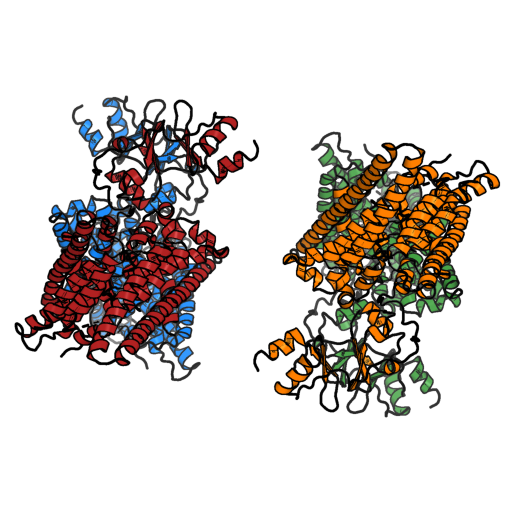00 144.33 355 THR C N 1
ATOM 10009 C CA . THR C 1 270 ? 80.125 38.642 -68.965 1.00 144.88 355 THR C CA 1
ATOM 10010 C C . THR C 1 270 ? 81.419 38.402 -69.710 1.00 142.33 355 THR C C 1
ATOM 10011 O O . THR C 1 270 ? 82.125 37.433 -69.407 1.00 138.84 355 THR C O 1
ATOM 10015 N N . ASN C 1 271 ? 81.738 39.249 -70.687 1.00 144.29 356 ASN C N 1
ATOM 10016 C CA . ASN C 1 271 ? 82.912 38.951 -71.505 1.00 142.30 356 ASN C CA 1
ATOM 10017 C C . ASN C 1 271 ? 84.139 39.858 -71.381 1.00 141.27 356 ASN C C 1
ATOM 10018 O O . ASN C 1 271 ? 84.074 41.084 -71.592 1.00 143.90 356 ASN C O 1
ATOM 10023 N N . ARG C 1 272 ? 85.237 39.190 -71.002 1.00 137.24 357 ARG C N 1
ATOM 10024 C CA . ARG C 1 272 ? 86.623 39.670 -71.076 1.00 135.63 357 ARG C CA 1
ATOM 10025 C C . ARG C 1 272 ? 86.902 41.036 -70.424 1.00 136.93 357 ARG C C 1
ATOM 10026 O O . ARG C 1 272 ? 87.052 41.104 -69.202 1.00 135.39 357 ARG C O 1
ATOM 10028 N N . TYR C 1 273 ? 86.946 42.102 -71.229 1.00 139.87 358 TYR C N 1
ATOM 10029 C CA . TYR C 1 273 ? 87.545 43.387 -70.830 1.00 141.03 358 TYR C CA 1
ATOM 10030 C C . TYR C 1 273 ? 86.753 44.171 -69.800 1.00 142.75 358 TYR C C 1
ATOM 10031 O O . TYR C 1 273 ? 87.337 44.832 -68.942 1.00 142.45 358 TYR C O 1
ATOM 10040 N N . PHE C 1 274 ? 85.428 44.113 -69.897 1.00 144.87 359 PHE C N 1
ATOM 10041 C CA . PHE C 1 274 ? 84.568 44.757 -68.908 1.00 146.87 359 PHE C CA 1
ATOM 10042 C C . PHE C 1 274 ? 84.751 44.104 -67.528 1.00 143.57 359 PHE C C 1
ATOM 10043 O O . PHE C 1 274 ? 84.762 44.792 -66.506 1.00 144.31 359 PHE C O 1
ATOM 10051 N N . LEU C 1 275 ? 84.919 42.782 -67.518 1.00 140.18 360 LEU C N 1
ATOM 10052 C CA . LEU C 1 275 ? 85.200 42.031 -66.295 1.00 136.86 360 LEU C CA 1
ATOM 10053 C C . LEU C 1 275 ? 86.588 42.368 -65.737 1.00 134.72 360 LEU C C 1
ATOM 10054 O O . LEU C 1 275 ? 86.694 42.902 -64.631 1.00 135.05 360 LEU C O 1
ATOM 10059 N N . VAL C 1 276 ? 87.634 42.062 -66.510 1.00 132.84 361 VAL C N 1
ATOM 10060 C CA . VAL C 1 276 ? 89.028 42.353 -66.149 1.00 131.03 361 VAL C CA 1
ATOM 10061 C C . VAL C 1 276 ? 89.258 43.840 -65.848 1.00 133.95 361 VAL C C 1
ATOM 10062 O O . VAL C 1 276 ? 89.964 44.184 -64.896 1.00 133.25 361 VAL C O 1
ATOM 10066 N N . GLY C 1 277 ? 88.647 44.706 -66.659 1.00 137.47 362 GLY C N 1
ATOM 10067 C CA . GLY C 1 277 ? 88.793 46.159 -66.546 1.00 140.62 362 GLY C CA 1
ATOM 10068 C C . GLY C 1 277 ? 88.239 46.765 -65.272 1.00 141.99 362 GLY C C 1
ATOM 10069 O O . GLY C 1 277 ? 88.841 47.685 -64.714 1.00 143.22 362 GLY C O 1
ATOM 10070 N N . VAL C 1 278 ? 87.093 46.260 -64.817 1.00 142.13 363 VAL C N 1
ATOM 10071 C CA . VAL C 1 278 ? 86.515 46.705 -63.546 1.00 143.55 363 VAL C CA 1
ATOM 10072 C C . VAL C 1 278 ? 87.451 46.350 -62.389 1.00 140.75 363 VAL C C 1
ATOM 10073 O O . VAL C 1 278 ? 87.763 47.208 -61.565 1.00 142.30 363 VAL C O 1
ATOM 10077 N N . VAL C 1 279 ? 87.924 45.105 -62.358 1.00 136.83 364 VAL C N 1
ATOM 10078 C CA . VAL C 1 279 ? 88.837 44.644 -61.304 1.00 134.13 364 VAL C CA 1
ATOM 10079 C C . VAL C 1 279 ? 90.144 45.453 -61.279 1.00 134.38 364 VAL C C 1
ATOM 10080 O O . VAL C 1 279 ? 90.642 45.799 -60.205 1.00 134.29 364 VAL C O 1
ATOM 10084 N N . ALA C 1 280 ? 90.679 45.760 -62.462 1.00 134.94 365 ALA C N 1
ATOM 10085 C CA . ALA C 1 280 ? 91.888 46.574 -62.585 1.00 135.78 365 ALA C CA 1
ATOM 10086 C C . ALA C 1 280 ? 91.680 47.973 -61.996 1.00 139.68 365 ALA C C 1
ATOM 10087 O O . ALA C 1 280 ? 92.479 48.423 -61.170 1.00 139.90 365 ALA C O 1
ATOM 10089 N N . LEU C 1 281 ? 90.599 48.638 -62.414 1.00 142.98 366 LEU C N 1
ATOM 10090 C CA . LEU C 1 281 ? 90.226 49.977 -61.924 1.00 147.14 366 LEU C CA 1
ATOM 10091 C C . LEU C 1 281 ? 89.911 49.956 -60.428 1.00 147.39 366 LEU C C 1
ATOM 10092 O O . LEU C 1 281 ? 90.510 50.702 -59.645 1.00 148.83 366 LEU C O 1
ATOM 10097 N N . PHE C 1 282 ? 88.962 49.097 -60.058 1.00 146.28 367 PHE C N 1
ATOM 10098 C CA . PHE C 1 282 ? 88.544 48.861 -58.675 1.00 146.38 367 PHE C CA 1
ATOM 10099 C C . PHE C 1 282 ? 89.756 48.643 -57.753 1.00 144.12 367 PHE C C 1
ATOM 10100 O O . PHE C 1 282 ? 89.822 49.231 -56.669 1.00 145.78 367 PHE C O 1
ATOM 10108 N N . ALA C 1 283 ? 90.715 47.832 -58.213 1.00 140.50 368 ALA C N 1
ATOM 10109 C CA . ALA C 1 283 ? 91.944 47.533 -57.466 1.00 138.29 368 ALA C CA 1
ATOM 10110 C C . ALA C 1 283 ? 92.816 48.767 -57.247 1.00 140.84 368 ALA C C 1
ATOM 10111 O O . ALA C 1 283 ? 93.108 49.124 -56.104 1.00 141.88 368 ALA C O 1
ATOM 10113 N N . SER C 1 284 ? 93.214 49.418 -58.342 1.00 142.15 369 SER C N 1
ATOM 10114 C CA . SER C 1 284 ? 94.076 50.606 -58.294 1.00 144.96 369 SER C CA 1
ATOM 10115 C C . SER C 1 284 ? 93.510 51.695 -57.387 1.00 149.16 369 SER C C 1
ATOM 10116 O O . SER C 1 284 ? 94.249 52.540 -56.871 1.00 151.25 369 SER C O 1
ATOM 10119 N N . ALA C 1 285 ? 92.191 51.658 -57.205 1.00 150.66 370 ALA C N 1
ATOM 10120 C CA . ALA C 1 285 ? 91.477 52.598 -56.347 1.00 154.82 370 ALA C CA 1
ATOM 10121 C C . ALA C 1 285 ? 91.392 52.110 -54.897 1.00 154.15 370 ALA C C 1
ATOM 10122 O O . ALA C 1 285 ? 91.683 52.869 -53.970 1.00 156.76 370 ALA C O 1
ATOM 10124 N N . LEU C 1 286 ? 91.007 50.845 -54.706 1.00 150.87 371 LEU C N 1
ATOM 10125 C CA . LEU C 1 286 ? 90.844 50.276 -53.363 1.00 150.27 371 LEU C CA 1
ATOM 10126 C C . LEU C 1 286 ? 92.155 50.226 -52.570 1.00 149.18 371 LEU C C 1
ATOM 10127 O O . LEU C 1 286 ? 92.142 50.023 -51.354 1.00 149.61 371 LEU C O 1
ATOM 10132 N N . GLN C 1 287 ? 93.278 50.418 -53.263 1.00 148.15 372 GLN C N 1
ATOM 10133 C CA . GLN C 1 287 ? 94.595 50.464 -52.624 1.00 147.63 372 GLN C CA 1
ATOM 10134 C C . GLN C 1 287 ? 95.162 51.891 -52.567 1.00 151.74 372 GLN C C 1
ATOM 10135 O O . GLN C 1 287 ? 96.382 52.078 -52.506 1.00 151.52 372 GLN C O 1
ATOM 10137 N N . TYR C 1 288 ? 94.272 52.889 -52.572 1.00 155.85 373 TYR C N 1
ATOM 10138 C CA . TYR C 1 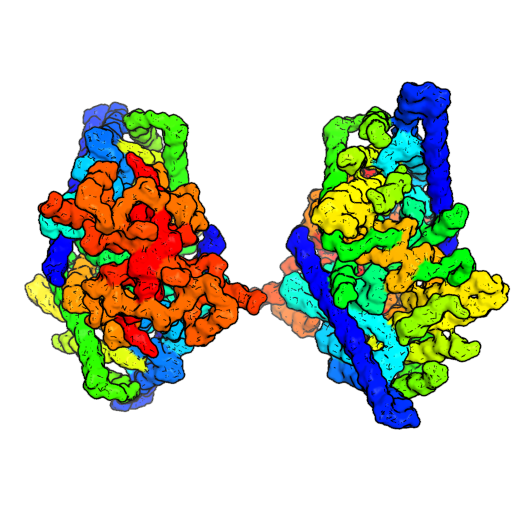288 ? 94.670 54.312 -52.562 1.00 160.39 373 TYR C CA 1
ATOM 10139 C C . TYR C 1 288 ? 95.465 54.759 -51.316 1.00 162.50 373 TYR C C 1
ATOM 10140 O O . TYR C 1 288 ? 96.488 55.443 -51.463 1.00 164.09 373 TYR C O 1
ATOM 10142 N N . PRO C 1 289 ? 94.997 54.399 -50.093 1.00 162.97 374 PRO C N 1
ATOM 10143 C CA . PRO C 1 289 ? 95.807 54.690 -48.892 1.00 164.59 374 PRO C CA 1
ATOM 10144 C C . PRO C 1 289 ? 97.021 53.763 -48.658 1.00 160.67 374 PRO C C 1
ATOM 10145 O O . PRO C 1 289 ? 97.690 53.886 -47.625 1.00 162.02 374 PRO C O 1
ATOM 10149 N N . PHE C 1 290 ? 97.305 52.858 -49.596 1.00 156.12 375 PHE C N 1
ATOM 10150 C CA . PHE C 1 290 ? 98.508 52.026 -49.517 1.00 152.65 375 PHE C CA 1
ATOM 10151 C C . PHE C 1 290 ? 99.266 52.006 -50.844 1.00 150.79 375 PHE C C 1
ATOM 10152 O O . PHE C 1 290 ? 99.813 53.025 -51.277 1.00 153.40 375 PHE C O 1
ATOM 10154 N N . PRO C 1 297 ? 106.111 44.727 -53.734 1.00 129.97 382 PRO C N 1
ATOM 10155 C CA . PRO C 1 297 ? 105.798 43.294 -53.594 1.00 126.21 382 PRO C CA 1
ATOM 10156 C C . PRO C 1 297 ? 106.795 42.568 -52.665 1.00 124.97 382 PRO C C 1
ATOM 10157 O O . PRO C 1 297 ? 106.504 42.399 -51.477 1.00 125.38 382 PRO C O 1
ATOM 10161 N N . ARG C 1 298 ? 107.949 42.158 -53.195 1.00 123.81 383 ARG C N 1
ATOM 10162 C CA . ARG C 1 298 ? 109.077 41.670 -52.379 1.00 123.11 383 ARG C CA 1
ATOM 10163 C C . ARG C 1 298 ? 109.691 42.811 -51.519 1.00 126.30 383 ARG C C 1
ATOM 10164 O O . ARG C 1 298 ? 110.592 42.581 -50.701 1.00 126.50 383 ARG C O 1
ATOM 10172 N N . ALA C 1 299 ? 109.176 44.031 -51.696 1.00 128.66 384 ALA C N 1
ATOM 10173 C CA . ALA C 1 299 ? 109.595 45.173 -50.881 1.00 132.40 384 ALA C CA 1
ATOM 10174 C C . ALA C 1 299 ? 108.889 45.215 -49.523 1.00 133.01 384 ALA C C 1
ATOM 10175 O O . ALA C 1 299 ? 109.528 45.432 -48.489 1.00 134.76 384 ALA C O 1
ATOM 10177 N N . THR C 1 300 ? 107.574 45.008 -49.536 1.00 131.57 385 THR C N 1
ATOM 10178 C CA . THR C 1 300 ? 106.780 44.988 -48.309 1.00 132.22 385 THR C CA 1
ATOM 10179 C C . THR C 1 300 ? 107.209 43.840 -47.398 1.00 129.97 385 THR C C 1
ATOM 10180 O O . THR C 1 300 ? 107.466 44.049 -46.215 1.00 131.87 385 THR C O 1
ATOM 10184 N N . ILE C 1 301 ? 107.306 42.641 -47.973 1.00 126.15 386 ILE C N 1
ATOM 10185 C CA . ILE C 1 301 ? 107.615 41.411 -47.234 1.00 123.93 386 ILE C CA 1
ATOM 10186 C C . ILE C 1 301 ? 108.803 41.574 -46.287 1.00 125.93 386 ILE C C 1
ATOM 10187 O O . ILE C 1 301 ? 108.638 41.487 -45.071 1.00 127.13 386 ILE C O 1
ATOM 10192 N N . ASN C 1 302 ? 109.987 41.827 -46.846 1.00 126.65 387 ASN C N 1
ATOM 10193 C CA . ASN C 1 302 ? 111.204 41.995 -46.049 1.00 128.95 387 ASN C CA 1
ATOM 10194 C C . ASN C 1 302 ? 111.047 43.031 -44.930 1.00 133.02 387 ASN C C 1
ATOM 10195 O O . ASN C 1 302 ? 111.736 42.945 -43.905 1.00 134.76 387 ASN C O 1
ATOM 10200 N N . ASP C 1 303 ? 110.139 43.995 -45.132 1.00 134.74 388 ASP C N 1
ATOM 10201 C CA . ASP C 1 303 ? 109.908 45.082 -44.167 1.00 139.11 388 ASP C CA 1
ATOM 10202 C C . ASP C 1 303 ? 109.112 44.670 -42.932 1.00 139.24 388 ASP C C 1
ATOM 10203 O O . ASP C 1 303 ? 109.415 45.125 -41.820 1.00 142.48 388 ASP C O 1
ATOM 10208 N N . LEU C 1 304 ? 108.093 43.826 -43.135 1.00 135.91 389 LEU C N 1
ATOM 10209 C CA . LEU C 1 304 ? 107.358 43.197 -42.027 1.00 135.57 389 LEU C CA 1
ATOM 10210 C C . LEU C 1 304 ? 108.251 42.197 -41.280 1.00 134.44 389 LEU C C 1
ATOM 10211 O O . LEU C 1 304 ? 108.110 42.004 -40.066 1.00 136.20 389 LEU C O 1
ATOM 10216 N N . PHE C 1 305 ? 109.170 41.580 -42.024 1.00 131.74 390 PHE C N 1
ATOM 10217 C CA . PHE C 1 305 ? 110.151 40.626 -41.492 1.00 130.46 390 PHE C CA 1
ATOM 10218 C C . PHE C 1 305 ? 111.221 41.308 -40.630 1.00 134.23 390 PHE C C 1
ATOM 10219 O O . PHE C 1 305 ? 111.802 40.680 -39.735 1.00 134.58 390 PHE C O 1
ATOM 10227 N N . LYS C 1 306 ? 111.476 42.586 -40.910 1.00 137.15 391 LYS C N 1
ATOM 10228 C CA . LYS C 1 306 ? 112.249 43.435 -40.014 1.00 141.72 391 LYS C CA 1
ATOM 10229 C C . LYS C 1 306 ? 111.506 43.497 -38.679 1.00 144.11 391 LYS C C 1
ATOM 10230 O O . LYS C 1 306 ? 110.269 43.445 -38.645 1.00 143.31 391 LYS C O 1
ATOM 10232 N N . ALA C 1 307 ? 112.260 43.599 -37.587 1.00 147.24 392 ALA C N 1
ATOM 10233 C CA . ALA C 1 307 ? 111.688 43.495 -36.246 1.00 149.57 392 ALA C CA 1
ATOM 10234 C C . ALA C 1 307 ? 111.641 44.822 -35.476 1.00 155.29 392 ALA C C 1
ATOM 10235 O O . ALA C 1 307 ? 112.306 44.972 -34.443 1.00 158.73 392 ALA C O 1
ATOM 10237 N N . VAL C 1 308 ? 110.849 45.773 -35.979 1.00 156.54 393 VAL C N 1
ATOM 10238 C CA . VAL C 1 308 ? 110.610 47.053 -35.283 1.00 162.21 393 VAL C CA 1
ATOM 10239 C C . VAL C 1 308 ? 109.141 47.219 -34.857 1.00 163.18 393 VAL C C 1
ATOM 10240 O O . VAL C 1 308 ? 108.799 48.110 -34.071 1.00 167.87 393 VAL C O 1
ATOM 10244 N N . THR C 1 319 ? 95.657 49.421 -36.883 1.00 168.68 404 THR C N 1
ATOM 10245 C CA . THR C 1 319 ? 95.128 50.419 -37.810 1.00 170.16 404 THR C CA 1
ATOM 10246 C C . THR C 1 319 ? 96.019 50.509 -39.039 1.00 166.69 404 THR C C 1
ATOM 10247 O O . THR C 1 319 ? 97.230 50.279 -38.951 1.00 165.14 404 THR C O 1
ATOM 10249 N N . GLU C 1 320 ? 95.406 50.832 -40.180 1.00 165.75 405 GLU C N 1
ATOM 10250 C CA . GLU C 1 320 ? 96.092 50.951 -41.478 1.00 162.67 405 GLU C CA 1
ATOM 10251 C C . GLU C 1 320 ? 96.873 49.693 -41.888 1.00 157.04 405 GLU C C 1
ATOM 10252 O O . GLU C 1 320 ? 97.477 49.655 -42.958 1.00 154.54 405 GLU C O 1
ATOM 10254 N N . LEU C 1 321 ? 96.843 48.670 -41.033 1.00 155.45 406 LEU C N 1
ATOM 10255 C CA . LEU C 1 321 ? 97.518 47.386 -41.281 1.00 150.45 406 LEU C CA 1
ATOM 10256 C C . LEU C 1 321 ? 96.545 46.232 -41.001 1.00 148.34 406 LEU C C 1
ATOM 10257 O O . LEU C 1 321 ? 96.877 45.054 -41.172 1.00 144.11 406 LEU C O 1
ATOM 10262 N N . ILE C 1 322 ? 95.345 46.601 -40.550 1.00 151.45 407 ILE C N 1
ATOM 10263 C CA . ILE C 1 322 ? 94.245 45.668 -40.328 1.00 150.21 407 ILE C CA 1
ATOM 10264 C C . ILE C 1 322 ? 93.494 45.501 -41.639 1.00 147.95 407 ILE C C 1
ATOM 10265 O O . ILE C 1 322 ? 93.089 44.394 -41.998 1.00 144.62 407 ILE C O 1
ATOM 10270 N N . LEU C 1 323 ? 93.318 46.619 -42.342 1.00 150.01 408 LEU C N 1
ATOM 10271 C CA . LEU C 1 323 ? 92.660 46.641 -43.645 1.00 148.49 408 LEU C CA 1
ATOM 10272 C C . LEU C 1 323 ? 93.545 46.054 -44.746 1.00 143.96 408 LEU C C 1
ATOM 10273 O O . LEU C 1 323 ? 93.049 45.341 -45.623 1.00 141.18 408 LEU C O 1
ATOM 10278 N N . MET C 1 324 ? 94.846 46.349 -44.678 1.00 143.51 409 MET C N 1
ATOM 10279 C CA . MET C 1 324 ? 95.831 45.922 -45.682 1.00 139.87 409 MET C CA 1
ATOM 10280 C C . MET C 1 324 ? 95.666 44.460 -46.142 1.00 135.03 409 MET C C 1
ATOM 10281 O O . MET C 1 324 ? 95.515 44.214 -47.341 1.00 132.85 409 MET C O 1
ATOM 10286 N N . PRO C 1 325 ? 95.694 43.489 -45.202 1.00 133.60 410 PRO C N 1
ATOM 10287 C CA . PRO C 1 325 ? 95.573 42.091 -45.608 1.00 129.42 410 PRO C CA 1
ATOM 10288 C C . PRO C 1 325 ? 94.151 41.718 -46.012 1.00 129.27 410 PRO C C 1
ATOM 10289 O O . PRO C 1 325 ? 93.969 40.959 -46.962 1.00 126.30 410 PRO C O 1
ATOM 10293 N N . ILE C 1 326 ? 93.163 42.252 -45.293 1.00 132.69 411 ILE C N 1
ATOM 10294 C CA . ILE C 1 326 ? 91.748 41.970 -45.554 1.00 133.30 411 ILE C CA 1
ATOM 10295 C C . ILE C 1 326 ? 91.331 42.428 -46.958 1.00 133.09 411 ILE C C 1
ATOM 10296 O O . ILE C 1 326 ? 90.610 41.711 -47.655 1.00 131.53 411 ILE C O 1
ATOM 10301 N N . ILE C 1 327 ? 91.798 43.608 -47.368 1.00 134.97 412 ILE C N 1
ATOM 10302 C CA . ILE C 1 327 ? 91.558 44.131 -48.723 1.00 135.01 412 ILE C CA 1
ATOM 10303 C C . ILE C 1 327 ? 92.225 43.250 -49.793 1.00 130.90 412 ILE C C 1
ATOM 10304 O O . ILE C 1 327 ? 91.605 42.920 -50.813 1.00 129.99 412 ILE C O 1
ATOM 10309 N N . LYS C 1 328 ? 93.474 42.861 -49.541 1.00 128.71 413 LYS C N 1
ATOM 10310 C CA . LYS C 1 328 ? 94.221 42.002 -50.458 1.00 124.87 413 LYS C CA 1
ATOM 10311 C C . LYS C 1 328 ? 93.708 40.554 -50.429 1.00 121.96 413 LYS C C 1
ATOM 10312 O O . LYS C 1 328 ? 93.828 39.829 -51.418 1.00 119.47 413 LYS C O 1
ATOM 10318 N N . PHE C 1 329 ? 93.129 40.148 -49.300 1.00 122.58 414 PHE C N 1
ATOM 10319 C CA . PHE C 1 329 ? 92.486 38.839 -49.174 1.00 120.36 414 PHE C CA 1
ATOM 10320 C C . PHE C 1 329 ? 91.372 38.740 -50.207 1.00 120.60 414 PHE C C 1
ATOM 10321 O O . PHE C 1 329 ? 91.322 37.789 -50.993 1.00 118.00 414 PHE C O 1
ATOM 10329 N N . ILE C 1 330 ? 90.494 39.741 -50.202 1.00 123.94 415 ILE C N 1
ATOM 10330 C CA . ILE C 1 330 ? 89.409 39.823 -51.164 1.00 124.96 415 ILE C CA 1
ATOM 10331 C C . ILE C 1 330 ? 89.971 40.050 -52.564 1.00 123.59 415 ILE C C 1
ATOM 10332 O O . ILE C 1 330 ? 89.731 39.235 -53.453 1.00 121.83 415 ILE C O 1
ATOM 10337 N N . LEU C 1 331 ? 90.727 41.135 -52.748 1.00 124.78 416 LEU C N 1
ATOM 10338 C CA . LEU C 1 331 ? 91.272 41.500 -54.065 1.00 124.14 416 LEU C CA 1
ATOM 10339 C C . LEU C 1 331 ? 91.956 40.352 -54.828 1.00 120.44 416 LEU C C 1
ATOM 10340 O O . LEU C 1 331 ? 91.719 40.186 -56.028 1.00 120.05 416 LEU C O 1
ATOM 10345 N N . VAL C 1 332 ? 92.791 39.571 -54.136 1.00 118.01 417 VAL C N 1
ATOM 10346 C CA . VAL C 1 332 ? 93.495 38.446 -54.759 1.00 114.41 417 VAL C CA 1
ATOM 10347 C C . VAL C 1 332 ? 92.505 37.332 -55.092 1.00 113.18 417 VAL C C 1
ATOM 10348 O O . VAL C 1 332 ? 92.445 36.879 -56.238 1.00 112.15 417 VAL C O 1
ATOM 10352 N N . ALA C 1 333 ? 91.714 36.918 -54.101 1.00 113.70 418 ALA C N 1
ATOM 10353 C CA . ALA C 1 333 ? 90.701 35.872 -54.290 1.00 112.93 418 ALA C CA 1
ATOM 10354 C C . ALA C 1 333 ? 89.894 36.112 -55.560 1.00 114.01 418 ALA C C 1
ATOM 10355 O O . ALA C 1 333 ? 89.619 35.187 -56.319 1.00 112.58 418 ALA C O 1
ATOM 10357 N N . LEU C 1 334 ? 89.546 37.375 -55.782 1.00 116.85 419 LEU C N 1
ATOM 10358 C CA . LEU C 1 334 ? 88.775 37.807 -56.934 1.00 118.63 419 LEU C CA 1
ATOM 10359 C C . LEU C 1 334 ? 89.573 37.726 -58.233 1.00 117.33 419 LEU C C 1
ATOM 10360 O O . LEU C 1 334 ? 89.049 37.274 -59.256 1.00 117.37 419 LEU C O 1
ATOM 10365 N N . SER C 1 335 ? 90.836 38.150 -58.174 1.00 116.60 420 SER C N 1
ATOM 10366 C CA . SER C 1 335 ? 91.695 38.282 -59.360 1.00 116.06 420 SER C CA 1
ATOM 10367 C C . SER C 1 335 ? 92.128 36.968 -60.023 1.00 113.24 420 SER C C 1
ATOM 10368 O O . SER C 1 335 ? 92.340 36.929 -61.240 1.00 113.36 420 SER C O 1
ATOM 10371 N N . ILE C 1 336 ? 92.264 35.904 -59.231 1.00 111.06 421 ILE C N 1
ATOM 10372 C CA . ILE C 1 336 ? 92.690 34.603 -59.762 1.00 108.31 421 ILE C CA 1
ATOM 10373 C C . ILE C 1 336 ? 91.545 33.846 -60.436 1.00 108.73 421 ILE C C 1
ATOM 10374 O O . ILE C 1 336 ? 91.748 32.768 -60.999 1.00 107.14 421 ILE C O 1
ATOM 10379 N N . GLY C 1 337 ? 90.344 34.420 -60.373 1.00 111.30 422 GLY C N 1
ATOM 10380 C CA . GLY C 1 337 ? 89.193 33.918 -61.119 1.00 112.47 422 GLY C CA 1
ATOM 10381 C C . GLY C 1 337 ? 89.100 34.528 -62.511 1.00 114.32 422 GLY C C 1
ATOM 10382 O O . GLY C 1 337 ? 88.312 34.076 -63.348 1.00 115.37 422 GLY C O 1
ATOM 10383 N N . LEU C 1 338 ? 89.910 35.556 -62.756 1.00 115.01 423 LEU C N 1
ATOM 10384 C CA . LEU C 1 338 ? 89.933 36.275 -64.033 1.00 116.95 423 LEU C CA 1
ATOM 10385 C C . LEU C 1 338 ? 90.455 35.449 -65.214 1.00 115.53 423 LEU C C 1
ATOM 10386 O O . LEU C 1 338 ? 91.327 34.589 -65.035 1.00 112.79 423 LEU C O 1
ATOM 10391 N N . PRO C 1 339 ? 89.926 35.721 -66.429 1.00 117.62 424 PRO C N 1
ATOM 10392 C CA . PRO C 1 339 ? 90.393 35.098 -67.668 1.00 117.14 424 PRO C CA 1
ATOM 10393 C C . PRO C 1 339 ? 91.760 35.630 -68.105 1.00 116.80 424 PRO C C 1
ATOM 10394 O O . PRO C 1 339 ? 91.842 36.404 -69.065 1.00 119.25 424 PRO C O 1
ATOM 10398 N N . LEU C 1 340 ? 92.814 35.224 -67.392 1.00 114.08 425 LEU C N 1
ATOM 10399 C CA . LEU C 1 340 ? 94.204 35.589 -67.711 1.00 113.59 425 LEU C CA 1
ATOM 10400 C C . LEU C 1 340 ? 95.193 34.836 -66.813 1.00 110.49 425 LEU C C 1
ATOM 10401 O O . LEU C 1 340 ? 94.787 34.304 -65.773 1.00 109.04 425 LEU C O 1
ATOM 10406 N N . PRO C 1 341 ? 96.488 34.779 -67.212 1.00 109.73 426 PRO C N 1
ATOM 10407 C CA . PRO C 1 341 ? 97.515 34.119 -66.392 1.00 107.05 426 PRO C CA 1
ATOM 10408 C C . PRO C 1 341 ? 97.565 34.664 -64.963 1.00 106.59 426 PRO C C 1
ATOM 10409 O O . PRO C 1 341 ? 97.761 35.868 -64.769 1.00 108.43 426 PRO C O 1
ATOM 10413 N N . ALA C 1 342 ? 97.382 33.776 -63.981 1.00 104.41 427 ALA C N 1
ATOM 10414 C CA . ALA C 1 342 ? 97.225 34.173 -62.576 1.00 104.23 427 ALA C CA 1
ATOM 10415 C C . ALA C 1 342 ? 97.771 33.198 -61.502 1.00 101.74 427 ALA C C 1
ATOM 10416 O O . ALA C 1 342 ? 97.080 32.259 -61.081 1.00 100.55 427 ALA C O 1
ATOM 10418 N N . GLY C 1 343 ? 98.997 33.438 -61.042 1.00 101.16 428 GLY C N 1
ATOM 10419 C CA . GLY C 1 343 ? 99.558 32.664 -59.929 1.00 99.15 428 GLY C CA 1
ATOM 10420 C C . GLY C 1 343 ? 99.038 33.174 -58.597 1.00 99.84 428 GLY C C 1
ATOM 10421 O O . GLY C 1 343 ? 98.317 34.177 -58.554 1.00 102.03 428 GLY C O 1
ATOM 10422 N N . VAL C 1 344 ? 99.407 32.501 -57.504 1.00 98.18 429 VAL C N 1
ATOM 10423 C CA . VAL C 1 344 ? 98.872 32.856 -56.188 1.00 98.68 429 VAL C CA 1
ATOM 10424 C C . VAL C 1 344 ? 99.867 32.804 -55.027 1.00 98.17 429 VAL C C 1
ATOM 10425 O O . VAL C 1 344 ? 99.509 33.176 -53.916 1.00 99.45 429 VAL C O 1
ATOM 10429 N N . PHE C 1 345 ? 101.103 32.368 -55.263 1.00 96.76 430 PHE C N 1
ATOM 10430 C CA . PHE C 1 345 ? 102.035 32.165 -54.141 1.00 96.26 430 PHE C CA 1
ATOM 10431 C C . PHE C 1 345 ? 102.545 33.442 -53.488 1.00 98.56 430 PHE C C 1
ATOM 10432 O O . PHE C 1 345 ? 102.375 33.624 -52.287 1.00 99.49 430 PHE C O 1
ATOM 10440 N N . VAL C 1 346 ? 103.177 34.313 -54.273 1.00 99.86 431 VAL C N 1
ATOM 10441 C CA . VAL C 1 346 ? 103.747 35.562 -53.747 1.00 102.46 431 VAL C CA 1
ATOM 10442 C C . VAL C 1 346 ? 102.681 36.514 -53.178 1.00 104.82 431 VAL C C 1
ATOM 10443 O O . VAL C 1 346 ? 102.955 37.214 -52.200 1.00 106.82 431 VAL C O 1
ATOM 10447 N N . PRO C 1 347 ? 101.465 36.537 -53.772 1.00 104.93 432 PRO C N 1
ATOM 10448 C CA . PRO C 1 347 ? 100.364 37.297 -53.163 1.00 107.20 432 PRO C CA 1
ATOM 10449 C C . PRO C 1 347 ? 99.915 36.732 -51.813 1.00 107.00 432 PRO C C 1
ATOM 10450 O O . PRO C 1 347 ? 99.678 37.498 -50.877 1.00 109.36 432 PRO C O 1
ATOM 10454 N N . SER C 1 348 ? 99.802 35.408 -51.718 1.00 104.41 433 SER C N 1
ATOM 10455 C CA . SER C 1 348 ? 99.443 34.754 -50.461 1.00 104.21 433 SER C CA 1
ATOM 10456 C C . SER C 1 348 ? 100.531 34.894 -49.413 1.00 104.77 433 SER C C 1
ATOM 10457 O O . SER C 1 348 ? 100.255 34.815 -48.218 1.00 105.93 433 SER C O 1
ATOM 10460 N N . PHE C 1 349 ? 101.764 35.093 -49.864 1.00 104.28 434 PHE C N 1
ATOM 10461 C CA . PHE C 1 349 ? 102.867 35.347 -48.958 1.00 105.20 434 PHE C CA 1
ATOM 10462 C C . PHE C 1 349 ? 102.629 36.664 -48.225 1.00 108.73 434 PHE C C 1
ATOM 10463 O O . PHE C 1 349 ? 102.794 36.733 -47.008 1.00 110.29 434 PHE C O 1
ATOM 10471 N N . LEU C 1 350 ? 102.216 37.695 -48.960 1.00 110.27 435 LEU C N 1
ATOM 10472 C CA . LEU C 1 350 ? 101.909 38.989 -48.358 1.00 113.93 435 LEU C CA 1
ATOM 10473 C C . LEU C 1 350 ? 100.746 38.921 -47.375 1.00 115.21 435 LEU C C 1
ATOM 10474 O O . LEU C 1 350 ? 100.804 39.525 -46.305 1.00 118.01 435 LEU C O 1
ATOM 10479 N N . ILE C 1 351 ? 99.694 38.191 -47.740 1.00 113.52 436 ILE C N 1
ATOM 10480 C CA . ILE C 1 351 ? 98.474 38.133 -46.928 1.00 114.86 436 ILE C CA 1
ATOM 10481 C C . ILE C 1 351 ? 98.718 37.421 -45.597 1.00 114.86 436 ILE C C 1
ATOM 10482 O O . ILE C 1 351 ? 98.142 37.787 -44.575 1.00 117.36 436 ILE C O 1
ATOM 10487 N N . GLY C 1 352 ? 99.589 36.417 -45.620 1.00 112.29 437 GLY C N 1
ATOM 10488 C CA . GLY C 1 352 ? 100.001 35.716 -44.406 1.00 112.49 437 GLY C CA 1
ATOM 10489 C C . GLY C 1 352 ? 100.864 36.558 -43.482 1.00 115.23 437 GLY C C 1
ATOM 10490 O O . GLY C 1 352 ? 100.575 36.671 -42.286 1.00 117.64 437 GLY C O 1
ATOM 10491 N N . ALA C 1 353 ? 101.925 37.141 -44.043 1.00 115.13 438 ALA C N 1
ATOM 10492 C CA . ALA C 1 353 ? 102.818 38.036 -43.310 1.00 117.90 438 ALA C CA 1
ATOM 10493 C C . ALA C 1 353 ? 102.046 39.143 -42.591 1.00 121.88 438 ALA C C 1
ATOM 10494 O O . ALA C 1 353 ? 102.346 39.464 -41.440 1.00 124.60 438 ALA C O 1
ATOM 10496 N N . GLY C 1 354 ? 101.045 39.702 -43.275 1.00 122.45 439 GLY C N 1
ATOM 10497 C CA . GLY C 1 354 ? 100.191 40.759 -42.729 1.00 126.21 439 GLY C CA 1
ATOM 10498 C C . GLY C 1 354 ? 99.366 40.311 -41.539 1.00 127.58 439 GLY C C 1
ATOM 10499 O O . GLY C 1 354 ? 99.316 41.000 -40.519 1.00 131.10 439 GLY C O 1
ATOM 10500 N N . PHE C 1 355 ? 98.716 39.156 -41.672 1.00 125.00 440 PHE C N 1
ATOM 10501 C CA . PHE C 1 355 ? 97.988 38.545 -40.565 1.00 126.23 440 PHE C CA 1
ATOM 10502 C C . PHE C 1 355 ? 98.940 38.144 -39.449 1.00 126.91 440 PHE C C 1
ATOM 10503 O O . PHE C 1 355 ? 98.591 38.213 -38.273 1.00 129.84 440 PHE C O 1
ATOM 10511 N N . GLY C 1 356 ? 100.142 37.719 -39.830 1.00 124.52 441 GLY C N 1
ATOM 10512 C CA . GLY C 1 356 ? 101.185 37.368 -38.875 1.00 125.25 441 GLY C CA 1
ATOM 10513 C C . GLY C 1 356 ? 101.694 38.564 -38.089 1.00 129.55 441 GLY C C 1
ATOM 10514 O O . GLY C 1 356 ? 102.072 38.428 -36.923 1.00 131.73 441 GLY C O 1
ATOM 10515 N N . ARG C 1 357 ? 101.706 39.734 -38.729 1.00 131.04 442 ARG C N 1
ATOM 10516 C CA . ARG C 1 357 ? 102.122 40.982 -38.081 1.00 135.34 442 ARG C CA 1
ATOM 10517 C C . ARG C 1 357 ? 101.026 41.508 -37.163 1.00 139.32 442 ARG C C 1
ATOM 10518 O O . ARG C 1 357 ? 101.315 42.103 -36.126 1.00 143.32 442 ARG C O 1
ATOM 10526 N N . LEU C 1 358 ? 99.772 41.284 -37.556 1.00 138.56 443 LEU C N 1
ATOM 10527 C CA . LEU C 1 358 ? 98.606 41.676 -36.761 1.00 142.14 443 LEU C CA 1
ATOM 10528 C C . LEU C 1 358 ? 98.505 40.826 -35.491 1.00 143.04 443 LEU C C 1
ATOM 10529 O O . LEU C 1 358 ? 98.146 41.327 -34.423 1.00 147.28 443 LEU C O 1
ATOM 10534 N N . TYR C 1 359 ? 98.826 39.541 -35.628 1.00 139.13 444 TYR C N 1
ATOM 10535 C CA . TYR C 1 359 ? 98.926 38.620 -34.502 1.00 139.52 444 TYR C CA 1
ATOM 10536 C C . TYR C 1 359 ? 100.173 38.940 -33.677 1.00 141.56 444 TYR C C 1
ATOM 10537 O O . TYR C 1 359 ? 100.100 39.044 -32.456 1.00 145.07 444 TYR C O 1
ATOM 10546 N N . GLY C 1 360 ? 101.308 39.107 -34.359 1.00 139.56 445 GLY C N 1
ATOM 10547 C CA . GLY C 1 360 ? 102.592 39.392 -33.715 1.00 141.37 445 GLY C CA 1
ATOM 10548 C C . GLY C 1 360 ? 102.637 40.718 -32.985 1.00 146.70 445 GLY C C 1
ATOM 10549 O O . GLY C 1 360 ? 103.536 40.966 -32.179 1.00 149.25 445 GLY C O 1
ATOM 10550 N N . GLU C 1 361 ? 101.658 41.569 -33.275 1.00 148.61 446 GLU C N 1
ATOM 10551 C CA . GLU C 1 361 ? 101.512 42.841 -32.591 1.00 154.04 446 GLU C CA 1
ATOM 10552 C C . GLU C 1 361 ? 100.507 42.716 -31.443 1.00 157.57 446 GLU C C 1
ATOM 10553 O O . GLU C 1 361 ? 100.716 43.275 -30.368 1.00 162.24 446 GLU C O 1
ATOM 10559 N N . LEU C 1 362 ? 99.426 41.971 -31.670 1.00 155.64 447 LEU C N 1
ATOM 10560 C CA . LEU C 1 362 ? 98.443 41.698 -30.618 1.00 158.86 447 LEU C CA 1
ATOM 10561 C C . LEU C 1 362 ? 98.985 40.745 -29.563 1.00 159.20 447 LEU C C 1
ATOM 10562 O O . LEU C 1 362 ? 98.342 40.514 -28.542 1.00 162.38 447 LEU C O 1
ATOM 10567 N N . MET C 1 363 ? 100.159 40.181 -29.826 1.00 156.19 448 MET C N 1
ATOM 10568 C CA . MET C 1 363 ? 100.839 39.337 -28.855 1.00 156.77 448 MET C CA 1
ATOM 10569 C C . MET C 1 363 ? 101.947 40.128 -28.182 1.00 160.39 448 MET C C 1
ATOM 10570 O O . MET C 1 363 ? 102.335 39.829 -27.052 1.00 163.20 448 MET C O 1
ATOM 10575 N N . ARG C 1 364 ? 102.434 41.145 -28.889 1.00 160.61 449 ARG C N 1
ATOM 10576 C CA . ARG C 1 364 ? 103.430 42.079 -28.372 1.00 164.58 449 ARG C CA 1
ATOM 10577 C C . ARG C 1 364 ? 102.964 42.682 -27.047 1.00 170.78 449 ARG C C 1
ATOM 10578 O O . ARG C 1 364 ? 103.744 42.807 -26.102 1.00 174.10 449 ARG C O 1
ATOM 10586 N N . VAL C 1 365 ? 101.680 43.026 -26.989 1.00 172.43 450 VAL C N 1
ATOM 10587 C CA . VAL C 1 365 ? 101.095 43.652 -25.811 1.00 178.52 450 VAL C CA 1
ATOM 10588 C C . VAL C 1 365 ? 100.715 42.654 -24.712 1.00 179.97 450 VAL C C 1
ATOM 10589 O O . VAL C 1 365 ? 100.905 42.937 -23.531 1.00 185.18 450 VAL C O 1
ATOM 10593 N N . VAL C 1 366 ? 100.204 41.487 -25.099 1.00 175.70 451 VAL C N 1
ATOM 10594 C CA . VAL C 1 366 ? 99.664 40.532 -24.122 1.00 177.24 451 VAL C CA 1
ATOM 10595 C C . VAL C 1 366 ? 100.721 39.752 -23.329 1.00 177.65 451 VAL C C 1
ATOM 10596 O O . VAL C 1 366 ? 100.441 39.284 -22.224 1.00 181.04 451 VAL C O 1
ATOM 10600 N N . PHE C 1 367 ? 101.925 39.623 -23.879 1.00 174.71 452 PHE C N 1
ATOM 10601 C CA . PHE C 1 367 ? 102.971 38.808 -23.249 1.00 174.63 452 PHE C CA 1
ATOM 10602 C C . PHE C 1 367 ? 104.258 39.572 -22.931 1.00 177.27 452 PHE C C 1
ATOM 10603 O O . PHE C 1 367 ? 105.173 39.023 -22.307 1.00 177.82 452 PHE C O 1
ATOM 10611 N N . GLY C 1 368 ? 104.325 40.827 -23.370 1.00 178.99 453 GLY C N 1
ATOM 10612 C CA . GLY C 1 368 ? 105.456 41.697 -23.056 1.00 182.48 453 GLY C CA 1
ATOM 10613 C C . GLY C 1 368 ? 106.402 41.977 -24.210 1.00 178.85 453 GLY C C 1
ATOM 10614 O O . GLY C 1 368 ? 106.258 41.413 -25.300 1.00 173.19 453 GLY C O 1
ATOM 10615 N N . ASN C 1 369 ? 107.377 42.851 -23.949 1.00 182.45 454 ASN C N 1
ATOM 10616 C CA . ASN C 1 369 ? 108.386 43.265 -24.933 1.00 180.20 454 ASN C CA 1
ATOM 10617 C C . ASN C 1 369 ? 109.211 42.083 -25.459 1.00 175.05 454 ASN C C 1
ATOM 10618 O O . ASN C 1 369 ? 109.757 42.130 -26.569 1.00 171.41 454 ASN C O 1
ATOM 10623 N N . ALA C 1 370 ? 109.269 41.019 -24.656 1.00 174.96 455 ALA C N 1
ATOM 10624 C CA . ALA C 1 370 ? 109.980 39.785 -24.995 1.00 170.56 455 ALA C CA 1
ATOM 10625 C C . ALA C 1 370 ? 109.483 39.153 -26.292 1.00 164.25 455 ALA C C 1
ATOM 10626 O O . ALA C 1 370 ? 110.219 38.410 -26.945 1.00 160.40 455 ALA C O 1
ATOM 10628 N N . ILE C 1 371 ? 108.231 39.441 -26.650 1.00 163.60 456 ILE C N 1
ATOM 10629 C CA . ILE C 1 371 ? 107.677 39.016 -27.937 1.00 158.17 456 ILE C CA 1
ATOM 10630 C C . ILE C 1 371 ? 108.120 39.944 -29.070 1.00 157.05 456 ILE C C 1
ATOM 10631 O O . ILE C 1 371 ? 108.032 41.172 -28.963 1.00 160.74 456 ILE C O 1
ATOM 10636 N N . VAL C 1 372 ? 108.608 39.330 -30.145 1.00 152.22 457 VAL C N 1
ATOM 10637 C CA . VAL C 1 372 ? 109.080 40.040 -31.326 1.00 150.68 457 VAL C CA 1
ATOM 10638 C C . VAL C 1 372 ? 108.042 39.883 -32.436 1.00 146.93 457 VAL C C 1
ATOM 10639 O O . VAL C 1 372 ? 107.759 38.757 -32.853 1.00 143.00 457 VAL C O 1
ATOM 10643 N N . PRO C 1 373 ? 107.482 41.008 -32.924 1.00 148.40 458 PRO C N 1
ATOM 10644 C CA . PRO C 1 373 ? 106.404 40.976 -33.921 1.00 145.58 458 PRO C CA 1
ATOM 10645 C C . PRO C 1 373 ? 106.854 40.537 -35.317 1.00 140.95 458 PRO C C 1
ATOM 10646 O O . PRO C 1 373 ? 106.033 40.049 -36.101 1.00 137.82 458 PRO C O 1
ATOM 10650 N N . GLY C 1 374 ? 108.142 40.711 -35.613 1.00 140.89 459 GLY C N 1
ATOM 10651 C CA . GLY C 1 374 ? 108.715 40.356 -36.914 1.00 136.92 459 GLY C CA 1
ATOM 10652 C C . GLY C 1 374 ? 108.681 38.874 -37.245 1.00 132.27 459 GLY C C 1
ATOM 10653 O O . GLY C 1 374 ? 108.288 38.493 -38.345 1.00 128.76 459 GLY C O 1
ATOM 10654 N N . SER C 1 375 ? 109.090 38.041 -36.289 1.00 132.52 460 SER C N 1
ATOM 10655 C CA . SER C 1 375 ? 109.147 36.589 -36.483 1.00 128.71 460 SER C CA 1
ATOM 10656 C C . SER C 1 375 ? 107.760 35.958 -36.626 1.00 126.68 460 SER C C 1
ATOM 10657 O O . SER C 1 375 ? 107.628 34.870 -37.196 1.00 123.07 460 SER C O 1
ATOM 10660 N N . TYR C 1 376 ? 106.734 36.639 -36.114 1.00 129.20 461 TYR C N 1
ATOM 10661 C CA . TYR C 1 376 ? 105.358 36.167 -36.274 1.00 127.77 461 TYR C CA 1
ATOM 10662 C C . TYR C 1 376 ? 104.831 36.412 -37.685 1.00 125.25 461 TYR C C 1
ATOM 10663 O O . TYR C 1 376 ? 103.951 35.687 -38.150 1.00 122.90 461 TYR C O 1
ATOM 10672 N N . ALA C 1 377 ? 105.375 37.426 -38.359 1.00 126.05 462 ALA C N 1
ATOM 10673 C CA . ALA C 1 377 ? 105.071 37.676 -39.771 1.00 123.73 462 ALA C CA 1
ATOM 10674 C C . ALA C 1 377 ? 105.686 36.597 -40.681 1.00 119.58 462 ALA C C 1
ATOM 10675 O O . ALA C 1 377 ? 105.122 36.266 -41.728 1.00 117.20 462 ALA C O 1
ATOM 10677 N N . VAL C 1 378 ? 106.833 36.053 -40.269 1.00 119.01 463 VAL C N 1
ATOM 10678 C CA . VAL C 1 378 ? 107.536 35.004 -41.013 1.00 115.34 463 VAL C CA 1
ATOM 10679 C C . VAL C 1 378 ? 106.754 33.691 -40.954 1.00 112.65 463 VAL C C 1
ATOM 10680 O O . VAL C 1 378 ? 106.586 33.000 -41.968 1.00 109.60 463 VAL C O 1
ATOM 10684 N N . VAL C 1 379 ? 106.287 33.362 -39.749 1.00 114.08 464 VAL C N 1
ATOM 10685 C CA . VAL C 1 379 ? 105.427 32.202 -39.502 1.00 112.14 464 VAL C CA 1
ATOM 10686 C C . VAL C 1 379 ? 104.072 32.420 -40.179 1.00 111.46 464 VAL C C 1
ATOM 10687 O O . VAL C 1 379 ? 103.441 31.472 -40.647 1.00 108.94 464 VAL C O 1
ATOM 10691 N N . GLY C 1 380 ? 103.652 33.682 -40.247 1.00 113.82 465 GLY C N 1
ATOM 10692 C CA . GLY C 1 380 ? 102.388 34.062 -40.878 1.00 113.73 465 GLY C CA 1
ATOM 10693 C C . GLY C 1 380 ? 102.375 33.840 -42.377 1.00 110.65 465 GLY C C 1
ATOM 10694 O O . GLY C 1 380 ? 101.459 33.206 -42.904 1.00 108.93 465 GLY C O 1
ATOM 10695 N N . ALA C 1 381 ? 103.390 34.367 -43.058 1.00 110.20 466 ALA C N 1
ATOM 10696 C CA . ALA C 1 381 ? 103.526 34.219 -44.501 1.00 107.67 466 ALA C CA 1
ATOM 10697 C C . ALA C 1 381 ? 103.616 32.753 -44.894 1.00 104.33 466 ALA C C 1
ATOM 10698 O O . ALA C 1 381 ? 103.021 32.335 -45.887 1.00 102.43 466 ALA C O 1
ATOM 10700 N N . ALA C 1 382 ? 104.348 31.981 -44.094 1.00 103.93 467 ALA C N 1
ATOM 10701 C CA . ALA C 1 382 ? 104.560 30.554 -44.342 1.00 101.22 467 ALA C CA 1
ATOM 10702 C C . ALA C 1 382 ? 103.317 29.695 -44.093 1.00 100.43 467 ALA C C 1
ATOM 10703 O O . ALA C 1 382 ? 103.046 28.763 -44.853 1.00 98.10 467 ALA C O 1
ATOM 10705 N N . ALA C 1 383 ? 102.571 30.012 -43.034 1.00 102.63 468 ALA C N 1
ATOM 10706 C CA . ALA C 1 383 ? 101.433 29.194 -42.608 1.00 102.29 468 ALA C CA 1
ATOM 10707 C C . ALA C 1 383 ? 100.189 29.423 -43.450 1.00 101.98 468 ALA C C 1
ATOM 10708 O O . ALA C 1 383 ? 99.389 28.505 -43.630 1.00 100.70 468 ALA C O 1
ATOM 10710 N N . PHE C 1 384 ? 100.020 30.644 -43.954 1.00 103.32 469 PHE C N 1
ATOM 10711 C CA . PHE C 1 384 ? 98.869 30.946 -44.791 1.00 103.55 469 PHE C CA 1
ATOM 10712 C C . PHE C 1 384 ? 99.013 30.359 -46.193 1.00 100.98 469 PHE C C 1
ATOM 10713 O O . PHE C 1 384 ? 98.054 29.791 -46.711 1.00 100.49 469 PHE C O 1
ATOM 10721 N N . THR C 1 385 ? 100.189 30.495 -46.811 1.00 99.76 470 THR C N 1
ATOM 10722 C CA . THR C 1 385 ? 100.425 29.866 -48.111 1.00 97.26 470 THR C CA 1
ATOM 10723 C C . THR C 1 385 ? 100.306 28.360 -47.930 1.00 95.34 470 THR C C 1
ATOM 10724 O O . THR C 1 385 ? 99.849 27.653 -48.821 1.00 93.90 470 THR C O 1
ATOM 10728 N N . ALA C 1 386 ? 100.693 27.887 -46.749 1.00 95.68 471 ALA C N 1
ATOM 10729 C CA . ALA C 1 386 ? 100.497 26.493 -46.366 1.00 94.37 471 ALA C CA 1
ATOM 10730 C C . ALA C 1 386 ? 99.021 26.157 -46.136 1.00 95.16 471 ALA C C 1
ATOM 10731 O O . ALA C 1 386 ? 98.605 25.011 -46.290 1.00 94.06 471 ALA C O 1
ATOM 10733 N N . GLY C 1 387 ? 98.234 27.153 -45.751 1.00 97.43 472 GLY C N 1
ATOM 10734 C CA . GLY C 1 387 ? 96.802 26.958 -45.582 1.00 98.49 472 GLY C CA 1
ATOM 10735 C C . GLY C 1 387 ? 96.097 26.838 -46.917 1.00 97.40 472 GLY C C 1
ATOM 10736 O O . GLY C 1 387 ? 95.307 25.919 -47.123 1.00 96.93 472 GLY C O 1
ATOM 10737 N N . VAL C 1 388 ? 96.388 27.768 -47.822 1.00 97.26 473 VAL C N 1
ATOM 10738 C CA . VAL C 1 388 ? 95.752 27.784 -49.127 1.00 96.60 473 VAL C CA 1
ATOM 10739 C C . VAL C 1 388 ? 96.332 26.694 -50.041 1.00 94.26 473 VAL C C 1
ATOM 10740 O O . VAL C 1 388 ? 95.574 25.979 -50.699 1.00 94.10 473 VAL C O 1
ATOM 10744 N N . THR C 1 389 ? 97.656 26.542 -50.048 1.00 92.98 474 THR C N 1
ATOM 10745 C CA . THR C 1 389 ? 98.330 25.612 -50.965 1.00 90.77 474 THR C CA 1
ATOM 10746 C C . THR C 1 389 ? 98.305 24.161 -50.455 1.00 89.67 474 THR C C 1
ATOM 10747 O O . THR C 1 389 ? 98.143 23.214 -51.242 1.00 88.36 474 THR C O 1
ATOM 10751 N N . ARG C 1 390 ? 98.449 24.012 -49.135 1.00 90.44 475 ARG C N 1
ATOM 10752 C CA . ARG C 1 390 ? 98.565 22.713 -48.438 1.00 89.62 475 ARG C CA 1
ATOM 10753 C C . ARG C 1 390 ? 99.930 22.069 -48.617 1.00 87.75 475 ARG C C 1
ATOM 10754 O O . ARG C 1 390 ? 100.124 20.906 -48.263 1.00 86.96 475 ARG C O 1
ATOM 10762 N N . ALA C 1 391 ? 100.870 22.842 -49.157 1.00 87.31 476 ALA C N 1
ATOM 10763 C CA . ALA C 1 391 ? 102.245 22.410 -49.304 1.00 86.07 476 ALA C CA 1
ATOM 10764 C C . ALA C 1 391 ? 102.987 22.685 -48.016 1.00 87.21 476 ALA C C 1
ATOM 10765 O O . ALA C 1 391 ? 103.197 23.841 -47.649 1.00 88.84 476 ALA C O 1
ATOM 10767 N N . LEU C 1 392 ? 103.370 21.618 -47.321 1.00 86.79 477 LEU C N 1
ATOM 10768 C CA . LEU C 1 392 ? 104.224 21.728 -46.143 1.00 87.80 477 LEU C CA 1
ATOM 10769 C C . LEU C 1 392 ? 105.583 22.377 -46.493 1.00 87.99 477 LEU C C 1
ATOM 10770 O O . LEU C 1 392 ? 106.294 22.886 -45.616 1.00 89.46 477 LEU C O 1
ATOM 10775 N N . SER C 1 393 ? 105.912 22.381 -47.784 1.00 86.70 478 SER C N 1
ATOM 10776 C CA . SER C 1 393 ? 107.166 22.924 -48.278 1.00 86.97 478 SER C CA 1
ATOM 10777 C C . SER C 1 393 ? 107.355 24.423 -48.026 1.00 88.95 478 SER C C 1
ATOM 10778 O O . SER C 1 393 ? 108.493 24.885 -47.929 1.00 90.00 478 SER C O 1
ATOM 10781 N N . CYS C 1 394 ? 106.257 25.173 -47.920 1.00 89.73 479 CYS C N 1
ATOM 10782 C CA . CYS C 1 394 ? 106.315 26.622 -47.686 1.00 91.78 479 CYS C CA 1
ATOM 10783 C C . CYS C 1 394 ? 107.231 26.979 -46.529 1.00 93.45 479 CYS C C 1
ATOM 10784 O O . CYS C 1 394 ? 107.861 28.040 -46.528 1.00 94.92 479 CYS C O 1
ATOM 10787 N N . ALA C 1 395 ? 107.284 26.073 -45.552 1.00 93.39 480 ALA C N 1
ATOM 10788 C CA . ALA C 1 395 ? 108.234 26.138 -44.451 1.00 94.99 480 ALA C CA 1
ATOM 10789 C C . ALA C 1 395 ? 109.671 26.142 -44.978 1.00 94.88 480 ALA C C 1
ATOM 10790 O O . ALA C 1 395 ? 110.471 26.975 -44.557 1.00 97.02 480 ALA C O 1
ATOM 10792 N N . VAL C 1 396 ? 109.986 25.226 -45.902 1.00 92.69 481 VAL C N 1
ATOM 10793 C CA . VAL C 1 396 ? 111.323 25.139 -46.509 1.00 92.31 481 VAL C CA 1
ATOM 10794 C C . VAL C 1 396 ? 111.586 26.301 -47.459 1.00 93.23 481 VAL C C 1
ATOM 10795 O O . VAL C 1 396 ? 112.725 26.763 -47.565 1.00 94.72 481 VAL C O 1
ATOM 10799 N N . ILE C 1 397 ? 110.541 26.771 -48.142 1.00 92.68 482 ILE C N 1
ATOM 10800 C CA . ILE C 1 397 ? 110.690 27.873 -49.092 1.00 93.50 482 ILE C CA 1
ATOM 10801 C C . ILE C 1 397 ? 111.114 29.152 -48.374 1.00 96.63 482 ILE C C 1
ATOM 10802 O O . ILE C 1 397 ? 112.108 29.777 -48.755 1.00 98.03 482 ILE C O 1
ATOM 10807 N N . ILE C 1 398 ? 110.385 29.515 -47.318 1.00 98.17 483 ILE C N 1
ATOM 10808 C CA . ILE C 1 398 ? 110.712 30.699 -46.507 1.00 101.51 483 ILE C CA 1
ATOM 10809 C C . ILE C 1 398 ? 112.136 30.639 -45.904 1.00 103.14 483 ILE C C 1
ATOM 10810 O O . ILE C 1 398 ? 112.808 31.666 -45.753 1.00 105.75 483 ILE C O 1
ATOM 10815 N N . PHE C 1 399 ? 112.591 29.433 -45.582 1.00 102.09 484 PHE C N 1
ATOM 10816 C CA . PHE C 1 399 ? 113.963 29.224 -45.157 1.00 103.74 484 PHE C CA 1
ATOM 10817 C C . PHE C 1 399 ? 114.912 29.534 -46.296 1.00 103.91 484 PHE C C 1
ATOM 10818 O O . PHE C 1 399 ? 115.740 30.420 -46.187 1.00 106.49 484 PHE C O 1
ATOM 10826 N N . GLU C 1 400 ? 114.779 28.801 -47.395 1.00 101.82 485 GLU C N 1
ATOM 10827 C CA . GLU C 1 400 ? 115.698 28.921 -48.518 1.00 102.47 485 GLU C CA 1
ATOM 10828 C C . GLU C 1 400 ? 115.836 30.334 -49.083 1.00 104.21 485 GLU C C 1
ATOM 10829 O O . GLU C 1 400 ? 116.937 30.722 -49.480 1.00 105.86 485 GLU C O 1
ATOM 10835 N N . VAL C 1 401 ? 114.735 31.094 -49.119 1.00 104.16 486 VAL C N 1
ATOM 10836 C CA . VAL C 1 401 ? 114.744 32.444 -49.717 1.00 105.98 486 VAL C CA 1
ATOM 10837 C C . VAL C 1 401 ? 115.616 33.449 -48.957 1.00 109.50 486 VAL C C 1
ATOM 10838 O O . VAL C 1 401 ? 116.733 33.735 -49.396 1.00 111.18 486 VAL C O 1
ATOM 10842 N N . THR C 1 402 ? 115.133 33.981 -47.832 1.00 111.07 487 THR C N 1
ATOM 10843 C CA . THR C 1 402 ? 115.969 34.870 -47.015 1.00 114.72 487 THR C CA 1
ATOM 10844 C C . THR C 1 402 ? 116.231 34.251 -45.652 1.00 115.14 487 THR C C 1
ATOM 10845 O O . THR C 1 402 ? 117.248 34.538 -45.018 1.00 117.70 487 THR C O 1
ATOM 10849 N N . GLY C 1 403 ? 115.330 33.383 -45.211 1.00 113.03 488 GLY C N 1
ATOM 10850 C CA . GLY C 1 403 ? 115.566 32.632 -43.983 1.00 114.06 488 GLY C CA 1
ATOM 10851 C C . GLY C 1 403 ? 117.003 32.135 -43.809 1.00 115.21 488 GLY C C 1
ATOM 10852 O O . GLY C 1 403 ? 117.668 31.726 -44.767 1.00 113.88 488 GLY C O 1
ATOM 10853 N N . GLN C 1 404 ? 117.492 32.194 -42.577 1.00 118.12 489 GLN C N 1
ATOM 10854 C CA . GLN C 1 404 ? 118.793 31.625 -42.257 1.00 119.63 489 GLN C CA 1
ATOM 10855 C C . GLN C 1 404 ? 118.645 30.147 -41.837 1.00 117.41 489 GLN C C 1
ATOM 10856 O O . GLN C 1 404 ? 119.639 29.406 -41.824 1.00 117.60 489 GLN C O 1
ATOM 10862 N N . ILE C 1 405 ? 117.405 29.723 -41.545 1.00 115.55 490 ILE C N 1
ATOM 10863 C CA . ILE C 1 405 ? 117.112 28.437 -40.867 1.00 114.21 490 ILE C CA 1
ATOM 10864 C C . ILE C 1 405 ? 117.765 28.368 -39.465 1.00 117.13 490 ILE C C 1
ATOM 10865 O O . ILE C 1 405 ? 118.622 27.504 -39.204 1.00 117.25 490 ILE C O 1
ATOM 10870 N N . ARG C 1 406 ? 117.371 29.290 -38.582 1.00 119.66 491 ARG C N 1
ATOM 10871 C CA . ARG C 1 406 ? 117.753 29.228 -37.170 1.00 122.61 491 ARG C CA 1
ATOM 10872 C C . ARG C 1 406 ? 117.266 27.902 -36.594 1.00 120.85 491 ARG C C 1
ATOM 10873 O O . ARG C 1 406 ? 118.054 27.094 -36.095 1.00 121.43 491 ARG C O 1
ATOM 10881 N N . HIS C 1 407 ? 115.953 27.703 -36.678 1.00 118.97 492 HIS C N 1
ATOM 10882 C CA . HIS C 1 407 ? 115.311 26.447 -36.309 1.00 117.18 492 HIS C CA 1
ATOM 10883 C C . HIS C 1 407 ? 114.061 26.307 -37.183 1.00 113.75 492 HIS C C 1
ATOM 10884 O O . HIS C 1 407 ? 113.284 27.261 -37.340 1.00 114.16 492 HIS C O 1
ATOM 10891 N N . LEU C 1 408 ? 113.885 25.129 -37.771 1.00 110.31 493 LEU C N 1
ATOM 10892 C CA . LEU C 1 408 ? 112.670 24.843 -38.514 1.00 107.39 493 LEU C CA 1
ATOM 10893 C C . LEU C 1 408 ? 111.542 24.589 -37.536 1.00 107.91 493 LEU C C 1
ATOM 10894 O O . LEU C 1 408 ? 110.462 25.158 -37.675 1.00 108.00 493 LEU C O 1
ATOM 10899 N N . VAL C 1 409 ? 111.827 23.749 -36.540 1.00 108.30 494 VAL C N 1
ATOM 10900 C CA . VAL C 1 409 ? 110.821 23.142 -35.661 1.00 108.36 494 VAL C CA 1
ATOM 10901 C C . VAL C 1 409 ? 109.597 24.023 -35.324 1.00 109.41 494 VAL C C 1
ATOM 10902 O O . VAL C 1 409 ? 108.468 23.588 -35.558 1.00 108.24 494 VAL C O 1
ATOM 10906 N N . PRO C 1 410 ? 109.805 25.261 -34.814 1.00 111.70 495 PRO C N 1
ATOM 10907 C CA . PRO C 1 410 ? 108.651 26.145 -34.587 1.00 112.88 495 PRO C CA 1
ATOM 10908 C C . PRO C 1 410 ? 107.869 26.459 -35.866 1.00 110.04 495 PRO C C 1
ATOM 10909 O O . PRO C 1 410 ? 106.643 26.368 -35.874 1.00 109.77 495 PRO C O 1
ATOM 10913 N N . VAL C 1 411 ? 108.583 26.817 -36.931 1.00 108.06 496 VAL C N 1
ATOM 10914 C CA . VAL C 1 411 ? 107.966 27.159 -38.210 1.00 105.63 496 VAL C CA 1
ATOM 10915 C C . VAL C 1 411 ? 107.322 25.932 -38.839 1.00 102.47 496 VAL C C 1
ATOM 10916 O O . VAL C 1 411 ? 106.233 26.016 -39.401 1.00 101.43 496 VAL C O 1
ATOM 10920 N N . LEU C 1 412 ? 108.001 24.793 -38.729 1.00 101.15 497 LEU C N 1
ATOM 10921 C CA . LEU C 1 412 ? 107.554 23.549 -39.357 1.00 98.32 497 LEU C CA 1
ATOM 10922 C C . LEU C 1 412 ? 106.329 22.921 -38.663 1.00 98.73 497 LEU C C 1
ATOM 10923 O O . LEU C 1 412 ? 105.572 22.185 -39.300 1.00 96.79 497 LEU C O 1
ATOM 10928 N N . ILE C 1 413 ? 106.134 23.212 -37.374 1.00 101.39 498 ILE C N 1
ATOM 10929 C CA . ILE C 1 413 ? 104.943 22.753 -36.643 1.00 102.39 498 ILE C CA 1
ATOM 10930 C C . ILE C 1 413 ? 103.725 23.605 -36.989 1.00 103.10 498 ILE C C 1
ATOM 10931 O O . ILE C 1 413 ? 102.637 23.082 -37.250 1.00 102.26 498 ILE C O 1
ATOM 10936 N N . SER C 1 414 ? 103.917 24.920 -36.978 1.00 104.82 499 SER C N 1
ATOM 10937 C CA . SER C 1 414 ? 102.856 25.857 -37.324 1.00 105.82 499 SER C CA 1
ATOM 10938 C C . SER C 1 414 ? 102.423 25.709 -38.779 1.00 102.84 499 SER C C 1
ATOM 10939 O O . SER C 1 414 ? 101.241 25.839 -39.080 1.00 103.23 499 SER C O 1
ATOM 10942 N N . VAL C 1 415 ? 103.371 25.435 -39.675 1.00 100.26 500 VAL C N 1
ATOM 10943 C CA . VAL C 1 415 ? 103.035 25.164 -41.070 1.00 97.46 500 VAL C CA 1
ATOM 10944 C C . VAL C 1 415 ? 102.200 23.880 -41.179 1.00 96.08 500 VAL C C 1
ATOM 10945 O O . VAL C 1 415 ? 101.252 23.821 -41.961 1.00 95.20 500 VAL C O 1
ATOM 10949 N N . LEU C 1 416 ? 102.533 22.875 -40.368 1.00 96.19 501 LEU C N 1
ATOM 10950 C CA . LEU C 1 416 ? 101.809 21.598 -40.368 1.00 95.21 501 LEU C CA 1
ATOM 10951 C C . LEU C 1 416 ? 100.396 21.722 -39.825 1.00 97.36 501 LEU C C 1
ATOM 10952 O O . LEU C 1 416 ? 99.459 21.216 -40.444 1.00 96.66 501 LEU C O 1
ATOM 10957 N N . LEU C 1 417 ? 100.237 22.373 -38.672 1.00 100.30 502 LEU C N 1
ATOM 10958 C CA . LEU C 1 417 ? 98.903 22.551 -38.104 1.00 102.67 502 LEU C CA 1
ATOM 10959 C C . LEU C 1 417 ? 97.984 23.193 -39.135 1.00 102.30 502 LEU C C 1
ATOM 10960 O O . LEU C 1 417 ? 96.867 22.733 -39.343 1.00 102.54 502 LEU C O 1
ATOM 10965 N N . ALA C 1 418 ? 98.484 24.237 -39.793 1.00 101.93 503 ALA C N 1
ATOM 10966 C CA . ALA C 1 418 ? 97.766 24.923 -40.861 1.00 101.59 503 ALA C CA 1
ATOM 10967 C C . ALA C 1 418 ? 97.272 23.960 -41.938 1.00 99.23 503 ALA C C 1
ATOM 10968 O O . ALA C 1 418 ? 96.187 24.147 -42.485 1.00 99.79 503 ALA C O 1
ATOM 10970 N N . VAL C 1 419 ? 98.065 22.935 -42.241 1.00 96.92 504 VAL C N 1
ATOM 10971 C CA . VAL C 1 419 ? 97.645 21.921 -43.209 1.00 94.83 504 VAL C CA 1
ATOM 10972 C C . VAL C 1 419 ? 96.584 20.996 -42.590 1.00 95.89 504 VAL C C 1
ATOM 10973 O O . VAL C 1 419 ? 95.516 20.840 -43.165 1.00 95.99 504 VAL C O 1
ATOM 10977 N N . ILE C 1 420 ? 96.859 20.420 -41.415 1.00 96.89 505 ILE C N 1
ATOM 10978 C CA . ILE C 1 420 ? 95.889 19.547 -40.722 1.00 98.34 505 ILE C CA 1
ATOM 10979 C C . ILE C 1 420 ? 94.516 20.220 -40.515 1.00 101.16 505 ILE C C 1
ATOM 10980 O O . ILE C 1 420 ? 93.468 19.602 -40.722 1.00 101.77 505 ILE C O 1
ATOM 10985 N N . VAL C 1 421 ? 94.532 21.490 -40.119 1.00 103.15 506 VAL C N 1
ATOM 10986 C CA . VAL C 1 421 ? 93.300 22.245 -39.886 1.00 106.01 506 VAL C CA 1
ATOM 10987 C C . VAL C 1 421 ? 92.532 22.533 -41.186 1.00 105.27 506 VAL C C 1
ATOM 10988 O O . VAL C 1 421 ? 91.420 22.044 -41.350 1.00 106.31 506 VAL C O 1
ATOM 10992 N N . GLY C 1 422 ? 93.120 23.308 -42.101 1.00 103.81 507 GLY C N 1
ATOM 10993 C CA . GLY C 1 422 ? 92.471 23.658 -43.379 1.00 103.15 507 GLY C CA 1
ATOM 10994 C C . GLY C 1 422 ? 92.211 22.449 -44.263 1.00 101.26 507 GLY C C 1
ATOM 10995 O O . GLY C 1 422 ? 91.420 22.503 -45.212 1.00 100.94 507 GLY C O 1
ATOM 10996 N N . ASN C 1 423 ? 92.893 21.354 -43.937 1.00 100.09 508 ASN C N 1
ATOM 10997 C CA . ASN C 1 423 ? 92.706 20.068 -44.590 1.00 98.72 508 ASN C CA 1
ATOM 10998 C C . ASN C 1 423 ? 91.412 19.411 -44.115 1.00 100.72 508 ASN C C 1
ATOM 10999 O O . ASN C 1 423 ? 90.997 18.396 -44.674 1.00 100.00 508 ASN C O 1
ATOM 11004 N N . ALA C 1 424 ? 90.797 19.987 -43.074 1.00 103.44 509 ALA C N 1
ATOM 11005 C CA . ALA C 1 424 ? 89.490 19.538 -42.554 1.00 105.95 509 ALA C CA 1
ATOM 11006 C C . ALA C 1 424 ? 88.307 20.209 -43.259 1.00 107.34 509 ALA C C 1
ATOM 11007 O O . ALA C 1 424 ? 87.387 19.529 -43.717 1.00 108.01 509 ALA C O 1
ATOM 11009 N N . PHE C 1 425 ? 88.339 21.537 -43.343 1.00 107.96 510 PHE C N 1
ATOM 11010 C CA . PHE C 1 425 ? 87.325 22.303 -44.066 1.00 109.38 510 PHE C CA 1
ATOM 11011 C C . PHE C 1 425 ? 87.373 22.063 -45.581 1.00 106.96 510 PHE C C 1
ATOM 11012 O O . PHE C 1 425 ? 86.387 21.636 -46.176 1.00 107.70 510 PHE C O 1
ATOM 11020 N N . ASN C 1 426 ? 88.537 22.314 -46.181 1.00 104.24 511 ASN C N 1
ATOM 11021 C CA . ASN C 1 426 ? 88.668 22.526 -47.618 1.00 102.44 511 ASN C CA 1
ATOM 11022 C C . ASN C 1 426 ? 89.387 21.433 -48.380 1.00 99.64 511 ASN C C 1
ATOM 11023 O O . ASN C 1 426 ? 89.914 20.493 -47.785 1.00 98.72 511 ASN C O 1
ATOM 11028 N N . ARG C 1 427 ? 89.387 21.577 -49.707 1.00 98.65 512 ARG C N 1
ATOM 11029 C CA . ARG C 1 427 ? 90.367 20.941 -50.588 1.00 95.99 512 ARG C CA 1
ATOM 11030 C C . ARG C 1 427 ? 91.448 21.952 -50.991 1.00 94.71 512 ARG C C 1
ATOM 11031 O O . ARG C 1 427 ? 91.199 23.156 -50.977 1.00 96.07 512 ARG C O 1
ATOM 11039 N N . SER C 1 428 ? 92.637 21.471 -51.355 1.00 92.37 513 SER C N 1
ATOM 11040 C CA . SER C 1 428 ? 93.740 22.354 -51.769 1.00 91.49 513 SER C CA 1
ATOM 11041 C C . SER C 1 428 ? 93.290 23.343 -52.846 1.00 92.33 513 SER C C 1
ATOM 11042 O O . SER C 1 428 ? 92.538 22.963 -53.745 1.00 92.80 513 SER C O 1
ATOM 11045 N N . LEU C 1 429 ? 93.743 24.598 -52.766 1.00 92.78 514 LEU C N 1
ATOM 11046 C CA . LEU C 1 429 ? 93.303 25.627 -53.718 1.00 93.87 514 LEU C CA 1
ATOM 11047 C C . LEU C 1 429 ? 93.424 25.136 -55.149 1.00 93.06 514 LEU C C 1
ATOM 11048 O O . LEU C 1 429 ? 92.559 25.422 -55.980 1.00 94.43 514 LEU C O 1
ATOM 11053 N N . TYR C 1 430 ? 94.487 24.382 -55.417 1.00 91.24 515 TYR C N 1
ATOM 11054 C CA . TYR C 1 430 ? 94.710 23.789 -56.728 1.00 90.33 515 TYR C CA 1
ATOM 11055 C C . TYR C 1 430 ? 93.612 22.779 -57.093 1.00 90.89 515 TYR C C 1
ATOM 11056 O O . TYR C 1 430 ? 93.009 22.882 -58.166 1.00 91.63 515 TYR C O 1
ATOM 11065 N N . GLU C 1 431 ? 93.343 21.831 -56.189 1.00 90.69 516 GLU C N 1
ATOM 11066 C CA . GLU C 1 431 ? 92.274 20.836 -56.377 1.00 91.65 516 GLU C CA 1
ATOM 11067 C C . GLU C 1 431 ? 90.906 21.475 -56.481 1.00 94.04 516 GLU C C 1
ATOM 11068 O O . GLU C 1 431 ? 90.057 21.009 -57.244 1.00 95.28 516 GLU C O 1
ATOM 11074 N N . THR C 1 432 ? 90.693 22.532 -55.701 1.00 95.06 517 THR C N 1
ATOM 11075 C CA . THR C 1 432 ? 89.443 23.274 -55.753 1.00 97.51 517 THR C CA 1
ATOM 11076 C C . THR C 1 432 ? 89.339 24.020 -57.079 1.00 98.20 517 THR C C 1
ATOM 11077 O O . THR C 1 432 ? 88.263 24.066 -57.670 1.00 100.10 517 THR C O 1
ATOM 11081 N N . LEU C 1 433 ? 90.456 24.578 -57.553 1.00 96.90 518 LEU C N 1
ATOM 11082 C CA . LEU C 1 433 ? 90.509 25.200 -58.884 1.00 97.23 518 LEU C CA 1
ATOM 11083 C C . LEU C 1 433 ? 90.231 24.185 -59.983 1.00 96.93 518 LEU C C 1
ATOM 11084 O O . LEU C 1 433 ? 89.657 24.534 -61.011 1.00 98.36 518 LEU C O 1
ATOM 11089 N N . VAL C 1 434 ? 90.639 22.937 -59.749 1.00 95.29 519 VAL C N 1
ATOM 11090 C CA . VAL C 1 434 ? 90.411 21.831 -60.679 1.00 95.45 519 VAL C CA 1
ATOM 11091 C C . VAL C 1 434 ? 88.931 21.514 -60.804 1.00 97.63 519 VAL C C 1
ATOM 11092 O O . VAL C 1 434 ? 88.442 21.204 -61.896 1.00 98.99 519 VAL C O 1
ATOM 11096 N N . LEU C 1 435 ? 88.235 21.575 -59.672 1.00 98.34 520 LEU C N 1
ATOM 11097 C CA . LEU C 1 435 ? 86.782 21.457 -59.640 1.00 100.77 520 LEU C CA 1
ATOM 11098 C C . LEU C 1 435 ? 86.169 22.681 -60.324 1.00 102.87 520 LEU C C 1
ATOM 11099 O O . LEU C 1 435 ? 85.509 22.586 -61.363 1.00 104.37 520 LEU C O 1
ATOM 11104 N N . MET C 1 436 ? 86.445 23.832 -59.728 1.00 103.03 521 MET C N 1
ATOM 11105 C CA . MET C 1 436 ? 85.994 25.138 -60.175 1.00 104.99 521 MET C CA 1
ATOM 11106 C C . MET C 1 436 ? 86.105 25.363 -61.688 1.00 105.50 521 MET C C 1
ATOM 11107 O O . MET C 1 436 ? 85.238 25.995 -62.277 1.00 108.02 521 MET C O 1
ATOM 11112 N N . LYS C 1 437 ? 87.168 24.856 -62.307 1.00 103.40 522 LYS C N 1
ATOM 11113 C CA . LYS C 1 437 ? 87.369 25.051 -63.736 1.00 104.25 522 LYS C CA 1
ATOM 11114 C C . LYS C 1 437 ? 86.919 23.843 -64.554 1.00 104.91 522 LYS C C 1
ATOM 11115 O O . LYS C 1 437 ? 86.965 23.878 -65.784 1.00 106.18 522 LYS C O 1
ATOM 11117 N N . HIS C 1 438 ? 86.472 22.788 -63.869 1.00 104.56 523 HIS C N 1
ATOM 11118 C CA . HIS C 1 438 ? 86.007 21.539 -64.506 1.00 105.29 523 HIS C CA 1
ATOM 11119 C C . HIS C 1 438 ? 87.059 20.840 -65.407 1.00 103.86 523 HIS C C 1
ATOM 11120 O O . HIS C 1 438 ? 86.871 20.716 -66.626 1.00 105.42 523 HIS C O 1
ATOM 11122 N N . LEU C 1 439 ? 88.154 20.385 -64.791 1.00 101.14 524 LEU C N 1
ATOM 11123 C CA . LEU C 1 439 ? 89.276 19.764 -65.505 1.00 99.57 524 LEU C CA 1
ATOM 11124 C C . LEU C 1 439 ? 89.343 18.282 -65.196 1.00 98.65 524 LEU C C 1
ATOM 11125 O O . LEU C 1 439 ? 89.187 17.897 -64.042 1.00 97.94 524 LEU C O 1
ATOM 11130 N N . PRO C 1 440 ? 89.597 17.441 -66.213 1.00 99.00 525 PRO C N 1
ATOM 11131 C CA . PRO C 1 440 ? 89.650 16.024 -65.894 1.00 98.17 525 PRO C CA 1
ATOM 11132 C C . PRO C 1 440 ? 90.733 15.820 -64.856 1.00 95.23 525 PRO C C 1
ATOM 11133 O O . PRO C 1 440 ? 91.883 16.185 -65.088 1.00 94.01 525 PRO C O 1
ATOM 11137 N N . TYR C 1 441 ? 90.347 15.303 -63.697 1.00 94.38 526 TYR C N 1
ATOM 11138 C CA . TYR C 1 441 ? 91.290 15.064 -62.615 1.00 91.92 526 TYR C CA 1
ATOM 11139 C C . TYR C 1 441 ? 90.983 13.721 -61.965 1.00 91.82 526 TYR C C 1
ATOM 11140 O O . TYR C 1 441 ? 90.052 13.594 -61.181 1.00 92.76 526 TYR C O 1
ATOM 11149 N N . MET C 1 442 ? 91.795 12.727 -62.317 1.00 91.00 527 MET C N 1
ATOM 11150 C CA . MET C 1 442 ? 91.627 11.323 -61.937 1.00 91.11 527 MET C CA 1
ATOM 11151 C C . MET C 1 442 ? 91.310 11.036 -60.467 1.00 90.73 527 MET C C 1
ATOM 11152 O O . MET C 1 442 ? 90.498 10.164 -60.192 1.00 91.98 527 MET C O 1
ATOM 11157 N N . PRO C 1 443 ? 91.961 11.741 -59.520 1.00 89.35 528 PRO C N 1
ATOM 11158 C CA . PRO C 1 443 ? 91.841 11.260 -58.144 1.00 89.25 528 PRO C CA 1
ATOM 11159 C C . PRO C 1 443 ? 90.590 11.717 -57.397 1.00 90.92 528 PRO C C 1
ATOM 11160 O O . PRO C 1 443 ? 90.339 11.238 -56.296 1.00 91.17 528 PRO C O 1
ATOM 11164 N N . ILE C 1 444 ? 89.835 12.647 -57.971 1.00 92.30 529 ILE C N 1
ATOM 11165 C CA . ILE C 1 444 ? 88.542 13.029 -57.414 1.00 94.49 529 ILE C CA 1
ATOM 11166 C C . ILE C 1 444 ? 87.472 12.265 -58.179 1.00 96.82 529 ILE C C 1
ATOM 11167 O O . ILE C 1 444 ? 87.513 12.184 -59.411 1.00 97.02 529 ILE C O 1
ATOM 11172 N N . LEU C 1 445 ? 86.512 11.711 -57.447 1.00 98.87 530 LEU C N 1
ATOM 11173 C CA . LEU C 1 445 ? 85.433 10.949 -58.068 1.00 101.62 530 LEU C CA 1
ATOM 11174 C C . LEU C 1 445 ? 84.353 11.865 -58.632 1.00 104.15 530 LEU C C 1
ATOM 11175 O O . LEU C 1 445 ? 84.141 12.968 -58.126 1.00 104.18 530 LEU C O 1
ATOM 11180 N N . ARG C 1 446 ? 83.686 11.395 -59.690 1.00 106.59 531 ARG C N 1
ATOM 11181 C CA . ARG C 1 446 ? 82.545 12.097 -60.286 1.00 109.70 531 ARG C CA 1
ATOM 11182 C C . ARG C 1 446 ? 81.577 12.482 -59.197 1.00 111.83 531 ARG C C 1
ATOM 11183 O O . ARG C 1 446 ? 81.329 11.700 -58.271 1.00 112.51 531 ARG C O 1
ATOM 11191 N N . ARG C 1 447 ? 81.032 13.688 -59.308 1.00 113.34 532 ARG C N 1
ATOM 11192 C CA . ARG C 1 447 ? 80.087 14.192 -58.320 1.00 115.72 532 ARG C CA 1
ATOM 11193 C C . ARG C 1 447 ? 78.904 13.227 -58.180 1.00 118.86 532 ARG C C 1
ATOM 11194 O O . ARG C 1 447 ? 78.363 13.072 -57.086 1.00 120.29 532 ARG C O 1
ATOM 11202 N N . ASP C 1 448 ? 78.550 12.547 -59.276 1.00 120.14 533 ASP C N 1
ATOM 11203 C CA . ASP C 1 448 ? 77.331 11.729 -59.336 1.00 123.76 533 ASP C CA 1
ATOM 11204 C C . ASP C 1 448 ? 77.519 10.212 -59.215 1.00 123.61 533 ASP C C 1
ATOM 11205 O O . ASP C 1 448 ? 76.556 9.465 -59.398 1.00 126.74 533 ASP C O 1
ATOM 11210 N N . ARG C 1 449 ? 78.736 9.755 -58.912 1.00 120.32 534 ARG C N 1
ATOM 11211 C CA . ARG C 1 449 ? 78.991 8.309 -58.737 1.00 120.31 534 ARG C CA 1
ATOM 11212 C C . ARG C 1 449 ? 79.434 7.901 -57.332 1.00 118.94 534 ARG C C 1
ATOM 11213 O O . ARG C 1 449 ? 80.414 8.429 -56.793 1.00 115.99 534 ARG C O 1
ATOM 11221 N N . SER C 1 450 ? 78.712 6.942 -56.758 1.00 121.35 535 SER C N 1
ATOM 11222 C CA . SER C 1 450 ? 79.069 6.361 -55.469 1.00 120.63 535 SER C CA 1
ATOM 11223 C C . SER C 1 450 ? 80.169 5.310 -55.664 1.00 118.01 535 SER C C 1
ATOM 11224 O O . SER C 1 450 ? 80.203 4.658 -56.708 1.00 118.44 535 SER C O 1
ATOM 11227 N N . PRO C 1 451 ? 81.072 5.147 -54.669 1.00 115.57 536 PRO C N 1
ATOM 11228 C CA . PRO C 1 451 ? 82.084 4.082 -54.690 1.00 113.63 536 PRO C CA 1
ATOM 11229 C C . PRO C 1 451 ? 81.470 2.695 -54.544 1.00 116.39 536 PRO C C 1
ATOM 11230 O O . PRO C 1 451 ? 82.172 1.693 -54.649 1.00 115.44 536 PRO C O 1
ATOM 11234 N N . GLU C 1 452 ? 80.164 2.649 -54.297 1.00 120.09 537 GLU C N 1
ATOM 11235 C CA . GLU C 1 452 ? 79.445 1.393 -54.099 1.00 123.35 537 GLU C CA 1
ATOM 11236 C C . GLU C 1 452 ? 78.867 0.813 -55.384 1.00 125.55 537 GLU C C 1
ATOM 11237 O O . GLU C 1 452 ? 78.619 -0.392 -55.457 1.00 127.64 537 GLU C O 1
ATOM 11243 N N . MET C 1 453 ? 78.645 1.671 -56.381 1.00 125.38 538 MET C N 1
ATOM 11244 C CA . MET C 1 453 ? 78.128 1.255 -57.692 1.00 127.47 538 MET C CA 1
ATOM 11245 C C . MET C 1 453 ? 79.031 0.207 -58.330 1.00 126.16 538 MET C C 1
ATOM 11246 O O . MET C 1 453 ? 80.261 0.316 -58.285 1.00 122.62 538 MET C O 1
ATOM 11251 N N . THR C 1 454 ? 78.415 -0.811 -58.918 1.00 129.28 539 THR C N 1
ATOM 11252 C CA . THR C 1 454 ? 79.163 -1.865 -59.583 1.00 128.89 539 THR C CA 1
ATOM 11253 C C . THR C 1 454 ? 79.597 -1.397 -60.951 1.00 127.79 539 THR C C 1
ATOM 11254 O O . THR C 1 454 ? 78.887 -0.619 -61.595 1.00 129.21 539 THR C O 1
ATOM 11258 N N . ALA C 1 455 ? 80.748 -1.897 -61.399 1.00 125.55 540 ALA C N 1
ATOM 11259 C CA . ALA C 1 455 ? 81.207 -1.693 -62.768 1.00 125.10 540 ALA C CA 1
ATOM 11260 C C . ALA C 1 455 ? 80.048 -1.839 -63.750 1.00 129.39 540 ALA C C 1
ATOM 11261 O O . ALA C 1 455 ? 79.953 -1.072 -64.707 1.00 129.66 540 ALA C O 1
ATOM 11263 N N . ARG C 1 456 ? 79.163 -2.805 -63.486 1.00 133.02 541 ARG C N 1
ATOM 11264 C CA . ARG C 1 456 ? 77.986 -3.069 -64.321 1.00 137.69 541 ARG C CA 1
ATOM 11265 C C . ARG C 1 456 ? 77.043 -1.883 -64.493 1.00 139.07 541 ARG C C 1
ATOM 11266 O O . ARG C 1 456 ? 76.453 -1.706 -65.556 1.00 141.70 541 ARG C O 1
ATOM 11274 N N . GLU C 1 457 ? 76.898 -1.079 -63.447 1.00 137.67 542 GLU C N 1
ATOM 11275 C CA . GLU C 1 457 ? 76.037 0.104 -63.513 1.00 139.16 542 GLU C CA 1
ATOM 11276 C C . GLU C 1 457 ? 76.575 1.195 -64.454 1.00 136.94 542 GLU C C 1
ATOM 11277 O O . GLU C 1 457 ? 75.790 1.911 -65.087 1.00 139.22 542 GLU C O 1
ATOM 11283 N N . ILE C 1 458 ? 77.903 1.307 -64.545 1.00 132.71 543 ILE C N 1
ATOM 11284 C CA . ILE C 1 458 ? 78.558 2.377 -65.309 1.00 130.22 543 ILE C CA 1
ATOM 11285 C C . ILE C 1 458 ? 79.101 1.936 -66.670 1.00 130.61 543 ILE C C 1
ATOM 11286 O O . ILE C 1 458 ? 79.237 2.755 -67.583 1.00 130.36 543 ILE C O 1
ATOM 11291 N N . MET C 1 459 ? 79.402 0.644 -66.794 1.00 131.47 544 MET C N 1
ATOM 11292 C CA . MET C 1 459 ? 79.965 0.063 -68.020 1.00 132.32 544 MET C CA 1
ATOM 11293 C C . MET C 1 459 ? 79.136 0.365 -69.261 1.00 136.10 544 MET C C 1
ATOM 11294 O O . MET C 1 459 ? 77.909 0.425 -69.206 1.00 139.29 544 MET C O 1
ATOM 11299 N N . HIS C 1 460 ? 79.828 0.543 -70.379 1.00 135.96 545 HIS C N 1
ATOM 11300 C CA . HIS C 1 460 ? 79.174 0.705 -71.665 1.00 139.96 545 HIS C CA 1
ATOM 11301 C C . HIS C 1 460 ? 79.117 -0.630 -72.378 1.00 143.09 545 HIS C C 1
ATOM 11302 O O . HIS C 1 460 ? 80.155 -1.253 -72.595 1.00 141.76 545 HIS C O 1
ATOM 11309 N N . PRO C 1 461 ? 77.902 -1.067 -72.751 1.00 147.65 546 PRO C N 1
ATOM 11310 C CA . PRO C 1 461 ? 77.660 -2.364 -73.383 1.00 151.45 546 PRO C CA 1
ATOM 11311 C C . PRO C 1 461 ? 78.505 -2.563 -74.636 1.00 151.97 546 PRO C C 1
ATOM 11312 O O . PRO C 1 461 ? 78.668 -1.634 -75.431 1.00 151.88 546 PRO C O 1
ATOM 11316 N N . ILE C 1 462 ? 79.034 -3.772 -74.795 1.00 152.85 547 ILE C N 1
ATOM 11317 C CA . ILE C 1 462 ? 79.998 -4.078 -75.853 1.00 153.27 547 ILE C CA 1
ATOM 11318 C C . ILE C 1 462 ? 79.437 -3.989 -77.285 1.00 158.21 547 ILE C C 1
ATOM 11319 O O . ILE C 1 462 ? 80.190 -3.739 -78.225 1.00 158.27 547 ILE C O 1
ATOM 11324 N N . GLU C 1 463 ? 78.127 -4.188 -77.438 1.00 162.63 548 GLU C N 1
ATOM 11325 C CA . GLU C 1 463 ? 77.471 -4.207 -78.755 1.00 168.05 548 GLU C CA 1
ATOM 11326 C C . GLU C 1 463 ? 77.602 -2.885 -79.513 1.00 167.43 548 GLU C C 1
ATOM 11327 O O . GLU C 1 463 ? 77.788 -2.877 -80.732 1.00 170.32 548 GLU C O 1
ATOM 11333 N N . GLY C 1 464 ? 77.498 -1.776 -78.785 1.00 164.01 549 GLY C N 1
ATOM 11334 C CA . GLY C 1 464 ? 77.633 -0.442 -79.366 1.00 163.19 549 GLY C CA 1
ATOM 11335 C C . GLY C 1 464 ? 79.082 -0.014 -79.509 1.00 159.02 549 GLY C C 1
ATOM 11336 O O . GLY C 1 464 ? 79.424 0.751 -80.412 1.00 159.67 549 GLY C O 1
ATOM 11337 N N . GLU C 1 465 ? 79.929 -0.509 -78.609 1.00 155.04 550 GLU C N 1
ATOM 11338 C CA . GLU C 1 465 ? 81.362 -0.252 -78.645 1.00 151.11 550 GLU C CA 1
ATOM 11339 C C . GLU C 1 465 ? 82.054 -1.169 -79.671 1.00 153.48 550 GLU C C 1
ATOM 11340 O O . GLU C 1 465 ? 81.691 -2.341 -79.785 1.00 156.47 550 GLU C O 1
ATOM 11346 N N . PRO C 1 466 ? 83.051 -0.643 -80.423 1.00 152.48 551 PRO C N 1
ATOM 11347 C CA . PRO C 1 466 ? 83.700 -1.441 -81.479 1.00 155.16 551 PRO C CA 1
ATOM 11348 C C . PRO C 1 466 ? 84.378 -2.709 -80.955 1.00 154.00 551 PRO C C 1
ATOM 11349 O O . PRO C 1 466 ? 84.954 -2.697 -79.868 1.00 149.83 551 PRO C O 1
ATOM 11353 N N . HIS C 1 467 ? 84.304 -3.788 -81.726 1.00 157.96 552 HIS C N 1
ATOM 11354 C CA . HIS C 1 467 ? 84.977 -5.035 -81.373 1.00 157.49 552 HIS C CA 1
ATOM 11355 C C . HIS C 1 467 ? 85.398 -5.785 -82.630 1.00 161.79 552 HIS C C 1
ATOM 11356 O O . HIS C 1 467 ? 84.867 -5.539 -83.716 1.00 165.87 552 HIS C O 1
ATOM 11363 N N . LEU C 1 468 ? 86.356 -6.695 -82.480 1.00 161.11 553 LEU C N 1
ATOM 11364 C CA . LEU C 1 468 ? 86.849 -7.479 -83.608 1.00 165.34 553 LEU C CA 1
ATOM 11365 C C . LEU C 1 468 ? 86.730 -8.985 -83.347 1.00 167.81 553 LEU C C 1
ATOM 11366 O O . LEU C 1 468 ? 86.571 -9.420 -82.206 1.00 165.46 553 LEU C O 1
ATOM 11371 N N . PHE C 1 469 ? 86.789 -9.770 -84.417 1.00 172.88 554 PHE C N 1
ATOM 11372 C CA . PHE C 1 469 ? 86.790 -11.224 -84.324 1.00 175.84 554 PHE C CA 1
ATOM 11373 C C . PHE C 1 469 ? 88.036 -11.743 -85.056 1.00 177.17 554 PHE C C 1
ATOM 11374 O O . PHE C 1 469 ? 88.603 -11.015 -85.870 1.00 177.51 554 PHE C O 1
ATOM 11382 N N . PRO C 1 470 ? 88.490 -12.981 -84.756 1.00 178.10 555 PRO C N 1
ATOM 11383 C CA . PRO C 1 470 ? 89.550 -13.561 -85.587 1.00 180.52 555 PRO C CA 1
ATOM 11384 C C . PRO C 1 470 ? 89.042 -13.945 -86.975 1.00 187.42 555 PRO C C 1
ATOM 11385 O O . PRO C 1 470 ? 89.777 -13.813 -87.955 1.00 189.59 555 PRO C O 1
ATOM 11389 N N . ASP C 1 471 ? 87.789 -14.393 -87.042 1.00 191.00 556 ASP C N 1
ATOM 11390 C CA . ASP C 1 471 ? 87.178 -14.895 -88.276 1.00 198.13 556 ASP C CA 1
ATOM 11391 C C . ASP C 1 471 ? 86.794 -13.822 -89.289 1.00 200.01 556 ASP C C 1
ATOM 11392 O O . ASP C 1 471 ? 86.642 -14.122 -90.476 1.00 205.85 556 ASP C O 1
ATOM 11397 N N . SER C 1 472 ? 86.622 -12.586 -88.823 1.00 195.32 557 SER C N 1
ATOM 11398 C CA . SER C 1 472 ? 86.255 -11.474 -89.703 1.00 196.77 557 SER C CA 1
ATOM 11399 C C . SER C 1 472 ? 87.386 -11.153 -90.683 1.00 197.87 557 SER C C 1
ATOM 11400 O O . SER C 1 472 ? 88.516 -10.873 -90.278 1.00 193.43 557 SER C O 1
ATOM 11403 N N . GLU C 1 473 ? 87.054 -11.205 -91.973 1.00 204.11 558 GLU C N 1
ATOM 11404 C CA . GLU C 1 473 ? 88.029 -11.133 -93.068 1.00 206.96 558 GLU C CA 1
ATOM 11405 C C . GLU C 1 473 ? 88.627 -9.732 -93.259 1.00 203.57 558 GLU C C 1
ATOM 11406 O O . GLU C 1 473 ? 88.156 -8.778 -92.640 1.00 199.42 558 GLU C O 1
ATOM 11412 N N . PRO C 1 474 ? 89.671 -9.604 -94.113 1.00 205.53 559 PRO C N 1
ATOM 11413 C CA . PRO C 1 474 ? 90.284 -8.288 -94.336 1.00 202.74 559 PRO C CA 1
ATOM 11414 C C . PRO C 1 474 ? 89.264 -7.264 -94.837 1.00 204.42 559 PRO C C 1
ATOM 11415 O O . PRO C 1 474 ? 89.356 -6.077 -94.504 1.00 200.28 559 PRO C O 1
ATOM 11419 N N . GLN C 1 475 ? 88.299 -7.746 -95.622 1.00 210.69 560 GLN C N 1
ATOM 11420 C CA . GLN C 1 475 ? 87.185 -6.945 -96.133 1.00 213.31 560 GLN C CA 1
ATOM 11421 C C . GLN C 1 475 ? 86.319 -6.364 -95.008 1.00 208.45 560 GLN C C 1
ATOM 11422 O O . GLN C 1 475 ? 85.687 -5.319 -95.180 1.00 208.36 560 GLN C O 1
ATOM 11428 N N . HIS C 1 476 ? 86.303 -7.049 -93.866 1.00 204.70 561 HIS C N 1
ATOM 11429 C CA . HIS C 1 476 ? 85.506 -6.649 -92.710 1.00 200.25 561 HIS C CA 1
ATOM 11430 C C . HIS C 1 476 ? 86.192 -5.525 -91.941 1.00 193.40 561 HIS C C 1
ATOM 11431 O O . HIS C 1 476 ? 85.604 -4.462 -91.732 1.00 191.59 561 HIS C O 1
ATOM 11438 N N . ILE C 1 477 ? 87.438 -5.769 -91.533 1.00 189.93 562 ILE C N 1
ATOM 11439 C CA . ILE C 1 477 ? 88.142 -4.899 -90.584 1.00 183.08 562 ILE C CA 1
ATOM 11440 C C . ILE C 1 477 ? 88.387 -3.487 -91.095 1.00 182.20 562 ILE C C 1
ATOM 11441 O O . ILE C 1 477 ? 88.578 -2.573 -90.296 1.00 177.06 562 ILE C O 1
ATOM 11446 N N . LYS C 1 478 ? 88.376 -3.299 -92.414 1.00 187.46 563 LYS C N 1
ATOM 11447 C CA . LYS C 1 478 ? 88.470 -1.950 -92.965 1.00 187.44 563 LYS C CA 1
ATOM 11448 C C . LYS C 1 478 ? 87.273 -1.115 -92.485 1.00 186.01 563 LYS C C 1
ATOM 11449 O O . LYS C 1 478 ? 87.417 0.076 -92.187 1.00 182.62 563 LYS C O 1
ATOM 11455 N N . GLY C 1 479 ? 86.115 -1.771 -92.376 1.00 188.70 564 GLY C N 1
ATOM 11456 C CA . GLY C 1 479 ? 84.870 -1.153 -91.910 1.00 188.09 564 GLY C CA 1
ATOM 11457 C C . GLY C 1 479 ? 84.959 -0.437 -90.573 1.00 181.37 564 GLY C C 1
ATOM 11458 O O . GLY C 1 479 ? 84.764 0.779 -90.508 1.00 179.68 564 GLY C O 1
ATOM 11459 N N . ILE C 1 480 ? 85.250 -1.187 -89.508 1.00 177.78 565 ILE C N 1
ATOM 11460 C CA . ILE C 1 480 ? 85.393 -0.614 -88.161 1.00 171.39 565 ILE C CA 1
ATOM 11461 C C . ILE C 1 480 ? 86.453 0.484 -88.154 1.00 167.76 565 ILE C C 1
ATOM 11462 O O . ILE C 1 480 ? 86.221 1.570 -87.629 1.00 164.68 565 ILE C O 1
ATOM 11467 N N . LEU C 1 481 ? 87.600 0.189 -88.764 1.00 168.59 566 LEU C N 1
ATOM 11468 C CA . LEU C 1 481 ? 88.745 1.100 -88.831 1.00 165.85 566 LEU C CA 1
ATOM 11469 C C . LEU C 1 481 ? 88.370 2.537 -89.238 1.00 166.25 566 LEU C C 1
ATOM 11470 O O . LEU C 1 481 ? 88.800 3.500 -88.593 1.00 162.02 566 LEU C O 1
ATOM 11475 N N . GLU C 1 482 ? 87.564 2.671 -90.294 1.00 171.54 567 GLU C N 1
ATOM 11476 C CA . GLU C 1 482 ? 87.160 3.987 -90.806 1.00 172.62 567 GLU C CA 1
ATOM 11477 C C . GLU C 1 482 ? 85.893 4.548 -90.146 1.00 171.56 567 GLU C C 1
ATOM 11478 O O . GLU C 1 482 ? 85.761 5.763 -89.978 1.00 169.78 567 GLU C O 1
ATOM 11484 N N . LYS C 1 483 ? 84.968 3.661 -89.781 1.00 172.94 568 LYS C N 1
ATOM 11485 C CA . LYS C 1 483 ? 83.702 4.066 -89.167 1.00 172.65 568 LYS C CA 1
ATOM 11486 C C . LYS C 1 483 ? 83.887 4.440 -87.700 1.00 166.49 568 LYS C C 1
ATOM 11487 O O . LYS C 1 483 ? 83.112 5.221 -87.144 1.00 165.34 568 LYS C O 1
ATOM 11493 N N . PHE C 1 484 ? 84.919 3.872 -87.084 1.00 162.87 569 PHE C N 1
ATOM 11494 C CA . PHE C 1 484 ? 85.378 4.300 -85.769 1.00 156.93 569 PHE C CA 1
ATOM 11495 C C . PHE C 1 484 ? 86.798 4.854 -85.900 1.00 154.16 569 PHE C C 1
ATOM 11496 O O . PHE C 1 484 ? 87.766 4.177 -85.523 1.00 151.96 569 PHE C O 1
ATOM 11504 N N . PRO C 1 485 ? 86.940 6.084 -86.435 1.00 154.47 570 PRO C N 1
ATOM 11505 C CA . PRO C 1 485 ? 88.292 6.636 -86.520 1.00 152.01 570 PRO C CA 1
ATOM 11506 C C . PRO C 1 485 ? 88.830 6.879 -85.110 1.00 146.28 570 PRO C C 1
ATOM 11507 O O . PRO C 1 485 ? 88.112 6.640 -84.133 1.00 144.53 570 PRO C O 1
ATOM 11511 N N . ASN C 1 486 ? 90.079 7.323 -84.992 1.00 143.70 571 ASN C N 1
ATOM 11512 C CA . ASN C 1 486 ? 90.636 7.704 -83.685 1.00 138.55 571 ASN C CA 1
ATOM 11513 C C . ASN C 1 486 ? 90.693 6.575 -82.648 1.00 136.20 571 ASN C C 1
ATOM 11514 O O . ASN C 1 486 ? 91.177 6.784 -81.533 1.00 132.23 571 ASN C O 1
ATOM 11519 N N . ARG C 1 487 ? 90.184 5.396 -82.998 1.00 139.00 572 ARG C N 1
ATOM 11520 C CA . ARG C 1 487 ? 90.224 4.253 -82.090 1.00 137.24 572 ARG C CA 1
ATOM 11521 C C . ARG C 1 487 ? 91.581 3.562 -82.195 1.00 136.20 572 ARG C C 1
ATOM 11522 O O . ARG C 1 487 ? 92.058 3.269 -83.295 1.00 139.40 572 ARG C O 1
ATOM 11530 N N . LEU C 1 488 ? 92.186 3.302 -81.040 1.00 132.00 573 LEU C N 1
ATOM 11531 C CA . LEU C 1 488 ? 93.580 2.858 -80.954 1.00 130.26 573 LEU C CA 1
ATOM 11532 C C . LEU C 1 488 ? 93.693 1.410 -80.475 1.00 130.21 573 LEU C C 1
ATOM 11533 O O . LEU C 1 488 ? 94.625 0.696 -80.844 1.00 131.00 573 LEU C O 1
ATOM 11538 N N . VAL C 1 489 ? 92.737 0.990 -79.651 1.00 129.48 574 VAL C N 1
ATOM 11539 C CA . VAL C 1 489 ? 92.646 -0.389 -79.188 1.00 130.09 574 VAL C CA 1
ATOM 11540 C C . VAL C 1 489 ? 91.368 -0.994 -79.739 1.00 134.22 574 VAL C C 1
ATOM 11541 O O . VAL C 1 489 ? 90.308 -0.367 -79.685 1.00 134.85 574 VAL C O 1
ATOM 11545 N N . PHE C 1 490 ? 91.464 -2.209 -80.268 1.00 137.34 575 PHE C N 1
ATOM 11546 C CA . PHE C 1 490 ? 90.274 -2.969 -80.638 1.00 141.19 575 PHE C CA 1
ATOM 11547 C C . PHE C 1 490 ? 90.191 -4.235 -79.794 1.00 140.94 575 PHE C C 1
ATOM 11548 O O . PHE C 1 490 ? 91.098 -5.074 -79.842 1.00 141.30 575 PHE C O 1
ATOM 11556 N N . PRO C 1 491 ? 89.115 -4.366 -78.996 1.00 140.49 576 PRO C N 1
ATOM 11557 C CA . PRO C 1 491 ? 88.879 -5.585 -78.225 1.00 140.78 576 PRO C CA 1
ATOM 11558 C C . PRO C 1 491 ? 88.564 -6.736 -79.171 1.00 146.00 576 PRO C C 1
ATOM 11559 O O . PRO C 1 491 ? 87.705 -6.596 -80.044 1.00 149.76 576 PRO C O 1
ATOM 11563 N N . VAL C 1 492 ? 89.270 -7.852 -79.017 1.00 146.48 577 VAL C N 1
ATOM 11564 C CA . VAL C 1 492 ? 89.089 -8.991 -79.915 1.00 151.64 577 VAL C CA 1
ATOM 11565 C C . VAL C 1 492 ? 88.555 -10.223 -79.173 1.00 153.05 577 VAL C C 1
ATOM 11566 O O . VAL C 1 492 ? 89.141 -10.681 -78.191 1.00 150.17 577 VAL C O 1
ATOM 11570 N N . ILE C 1 493 ? 87.419 -10.729 -79.648 1.00 157.70 578 ILE C N 1
ATOM 11571 C CA . ILE C 1 493 ? 86.735 -11.876 -79.042 1.00 159.98 578 ILE C CA 1
ATOM 11572 C C . ILE C 1 493 ? 86.281 -12.885 -80.102 1.00 166.47 578 ILE C C 1
ATOM 11573 O O . ILE C 1 493 ? 86.123 -12.528 -81.268 1.00 169.45 578 ILE C O 1
ATOM 11578 N N . ASP C 1 494 ? 86.073 -14.137 -79.697 1.00 168.97 579 ASP C N 1
ATOM 11579 C CA . ASP C 1 494 ? 85.562 -15.164 -80.618 1.00 175.78 579 ASP C CA 1
ATOM 11580 C C . ASP C 1 494 ? 84.060 -14.987 -80.897 1.00 179.45 579 ASP C C 1
ATOM 11581 O O . ASP C 1 494 ? 83.471 -13.969 -80.529 1.00 177.13 579 ASP C O 1
ATOM 11586 N N . ALA C 1 495 ? 83.451 -15.958 -81.576 1.00 185.42 580 ALA C N 1
ATOM 11587 C CA . ALA C 1 495 ? 81.998 -16.042 -81.613 1.00 189.22 580 ALA C CA 1
ATOM 11588 C C . ALA C 1 495 ? 81.570 -16.617 -80.264 1.00 187.76 580 ALA C C 1
ATOM 11589 O O . ALA C 1 495 ? 82.243 -17.505 -79.736 1.00 186.91 580 ALA C O 1
ATOM 11591 N N . ASN C 1 496 ? 80.457 -16.122 -79.716 1.00 187.78 581 ASN C N 1
ATOM 11592 C CA . ASN C 1 496 ? 80.119 -16.313 -78.295 1.00 185.31 581 ASN C CA 1
ATOM 11593 C C . ASN C 1 496 ? 81.261 -15.720 -77.486 1.00 178.54 581 ASN C C 1
ATOM 11594 O O . ASN C 1 496 ? 81.844 -16.376 -76.623 1.00 176.59 581 ASN C O 1
ATOM 11599 N N . GLY C 1 497 ? 81.532 -14.448 -77.781 1.00 175.47 582 GLY C N 1
ATOM 11600 C CA . GLY C 1 497 ? 82.812 -13.753 -77.530 1.00 169.96 582 GLY C CA 1
ATOM 11601 C C . GLY C 1 497 ? 83.590 -13.843 -76.232 1.00 164.90 582 GLY C C 1
ATOM 11602 O O . GLY C 1 497 ? 83.117 -13.414 -75.183 1.00 162.23 582 GLY C O 1
ATOM 11603 N N . TYR C 1 498 ? 84.813 -14.362 -76.323 1.00 163.77 583 TYR C N 1
ATOM 11604 C CA . TYR C 1 498 ? 85.691 -14.487 -75.158 1.00 159.53 583 TYR C CA 1
ATOM 11605 C C . TYR C 1 498 ? 87.017 -13.729 -75.281 1.00 155.32 583 TYR C C 1
ATOM 11606 O O . TYR C 1 498 ? 87.594 -13.606 -76.364 1.00 156.70 583 TYR C O 1
ATOM 11615 N N . LEU C 1 499 ? 87.500 -13.257 -74.140 1.00 150.50 584 LEU C N 1
ATOM 11616 C CA . LEU C 1 499 ? 88.501 -12.210 -74.096 1.00 146.24 584 LEU C CA 1
ATOM 11617 C C . LEU C 1 499 ? 89.906 -12.470 -74.655 1.00 145.57 584 LEU C C 1
ATOM 11618 O O . LEU C 1 499 ? 90.552 -13.471 -74.342 1.00 146.10 584 LEU C O 1
ATOM 11623 N N . LEU C 1 500 ? 90.334 -11.529 -75.499 1.00 144.67 585 LEU C N 1
ATOM 11624 C CA . LEU C 1 500 ? 91.734 -11.253 -75.850 1.00 142.45 585 LEU C CA 1
ATOM 11625 C C . LEU C 1 500 ? 91.835 -9.718 -76.085 1.00 139.53 585 LEU C C 1
ATOM 11626 O O . LEU C 1 500 ? 90.950 -8.967 -75.647 1.00 138.23 585 LEU C O 1
ATOM 11631 N N . GLY C 1 501 ? 92.889 -9.233 -76.744 1.00 138.56 586 GLY C N 1
ATOM 11632 C CA . GLY C 1 501 ? 92.991 -7.792 -77.021 1.00 136.13 586 GLY C CA 1
ATOM 11633 C C . GLY C 1 501 ? 94.079 -7.431 -78.010 1.00 136.75 586 GLY C C 1
ATOM 11634 O O . GLY C 1 501 ? 95.256 -7.571 -77.706 1.00 134.91 586 GLY C O 1
ATOM 11635 N N . ALA C 1 502 ? 93.687 -6.966 -79.196 1.00 139.74 587 ALA C N 1
ATOM 11636 C CA . ALA C 1 502 ? 94.637 -6.587 -80.252 1.00 141.02 587 ALA C CA 1
ATOM 11637 C C . ALA C 1 502 ? 94.768 -5.076 -80.330 1.00 138.56 587 ALA C C 1
ATOM 11638 O O . ALA C 1 502 ? 93.842 -4.356 -79.946 1.00 137.34 587 ALA C O 1
ATOM 11640 N N . ILE C 1 503 ? 95.914 -4.591 -80.811 1.00 138.12 588 ILE C N 1
ATOM 11641 C CA . ILE C 1 503 ? 96.069 -3.160 -81.098 1.00 136.60 588 ILE C CA 1
ATOM 11642 C C . ILE C 1 503 ? 95.220 -2.801 -82.307 1.00 140.93 588 ILE C C 1
ATOM 11643 O O . ILE C 1 503 ? 94.681 -3.689 -82.985 1.00 145.32 588 ILE C O 1
ATOM 11648 N N . SER C 1 504 ? 95.108 -1.503 -82.577 1.00 140.12 589 SER C N 1
ATOM 11649 C CA . SER C 1 504 ? 94.522 -1.041 -83.825 1.00 144.36 589 SER C CA 1
ATOM 11650 C C . SER C 1 504 ? 95.612 -0.689 -84.821 1.00 146.21 589 SER C C 1
ATOM 11651 O O . SER C 1 504 ? 95.799 -1.371 -85.829 1.00 150.50 589 SER C O 1
ATOM 11654 N N . ARG C 1 505 ? 96.344 0.374 -84.521 1.00 143.22 590 ARG C N 1
ATOM 11655 C CA . ARG C 1 505 ? 97.044 1.087 -85.577 1.00 145.55 590 ARG C CA 1
ATOM 11656 C C . ARG C 1 505 ? 98.406 0.499 -85.977 1.00 146.62 590 ARG C C 1
ATOM 11657 O O . ARG C 1 505 ? 98.600 0.158 -87.153 1.00 151.15 590 ARG C O 1
ATOM 11665 N N . LYS C 1 506 ? 99.330 0.361 -85.023 1.00 142.65 591 LYS C N 1
ATOM 11666 C CA . LYS C 1 506 ? 100.640 -0.213 -85.348 1.00 143.76 591 LYS C CA 1
ATOM 11667 C C . LYS C 1 506 ? 100.513 -1.560 -86.092 1.00 148.35 591 LYS C C 1
ATOM 11668 O O . LYS C 1 506 ? 101.136 -1.743 -87.144 1.00 152.31 591 LYS C O 1
ATOM 11674 N N . GLU C 1 507 ? 99.678 -2.471 -85.591 1.00 148.16 592 GLU C N 1
ATOM 11675 C CA . GLU C 1 507 ? 99.546 -3.779 -86.237 1.00 152.61 592 GLU C CA 1
ATOM 11676 C C . GLU C 1 507 ? 98.475 -3.894 -87.329 1.00 157.60 592 GLU C C 1
ATOM 11677 O O . GLU C 1 507 ? 98.806 -4.249 -88.465 1.00 162.57 592 GLU C O 1
ATOM 11683 N N . ILE C 1 508 ? 97.212 -3.607 -87.003 1.00 156.66 593 ILE C N 1
ATOM 11684 C CA . ILE C 1 508 ? 96.107 -3.812 -87.963 1.00 161.37 593 ILE C CA 1
ATOM 11685 C C . ILE C 1 508 ? 96.312 -3.096 -89.307 1.00 165.13 593 ILE C C 1
ATOM 11686 O O . ILE C 1 508 ? 96.117 -3.697 -90.363 1.00 170.43 593 ILE C O 1
ATOM 11691 N N . VAL C 1 509 ? 96.722 -1.828 -89.250 1.00 162.52 594 VAL C N 1
ATOM 11692 C CA . VAL C 1 509 ? 97.007 -1.027 -90.446 1.00 165.81 594 VAL C CA 1
ATOM 11693 C C . VAL C 1 509 ? 98.230 -1.556 -91.205 1.00 168.96 594 VAL C C 1
ATOM 11694 O O . VAL C 1 509 ? 98.277 -1.478 -92.434 1.00 174.15 594 VAL C O 1
ATOM 11698 N N . ASP C 1 510 ? 99.206 -2.094 -90.474 1.00 166.22 595 ASP C N 1
ATOM 11699 C CA . ASP C 1 510 ? 100.403 -2.689 -91.083 1.00 169.14 595 ASP C CA 1
ATOM 11700 C C . ASP C 1 510 ? 100.176 -4.140 -91.537 1.00 173.45 595 ASP C C 1
ATOM 11701 O O . ASP C 1 510 ? 100.845 -4.623 -92.458 1.00 177.99 595 ASP C O 1
ATOM 11706 N N . ARG C 1 511 ? 99.236 -4.825 -90.888 1.00 172.20 596 ARG C N 1
ATOM 11707 C CA . ARG C 1 511 ? 98.819 -6.165 -91.305 1.00 176.61 596 ARG C CA 1
ATOM 11708 C C . ARG C 1 511 ? 97.805 -6.095 -92.455 1.00 182.12 596 ARG C C 1
ATOM 11709 O O . ARG C 1 511 ? 97.451 -7.114 -93.055 1.00 187.00 596 ARG C O 1
ATOM 11717 N N . LEU C 1 512 ? 97.346 -4.882 -92.749 1.00 181.47 597 LEU C N 1
ATOM 11718 C CA . LEU C 1 512 ? 96.460 -4.629 -93.874 1.00 186.63 597 LEU C CA 1
ATOM 11719 C C . LEU C 1 512 ? 97.280 -4.333 -95.125 1.00 191.31 597 LEU C C 1
ATOM 11720 O O . LEU C 1 512 ? 96.842 -4.625 -96.239 1.00 197.49 597 LEU C O 1
ATOM 11725 N N . GLN C 1 513 ? 98.475 -3.771 -94.931 1.00 188.75 598 GLN C N 1
ATOM 11726 C CA . GLN C 1 513 ? 99.364 -3.389 -96.035 1.00 192.95 598 GLN C CA 1
ATOM 11727 C C . GLN C 1 513 ? 99.893 -4.578 -96.853 1.00 198.80 598 GLN C C 1
ATOM 11728 O O . GLN C 1 513 ? 100.834 -4.428 -97.637 1.00 202.13 598 GLN C O 1
ATOM 11734 N N . HIS C 1 514 ? 99.285 -5.749 -96.667 1.00 200.40 599 HIS C N 1
ATOM 11735 C CA . HIS C 1 514 ? 99.601 -6.933 -97.465 1.00 206.52 599 HIS C CA 1
ATOM 11736 C C . HIS C 1 514 ? 98.360 -7.423 -98.212 1.00 211.81 599 HIS C C 1
ATOM 11737 O O . HIS C 1 514 ? 98.464 -7.964 -99.317 1.00 218.48 599 HIS C O 1
ATOM 11744 N N . VAL C 1 515 ? 97.190 -7.215 -97.605 1.00 209.03 600 VAL C N 1
ATOM 11745 C CA . VAL C 1 515 ? 95.906 -7.575 -98.213 1.00 213.69 600 VAL C CA 1
ATOM 11746 C C . VAL C 1 515 ? 95.028 -6.333 -98.411 1.00 212.76 600 VAL C C 1
ATOM 11747 O O . VAL C 1 515 ? 95.461 -5.326 -98.979 1.00 213.06 600 VAL C O 1
ATOM 11751 N N . VAL C 1 571 ? 94.349 -9.144 -87.458 1.00 168.32 656 VAL C N 1
ATOM 11752 C CA . VAL C 1 571 ? 93.832 -10.480 -87.168 1.00 170.78 656 VAL C CA 1
ATOM 11753 C C . VAL C 1 571 ? 94.240 -10.900 -85.734 1.00 166.06 656 VAL C C 1
ATOM 11754 O O . VAL C 1 571 ? 93.536 -10.586 -84.770 1.00 162.44 656 VAL C O 1
ATOM 11758 N N . VAL C 1 572 ? 95.384 -11.580 -85.617 0.50 166.22 657 VAL C N 1
ATOM 11759 C CA . VAL C 1 572 ? 95.899 -12.162 -84.370 0.50 162.85 657 VAL C CA 1
ATOM 11760 C C . VAL C 1 572 ? 97.270 -12.758 -84.755 0.50 164.62 657 VAL C C 1
ATOM 11761 O O . VAL C 1 572 ? 97.488 -13.036 -85.936 0.50 169.45 657 VAL C O 1
ATOM 11765 N N . PRO C 1 573 ? 98.206 -12.951 -83.796 1.00 161.17 658 PRO C N 1
ATOM 11766 C CA . PRO C 1 573 ? 98.233 -12.815 -82.338 1.00 156.02 658 PRO C CA 1
ATOM 11767 C C . PRO C 1 573 ? 98.069 -11.386 -81.865 1.00 151.49 658 PRO C C 1
ATOM 11768 O O . PRO C 1 573 ? 98.267 -10.450 -82.639 1.00 151.87 658 PRO C O 1
ATOM 11772 N N . CYS C 1 574 ? 97.720 -11.238 -80.591 1.00 147.65 659 CYS C N 1
ATOM 11773 C CA . CYS C 1 574 ? 97.500 -9.932 -79.975 1.00 143.41 659 CYS C CA 1
ATOM 11774 C C . CYS C 1 574 ? 98.779 -9.356 -79.391 1.00 139.46 659 CYS C C 1
ATOM 11775 O O . CYS C 1 574 ? 99.753 -10.076 -79.155 1.00 139.60 659 CYS C O 1
ATOM 11778 N N . ASP C 1 575 ? 98.758 -8.053 -79.133 1.00 136.22 660 ASP C N 1
ATOM 11779 C CA . ASP C 1 575 ? 99.926 -7.366 -78.606 1.00 132.65 660 ASP C CA 1
ATOM 11780 C C . ASP C 1 575 ? 99.612 -6.430 -77.453 1.00 127.80 660 ASP C C 1
ATOM 11781 O O . ASP C 1 575 ? 100.528 -5.835 -76.892 1.00 124.78 660 ASP C O 1
ATOM 11786 N N . VAL C 1 576 ? 98.330 -6.278 -77.120 1.00 127.44 661 VAL C N 1
ATOM 11787 C CA . VAL C 1 576 ? 97.927 -5.426 -75.985 1.00 123.39 661 VAL C CA 1
ATOM 11788 C C . VAL C 1 576 ? 97.168 -6.154 -74.859 1.00 122.43 661 VAL C C 1
ATOM 11789 O O . VAL C 1 576 ? 96.160 -6.813 -75.103 1.00 125.22 661 VAL C O 1
ATOM 11793 N N . SER C 1 577 ? 97.667 -6.041 -73.630 1.00 118.82 662 SER C N 1
ATOM 11794 C CA . SER C 1 577 ? 96.996 -6.635 -72.475 1.00 117.82 662 SER C CA 1
ATOM 11795 C C . SER C 1 577 ? 96.197 -5.576 -71.735 1.00 115.34 662 SER C C 1
ATOM 11796 O O . SER C 1 577 ? 96.769 -4.680 -71.111 1.00 112.34 662 SER C O 1
ATOM 11799 N N . PRO C 1 578 ? 94.865 -5.675 -71.800 1.00 117.11 663 PRO C N 1
ATOM 11800 C CA . PRO C 1 578 ? 93.975 -4.678 -71.215 1.00 115.53 663 PRO C CA 1
ATOM 11801 C C . PRO C 1 578 ? 93.597 -5.009 -69.778 1.00 114.00 663 PRO C C 1
ATOM 11802 O O . PRO C 1 578 ? 93.317 -6.176 -69.470 1.00 115.91 663 PRO C O 1
ATOM 11806 N N . ILE C 1 579 ? 93.578 -4.009 -68.898 1.00 110.93 664 ILE C N 1
ATOM 11807 C CA . ILE C 1 579 ? 93.183 -4.301 -67.526 1.00 109.67 664 ILE C CA 1
ATOM 11808 C C . ILE C 1 579 ? 91.709 -4.667 -67.505 1.00 112.34 664 ILE C C 1
ATOM 11809 O O . ILE C 1 579 ? 90.839 -3.805 -67.546 1.00 112.51 664 ILE C O 1
ATOM 11814 N N . VAL C 1 580 ? 91.457 -5.973 -67.502 1.00 114.84 665 VAL C N 1
ATOM 11815 C CA . VAL C 1 580 ? 90.099 -6.499 -67.425 1.00 118.00 665 VAL C CA 1
ATOM 11816 C C . VAL C 1 580 ? 89.691 -6.622 -65.963 1.00 116.80 665 VAL C C 1
ATOM 11817 O O . VAL C 1 580 ? 90.533 -6.855 -65.093 1.00 114.83 665 VAL C O 1
ATOM 11821 N N . VAL C 1 581 ? 88.403 -6.445 -65.699 1.00 118.42 666 VAL C N 1
ATOM 11822 C CA . VAL C 1 581 ? 87.873 -6.457 -64.344 1.00 117.77 666 VAL C CA 1
ATOM 11823 C C . VAL C 1 581 ? 86.487 -7.096 -64.385 1.00 121.97 666 VAL C C 1
ATOM 11824 O O . VAL C 1 581 ? 85.735 -6.875 -65.334 1.00 124.43 666 VAL C O 1
ATOM 11828 N N . THR C 1 582 ? 86.151 -7.890 -63.368 1.00 123.16 667 THR C N 1
ATOM 11829 C CA . THR C 1 582 ? 84.831 -8.542 -63.299 1.00 127.42 667 THR C CA 1
ATOM 11830 C C . THR C 1 582 ? 83.686 -7.555 -63.101 1.00 128.04 667 THR C C 1
ATOM 11831 O O . THR C 1 582 ? 83.877 -6.466 -62.564 1.00 125.35 667 THR C O 1
ATOM 11835 N N . SER C 1 583 ? 82.493 -7.970 -63.515 1.00 132.08 668 SER C N 1
ATOM 11836 C CA . SER C 1 583 ? 81.314 -7.107 -63.562 1.00 133.58 668 SER C CA 1
ATOM 11837 C C . SER C 1 583 ? 80.719 -6.743 -62.204 1.00 133.19 668 SER C C 1
ATOM 11838 O O . SER C 1 583 ? 79.833 -5.890 -62.127 1.00 134.10 668 SER C O 1
ATOM 11841 N N . TYR C 1 584 ? 81.192 -7.396 -61.144 1.00 132.14 669 TYR C N 1
ATOM 11842 C CA . TYR C 1 584 ? 80.710 -7.124 -59.785 1.00 132.02 669 TYR C CA 1
ATOM 11843 C C . TYR C 1 584 ? 81.693 -6.285 -58.966 1.00 127.45 669 TYR C C 1
ATOM 11844 O O . TYR C 1 584 ? 81.358 -5.830 -57.864 1.00 127.09 669 TYR C O 1
ATOM 11853 N N . SER C 1 585 ? 82.904 -6.110 -59.500 1.00 124.22 670 SER C N 1
ATOM 11854 C CA . SER C 1 585 ? 83.892 -5.197 -58.936 1.00 119.84 670 SER C CA 1
ATOM 11855 C C . SER C 1 585 ? 83.326 -3.783 -58.971 1.00 119.21 670 SER C C 1
ATOM 11856 O O . SER C 1 585 ? 82.747 -3.362 -59.979 1.00 120.60 670 SER C O 1
ATOM 11859 N N . LEU C 1 586 ? 83.483 -3.056 -57.871 1.00 117.33 671 LEU C N 1
ATOM 11860 C CA . LEU C 1 586 ? 82.788 -1.778 -57.707 1.00 117.28 671 LEU C CA 1
ATOM 11861 C C . LEU C 1 586 ? 83.686 -0.543 -57.879 1.00 113.50 671 LEU C C 1
ATOM 11862 O O . LEU C 1 586 ? 84.912 -0.649 -57.855 1.00 110.60 671 LEU C O 1
ATOM 11867 N N . VAL C 1 587 ? 83.056 0.614 -58.080 1.00 113.78 672 VAL C N 1
ATOM 11868 C CA . VAL C 1 587 ? 83.753 1.874 -58.372 1.00 110.94 672 VAL C CA 1
ATOM 11869 C C . VAL C 1 587 ? 84.928 2.167 -57.423 1.00 107.92 672 VAL C C 1
ATOM 11870 O O . VAL C 1 587 ? 86.003 2.575 -57.872 1.00 105.50 672 VAL C O 1
ATOM 11874 N N . ARG C 1 588 ? 84.735 1.928 -56.127 1.00 108.55 673 ARG C N 1
ATOM 11875 C CA . ARG C 1 588 ? 85.784 2.168 -55.136 1.00 106.08 673 ARG C CA 1
ATOM 11876 C C . ARG C 1 588 ? 87.074 1.443 -55.490 1.00 104.20 673 ARG C C 1
ATOM 11877 O O . ARG C 1 588 ? 88.122 1.732 -54.905 1.00 102.24 673 ARG C O 1
ATOM 11885 N N . GLN C 1 589 ? 86.990 0.505 -56.436 1.00 105.43 674 GLN C N 1
ATOM 11886 C CA . GLN C 1 589 ? 88.171 -0.208 -56.941 1.00 103.88 674 GLN C CA 1
ATOM 11887 C C . GLN C 1 589 ? 88.466 0.010 -58.428 1.00 103.43 674 GLN C C 1
ATOM 11888 O O . GLN C 1 589 ? 89.593 -0.217 -58.864 1.00 101.95 674 GLN C O 1
ATOM 11894 N N . LEU C 1 590 ? 87.464 0.435 -59.196 1.00 105.04 675 LEU C N 1
ATOM 11895 C CA . LEU C 1 590 ? 87.702 0.908 -60.556 1.00 104.54 675 LEU C CA 1
ATOM 11896 C C . LEU C 1 590 ? 88.488 2.214 -60.491 1.00 101.70 675 LEU C C 1
ATOM 11897 O O . LEU C 1 590 ? 89.453 2.423 -61.243 1.00 100.31 675 LEU C O 1
ATOM 11902 N N . HIS C 1 591 ? 88.079 3.073 -59.562 1.00 100.95 676 HIS C N 1
ATOM 11903 C CA . HIS C 1 591 ? 88.707 4.364 -59.377 1.00 98.51 676 HIS C CA 1
ATOM 11904 C C . HIS C 1 591 ? 90.179 4.193 -59.017 1.00 96.08 676 HIS C C 1
ATOM 11905 O O . HIS C 1 591 ? 91.031 4.934 -59.511 1.00 94.60 676 HIS C O 1
ATOM 11912 N N . PHE C 1 592 ? 90.481 3.193 -58.192 1.00 96.02 677 PHE C N 1
ATOM 11913 C CA . PHE C 1 592 ? 91.859 2.951 -57.780 1.00 94.01 677 PHE C CA 1
ATOM 11914 C C . PHE C 1 592 ? 92.741 2.573 -58.963 1.00 93.45 677 PHE C C 1
ATOM 11915 O O . PHE C 1 592 ? 93.879 3.032 -59.060 1.00 91.58 677 PHE C O 1
ATOM 11923 N N . LEU C 1 593 ? 92.202 1.741 -59.854 1.00 95.45 678 LEU C N 1
ATOM 11924 C CA . LEU C 1 593 ? 92.932 1.253 -61.018 1.00 95.54 678 LEU C CA 1
ATOM 11925 C C . LEU C 1 593 ? 93.209 2.381 -61.995 1.00 95.11 678 LEU C C 1
ATOM 11926 O O . LEU C 1 593 ? 94.222 2.367 -62.702 1.00 94.67 678 LEU C O 1
ATOM 11931 N N . PHE C 1 594 ? 92.304 3.356 -62.028 1.00 95.59 679 PHE C N 1
ATOM 11932 C CA . PHE C 1 594 ? 92.469 4.538 -62.866 1.00 95.19 679 PHE C CA 1
ATOM 11933 C C . PHE C 1 594 ? 93.555 5.496 -62.357 1.00 92.79 679 PHE C C 1
ATOM 11934 O O . PHE C 1 594 ? 94.177 6.212 -63.140 1.00 92.34 679 PHE C O 1
ATOM 11942 N N . VAL C 1 595 ? 93.770 5.503 -61.043 1.00 91.55 680 VAL C N 1
ATOM 11943 C CA . VAL C 1 595 ? 94.705 6.422 -60.404 1.00 89.27 680 VAL C CA 1
ATOM 11944 C C . VAL C 1 595 ? 96.129 5.871 -60.451 1.00 88.11 680 VAL C C 1
ATOM 11945 O O . VAL C 1 595 ? 97.076 6.615 -60.692 1.00 87.04 680 VAL C O 1
ATOM 11949 N N . MET C 1 596 ? 96.263 4.565 -60.239 1.00 88.79 681 MET C N 1
ATOM 11950 C CA . MET C 1 596 ? 97.562 3.899 -60.169 1.00 88.16 681 MET C CA 1
ATOM 11951 C C . MET C 1 596 ? 98.034 3.404 -61.536 1.00 89.00 681 MET C C 1
ATOM 11952 O O . MET C 1 596 ? 99.152 3.709 -61.974 1.00 88.47 681 MET C O 1
ATOM 11957 N N . LEU C 1 597 ? 97.180 2.635 -62.202 1.00 90.65 682 LEU C N 1
ATOM 11958 C CA . LEU C 1 597 ? 97.519 2.078 -63.497 1.00 91.90 682 LEU C CA 1
ATOM 11959 C C . LEU C 1 597 ? 97.363 3.126 -64.595 1.00 92.36 682 LEU C C 1
ATOM 11960 O O . LEU C 1 597 ? 98.051 3.076 -65.615 1.00 93.36 682 LEU C O 1
ATOM 11965 N N . MET C 1 598 ? 96.456 4.071 -64.372 1.00 92.02 683 MET C N 1
ATOM 11966 C CA . MET C 1 598 ? 96.287 5.241 -65.233 1.00 92.27 683 MET C CA 1
ATOM 11967 C C . MET C 1 598 ? 95.875 4.941 -66.682 1.00 94.80 683 MET C C 1
ATOM 11968 O O . MET C 1 598 ? 96.245 5.679 -67.589 1.00 95.21 683 MET C O 1
ATOM 11973 N N . PRO C 1 599 ? 95.071 3.885 -66.900 1.00 96.98 684 PRO C N 1
ATOM 11974 C CA . PRO C 1 599 ? 94.695 3.493 -68.259 1.00 99.80 684 PRO C CA 1
ATOM 11975 C C . PRO C 1 599 ? 93.583 4.380 -68.812 1.00 101.22 684 PRO C C 1
ATOM 11976 O O . PRO C 1 599 ? 92.994 5.168 -68.066 1.00 100.36 684 PRO C O 1
ATOM 11980 N N . SER C 1 600 ? 93.284 4.249 -70.100 1.00 103.66 685 SER C N 1
ATOM 11981 C CA . SER C 1 600 ? 92.205 5.040 -70.684 1.00 105.38 685 SER C CA 1
ATOM 11982 C C . SER C 1 600 ? 90.887 4.287 -70.607 1.00 107.80 685 SER C C 1
ATOM 11983 O O . SER C 1 600 ? 89.820 4.900 -70.606 1.00 108.96 685 SER C O 1
ATOM 11986 N N . MET C 1 601 ? 90.978 2.956 -70.558 1.00 108.85 686 MET C N 1
ATOM 11987 C CA . MET C 1 601 ? 89.815 2.055 -70.585 1.00 111.56 686 MET C CA 1
ATOM 11988 C C . MET C 1 601 ? 90.039 0.779 -69.773 1.00 110.86 686 MET C C 1
ATOM 11989 O O . MET C 1 601 ? 91.146 0.243 -69.716 1.00 109.60 686 MET C O 1
ATOM 11994 N N . ILE C 1 602 ? 88.967 0.298 -69.155 1.00 111.92 687 ILE C N 1
ATOM 11995 C CA . ILE C 1 602 ? 88.976 -0.967 -68.427 1.00 112.03 687 ILE C CA 1
ATOM 11996 C C . ILE C 1 602 ? 87.873 -1.870 -69.000 1.00 116.24 687 ILE C C 1
ATOM 11997 O O . ILE C 1 602 ? 86.728 -1.440 -69.149 1.00 118.20 687 ILE C O 1
ATOM 12002 N N . TYR C 1 603 ? 88.223 -3.110 -69.337 1.00 117.79 688 TYR C N 1
ATOM 12003 C CA . TYR C 1 603 ? 87.261 -4.058 -69.892 1.00 121.76 688 TYR C CA 1
ATOM 12004 C C . TYR C 1 603 ? 86.505 -4.727 -68.754 1.00 122.45 688 TYR C C 1
ATOM 12005 O O . TYR C 1 603 ? 87.048 -4.913 -67.666 1.00 119.99 688 TYR C O 1
ATOM 12014 N N . VAL C 1 604 ? 85.248 -5.077 -69.003 1.00 126.09 689 VAL C N 1
ATOM 12015 C CA . VAL C 1 604 ? 84.418 -5.718 -67.989 1.00 127.34 689 VAL C CA 1
ATOM 12016 C C . VAL C 1 604 ? 84.099 -7.166 -68.373 1.00 131.40 689 VAL C C 1
ATOM 12017 O O . VAL C 1 604 ? 83.554 -7.433 -69.441 1.00 134.85 689 VAL C O 1
ATOM 12021 N N . THR C 1 605 ? 84.468 -8.093 -67.491 1.00 131.20 690 THR C N 1
ATOM 12022 C CA . THR C 1 605 ? 84.254 -9.527 -67.697 1.00 135.08 690 THR C CA 1
ATOM 12023 C C . THR C 1 605 ? 83.007 -9.982 -66.958 1.00 138.04 690 THR C C 1
ATOM 12024 O O . THR C 1 605 ? 82.884 -9.810 -65.745 1.00 136.47 690 THR C O 1
ATOM 12028 N N . GLU C 1 606 ? 82.077 -10.551 -67.708 1.00 142.81 691 GLU C N 1
ATOM 12029 C CA . GLU C 1 606 ? 80.901 -11.174 -67.139 1.00 146.45 691 GLU C CA 1
ATOM 12030 C C . GLU C 1 606 ? 80.909 -12.638 -67.577 1.00 150.26 691 GLU C C 1
ATOM 12031 O O . GLU C 1 606 ? 80.679 -12.960 -68.748 1.00 153.38 691 GLU C O 1
ATOM 12037 N N . ARG C 1 607 ? 81.222 -13.508 -66.621 1.00 149.99 692 ARG C N 1
ATOM 12038 C CA . ARG C 1 607 ? 81.329 -14.954 -66.835 1.00 153.41 692 ARG C CA 1
ATOM 12039 C C . ARG C 1 607 ? 82.354 -15.348 -67.902 1.00 153.36 692 ARG C C 1
ATOM 12040 O O . ARG C 1 607 ? 82.259 -16.425 -68.490 1.00 157.40 692 ARG C O 1
ATOM 12048 N N . GLY C 1 608 ? 83.335 -14.480 -68.137 1.00 149.15 693 GLY C N 1
ATOM 12049 C CA . GLY C 1 608 ? 84.381 -14.740 -69.121 1.00 149.06 693 GLY C CA 1
ATOM 12050 C C . GLY C 1 608 ? 84.204 -13.957 -70.408 1.00 150.03 693 GLY C C 1
ATOM 12051 O O . GLY C 1 608 ? 85.187 -13.614 -71.071 1.00 148.24 693 GLY C O 1
ATOM 12052 N N . LYS C 1 609 ? 82.950 -13.681 -70.762 1.00 153.17 694 LYS C N 1
ATOM 12053 C CA . LYS C 1 609 ? 82.628 -12.921 -71.971 1.00 154.83 694 LYS C CA 1
ATOM 12054 C C . LYS C 1 609 ? 82.898 -11.435 -71.766 1.00 150.46 694 LYS C C 1
ATOM 12055 O O . LYS C 1 609 ? 82.644 -10.900 -70.685 1.00 148.09 694 LYS C O 1
ATOM 12061 N N . LEU C 1 610 ? 83.408 -10.769 -72.802 1.00 149.83 695 LEU C N 1
ATOM 12062 C CA . LEU C 1 610 ? 83.578 -9.322 -72.750 1.00 146.08 695 LEU C CA 1
ATOM 12063 C C . LEU C 1 610 ? 82.197 -8.682 -72.787 1.00 148.15 695 LEU C C 1
ATOM 12064 O O . LEU C 1 610 ? 81.501 -8.736 -73.800 1.00 152.11 695 LEU C O 1
ATOM 12069 N N . VAL C 1 611 ? 81.801 -8.105 -71.657 1.00 145.72 696 VAL C N 1
ATOM 12070 C CA . VAL C 1 611 ? 80.516 -7.437 -71.522 1.00 147.49 696 VAL C CA 1
ATOM 12071 C C . VAL C 1 611 ? 80.755 -6.028 -71.017 1.00 143.44 696 VAL C C 1
ATOM 12072 O O . VAL C 1 611 ? 80.608 -5.763 -69.828 1.00 141.57 696 VAL C O 1
ATOM 12076 N N . GLY C 1 612 ? 81.165 -5.133 -71.908 1.00 142.48 697 GLY C N 1
ATOM 12077 C CA . GLY C 1 612 ? 81.326 -3.726 -71.540 1.00 138.85 697 GLY C CA 1
ATOM 12078 C C . GLY C 1 612 ? 82.722 -3.158 -71.360 1.00 133.95 697 GLY C C 1
ATOM 12079 O O . GLY C 1 612 ? 83.606 -3.802 -70.799 1.00 131.73 697 GLY C O 1
ATOM 12080 N N . ILE C 1 613 ? 82.895 -1.937 -71.858 1.00 132.64 698 ILE C N 1
ATOM 12081 C CA . ILE C 1 613 ? 84.076 -1.121 -71.607 1.00 128.42 698 ILE C CA 1
ATOM 12082 C C . ILE C 1 613 ? 83.687 -0.099 -70.539 1.00 126.17 698 ILE C C 1
ATOM 12083 O O . ILE C 1 613 ? 82.538 0.346 -70.498 1.00 128.29 698 ILE C O 1
ATOM 12088 N N . VAL C 1 614 ? 84.619 0.262 -69.664 1.00 122.19 699 VAL C N 1
ATOM 12089 C CA . VAL C 1 614 ? 84.395 1.414 -68.795 1.00 120.07 699 VAL C CA 1
ATOM 12090 C C . VAL C 1 614 ? 85.436 2.511 -69.075 1.00 117.13 699 VAL C C 1
ATOM 12091 O O . VAL C 1 614 ? 86.617 2.391 -68.733 1.00 114.29 699 VAL C O 1
ATOM 12095 N N . GLU C 1 615 ? 84.970 3.564 -69.743 1.00 118.19 700 GLU C N 1
ATOM 12096 C CA . GLU C 1 615 ? 85.792 4.713 -70.088 1.00 115.99 700 GLU C CA 1
ATOM 12097 C C . GLU C 1 615 ? 86.325 5.344 -68.811 1.00 112.39 700 GLU C C 1
ATOM 12098 O O . GLU C 1 615 ? 85.761 5.160 -67.731 1.00 112.13 700 GLU C O 1
ATOM 12104 N N . ARG C 1 616 ? 87.420 6.083 -68.945 1.00 110.03 701 ARG C N 1
ATOM 12105 C CA . ARG C 1 616 ? 88.045 6.799 -67.832 1.00 106.62 701 ARG C CA 1
ATOM 12106 C C . ARG C 1 616 ? 87.203 8.024 -67.495 1.00 106.76 701 ARG C C 1
ATOM 12107 O O . ARG C 1 616 ? 87.221 8.507 -66.371 1.00 104.77 701 ARG C O 1
ATOM 12115 N N . GLU C 1 617 ? 86.437 8.476 -68.484 1.00 109.46 702 GLU C N 1
ATOM 12116 C CA . GLU C 1 617 ? 85.453 9.546 -68.340 1.00 111.10 702 GLU C CA 1
ATOM 12117 C C . GLU C 1 617 ? 84.250 9.139 -67.475 1.00 112.63 702 GLU C C 1
ATOM 12118 O O . GLU C 1 617 ? 83.462 9.993 -67.059 1.00 113.60 702 GLU C O 1
ATOM 12124 N N . ASP C 1 618 ? 84.105 7.840 -67.211 1.00 113.21 703 ASP C N 1
ATOM 12125 C CA . ASP C 1 618 ? 82.931 7.313 -66.502 1.00 115.13 703 ASP C CA 1
ATOM 12126 C C . ASP C 1 618 ? 83.068 7.327 -64.982 1.00 112.98 703 ASP C C 1
ATOM 12127 O O . ASP C 1 618 ? 82.100 7.078 -64.269 1.00 114.80 703 ASP C O 1
ATOM 12132 N N . VAL C 1 619 ? 84.269 7.605 -64.489 1.00 109.39 704 VAL C N 1
ATOM 12133 C CA . VAL C 1 619 ? 84.548 7.511 -63.058 1.00 107.23 704 VAL C CA 1
ATOM 12134 C C . VAL C 1 619 ? 85.229 8.779 -62.542 1.00 104.62 704 VAL C C 1
ATOM 12135 O O . VAL C 1 619 ? 84.832 9.320 -61.516 1.00 104.41 704 VAL C O 1
ATOM 12139 N N . ALA C 1 620 ? 86.235 9.257 -63.266 1.00 102.90 705 ALA C N 1
ATOM 12140 C CA . ALA C 1 620 ? 86.931 10.479 -62.895 1.00 100.83 705 ALA C CA 1
ATOM 12141 C C . ALA C 1 620 ? 86.024 11.691 -63.007 1.00 102.50 705 ALA C C 1
ATOM 12142 O O . ALA C 1 620 ? 85.235 11.808 -63.953 1.00 104.67 705 ALA C O 1
ATOM 12144 N N . TYR C 1 621 ? 86.148 12.588 -62.031 1.00 101.59 706 TYR C N 1
ATOM 12145 C CA . TYR C 1 621 ? 85.522 13.899 -62.099 1.00 103.07 706 TYR C CA 1
ATOM 12146 C C . TYR C 1 621 ? 86.143 14.684 -63.253 1.00 102.86 706 TYR C C 1
ATOM 12147 O O . TYR C 1 621 ? 87.051 15.484 -63.057 1.00 101.04 706 TYR C O 1
ATOM 12156 N N . GLY C 1 622 ? 85.667 14.438 -64.466 1.00 105.23 707 GLY C N 1
ATOM 12157 C CA . GLY C 1 622 ? 86.289 15.037 -65.637 1.00 105.67 707 GLY C CA 1
ATOM 12158 C C . GLY C 1 622 ? 85.341 15.932 -66.397 1.00 108.80 707 GLY C C 1
ATOM 12159 O O . GLY C 1 622 ? 84.293 15.478 -66.865 1.00 111.70 707 GLY C O 1
ATOM 12160 N N . TYR C 1 623 ? 85.707 17.207 -66.521 1.00 108.62 708 TYR C N 1
ATOM 12161 C CA . TYR C 1 623 ? 84.919 18.168 -67.299 1.00 111.59 708 TYR C CA 1
ATOM 12162 C C . TYR C 1 623 ? 85.055 17.908 -68.800 1.00 113.37 708 TYR C C 1
ATOM 12163 O O . TYR C 1 623 ? 84.049 17.868 -69.521 1.00 116.45 708 TYR C O 1
ATOM 12164 N N . SER C 1 624 ? 86.303 17.741 -69.251 1.00 111.75 709 SER C N 1
ATOM 12165 C CA . SER C 1 624 ? 86.625 17.370 -70.641 1.00 113.41 709 SER C CA 1
ATOM 12166 C C . SER C 1 624 ? 86.481 18.540 -71.617 1.00 115.62 709 SER C C 1
ATOM 12167 O O . SER C 1 624 ? 87.220 19.532 -71.520 1.00 114.39 709 SER C O 1
ATOM 12168 N N . ASN C 1 625 ? 85.543 18.402 -72.563 1.00 119.09 710 ASN C N 1
ATOM 12169 C CA . ASN C 1 625 ? 85.140 19.495 -73.458 1.00 121.78 710 ASN C CA 1
ATOM 12170 C C . ASN C 1 625 ? 86.146 19.808 -74.565 1.00 122.12 710 ASN C C 1
ATOM 12171 O O . ASN C 1 625 ? 85.783 20.358 -75.610 1.00 125.14 710 ASN C O 1
ATOM 12172 N N . SER D 1 3 ? 68.246 10.526 -21.677 1.00 115.59 88 SER D N 1
ATOM 12173 C CA . SER D 1 3 ? 66.761 10.442 -21.903 1.00 113.33 88 SER D CA 1
ATOM 12174 C C . SER D 1 3 ? 66.371 9.103 -22.533 1.00 112.94 88 SER D C 1
ATOM 12175 O O . SER D 1 3 ? 65.334 8.534 -22.194 1.00 110.17 88 SER D O 1
ATOM 12178 N N . LEU D 1 4 ? 67.197 8.611 -23.458 1.00 116.10 89 LEU D N 1
ATOM 12179 C CA . LEU D 1 4 ? 66.938 7.340 -24.156 1.00 116.31 89 LEU D CA 1
ATOM 12180 C C . LEU D 1 4 ? 68.006 6.304 -23.830 1.00 116.71 89 LEU D C 1
ATOM 12181 O O . LEU D 1 4 ? 67.724 5.109 -23.718 1.00 115.22 89 LEU D O 1
ATOM 12186 N N . MET D 1 5 ? 69.239 6.775 -23.692 1.00 119.00 90 MET D N 1
ATOM 12187 C CA . MET D 1 5 ? 70.322 5.948 -23.190 1.00 119.60 90 MET D CA 1
ATOM 12188 C C . MET D 1 5 ? 70.050 5.569 -21.746 1.00 115.52 90 MET D C 1
ATOM 12189 O O . MET D 1 5 ? 70.493 4.523 -21.277 1.00 114.90 90 MET D O 1
ATOM 12194 N N . TYR D 1 6 ? 69.306 6.433 -21.057 1.00 113.02 91 TYR D N 1
ATOM 12195 C CA . TYR D 1 6 ? 68.819 6.170 -19.711 1.00 109.07 91 TYR D CA 1
ATOM 12196 C C . TYR D 1 6 ? 67.891 4.958 -19.696 1.00 106.50 91 TYR D C 1
ATOM 12197 O O . TYR D 1 6 ? 68.136 3.996 -18.966 1.00 105.13 91 TYR D O 1
ATOM 12206 N N . LEU D 1 7 ? 66.837 5.012 -20.509 1.00 106.07 92 LEU D N 1
ATOM 12207 C CA . LEU D 1 7 ? 65.829 3.951 -20.551 1.00 104.01 92 LEU D CA 1
ATOM 12208 C C . LEU D 1 7 ? 66.380 2.610 -21.042 1.00 105.23 92 LEU D C 1
ATOM 12209 O O . LEU D 1 7 ? 66.100 1.572 -20.441 1.00 103.29 92 LEU D O 1
ATOM 12214 N N . LEU D 1 8 ? 67.174 2.642 -22.114 1.00 108.50 93 LEU D N 1
ATOM 12215 C CA . LEU D 1 8 ? 67.718 1.421 -22.714 1.00 110.31 93 LEU D CA 1
ATOM 12216 C C . LEU D 1 8 ? 68.755 0.735 -21.832 1.00 109.76 93 LEU D C 1
ATOM 12217 O O . LEU D 1 8 ? 68.941 -0.482 -21.921 1.00 110.06 93 LEU D O 1
ATOM 12222 N N . ARG D 1 9 ? 69.433 1.513 -20.991 1.00 108.97 94 ARG D N 1
ATOM 12223 C CA . ARG D 1 9 ? 70.369 0.947 -20.028 1.00 108.45 94 ARG D CA 1
ATOM 12224 C C . ARG D 1 9 ? 69.617 0.131 -19.006 1.00 104.98 94 ARG D C 1
ATOM 12225 O O . ARG D 1 9 ? 69.984 -1.013 -18.722 1.00 105.16 94 ARG D O 1
ATOM 12233 N N . LEU D 1 10 ? 68.566 0.756 -18.466 1.00 102.00 95 LEU D N 1
ATOM 12234 C CA . LEU D 1 10 ? 67.704 0.201 -17.428 1.00 98.22 95 LEU D CA 1
ATOM 12235 C C . LEU D 1 10 ? 66.970 -1.025 -17.959 1.00 97.82 95 LEU D C 1
ATOM 12236 O O . LEU D 1 10 ? 67.031 -2.086 -17.341 1.00 96.87 95 LEU D O 1
ATOM 12241 N N . VAL D 1 11 ? 66.314 -0.886 -19.113 1.00 98.74 96 VAL D N 1
ATOM 12242 C CA . VAL D 1 11 ? 65.600 -2.007 -19.747 1.00 99.05 96 VAL D CA 1
ATOM 12243 C C . VAL D 1 11 ? 66.524 -3.215 -19.969 1.00 101.31 96 VAL D C 1
ATOM 12244 O O . VAL D 1 11 ? 66.165 -4.348 -19.647 1.00 100.47 96 VAL D O 1
ATOM 12248 N N . CYS D 1 12 ? 67.714 -2.958 -20.506 1.00 104.48 97 CYS D N 1
ATOM 12249 C CA . CYS D 1 12 ? 68.731 -3.989 -20.688 1.00 107.02 97 CYS D CA 1
ATOM 12250 C C . CYS D 1 12 ? 69.045 -4.746 -19.404 1.00 105.28 97 CYS D C 1
ATOM 12251 O O . CYS D 1 12 ? 69.137 -5.972 -19.409 1.00 105.72 97 CYS D O 1
ATOM 12254 N N . PHE D 1 13 ? 69.204 -3.999 -18.312 1.00 103.65 98 PHE D N 1
ATOM 12255 C CA . PHE D 1 13 ? 69.559 -4.562 -17.008 1.00 102.28 98 PHE D CA 1
ATOM 12256 C C . PHE D 1 13 ? 68.475 -5.469 -16.481 1.00 100.11 98 PHE D C 1
ATOM 12257 O O . PHE D 1 13 ? 68.733 -6.628 -16.155 1.00 100.55 98 PHE D O 1
ATOM 12265 N N . LEU D 1 14 ? 67.266 -4.924 -16.400 1.00 98.15 99 LEU D N 1
ATOM 12266 C CA . LEU D 1 14 ? 66.123 -5.625 -15.827 1.00 96.17 99 LEU D CA 1
ATOM 12267 C C . LEU D 1 14 ? 65.775 -6.900 -16.606 1.00 97.71 99 LEU D C 1
ATOM 12268 O O . LEU D 1 14 ? 65.404 -7.915 -16.002 1.00 96.98 99 LEU D O 1
ATOM 12273 N N . THR D 1 15 ? 65.916 -6.855 -17.933 1.00 100.15 100 THR D N 1
ATOM 12274 C CA . THR D 1 15 ? 65.659 -8.034 -18.766 1.00 101.94 100 THR D CA 1
ATOM 12275 C C . THR D 1 15 ? 66.753 -9.079 -18.577 1.00 103.72 100 THR D C 1
ATOM 12276 O O . THR D 1 15 ? 66.459 -10.267 -18.446 1.00 103.93 100 THR D O 1
ATOM 12280 N N . LEU D 1 16 ? 68.007 -8.632 -18.547 1.00 105.22 101 LEU D N 1
ATOM 12281 C CA . LEU D 1 16 ? 69.132 -9.540 -18.325 1.00 107.18 101 LEU D CA 1
ATOM 12282 C C . LEU D 1 16 ? 69.155 -10.111 -16.907 1.00 105.16 101 LEU D C 1
ATOM 12283 O O . LEU D 1 16 ? 69.669 -11.217 -16.699 1.00 106.60 101 LEU D O 1
ATOM 12288 N N . LEU D 1 17 ? 68.592 -9.363 -15.950 1.00 102.00 102 LEU D N 1
ATOM 12289 C CA . LEU D 1 17 ? 68.409 -9.837 -14.575 1.00 99.77 102 LEU D CA 1
ATOM 12290 C C . LEU D 1 17 ? 67.317 -10.887 -14.546 1.00 99.20 102 LEU D C 1
ATOM 12291 O O . LEU D 1 17 ? 67.560 -12.034 -14.184 1.00 100.10 102 LEU D O 1
ATOM 12296 N N . GLY D 1 18 ? 66.112 -10.473 -14.928 1.00 98.04 103 GLY D N 1
ATOM 12297 C CA . GLY D 1 18 ? 64.929 -11.331 -14.897 1.00 97.81 103 GLY D CA 1
ATOM 12298 C C . GLY D 1 18 ? 65.091 -12.682 -15.571 1.00 100.48 103 GLY D C 1
ATOM 12299 O O . GLY D 1 18 ? 64.692 -13.714 -15.016 1.00 100.41 103 GLY D O 1
ATOM 12300 N N . VAL D 1 19 ? 65.667 -12.673 -16.773 1.00 103.07 104 VAL D N 1
ATOM 12301 C CA . VAL D 1 19 ? 66.013 -13.907 -17.467 1.00 105.96 104 VAL D CA 1
ATOM 12302 C C . VAL D 1 19 ? 66.896 -14.765 -16.552 1.00 106.50 104 VAL D C 1
ATOM 12303 O O . VAL D 1 19 ? 66.432 -15.786 -16.038 1.00 106.36 104 VAL D O 1
ATOM 12307 N N . THR D 1 20 ? 68.130 -14.321 -16.304 1.00 107.14 105 THR D N 1
ATOM 12308 C CA . THR D 1 20 ? 69.124 -15.157 -15.619 1.00 108.35 105 THR D CA 1
ATOM 12309 C C . THR D 1 20 ? 68.767 -15.479 -14.172 1.00 106.06 105 THR D C 1
ATOM 12310 O O . THR D 1 20 ? 69.374 -16.368 -13.574 1.00 107.12 105 THR D O 1
ATOM 12314 N N . ALA D 1 21 ? 67.789 -14.756 -13.620 1.00 103.27 106 ALA D N 1
ATOM 12315 C CA . ALA D 1 21 ? 67.246 -15.050 -12.284 1.00 101.29 106 ALA D CA 1
ATOM 12316 C C . ALA D 1 21 ? 66.311 -16.254 -12.358 1.00 101.77 106 ALA D C 1
ATOM 12317 O O . ALA D 1 21 ? 66.538 -17.268 -11.701 1.00 102.44 106 ALA D O 1
ATOM 12319 N N . ALA D 1 22 ? 65.271 -16.137 -13.180 1.00 101.64 107 ALA D N 1
ATOM 12320 C CA . ALA D 1 22 ? 64.335 -17.234 -13.414 1.00 102.53 107 ALA D CA 1
ATOM 12321 C C . ALA D 1 22 ? 65.006 -18.436 -14.085 1.00 105.72 107 ALA D C 1
ATOM 12322 O O . ALA D 1 22 ? 64.459 -19.540 -14.091 1.00 107.10 107 ALA D O 1
ATOM 12324 N N . LEU D 1 23 ? 66.186 -18.219 -14.654 1.00 107.21 108 LEU D N 1
ATOM 12325 C CA . LEU D 1 23 ? 66.944 -19.303 -15.260 1.00 110.32 108 LEU D CA 1
ATOM 12326 C C . LEU D 1 23 ? 67.695 -20.085 -14.184 1.00 110.74 108 LEU D C 1
ATOM 12327 O O . LEU D 1 23 ? 67.693 -21.319 -14.182 1.00 112.70 108 LEU D O 1
ATOM 12332 N N . PHE D 1 24 ? 68.328 -19.349 -13.272 1.00 109.01 109 PHE D N 1
ATOM 12333 C CA . PHE D 1 24 ? 69.094 -19.928 -12.167 1.00 109.27 109 PHE D CA 1
ATOM 12334 C C . PHE D 1 24 ? 68.174 -20.714 -11.245 1.00 108.27 109 PHE D C 1
ATOM 12335 O O . PHE D 1 24 ? 68.521 -21.806 -10.802 1.00 109.91 109 PHE D O 1
ATOM 12343 N N . ILE D 1 25 ? 66.999 -20.142 -10.976 1.00 105.84 110 ILE D N 1
ATOM 12344 C CA . ILE D 1 25 ? 66.008 -20.727 -10.066 1.00 104.70 110 ILE D CA 1
ATOM 12345 C C . ILE D 1 25 ? 65.378 -21.959 -10.692 1.00 106.78 110 ILE D C 1
ATOM 12346 O O . ILE D 1 25 ? 64.955 -22.871 -9.983 1.00 107.27 110 ILE D O 1
ATOM 12351 N N . PHE D 1 26 ? 65.318 -21.976 -12.022 1.00 108.23 111 PHE D N 1
ATOM 12352 C CA . PHE D 1 26 ? 64.866 -23.147 -12.749 1.00 110.84 111 PHE D CA 1
ATOM 12353 C C . PHE D 1 26 ? 65.864 -24.290 -12.547 1.00 113.65 111 PHE D C 1
ATOM 12354 O O . PHE D 1 26 ? 65.461 -25.442 -12.378 1.00 115.31 111 PHE D O 1
ATOM 12362 N N . ALA D 1 27 ? 67.156 -23.959 -12.543 1.00 114.30 112 ALA D N 1
ATOM 12363 C CA . ALA D 1 27 ? 68.218 -24.943 -12.318 1.00 117.04 112 ALA D CA 1
ATOM 12364 C C . ALA D 1 27 ? 68.286 -25.435 -10.867 1.00 116.34 112 ALA D C 1
ATOM 12365 O O . ALA D 1 27 ? 68.667 -26.577 -10.623 1.00 118.77 112 ALA D O 1
ATOM 12367 N N . VAL D 1 28 ? 67.932 -24.566 -9.915 1.00 113.31 113 VAL D N 1
ATOM 12368 C CA . VAL D 1 28 ? 67.759 -24.948 -8.502 1.00 112.43 113 VAL D CA 1
ATOM 12369 C C . VAL D 1 28 ? 66.654 -26.006 -8.418 1.00 113.62 113 VAL D C 1
ATOM 12370 O O . VAL D 1 28 ? 66.849 -27.089 -7.865 1.00 115.53 113 VAL D O 1
ATOM 12374 N N . ASP D 1 29 ? 65.505 -25.662 -9.002 1.00 112.80 114 ASP D N 1
ATOM 12375 C CA . ASP D 1 29 ? 64.309 -26.497 -9.053 1.00 113.91 114 ASP D CA 1
ATOM 12376 C C . ASP D 1 29 ? 64.588 -27.811 -9.755 1.00 117.48 114 ASP D C 1
ATOM 12377 O O . ASP D 1 29 ? 64.111 -28.862 -9.328 1.00 119.19 114 ASP D O 1
ATOM 12382 N N . LEU D 1 30 ? 65.360 -27.733 -10.837 1.00 118.89 115 LEU D N 1
ATOM 12383 C CA . LEU D 1 30 ? 65.764 -28.900 -11.622 1.00 122.55 115 LEU D CA 1
ATOM 12384 C C . LEU D 1 30 ? 66.663 -29.843 -10.823 1.00 124.46 115 LEU D C 1
ATOM 12385 O O . LEU D 1 30 ? 66.599 -31.061 -10.991 1.00 127.37 115 LEU D O 1
ATOM 12390 N N . ALA D 1 31 ? 67.495 -29.266 -9.958 1.00 122.90 116 ALA D N 1
ATOM 12391 C CA . ALA D 1 31 ? 68.418 -30.029 -9.129 1.00 124.71 116 ALA D CA 1
ATOM 12392 C C . ALA D 1 31 ? 67.730 -30.638 -7.910 1.00 124.43 116 ALA D C 1
ATOM 12393 O O . ALA D 1 31 ? 68.201 -31.633 -7.371 1.00 126.98 116 ALA D O 1
ATOM 12395 N N . VAL D 1 32 ? 66.620 -30.045 -7.478 1.00 121.74 117 VAL D N 1
ATOM 12396 C CA . VAL D 1 32 ? 65.850 -30.574 -6.348 1.00 121.67 117 VAL D CA 1
ATOM 12397 C C . VAL D 1 32 ? 65.028 -31.798 -6.771 1.00 124.54 117 VAL D C 1
ATOM 12398 O O . VAL D 1 32 ? 64.861 -32.747 -6.001 1.00 126.30 117 VAL D O 1
ATOM 12402 N N . HIS D 1 33 ? 64.527 -31.762 -8.004 1.00 125.30 118 HIS D N 1
ATOM 12403 C CA . HIS D 1 33 ? 63.745 -32.853 -8.589 1.00 128.38 118 HIS D CA 1
ATOM 12404 C C . HIS D 1 33 ? 64.590 -34.070 -8.970 1.00 132.42 118 HIS D C 1
ATOM 12405 O O . HIS D 1 33 ? 64.053 -35.155 -9.199 1.00 135.26 118 HIS D O 1
ATOM 12412 N N . GLY D 1 34 ? 65.904 -33.878 -9.051 1.00 132.86 119 GLY D N 1
ATOM 12413 C CA . GLY D 1 34 ? 66.833 -34.960 -9.351 1.00 136.90 119 GLY D CA 1
ATOM 12414 C C . GLY D 1 34 ? 67.386 -35.575 -8.081 1.00 137.94 119 GLY D C 1
ATOM 12415 O O . GLY D 1 34 ? 67.445 -36.799 -7.949 1.00 141.44 119 GLY D O 1
ATOM 12416 N N . LEU D 1 35 ? 67.782 -34.717 -7.144 1.00 135.18 120 LEU D N 1
ATOM 12417 C CA . LEU D 1 35 ? 68.340 -35.136 -5.857 1.00 135.96 120 LEU D CA 1
ATOM 12418 C C . LEU D 1 35 ? 67.336 -35.939 -5.040 1.00 136.98 120 LEU D C 1
ATOM 12419 O O . LEU D 1 35 ? 67.722 -36.759 -4.208 1.00 139.32 120 LEU D O 1
ATOM 12424 N N . GLU D 1 36 ? 66.050 -35.684 -5.270 1.00 135.58 121 GLU D N 1
ATOM 12425 C CA . GLU D 1 36 ? 64.984 -36.453 -4.637 1.00 137.00 121 GLU D CA 1
ATOM 12426 C C . GLU D 1 36 ? 64.835 -37.830 -5.299 1.00 141.28 121 GLU D C 1
ATOM 12427 O O . GLU D 1 36 ? 64.649 -38.835 -4.608 1.00 144.01 121 GLU D O 1
ATOM 12433 N N . GLU D 1 37 ? 64.939 -37.879 -6.626 1.00 142.31 122 GLU D N 1
ATOM 12434 C CA . GLU D 1 37 ? 64.817 -39.148 -7.366 1.00 146.68 122 GLU D CA 1
ATOM 12435 C C . GLU D 1 37 ? 66.029 -40.072 -7.190 1.00 149.84 122 GLU D C 1
ATOM 12436 O O . GLU D 1 37 ? 65.894 -41.296 -7.235 1.00 153.59 122 GLU D O 1
ATOM 12442 N N . LEU D 1 38 ? 67.203 -39.474 -6.994 1.00 148.39 123 LEU D N 1
ATOM 12443 C CA . LEU D 1 38 ? 68.398 -40.207 -6.597 1.00 151.10 123 LEU D CA 1
ATOM 12444 C C . LEU D 1 38 ? 68.090 -40.889 -5.272 1.00 151.94 123 LEU D C 1
ATOM 12445 O O . LEU D 1 38 ? 68.071 -42.113 -5.193 1.00 155.92 123 LEU D O 1
ATOM 12450 N N . ARG D 1 39 ? 67.808 -40.077 -4.253 1.00 148.39 124 ARG D N 1
ATOM 12451 C CA . ARG D 1 39 ? 67.431 -40.530 -2.908 1.00 148.86 124 ARG D CA 1
ATOM 12452 C C . ARG D 1 39 ? 66.384 -41.653 -2.916 1.00 151.89 124 ARG D C 1
ATOM 12453 O O . ARG D 1 39 ? 66.388 -42.520 -2.038 1.00 154.46 124 ARG D O 1
ATOM 12461 N N . MET D 1 40 ? 65.505 -41.640 -3.914 1.00 151.85 125 MET D N 1
ATOM 12462 C CA . MET D 1 40 ? 64.465 -42.656 -4.030 1.00 155.04 125 MET D CA 1
ATOM 12463 C C . MET D 1 40 ? 65.001 -43.967 -4.622 1.00 160.13 125 MET D C 1
ATOM 12464 O O . MET D 1 40 ? 64.585 -45.052 -4.206 1.00 163.57 125 MET D O 1
ATOM 12469 N N . LYS D 1 41 ? 65.916 -43.858 -5.588 1.00 160.86 126 LYS D N 1
ATOM 12470 C CA . LYS D 1 41 ? 66.570 -45.028 -6.189 1.00 165.86 126 LYS D CA 1
ATOM 12471 C C . LYS D 1 41 ? 67.327 -45.816 -5.141 1.00 168.35 126 LYS D C 1
ATOM 12472 O O . LYS D 1 41 ? 67.195 -47.035 -5.071 1.00 172.76 126 LYS D O 1
ATOM 12478 N N . ILE D 1 42 ? 68.116 -45.107 -4.333 1.00 165.84 127 ILE D N 1
ATOM 12479 C CA . ILE D 1 42 ? 68.882 -45.704 -3.236 1.00 168.07 127 ILE D CA 1
ATOM 12480 C C . ILE D 1 42 ? 68.017 -46.648 -2.386 1.00 170.69 127 ILE D C 1
ATOM 12481 O O . ILE D 1 42 ? 68.451 -47.748 -2.024 1.00 175.01 127 ILE D O 1
ATOM 12486 N N . SER D 1 43 ? 66.785 -46.227 -2.109 1.00 168.41 128 SER D N 1
ATOM 12487 C CA . SER D 1 43 ? 65.869 -46.985 -1.256 1.00 170.64 128 SER D CA 1
ATOM 12488 C C . SER D 1 43 ? 65.257 -48.207 -1.931 1.00 175.11 128 SER D C 1
ATOM 12489 O O . SER D 1 43 ? 65.216 -49.284 -1.334 1.00 179.13 128 SER D O 1
ATOM 12492 N N . ARG D 1 44 ? 64.789 -48.040 -3.167 1.00 174.70 129 ARG D N 1
ATOM 12493 C CA . ARG D 1 44 ? 64.107 -49.119 -3.894 1.00 179.00 129 ARG D CA 1
ATOM 12494 C C . ARG D 1 44 ? 65.042 -50.221 -4.415 1.00 183.87 129 ARG D C 1
ATOM 12495 O O . ARG D 1 44 ? 64.571 -51.255 -4.897 1.00 188.20 129 ARG D O 1
ATOM 12503 N N . LEU D 1 45 ? 66.355 -50.006 -4.313 1.00 183.39 130 LEU D N 1
ATOM 12504 C CA . LEU D 1 45 ? 67.337 -51.001 -4.756 1.00 188.08 130 LEU D CA 1
ATOM 12505 C C . LEU D 1 45 ? 67.639 -52.046 -3.673 1.00 192.01 130 LEU D C 1
ATOM 12506 O O . LEU D 1 45 ? 68.013 -53.180 -3.986 1.00 197.17 130 LEU D O 1
ATOM 12511 N N . ALA D 1 46 ? 67.489 -51.647 -2.408 1.00 189.79 131 ALA D N 1
ATOM 12512 C CA . ALA D 1 46 ? 67.651 -52.548 -1.262 1.00 193.25 131 ALA D CA 1
ATOM 12513 C C . ALA D 1 46 ? 66.310 -53.197 -0.893 1.00 195.31 131 ALA D C 1
ATOM 12514 O O . ALA D 1 46 ? 65.295 -52.915 -1.530 1.00 194.08 131 ALA D O 1
ATOM 12516 N N . GLY D 1 47 ? 66.308 -54.060 0.127 1.00 198.77 132 GLY D N 1
ATOM 12517 C CA . GLY D 1 47 ? 65.070 -54.661 0.651 1.00 200.98 132 GLY D CA 1
ATOM 12518 C C . GLY D 1 47 ? 64.086 -53.630 1.197 1.00 196.39 132 GLY D C 1
ATOM 12519 O O . GLY D 1 47 ? 64.425 -52.450 1.318 1.00 191.45 132 GLY D O 1
ATOM 12520 N N . ARG D 1 48 ? 62.870 -54.072 1.525 1.00 198.24 133 ARG D N 1
ATOM 12521 C CA . ARG D 1 48 ? 61.797 -53.170 1.982 1.00 194.40 133 ARG D CA 1
ATOM 12522 C C . ARG D 1 48 ? 62.061 -52.604 3.383 1.00 192.36 133 ARG D C 1
ATOM 12523 O O . ARG D 1 48 ? 61.911 -51.397 3.618 1.00 187.35 133 ARG D O 1
ATOM 12531 N N . PHE D 1 49 ? 62.450 -53.493 4.299 1.00 196.46 134 PHE D N 1
ATOM 12532 C CA . PHE D 1 49 ? 62.832 -53.132 5.667 1.00 195.51 134 PHE D CA 1
ATOM 12533 C C . PHE D 1 49 ? 63.906 -52.044 5.691 1.00 190.89 134 PHE D C 1
ATOM 12534 O O . PHE D 1 49 ? 63.701 -50.973 6.266 1.00 186.82 134 PHE D O 1
ATOM 12542 N N . ALA D 1 50 ? 65.032 -52.323 5.037 1.00 191.80 135 ALA D N 1
ATOM 12543 C CA . ALA D 1 50 ? 66.155 -51.395 4.944 1.00 188.10 135 ALA D CA 1
ATOM 12544 C C . ALA D 1 50 ? 65.879 -50.265 3.965 1.00 183.04 135 ALA D C 1
ATOM 12545 O O . ALA D 1 50 ? 66.449 -49.183 4.092 1.00 179.13 135 ALA D O 1
ATOM 12547 N N . GLY D 1 51 ? 65.008 -50.520 2.992 1.00 183.49 136 GLY D N 1
ATOM 12548 C CA . GLY D 1 51 ? 64.616 -49.511 2.010 1.00 179.26 136 GLY D CA 1
ATOM 12549 C C . GLY D 1 51 ? 63.997 -48.281 2.644 1.00 174.53 136 GLY D C 1
ATOM 12550 O O . GLY D 1 51 ? 64.047 -47.192 2.075 1.00 170.21 136 GLY D O 1
ATOM 12551 N N . TYR D 1 52 ? 63.415 -48.459 3.828 1.00 175.59 137 TYR D N 1
ATOM 12552 C CA . TYR D 1 52 ? 62.845 -47.346 4.581 1.00 171.73 137 TYR D CA 1
ATOM 12553 C C . TYR D 1 52 ? 63.910 -46.567 5.365 1.00 169.16 137 TYR D C 1
ATOM 12554 O O . TYR D 1 52 ? 63.911 -45.332 5.349 1.00 164.56 137 TYR D O 1
ATOM 12563 N N . ILE D 1 53 ? 64.810 -47.289 6.038 1.00 172.21 138 ILE D N 1
ATOM 12564 C CA . ILE D 1 53 ? 65.880 -46.665 6.828 1.00 170.45 138 ILE D CA 1
ATOM 12565 C C . ILE D 1 53 ? 66.916 -45.967 5.941 1.00 167.78 138 ILE D C 1
ATOM 12566 O O . ILE D 1 53 ? 67.434 -44.914 6.314 1.00 164.68 138 ILE D O 1
ATOM 12571 N N . LEU D 1 54 ? 67.200 -46.535 4.769 1.00 169.24 139 LEU D N 1
ATOM 12572 C CA . LEU D 1 54 ? 68.069 -45.870 3.790 1.00 166.82 139 LEU D CA 1
ATOM 12573 C C . LEU D 1 54 ? 67.430 -44.608 3.193 1.00 161.82 139 LEU D C 1
ATOM 12574 O O . LEU D 1 54 ? 68.129 -43.763 2.633 1.00 159.16 139 LEU D O 1
ATOM 12579 N N . TYR D 1 55 ? 66.110 -44.490 3.315 1.00 160.81 140 TYR D N 1
ATOM 12580 C CA . TYR D 1 55 ? 65.419 -43.255 2.967 1.00 156.28 140 TYR D CA 1
ATOM 12581 C C . TYR D 1 55 ? 65.712 -42.195 4.030 1.00 153.22 140 TYR D C 1
ATOM 12582 O O . TYR D 1 55 ? 66.057 -41.057 3.702 1.00 149.57 140 TYR D O 1
ATOM 12591 N N . VAL D 1 56 ? 65.594 -42.586 5.300 1.00 155.06 141 VAL D N 1
ATOM 12592 C CA . VAL D 1 56 ? 65.808 -41.674 6.427 1.00 152.77 141 VAL D CA 1
ATOM 12593 C C . VAL D 1 56 ? 67.273 -41.258 6.540 1.00 152.16 141 VAL D C 1
ATOM 12594 O O . VAL D 1 56 ? 67.568 -40.079 6.727 1.00 148.76 141 VAL D O 1
ATOM 12598 N N . VAL D 1 57 ? 68.181 -42.226 6.418 1.00 155.75 142 VAL D N 1
ATOM 12599 C CA . VAL D 1 57 ? 69.619 -41.961 6.510 1.00 156.02 142 VAL D CA 1
ATOM 12600 C C . VAL D 1 57 ? 70.078 -40.972 5.434 1.00 152.74 142 VAL D C 1
ATOM 12601 O O . VAL D 1 57 ? 70.793 -40.012 5.736 1.00 150.65 142 VAL D O 1
ATOM 12605 N N . SER D 1 58 ? 69.650 -41.198 4.193 1.00 152.55 143 SER D N 1
ATOM 12606 C CA . SER D 1 58 ? 69.943 -40.281 3.093 1.00 149.55 143 SER D CA 1
ATOM 12607 C C . SER D 1 58 ? 69.364 -38.905 3.378 1.00 144.91 143 SER D C 1
ATOM 12608 O O . SER D 1 58 ? 69.957 -37.890 3.015 1.00 142.47 143 SER D O 1
ATOM 12611 N N . GLY D 1 59 ? 68.203 -38.887 4.031 1.00 144.13 144 GLY D N 1
ATOM 12612 C CA . GLY D 1 59 ? 67.509 -37.650 4.387 1.00 140.08 144 GLY D CA 1
ATOM 12613 C C . GLY D 1 59 ? 68.243 -36.789 5.398 1.00 138.48 144 GLY D C 1
ATOM 12614 O O . GLY D 1 59 ? 68.341 -35.574 5.225 1.00 135.10 144 GLY D O 1
ATOM 12615 N N . VAL D 1 60 ? 68.753 -37.415 6.457 1.00 141.12 145 VAL D N 1
ATOM 12616 C CA . VAL D 1 60 ? 69.556 -36.704 7.444 1.00 140.26 145 VAL D CA 1
ATOM 12617 C C . VAL D 1 60 ? 70.844 -36.226 6.783 1.00 139.67 145 VAL D C 1
ATOM 12618 O O . VAL D 1 60 ? 71.186 -35.052 6.888 1.00 137.04 145 VAL D O 1
ATOM 12622 N N . ALA D 1 61 ? 71.523 -37.131 6.074 1.00 142.36 146 ALA D N 1
ATOM 12623 C CA . ALA D 1 61 ? 72.772 -36.821 5.366 1.00 142.47 146 ALA D CA 1
ATOM 12624 C C . ALA D 1 61 ? 72.684 -35.536 4.547 1.00 138.58 146 ALA D C 1
ATOM 12625 O O . ALA D 1 61 ? 73.557 -34.674 4.639 1.00 137.65 146 ALA D O 1
ATOM 12627 N N . LEU D 1 62 ? 71.621 -35.404 3.760 1.00 136.63 147 LEU D N 1
ATOM 12628 C CA . LEU D 1 62 ? 71.436 -34.225 2.922 1.00 132.97 147 LEU D CA 1
ATOM 12629 C C . LEU D 1 62 ? 71.100 -32.967 3.720 1.00 129.78 147 LEU D C 1
ATOM 12630 O O . LEU D 1 62 ? 71.336 -31.860 3.246 1.00 127.45 147 LEU D O 1
ATOM 12635 N N . CYS D 1 63 ? 70.558 -33.132 4.923 1.00 130.07 148 CYS D N 1
ATOM 12636 C CA . CYS D 1 63 ? 70.319 -31.989 5.806 1.00 127.48 148 CYS D CA 1
ATOM 12637 C C . CYS D 1 63 ? 71.600 -31.556 6.515 1.00 128.35 148 CYS D C 1
ATOM 12638 O O . CYS D 1 63 ? 71.768 -30.379 6.851 1.00 126.02 148 CYS D O 1
ATOM 12641 N N . LEU D 1 64 ? 72.494 -32.520 6.733 1.00 131.87 149 LEU D N 1
ATOM 12642 C CA . LEU D 1 64 ? 73.810 -32.260 7.312 1.00 133.39 149 LEU D CA 1
A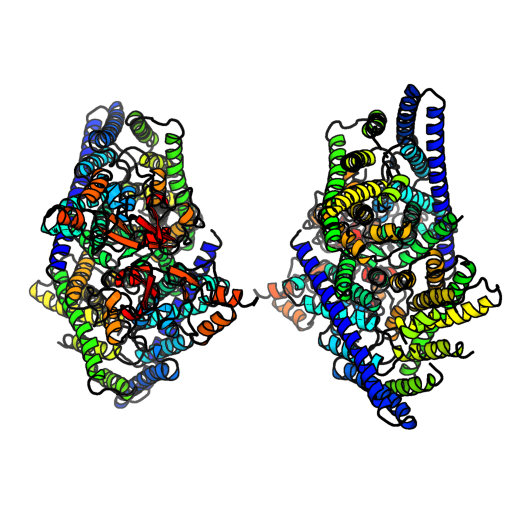TOM 12643 C C . LEU D 1 64 ? 74.703 -31.577 6.283 1.00 132.48 149 LEU D C 1
ATOM 12644 O O . LEU D 1 64 ? 75.466 -30.672 6.622 1.00 131.93 149 LEU D O 1
ATOM 12649 N N . LEU D 1 65 ? 74.605 -32.017 5.030 1.00 132.71 150 LEU D N 1
ATOM 12650 C CA . LEU D 1 65 ? 75.358 -31.415 3.935 1.00 132.16 150 LEU D CA 1
ATOM 12651 C C . LEU D 1 65 ? 74.867 -29.991 3.686 1.00 128.28 150 LEU D C 1
ATOM 12652 O O . LEU D 1 65 ? 75.638 -29.124 3.267 1.00 127.62 150 LEU D O 1
ATOM 12657 N N . SER D 1 66 ? 73.584 -29.765 3.966 1.00 126.07 151 SER D N 1
ATOM 12658 C CA . SER D 1 66 ? 72.938 -28.466 3.795 1.00 122.48 151 SER D CA 1
ATOM 12659 C C . SER D 1 66 ? 73.540 -27.408 4.718 1.00 121.73 151 SER D C 1
ATOM 12660 O O . SER D 1 66 ? 73.994 -26.355 4.255 1.00 120.09 151 SER D O 1
ATOM 12663 N N . THR D 1 67 ? 73.544 -27.702 6.020 1.00 123.21 152 THR D N 1
ATOM 12664 C CA . THR D 1 67 ? 74.124 -26.805 7.025 1.00 123.08 152 THR D CA 1
ATOM 12665 C C . THR D 1 67 ? 75.641 -26.674 6.868 1.00 125.21 152 THR D C 1
ATOM 12666 O O . THR D 1 67 ? 76.209 -25.632 7.204 1.00 124.68 152 THR D O 1
ATOM 12670 N N . PHE D 1 68 ? 76.277 -27.728 6.350 1.00 128.01 153 PHE D N 1
ATOM 12671 C CA . PHE D 1 68 ? 77.713 -27.734 6.073 1.00 130.45 153 PHE D CA 1
ATOM 12672 C C . PHE D 1 68 ? 78.084 -26.711 4.992 1.00 128.95 153 PHE D C 1
ATOM 12673 O O . PHE D 1 68 ? 79.069 -25.978 5.143 1.00 129.72 153 PHE D O 1
ATOM 12681 N N . TRP D 1 69 ? 77.299 -26.667 3.913 1.00 127.18 154 TRP D N 1
ATOM 12682 C CA . TRP D 1 69 ? 77.512 -25.701 2.829 1.00 125.76 154 TRP D CA 1
ATOM 12683 C C . TRP D 1 69 ? 77.534 -24.255 3.343 1.00 123.50 154 TRP D C 1
ATOM 12684 O O . TRP D 1 69 ? 78.431 -23.483 2.993 1.00 124.01 154 TRP D O 1
ATOM 12695 N N . CYS D 1 70 ? 76.545 -23.902 4.168 1.00 121.31 155 CYS D N 1
ATOM 12696 C CA . CYS D 1 70 ? 76.486 -22.589 4.816 1.00 119.36 155 CYS D CA 1
ATOM 12697 C C . CYS D 1 70 ? 77.727 -22.337 5.656 1.00 121.63 155 CYS D C 1
ATOM 12698 O O . CYS D 1 70 ? 78.317 -21.259 5.594 1.00 121.29 155 CYS D O 1
ATOM 12701 N N . ALA D 1 71 ? 78.115 -23.345 6.434 1.00 124.24 156 ALA D N 1
ATOM 12702 C CA . ALA D 1 71 ? 79.258 -23.251 7.332 1.00 126.90 156 ALA D CA 1
ATOM 12703 C C . ALA D 1 71 ? 80.582 -23.057 6.589 1.00 128.97 156 ALA D C 1
ATOM 12704 O O . ALA D 1 71 ? 81.372 -22.180 6.950 1.00 129.79 156 ALA D O 1
ATOM 12706 N N . VAL D 1 72 ? 80.805 -23.857 5.546 1.00 130.04 157 VAL D N 1
ATOM 12707 C CA . VAL D 1 72 ? 82.083 -23.862 4.821 1.00 132.58 157 VAL D CA 1
ATOM 12708 C C . VAL D 1 72 ? 82.245 -22.705 3.800 1.00 130.89 157 VAL D C 1
ATOM 12709 O O . VAL D 1 72 ? 83.372 -22.341 3.444 1.00 133.03 157 VAL D O 1
ATOM 12713 N N . LEU D 1 73 ? 81.127 -22.126 3.353 1.00 127.27 158 LEU D N 1
ATOM 12714 C CA . LEU D 1 73 ? 81.150 -21.037 2.367 1.00 125.64 158 LEU D CA 1
ATOM 12715 C C . LEU D 1 73 ? 80.831 -19.667 2.961 1.00 123.42 158 LEU D C 1
ATOM 12716 O O . LEU D 1 73 ? 81.711 -18.805 3.030 1.00 124.70 158 LEU D O 1
ATOM 12721 N N . SER D 1 74 ? 79.581 -19.465 3.379 1.00 120.61 159 SER D N 1
ATOM 12722 C CA . SER D 1 74 ? 79.177 -18.227 4.067 1.00 118.59 159 SER D CA 1
ATOM 12723 C C . SER D 1 74 ? 77.972 -18.452 4.978 1.00 116.65 159 SER D C 1
ATOM 12724 O O . SER D 1 74 ? 76.868 -18.717 4.499 1.00 114.56 159 SER D O 1
ATOM 12727 N N . THR D 1 75 ? 78.185 -18.347 6.289 1.00 117.71 160 THR D N 1
ATOM 12728 C CA . THR D 1 75 ? 77.105 -18.560 7.260 1.00 116.62 160 THR D CA 1
ATOM 12729 C C . THR D 1 75 ? 76.036 -17.471 7.182 1.00 113.43 160 THR D C 1
ATOM 12730 O O . THR D 1 75 ? 74.968 -17.608 7.774 1.00 112.11 160 THR D O 1
ATOM 12734 N N . GLU D 1 76 ? 76.328 -16.402 6.440 1.00 112.59 161 GLU D N 1
ATOM 12735 C CA . GLU D 1 76 ? 75.377 -15.311 6.197 1.00 109.91 161 GLU D CA 1
ATOM 12736 C C . GLU D 1 76 ? 74.225 -15.793 5.319 1.00 107.72 161 GLU D C 1
ATOM 12737 O O . GLU D 1 76 ? 73.231 -15.083 5.138 1.00 105.23 161 GLU D O 1
ATOM 12743 N N . ALA D 1 77 ? 74.375 -17.007 4.785 1.00 108.94 162 ALA D N 1
ATOM 12744 C CA . ALA D 1 77 ? 73.379 -17.635 3.912 1.00 107.60 162 ALA D CA 1
ATOM 12745 C C . ALA D 1 77 ? 72.365 -18.492 4.678 1.00 107.32 162 ALA D C 1
ATOM 12746 O O . ALA D 1 77 ? 71.496 -19.128 4.076 1.00 106.65 162 ALA D O 1
ATOM 12748 N N . GLU D 1 78 ? 72.484 -18.514 6.002 1.00 108.12 163 GLU D N 1
ATOM 12749 C CA . GLU D 1 78 ? 71.560 -19.271 6.838 1.00 108.18 163 GLU D CA 1
ATOM 12750 C C . GLU D 1 78 ? 70.233 -18.541 6.959 1.00 105.28 163 GLU D C 1
ATOM 12751 O O . GLU D 1 78 ? 70.181 -17.314 6.946 1.00 103.45 163 GLU D O 1
ATOM 12757 N N . GLY D 1 79 ? 69.160 -19.310 7.057 1.00 105.05 164 GLY D N 1
ATOM 12758 C CA . GLY D 1 79 ? 67.829 -18.743 7.201 1.00 103.24 164 GLY D CA 1
ATOM 12759 C C . GLY D 1 79 ? 67.157 -18.359 5.894 1.00 101.11 164 GLY D C 1
ATOM 12760 O O . GLY D 1 79 ? 67.583 -18.777 4.818 1.00 101.43 164 GLY D O 1
ATOM 12761 N N . SER D 1 80 ? 66.101 -17.552 6.007 1.00 99.24 165 SER D N 1
ATOM 12762 C CA . SER D 1 80 ? 65.264 -17.158 4.875 1.00 97.25 165 SER D CA 1
ATOM 12763 C C . SER D 1 80 ? 66.035 -16.386 3.811 1.00 96.38 165 SER D C 1
ATOM 12764 O O . SER D 1 80 ? 66.287 -16.901 2.726 1.00 96.90 165 SER D O 1
ATOM 12767 N N . GLY D 1 81 ? 66.425 -15.158 4.134 1.00 95.48 166 GLY D N 1
ATOM 12768 C CA . GLY D 1 81 ? 67.090 -14.293 3.173 1.00 94.61 166 GLY D CA 1
ATOM 12769 C C . GLY D 1 81 ? 66.309 -13.010 2.993 1.00 92.58 166 GLY D C 1
ATOM 12770 O O . GLY D 1 81 ? 66.898 -11.925 2.934 1.00 92.24 166 GLY D O 1
ATOM 12771 N N . LEU D 1 82 ? 64.980 -13.135 2.915 1.00 91.40 167 LEU D N 1
ATOM 12772 C CA . LEU D 1 82 ? 64.083 -11.973 2.836 1.00 89.42 167 LEU D CA 1
ATOM 12773 C C . LEU D 1 82 ? 64.299 -10.986 4.002 1.00 89.42 167 LEU D C 1
ATOM 12774 O O . LEU D 1 82 ? 64.558 -9.807 3.766 1.00 88.65 167 LEU D O 1
ATOM 12779 N N . PRO D 1 83 ? 64.213 -11.463 5.260 1.00 90.62 168 PRO D N 1
ATOM 12780 C CA . PRO D 1 83 ? 64.640 -10.640 6.391 1.00 91.33 168 PRO D CA 1
ATOM 12781 C C . PRO D 1 83 ? 65.988 -9.942 6.157 1.00 92.10 168 PRO D C 1
ATOM 12782 O O . PRO D 1 83 ? 66.084 -8.724 6.341 1.00 91.68 168 PRO D O 1
ATOM 12786 N N . GLN D 1 84 ? 67.007 -10.710 5.748 1.00 93.54 169 GLN D N 1
ATOM 12787 C CA . GLN D 1 84 ? 68.364 -10.184 5.512 1.00 94.61 169 GLN D CA 1
ATOM 12788 C C . GLN D 1 84 ? 68.372 -9.107 4.434 1.00 92.99 169 GLN D C 1
ATOM 12789 O O . GLN D 1 84 ? 69.271 -8.273 4.382 1.00 93.55 169 GLN D O 1
ATOM 12795 N N . MET D 1 85 ? 67.353 -9.143 3.582 1.00 91.25 170 MET D N 1
ATOM 12796 C CA . MET D 1 85 ? 67.230 -8.238 2.451 1.00 90.07 170 MET D CA 1
ATOM 12797 C C . MET D 1 85 ? 66.424 -7.017 2.860 1.00 88.48 170 MET D C 1
ATOM 12798 O O . MET D 1 85 ? 66.796 -5.880 2.560 1.00 88.20 170 MET D O 1
ATOM 12803 N N . LYS D 1 86 ? 65.314 -7.277 3.548 1.00 87.57 171 LYS D N 1
ATOM 12804 C CA . LYS D 1 86 ? 64.485 -6.247 4.153 1.00 86.63 171 LYS D CA 1
ATOM 12805 C C . LYS D 1 86 ? 65.394 -5.262 4.892 1.00 87.74 171 LYS D C 1
ATOM 12806 O O . LYS D 1 86 ? 65.130 -4.052 4.939 1.00 87.24 171 LYS D O 1
ATOM 12812 N N . SER D 1 87 ? 66.479 -5.812 5.442 1.00 89.40 172 SER D N 1
ATOM 12813 C CA . SER D 1 87 ? 67.523 -5.067 6.144 1.00 90.74 172 SER D CA 1
ATOM 12814 C C . SER D 1 87 ? 68.239 -4.098 5.213 1.00 90.46 172 SER D C 1
ATOM 12815 O O . SER D 1 87 ? 68.338 -2.907 5.503 1.00 90.41 172 SER D O 1
ATOM 12818 N N . ILE D 1 88 ? 68.723 -4.630 4.095 1.00 90.45 173 ILE D N 1
ATOM 12819 C CA . ILE D 1 88 ? 69.473 -3.867 3.102 1.00 90.91 173 ILE D CA 1
ATOM 12820 C C . ILE D 1 88 ? 68.640 -2.737 2.489 1.00 89.57 173 ILE D C 1
ATOM 12821 O O . ILE D 1 88 ? 69.119 -1.602 2.365 1.00 90.48 173 ILE D O 1
ATOM 12826 N N . LEU D 1 89 ? 67.399 -3.049 2.117 1.00 87.70 174 LEU D N 1
ATOM 12827 C CA . LEU D 1 89 ? 66.517 -2.080 1.468 1.00 86.10 174 LEU D CA 1
ATOM 12828 C C . LEU D 1 89 ? 65.995 -1.045 2.449 1.00 85.71 174 LEU D C 1
ATOM 12829 O O . LEU D 1 89 ? 65.364 -0.058 2.069 1.00 84.67 174 LEU D O 1
ATOM 12834 N N . SER D 1 90 ? 66.287 -1.281 3.718 1.00 86.74 175 SER D N 1
ATOM 12835 C CA . SER D 1 90 ? 65.881 -0.395 4.789 1.00 87.22 175 SER D CA 1
ATOM 12836 C C . SER D 1 90 ? 66.854 0.783 4.958 1.00 88.61 175 SER D C 1
ATOM 12837 O O . SER D 1 90 ? 66.549 1.755 5.666 1.00 89.25 175 SER D O 1
ATOM 12840 N N . GLY D 1 91 ? 68.012 0.694 4.302 1.00 89.35 176 GLY D N 1
ATOM 12841 C CA . GLY D 1 91 ? 69.032 1.740 4.360 1.00 90.69 176 GLY D CA 1
ATOM 12842 C C . GLY D 1 91 ? 70.306 1.309 5.056 1.00 92.64 176 GLY D C 1
ATOM 12843 O O . GLY D 1 91 ? 71.053 2.143 5.570 1.00 94.49 176 GLY D O 1
ATOM 12844 N N . PHE D 1 92 ? 70.547 0.005 5.077 1.00 92.35 177 PHE D N 1
ATOM 12845 C CA . PHE D 1 92 ? 71.725 -0.537 5.717 1.00 94.42 177 PHE D CA 1
ATOM 12846 C C . PHE D 1 92 ? 72.551 -1.281 4.699 1.00 95.15 177 PHE D C 1
ATOM 12847 O O . PHE D 1 92 ? 73.251 -2.227 5.052 1.00 96.53 177 PHE D O 1
ATOM 12855 N N . TYR D 1 93 ? 72.479 -0.851 3.440 1.00 94.71 178 TYR D N 1
ATOM 12856 C CA . TYR D 1 93 ? 73.256 -1.495 2.369 1.00 95.98 178 TYR D CA 1
ATOM 12857 C C . TYR D 1 93 ? 74.760 -1.525 2.646 1.00 99.16 178 TYR D C 1
ATOM 12858 O O . TYR D 1 93 ? 75.429 -2.510 2.329 1.00 100.33 178 TYR D O 1
ATOM 12867 N N . ASP D 1 94 ? 75.273 -0.440 3.226 1.00 100.89 179 ASP D N 1
ATOM 12868 C CA . ASP D 1 94 ? 76.679 -0.343 3.632 1.00 104.32 179 ASP D CA 1
ATOM 12869 C C . ASP D 1 94 ? 77.073 -1.345 4.718 1.00 105.51 179 ASP D C 1
ATOM 12870 O O . ASP D 1 94 ? 78.218 -1.810 4.738 1.00 108.21 179 ASP D O 1
ATOM 12875 N N . LYS D 1 95 ? 76.132 -1.664 5.611 1.00 103.85 180 LYS D N 1
ATOM 12876 C CA . LYS D 1 95 ? 76.366 -2.604 6.719 1.00 105.08 180 LYS D CA 1
ATOM 12877 C C . LYS D 1 95 ? 76.175 -4.090 6.363 1.00 104.42 180 LYS D C 1
ATOM 12878 O O . LYS D 1 95 ? 76.884 -4.956 6.892 1.00 106.30 180 LYS D O 1
ATOM 12884 N N . MET D 1 96 ? 75.224 -4.382 5.476 1.00 101.96 181 MET D N 1
ATOM 12885 C CA . MET D 1 96 ? 74.852 -5.766 5.158 1.00 101.37 181 MET D CA 1
ATOM 12886 C C . MET D 1 96 ? 75.363 -6.234 3.804 1.00 101.91 181 MET D C 1
ATOM 12887 O O . MET D 1 96 ? 75.062 -7.350 3.373 1.00 101.64 181 MET D O 1
ATOM 12892 N N . ARG D 1 97 ? 76.137 -5.371 3.150 1.00 103.16 182 ARG D N 1
ATOM 12893 C CA . ARG D 1 97 ? 76.742 -5.619 1.835 1.00 104.26 182 ARG D CA 1
ATOM 12894 C C . ARG D 1 97 ? 77.447 -6.984 1.730 1.00 105.84 182 ARG D C 1
ATOM 12895 O O . ARG D 1 97 ? 77.720 -7.489 0.637 1.00 106.39 182 ARG D O 1
ATOM 12903 N N . SER D 1 98 ? 77.721 -7.568 2.889 1.00 106.78 183 SER D N 1
ATOM 12904 C CA . SER D 1 98 ? 78.429 -8.828 3.006 1.00 108.87 183 SER D CA 1
ATOM 12905 C C . SER D 1 98 ? 77.556 -9.996 2.568 1.00 107.23 183 SER D C 1
ATOM 12906 O O . SER D 1 98 ? 78.056 -11.020 2.101 1.00 108.97 183 SER D O 1
ATOM 12909 N N . ALA D 1 99 ? 76.248 -9.843 2.735 1.00 104.25 184 ALA D N 1
ATOM 12910 C CA . ALA D 1 99 ? 75.313 -10.921 2.461 1.00 102.93 184 ALA D CA 1
ATOM 12911 C C . ALA D 1 99 ? 75.077 -11.110 0.966 1.00 102.41 184 ALA D C 1
ATOM 12912 O O . ALA D 1 99 ? 74.561 -12.146 0.541 1.00 102.13 184 ALA D O 1
ATOM 12914 N N . LEU D 1 100 ? 75.470 -10.111 0.177 1.00 102.66 185 LEU D N 1
ATOM 12915 C CA . LEU D 1 100 ? 75.289 -10.139 -1.282 1.00 102.50 185 LEU D CA 1
ATOM 12916 C C . LEU D 1 100 ? 76.524 -10.622 -2.081 1.00 105.67 185 LEU D C 1
ATOM 12917 O O . LEU D 1 100 ? 76.498 -10.656 -3.318 1.00 106.02 185 LEU D O 1
ATOM 12922 N N . GLU D 1 101 ? 77.588 -10.993 -1.366 1.00 108.25 186 GLU D N 1
ATOM 12923 C CA . GLU D 1 101 ? 78.803 -11.531 -1.971 1.00 111.77 186 GLU D CA 1
ATOM 12924 C C . GLU D 1 101 ? 78.522 -12.794 -2.799 1.00 112.28 186 GLU D C 1
ATOM 12925 O O . GLU D 1 101 ? 77.624 -13.575 -2.467 1.00 110.58 186 GLU D O 1
ATOM 12931 N N . LEU D 1 102 ? 79.287 -12.977 -3.880 1.00 114.83 187 LEU D N 1
ATOM 12932 C CA . LEU D 1 102 ? 79.095 -14.102 -4.803 1.00 115.74 187 LEU D CA 1
ATOM 12933 C C . LEU D 1 102 ? 79.194 -15.440 -4.071 1.00 116.73 187 LEU D C 1
ATOM 12934 O O . LEU D 1 102 ? 78.421 -16.354 -4.346 1.00 115.94 187 LEU D O 1
ATOM 12939 N N . ARG D 1 103 ? 80.128 -15.535 -3.126 1.00 118.63 188 ARG D N 1
ATOM 12940 C CA . ARG D 1 103 ? 80.331 -16.752 -2.342 1.00 120.24 188 ARG D CA 1
ATOM 12941 C C . ARG D 1 103 ? 79.087 -17.160 -1.530 1.00 117.41 188 ARG D C 1
ATOM 12942 O O . ARG D 1 103 ? 78.935 -18.327 -1.174 1.00 118.45 188 ARG D O 1
ATOM 12950 N N . VAL D 1 104 ? 78.206 -16.200 -1.241 1.00 114.29 189 VAL D N 1
ATOM 12951 C CA . VAL D 1 104 ? 76.971 -16.474 -0.489 1.00 111.78 189 VAL D CA 1
ATOM 12952 C C . VAL D 1 104 ? 75.893 -17.084 -1.401 1.00 110.37 189 VAL D C 1
ATOM 12953 O O . VAL D 1 104 ? 75.034 -17.836 -0.931 1.00 109.67 189 VAL D O 1
ATOM 12957 N N . LEU D 1 105 ? 75.945 -16.759 -2.695 1.00 110.21 190 LEU D N 1
ATOM 12958 C CA . LEU D 1 105 ? 75.056 -17.366 -3.696 1.00 109.36 190 LEU D CA 1
ATOM 12959 C C . LEU D 1 105 ? 75.189 -18.884 -3.686 1.00 111.30 190 LEU D C 1
ATOM 12960 O O . LEU D 1 105 ? 74.207 -19.603 -3.864 1.00 110.40 190 LEU D O 1
ATOM 12965 N N . PHE D 1 106 ? 76.410 -19.362 -3.480 1.00 114.08 191 PHE D N 1
ATOM 12966 C CA . PHE D 1 106 ? 76.672 -20.786 -3.517 1.00 116.65 191 PHE D CA 1
ATOM 12967 C C . PHE D 1 106 ? 76.167 -21.475 -2.259 1.00 116.08 191 PHE D C 1
ATOM 12968 O O . PHE D 1 106 ? 75.542 -22.529 -2.345 1.00 116.70 191 PHE D O 1
ATOM 12976 N N . ALA D 1 107 ? 76.404 -20.865 -1.101 1.00 115.22 192 ALA D N 1
ATOM 12977 C CA . ALA D 1 107 ? 75.911 -21.414 0.167 1.00 114.91 192 ALA D CA 1
ATOM 12978 C C . ALA D 1 107 ? 74.383 -21.340 0.290 1.00 112.06 192 ALA D C 1
ATOM 12979 O O . ALA D 1 107 ? 73.780 -22.110 1.043 1.00 112.36 192 ALA D O 1
ATOM 12981 N N . LYS D 1 108 ? 73.762 -20.417 -0.443 1.00 109.50 193 LYS D N 1
ATOM 12982 C CA . LYS D 1 108 ? 72.306 -20.362 -0.519 1.00 106.90 193 LYS D CA 1
ATOM 12983 C C . LYS D 1 108 ? 71.738 -21.440 -1.428 1.00 107.87 193 LYS D C 1
ATOM 12984 O O . LYS D 1 108 ? 70.878 -22.204 -1.004 1.00 108.00 193 LYS D O 1
ATOM 12990 N N . ALA D 1 109 ? 72.233 -21.514 -2.663 1.00 109.09 194 ALA D N 1
ATOM 12991 C CA . ALA D 1 109 ? 71.689 -22.443 -3.670 1.00 110.06 194 ALA D CA 1
ATOM 12992 C C . ALA D 1 109 ? 72.128 -23.905 -3.504 1.00 112.95 194 ALA D C 1
ATOM 12993 O O . ALA D 1 109 ? 71.413 -24.815 -3.926 1.00 113.81 194 ALA D O 1
ATOM 12995 N N . LEU D 1 110 ? 73.298 -24.133 -2.909 1.00 114.58 195 LEU D N 1
ATOM 12996 C CA . LEU D 1 110 ? 73.690 -25.489 -2.536 1.00 117.33 195 LEU D CA 1
ATOM 12997 C C . LEU D 1 110 ? 72.935 -25.913 -1.283 1.00 116.62 195 LEU D C 1
ATOM 12998 O O . LEU D 1 110 ? 72.485 -27.056 -1.178 1.00 118.26 195 LEU D O 1
ATOM 13003 N N . GLY D 1 111 ? 72.793 -24.980 -0.342 1.00 114.39 196 GLY D N 1
ATOM 13004 C CA . GLY D 1 111 ? 72.088 -25.233 0.908 1.00 113.62 196 GLY D CA 1
ATOM 13005 C C . GLY D 1 111 ? 70.635 -25.586 0.681 1.00 112.26 196 GLY D C 1
ATOM 13006 O O . GLY D 1 111 ? 70.111 -26.499 1.309 1.00 113.56 196 GLY D O 1
ATOM 13007 N N . LEU D 1 112 ? 69.996 -24.871 -0.240 1.00 110.01 197 LEU D N 1
ATOM 13008 C CA . LEU D 1 112 ? 68.576 -25.042 -0.540 1.00 108.78 197 LEU D CA 1
ATOM 13009 C C . LEU D 1 112 ? 68.267 -26.384 -1.199 1.00 111.13 197 LEU D C 1
ATOM 13010 O O . LEU D 1 112 ? 67.382 -27.112 -0.753 1.00 111.61 197 LEU D O 1
ATOM 13015 N N . ILE D 1 113 ? 69.000 -26.697 -2.263 1.00 112.89 198 ILE D N 1
ATOM 13016 C CA . ILE D 1 113 ? 68.875 -27.976 -2.959 1.00 115.84 198 ILE D CA 1
ATOM 13017 C C . ILE D 1 113 ? 68.974 -29.148 -1.976 1.00 118.59 198 ILE D C 1
ATOM 13018 O O . ILE D 1 113 ? 68.163 -30.074 -2.021 1.00 120.05 198 ILE D O 1
ATOM 13023 N N . CYS D 1 114 ? 69.951 -29.087 -1.075 1.00 119.53 199 CYS D N 1
ATOM 13024 C CA . CYS D 1 114 ? 70.173 -30.155 -0.108 1.00 122.29 199 CYS D CA 1
ATOM 13025 C C . CYS D 1 114 ? 69.166 -30.175 1.038 1.00 121.36 199 CYS D C 1
ATOM 13026 O O . CYS D 1 114 ? 68.864 -31.240 1.579 1.00 123.72 199 CYS D O 1
ATOM 13029 N N . ALA D 1 115 ? 68.656 -29.004 1.407 1.00 118.30 200 ALA D N 1
ATOM 13030 C CA . ALA D 1 115 ? 67.665 -28.905 2.475 1.00 117.43 200 ALA D CA 1
ATOM 13031 C C . ALA D 1 115 ? 66.332 -29.523 2.055 1.00 117.73 200 ALA D C 1
ATOM 13032 O O . ALA D 1 115 ? 65.798 -30.383 2.760 1.00 119.65 200 ALA D O 1
ATOM 13034 N N . ILE D 1 116 ? 65.810 -29.090 0.905 1.00 116.11 201 ILE D N 1
ATOM 13035 C CA . ILE D 1 116 ? 64.557 -29.627 0.365 1.00 116.44 201 ILE D CA 1
ATOM 13036 C C . ILE D 1 116 ? 64.749 -31.078 -0.054 1.00 119.93 201 ILE D C 1
ATOM 13037 O O . ILE D 1 116 ? 63.844 -31.896 0.101 1.00 121.62 201 ILE D O 1
ATOM 13042 N N . GLY D 1 117 ? 65.939 -31.384 -0.568 1.00 121.33 202 GLY D N 1
ATOM 13043 C CA . GLY D 1 117 ? 66.292 -32.737 -0.985 1.00 124.89 202 GLY D CA 1
ATOM 13044 C C . GLY D 1 117 ? 66.210 -33.709 0.167 1.00 127.24 202 GLY D C 1
ATOM 13045 O O . GLY D 1 117 ? 65.594 -34.769 0.055 1.00 129.65 202 GLY D O 1
ATOM 13046 N N . GLY D 1 118 ? 66.813 -33.321 1.287 1.00 126.74 203 GLY D N 1
ATOM 13047 C CA . GLY D 1 118 ? 66.850 -34.151 2.488 1.00 129.39 203 GLY D CA 1
ATOM 13048 C C . GLY D 1 118 ? 65.511 -34.339 3.181 1.00 129.39 203 GLY D C 1
ATOM 13049 O O . GLY D 1 118 ? 65.420 -35.052 4.187 1.00 131.70 203 GLY D O 1
ATOM 13050 N N . GLY D 1 119 ? 64.475 -33.695 2.649 1.00 126.99 204 GLY D N 1
ATOM 13051 C CA . GLY D 1 119 ? 63.117 -33.854 3.159 1.00 127.03 204 GLY D CA 1
ATOM 13052 C C . GLY D 1 119 ? 62.755 -32.953 4.324 1.00 124.95 204 GLY D C 1
ATOM 13053 O O . GLY D 1 119 ? 61.959 -33.333 5.184 1.00 126.29 204 GLY D O 1
ATOM 13054 N N . LEU D 1 120 ? 63.336 -31.758 4.363 1.00 122.01 205 LEU D N 1
ATOM 13055 C CA . LEU D 1 120 ? 62.932 -30.762 5.347 1.00 120.01 205 LEU D CA 1
ATOM 13056 C C . LEU D 1 120 ? 61.646 -30.077 4.904 1.00 117.88 205 LEU D C 1
ATOM 13057 O O . LEU D 1 120 ? 61.489 -29.770 3.721 1.00 116.66 205 LEU D O 1
ATOM 13062 N N . PRO D 1 121 ? 60.716 -29.842 5.850 1.00 117.80 206 PRO D N 1
ATOM 13063 C CA . PRO D 1 121 ? 59.499 -29.069 5.571 1.00 115.79 206 PRO D CA 1
ATOM 13064 C C . PRO D 1 121 ? 59.831 -27.585 5.375 1.00 112.34 206 PRO D C 1
ATOM 13065 O O . PRO D 1 121 ? 59.436 -26.738 6.184 1.00 111.22 206 PRO D O 1
ATOM 13069 N N . VAL D 1 122 ? 60.554 -27.285 4.300 1.00 110.91 207 VAL D N 1
ATOM 13070 C CA . VAL D 1 122 ? 61.179 -25.981 4.128 1.00 108.02 207 VAL D CA 1
ATOM 13071 C C . VAL D 1 122 ? 60.942 -25.437 2.721 1.00 106.14 207 VAL D C 1
ATOM 13072 O O . VAL D 1 122 ? 61.136 -26.148 1.739 1.00 107.36 207 VAL D O 1
ATOM 13076 N N . GLY D 1 123 ? 60.521 -24.177 2.639 1.00 103.47 208 GLY D N 1
ATOM 13077 C CA . GLY D 1 123 ? 60.225 -23.527 1.364 1.00 101.81 208 GLY D CA 1
ATOM 13078 C C . GLY D 1 123 ? 61.441 -22.938 0.675 1.00 100.98 208 GLY D C 1
ATOM 13079 O O . GLY D 1 123 ? 62.582 -23.194 1.077 1.00 102.04 208 GLY D O 1
ATOM 13080 N N . TRP D 1 124 ? 61.196 -22.143 -0.366 1.00 99.34 209 TRP D N 1
ATOM 13081 C CA . TRP D 1 124 ? 62.278 -21.551 -1.154 1.00 98.65 209 TRP D CA 1
ATOM 13082 C C . TRP D 1 124 ? 62.059 -20.071 -1.478 1.00 96.14 209 TRP D C 1
ATOM 13083 O O . TRP D 1 124 ? 62.940 -19.430 -2.044 1.00 95.72 209 TRP D O 1
ATOM 13094 N N . GLU D 1 125 ? 60.894 -19.541 -1.096 1.00 94.86 210 GLU D N 1
ATOM 13095 C CA . GLU D 1 125 ? 60.519 -18.137 -1.350 1.00 92.59 210 GLU D CA 1
ATOM 13096 C C . GLU D 1 125 ? 61.590 -17.146 -0.892 1.00 91.51 210 GLU D C 1
ATOM 13097 O O . GLU D 1 125 ? 62.065 -16.331 -1.674 1.00 90.67 210 GLU D O 1
ATOM 13103 N N . GLY D 1 126 ? 61.975 -17.243 0.373 1.00 91.98 211 GLY D N 1
ATOM 13104 C CA . GLY D 1 126 ? 63.035 -16.430 0.939 1.00 91.70 211 GLY D CA 1
ATOM 13105 C C . GLY D 1 126 ? 64.358 -16.664 0.241 1.00 92.81 211 GLY D C 1
ATOM 13106 O O . GLY D 1 126 ? 64.848 -15.776 -0.446 1.00 92.07 211 GLY D O 1
ATOM 13107 N N . PRO D 1 127 ? 64.939 -17.870 0.391 1.00 94.94 212 PRO D N 1
ATOM 13108 C CA . PRO D 1 127 ? 66.238 -18.154 -0.214 1.00 96.46 212 PRO D CA 1
ATOM 13109 C C . PRO D 1 127 ? 66.292 -17.668 -1.656 1.00 96.02 212 PRO D C 1
ATOM 13110 O O . PRO D 1 127 ? 67.311 -17.143 -2.108 1.00 96.46 212 PRO D O 1
ATOM 13114 N N . ASN D 1 128 ? 65.177 -17.824 -2.356 1.00 95.40 213 ASN D N 1
ATOM 13115 C CA . ASN D 1 128 ? 65.076 -17.427 -3.738 1.00 95.16 213 ASN D CA 1
ATOM 13116 C C . ASN D 1 128 ? 65.245 -15.917 -3.949 1.00 93.38 213 ASN D C 1
ATOM 13117 O O . ASN D 1 128 ? 66.027 -15.500 -4.806 1.00 94.07 213 ASN D O 1
ATOM 13122 N N . VAL D 1 129 ? 64.531 -15.100 -3.169 1.00 91.37 214 VAL D N 1
ATOM 13123 C CA . VAL D 1 129 ? 64.699 -13.642 -3.242 1.00 89.61 214 VAL D CA 1
ATOM 13124 C C . VAL D 1 129 ? 66.174 -13.279 -3.020 1.00 90.60 214 VAL D C 1
ATOM 13125 O O . VAL D 1 129 ? 66.743 -12.464 -3.752 1.00 90.60 214 VAL D O 1
ATOM 13129 N N . HIS D 1 130 ? 66.794 -13.939 -2.045 1.00 91.82 215 HIS D N 1
ATOM 13130 C CA . HIS D 1 130 ? 68.203 -13.722 -1.714 1.00 93.09 215 HIS D CA 1
ATOM 13131 C C . HIS D 1 130 ? 69.122 -13.969 -2.901 1.00 94.46 215 HIS D C 1
ATOM 13132 O O . HIS D 1 130 ? 70.088 -13.233 -3.101 1.00 95.15 215 HIS D O 1
ATOM 13139 N N . ILE D 1 131 ? 68.818 -15.013 -3.671 1.00 95.09 216 ILE D N 1
ATOM 13140 C CA . ILE D 1 131 ? 69.589 -15.367 -4.858 1.00 96.57 216 ILE D CA 1
ATOM 13141 C C . ILE D 1 131 ? 69.513 -14.240 -5.876 1.00 95.58 216 ILE D C 1
ATOM 13142 O O . ILE D 1 131 ? 70.534 -13.727 -6.314 1.00 96.86 216 ILE D O 1
ATOM 13147 N N . ALA D 1 132 ? 68.293 -13.837 -6.207 1.00 93.60 217 ALA D N 1
ATOM 13148 C CA . ALA D 1 132 ? 68.044 -12.822 -7.218 1.00 92.78 217 ALA D CA 1
ATOM 13149 C C . ALA D 1 132 ? 68.787 -11.537 -6.937 1.00 92.30 217 ALA D C 1
ATOM 13150 O O . ALA D 1 132 ? 69.213 -10.849 -7.855 1.00 92.93 217 ALA D O 1
ATOM 13152 N N . CYS D 1 133 ? 68.932 -11.208 -5.661 1.00 91.56 218 CYS D N 1
ATOM 13153 C CA . CYS D 1 133 ? 69.617 -9.982 -5.274 1.00 91.45 218 CYS D CA 1
ATOM 13154 C C . CYS D 1 133 ? 71.113 -10.071 -5.541 1.00 93.98 218 CYS D C 1
ATOM 13155 O O . CYS D 1 133 ? 71.722 -9.094 -5.972 1.00 94.68 218 CYS D O 1
ATOM 13158 N N . ILE D 1 134 ? 71.686 -11.249 -5.299 1.00 95.57 219 ILE D N 1
ATOM 13159 C CA . ILE D 1 134 ? 73.111 -11.493 -5.506 1.00 98.18 219 ILE D CA 1
ATOM 13160 C C . ILE D 1 134 ? 73.457 -11.515 -6.995 1.00 99.75 219 ILE D C 1
ATOM 13161 O O . ILE D 1 134 ? 74.490 -10.990 -7.401 1.00 101.78 219 ILE D O 1
ATOM 13166 N N . ILE D 1 135 ? 72.587 -12.122 -7.797 1.00 99.26 220 ILE D N 1
ATOM 13167 C CA . ILE D 1 135 ? 72.683 -12.063 -9.255 1.00 100.53 220 ILE D CA 1
ATOM 13168 C C . ILE D 1 135 ? 72.580 -10.614 -9.737 1.00 99.97 220 ILE D C 1
ATOM 13169 O O . ILE D 1 135 ? 73.391 -10.167 -10.542 1.00 102.25 220 ILE D O 1
ATOM 13174 N N . ALA D 1 136 ? 71.601 -9.875 -9.225 1.00 97.46 221 ALA D N 1
ATOM 13175 C CA . ALA D 1 136 ? 71.448 -8.465 -9.571 1.00 96.90 221 ALA D CA 1
ATOM 13176 C C . ALA D 1 136 ? 72.661 -7.649 -9.118 1.00 98.37 221 ALA D C 1
ATOM 13177 O O . ALA D 1 136 ? 73.017 -6.651 -9.745 1.00 99.30 221 ALA D O 1
ATOM 13179 N N . HIS D 1 137 ? 73.287 -8.085 -8.028 1.00 98.92 222 HIS D N 1
ATOM 13180 C CA . HIS D 1 137 ? 74.467 -7.421 -7.495 1.00 100.70 222 HIS D CA 1
ATOM 13181 C C . HIS D 1 137 ? 75.705 -7.719 -8.328 1.00 104.12 222 HIS D C 1
ATOM 13182 O O . HIS D 1 137 ? 76.648 -6.923 -8.356 1.00 106.18 222 HIS D O 1
ATOM 13189 N N . GLN D 1 138 ? 75.706 -8.868 -8.996 1.00 105.11 223 GLN D N 1
ATOM 13190 C CA . GLN D 1 138 ? 76.832 -9.263 -9.826 1.00 108.34 223 GLN D CA 1
ATOM 13191 C C . GLN D 1 138 ? 76.831 -8.460 -11.120 1.00 109.17 223 GLN D C 1
ATOM 13192 O O . GLN D 1 138 ? 77.849 -7.892 -11.487 1.00 111.72 223 GLN D O 1
ATOM 13198 N N . PHE D 1 139 ? 75.678 -8.391 -11.785 1.00 107.22 224 PHE D N 1
ATOM 13199 C CA . PHE D 1 139 ? 75.484 -7.518 -12.945 1.00 107.93 224 PHE D CA 1
ATOM 13200 C C . PHE D 1 139 ? 75.958 -6.082 -12.685 1.00 108.19 224 PHE D C 1
ATOM 13201 O O . PHE D 1 139 ? 76.467 -5.419 -13.587 1.00 110.40 224 PHE D O 1
ATOM 13209 N N . TYR D 1 140 ? 75.784 -5.614 -11.449 1.00 106.29 225 TYR D N 1
ATOM 13210 C CA . TYR D 1 140 ? 76.211 -4.279 -11.030 1.00 106.56 225 TYR D CA 1
ATOM 13211 C C . TYR D 1 140 ? 77.694 -4.079 -11.268 1.00 110.45 225 TYR D C 1
ATOM 13212 O O . TYR D 1 140 ? 78.168 -2.953 -11.346 1.00 111.64 225 TYR D O 1
ATOM 13221 N N . ARG D 1 141 ? 78.425 -5.182 -11.369 1.00 112.77 226 ARG D N 1
ATOM 13222 C CA . ARG D 1 141 ? 79.871 -5.131 -11.558 1.00 117.01 226 ARG D CA 1
ATOM 13223 C C . ARG D 1 141 ? 80.301 -4.781 -12.989 1.00 119.99 226 ARG D C 1
ATOM 13224 O O . ARG D 1 141 ? 81.427 -4.323 -13.194 1.00 123.61 226 ARG D O 1
ATOM 13232 N N . LEU D 1 142 ? 79.423 -4.996 -13.970 1.00 118.91 227 LEU D N 1
ATOM 13233 C CA . LEU D 1 142 ? 79.709 -4.596 -15.354 1.00 121.56 227 LEU D CA 1
ATOM 13234 C C . LEU D 1 142 ? 79.624 -3.079 -15.496 1.00 121.42 227 LEU D C 1
ATOM 13235 O O . LEU D 1 142 ? 78.806 -2.432 -14.849 1.00 118.31 227 LEU D O 1
ATOM 13240 N N . GLY D 1 143 ? 80.474 -2.519 -16.345 1.00 125.16 228 GLY D N 1
ATOM 13241 C CA . GLY D 1 143 ? 80.598 -1.072 -16.477 1.00 125.90 228 GLY D CA 1
ATOM 13242 C C . GLY D 1 143 ? 79.308 -0.339 -16.778 1.00 122.91 228 GLY D C 1
ATOM 13243 O O . GLY D 1 143 ? 79.037 0.707 -16.194 1.00 121.41 228 GLY D O 1
ATOM 13244 N N . VAL D 1 144 ? 78.514 -0.893 -17.690 1.00 122.39 229 VAL D N 1
ATOM 13245 C CA . VAL D 1 144 ? 77.261 -0.273 -18.120 1.00 120.31 229 VAL D CA 1
ATOM 13246 C C . VAL D 1 144 ? 76.227 -0.230 -16.999 1.00 116.03 229 VAL D C 1
ATOM 13247 O O . VAL D 1 144 ? 75.307 0.597 -17.002 1.00 114.20 229 VAL D O 1
ATOM 13251 N N . PHE D 1 145 ? 76.389 -1.124 -16.034 1.00 114.74 230 PHE D N 1
ATOM 13252 C CA . PHE D 1 145 ? 75.422 -1.249 -14.969 1.00 110.58 230 PHE D CA 1
ATOM 13253 C C . PHE D 1 145 ? 75.902 -0.703 -13.625 1.00 110.31 230 PHE D C 1
ATOM 13254 O O . PHE D 1 145 ? 75.091 -0.564 -12.715 1.00 107.44 230 PHE D O 1
ATOM 13262 N N . LYS D 1 146 ? 77.192 -0.370 -13.502 1.00 113.89 231 LYS D N 1
ATOM 13263 C CA . LYS D 1 146 ? 77.768 0.031 -12.199 1.00 114.39 231 LYS D CA 1
ATOM 13264 C C . LYS D 1 146 ? 77.061 1.231 -11.566 1.00 112.56 231 LYS D C 1
ATOM 13265 O O . LYS D 1 146 ? 76.766 1.231 -10.359 1.00 110.60 231 LYS D O 1
ATOM 13271 N N . GLU D 1 147 ? 76.769 2.233 -12.395 1.00 113.59 232 GLU D N 1
ATOM 13272 C CA . GLU D 1 147 ? 76.018 3.427 -11.976 1.00 112.07 232 GLU D CA 1
ATOM 13273 C C . GLU D 1 147 ? 74.681 3.099 -11.289 1.00 107.56 232 GLU D C 1
ATOM 13274 O O . GLU D 1 147 ? 74.220 3.850 -10.440 1.00 105.75 232 GLU D O 1
ATOM 13280 N N . LEU D 1 148 ? 74.080 1.972 -11.667 1.00 106.11 233 LEU D N 1
ATOM 13281 C CA . LEU D 1 148 ? 72.809 1.511 -11.117 1.00 102.78 233 LEU D CA 1
ATOM 13282 C C . LEU D 1 148 ? 72.875 1.210 -9.625 1.00 101.54 233 LEU D C 1
ATOM 13283 O O . LEU D 1 148 ? 71.853 1.230 -8.930 1.00 98.80 233 LEU D O 1
ATOM 13288 N N . CYS D 1 149 ? 74.081 0.919 -9.148 1.00 103.83 234 CYS D N 1
ATOM 13289 C CA . CYS D 1 149 ? 74.319 0.661 -7.730 1.00 103.43 234 CYS D CA 1
ATOM 13290 C C . CYS D 1 149 ? 74.709 1.950 -7.009 1.00 103.98 234 CYS D C 1
ATOM 13291 O O . CYS D 1 149 ? 74.223 2.232 -5.910 1.00 102.17 234 CYS D O 1
ATOM 13294 N N . THR D 1 150 ? 75.604 2.709 -7.648 1.00 106.70 235 THR D N 1
ATOM 13295 C CA . THR D 1 150 ? 76.057 4.024 -7.183 1.00 107.89 235 THR D CA 1
ATOM 13296 C C . THR D 1 150 ? 74.897 4.893 -6.707 1.00 105.32 235 THR D C 1
ATOM 13297 O O . THR D 1 150 ? 74.869 5.334 -5.559 1.00 104.79 235 THR D O 1
ATOM 13301 N N . ASP D 1 151 ? 73.951 5.133 -7.611 1.00 103.94 236 ASP D N 1
ATOM 13302 C CA . ASP D 1 151 ? 72.827 6.003 -7.351 1.00 102.01 236 ASP D CA 1
ATOM 13303 C C . ASP D 1 151 ? 71.979 5.356 -6.280 1.00 99.42 236 ASP D C 1
ATOM 13304 O O . ASP D 1 151 ? 71.373 4.306 -6.508 1.00 97.89 236 ASP D O 1
ATOM 13309 N N . ARG D 1 152 ? 71.976 5.991 -5.108 1.00 99.43 237 ARG D N 1
ATOM 13310 C CA . ARG D 1 152 ? 71.191 5.577 -3.949 1.00 97.34 237 ARG D CA 1
ATOM 13311 C C . ARG D 1 152 ? 69.769 5.179 -4.334 1.00 94.56 237 ARG D C 1
ATOM 13312 O O . ARG D 1 152 ? 69.318 4.076 -4.019 1.00 93.04 237 ARG D O 1
ATOM 13320 N N . ALA D 1 153 ? 69.085 6.088 -5.030 1.00 94.26 238 ALA D N 1
ATOM 13321 C CA . ALA D 1 153 ? 67.693 5.906 -5.448 1.00 92.17 238 ALA D CA 1
ATOM 13322 C C . ALA D 1 153 ? 67.527 4.771 -6.463 1.00 91.62 238 ALA D C 1
ATOM 13323 O O . ALA D 1 153 ? 66.618 3.937 -6.345 1.00 90.09 238 ALA D O 1
ATOM 13325 N N . LEU D 1 154 ? 68.419 4.744 -7.447 1.00 93.20 239 LEU D N 1
ATOM 13326 C CA . LEU D 1 154 ? 68.347 3.785 -8.536 1.00 93.26 239 LEU D CA 1
ATOM 13327 C C . LEU D 1 154 ? 68.744 2.382 -8.081 1.00 92.98 239 LEU D C 1
ATOM 13328 O O . LEU D 1 154 ? 68.385 1.401 -8.728 1.00 92.59 239 LEU D O 1
ATOM 13333 N N . ARG D 1 155 ? 69.481 2.290 -6.973 1.00 93.48 240 ARG D N 1
ATOM 13334 C CA . ARG D 1 155 ? 69.860 0.991 -6.396 1.00 93.47 240 ARG D CA 1
ATOM 13335 C C . ARG D 1 155 ? 68.688 0.363 -5.670 1.00 90.98 240 ARG D C 1
ATOM 13336 O O . ARG D 1 155 ? 68.482 -0.855 -5.738 1.00 90.46 240 ARG D O 1
ATOM 13344 N N . LEU D 1 156 ? 67.944 1.214 -4.963 1.00 89.67 241 LEU D N 1
ATOM 13345 C CA . LEU D 1 156 ? 66.753 0.821 -4.215 1.00 87.67 241 LEU D CA 1
ATOM 13346 C C . LEU D 1 156 ? 65.746 0.154 -5.131 1.00 86.38 241 LEU D C 1
ATOM 13347 O O . LEU D 1 156 ? 65.289 -0.963 -4.881 1.00 85.47 241 LEU D O 1
ATOM 13352 N N . GLN D 1 157 ? 65.418 0.864 -6.201 1.00 86.48 242 GLN D N 1
ATOM 13353 C CA . GLN D 1 157 ? 64.421 0.429 -7.164 1.00 85.75 242 GLN D CA 1
ATOM 13354 C C . GLN D 1 157 ? 64.816 -0.838 -7.947 1.00 86.55 242 GLN D C 1
ATOM 13355 O O . GLN D 1 157 ? 63.946 -1.682 -8.216 1.00 86.17 242 GLN D O 1
ATOM 13361 N N . THR D 1 158 ? 66.103 -0.967 -8.296 1.00 87.66 243 THR D N 1
ATOM 13362 C CA . THR D 1 158 ? 66.608 -2.147 -9.003 1.00 88.48 243 THR D CA 1
ATOM 13363 C C . THR D 1 158 ? 66.725 -3.368 -8.104 1.00 87.86 243 THR D C 1
ATOM 13364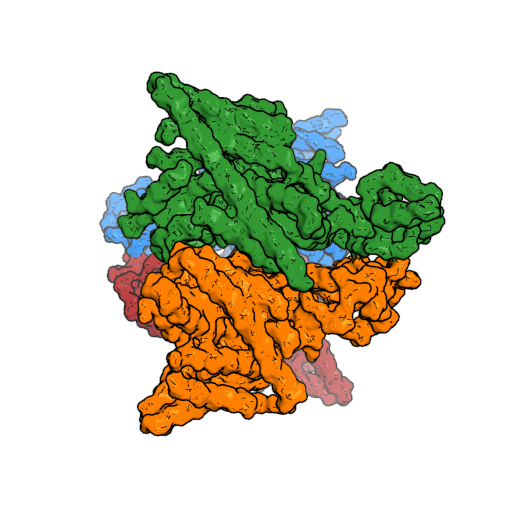 O O . THR D 1 158 ? 66.247 -4.441 -8.463 1.00 87.79 243 THR D O 1
ATOM 13368 N N . LEU D 1 159 ? 67.353 -3.215 -6.939 1.00 87.65 244 LEU D N 1
ATOM 13369 C CA . LEU D 1 159 ? 67.421 -4.312 -5.964 1.00 87.14 244 LEU D CA 1
ATOM 13370 C C . LEU D 1 159 ? 66.040 -4.854 -5.611 1.00 85.37 244 LEU D C 1
ATOM 13371 O O . LEU D 1 159 ? 65.902 -6.029 -5.274 1.00 85.51 244 LEU D O 1
ATOM 13376 N N . ALA D 1 160 ? 65.036 -3.977 -5.697 1.00 83.91 245 ALA D N 1
ATOM 13377 C CA . ALA D 1 160 ? 63.631 -4.316 -5.492 1.00 82.40 245 ALA D CA 1
ATOM 13378 C C . ALA D 1 160 ? 63.077 -5.186 -6.619 1.00 82.79 245 ALA D C 1
ATOM 13379 O O . ALA D 1 160 ? 62.202 -6.033 -6.388 1.00 82.38 245 ALA D O 1
ATOM 13381 N N . ALA D 1 161 ? 63.577 -4.963 -7.836 1.00 83.75 246 ALA D N 1
ATOM 13382 C CA . ALA D 1 161 ? 63.173 -5.740 -9.004 1.00 84.31 246 ALA D CA 1
ATOM 13383 C C . ALA D 1 161 ? 63.776 -7.139 -8.943 1.00 85.40 246 ALA D C 1
ATOM 13384 O O . ALA D 1 161 ? 63.162 -8.107 -9.396 1.00 85.70 246 ALA D O 1
ATOM 13386 N N . ALA D 1 162 ? 64.972 -7.239 -8.368 1.00 86.11 247 ALA D N 1
ATOM 13387 C CA . ALA D 1 162 ? 65.577 -8.529 -8.072 1.00 87.31 247 ALA D CA 1
ATOM 13388 C C . ALA D 1 162 ? 64.624 -9.327 -7.201 1.00 86.35 247 ALA D C 1
ATOM 13389 O O . ALA D 1 162 ? 64.315 -10.474 -7.515 1.00 87.06 247 ALA D O 1
ATOM 13391 N N . CYS D 1 163 ? 64.154 -8.692 -6.121 1.00 84.93 248 CYS D N 1
ATOM 13392 C CA . CYS D 1 163 ? 63.166 -9.253 -5.186 1.00 83.80 248 CYS D CA 1
ATOM 13393 C C . CYS D 1 163 ? 61.909 -9.720 -5.887 1.00 83.50 248 CYS D C 1
ATOM 13394 O O . CYS D 1 163 ? 61.441 -10.827 -5.653 1.00 83.77 248 CYS D O 1
ATOM 13397 N N . ALA D 1 164 ? 61.364 -8.862 -6.739 1.00 83.23 249 ALA D N 1
ATOM 13398 C CA . ALA D 1 164 ? 60.166 -9.192 -7.499 1.00 83.72 249 ALA D CA 1
ATOM 13399 C C . ALA D 1 164 ? 60.331 -10.471 -8.323 1.00 85.62 249 ALA D C 1
ATOM 13400 O O . ALA D 1 164 ? 59.564 -11.418 -8.142 1.00 85.81 249 ALA D O 1
ATOM 13402 N N . VAL D 1 165 ? 61.334 -10.492 -9.208 1.00 87.24 250 VAL D N 1
ATOM 13403 C CA . VAL D 1 165 ? 61.628 -11.665 -10.051 1.00 89.51 250 VAL D CA 1
ATOM 13404 C C . VAL D 1 165 ? 62.012 -12.887 -9.198 1.00 90.39 250 VAL D C 1
ATOM 13405 O O . VAL D 1 165 ? 61.662 -14.028 -9.534 1.00 91.60 250 VAL D O 1
ATOM 13409 N N . GLY D 1 166 ? 62.718 -12.634 -8.094 1.00 89.88 251 GLY D N 1
ATOM 13410 C CA . GLY D 1 166 ? 62.979 -13.658 -7.083 1.00 90.56 251 GLY D CA 1
ATOM 13411 C C . GLY D 1 166 ? 61.679 -14.275 -6.584 1.00 90.13 251 GLY D C 1
ATOM 13412 O O . GLY D 1 166 ? 61.484 -15.491 -6.680 1.00 91.77 251 GLY D O 1
ATOM 13413 N N . LEU D 1 167 ? 60.775 -13.438 -6.077 1.00 88.06 252 LEU D N 1
ATOM 13414 C CA . LEU D 1 167 ? 59.499 -13.930 -5.589 1.00 87.47 252 LEU D CA 1
ATOM 13415 C C . LEU D 1 167 ? 58.646 -14.501 -6.705 1.00 88.50 252 LEU D C 1
ATOM 13416 O O . LEU D 1 167 ? 58.287 -15.667 -6.652 1.00 90.06 252 LEU D O 1
ATOM 13421 N N . ALA D 1 168 ? 58.350 -13.712 -7.732 1.00 88.13 253 ALA D N 1
ATOM 13422 C CA . ALA D 1 168 ? 57.423 -14.165 -8.781 1.00 89.25 253 ALA D CA 1
ATOM 13423 C C . ALA D 1 168 ? 57.804 -15.509 -9.410 1.00 91.56 253 ALA D C 1
ATOM 13424 O O . ALA D 1 168 ? 56.932 -16.239 -9.875 1.00 92.75 253 ALA D O 1
ATOM 13426 N N . SER D 1 169 ? 59.100 -15.825 -9.415 1.00 92.43 254 SER D N 1
ATOM 13427 C CA . SER D 1 169 ? 59.593 -17.102 -9.940 1.00 94.88 254 SER D CA 1
ATOM 13428 C C . SER D 1 169 ? 59.307 -18.251 -8.981 1.00 95.56 254 SER D C 1
ATOM 13429 O O . SER D 1 169 ? 59.106 -19.391 -9.413 1.00 97.63 254 SER D O 1
ATOM 13432 N N . SER D 1 170 ? 59.298 -17.929 -7.685 1.00 93.92 255 SER D N 1
ATOM 13433 C CA . SER D 1 170 ? 59.022 -18.884 -6.615 1.00 94.38 255 SER D CA 1
ATOM 13434 C C . SER D 1 170 ? 57.581 -19.359 -6.629 1.00 94.90 255 SER D C 1
ATOM 13435 O O . SER D 1 170 ? 57.303 -20.479 -6.224 1.00 96.65 255 SER D O 1
ATOM 13438 N N . PHE D 1 171 ? 56.669 -18.511 -7.093 1.00 93.73 256 PHE D N 1
ATOM 13439 C CA . PHE D 1 171 ? 55.252 -18.873 -7.172 1.00 94.60 256 PHE D CA 1
ATOM 13440 C C . PHE D 1 171 ? 54.745 -19.169 -8.588 1.00 96.28 256 PHE D C 1
ATOM 13441 O O . PHE D 1 171 ? 53.605 -19.618 -8.759 1.00 97.33 256 PHE D O 1
ATOM 13449 N N . GLY D 1 172 ? 55.585 -18.906 -9.592 1.00 96.67 257 GLY D N 1
ATOM 13450 C CA . GLY D 1 172 ? 55.171 -18.979 -10.993 1.00 98.01 257 GLY D CA 1
ATOM 13451 C C . GLY D 1 172 ? 53.894 -18.190 -11.179 1.00 97.12 257 GLY D C 1
ATOM 13452 O O . GLY D 1 172 ? 52.913 -18.705 -11.690 1.00 98.80 257 GLY D O 1
ATOM 13453 N N . ALA D 1 173 ? 53.914 -16.946 -10.713 1.00 94.93 258 ALA D N 1
ATOM 13454 C CA . ALA D 1 173 ? 52.787 -16.030 -10.785 1.00 94.12 258 ALA D CA 1
ATOM 13455 C C . ALA D 1 173 ? 53.383 -14.622 -10.831 1.00 92.12 258 ALA D C 1
ATOM 13456 O O . ALA D 1 173 ? 53.716 -14.054 -9.786 1.00 90.71 258 ALA D O 1
ATOM 13458 N N . PRO D 1 174 ? 53.546 -14.064 -12.046 1.00 92.46 259 PRO D N 1
ATOM 13459 C CA . PRO D 1 174 ? 54.293 -12.816 -12.207 1.00 90.88 259 PRO D CA 1
ATOM 13460 C C . PRO D 1 174 ? 53.729 -11.654 -11.394 1.00 88.73 259 PRO D C 1
ATOM 13461 O O . PRO D 1 174 ? 54.488 -11.018 -10.667 1.00 87.34 259 PRO D O 1
ATOM 13465 N N . LEU D 1 175 ? 52.425 -11.389 -11.500 1.00 88.66 260 LEU D N 1
ATOM 13466 C CA . LEU D 1 175 ? 51.813 -10.285 -10.757 1.00 86.90 260 LEU D CA 1
ATOM 13467 C C . LEU D 1 175 ? 51.783 -10.593 -9.271 1.00 86.11 260 LEU D C 1
ATOM 13468 O O . LEU D 1 175 ? 52.231 -9.783 -8.460 1.00 84.84 260 LEU D O 1
ATOM 13473 N N . GLY D 1 176 ? 51.274 -11.770 -8.920 1.00 87.20 261 GLY D N 1
ATOM 13474 C CA . GLY D 1 176 ? 51.311 -12.249 -7.540 1.00 86.92 261 GLY D CA 1
ATOM 13475 C C . GLY D 1 176 ? 52.659 -11.984 -6.899 1.00 85.66 261 GLY D C 1
ATOM 13476 O O . GLY D 1 176 ? 52.746 -11.500 -5.774 1.00 84.65 261 GLY D O 1
ATOM 13477 N N . GLY D 1 177 ? 53.716 -12.282 -7.636 1.00 86.11 262 GLY D N 1
ATOM 13478 C CA . GLY D 1 177 ? 55.061 -12.055 -7.154 1.00 85.61 262 GLY D CA 1
ATOM 13479 C C . GLY D 1 177 ? 55.380 -10.597 -6.884 1.00 84.09 262 GLY D C 1
ATOM 13480 O O . GLY D 1 177 ? 55.682 -10.242 -5.747 1.00 83.42 262 GLY D O 1
ATOM 13481 N N . VAL D 1 178 ? 55.317 -9.751 -7.916 1.00 83.85 263 VAL D N 1
ATOM 13482 C CA . VAL D 1 178 ? 55.686 -8.334 -7.772 1.00 82.40 263 VAL D CA 1
ATOM 13483 C C . VAL D 1 178 ? 54.861 -7.653 -6.675 1.00 81.57 263 VAL D C 1
ATOM 13484 O O . VAL D 1 178 ? 55.405 -6.886 -5.877 1.00 80.87 263 VAL D O 1
ATOM 13488 N N . LEU D 1 179 ? 53.569 -7.980 -6.618 1.00 81.90 264 LEU D N 1
ATOM 13489 C CA . LEU D 1 179 ? 52.646 -7.476 -5.593 1.00 81.39 264 LEU D CA 1
ATOM 13490 C C . LEU D 1 179 ? 52.996 -7.883 -4.159 1.00 81.27 264 LEU D C 1
ATOM 13491 O O . LEU D 1 179 ? 52.935 -7.064 -3.239 1.00 80.49 264 LEU D O 1
ATOM 13496 N N . TYR D 1 180 ? 53.333 -9.158 -3.977 1.00 82.14 265 TYR D N 1
ATOM 13497 C CA . TYR D 1 180 ? 53.840 -9.673 -2.710 1.00 82.30 265 TYR D CA 1
ATOM 13498 C C . TYR D 1 180 ? 55.162 -8.983 -2.362 1.00 81.73 265 TYR D C 1
ATOM 13499 O O . TYR D 1 180 ? 55.442 -8.727 -1.196 1.00 81.61 265 TYR D O 1
ATOM 13508 N N . SER D 1 181 ? 55.959 -8.668 -3.378 1.00 81.78 266 SER D N 1
ATOM 13509 C CA . SER D 1 181 ? 57.233 -7.997 -3.171 1.00 81.77 266 SER D CA 1
ATOM 13510 C C . SER D 1 181 ? 57.043 -6.623 -2.523 1.00 81.04 266 SER D C 1
ATOM 13511 O O . SER D 1 181 ? 57.674 -6.326 -1.498 1.00 81.10 266 SER D O 1
ATOM 13514 N N . ILE D 1 182 ? 56.167 -5.792 -3.100 1.00 80.59 267 ILE D N 1
ATOM 13515 C CA . ILE D 1 182 ? 56.012 -4.413 -2.610 1.00 80.03 267 ILE D CA 1
ATOM 13516 C C . ILE D 1 182 ? 55.431 -4.422 -1.203 1.00 80.41 267 ILE D C 1
ATOM 13517 O O . ILE D 1 182 ? 55.626 -3.479 -0.447 1.00 80.45 267 ILE D O 1
ATOM 13522 N N . GLU D 1 183 ? 54.723 -5.498 -0.862 1.00 81.25 268 GLU D N 1
ATOM 13523 C CA . GLU D 1 183 ? 54.055 -5.613 0.426 1.00 81.86 268 GLU D CA 1
ATOM 13524 C C . GLU D 1 183 ? 55.003 -5.961 1.558 1.00 82.36 268 GLU D C 1
ATOM 13525 O O . GLU D 1 183 ? 54.633 -5.818 2.718 1.00 83.09 268 GLU D O 1
ATOM 13531 N N . THR D 1 184 ? 56.212 -6.422 1.242 1.00 82.40 269 THR D N 1
ATOM 13532 C CA . THR D 1 184 ? 57.053 -7.035 2.275 1.00 83.38 269 THR D CA 1
ATOM 13533 C C . THR D 1 184 ? 58.490 -6.545 2.404 1.00 83.60 269 THR D C 1
ATOM 13534 O O . THR D 1 184 ? 58.934 -6.244 3.509 1.00 84.59 269 THR D O 1
ATOM 13538 N N . ILE D 1 185 ? 59.222 -6.472 1.300 1.00 83.27 270 ILE D N 1
ATOM 13539 C CA . ILE D 1 185 ? 60.604 -5.999 1.352 1.00 83.43 270 ILE D CA 1
ATOM 13540 C C . ILE D 1 185 ? 60.601 -4.492 1.635 1.00 83.12 270 ILE D C 1
ATOM 13541 O O . ILE D 1 185 ? 61.299 -4.007 2.531 1.00 83.40 270 ILE D O 1
ATOM 13546 N N . ALA D 1 186 ? 59.758 -3.784 0.885 1.00 82.72 271 ALA D N 1
ATOM 13547 C CA . ALA D 1 186 ? 59.595 -2.325 0.974 1.00 82.78 271 ALA D CA 1
ATOM 13548 C C . ALA D 1 186 ? 59.043 -1.813 2.316 1.00 83.15 271 ALA D C 1
ATOM 13549 O O . ALA D 1 186 ? 58.229 -2.476 2.961 1.00 83.21 271 ALA D O 1
ATOM 13551 N N . SER D 1 187 ? 59.497 -0.632 2.727 1.00 83.76 272 SER D N 1
ATOM 13552 C CA . SER D 1 187 ? 58.877 0.083 3.850 1.00 84.79 272 SER D CA 1
ATOM 13553 C C . SER D 1 187 ? 57.918 1.118 3.275 1.00 84.18 272 SER D C 1
ATOM 13554 O O . SER D 1 187 ? 56.724 1.118 3.573 1.00 84.32 272 SER D O 1
ATOM 13557 N N . PHE D 1 188 ? 58.462 2.015 2.464 1.00 84.00 273 PHE D N 1
ATOM 13558 C CA . PHE D 1 188 ? 57.656 2.717 1.479 1.00 83.40 273 PHE D CA 1
ATOM 13559 C C . PHE D 1 188 ? 58.155 2.326 0.074 1.00 82.63 273 PHE D C 1
ATOM 13560 O O . PHE D 1 188 ? 59.146 1.602 -0.067 1.00 82.89 273 PHE D O 1
ATOM 13568 N N . TYR D 1 189 ? 57.473 2.807 -0.954 1.00 81.64 274 TYR D N 1
ATOM 13569 C CA . TYR D 1 189 ? 57.675 2.282 -2.277 1.00 81.03 274 TYR D CA 1
ATOM 13570 C C . TYR D 1 189 ? 57.529 3.419 -3.274 1.00 81.29 274 TYR D C 1
ATOM 13571 O O . TYR D 1 189 ? 56.509 4.121 -3.296 1.00 81.05 274 TYR D O 1
ATOM 13580 N N . LEU D 1 190 ? 58.579 3.621 -4.074 1.00 81.91 275 LEU D N 1
ATOM 13581 C CA . LEU D 1 190 ? 58.549 4.593 -5.162 1.00 81.98 275 LEU D CA 1
ATOM 13582 C C . LEU D 1 190 ? 57.846 4.000 -6.368 1.00 81.59 275 LEU D C 1
ATOM 13583 O O . LEU D 1 190 ? 58.196 2.916 -6.857 1.00 81.50 275 LEU D O 1
ATOM 13588 N N . VAL D 1 191 ? 56.833 4.719 -6.825 1.00 81.35 276 VAL D N 1
ATOM 13589 C CA . VAL D 1 191 ? 55.887 4.170 -7.772 1.00 81.25 276 VAL D CA 1
ATOM 13590 C C . VAL D 1 191 ? 56.547 3.900 -9.093 1.00 81.79 276 VAL D C 1
ATOM 13591 O O . VAL D 1 191 ? 56.086 3.056 -9.846 1.00 82.04 276 VAL D O 1
ATOM 13595 N N . GLN D 1 192 ? 57.624 4.633 -9.360 1.00 82.51 277 GLN D N 1
ATOM 13596 C CA . GLN D 1 192 ? 58.459 4.409 -10.529 1.00 83.73 277 GLN D CA 1
ATOM 13597 C C . GLN D 1 192 ? 58.833 2.948 -10.646 1.00 83.54 277 GLN D C 1
ATOM 13598 O O . GLN D 1 192 ? 58.439 2.300 -11.615 1.00 84.62 277 GLN D O 1
ATOM 13604 N N . ALA D 1 193 ? 59.551 2.430 -9.648 1.00 82.62 278 ALA D N 1
ATOM 13605 C CA . ALA D 1 193 ? 59.926 1.006 -9.572 1.00 82.40 278 ALA D CA 1
ATOM 13606 C C . ALA D 1 193 ? 58.888 -0.041 -10.049 1.00 81.94 278 ALA D C 1
ATOM 13607 O O . ALA D 1 193 ? 59.270 -1.047 -10.656 1.00 82.56 278 ALA D O 1
ATOM 13609 N N . PHE D 1 194 ? 57.597 0.184 -9.785 1.00 80.81 279 PHE D N 1
ATOM 13610 C CA . PHE D 1 194 ? 56.576 -0.785 -10.190 1.00 80.74 279 PHE D CA 1
ATOM 13611 C C . PHE D 1 194 ? 56.720 -1.264 -11.653 1.00 81.92 279 PHE D C 1
ATOM 13612 O O . PHE D 1 194 ? 56.568 -2.455 -11.908 1.00 82.33 279 PHE D O 1
ATOM 13620 N N . TRP D 1 195 ? 57.042 -0.372 -12.597 1.00 82.67 280 TRP D N 1
ATOM 13621 C CA . TRP D 1 195 ? 57.298 -0.813 -13.990 1.00 84.40 280 TRP D CA 1
ATOM 13622 C C . TRP D 1 195 ? 58.624 -1.575 -14.152 1.00 85.22 280 TRP D C 1
ATOM 13623 O O . TRP D 1 195 ? 58.773 -2.410 -15.053 1.00 86.40 280 TRP D O 1
ATOM 13634 N N . LYS D 1 196 ? 59.577 -1.272 -13.277 1.00 84.50 281 LYS D N 1
ATOM 13635 C CA . LYS D 1 196 ? 60.879 -1.922 -13.291 1.00 85.44 281 LYS D CA 1
ATOM 13636 C C . LYS D 1 196 ? 60.766 -3.333 -12.707 1.00 85.12 281 LYS D C 1
ATOM 13637 O O . LYS D 1 196 ? 61.389 -4.269 -13.214 1.00 86.58 281 LYS D O 1
ATOM 13643 N N . GLY D 1 197 ? 59.937 -3.479 -11.672 1.00 83.45 282 GLY D N 1
ATOM 13644 C CA . GLY D 1 197 ? 59.647 -4.778 -11.057 1.00 83.06 282 GLY D CA 1
ATOM 13645 C C . GLY D 1 197 ? 58.785 -5.707 -11.902 1.00 83.96 282 GLY D C 1
ATOM 13646 O O . GLY D 1 197 ? 59.040 -6.911 -11.964 1.00 84.77 282 GLY D O 1
ATOM 13647 N N . VAL D 1 198 ? 57.750 -5.151 -12.534 1.00 84.06 283 VAL D N 1
ATOM 13648 C CA . VAL D 1 198 ? 56.948 -5.882 -13.529 1.00 85.19 283 VAL D CA 1
ATOM 13649 C C . VAL D 1 198 ? 57.838 -6.335 -14.691 1.00 87.34 283 VAL D C 1
ATOM 13650 O O . VAL D 1 198 ? 57.803 -7.507 -15.054 1.00 88.75 283 VAL D O 1
ATOM 13654 N N . LEU D 1 199 ? 58.652 -5.429 -15.245 1.00 87.91 284 LEU D N 1
ATOM 13655 C CA . LEU D 1 199 ? 59.512 -5.774 -16.384 1.00 90.32 284 LEU D CA 1
ATOM 13656 C C . LEU D 1 199 ? 60.421 -6.959 -16.084 1.00 91.30 284 LEU D C 1
ATOM 13657 O O . LEU D 1 199 ? 60.521 -7.905 -16.875 1.00 93.31 284 LEU D O 1
ATOM 13662 N N . SER D 1 200 ? 61.083 -6.894 -14.938 1.00 90.09 285 SER D N 1
ATOM 13663 C CA . SER D 1 200 ? 62.025 -7.918 -14.544 1.00 90.99 285 SER D CA 1
ATOM 13664 C C . SER D 1 200 ? 61.332 -9.241 -14.179 1.00 91.09 285 SER D C 1
ATOM 13665 O O . SER D 1 200 ? 61.965 -10.300 -14.186 1.00 92.60 285 SER D O 1
ATOM 13668 N N . ALA D 1 201 ? 60.036 -9.175 -13.871 1.00 89.78 286 ALA D N 1
ATOM 13669 C CA . ALA D 1 201 ? 59.244 -10.366 -13.567 1.00 89.79 286 ALA D CA 1
ATOM 13670 C C . ALA D 1 201 ? 58.772 -11.069 -14.838 1.00 91.90 286 ALA D C 1
ATOM 13671 O O . ALA D 1 201 ? 58.885 -12.286 -14.945 1.00 93.63 286 ALA D O 1
ATOM 13673 N N . LEU D 1 202 ? 58.251 -10.302 -15.797 1.00 92.17 287 LEU D N 1
ATOM 13674 C CA . LEU D 1 202 ? 57.756 -10.856 -17.062 1.00 94.15 287 LEU D CA 1
ATOM 13675 C C . LEU D 1 202 ? 58.878 -11.474 -17.878 1.00 96.77 287 LEU D C 1
ATOM 13676 O O . LEU D 1 202 ? 58.659 -12.433 -18.619 1.00 99.01 287 LEU D O 1
ATOM 13681 N N . SER D 1 203 ? 60.076 -10.909 -17.737 1.00 96.76 288 SER D N 1
ATOM 13682 C CA . SER D 1 203 ? 61.264 -11.418 -18.401 1.00 99.33 288 SER D CA 1
ATOM 13683 C C . SER D 1 203 ? 61.471 -12.872 -18.018 1.00 100.57 288 SER D C 1
ATOM 13684 O O . SER D 1 203 ? 61.722 -13.721 -18.881 1.00 103.47 288 SER D O 1
ATOM 13687 N N . GLY D 1 204 ? 61.342 -13.147 -16.720 1.00 98.71 289 GLY D N 1
ATOM 13688 C CA . GLY D 1 204 ? 61.495 -14.495 -16.176 1.00 99.64 289 GLY D CA 1
ATOM 13689 C C . GLY D 1 204 ? 60.295 -15.395 -16.404 1.00 100.41 289 GLY D C 1
ATOM 13690 O O . GLY D 1 204 ? 60.398 -16.618 -16.319 1.00 101.93 289 GLY D O 1
ATOM 13691 N N . ALA D 1 205 ? 59.151 -14.783 -16.687 1.00 99.60 290 ALA D N 1
ATOM 13692 C CA . ALA D 1 205 ? 57.944 -15.521 -17.013 1.00 100.80 290 ALA D CA 1
ATOM 13693 C C . ALA D 1 205 ? 58.082 -16.136 -18.401 1.00 104.07 290 ALA D C 1
ATOM 13694 O O . ALA D 1 205 ? 57.737 -17.297 -18.615 1.00 105.95 290 ALA D O 1
ATOM 13696 N N . ILE D 1 206 ? 58.603 -15.341 -19.332 1.00 105.08 291 ILE D N 1
ATOM 13697 C CA . ILE D 1 206 ? 58.882 -15.785 -20.697 1.00 108.51 291 ILE D CA 1
ATOM 13698 C C . ILE D 1 206 ? 59.905 -16.918 -20.694 1.00 110.66 291 ILE D C 1
ATOM 13699 O O . ILE D 1 206 ? 59.763 -17.884 -21.442 1.00 113.58 291 ILE D O 1
ATOM 13704 N N . VAL D 1 207 ? 60.922 -16.795 -19.843 1.00 109.41 292 VAL D N 1
ATOM 13705 C CA . VAL D 1 207 ? 61.877 -17.872 -19.615 1.00 111.40 292 VAL D CA 1
ATOM 13706 C C . VAL D 1 207 ? 61.133 -19.117 -19.132 1.00 112.17 292 VAL D C 1
ATOM 13707 O O . VAL D 1 207 ? 61.265 -20.192 -19.721 1.00 115.19 292 VAL D O 1
ATOM 13711 N N . TYR D 1 208 ? 60.324 -18.956 -18.088 1.00 109.87 293 TYR D N 1
ATOM 13712 C CA . TYR D 1 208 ? 59.545 -20.064 -17.538 1.00 110.77 293 TYR D CA 1
ATOM 13713 C C . TYR D 1 208 ? 58.471 -20.590 -18.492 1.00 113.06 293 TYR D C 1
ATOM 13714 O O . TYR D 1 208 ? 57.815 -21.589 -18.204 1.00 114.28 293 TYR D O 1
ATOM 13723 N N . GLU D 1 209 ? 58.292 -19.917 -19.622 1.00 114.08 294 GLU D N 1
ATOM 13724 C CA . GLU D 1 209 ? 57.343 -20.355 -20.638 1.00 116.80 294 GLU D CA 1
ATOM 13725 C C . GLU D 1 209 ? 58.073 -21.228 -21.662 1.00 120.30 294 GLU D C 1
ATOM 13726 O O . GLU D 1 209 ? 57.606 -21.402 -22.786 1.00 123.09 294 GLU D O 1
ATOM 13732 N N . LEU D 1 210 ? 59.218 -21.783 -21.265 1.00 120.48 295 LEU D N 1
ATOM 13733 C CA . LEU D 1 210 ? 60.088 -22.523 -22.182 1.00 123.79 295 LEU D CA 1
ATOM 13734 C C . LEU D 1 210 ? 60.823 -23.691 -21.509 1.00 124.84 295 LEU D C 1
ATOM 13735 O O . LEU D 1 210 ? 60.684 -23.925 -20.288 1.00 122.44 295 LEU D O 1
ATOM 13740 N N . ASP D 1 229 ? 39.483 -21.965 -9.495 1.00 122.70 314 ASP D N 1
ATOM 13741 C CA . ASP D 1 229 ? 38.352 -22.796 -9.064 1.00 126.67 314 ASP D CA 1
ATOM 13742 C C . ASP D 1 229 ? 37.049 -21.995 -8.922 1.00 127.30 314 ASP D C 1
ATOM 13743 O O . ASP D 1 229 ? 36.898 -20.924 -9.526 1.00 125.68 314 ASP D O 1
ATOM 13748 N N . VAL D 1 230 ? 36.116 -22.530 -8.132 1.00 129.87 315 VAL D N 1
ATOM 13749 C CA . VAL D 1 230 ? 34.888 -21.814 -7.777 1.00 130.72 315 VAL D CA 1
ATOM 13750 C C . VAL D 1 230 ? 34.646 -21.776 -6.252 1.00 130.65 315 VAL D C 1
ATOM 13751 O O . VAL D 1 230 ? 34.485 -22.828 -5.612 1.00 133.45 315 VAL D O 1
ATOM 13755 N N . SER D 1 231 ? 34.642 -20.567 -5.680 1.00 127.54 316 SER D N 1
ATOM 13756 C CA . SER D 1 231 ? 34.210 -20.358 -4.291 1.00 127.69 316 SER D CA 1
ATOM 13757 C C . SER D 1 231 ? 32.860 -19.655 -4.248 1.00 129.63 316 SER D C 1
ATOM 13758 O O . SER D 1 231 ? 32.765 -18.488 -4.634 1.00 127.69 316 SER D O 1
ATOM 13761 N N . ARG D 1 232 ? 31.822 -20.362 -3.794 1.00 133.74 317 ARG D N 1
ATOM 13762 C CA . ARG D 1 232 ? 30.494 -19.761 -3.613 1.00 136.13 317 ARG D CA 1
ATOM 13763 C C . ARG D 1 232 ? 30.549 -18.613 -2.607 1.00 133.81 317 ARG D C 1
ATOM 13764 O O . ARG D 1 232 ? 31.377 -18.612 -1.690 1.00 131.87 317 ARG D O 1
ATOM 13772 N N . THR D 1 233 ? 29.658 -17.643 -2.795 1.00 134.30 318 THR D N 1
ATOM 13773 C CA . THR D 1 233 ? 29.595 -16.440 -1.965 1.00 132.47 318 THR D CA 1
ATOM 13774 C C . THR D 1 233 ? 28.855 -16.617 -0.611 1.00 135.39 318 THR D C 1
ATOM 13775 O O . THR D 1 233 ? 28.314 -15.652 -0.065 1.00 135.76 318 THR D O 1
ATOM 13779 N N . GLN D 1 234 ? 28.842 -17.840 -0.073 1.00 137.67 319 GLN D N 1
ATOM 13780 C CA . GLN D 1 234 ? 28.493 -18.078 1.337 1.00 139.54 319 GLN D CA 1
ATOM 13781 C C . GLN D 1 234 ? 29.574 -17.455 2.249 1.00 135.60 319 GLN D C 1
ATOM 13782 O O . GLN D 1 234 ? 29.999 -18.060 3.239 1.00 136.13 319 GLN D O 1
ATOM 13788 N N . THR D 1 235 ? 29.979 -16.227 1.906 1.00 131.69 320 THR D N 1
ATOM 13789 C CA . THR D 1 235 ? 31.203 -15.595 2.415 1.00 127.47 320 THR D CA 1
ATOM 13790 C C . THR D 1 235 ? 31.301 -15.473 3.931 1.00 128.26 320 THR D C 1
ATOM 13791 O O . THR D 1 235 ? 32.406 -15.506 4.474 1.00 126.16 320 THR D O 1
ATOM 13795 N N . LEU D 1 236 ? 30.163 -15.321 4.610 1.00 131.49 321 LEU D N 1
ATOM 13796 C CA . LEU D 1 236 ? 30.173 -15.102 6.052 1.00 132.37 321 LEU D CA 1
ATOM 13797 C C . LEU D 1 236 ? 31.009 -16.157 6.771 1.00 132.45 321 LEU D C 1
ATOM 13798 O O . LEU D 1 236 ? 31.768 -15.834 7.682 1.00 130.94 321 LEU D O 1
ATOM 13803 N N . LEU D 1 237 ? 30.882 -17.408 6.331 1.00 134.29 322 LEU D N 1
ATOM 13804 C CA . LEU D 1 237 ? 31.657 -18.516 6.890 1.00 134.67 322 LEU D CA 1
ATOM 13805 C C . LEU D 1 237 ? 33.123 -18.499 6.454 1.00 129.96 322 LEU D C 1
ATOM 13806 O O . LEU D 1 237 ? 33.976 -19.051 7.145 1.00 129.60 322 LEU D O 1
ATOM 13811 N N . TYR D 1 238 ? 33.412 -17.874 5.316 1.00 126.62 323 TYR D N 1
ATOM 13812 C CA . TYR D 1 238 ? 34.795 -17.705 4.875 1.00 122.42 323 TYR D CA 1
ATOM 13813 C C . TYR D 1 238 ? 35.529 -16.674 5.718 1.00 119.77 323 TYR D C 1
ATOM 13814 O O . TYR D 1 238 ? 36.715 -16.841 6.005 1.00 117.82 323 TYR D O 1
ATOM 13823 N N . ALA D 1 239 ? 34.821 -15.612 6.102 1.00 120.04 324 ALA D N 1
ATOM 13824 C CA . ALA D 1 239 ? 35.399 -14.547 6.916 1.00 117.91 324 ALA D CA 1
ATOM 13825 C C . ALA D 1 239 ? 35.670 -15.047 8.331 1.00 119.96 324 ALA D C 1
ATOM 13826 O O . ALA D 1 239 ? 36.656 -14.646 8.955 1.00 117.97 324 ALA D O 1
ATOM 13828 N N . ILE D 1 240 ? 34.803 -15.938 8.816 1.00 124.22 325 ILE D N 1
ATOM 13829 C CA . ILE D 1 240 ? 34.993 -16.605 10.108 1.00 126.83 325 ILE D CA 1
ATOM 13830 C C . ILE D 1 240 ? 36.277 -17.446 10.072 1.00 125.18 325 ILE D C 1
ATOM 13831 O O . ILE D 1 240 ? 37.036 -17.478 11.046 1.00 125.07 325 ILE D O 1
ATOM 13836 N N . LEU D 1 241 ? 36.520 -18.104 8.938 1.00 124.08 326 LEU D N 1
ATOM 13837 C CA . LEU D 1 241 ? 37.772 -18.827 8.711 1.00 122.24 326 LEU D CA 1
ATOM 13838 C C . LEU D 1 241 ? 38.947 -17.846 8.566 1.00 117.95 326 LEU D C 1
ATOM 13839 O O . LEU D 1 241 ? 40.074 -18.153 8.959 1.00 116.94 326 LEU D O 1
ATOM 13844 N N . GLY D 1 242 ? 38.676 -16.669 8.007 1.00 115.75 327 GLY D N 1
ATOM 13845 C CA . GLY D 1 242 ? 39.690 -15.628 7.889 1.00 111.86 327 GLY D CA 1
ATOM 13846 C C . GLY D 1 242 ? 40.132 -15.154 9.256 1.00 112.07 327 GLY D C 1
ATOM 13847 O O . GLY D 1 242 ? 41.329 -15.092 9.539 1.00 110.22 327 GLY D O 1
ATOM 13848 N N . ALA D 1 243 ? 39.155 -14.834 10.101 1.00 114.68 328 ALA D N 1
ATOM 13849 C CA . ALA D 1 243 ? 39.408 -14.421 11.476 1.00 115.76 328 ALA D CA 1
ATOM 13850 C C . ALA D 1 243 ? 40.261 -15.444 12.231 1.00 116.83 328 ALA D C 1
ATOM 13851 O O . ALA D 1 243 ? 41.324 -15.093 12.749 1.00 115.35 328 ALA D O 1
ATOM 13853 N N . LEU D 1 244 ? 39.800 -16.698 12.273 1.00 119.54 329 LEU D N 1
ATOM 13854 C CA . LEU D 1 244 ? 40.500 -17.789 12.969 1.00 120.91 329 LEU D CA 1
ATOM 13855 C C . LEU D 1 244 ? 41.912 -17.996 12.451 1.00 117.68 329 LEU D C 1
ATOM 13856 O O . LEU D 1 244 ? 42.840 -18.226 13.225 1.00 117.68 329 LEU D O 1
ATOM 13861 N N . MET D 1 245 ? 42.057 -17.913 11.132 1.00 115.17 330 MET D N 1
ATOM 13862 C CA . MET D 1 245 ? 43.325 -18.159 10.463 1.00 112.46 330 MET D CA 1
ATOM 13863 C C . MET D 1 245 ? 44.381 -17.101 10.810 1.00 109.67 330 MET D C 1
ATOM 13864 O O . MET D 1 245 ? 45.570 -17.412 10.924 1.00 108.71 330 MET D O 1
ATOM 13869 N N . GLY D 1 246 ? 43.938 -15.857 10.978 1.00 108.58 331 GLY D N 1
ATOM 13870 C CA . GLY D 1 246 ? 44.792 -14.800 11.497 1.00 106.44 331 GLY D CA 1
ATOM 13871 C C . GLY D 1 246 ? 45.326 -15.178 12.863 1.00 108.39 331 GLY D C 1
ATOM 13872 O O . GLY D 1 246 ? 46.520 -15.059 13.121 1.00 107.04 331 GLY D O 1
ATOM 13873 N N . VAL D 1 247 ? 44.439 -15.657 13.731 1.00 111.98 332 VAL D N 1
ATOM 13874 C CA . VAL D 1 247 ? 44.827 -16.095 15.074 1.00 114.58 332 VAL D CA 1
ATOM 13875 C C . VAL D 1 247 ? 45.833 -17.252 15.016 1.00 114.87 332 VAL D C 1
ATOM 13876 O O . VAL D 1 247 ? 46.726 -17.339 15.857 1.00 115.57 332 VAL D O 1
ATOM 13880 N N . LEU D 1 248 ? 45.697 -18.128 14.021 1.00 114.64 333 LEU D N 1
ATOM 13881 C CA . LEU D 1 248 ? 46.640 -19.242 13.855 1.00 114.96 333 LEU D CA 1
ATOM 13882 C C . LEU D 1 248 ? 47.975 -18.815 13.243 1.00 111.56 333 LEU D C 1
ATOM 13883 O O . LEU D 1 248 ? 49.019 -19.398 13.553 1.00 111.86 333 LEU D O 1
ATOM 13888 N N . GLY D 1 249 ? 47.931 -17.812 12.367 1.00 108.55 334 GLY D N 1
ATOM 13889 C CA . GLY D 1 249 ? 49.137 -17.205 11.818 1.00 105.24 334 GLY D CA 1
ATOM 13890 C C . GLY D 1 249 ? 49.891 -16.510 12.930 1.00 105.30 334 GLY D C 1
ATOM 13891 O O . GLY D 1 249 ? 51.110 -16.608 13.015 1.00 104.61 334 GLY D O 1
ATOM 13892 N N . ALA D 1 250 ? 49.149 -15.819 13.791 1.00 106.53 335 ALA D N 1
ATOM 13893 C CA . ALA D 1 250 ? 49.717 -15.181 14.968 1.00 107.22 335 ALA D CA 1
ATOM 13894 C C . ALA D 1 250 ? 50.471 -16.214 15.796 1.00 109.45 335 ALA D C 1
ATOM 13895 O O . ALA D 1 250 ? 51.663 -16.059 16.064 1.00 108.69 335 ALA D O 1
ATOM 13897 N N . LEU D 1 251 ? 49.773 -17.284 16.162 1.00 112.35 336 LEU D N 1
ATOM 13898 C CA . LEU D 1 251 ? 50.354 -18.353 16.958 1.00 115.00 336 LEU D CA 1
ATOM 13899 C C . LEU D 1 251 ? 51.583 -18.949 16.276 1.00 113.49 336 LEU D C 1
ATOM 13900 O O . LEU D 1 251 ? 52.538 -19.324 16.951 1.00 114.71 336 LEU D O 1
ATOM 13905 N N . PHE D 1 252 ? 51.561 -19.014 14.945 1.00 111.12 337 PHE D N 1
ATOM 13906 C CA . PHE D 1 252 ? 52.687 -19.558 14.181 1.00 109.74 337 PHE D CA 1
ATOM 13907 C C . PHE D 1 252 ? 53.949 -18.726 14.357 1.00 108.00 337 PHE D C 1
ATOM 13908 O O . PHE D 1 252 ? 55.005 -19.266 14.679 1.00 108.87 337 PHE D O 1
ATOM 13916 N N . ILE D 1 253 ? 53.828 -17.416 14.150 1.00 105.91 338 ILE D N 1
ATOM 13917 C CA . ILE D 1 253 ? 54.952 -16.490 14.306 1.00 104.40 338 ILE D CA 1
ATOM 13918 C C . ILE D 1 253 ? 55.409 -16.436 15.776 1.00 107.20 338 ILE D C 1
ATOM 13919 O O . ILE D 1 253 ? 56.613 -16.312 16.060 1.00 107.18 338 ILE D O 1
ATOM 13924 N N . ARG D 1 254 ? 54.439 -16.544 16.691 1.00 109.79 339 ARG D N 1
ATOM 13925 C CA . ARG D 1 254 ? 54.697 -16.648 18.131 1.00 112.90 339 ARG D CA 1
ATOM 13926 C C . ARG D 1 254 ? 55.500 -17.907 18.469 1.00 114.73 339 ARG D C 1
ATOM 13927 O O . ARG D 1 254 ? 56.343 -17.883 19.366 1.00 116.22 339 ARG D O 1
ATOM 13935 N N . CYS D 1 255 ? 55.229 -18.994 17.745 1.00 114.72 340 CYS D N 1
ATOM 13936 C CA . CYS D 1 255 ? 55.897 -20.278 17.961 1.00 116.68 340 CYS D CA 1
ATOM 13937 C C . CYS D 1 255 ? 57.320 -20.259 17.441 1.00 115.01 340 CYS D C 1
ATOM 13938 O O . CYS D 1 255 ? 58.237 -20.721 18.121 1.00 116.81 340 CYS D O 1
ATOM 13941 N N . VAL D 1 256 ? 57.489 -19.719 16.235 1.00 111.78 341 VAL D N 1
ATOM 13942 C CA . VAL D 1 256 ? 58.797 -19.619 15.591 1.00 110.16 341 VAL D CA 1
ATOM 13943 C C . VAL D 1 256 ? 59.788 -18.945 16.534 1.00 111.03 341 VAL D C 1
ATOM 13944 O O . VAL D 1 256 ? 60.839 -19.512 16.842 1.00 112.36 341 VAL D O 1
ATOM 13948 N N . ARG D 1 257 ? 59.417 -17.760 17.020 1.00 110.56 342 ARG D N 1
ATOM 13949 C CA . ARG D 1 257 ? 60.262 -16.978 17.919 1.00 111.51 342 ARG D CA 1
ATOM 13950 C C . ARG D 1 257 ? 60.540 -17.661 19.264 1.00 115.26 342 ARG D C 1
ATOM 13951 O O . ARG D 1 257 ? 61.671 -17.629 19.746 1.00 116.41 342 ARG D O 1
ATOM 13959 N N . SER D 1 258 ? 59.517 -18.282 19.851 1.00 117.56 343 SER D N 1
ATOM 13960 C CA . SER D 1 258 ? 59.633 -18.919 21.171 1.00 121.65 343 SER D CA 1
ATOM 13961 C C . SER D 1 258 ? 60.410 -20.227 21.144 1.00 123.35 343 SER D C 1
ATOM 13962 O O . SER D 1 258 ? 61.177 -20.513 22.067 1.00 126.05 343 SER D O 1
ATOM 13965 N N . ILE D 1 259 ? 60.199 -21.025 20.100 1.00 122.10 344 ILE D N 1
ATOM 13966 C CA . ILE D 1 259 ? 60.955 -22.266 19.920 1.00 123.70 344 ILE D CA 1
ATOM 13967 C C . ILE D 1 259 ? 62.415 -21.905 19.679 1.00 122.76 344 ILE D C 1
ATOM 13968 O O . ILE D 1 259 ? 63.318 -22.544 20.216 1.00 125.09 344 ILE D O 1
ATOM 13973 N N . TYR D 1 260 ? 62.628 -20.855 18.888 1.00 119.64 345 TYR D N 1
ATOM 13974 C CA . TYR D 1 260 ? 63.968 -20.351 18.591 1.00 118.74 345 TYR D CA 1
ATOM 13975 C C . TYR D 1 260 ? 64.664 -19.824 19.846 1.00 121.07 345 TYR D C 1
ATOM 13976 O O . TYR D 1 260 ? 65.711 -20.335 20.235 1.00 123.27 345 TYR D O 1
ATOM 13985 N N . GLU D 1 261 ? 64.070 -18.822 20.487 1.00 120.97 346 GLU D N 1
ATOM 13986 C CA . GLU D 1 261 ? 64.724 -18.140 21.594 1.00 123.02 346 GLU D CA 1
ATOM 13987 C C . GLU D 1 261 ? 64.850 -18.952 22.872 1.00 127.35 346 GLU D C 1
ATOM 13988 O O . GLU D 1 261 ? 65.508 -18.509 23.810 1.00 129.59 346 GLU D O 1
ATOM 13994 N N . LEU D 1 262 ? 64.246 -20.139 22.914 1.00 128.98 347 LEU D N 1
ATOM 13995 C CA . LEU D 1 262 ? 64.527 -21.058 24.020 1.00 133.47 347 LEU D CA 1
ATOM 13996 C C . LEU D 1 262 ? 65.693 -21.997 23.686 1.00 134.72 347 LEU D C 1
ATOM 13997 O O . LEU D 1 262 ? 66.170 -22.724 24.553 1.00 138.59 347 LEU D O 1
ATOM 14002 N N . ARG D 1 263 ? 66.148 -21.971 22.433 1.00 131.97 348 ARG D N 1
ATOM 14003 C CA . ARG D 1 263 ? 67.392 -22.644 22.040 1.00 133.13 348 ARG D CA 1
ATOM 14004 C C . ARG D 1 263 ? 68.598 -21.753 22.294 1.00 133.33 348 ARG D C 1
ATOM 14005 O O . ARG D 1 263 ? 69.713 -22.237 22.488 1.00 135.55 348 ARG D O 1
ATOM 14013 N N . MET D 1 264 ? 68.372 -20.446 22.270 1.00 131.41 349 MET D N 1
ATOM 14014 C CA . MET D 1 264 ? 69.447 -19.482 22.474 1.00 131.74 349 MET D CA 1
ATOM 14015 C C . MET D 1 264 ? 69.663 -19.196 23.956 1.00 135.40 349 MET D C 1
ATOM 14016 O O . MET D 1 264 ? 70.801 -19.144 24.415 1.00 137.62 349 MET D O 1
ATOM 14021 N N . ARG D 1 265 ? 68.567 -19.012 24.693 1.00 136.40 350 ARG D N 1
ATOM 14022 C CA . ARG D 1 265 ? 68.624 -18.739 26.135 1.00 140.33 350 ARG D CA 1
ATOM 14023 C C . ARG D 1 265 ? 68.978 -20.005 26.922 1.00 144.43 350 ARG D C 1
ATOM 14024 O O . ARG D 1 265 ? 69.842 -19.981 27.805 1.00 147.77 350 ARG D O 1
ATOM 14032 N N . HIS D 1 266 ? 68.306 -21.103 26.583 1.00 144.46 351 HIS D N 1
ATOM 14033 C CA . HIS D 1 266 ? 68.540 -22.399 27.208 1.00 148.43 351 HIS D CA 1
ATOM 14034 C C . HIS D 1 266 ? 69.141 -23.316 26.156 1.00 147.38 351 HIS D C 1
ATOM 14035 O O . HIS D 1 266 ? 68.835 -23.177 24.971 1.00 143.76 351 HIS D O 1
ATOM 14042 N N . TYR D 1 267 ? 69.992 -24.250 26.587 1.00 150.91 352 TYR D N 1
ATOM 14043 C CA . TYR D 1 267 ? 70.690 -25.170 25.670 1.00 150.58 352 TYR D CA 1
ATOM 14044 C C . TYR D 1 267 ? 71.467 -24.395 24.582 1.00 146.98 352 TYR D C 1
ATOM 14045 O O . TYR D 1 267 ? 71.558 -24.858 23.441 1.00 144.94 352 TYR D O 1
ATOM 14054 N N . PRO D 1 268 ? 72.036 -23.214 24.935 1.00 146.54 353 PRO D N 1
ATOM 14055 C CA . PRO D 1 268 ? 72.645 -22.396 23.891 1.00 143.20 353 PRO D CA 1
ATOM 14056 C C . PRO D 1 268 ? 73.993 -22.955 23.440 1.00 144.59 353 PRO D C 1
ATOM 14057 O O . PRO D 1 268 ? 74.637 -23.719 24.177 1.00 148.41 353 PRO D O 1
ATOM 14061 N N . GLY D 1 269 ? 74.402 -22.579 22.231 1.00 141.64 354 GLY D N 1
ATOM 14062 C CA . GLY D 1 269 ? 75.678 -23.014 21.679 1.00 142.86 354 GLY D CA 1
ATOM 14063 C C . GLY D 1 269 ? 75.697 -24.457 21.199 1.00 144.05 354 GLY D C 1
ATOM 14064 O O . GLY D 1 269 ? 76.775 -25.032 21.001 1.00 146.30 354 GLY D O 1
ATOM 14065 N N . THR D 1 270 ? 74.512 -25.051 21.031 1.00 142.85 355 THR D N 1
ATOM 14066 C CA . THR D 1 270 ? 74.386 -26.345 20.357 1.00 143.41 355 THR D CA 1
ATOM 14067 C C . THR D 1 270 ? 74.855 -26.113 18.938 1.00 140.64 355 THR D C 1
ATOM 14068 O O . THR D 1 270 ? 74.417 -25.151 18.300 1.00 137.12 355 THR D O 1
ATOM 14072 N N . ASN D 1 271 ? 75.751 -26.965 18.441 1.00 142.45 356 ASN D N 1
ATOM 14073 C CA . ASN D 1 271 ? 76.339 -26.687 17.132 1.00 140.45 356 ASN D CA 1
ATOM 14074 C C . ASN D 1 271 ? 75.964 -27.593 15.959 1.00 139.48 356 ASN D C 1
ATOM 14075 O O . ASN D 1 271 ? 76.188 -28.818 15.984 1.00 142.02 356 ASN D O 1
ATOM 14080 N N . ARG D 1 272 ? 75.362 -26.934 14.959 1.00 135.63 357 ARG D N 1
ATOM 14081 C CA . ARG D 1 272 ? 75.173 -27.411 13.576 1.00 134.04 357 ARG D CA 1
ATOM 14082 C C . ARG D 1 272 ? 74.457 -28.756 13.408 1.00 135.29 357 ARG D C 1
ATOM 14083 O O . ARG D 1 272 ? 73.227 -28.809 13.484 1.00 133.77 357 ARG D O 1
ATOM 14085 N N . TYR D 1 273 ? 75.229 -29.828 13.199 1.00 138.13 358 TYR D N 1
ATOM 14086 C CA . TYR D 1 273 ? 74.714 -31.111 12.697 1.00 139.34 358 TYR D CA 1
ATOM 14087 C C . TYR D 1 273 ? 73.854 -31.873 13.689 1.00 141.26 358 TYR D C 1
ATOM 14088 O O . TYR D 1 273 ? 72.850 -32.464 13.297 1.00 140.94 358 TYR D O 1
ATOM 14097 N N . PHE D 1 274 ? 74.252 -31.878 14.962 1.00 143.63 359 PHE D N 1
ATOM 14098 C CA . PHE D 1 274 ? 73.442 -32.507 16.010 1.00 145.79 359 PHE D CA 1
ATOM 14099 C C . PHE D 1 274 ? 72.058 -31.843 16.112 1.00 142.77 359 PHE D C 1
ATOM 14100 O O . PHE D 1 274 ? 71.053 -32.525 16.341 1.00 143.75 359 PHE D O 1
ATOM 14108 N N . LEU D 1 275 ? 72.018 -30.521 15.918 1.00 139.36 360 LEU D N 1
ATOM 14109 C CA . LEU D 1 275 ? 70.767 -29.759 15.880 1.00 136.08 360 LEU D CA 1
ATOM 14110 C C . LEU D 1 275 ? 69.961 -30.079 14.618 1.00 133.94 360 LEU D C 1
ATOM 14111 O O . LEU D 1 275 ? 68.837 -30.574 14.716 1.00 134.32 360 LEU D O 1
ATOM 14116 N N . VAL D 1 276 ? 70.546 -29.803 13.450 1.00 132.01 361 VAL D N 1
ATOM 14117 C CA . VAL D 1 276 ? 69.923 -30.092 12.149 1.00 130.21 361 VAL D CA 1
ATOM 14118 C C . VAL D 1 276 ? 69.560 -31.573 12.003 1.00 133.17 361 VAL D C 1
ATOM 14119 O O . VAL D 1 276 ? 68.474 -31.906 11.522 1.00 132.56 361 VAL D O 1
ATOM 14123 N N . GLY D 1 277 ? 70.475 -32.445 12.431 1.00 136.59 362 GLY D N 1
ATOM 14124 C CA . GLY D 1 277 ? 70.324 -33.898 12.330 1.00 139.77 362 GLY D CA 1
ATOM 14125 C C . GLY D 1 277 ? 69.161 -34.468 13.116 1.00 141.24 362 GLY D C 1
ATOM 14126 O O . GLY D 1 277 ? 68.443 -35.332 12.609 1.00 142.35 362 GLY D O 1
ATOM 14127 N N . VAL D 1 278 ? 68.975 -33.993 14.349 1.00 141.57 363 VAL D N 1
ATOM 14128 C CA . VAL D 1 278 ? 67.828 -34.407 15.167 1.00 143.04 363 VAL D CA 1
ATOM 14129 C C . VAL D 1 278 ? 66.511 -34.031 14.476 1.00 140.28 363 VAL D C 1
ATOM 14130 O O . VAL D 1 278 ? 65.631 -34.876 14.328 1.00 141.85 363 VAL D O 1
ATOM 14134 N N . VAL D 1 279 ? 66.405 -32.784 14.018 1.00 136.37 364 VAL D N 1
ATOM 14135 C CA . VAL D 1 279 ? 65.208 -32.307 13.309 1.00 133.74 364 VAL D CA 1
ATOM 14136 C C . VAL D 1 279 ? 64.928 -33.107 12.021 1.00 133.91 364 VAL D C 1
ATOM 14137 O O . VAL D 1 279 ? 63.770 -33.387 11.695 1.00 133.77 364 VAL D O 1
ATOM 14141 N N . ALA D 1 280 ? 65.994 -33.473 11.308 1.00 134.41 365 ALA D N 1
ATOM 14142 C CA . ALA D 1 280 ? 65.894 -34.288 10.098 1.00 135.05 365 ALA D CA 1
ATOM 14143 C C . ALA D 1 280 ? 65.340 -35.679 10.408 1.00 138.92 365 ALA D C 1
ATOM 14144 O O . ALA D 1 280 ? 64.392 -36.128 9.758 1.00 139.19 365 ALA D O 1
ATOM 14146 N N . LEU D 1 281 ? 65.932 -36.343 11.405 1.00 142.13 366 LEU D N 1
ATOM 14147 C CA . LEU D 1 281 ? 65.500 -37.672 11.860 1.00 146.33 366 LEU D CA 1
ATOM 14148 C C . LEU D 1 281 ? 64.088 -37.616 12.442 1.00 146.69 366 LEU D C 1
ATOM 14149 O O . LEU D 1 281 ? 63.183 -38.310 11.966 1.00 147.96 366 LEU D O 1
ATOM 14154 N N . PHE D 1 282 ? 63.926 -36.782 13.468 1.00 145.85 367 PHE D N 1
ATOM 14155 C CA . PHE D 1 282 ? 62.652 -36.532 14.148 1.00 146.18 367 PHE D CA 1
ATOM 14156 C C . PHE D 1 282 ? 61.517 -36.298 13.134 1.00 144.02 367 PHE D C 1
ATOM 14157 O O . PHE D 1 282 ? 60.433 -36.868 13.280 1.00 145.83 367 PHE D O 1
ATOM 14165 N N . ALA D 1 283 ? 61.796 -35.499 12.097 1.00 140.41 368 ALA D N 1
ATOM 14166 C CA . ALA D 1 283 ? 60.831 -35.191 11.029 1.00 138.27 368 ALA D CA 1
ATOM 14167 C C . ALA D 1 283 ? 60.413 -36.420 10.222 1.00 140.87 368 ALA D C 1
ATOM 14168 O O . ALA D 1 283 ? 59.222 -36.720 10.123 1.00 141.86 368 ALA D O 1
ATOM 14170 N N . SER D 1 284 ? 61.394 -37.125 9.657 1.00 142.31 369 SER D N 1
ATOM 14171 C CA . SER D 1 284 ? 61.145 -38.304 8.812 1.00 145.13 369 SER D CA 1
ATOM 14172 C C . SER D 1 284 ? 60.374 -39.413 9.535 1.00 149.46 369 SER D C 1
ATOM 14173 O O . SER D 1 284 ? 59.747 -40.267 8.894 1.00 151.55 369 SER D O 1
ATOM 14176 N N . ALA D 1 285 ? 60.430 -39.386 10.867 1.00 151.00 370 ALA D N 1
ATOM 14177 C CA . ALA D 1 285 ? 59.716 -40.346 11.712 1.00 155.32 370 ALA D CA 1
ATOM 14178 C C . ALA D 1 285 ? 58.347 -39.829 12.168 1.00 154.75 370 ALA D C 1
ATOM 14179 O O . ALA D 1 285 ? 57.379 -40.590 12.213 1.00 157.76 370 ALA D O 1
ATOM 14181 N N . LEU D 1 286 ? 58.265 -38.540 12.501 1.00 151.17 371 LEU D N 1
ATOM 14182 C CA . LEU D 1 286 ? 57.005 -37.941 12.948 1.00 150.53 371 LEU D CA 1
ATOM 14183 C C . LEU D 1 286 ? 55.972 -37.905 11.821 1.00 149.44 371 LEU D C 1
ATOM 14184 O O . LEU D 1 286 ? 54.785 -37.693 12.070 1.00 149.95 371 LEU D O 1
ATOM 14189 N N . GLN D 1 287 ? 56.431 -38.121 10.587 1.00 148.31 372 GLN D N 1
ATOM 14190 C CA . GLN D 1 287 ? 55.549 -38.166 9.419 1.00 147.78 372 GLN D CA 1
ATOM 14191 C C . GLN D 1 287 ? 55.371 -39.592 8.880 1.00 151.93 372 GLN D C 1
ATOM 14192 O O . GLN D 1 287 ? 55.062 -39.778 7.698 1.00 151.71 372 GLN D O 1
ATOM 14194 N N . TYR D 1 288 ? 55.549 -40.589 9.752 1.00 156.11 373 TYR D N 1
ATOM 14195 C CA . TYR D 1 288 ? 55.448 -42.012 9.366 1.00 160.68 373 TYR D CA 1
ATOM 14196 C C . TYR D 1 288 ? 54.074 -42.436 8.807 1.00 162.77 373 TYR D C 1
ATOM 14197 O O . TYR D 1 288 ? 54.024 -43.046 7.730 1.00 164.01 373 TYR D O 1
ATOM 14199 N N . PRO D 1 289 ? 52.964 -42.137 9.533 1.00 163.60 374 PRO D N 1
ATOM 14200 C CA . PRO D 1 289 ? 51.630 -42.426 8.964 1.00 165.25 374 PRO D CA 1
ATOM 14201 C C . PRO D 1 289 ? 51.167 -41.494 7.820 1.00 161.16 374 PRO D C 1
ATOM 14202 O O . PRO D 1 289 ? 50.048 -41.660 7.316 1.00 162.59 374 PRO D O 1
ATOM 14206 N N . PHE D 1 290 ? 52.013 -40.543 7.414 1.00 156.29 375 PHE D N 1
ATOM 14207 C CA . PHE D 1 290 ? 51.721 -39.689 6.260 1.00 152.58 375 PHE D CA 1
ATOM 14208 C C . PHE D 1 290 ? 52.854 -39.706 5.236 1.00 150.65 375 PHE D C 1
ATOM 14209 O O . PHE D 1 290 ? 52.952 -40.619 4.412 1.00 152.93 375 PHE D O 1
ATOM 14211 N N . PRO D 1 297 ? 54.379 -32.409 -2.422 1.00 129.64 382 PRO D N 1
ATOM 14212 C CA . PRO D 1 297 ? 54.319 -31.030 -1.897 1.00 125.99 382 PRO D CA 1
ATOM 14213 C C . PRO D 1 297 ? 53.222 -30.218 -2.604 1.00 124.48 382 PRO D C 1
ATOM 14214 O O . PRO D 1 297 ? 52.167 -29.953 -2.017 1.00 124.67 382 PRO D O 1
ATOM 14218 N N . ARG D 1 298 ? 53.481 -29.840 -3.855 1.00 123.33 383 ARG D N 1
ATOM 14219 C CA . ARG D 1 298 ? 52.448 -29.359 -4.775 1.00 122.65 383 ARG D CA 1
ATOM 14220 C C . ARG D 1 298 ? 51.465 -30.504 -5.148 1.00 125.90 383 ARG D C 1
ATOM 14221 O O . ARG D 1 298 ? 50.442 -30.274 -5.808 1.00 126.12 383 ARG D O 1
ATOM 14229 N N . ALA D 1 299 ? 51.771 -31.725 -4.701 1.00 128.28 384 ALA D N 1
ATOM 14230 C CA . ALA D 1 299 ? 50.892 -32.876 -4.930 1.00 132.08 384 ALA D CA 1
ATOM 14231 C C . ALA D 1 299 ? 49.674 -32.874 -4.002 1.00 132.69 384 ALA D C 1
ATOM 14232 O O . ALA D 1 299 ? 48.534 -32.994 -4.458 1.00 134.04 384 ALA D O 1
ATOM 14234 N N . THR D 1 300 ? 49.929 -32.740 -2.702 1.00 131.67 385 THR D N 1
ATOM 14235 C CA . THR D 1 300 ? 48.863 -32.712 -1.702 1.00 132.50 385 THR D CA 1
ATOM 14236 C C . THR D 1 300 ? 47.899 -31.556 -1.959 1.00 130.24 385 THR D C 1
ATOM 14237 O O . THR D 1 300 ? 46.686 -31.760 -1.988 1.00 132.18 385 THR D O 1
ATOM 14241 N N . ILE D 1 301 ? 48.455 -30.360 -2.173 1.00 126.36 386 ILE D N 1
ATOM 14242 C CA . ILE D 1 301 ? 47.683 -29.121 -2.353 1.00 124.06 386 ILE D CA 1
ATOM 14243 C C . ILE D 1 301 ? 46.509 -29.293 -3.319 1.00 126.06 386 ILE D C 1
ATOM 14244 O O . ILE D 1 301 ? 45.348 -29.232 -2.908 1.00 127.36 386 ILE D O 1
ATOM 14249 N N . ASN D 1 302 ? 46.819 -29.520 -4.594 1.00 126.63 387 ASN D N 1
ATOM 14250 C CA . ASN D 1 302 ? 45.799 -29.704 -5.624 1.00 128.97 387 ASN D CA 1
ATOM 14251 C C . ASN D 1 302 ? 44.738 -30.747 -5.241 1.00 133.11 387 ASN D C 1
ATOM 14252 O O . ASN D 1 302 ? 43.598 -30.671 -5.717 1.00 134.86 387 ASN D O 1
ATOM 14257 N N . ASP D 1 303 ? 45.116 -31.704 -4.382 1.00 134.92 388 ASP D N 1
ATOM 14258 C CA . ASP D 1 303 ? 44.217 -32.793 -3.960 1.00 139.38 388 ASP D CA 1
ATOM 14259 C C . ASP D 1 303 ? 43.186 -32.392 -2.911 1.00 139.55 388 ASP D C 1
ATOM 14260 O O . ASP D 1 303 ? 42.053 -32.901 -2.929 1.00 142.92 388 ASP D O 1
ATOM 14265 N N . LEU D 1 304 ? 43.594 -31.508 -1.991 1.00 136.05 389 LEU D N 1
ATOM 14266 C CA . LEU D 1 304 ? 42.675 -30.884 -1.028 1.00 135.64 389 LEU D CA 1
ATOM 14267 C C . LEU D 1 304 ? 41.752 -29.883 -1.738 1.00 134.41 389 LEU D C 1
ATOM 14268 O O . LEU D 1 304 ? 40.582 -29.718 -1.359 1.00 136.28 389 LEU D O 1
ATOM 14273 N N . PHE D 1 305 ? 42.294 -29.237 -2.774 1.00 131.45 390 PHE D N 1
ATOM 14274 C CA . PHE D 1 305 ? 41.558 -28.302 -3.634 1.00 130.09 390 PHE D CA 1
ATOM 14275 C C . PHE D 1 305 ? 40.490 -29.001 -4.489 1.00 133.87 390 PHE D C 1
ATOM 14276 O O . PHE D 1 305 ? 39.466 -28.396 -4.828 1.00 134.37 390 PHE D O 1
ATOM 14284 N N . LYS D 1 306 ? 40.737 -30.266 -4.836 1.00 136.69 391 LYS D N 1
ATOM 14285 C CA . LYS D 1 306 ? 39.712 -31.119 -5.426 1.00 141.13 391 LYS D CA 1
ATOM 14286 C C . LYS D 1 306 ? 38.538 -31.194 -4.449 1.00 143.64 391 LYS D C 1
ATOM 14287 O O . LYS D 1 306 ? 38.731 -31.110 -3.229 1.00 142.89 391 LYS D O 1
ATOM 14289 N N . ALA D 1 307 ? 37.327 -31.337 -4.985 1.00 146.79 392 ALA D N 1
ATOM 14290 C CA . ALA D 1 307 ? 36.110 -31.223 -4.181 1.00 149.17 392 ALA D CA 1
ATOM 14291 C C . ALA D 1 307 ? 35.359 -32.549 -3.965 1.00 154.96 392 ALA D C 1
ATOM 14292 O O . ALA D 1 307 ? 34.205 -32.695 -4.389 1.00 158.35 392 ALA D O 1
ATOM 14294 N N . VAL D 1 308 ? 36.016 -33.502 -3.296 1.00 156.27 393 VAL D N 1
ATOM 14295 C CA . VAL D 1 308 ? 35.384 -34.784 -2.922 1.00 162.02 393 VAL D CA 1
ATOM 14296 C C . VAL D 1 308 ? 35.247 -34.951 -1.397 1.00 163.19 393 VAL D C 1
ATOM 14297 O O . VAL D 1 308 ? 34.551 -35.850 -0.909 1.00 167.96 393 VAL D O 1
ATOM 14301 N N . THR D 1 319 ? 39.803 -37.172 11.435 1.00 170.64 404 THR D N 1
ATOM 14302 C CA . THR D 1 319 ? 40.841 -38.144 11.772 1.00 172.02 404 THR D CA 1
ATOM 14303 C C . THR D 1 319 ? 41.905 -38.168 10.682 1.00 168.16 404 THR D C 1
ATOM 14304 O O . THR D 1 319 ? 41.620 -37.835 9.526 1.00 166.13 404 THR D O 1
ATOM 14306 N N . GLU D 1 320 ? 43.126 -38.547 11.064 1.00 167.42 405 GLU D N 1
ATOM 14307 C CA . GLU D 1 320 ? 44.272 -38.651 10.147 1.00 164.17 405 GLU D CA 1
ATOM 14308 C C . GLU D 1 320 ? 44.529 -37.383 9.314 1.00 158.38 405 GLU D C 1
ATOM 14309 O O . GLU D 1 320 ? 45.487 -37.325 8.540 1.00 155.68 405 GLU D O 1
ATOM 14311 N N . LEU D 1 321 ? 43.675 -36.375 9.489 1.00 156.87 406 LEU D N 1
ATOM 14312 C CA . LEU D 1 321 ? 43.791 -35.093 8.783 1.00 151.82 406 LEU D CA 1
ATOM 14313 C C . LEU D 1 321 ? 43.735 -33.940 9.795 1.00 149.68 406 LEU D C 1
ATOM 14314 O O . LEU D 1 321 ? 43.895 -32.764 9.442 1.00 145.38 406 LEU D O 1
ATOM 14319 N N . ILE D 1 322 ? 43.499 -34.307 11.056 1.00 152.87 407 ILE D N 1
ATOM 14320 C CA . ILE D 1 322 ? 43.521 -33.378 12.183 1.00 151.59 407 ILE D CA 1
ATOM 14321 C C . ILE D 1 322 ? 44.962 -33.209 12.642 1.00 149.24 407 ILE D C 1
ATOM 14322 O O . ILE D 1 322 ? 45.400 -32.101 12.957 1.00 145.84 407 ILE D O 1
ATOM 14327 N N . LEU D 1 323 ? 45.686 -34.327 12.672 1.00 151.30 408 LEU D N 1
ATOM 14328 C CA . LEU D 1 323 ? 47.087 -34.350 13.075 1.00 149.80 408 LEU D CA 1
ATOM 14329 C C . LEU D 1 323 ? 48.007 -33.799 11.984 1.00 145.19 408 LEU D C 1
ATOM 14330 O O . LEU D 1 323 ? 49.002 -33.138 12.288 1.00 142.45 408 LEU D O 1
ATOM 14335 N N . MET D 1 324 ? 47.659 -34.063 10.722 1.00 144.66 409 MET D N 1
ATOM 14336 C CA . MET D 1 324 ? 48.459 -33.627 9.573 1.00 140.92 409 MET D CA 1
ATOM 14337 C C . MET D 1 324 ? 48.955 -32.170 9.684 1.00 136.06 409 MET D C 1
ATOM 14338 O O . MET D 1 324 ? 50.170 -31.940 9.692 1.00 134.03 409 MET D O 1
ATOM 14343 N N . PRO D 1 325 ? 48.029 -31.188 9.772 1.00 134.49 410 PRO D N 1
ATOM 14344 C CA . PRO D 1 325 ? 48.471 -29.793 9.791 1.00 130.12 410 PRO D CA 1
ATOM 14345 C C . PRO D 1 325 ? 49.122 -29.406 11.114 1.00 129.96 410 PRO D C 1
ATOM 14346 O O . PRO D 1 325 ? 50.046 -28.596 11.119 1.00 126.89 410 PRO D O 1
ATOM 14350 N N . ILE D 1 326 ? 48.640 -29.989 12.213 1.00 133.45 411 ILE D N 1
ATOM 14351 C CA . ILE D 1 326 ? 49.166 -29.712 13.554 1.00 134.04 411 ILE D CA 1
ATOM 14352 C C . ILE D 1 326 ? 50.626 -30.165 13.679 1.00 133.63 411 ILE D C 1
ATOM 14353 O O . ILE D 1 326 ? 51.451 -29.449 14.247 1.00 132.03 411 ILE D O 1
ATOM 14358 N N . ILE D 1 327 ? 50.941 -31.337 13.127 1.00 135.32 412 ILE D N 1
ATOM 14359 C CA . ILE D 1 327 ? 52.318 -31.850 13.107 1.00 135.18 412 ILE D CA 1
ATOM 14360 C C . ILE D 1 327 ? 53.224 -30.954 12.256 1.00 130.88 412 ILE D C 1
ATOM 14361 O O . ILE D 1 327 ? 54.324 -30.586 12.680 1.00 129.82 412 ILE D O 1
ATOM 14366 N N . LYS D 1 328 ? 52.742 -30.589 11.071 1.00 128.68 413 LYS D N 1
ATOM 14367 C CA . LYS D 1 328 ? 53.484 -29.720 10.164 1.00 124.71 413 LYS D CA 1
ATOM 14368 C C . LYS D 1 328 ? 53.563 -28.268 10.670 1.00 121.76 413 LYS D C 1
ATOM 14369 O O . LYS D 1 328 ? 54.523 -27.555 10.378 1.00 119.20 413 LYS D O 1
ATOM 14375 N N . PHE D 1 329 ? 52.560 -27.840 11.434 1.00 122.49 414 PHE D N 1
ATOM 14376 C CA . PHE D 1 329 ? 52.577 -26.529 12.083 1.00 120.31 414 PHE D CA 1
ATOM 14377 C C . PHE D 1 329 ? 53.817 -26.437 12.964 1.00 120.57 414 PHE D C 1
ATOM 14378 O O . PHE D 1 329 ? 54.611 -25.502 12.828 1.00 117.86 414 PHE D O 1
ATOM 14386 N N . ILE D 1 330 ? 53.984 -27.425 13.844 1.00 124.04 415 ILE D N 1
ATOM 14387 C CA . ILE D 1 330 ? 55.144 -27.499 14.727 1.00 125.02 415 ILE D CA 1
ATOM 14388 C C . ILE D 1 330 ? 56.417 -27.766 13.919 1.00 123.63 415 ILE D C 1
ATOM 14389 O O . ILE D 1 330 ? 57.373 -26.993 14.009 1.00 121.87 415 ILE D O 1
ATOM 14394 N N . LEU D 1 331 ? 56.416 -28.832 13.116 1.00 124.73 416 LEU D N 1
ATOM 14395 C CA . LEU D 1 331 ? 57.589 -29.207 12.309 1.00 123.96 416 LEU D CA 1
ATOM 14396 C C . LEU D 1 331 ? 58.187 -28.085 11.448 1.00 120.07 416 LEU D C 1
ATOM 14397 O O . LEU D 1 331 ? 59.409 -27.987 11.339 1.00 119.68 416 LEU D O 1
ATOM 14402 N N . VAL D 1 332 ? 57.342 -27.259 10.827 1.00 117.54 417 VAL D N 1
ATOM 14403 C CA . VAL D 1 332 ? 57.836 -26.164 9.994 1.00 113.82 417 VAL D CA 1
ATOM 14404 C C . VAL D 1 332 ? 58.369 -25.040 10.878 1.00 112.63 417 VAL D C 1
ATOM 14405 O O . VAL D 1 332 ? 59.496 -24.578 10.676 1.00 111.51 417 VAL D O 1
ATOM 14409 N N . ALA D 1 333 ? 57.571 -24.624 11.865 1.00 113.25 418 ALA D N 1
ATOM 14410 C CA . ALA D 1 333 ? 57.959 -23.551 12.791 1.00 112.40 418 ALA D CA 1
ATOM 14411 C C . ALA D 1 333 ? 59.348 -23.800 13.370 1.00 113.55 418 ALA D C 1
ATOM 14412 O O . ALA D 1 333 ? 60.148 -22.875 13.528 1.00 112.07 418 ALA D O 1
ATOM 14414 N N . LEU D 1 334 ? 59.620 -25.068 13.663 1.00 116.43 419 LEU D N 1
ATOM 14415 C CA . LEU D 1 334 ? 60.898 -25.511 14.197 1.00 118.19 419 LEU D CA 1
ATOM 14416 C C . LEU D 1 334 ? 62.009 -25.429 13.154 1.00 116.70 419 LEU D C 1
ATOM 14417 O O . LEU D 1 334 ? 63.116 -24.981 13.460 1.00 116.73 419 LEU D O 1
ATOM 14422 N N . SER D 1 335 ? 61.692 -25.846 11.928 1.00 115.85 420 SER D N 1
ATOM 14423 C CA . SER D 1 335 ? 62.671 -25.988 10.845 1.00 115.14 420 SER D CA 1
ATOM 14424 C C . SER D 1 335 ? 63.238 -24.685 10.283 1.00 112.29 420 SER D C 1
ATOM 14425 O O . SER D 1 335 ? 64.384 -24.663 9.821 1.00 112.34 420 SER D O 1
ATOM 14428 N N . ILE D 1 336 ? 62.446 -23.613 10.300 1.00 110.18 421 ILE D N 1
ATOM 14429 C CA . ILE D 1 336 ? 62.911 -22.318 9.779 1.00 107.48 421 ILE D CA 1
ATOM 14430 C C . ILE D 1 336 ? 63.841 -21.584 10.753 1.00 107.89 421 ILE D C 1
ATOM 14431 O O . ILE D 1 336 ? 64.439 -20.563 10.398 1.00 106.34 421 ILE D O 1
ATOM 14436 N N . GLY D 1 337 ? 63.959 -22.116 11.970 1.00 110.34 422 GLY D N 1
ATOM 14437 C CA . GLY D 1 337 ? 64.927 -21.633 12.946 1.00 111.40 422 GLY D CA 1
ATOM 14438 C C . GLY D 1 337 ? 66.300 -22.265 12.768 1.00 113.17 422 GLY D C 1
ATOM 14439 O O . GLY D 1 337 ? 67.264 -21.864 13.428 1.00 114.47 422 GLY D O 1
ATOM 14440 N N . LEU D 1 338 ? 66.389 -23.251 11.875 1.00 113.61 423 LEU D N 1
ATOM 14441 C CA . LEU D 1 338 ? 67.632 -23.991 11.618 1.00 115.40 423 LEU D CA 1
ATOM 14442 C C . LEU D 1 338 ? 68.695 -23.173 10.882 1.00 113.90 423 LEU D C 1
ATOM 14443 O O . LEU D 1 338 ? 68.355 -22.318 10.056 1.00 111.18 423 LEU D O 1
ATOM 14448 N N . PRO D 1 339 ? 69.987 -23.441 11.180 1.00 115.90 424 PRO D N 1
ATOM 14449 C CA . PRO D 1 339 ? 71.119 -22.792 10.518 1.00 115.35 424 PRO D CA 1
ATOM 14450 C C . PRO D 1 339 ? 71.327 -23.306 9.093 1.00 114.99 424 PRO D C 1
ATOM 14451 O O . PRO D 1 339 ? 72.308 -24.009 8.822 1.00 117.20 424 PRO D O 1
ATOM 14455 N N . LEU D 1 340 ? 70.398 -22.953 8.202 1.00 112.42 425 LEU D N 1
ATOM 14456 C CA . LEU D 1 340 ? 70.433 -23.332 6.782 1.00 111.84 425 LEU D CA 1
ATOM 14457 C C . LEU D 1 340 ? 69.349 -22.585 5.993 1.00 108.78 425 LEU D C 1
ATOM 14458 O O . LEU D 1 340 ? 68.419 -22.036 6.602 1.00 107.44 425 LEU D O 1
ATOM 14463 N N . PRO D 1 341 ? 69.463 -22.558 4.640 1.00 107.85 426 PRO D N 1
ATOM 14464 C CA . PRO D 1 341 ? 68.481 -21.884 3.780 1.00 105.08 426 PRO D CA 1
ATOM 14465 C C . PRO D 1 341 ? 67.060 -22.409 3.966 1.00 104.54 426 PRO D C 1
ATOM 14466 O O . PRO D 1 341 ? 66.812 -23.595 3.744 1.00 106.22 426 PRO D O 1
ATOM 14470 N N . ALA D 1 342 ? 66.146 -21.523 4.366 1.00 102.49 427 ALA D N 1
ATOM 14471 C CA . ALA D 1 342 ? 64.769 -21.908 4.705 1.00 102.42 427 ALA D CA 1
ATOM 14472 C C . ALA D 1 342 ? 63.668 -20.881 4.346 1.00 99.93 427 ALA D C 1
ATOM 14473 O O . ALA D 1 342 ? 63.514 -19.854 5.011 1.00 98.77 427 ALA D O 1
ATOM 14475 N N . GLY D 1 343 ? 62.894 -21.170 3.305 1.00 99.37 428 GLY D N 1
ATOM 14476 C CA . GLY D 1 343 ? 61.735 -20.340 2.968 1.00 97.43 428 GLY D CA 1
ATOM 14477 C C . GLY D 1 343 ? 60.519 -20.855 3.707 1.00 98.30 428 GLY D C 1
ATOM 14478 O O . GLY D 1 343 ? 60.591 -21.907 4.341 1.00 100.67 428 GLY D O 1
ATOM 14479 N N . VAL D 1 344 ? 59.398 -20.139 3.624 1.00 96.72 429 VAL D N 1
ATOM 14480 C CA . VAL D 1 344 ? 58.222 -20.506 4.415 1.00 97.45 429 VAL D CA 1
ATOM 14481 C C . VAL D 1 344 ? 56.883 -20.468 3.683 1.00 96.95 429 VAL D C 1
ATOM 14482 O O . VAL D 1 344 ? 55.865 -20.773 4.289 1.00 98.22 429 VAL D O 1
ATOM 14486 N N . PHE D 1 345 ? 56.867 -20.121 2.397 1.00 95.63 430 PHE D N 1
ATOM 14487 C CA . PHE D 1 345 ? 55.584 -19.907 1.700 1.00 95.18 430 PHE D CA 1
ATOM 14488 C C . PHE D 1 345 ? 54.826 -21.175 1.321 1.00 97.61 430 PHE D C 1
ATOM 14489 O O . PHE D 1 345 ? 53.653 -21.317 1.659 1.00 98.58 430 PHE D O 1
ATOM 14497 N N . VAL D 1 346 ? 55.483 -22.073 0.596 1.00 99.10 431 VAL D N 1
ATOM 14498 C CA . VAL D 1 346 ? 54.848 -23.323 0.153 1.00 101.86 431 VAL D CA 1
ATOM 14499 C C . VAL D 1 346 ? 54.500 -24.252 1.328 1.00 104.36 431 VAL D C 1
ATOM 14500 O O . VAL D 1 346 ? 53.482 -24.950 1.268 1.00 106.50 431 VAL D O 1
ATOM 14504 N N . PRO D 1 347 ? 55.329 -24.260 2.398 1.00 104.50 432 PRO D N 1
ATOM 14505 C CA . PRO D 1 347 ? 54.950 -25.001 3.606 1.00 106.82 432 PRO D CA 1
ATOM 14506 C C . PRO D 1 347 ? 53.703 -24.433 4.284 1.00 106.62 432 PRO D C 1
ATOM 14507 O O . PRO D 1 347 ? 52.806 -25.192 4.649 1.00 109.06 432 PRO D O 1
ATOM 14511 N N . SER D 1 348 ? 53.645 -23.115 4.441 1.00 103.97 433 SER D N 1
ATOM 14512 C CA . SER D 1 348 ? 52.482 -22.471 5.034 1.00 103.94 433 SER D CA 1
ATOM 14513 C C . SER D 1 348 ? 51.241 -22.617 4.170 1.00 104.60 433 SER D C 1
ATOM 14514 O O . SER D 1 348 ? 50.120 -22.577 4.679 1.00 106.05 433 SER D O 1
ATOM 14517 N N . PHE D 1 349 ? 51.443 -22.789 2.867 1.00 103.96 434 PHE D N 1
ATOM 14518 C CA . PHE D 1 349 ? 50.339 -23.048 1.954 1.00 104.83 434 PHE D CA 1
ATOM 14519 C C . PHE D 1 349 ? 49.652 -24.363 2.316 1.00 108.36 434 PHE D C 1
ATOM 14520 O O . PHE D 1 349 ? 48.425 -24.432 2.345 1.00 109.96 434 PHE D O 1
ATOM 14528 N N . LEU D 1 350 ? 50.441 -25.394 2.608 1.00 109.85 435 LEU D N 1
ATOM 14529 C CA . LEU D 1 350 ? 49.889 -26.669 3.048 1.00 113.43 435 LEU D CA 1
ATOM 14530 C C . LEU D 1 350 ? 49.158 -26.560 4.376 1.00 114.72 435 LEU D C 1
ATOM 14531 O O . LEU D 1 350 ? 48.063 -27.093 4.519 1.00 117.41 435 LEU D O 1
ATOM 14536 N N . ILE D 1 351 ? 49.762 -25.871 5.342 1.00 113.19 436 ILE D N 1
ATOM 14537 C CA . ILE D 1 351 ? 49.205 -25.789 6.697 1.00 114.75 436 ILE D CA 1
ATOM 14538 C C . ILE D 1 351 ? 47.850 -25.084 6.702 1.00 114.82 436 ILE D C 1
ATOM 14539 O O . ILE D 1 351 ? 46.956 -25.443 7.472 1.00 117.54 436 ILE D O 1
ATOM 14544 N N . GLY D 1 352 ? 47.700 -24.101 5.820 1.00 112.12 437 GLY D N 1
ATOM 14545 C CA . GLY D 1 352 ? 46.429 -23.403 5.650 1.00 112.29 437 GLY D CA 1
ATOM 14546 C C . GLY D 1 352 ? 45.352 -24.275 5.034 1.00 115.08 437 GLY D C 1
ATOM 14547 O O . GLY D 1 352 ? 44.275 -24.446 5.612 1.00 117.62 437 GLY D O 1
ATOM 14548 N N . ALA D 1 353 ? 45.656 -24.822 3.858 1.00 114.91 438 ALA D N 1
ATOM 14549 C CA . ALA D 1 353 ? 44.772 -25.742 3.149 1.00 117.80 438 ALA D CA 1
ATOM 14550 C C . ALA D 1 353 ? 44.250 -26.857 4.058 1.00 121.90 438 ALA D C 1
ATOM 14551 O O . ALA D 1 353 ? 43.066 -27.194 4.014 1.00 124.68 438 ALA D O 1
ATOM 14553 N N . GLY D 1 354 ? 45.139 -27.408 4.885 1.00 122.49 439 GLY D N 1
ATOM 14554 C CA . GLY D 1 354 ? 44.791 -28.456 5.842 1.00 126.43 439 GLY D CA 1
ATOM 14555 C C . GLY D 1 354 ? 43.777 -28.008 6.876 1.00 127.97 439 GLY D C 1
ATOM 14556 O O . GLY D 1 354 ? 42.798 -28.713 7.135 1.00 131.67 439 GLY D O 1
ATOM 14557 N N . PHE D 1 355 ? 44.014 -26.836 7.464 1.00 125.36 440 PHE D N 1
ATOM 14558 C CA . PHE D 1 355 ? 43.071 -26.232 8.402 1.00 126.69 440 PHE D CA 1
ATOM 14559 C C . PHE D 1 355 ? 41.778 -25.826 7.705 1.00 127.32 440 PHE D C 1
ATOM 14560 O O . PHE D 1 355 ? 40.695 -25.936 8.280 1.00 130.43 440 PHE D O 1
ATOM 14568 N N . GLY D 1 356 ? 41.903 -25.357 6.467 1.00 124.65 441 GLY D N 1
ATOM 14569 C CA . GLY D 1 356 ? 40.749 -25.021 5.642 1.00 125.31 441 GLY D CA 1
ATOM 14570 C C . GLY D 1 356 ? 39.884 -26.224 5.308 1.00 129.67 441 GLY D C 1
ATOM 14571 O O . GLY D 1 356 ? 38.666 -26.095 5.183 1.00 131.85 441 GLY D O 1
ATOM 14572 N N . ARG D 1 357 ? 40.514 -27.391 5.168 1.00 131.22 442 ARG D N 1
ATOM 14573 C CA . ARG D 1 357 ? 39.806 -28.647 4.886 1.00 135.60 442 ARG D CA 1
ATOM 14574 C C . ARG D 1 357 ? 39.100 -29.183 6.130 1.00 139.76 442 ARG D C 1
ATOM 14575 O O . ARG D 1 357 ? 38.012 -29.752 6.033 1.00 143.67 442 ARG D O 1
ATOM 14583 N N . LEU D 1 358 ? 39.731 -28.997 7.290 1.00 139.19 443 LEU D N 1
ATOM 14584 C CA . LEU D 1 358 ? 39.163 -29.387 8.582 1.00 142.99 443 LEU D CA 1
ATOM 14585 C C . LEU D 1 358 ? 37.936 -28.527 8.904 1.00 143.86 443 LEU D C 1
ATOM 14586 O O . LEU D 1 358 ? 36.941 -29.022 9.443 1.00 148.11 443 LEU D O 1
ATOM 14591 N N . TYR D 1 359 ? 38.024 -27.241 8.565 1.00 139.86 444 TYR D N 1
ATOM 14592 C CA . TYR D 1 359 ? 36.905 -26.316 8.686 1.00 140.26 444 TYR D CA 1
ATOM 14593 C C . TYR D 1 359 ? 35.865 -26.615 7.610 1.00 142.12 444 TYR D C 1
ATOM 14594 O O . TYR D 1 359 ? 34.672 -26.660 7.895 1.00 145.52 444 TYR D O 1
ATOM 14603 N N . GLY D 1 360 ? 36.330 -26.829 6.379 1.00 140.08 445 GLY D N 1
ATOM 14604 C CA . GLY D 1 360 ? 35.456 -27.109 5.240 1.00 141.78 445 GLY D CA 1
ATOM 14605 C C . GLY D 1 360 ? 34.683 -28.403 5.372 1.00 147.34 445 GLY D C 1
ATOM 14606 O O . GLY D 1 360 ? 33.693 -28.624 4.672 1.00 149.85 445 GLY D O 1
ATOM 14607 N N . GLU D 1 361 ? 35.141 -29.261 6.277 1.00 149.51 446 GLU D N 1
ATOM 14608 C CA . GLU D 1 361 ? 34.460 -30.514 6.555 1.00 155.13 446 GLU D CA 1
ATOM 14609 C C . GLU D 1 361 ? 33.550 -30.379 7.776 1.00 158.70 446 GLU D C 1
ATOM 14610 O O . GLU D 1 361 ? 32.446 -30.917 7.787 1.00 163.39 446 GLU D O 1
ATOM 14616 N N . LEU D 1 362 ? 34.007 -29.654 8.796 1.00 156.80 447 LEU D N 1
ATOM 14617 C CA . LEU D 1 362 ? 33.173 -29.375 9.972 1.00 160.09 447 LEU D CA 1
ATOM 14618 C C . LEU D 1 362 ? 32.034 -28.410 9.655 1.00 160.27 447 LEU D C 1
ATOM 14619 O O . LEU D 1 362 ? 31.169 -28.167 10.495 1.00 163.40 447 LEU D O 1
ATOM 14624 N N . MET D 1 363 ? 32.053 -27.852 8.449 1.00 157.12 448 MET D N 1
ATOM 14625 C CA . MET D 1 363 ? 30.974 -26.997 7.972 1.00 157.51 448 MET D CA 1
ATOM 14626 C C . MET D 1 363 ? 30.107 -27.785 7.011 1.00 160.91 448 MET D C 1
ATOM 14627 O O . MET D 1 363 ? 28.931 -27.476 6.827 1.00 163.53 448 MET D O 1
ATOM 14632 N N . ARG D 1 364 ? 30.709 -28.810 6.413 1.00 161.13 449 ARG D N 1
ATOM 14633 C CA . ARG D 1 364 ? 30.019 -29.736 5.526 1.00 164.94 449 ARG D CA 1
ATOM 14634 C C . ARG D 1 364 ? 28.804 -30.324 6.237 1.00 171.20 449 ARG D C 1
ATOM 14635 O O . ARG D 1 364 ? 27.720 -30.409 5.660 1.00 174.40 449 ARG D O 1
ATOM 14643 N N . VAL D 1 365 ? 28.992 -30.691 7.502 1.00 173.08 450 VAL D N 1
ATOM 14644 C CA . VAL D 1 365 ? 27.939 -31.322 8.290 1.00 179.30 450 VAL D CA 1
ATOM 14645 C C . VAL D 1 365 ? 26.919 -30.330 8.866 1.00 180.69 450 VAL D C 1
ATOM 14646 O O . VAL D 1 365 ? 25.720 -30.595 8.833 1.00 185.69 450 VAL D O 1
ATOM 14650 N N . VAL D 1 366 ? 27.387 -29.187 9.364 1.00 176.55 451 VAL D N 1
ATOM 14651 C CA . VAL D 1 366 ? 26.510 -28.239 10.064 1.00 178.08 451 VAL D CA 1
ATOM 14652 C C . VAL D 1 366 ? 25.559 -27.447 9.159 1.00 178.00 451 VAL D C 1
ATOM 14653 O O . VAL D 1 366 ? 24.519 -26.984 9.624 1.00 181.39 451 VAL D O 1
ATOM 14657 N N . PHE D 1 367 ? 25.902 -27.298 7.881 1.00 174.59 452 PHE D N 1
ATOM 14658 C CA . PHE D 1 367 ? 25.094 -26.482 6.962 1.00 174.13 452 PHE D CA 1
ATOM 14659 C C . PHE D 1 367 ? 24.526 -27.243 5.761 1.00 176.66 452 PHE D C 1
ATOM 14660 O O . PHE D 1 367 ? 23.766 -26.680 4.966 1.00 176.83 452 PHE D O 1
ATOM 14668 N N . GLY D 1 368 ? 24.901 -28.513 5.632 1.00 178.70 453 GLY D N 1
ATOM 14669 C CA . GLY D 1 368 ? 24.358 -29.375 4.586 1.00 182.17 453 GLY D CA 1
ATOM 14670 C C . GLY D 1 368 ? 25.301 -29.649 3.430 1.00 178.51 453 GLY D C 1
ATOM 14671 O O . GLY D 1 368 ? 26.404 -29.096 3.365 1.00 172.88 453 GLY D O 1
ATOM 14672 N N . ASN D 1 369 ? 24.847 -30.505 2.512 1.00 182.03 454 ASN D N 1
ATOM 14673 C CA . ASN D 1 369 ? 25.623 -30.921 1.337 1.00 179.70 454 ASN D CA 1
ATOM 14674 C C . ASN D 1 369 ? 25.998 -29.749 0.415 1.00 174.30 454 ASN D C 1
ATOM 14675 O O . ASN D 1 369 ? 26.975 -29.823 -0.339 1.00 170.68 454 ASN D O 1
ATOM 14680 N N . ALA D 1 370 ? 25.224 -28.667 0.503 1.00 174.01 455 ALA D N 1
ATOM 14681 C CA . ALA D 1 370 ? 25.449 -27.446 -0.276 1.00 169.43 455 ALA D CA 1
ATOM 14682 C C . ALA D 1 370 ? 26.837 -26.854 -0.047 1.00 163.33 455 ALA D C 1
ATOM 14683 O O . ALA D 1 370 ? 27.384 -26.179 -0.923 1.00 159.41 455 ALA D O 1
ATOM 14685 N N . ILE D 1 371 ? 27.397 -27.101 1.137 1.00 162.96 456 ILE D N 1
ATOM 14686 C CA . ILE D 1 371 ? 28.769 -26.693 1.441 1.00 157.68 456 ILE D CA 1
ATOM 14687 C C . ILE D 1 371 ? 29.790 -27.616 0.768 1.00 156.58 456 ILE D C 1
ATOM 14688 O O . ILE D 1 371 ? 29.695 -28.846 0.850 1.00 160.35 456 ILE D O 1
ATOM 14693 N N . VAL D 1 372 ? 30.752 -26.995 0.092 1.00 151.70 457 VAL D N 1
ATOM 14694 C CA . VAL D 1 372 ? 31.815 -27.702 -0.613 1.00 150.24 457 VAL D CA 1
ATOM 14695 C C . VAL D 1 372 ? 33.128 -27.556 0.157 1.00 146.53 457 VAL D C 1
ATOM 14696 O O . VAL D 1 372 ? 33.642 -26.441 0.294 1.00 142.35 457 VAL D O 1
ATOM 14700 N N . PRO D 1 373 ? 33.686 -28.682 0.644 1.00 148.26 458 PRO D N 1
ATOM 14701 C CA . PRO D 1 373 ? 34.876 -28.649 1.498 1.00 145.55 458 PRO D CA 1
ATOM 14702 C C . PRO D 1 373 ? 36.151 -28.233 0.768 1.00 140.91 458 PRO D C 1
ATOM 14703 O O . PRO D 1 373 ? 37.099 -27.768 1.410 1.00 137.94 458 PRO D O 1
ATOM 14707 N N . GLY D 1 374 ? 36.166 -28.393 -0.556 1.00 140.69 459 GLY D N 1
ATOM 14708 C CA . GLY D 1 374 ? 37.328 -28.041 -1.382 1.00 136.59 459 GLY D CA 1
ATOM 14709 C C . GLY D 1 374 ? 37.674 -26.560 -1.390 1.00 131.76 459 GLY D C 1
ATOM 14710 O O . GLY D 1 374 ? 38.830 -26.190 -1.193 1.00 128.22 459 GLY D O 1
ATOM 14711 N N . SER D 1 375 ? 36.662 -25.722 -1.612 1.00 131.82 460 SER D N 1
ATOM 14712 C CA . SER D 1 375 ? 36.836 -24.270 -1.692 1.00 127.84 460 SER D CA 1
ATOM 14713 C C . SER D 1 375 ? 37.262 -23.647 -0.364 1.00 125.87 460 SER D C 1
ATOM 14714 O O . SER D 1 375 ? 37.822 -22.548 -0.344 1.00 122.22 460 SER D O 1
ATOM 14717 N N . TYR D 1 376 ? 36.999 -24.345 0.740 1.00 128.50 461 TYR D N 1
ATOM 14718 C CA . TYR D 1 376 ? 37.422 -23.865 2.057 1.00 127.20 461 TYR D CA 1
ATOM 14719 C C . TYR D 1 376 ? 38.904 -24.122 2.316 1.00 124.72 461 TYR D C 1
ATOM 14720 O O . TYR D 1 376 ? 39.523 -23.420 3.114 1.00 122.44 461 TYR D O 1
ATOM 14729 N N . ALA D 1 377 ? 39.465 -25.124 1.637 1.00 125.43 462 ALA D N 1
ATOM 14730 C CA . ALA D 1 377 ? 40.911 -25.374 1.658 1.00 123.12 462 ALA D CA 1
ATOM 14731 C C . ALA D 1 377 ? 41.690 -24.319 0.849 1.00 118.86 462 ALA D C 1
ATOM 14732 O O . ALA D 1 377 ? 42.846 -24.016 1.158 1.00 116.45 462 ALA D O 1
ATOM 14734 N N . VAL D 1 378 ? 41.045 -23.768 -0.182 1.00 118.16 463 VAL D N 1
ATOM 14735 C CA . VAL D 1 378 ? 41.628 -22.734 -1.037 1.00 114.35 463 VAL D CA 1
ATOM 14736 C C . VAL D 1 378 ? 41.744 -21.422 -0.265 1.00 111.67 463 VAL D C 1
ATOM 14737 O O . VAL D 1 378 ? 42.800 -20.778 -0.264 1.00 108.72 463 VAL D O 1
ATOM 14741 N N . VAL D 1 379 ? 40.642 -21.043 0.384 1.00 113.01 464 VAL D N 1
ATOM 14742 C CA . VAL D 1 379 ? 40.574 -19.873 1.260 1.00 111.07 464 VAL D CA 1
ATOM 14743 C C . VAL D 1 379 ? 41.457 -20.102 2.487 1.00 110.51 464 VAL D C 1
ATOM 14744 O O . VAL D 1 379 ? 42.013 -19.159 3.045 1.00 108.09 464 VAL D O 1
ATOM 14748 N N . GLY D 1 380 ? 41.595 -21.367 2.876 1.00 112.88 465 GLY D N 1
ATOM 14749 C CA . GLY D 1 380 ? 42.456 -21.765 3.989 1.00 112.89 465 GLY D CA 1
ATOM 14750 C C . GLY D 1 380 ? 43.930 -21.547 3.718 1.00 109.73 465 GLY D C 1
ATOM 14751 O O . GLY D 1 380 ? 44.617 -20.911 4.516 1.00 108.16 465 GLY D O 1
ATOM 14752 N N . ALA D 1 381 ? 44.407 -22.073 2.590 1.00 109.13 466 ALA D N 1
ATOM 14753 C CA . ALA D 1 381 ? 45.799 -21.922 2.173 1.00 106.52 466 ALA D CA 1
ATOM 14754 C C . ALA D 1 381 ? 46.188 -20.461 2.001 1.00 103.03 466 ALA D C 1
ATOM 14755 O O . ALA D 1 381 ? 47.291 -20.061 2.370 1.00 101.03 466 ALA D O 1
ATOM 14757 N N . ALA D 1 382 ? 45.268 -19.677 1.447 1.00 102.51 467 ALA D N 1
ATOM 14758 C CA . ALA D 1 382 ? 45.485 -18.251 1.219 1.00 99.79 467 ALA D CA 1
ATOM 14759 C C . ALA D 1 382 ? 45.501 -17.427 2.509 1.00 99.19 467 ALA D C 1
ATOM 14760 O O . ALA D 1 382 ? 46.349 -16.547 2.670 1.00 96.97 467 ALA D O 1
ATOM 14762 N N . ALA D 1 383 ? 44.573 -17.718 3.421 1.00 101.52 468 ALA D N 1
ATOM 14763 C CA . ALA D 1 383 ? 44.396 -16.907 4.625 1.00 101.35 468 ALA D CA 1
ATOM 14764 C C . ALA D 1 383 ? 45.497 -17.123 5.645 1.00 101.14 468 ALA D C 1
ATOM 14765 O O . ALA D 1 383 ? 45.897 -16.179 6.327 1.00 99.87 468 ALA D O 1
ATOM 14767 N N . PHE D 1 384 ? 45.981 -18.358 5.753 1.00 102.64 469 PHE D N 1
ATOM 14768 C CA . PHE D 1 384 ? 47.038 -18.670 6.706 1.00 102.87 469 PHE D CA 1
ATOM 14769 C C . PHE D 1 384 ? 48.390 -18.086 6.291 1.00 100.29 469 PHE D C 1
ATOM 14770 O O . PHE D 1 384 ? 49.099 -17.550 7.138 1.00 99.95 469 PHE D O 1
ATOM 14778 N N . THR D 1 385 ? 48.753 -18.175 5.010 1.00 98.96 470 THR D N 1
ATOM 14779 C CA . THR D 1 385 ? 49.984 -17.525 4.550 1.00 96.36 470 THR D CA 1
ATOM 14780 C C . THR D 1 385 ? 49.825 -16.024 4.735 1.00 94.50 470 THR D C 1
ATOM 14781 O O . THR D 1 385 ? 50.783 -15.319 5.025 1.00 92.97 470 THR D O 1
ATOM 14785 N N . ALA D 1 386 ? 48.589 -15.554 4.600 1.00 94.98 471 ALA D N 1
ATOM 14786 C CA . ALA D 1 386 ? 48.248 -14.158 4.861 1.00 93.80 471 ALA D CA 1
ATOM 14787 C C . ALA D 1 386 ? 48.220 -13.824 6.360 1.00 94.81 471 ALA D C 1
ATOM 14788 O O . ALA D 1 386 ? 48.309 -12.659 6.758 1.00 93.72 471 ALA D O 1
ATOM 14790 N N . GLY D 1 387 ? 48.075 -14.843 7.194 1.00 97.15 472 GLY D N 1
ATOM 14791 C CA . GLY D 1 387 ? 48.210 -14.653 8.628 1.00 98.46 472 GLY D CA 1
ATOM 14792 C C . GLY D 1 387 ? 49.674 -14.501 8.979 1.00 97.33 472 GLY D C 1
ATOM 14793 O O . GLY D 1 387 ? 50.061 -13.547 9.651 1.00 96.73 472 GLY D O 1
ATOM 14794 N N . VAL D 1 388 ? 50.483 -15.441 8.497 1.00 97.27 473 VAL D N 1
ATOM 14795 C CA . VAL D 1 388 ? 51.899 -15.489 8.815 1.00 96.64 473 VAL D CA 1
ATOM 14796 C C . VAL D 1 388 ? 52.678 -14.407 8.068 1.00 94.18 473 VAL D C 1
ATOM 14797 O O . VAL D 1 388 ? 53.471 -13.689 8.681 1.00 94.02 473 VAL D O 1
ATOM 14801 N N . THR D 1 389 ? 52.427 -14.260 6.767 1.00 92.85 474 THR D N 1
ATOM 14802 C CA . THR D 1 389 ? 53.182 -13.306 5.933 1.00 90.63 474 THR D CA 1
ATOM 14803 C C . THR D 1 389 ? 52.685 -11.853 6.097 1.00 89.53 474 THR D C 1
ATOM 14804 O O . THR D 1 389 ? 53.486 -10.900 6.090 1.00 88.22 474 THR D O 1
ATOM 14808 N N . ARG D 1 390 ? 51.368 -11.709 6.259 1.00 90.26 475 ARG D N 1
ATOM 14809 C CA . ARG D 1 390 ? 50.670 -10.411 6.309 1.00 89.43 475 ARG D CA 1
ATOM 14810 C C . ARG D 1 390 ? 50.535 -9.777 4.935 1.00 87.46 475 ARG D C 1
ATOM 14811 O O . ARG D 1 390 ? 50.114 -8.626 4.814 1.00 86.48 475 ARG D O 1
ATOM 14819 N N . ALA D 1 391 ? 50.885 -10.548 3.906 1.00 87.12 476 ALA D N 1
ATOM 14820 C CA . ALA D 1 391 ? 50.744 -10.120 2.522 1.00 85.90 476 ALA D CA 1
ATOM 14821 C C . ALA D 1 391 ? 49.328 -10.379 2.069 1.00 86.93 476 ALA D C 1
ATOM 14822 O O . ALA D 1 391 ? 48.883 -11.524 2.028 1.00 88.56 476 ALA D O 1
ATOM 14824 N N . LEU D 1 392 ? 48.620 -9.301 1.754 1.00 86.43 477 LEU D N 1
ATOM 14825 C CA . LEU D 1 392 ? 47.307 -9.381 1.130 1.00 87.45 477 LEU D CA 1
ATOM 14826 C C . LEU D 1 392 ? 47.383 -10.019 -0.270 1.00 87.45 477 LEU D C 1
ATOM 14827 O O . LEU D 1 392 ? 46.367 -10.459 -0.826 1.00 88.70 477 LEU D O 1
ATOM 14832 N N . SER D 1 393 ? 48.595 -10.086 -0.813 1.00 86.17 478 SER D N 1
ATOM 14833 C CA . SER D 1 393 ? 48.829 -10.638 -2.135 1.00 86.41 478 SER D CA 1
ATOM 14834 C C . SER D 1 393 ? 48.537 -12.128 -2.247 1.00 88.26 478 SER D C 1
ATOM 14835 O O . SER D 1 393 ? 48.191 -12.598 -3.326 1.00 89.24 478 SER D O 1
ATOM 14838 N N . CYS D 1 394 ? 48.681 -12.870 -1.150 1.00 89.06 479 CYS D N 1
ATOM 14839 C CA . CYS D 1 394 ? 48.441 -14.319 -1.159 1.00 91.23 479 CYS D CA 1
ATOM 14840 C C . CYS D 1 394 ? 47.119 -14.680 -1.824 1.00 92.78 479 CYS D C 1
ATOM 14841 O O . CYS D 1 394 ? 46.980 -15.755 -2.415 1.00 94.21 479 CYS D O 1
ATOM 14844 N N . ALA D 1 395 ? 46.163 -13.757 -1.717 1.00 92.70 480 ALA D N 1
ATOM 14845 C CA . ALA D 1 395 ? 44.885 -13.836 -2.415 1.00 94.16 480 ALA D CA 1
ATOM 14846 C C . ALA D 1 395 ? 45.095 -13.841 -3.925 1.00 93.83 480 ALA D C 1
ATOM 14847 O O . ALA D 1 395 ? 44.516 -14.672 -4.615 1.00 95.84 480 ALA D O 1
ATOM 14849 N N . VAL D 1 396 ? 45.927 -12.925 -4.430 1.00 91.60 481 VAL D N 1
ATOM 14850 C CA . VAL D 1 396 ? 46.262 -12.870 -5.864 1.00 91.21 481 VAL D CA 1
ATOM 14851 C C . VAL D 1 396 ? 47.129 -14.049 -6.280 1.00 91.99 481 VAL D C 1
ATOM 14852 O O . VAL D 1 396 ? 46.992 -14.543 -7.399 1.00 93.35 481 VAL D O 1
ATOM 14856 N N . ILE D 1 397 ? 48.011 -14.499 -5.385 1.00 91.38 482 ILE D N 1
ATOM 14857 C CA . ILE D 1 397 ? 48.917 -15.603 -5.696 1.00 92.08 482 ILE D CA 1
ATOM 14858 C C . ILE D 1 397 ? 48.154 -16.901 -5.923 1.00 95.18 482 ILE D C 1
ATOM 14859 O O . ILE D 1 397 ? 48.385 -17.589 -6.915 1.00 96.54 482 ILE D O 1
ATOM 14864 N N . ILE D 1 398 ? 47.229 -17.223 -5.023 1.00 96.82 483 ILE D N 1
ATOM 14865 C CA . ILE D 1 398 ? 46.384 -18.414 -5.191 1.00 100.27 483 ILE D CA 1
ATOM 14866 C C . ILE D 1 398 ? 45.558 -18.363 -6.492 1.00 101.91 483 ILE D C 1
ATOM 14867 O O . ILE D 1 398 ? 45.306 -19.394 -7.120 1.00 104.56 483 ILE D O 1
ATOM 14872 N N . PHE D 1 399 ? 45.159 -17.161 -6.900 1.00 100.99 484 PHE D N 1
ATOM 14873 C CA . PHE D 1 399 ? 44.448 -16.975 -8.157 1.00 102.68 484 PHE D CA 1
ATOM 14874 C C . PHE D 1 399 ? 45.363 -17.277 -9.325 1.00 102.71 484 PHE D C 1
ATOM 14875 O O . PHE D 1 399 ? 45.090 -18.162 -10.115 1.00 105.10 484 PHE D O 1
ATOM 14883 N N . GLU D 1 400 ? 46.453 -16.531 -9.426 1.00 100.63 485 GLU D N 1
ATOM 14884 C CA . GLU D 1 400 ? 47.368 -16.659 -10.548 1.00 101.28 485 GLU D CA 1
ATOM 14885 C C . GLU D 1 400 ? 47.889 -18.079 -10.784 1.00 103.20 485 GLU D C 1
ATOM 14886 O O . GLU D 1 400 ? 47.988 -18.504 -11.941 1.00 104.94 485 GLU D O 1
ATOM 14892 N N . VAL D 1 401 ? 48.210 -18.805 -9.705 1.00 103.21 486 VAL D N 1
ATOM 14893 C CA . VAL D 1 401 ? 48.786 -20.162 -9.820 1.00 105.12 486 VAL D CA 1
ATOM 14894 C C . VAL D 1 401 ? 47.873 -21.175 -10.534 1.00 108.64 486 VAL D C 1
ATOM 14895 O O . VAL D 1 401 ? 48.114 -21.486 -11.703 1.00 110.12 486 VAL D O 1
ATOM 14899 N N . THR D 1 402 ? 46.841 -21.685 -9.857 1.00 110.33 487 THR D N 1
ATOM 14900 C CA . THR D 1 402 ? 45.890 -22.582 -10.518 1.00 114.04 487 THR D CA 1
ATOM 14901 C C . THR D 1 402 ? 44.516 -21.944 -10.525 1.00 114.40 487 THR D C 1
ATOM 14902 O O . THR D 1 402 ? 43.709 -22.208 -11.419 1.00 116.84 487 THR D O 1
ATOM 14906 N N . GLY D 1 403 ? 44.257 -21.092 -9.543 1.00 112.48 488 GLY D N 1
ATOM 14907 C CA . GLY D 1 403 ? 43.009 -20.336 -9.523 1.00 113.59 488 GLY D CA 1
ATOM 14908 C C . GLY D 1 403 ? 42.529 -19.857 -10.897 1.00 114.77 488 GLY D C 1
ATOM 14909 O O . GLY D 1 403 ? 43.328 -19.509 -11.781 1.00 113.66 488 GLY D O 1
ATOM 14910 N N . GLN D 1 404 ? 41.214 -19.863 -11.088 1.00 117.40 489 GLN D N 1
ATOM 14911 C CA . GLN D 1 404 ? 40.629 -19.316 -12.304 1.00 118.73 489 GLN D CA 1
ATOM 14912 C C . GLN D 1 404 ? 40.197 -17.858 -12.074 1.00 116.58 489 GLN D C 1
ATOM 14913 O O . GLN D 1 404 ? 39.905 -17.138 -13.040 1.00 116.74 489 GLN D O 1
ATOM 14919 N N . ILE D 1 405 ? 40.197 -17.428 -10.804 1.00 114.79 490 ILE D N 1
ATOM 14920 C CA . ILE D 1 405 ? 39.595 -16.146 -10.378 1.00 113.55 490 ILE D CA 1
ATOM 14921 C C . ILE D 1 405 ? 38.090 -16.071 -10.742 1.00 116.42 490 ILE D C 1
ATOM 14922 O O . ILE D 1 405 ? 37.667 -15.221 -11.546 1.00 116.43 490 ILE D O 1
ATOM 14927 N N . ARG D 1 406 ? 37.299 -16.979 -10.163 1.00 119.09 491 ARG D N 1
ATOM 14928 C CA . ARG D 1 406 ? 35.839 -16.914 -10.257 1.00 122.04 491 ARG D CA 1
ATOM 14929 C C . ARG D 1 406 ? 35.379 -15.586 -9.673 1.00 120.17 491 ARG D C 1
ATOM 14930 O O . ARG D 1 406 ? 34.796 -14.749 -10.370 1.00 120.46 491 ARG D O 1
ATOM 14938 N N . HIS D 1 407 ? 35.657 -15.415 -8.382 1.00 118.49 492 HIS D N 1
ATOM 14939 C CA . HIS D 1 407 ? 35.453 -14.152 -7.688 1.00 116.54 492 HIS D CA 1
ATOM 14940 C C . HIS D 1 407 ? 36.567 -14.026 -6.650 1.00 113.17 492 HIS D C 1
ATOM 14941 O O . HIS D 1 407 ? 36.866 -14.984 -5.921 1.00 113.71 492 HIS D O 1
ATOM 14948 N N . LEU D 1 408 ? 37.195 -12.855 -6.606 1.00 109.61 493 LEU D N 1
ATOM 14949 C CA . LEU D 1 408 ? 38.173 -12.567 -5.572 1.00 106.63 493 LEU D CA 1
ATOM 14950 C C . LEU D 1 408 ? 37.442 -12.274 -4.278 1.00 107.13 493 LEU D C 1
ATOM 14951 O O . LEU D 1 408 ? 37.816 -12.792 -3.227 1.00 107.28 493 LEU D O 1
ATOM 14956 N N . VAL D 1 409 ? 36.391 -11.458 -4.379 1.00 107.43 494 VAL D N 1
ATOM 14957 C CA . VAL D 1 409 ? 35.719 -10.848 -3.223 1.00 107.59 494 VAL D CA 1
ATOM 14958 C C . VAL D 1 409 ? 35.650 -11.708 -1.939 1.00 108.65 494 VAL D C 1
ATOM 14959 O O . VAL D 1 409 ? 36.137 -11.265 -0.894 1.00 107.54 494 VAL D O 1
ATOM 14963 N N . PRO D 1 410 ? 35.094 -12.943 -2.016 1.00 110.88 495 PRO D N 1
ATOM 14964 C CA . PRO D 1 410 ? 35.122 -13.819 -0.839 1.00 112.09 495 PRO D CA 1
ATOM 14965 C C . PRO D 1 410 ? 36.546 -14.089 -0.334 1.00 109.24 495 PRO D C 1
ATOM 14966 O O . PRO D 1 410 ? 36.828 -13.903 0.849 1.00 108.96 495 PRO D O 1
ATOM 14970 N N . VAL D 1 411 ? 37.430 -14.512 -1.232 1.00 107.28 496 VAL D N 1
ATOM 14971 C CA . VAL D 1 411 ? 38.808 -14.830 -0.884 1.00 104.90 496 VAL D CA 1
ATOM 14972 C C . VAL D 1 411 ? 39.533 -13.591 -0.377 1.00 101.76 496 VAL D C 1
ATOM 14973 O O . VAL D 1 411 ? 40.305 -13.660 0.576 1.00 100.87 496 VAL D O 1
ATOM 14977 N N . LEU D 1 412 ? 39.272 -12.456 -1.016 1.00 100.29 497 LEU D N 1
ATOM 14978 C CA . LEU D 1 412 ? 39.980 -11.219 -0.705 1.00 97.39 497 LEU D CA 1
ATOM 14979 C C . LEU D 1 412 ? 39.556 -10.630 0.647 1.00 97.89 497 LEU D C 1
ATOM 14980 O O . LEU D 1 412 ? 40.349 -9.952 1.299 1.00 95.98 497 LEU D O 1
ATOM 14985 N N . ILE D 1 413 ? 38.317 -10.903 1.067 1.00 100.56 498 ILE D N 1
ATOM 14986 C CA . ILE D 1 413 ? 37.823 -10.473 2.387 1.00 101.68 498 ILE D CA 1
ATOM 14987 C C . ILE D 1 413 ? 38.415 -11.308 3.522 1.00 102.51 498 ILE D C 1
ATOM 14988 O O . ILE D 1 413 ? 38.883 -10.768 4.532 1.00 101.83 498 ILE D O 1
ATOM 14993 N N . SER D 1 414 ? 38.379 -12.627 3.350 1.00 104.21 499 SER D N 1
ATOM 14994 C CA . SER D 1 414 ? 38.953 -13.558 4.317 1.00 105.27 499 SER D CA 1
ATOM 14995 C C . SER D 1 414 ? 40.476 -13.471 4.396 1.00 102.43 499 SER D C 1
ATOM 14996 O O . SER D 1 414 ? 41.049 -13.701 5.457 1.00 102.99 499 SER D O 1
ATOM 14999 N N . VAL D 1 415 ? 41.132 -13.143 3.286 1.00 99.75 500 VAL D N 1
ATOM 15000 C CA . VAL D 1 415 ? 42.563 -12.896 3.329 1.00 97.12 500 VAL D CA 1
ATOM 15001 C C . VAL D 1 415 ? 42.835 -11.607 4.111 1.00 95.84 500 VAL D C 1
ATOM 15002 O O . VAL D 1 415 ? 43.803 -11.535 4.869 1.00 95.05 500 VAL D O 1
ATOM 15006 N N . LEU D 1 416 ? 41.964 -10.611 3.946 1.00 95.93 501 LEU D N 1
ATOM 15007 C CA . LEU D 1 416 ? 42.108 -9.332 4.648 1.00 95.00 501 LEU D CA 1
ATOM 15008 C C . LEU D 1 416 ? 41.863 -9.462 6.144 1.00 97.30 501 LEU D C 1
ATOM 15009 O O . LEU D 1 416 ? 42.676 -8.983 6.941 1.00 96.79 501 LEU D O 1
ATOM 15014 N N . LEU D 1 417 ? 40.752 -10.099 6.524 1.00 100.14 502 LEU D N 1
ATOM 15015 C CA . LEU D 1 417 ? 40.437 -10.280 7.936 1.00 102.58 502 LEU D CA 1
ATOM 15016 C C . LEU D 1 417 ? 41.607 -10.914 8.667 1.00 102.22 502 LEU D C 1
ATOM 15017 O O . LEU D 1 417 ? 41.975 -10.471 9.751 1.00 102.77 502 LEU D O 1
ATOM 15022 N N . ALA D 1 418 ? 42.196 -11.935 8.052 1.00 101.55 503 ALA D N 1
ATOM 15023 C CA . ALA D 1 418 ? 43.352 -12.622 8.607 1.00 101.28 503 ALA D CA 1
ATOM 15024 C C . ALA D 1 418 ? 44.480 -11.647 8.924 1.00 98.97 503 ALA D C 1
ATOM 15025 O O . ALA D 1 418 ? 45.156 -11.791 9.943 1.00 99.65 503 ALA D O 1
ATOM 15027 N N . VAL D 1 419 ? 44.675 -10.652 8.063 1.00 96.54 504 VAL D N 1
ATOM 15028 C CA . VAL D 1 419 ? 45.700 -9.635 8.307 1.00 94.54 504 VAL D CA 1
ATOM 15029 C C . VAL D 1 419 ? 45.284 -8.733 9.486 1.00 95.72 504 VAL D C 1
ATOM 15030 O O . VAL D 1 419 ? 45.996 -8.675 10.480 1.00 96.07 504 VAL D O 1
ATOM 15034 N N . ILE D 1 420 ? 44.124 -8.082 9.394 1.00 96.49 505 ILE D N 1
ATOM 15035 C CA . ILE D 1 420 ? 43.604 -7.231 10.482 1.00 98.16 505 ILE D CA 1
ATOM 15036 C C . ILE D 1 420 ? 43.626 -7.905 11.878 1.00 101.23 505 ILE D C 1
ATOM 15037 O O . ILE D 1 420 ? 43.995 -7.282 12.878 1.00 102.05 505 ILE D O 1
ATOM 15042 N N . VAL D 1 421 ? 43.238 -9.177 11.932 1.00 103.19 506 VAL D N 1
ATOM 15043 C CA . VAL D 1 421 ? 43.268 -9.973 13.165 1.00 106.05 506 VAL D CA 1
ATOM 15044 C C . VAL D 1 421 ? 44.694 -10.294 13.648 1.00 105.42 506 VAL D C 1
ATOM 15045 O O . VAL D 1 421 ? 45.034 -9.998 14.794 1.00 106.81 506 VAL D O 1
ATOM 15049 N N . GLY D 1 422 ? 45.509 -10.904 12.777 1.00 103.65 507 GLY D N 1
ATOM 15050 C CA . GLY D 1 422 ? 46.893 -11.304 13.105 1.00 103.02 507 GLY D CA 1
ATOM 15051 C C . GLY D 1 422 ? 47.829 -10.115 13.234 1.00 101.19 507 GLY D C 1
ATOM 15052 O O . GLY D 1 422 ? 48.890 -10.192 13.865 1.00 100.99 507 GLY D O 1
ATOM 15053 N N . ASN D 1 423 ? 47.411 -9.012 12.621 1.00 99.91 508 ASN D N 1
ATOM 15054 C CA . ASN D 1 423 ? 48.085 -7.731 12.715 1.00 98.70 508 ASN D CA 1
ATOM 15055 C C . ASN D 1 423 ? 47.899 -7.108 14.094 1.00 100.86 508 ASN D C 1
ATOM 15056 O O . ASN D 1 423 ? 48.576 -6.131 14.417 1.00 100.31 508 ASN D O 1
ATOM 15061 N N . ALA D 1 424 ? 46.967 -7.660 14.882 1.00 103.58 509 ALA D N 1
ATOM 15062 C CA . ALA D 1 424 ? 46.714 -7.229 16.264 1.00 105.99 509 ALA D CA 1
ATOM 15063 C C . ALA D 1 424 ? 47.680 -7.889 17.246 1.00 107.29 509 ALA D C 1
ATOM 15064 O O . ALA D 1 424 ? 48.407 -7.200 17.968 1.00 107.55 509 ALA D O 1
ATOM 15066 N N . PHE D 1 425 ? 47.691 -9.220 17.255 1.00 108.22 510 PHE D N 1
ATOM 15067 C CA . PHE D 1 425 ? 48.593 -10.003 18.106 1.00 109.85 510 PHE D CA 1
ATOM 15068 C C . PHE D 1 425 ? 50.073 -9.772 17.770 1.00 107.35 510 PHE D C 1
ATOM 15069 O O . PHE D 1 425 ? 50.846 -9.333 18.615 1.00 108.13 510 PHE D O 1
ATOM 15077 N N . ASN D 1 426 ? 50.438 -10.050 16.520 1.00 104.58 511 ASN D N 1
ATOM 15078 C CA . ASN D 1 426 ? 51.824 -10.240 16.116 1.00 102.84 511 ASN D CA 1
ATOM 15079 C C . ASN D 1 426 ? 52.393 -9.167 15.205 1.00 99.93 511 ASN D C 1
ATOM 15080 O O . ASN D 1 426 ? 51.662 -8.307 14.706 1.00 98.88 511 ASN D O 1
ATOM 15085 N N . ARG D 1 427 ? 53.709 -9.240 14.999 1.00 98.90 512 ARG D N 1
ATOM 15086 C CA . ARG D 1 427 ? 54.377 -8.628 13.853 1.00 96.03 512 ARG D CA 1
ATOM 15087 C C . ARG D 1 427 ? 54.515 -9.674 12.753 1.00 94.80 512 ARG D C 1
ATOM 15088 O O . ARG D 1 427 ? 54.428 -10.871 13.028 1.00 96.20 512 ARG D O 1
ATOM 15096 N N . SER D 1 428 ? 54.733 -9.224 11.515 1.00 92.46 513 SER D N 1
ATOM 15097 C CA . SER D 1 428 ? 54.891 -10.120 10.355 1.00 91.41 513 SER D CA 1
ATOM 15098 C C . SER D 1 428 ? 56.049 -11.089 10.546 1.00 92.14 513 SER D C 1
ATOM 15099 O O . SER D 1 428 ? 57.079 -10.712 11.107 1.00 92.52 513 SER D O 1
ATOM 15102 N N . LEU D 1 429 ? 55.892 -12.324 10.066 1.00 92.55 514 LEU D N 1
ATOM 15103 C CA . LEU D 1 429 ? 56.903 -13.366 10.285 1.00 93.67 514 LEU D CA 1
ATOM 15104 C C . LEU D 1 429 ? 58.284 -12.884 9.892 1.00 92.81 514 LEU D C 1
ATOM 15105 O O . LEU D 1 429 ? 59.270 -13.214 10.550 1.00 94.22 514 LEU D O 1
ATOM 15110 N N . TYR D 1 430 ? 58.334 -12.091 8.824 1.00 90.83 515 TYR D N 1
ATOM 15111 C CA . TYR D 1 430 ? 59.566 -11.475 8.355 1.00 89.77 515 TYR D CA 1
ATOM 15112 C C . TYR D 1 430 ? 60.137 -10.453 9.346 1.00 90.34 515 TYR D C 1
ATOM 15113 O O . TYR D 1 430 ? 61.334 -10.500 9.649 1.00 91.03 515 TYR D O 1
ATOM 15122 N N . GLU D 1 431 ? 59.284 -9.551 9.849 1.00 90.21 516 GLU D N 1
ATOM 15123 C CA . GLU D 1 431 ? 59.675 -8.575 10.886 1.00 91.16 516 GLU D CA 1
ATOM 15124 C C . GLU D 1 431 ? 60.071 -9.245 12.189 1.00 93.50 516 GLU D C 1
ATOM 15125 O O . GLU D 1 431 ? 61.014 -8.816 12.859 1.00 94.57 516 GLU D O 1
ATOM 15131 N N . THR D 1 432 ? 59.346 -10.301 12.540 1.00 94.55 517 THR D N 1
ATOM 15132 C CA . THR D 1 432 ? 59.643 -11.052 13.742 1.00 97.19 517 THR D CA 1
ATOM 15133 C C . THR D 1 432 ? 60.959 -11.792 13.568 1.00 97.68 517 THR D C 1
ATOM 15134 O O . THR D 1 432 ? 61.736 -11.895 14.513 1.00 99.68 517 THR D O 1
ATOM 15138 N N . LEU D 1 433 ? 61.215 -12.282 12.354 1.00 96.24 518 LEU D N 1
ATOM 15139 C CA . LEU D 1 433 ? 62.507 -12.903 12.016 1.00 96.45 518 LEU D CA 1
ATOM 15140 C C . LEU D 1 433 ? 63.654 -11.911 12.078 1.00 96.07 518 LEU D C 1
ATOM 15141 O O . LEU D 1 433 ? 64.777 -12.295 12.386 1.00 97.34 518 LEU D O 1
ATOM 15146 N N . VAL D 1 434 ? 63.363 -10.646 11.781 1.00 94.53 519 VAL D N 1
ATOM 15147 C CA . VAL D 1 434 ? 64.355 -9.575 11.853 1.00 94.79 519 VAL D CA 1
ATOM 15148 C C . VAL D 1 434 ? 64.764 -9.321 13.297 1.00 97.16 519 VAL D C 1
ATOM 15149 O O . VAL D 1 434 ? 65.955 -9.165 13.595 1.00 98.59 519 VAL D O 1
ATOM 15153 N N . LEU D 1 435 ? 63.768 -9.274 14.182 1.00 97.91 520 LEU D N 1
ATOM 15154 C CA . LEU D 1 435 ? 63.998 -9.167 15.621 1.00 100.38 520 LEU D CA 1
ATOM 15155 C C . LEU D 1 435 ? 64.752 -10.406 16.103 1.00 102.58 520 LEU D C 1
ATOM 15156 O O . LEU D 1 435 ? 65.881 -10.330 16.590 1.00 104.23 520 LEU D O 1
ATOM 15161 N N . MET D 1 436 ? 64.102 -11.545 15.921 1.00 102.77 521 MET D N 1
ATOM 15162 C CA . MET D 1 436 ? 64.615 -12.862 16.253 1.00 104.84 521 MET D CA 1
ATOM 15163 C C . MET D 1 436 ? 66.081 -13.104 15.846 1.00 105.32 521 MET D C 1
ATOM 15164 O O . MET D 1 436 ? 66.823 -13.752 16.586 1.00 107.87 521 MET D O 1
ATOM 15169 N N . LYS D 1 437 ? 66.486 -12.597 14.681 1.00 103.12 522 LYS D N 1
ATOM 15170 C CA . LYS D 1 437 ? 67.849 -12.788 14.198 1.00 103.66 522 LYS D CA 1
ATOM 15171 C C . LYS D 1 437 ? 68.732 -11.564 14.430 1.00 104.09 522 LYS D C 1
ATOM 15172 O O . LYS D 1 437 ? 69.919 -11.594 14.115 1.00 105.12 522 LYS D O 1
ATOM 15174 N N . HIS D 1 438 ? 68.151 -10.503 14.993 1.00 103.82 523 HIS D N 1
ATOM 15175 C CA . HIS D 1 438 ? 68.877 -9.266 15.341 1.00 104.66 523 HIS D CA 1
ATOM 15176 C C . HIS D 1 438 ? 69.570 -8.595 14.130 1.00 103.25 523 HIS D C 1
ATOM 15177 O O . HIS D 1 438 ? 70.808 -8.525 14.058 1.00 104.78 523 HIS D O 1
ATOM 15179 N N . LEU D 1 439 ? 68.754 -8.106 13.190 1.00 100.57 524 LEU D N 1
ATOM 15180 C CA . LEU D 1 439 ? 69.231 -7.512 11.929 1.00 98.96 524 LEU D CA 1
ATOM 15181 C C . LEU D 1 439 ? 68.936 -6.027 11.890 1.00 98.01 524 LEU D C 1
ATOM 15182 O O . LEU D 1 439 ? 67.842 -5.622 12.254 1.00 97.56 524 LEU D O 1
ATOM 15187 N N . PRO D 1 440 ? 69.884 -5.207 11.411 1.00 98.17 525 PRO D N 1
ATOM 15188 C CA . PRO D 1 440 ? 69.578 -3.788 11.427 1.00 97.43 525 PRO D CA 1
ATOM 15189 C C . PRO D 1 440 ? 68.353 -3.559 10.570 1.00 94.62 525 PRO D C 1
ATOM 15190 O O . PRO D 1 440 ? 68.344 -3.922 9.402 1.00 93.29 525 PRO D O 1
ATOM 15194 N N . TYR D 1 441 ? 67.308 -3.009 11.170 1.00 94.05 526 TYR D N 1
ATOM 15195 C CA . TYR D 1 441 ? 66.056 -2.778 10.472 1.00 91.77 526 TYR D CA 1
ATOM 15196 C C . TYR D 1 441 ? 65.500 -1.434 10.928 1.00 91.82 526 TYR D C 1
ATOM 15197 O O . TYR D 1 441 ? 65.004 -1.301 12.039 1.00 93.10 526 TYR D O 1
ATOM 15206 N N . MET D 1 442 ? 65.610 -0.443 10.046 1.00 90.85 527 MET D N 1
ATOM 15207 C CA . MET D 1 442 ? 65.310 0.962 10.330 1.00 91.17 527 MET D CA 1
ATOM 15208 C C . MET D 1 442 ? 63.940 1.252 10.940 1.00 90.90 527 MET D C 1
ATOM 15209 O O . MET D 1 442 ? 63.835 2.128 11.788 1.00 92.42 527 MET D O 1
ATOM 15214 N N . PRO D 1 443 ? 62.882 0.543 10.504 1.00 89.38 528 PRO D N 1
ATOM 15215 C CA . PRO D 1 443 ? 61.564 1.004 10.925 1.00 89.29 528 PRO D CA 1
ATOM 15216 C C . PRO D 1 443 ? 61.123 0.553 12.313 1.00 90.95 528 PRO D C 1
ATOM 15217 O O . PRO D 1 443 ? 60.118 1.041 12.806 1.00 91.46 528 PRO D O 1
ATOM 15221 N N . ILE D 1 444 ? 61.839 -0.378 12.927 1.00 92.16 529 ILE D N 1
ATOM 15222 C CA . ILE D 1 444 ? 61.554 -0.736 14.308 1.00 94.37 529 ILE D CA 1
ATOM 15223 C C . ILE D 1 444 ? 62.499 0.055 15.194 1.00 96.69 529 ILE D C 1
ATOM 15224 O O . ILE D 1 444 ? 63.688 0.180 14.897 1.00 96.83 529 ILE D O 1
ATOM 15229 N N . LEU D 1 445 ? 61.963 0.594 16.282 1.00 98.84 530 LEU D N 1
ATOM 15230 C CA . LEU D 1 445 ? 62.771 1.345 17.232 1.00 101.70 530 LEU D CA 1
ATOM 15231 C C . LEU D 1 445 ? 63.530 0.416 18.179 1.00 104.21 530 LEU D C 1
ATOM 15232 O O . LEU D 1 445 ? 63.056 -0.678 18.497 1.00 104.33 530 LEU D O 1
ATOM 15237 N N . ARG D 1 446 ? 64.713 0.862 18.609 1.00 106.53 531 ARG D N 1
ATOM 15238 C CA . ARG D 1 446 ? 65.523 0.154 19.605 1.00 109.52 531 ARG D CA 1
ATOM 15239 C C . ARG D 1 446 ? 64.648 -0.186 20.785 1.00 111.74 531 ARG D C 1
ATOM 15240 O O . ARG D 1 446 ? 63.839 0.642 21.219 1.00 112.63 531 ARG D O 1
ATOM 15248 N N . ARG D 1 447 ? 64.806 -1.399 21.305 1.00 113.12 532 ARG D N 1
ATOM 15249 C CA . ARG D 1 447 ? 63.987 -1.857 22.427 1.00 115.49 532 ARG D CA 1
ATOM 15250 C C . ARG D 1 447 ? 64.102 -0.890 23.608 1.00 118.55 532 ARG D C 1
ATOM 15251 O O . ARG D 1 447 ? 63.140 -0.711 24.351 1.00 119.96 532 ARG D O 1
ATOM 15259 N N . ASP D 1 448 ? 65.257 -0.228 23.726 1.00 119.70 533 ASP D N 1
ATOM 15260 C CA . ASP D 1 448 ? 65.589 0.596 24.893 1.00 123.37 533 ASP D CA 1
ATOM 15261 C C . ASP D 1 448 ? 65.424 2.109 24.722 1.00 123.30 533 ASP D C 1
ATOM 15262 O O . ASP D 1 448 ? 65.837 2.874 25.600 1.00 126.44 533 ASP D O 1
ATOM 15267 N N . ARG D 1 449 ? 64.836 2.547 23.608 1.00 120.06 534 ARG D N 1
ATOM 15268 C CA . ARG D 1 449 ? 64.645 3.992 23.360 1.00 120.05 534 ARG D CA 1
ATOM 15269 C C . ARG D 1 449 ? 63.183 4.424 23.238 1.00 118.92 534 ARG D C 1
ATOM 15270 O O . ARG D 1 449 ? 62.456 3.947 22.361 1.00 116.00 534 ARG D O 1
ATOM 15278 N N . SER D 1 450 ? 62.762 5.337 24.109 1.00 121.52 535 SER D N 1
ATOM 15279 C CA . SER D 1 450 ? 61.435 5.932 24.004 1.00 120.96 535 SER D CA 1
ATOM 15280 C C . SER D 1 450 ? 61.441 6.931 22.850 1.00 118.33 535 SER D C 1
ATOM 15281 O O . SER D 1 450 ? 62.483 7.526 22.577 1.00 118.63 535 SER D O 1
ATOM 15284 N N . PRO D 1 451 ? 60.288 7.108 22.160 1.00 116.00 536 PRO D N 1
ATOM 15285 C CA . PRO D 1 451 ? 60.143 8.157 21.145 1.00 114.03 536 PRO D CA 1
ATOM 15286 C C . PRO D 1 451 ? 60.106 9.558 21.760 1.00 116.83 536 PRO D C 1
ATOM 15287 O O . PRO D 1 451 ? 60.127 10.551 21.031 1.00 115.88 536 PRO D O 1
ATOM 15291 N N . GLU D 1 452 ? 60.053 9.620 23.091 1.00 120.44 537 GLU D N 1
ATOM 15292 C CA . GLU D 1 452 ? 60.019 10.886 23.821 1.00 123.73 537 GLU D CA 1
ATOM 15293 C C . GLU D 1 452 ? 61.397 11.467 24.092 1.00 125.72 537 GLU D C 1
ATOM 15294 O O . GLU D 1 452 ? 61.535 12.679 24.261 1.00 127.70 537 GLU D O 1
ATOM 15300 N N . MET D 1 453 ? 62.406 10.597 24.131 1.00 125.51 538 MET D N 1
ATOM 15301 C CA . MET D 1 453 ? 63.797 10.996 24.368 1.00 127.64 538 MET D CA 1
ATOM 15302 C C . MET D 1 453 ? 64.250 12.072 23.391 1.00 126.46 538 MET D C 1
ATOM 15303 O O . MET D 1 453 ? 64.021 11.968 22.187 1.00 122.90 538 MET D O 1
ATOM 15308 N N . THR D 1 454 ? 64.884 13.108 23.922 1.00 129.80 539 THR D N 1
ATOM 15309 C CA . THR D 1 454 ? 65.421 14.179 23.099 1.00 129.71 539 THR D CA 1
ATOM 15310 C C . THR D 1 454 ? 66.657 13.685 22.382 1.00 128.36 539 THR D C 1
ATOM 15311 O O . THR D 1 454 ? 67.361 12.809 22.891 1.00 129.40 539 THR D O 1
ATOM 15315 N N . ALA D 1 455 ? 66.929 14.256 21.211 1.00 126.41 540 ALA D N 1
ATOM 15316 C CA . ALA D 1 455 ? 68.150 13.954 20.475 1.00 125.65 540 ALA D CA 1
ATOM 15317 C C . ALA D 1 455 ? 69.366 14.117 21.378 1.00 129.79 540 ALA D C 1
ATOM 15318 O O . ALA D 1 455 ? 70.314 13.347 21.270 1.00 129.95 540 ALA D O 1
ATOM 15320 N N . ARG D 1 456 ? 69.314 15.105 22.274 1.00 133.42 541 ARG D N 1
ATOM 15321 C CA . ARG D 1 456 ? 70.373 15.351 23.256 1.00 138.02 541 ARG D CA 1
ATOM 15322 C C . ARG D 1 456 ? 70.724 14.146 24.128 1.00 139.19 541 ARG D C 1
ATOM 15323 O O . ARG D 1 456 ? 71.894 13.920 24.438 1.00 141.49 541 ARG D O 1
ATOM 15331 N N . GLU D 1 457 ? 69.712 13.376 24.517 1.00 137.88 542 GLU D N 1
ATOM 15332 C CA . GLU D 1 457 ? 69.916 12.185 25.348 1.00 139.14 542 GLU D CA 1
ATOM 15333 C C . GLU D 1 457 ? 70.735 11.086 24.653 1.00 136.82 542 GLU D C 1
ATOM 15334 O O . GLU D 1 457 ? 71.487 10.357 25.311 1.00 138.95 542 GLU D O 1
ATOM 15340 N N . ILE D 1 458 ? 70.582 10.980 23.333 1.00 132.66 543 ILE D N 1
ATOM 15341 C CA . ILE D 1 458 ? 71.180 9.895 22.547 1.00 130.12 543 ILE D CA 1
ATOM 15342 C C . ILE D 1 458 ? 72.388 10.310 21.701 1.00 130.41 543 ILE D C 1
ATOM 15343 O O . ILE D 1 458 ? 73.220 9.470 21.347 1.00 129.88 543 ILE D O 1
ATOM 15348 N N . MET D 1 459 ? 72.474 11.600 21.383 1.00 131.52 544 MET D N 1
ATOM 15349 C CA . MET D 1 459 ? 73.570 12.144 20.576 1.00 132.38 544 MET D CA 1
ATOM 15350 C C . MET D 1 459 ? 74.940 11.857 21.173 1.00 136.17 544 MET D C 1
ATOM 15351 O O . MET D 1 459 ? 75.097 11.732 22.392 1.00 139.22 544 MET D O 1
ATOM 15356 N N . HIS D 1 460 ? 75.925 11.762 20.289 1.00 136.20 545 HIS D N 1
ATOM 15357 C CA . HIS D 1 460 ? 77.309 11.572 20.684 1.00 140.06 545 HIS D CA 1
ATOM 15358 C C . HIS D 1 460 ? 78.046 12.894 20.624 1.00 143.37 545 HIS D C 1
ATOM 15359 O O . HIS D 1 460 ? 78.085 13.525 19.571 1.00 142.25 545 HIS D O 1
ATOM 15366 N N . PRO D 1 461 ? 78.645 13.309 21.750 1.00 147.87 546 PRO D N 1
ATOM 15367 C CA . PRO D 1 461 ? 79.321 14.600 21.850 1.00 151.76 546 PRO D CA 1
ATOM 15368 C C . PRO D 1 461 ? 80.332 14.799 20.726 1.00 151.99 546 PRO D C 1
ATOM 15369 O O . PRO D 1 461 ? 81.024 13.854 20.338 1.00 151.37 546 PRO D O 1
ATOM 15373 N N . ILE D 1 462 ? 80.398 16.023 20.208 1.00 153.13 547 ILE D N 1
ATOM 15374 C CA . ILE D 1 462 ? 81.256 16.345 19.067 1.00 153.67 547 ILE D CA 1
ATOM 15375 C C . ILE D 1 462 ? 82.767 16.266 19.360 1.00 158.53 547 ILE D C 1
ATOM 15376 O O . ILE D 1 462 ? 83.556 16.042 18.444 1.00 158.65 547 ILE D O 1
ATOM 15381 N N . GLU D 1 463 ? 83.157 16.451 20.624 1.00 162.82 548 GLU D N 1
ATOM 15382 C CA . GLU D 1 463 ? 84.574 16.456 21.020 1.00 168.11 548 GLU D CA 1
ATOM 15383 C C . GLU D 1 463 ? 85.289 15.142 20.683 1.00 167.17 548 GLU D C 1
ATOM 15384 O O . GLU D 1 463 ? 86.413 15.153 20.178 1.00 169.80 548 GLU D O 1
ATOM 15390 N N . GLY D 1 464 ? 84.627 14.020 20.959 1.00 163.76 549 GLY D N 1
ATOM 15391 C CA . GLY D 1 464 ? 85.192 12.695 20.701 1.00 162.74 549 GLY D CA 1
ATOM 15392 C C . GLY D 1 464 ? 85.020 12.247 19.262 1.00 158.46 549 GLY D C 1
ATOM 15393 O O . GLY D 1 464 ? 85.810 11.449 18.755 1.00 158.82 549 GLY D O 1
ATOM 15394 N N . GLU D 1 465 ? 83.977 12.760 18.614 1.00 154.72 550 GLU D N 1
ATOM 15395 C CA . GLU D 1 465 ? 83.701 12.501 17.205 1.00 150.74 550 GLU D CA 1
ATOM 15396 C C . GLU D 1 465 ? 84.562 13.417 16.313 1.00 153.12 550 GLU D C 1
ATOM 15397 O O . GLU D 1 465 ? 84.784 14.577 16.664 1.00 156.36 550 GLU D O 1
ATOM 15403 N N . PRO D 1 466 ? 85.054 12.901 15.159 1.00 151.83 551 PRO D N 1
ATOM 15404 C CA . PRO D 1 466 ? 85.970 13.688 14.311 1.00 154.54 551 PRO D CA 1
ATOM 15405 C C . PRO D 1 466 ? 85.345 14.971 13.768 1.00 153.68 551 PRO D C 1
ATOM 15406 O O . PRO D 1 466 ? 84.158 14.990 13.446 1.00 149.64 551 PRO D O 1
ATOM 15410 N N . HIS D 1 467 ? 86.141 16.030 13.672 1.00 157.75 552 HIS D N 1
ATOM 15411 C CA . HIS D 1 467 ? 85.675 17.299 13.119 1.00 157.61 552 HIS D CA 1
ATOM 15412 C C . HIS D 1 467 ? 86.823 18.051 12.458 1.00 161.90 552 HIS D C 1
ATOM 15413 O O . HIS D 1 467 ? 87.993 17.818 12.772 1.00 165.90 552 HIS D O 1
ATOM 15420 N N . LEU D 1 468 ? 86.482 18.950 11.541 1.00 161.24 553 LEU D N 1
ATOM 15421 C CA . LEU D 1 468 ? 87.485 19.710 10.804 1.00 165.37 553 LEU D CA 1
ATOM 15422 C C . LEU D 1 468 ? 87.251 21.218 10.921 1.00 168.03 553 LEU D C 1
ATOM 15423 O O . LEU D 1 468 ? 86.135 21.663 11.188 1.00 165.54 553 LEU D O 1
ATOM 15428 N N . PHE D 1 469 ? 88.315 21.992 10.732 1.00 173.39 554 PHE D N 1
ATOM 15429 C CA . PHE D 1 469 ? 88.242 23.450 10.736 1.00 176.65 554 PHE D CA 1
ATOM 15430 C C . PHE D 1 469 ? 88.746 23.961 9.375 1.00 178.29 554 PHE D C 1
ATOM 15431 O O . PHE D 1 469 ? 89.474 23.240 8.693 1.00 178.74 554 PHE D O 1
ATOM 15439 N N . PRO D 1 470 ? 88.346 25.185 8.957 1.00 179.38 555 PRO D N 1
ATOM 15440 C CA . PRO D 1 470 ? 88.974 25.762 7.763 1.00 182.08 555 PRO D CA 1
ATOM 15441 C C . PRO D 1 470 ? 90.424 26.177 8.008 1.00 189.10 555 PRO D C 1
ATOM 15442 O O . PRO D 1 470 ? 91.253 26.060 7.104 1.00 191.43 555 PRO D O 1
ATOM 15446 N N . ASP D 1 471 ? 90.718 26.640 9.224 1.00 192.67 556 ASP D N 1
ATOM 15447 C CA . ASP D 1 471 ? 92.050 27.135 9.588 1.00 199.83 556 ASP D CA 1
ATOM 15448 C C . ASP D 1 471 ? 93.111 26.051 9.741 1.00 201.41 556 ASP D C 1
ATOM 15449 O O . ASP D 1 471 ? 94.305 26.332 9.606 1.00 207.17 556 ASP D O 1
ATOM 15454 N N . SER D 1 472 ? 92.678 24.825 10.030 1.00 196.59 557 SER D N 1
ATOM 15455 C CA . SER D 1 472 ? 93.596 23.702 10.213 1.00 197.73 557 SER D CA 1
ATOM 15456 C C . SER D 1 472 ? 94.335 23.376 8.914 1.00 198.84 557 SER D C 1
ATOM 15457 O O . SER D 1 472 ? 93.717 23.069 7.892 1.00 194.42 557 SER D O 1
ATOM 15460 N N . GLU D 1 473 ? 95.662 23.456 8.983 1.00 205.08 558 GLU D N 1
ATOM 15461 C CA . GLU D 1 473 ? 96.550 23.364 7.818 1.00 207.96 558 GLU D CA 1
ATOM 15462 C C . GLU D 1 473 ? 96.597 21.961 7.193 1.00 204.23 558 GLU D C 1
ATOM 15463 O O . GLU D 1 473 ? 96.035 21.021 7.757 1.00 199.78 558 GLU D O 1
ATOM 15469 N N . PRO D 1 474 ? 97.255 21.817 6.019 1.00 206.24 559 PRO D N 1
ATOM 15470 C CA . PRO D 1 474 ? 97.362 20.495 5.388 1.00 203.30 559 PRO D CA 1
ATOM 15471 C C . PRO D 1 474 ? 98.067 19.479 6.289 1.00 204.77 559 PRO D C 1
ATOM 15472 O O . PRO D 1 474 ? 97.740 18.287 6.256 1.00 200.52 559 PRO D O 1
ATOM 15476 N N . GLN D 1 475 ? 99.021 19.969 7.083 1.00 210.96 560 GLN D N 1
ATOM 15477 C CA . GLN D 1 475 ? 99.739 19.171 8.082 1.00 213.31 560 GLN D CA 1
ATOM 15478 C C . GLN D 1 475 ? 98.794 18.566 9.132 1.00 208.27 560 GLN D C 1
ATOM 15479 O O . GLN D 1 475 ? 99.055 17.483 9.664 1.00 207.65 560 GLN D O 1
ATOM 15485 N N . HIS D 1 476 ? 97.697 19.274 9.406 1.00 204.95 561 HIS D N 1
ATOM 15486 C CA . HIS D 1 476 ? 96.699 18.867 10.394 1.00 200.36 561 HIS D CA 1
ATOM 15487 C C . HIS D 1 476 ? 95.811 17.754 9.848 1.00 193.39 561 HIS D C 1
ATOM 15488 O O . HIS D 1 476 ? 95.692 16.692 10.462 1.00 191.23 561 HIS D O 1
ATOM 15495 N N . ILE D 1 477 ? 95.203 18.008 8.690 1.00 190.21 562 ILE D N 1
ATOM 15496 C CA . ILE D 1 477 ? 94.139 17.154 8.149 1.00 183.40 562 ILE D CA 1
ATOM 15497 C C . ILE D 1 477 ? 94.578 15.729 7.821 1.00 182.24 562 ILE D C 1
ATOM 15498 O O . ILE D 1 477 ? 93.746 14.825 7.771 1.00 177.01 562 ILE D O 1
ATOM 15503 N N . LYS D 1 478 ? 95.877 15.528 7.605 1.00 187.43 563 LYS D N 1
ATOM 15504 C CA . LYS D 1 478 ? 96.403 14.179 7.414 1.00 187.24 563 LYS D CA 1
ATOM 15505 C C . LYS D 1 478 ? 96.173 13.332 8.675 1.00 185.69 563 LYS D C 1
ATOM 15506 O O . LYS D 1 478 ? 95.889 12.133 8.580 1.00 182.39 563 LYS D O 1
ATOM 15512 N N . GLY D 1 479 ? 96.263 13.976 9.841 1.00 188.26 564 GLY D N 1
ATOM 15513 C CA . GLY D 1 479 ? 96.028 13.333 11.139 1.00 187.36 564 GLY D CA 1
ATOM 15514 C C . GLY D 1 479 ? 94.682 12.636 11.282 1.00 180.58 564 GLY D C 1
ATOM 15515 O O . GLY D 1 479 ? 94.625 11.410 11.421 1.00 178.52 564 GLY D O 1
ATOM 15516 N N . ILE D 1 480 ? 93.598 13.414 11.249 1.00 177.28 565 ILE D N 1
ATOM 15517 C CA . ILE D 1 480 ? 92.243 12.863 11.360 1.00 170.91 565 ILE D CA 1
ATOM 15518 C C . ILE D 1 480 ? 92.021 11.770 10.317 1.00 167.16 565 ILE D C 1
ATOM 15519 O O . ILE D 1 480 ? 91.507 10.700 10.633 1.00 163.85 565 ILE D O 1
ATOM 15524 N N . LEU D 1 481 ? 92.440 12.050 9.085 1.00 168.13 566 LEU D N 1
ATOM 15525 C CA . LEU D 1 481 ? 92.283 11.139 7.951 1.00 165.27 566 LEU D CA 1
ATOM 15526 C C . LEU D 1 481 ? 92.745 9.706 8.253 1.00 165.43 566 LEU D C 1
ATOM 15527 O O . LEU D 1 481 ? 92.017 8.747 7.979 1.00 161.19 566 LEU D O 1
ATOM 15532 N N . GLU D 1 482 ? 93.941 9.564 8.824 1.00 170.54 567 GLU D N 1
ATOM 15533 C CA . GLU D 1 482 ? 94.491 8.241 9.132 1.00 171.37 567 GLU D CA 1
ATOM 15534 C C . GLU D 1 482 ? 94.045 7.693 10.493 1.00 170.08 567 GLU D C 1
ATOM 15535 O O . GLU D 1 482 ? 93.813 6.492 10.634 1.00 167.83 567 GLU D O 1
ATOM 15541 N N . LYS D 1 483 ? 93.928 8.576 11.485 1.00 171.80 568 LYS D N 1
ATOM 15542 C CA . LYS D 1 483 ? 93.560 8.175 12.846 1.00 171.36 568 LYS D CA 1
ATOM 15543 C C . LYS D 1 483 ? 92.082 7.812 12.954 1.00 165.32 568 LYS D C 1
ATOM 15544 O O . LYS D 1 483 ? 91.686 7.027 13.816 1.00 164.05 568 LYS D O 1
ATOM 15550 N N . PHE D 1 484 ? 91.276 8.395 12.073 1.00 161.96 569 PHE D N 1
ATOM 15551 C CA . PHE D 1 484 ? 89.905 7.956 11.869 1.00 156.18 569 PHE D CA 1
ATOM 15552 C C . PHE D 1 484 ? 89.786 7.398 10.449 1.00 153.54 569 PHE D C 1
ATOM 15553 O O . PHE D 1 484 ? 89.255 8.077 9.558 1.00 151.61 569 PHE D O 1
ATOM 15561 N N . PRO D 1 485 ? 90.273 6.160 10.220 1.00 153.66 570 PRO D N 1
ATOM 15562 C CA . PRO D 1 485 ? 90.084 5.602 8.880 1.00 151.18 570 PRO D CA 1
ATOM 15563 C C . PRO D 1 485 ? 88.597 5.339 8.620 1.00 145.51 570 PRO D C 1
ATOM 15564 O O . PRO D 1 485 ? 87.773 5.549 9.517 1.00 143.72 570 PRO D O 1
ATOM 15568 N N . ASN D 1 486 ? 88.250 4.913 7.408 1.00 143.00 571 ASN D N 1
ATOM 15569 C CA . ASN D 1 486 ? 86.864 4.545 7.079 1.00 137.91 571 ASN D CA 1
ATOM 15570 C C . ASN D 1 486 ? 85.845 5.692 7.178 1.00 135.73 571 ASN D C 1
ATOM 15571 O O . ASN D 1 486 ? 84.684 5.522 6.802 1.00 131.80 571 ASN D O 1
ATOM 15576 N N . ARG D 1 487 ? 86.268 6.845 7.694 1.00 138.63 572 ARG D N 1
ATOM 15577 C CA . ARG D 1 487 ? 85.378 8.000 7.820 1.00 137.17 572 ARG D CA 1
ATOM 15578 C C . ARG D 1 487 ? 85.221 8.679 6.465 1.00 136.25 572 ARG D C 1
ATOM 15579 O O . ARG D 1 487 ? 86.209 8.969 5.787 1.00 139.48 572 ARG D O 1
ATOM 15587 N N . LEU D 1 488 ? 83.974 8.932 6.082 1.00 132.18 573 LEU D N 1
ATOM 15588 C CA . LEU D 1 488 ? 83.638 9.394 4.731 1.00 130.64 573 LEU D CA 1
ATOM 15589 C C . LEU D 1 488 ? 83.144 10.843 4.717 1.00 130.73 573 LEU D C 1
ATOM 15590 O O . LEU D 1 488 ? 83.296 11.549 3.720 1.00 131.51 573 LEU D O 1
ATOM 15595 N N . VAL D 1 489 ? 82.549 11.271 5.828 1.00 130.03 574 VAL D N 1
ATOM 15596 C CA . VAL D 1 489 ? 82.103 12.647 6.004 1.00 130.58 574 VAL D CA 1
ATOM 15597 C C . VAL D 1 489 ? 82.880 13.253 7.156 1.00 134.53 574 VAL D C 1
ATOM 15598 O O . VAL D 1 489 ? 83.074 12.609 8.189 1.00 135.00 574 VAL D O 1
ATOM 15602 N N . PHE D 1 490 ? 83.325 14.492 6.976 1.00 137.54 575 PHE D N 1
ATOM 15603 C CA . PHE D 1 490 ? 83.928 15.254 8.062 1.00 141.36 575 PHE D CA 1
ATOM 15604 C C . PHE D 1 490 ? 83.121 16.520 8.312 1.00 141.31 575 PHE D C 1
ATOM 15605 O O . PHE D 1 490 ? 83.009 17.370 7.426 1.00 141.81 575 PHE D O 1
ATOM 15613 N N . PRO D 1 491 ? 82.533 16.639 9.515 1.00 140.89 576 PRO D N 1
ATOM 15614 C CA . PRO D 1 491 ? 81.822 17.858 9.887 1.00 141.41 576 PRO D CA 1
ATOM 15615 C C . PRO D 1 491 ? 82.812 19.005 9.986 1.00 146.76 576 PRO D C 1
ATOM 15616 O O . PRO D 1 491 ? 83.855 18.865 10.632 1.00 150.55 576 PRO D O 1
ATOM 15620 N N . VAL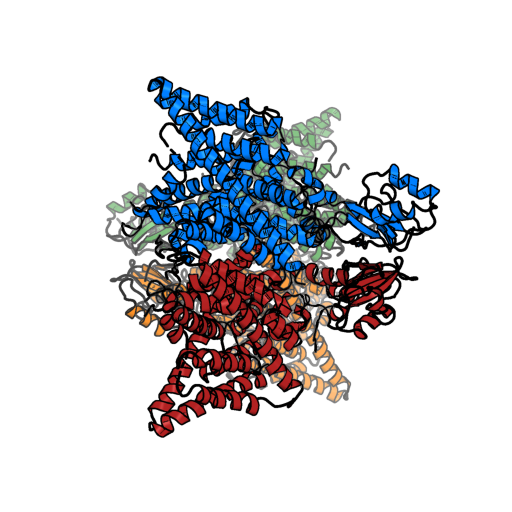 D 1 492 ? 82.505 20.121 9.334 1.00 147.36 577 VAL D N 1
ATOM 15621 C CA . VAL D 1 492 ? 83.419 21.259 9.335 1.00 152.69 577 VAL D CA 1
ATOM 15622 C C . VAL D 1 492 ? 82.809 22.498 10.012 1.00 154.29 577 VAL D C 1
ATOM 15623 O O . VAL D 1 492 ? 81.744 22.978 9.621 1.00 151.63 577 VAL D O 1
ATOM 15627 N N . ILE D 1 493 ? 83.493 22.983 11.046 1.00 158.84 578 ILE D N 1
ATOM 15628 C CA . ILE D 1 493 ? 83.038 24.132 11.837 1.00 161.23 578 ILE D CA 1
ATOM 15629 C C . ILE D 1 493 ? 84.163 25.151 12.039 1.00 167.73 578 ILE D C 1
ATOM 15630 O O . ILE D 1 493 ? 85.334 24.818 11.863 1.00 170.61 578 ILE D O 1
ATOM 15635 N N . ASP D 1 494 ? 83.813 26.385 12.403 1.00 170.37 579 ASP D N 1
ATOM 15636 C CA . ASP D 1 494 ? 84.830 27.404 12.699 1.00 177.17 579 ASP D CA 1
ATOM 15637 C C . ASP D 1 494 ? 85.419 27.254 14.114 1.00 180.87 579 ASP D C 1
ATOM 15638 O O . ASP D 1 494 ? 85.203 26.237 14.778 1.00 178.49 579 ASP D O 1
ATOM 15643 N N . ALA D 1 495 ? 86.195 28.243 14.555 1.00 186.93 580 ALA D N 1
ATOM 15644 C CA . ALA D 1 495 ? 86.521 28.361 15.970 1.00 190.80 580 ALA D CA 1
ATOM 15645 C C . ALA D 1 495 ? 85.274 28.924 16.650 1.00 189.37 580 ALA D C 1
ATOM 15646 O O . ALA D 1 495 ? 84.608 29.795 16.084 1.00 188.53 580 ALA D O 1
ATOM 15648 N N . ASN D 1 496 ? 84.968 28.441 17.857 1.00 189.38 581 ASN D N 1
ATOM 15649 C CA . ASN D 1 496 ? 83.636 28.606 18.463 1.00 186.85 581 ASN D CA 1
ATOM 15650 C C . ASN D 1 496 ? 82.625 27.992 17.503 1.00 180.05 581 ASN D C 1
ATOM 15651 O O . ASN D 1 496 ? 81.668 28.641 17.083 1.00 178.21 581 ASN D O 1
ATOM 15656 N N . GLY D 1 497 ? 82.860 26.713 17.203 1.00 176.83 582 GLY D N 1
ATOM 15657 C CA . GLY D 1 497 ? 82.370 26.000 16.005 1.00 171.27 582 GLY D CA 1
ATOM 15658 C C . GLY D 1 497 ? 80.946 26.093 15.488 1.00 166.29 582 GLY D C 1
ATOM 15659 O O . GLY D 1 497 ? 80.010 25.657 16.149 1.00 163.55 582 GLY D O 1
ATOM 15660 N N . TYR D 1 498 ? 80.796 26.622 14.275 1.00 165.29 583 TYR D N 1
ATOM 15661 C CA . TYR D 1 498 ? 79.479 26.755 13.649 1.00 161.15 583 TYR D CA 1
ATOM 15662 C C . TYR D 1 498 ? 79.334 25.981 12.333 1.00 156.91 583 TYR D C 1
ATOM 15663 O O . TYR D 1 498 ? 80.285 25.853 11.558 1.00 158.35 583 TYR D O 1
ATOM 15672 N N . LEU D 1 499 ? 78.119 25.508 12.081 1.00 152.05 584 LEU D N 1
ATOM 15673 C CA . LEU D 1 499 ? 77.872 24.465 11.096 1.00 147.61 584 LEU D CA 1
ATOM 15674 C C . LEU D 1 499 ? 78.153 24.727 9.612 1.00 147.02 584 LEU D C 1
ATOM 15675 O O . LEU D 1 499 ? 77.733 25.736 9.046 1.00 147.73 584 LEU D O 1
ATOM 15680 N N . LEU D 1 500 ? 78.883 23.782 9.020 1.00 145.98 585 LEU D N 1
ATOM 15681 C CA . LEU D 1 500 ? 78.933 23.516 7.576 1.00 143.85 585 LEU D CA 1
ATOM 15682 C C . LEU D 1 500 ? 79.164 21.990 7.417 1.00 140.83 585 LEU D C 1
ATOM 15683 O O . LEU D 1 500 ? 78.929 21.229 8.370 1.00 139.56 585 LEU D O 1
ATOM 15688 N N . GLY D 1 501 ? 79.595 21.524 6.242 1.00 139.80 586 GLY D N 1
ATOM 15689 C CA . GLY D 1 501 ? 79.824 20.082 6.066 1.00 137.11 586 GLY D CA 1
ATOM 15690 C C . GLY D 1 501 ? 80.585 19.714 4.811 1.00 137.66 586 GLY D C 1
ATOM 15691 O O . GLY D 1 501 ? 80.068 19.865 3.714 1.00 135.84 586 GLY D O 1
ATOM 15692 N N . ALA D 1 502 ? 81.814 19.228 4.974 1.00 140.51 587 ALA D N 1
ATOM 15693 C CA . ALA D 1 502 ? 82.665 18.837 3.843 1.00 141.75 587 ALA D CA 1
ATOM 15694 C C . ALA D 1 502 ? 82.702 17.326 3.715 1.00 139.07 587 ALA D C 1
ATOM 15695 O O . ALA D 1 502 ? 82.456 16.614 4.692 1.00 137.57 587 ALA D O 1
ATOM 15697 N N . ILE D 1 503 ? 82.992 16.836 2.510 1.00 138.81 588 ILE D N 1
ATOM 15698 C CA . ILE D 1 503 ? 83.222 15.402 2.303 1.00 137.16 588 ILE D CA 1
ATOM 15699 C C . ILE D 1 503 ? 84.555 15.027 2.921 1.00 141.31 588 ILE D C 1
ATOM 15700 O O . ILE D 1 503 ? 85.316 15.906 3.352 1.00 145.73 588 ILE D O 1
ATOM 15705 N N . SER D 1 504 ? 84.835 13.727 2.960 1.00 140.36 589 SER D N 1
ATOM 15706 C CA . SER D 1 504 ? 86.176 13.258 3.268 1.00 144.54 589 SER D CA 1
ATOM 15707 C C . SER D 1 504 ? 86.913 12.913 1.986 1.00 146.30 589 SER D C 1
ATOM 15708 O O . SER D 1 504 ? 87.835 13.617 1.565 1.00 150.61 589 SER D O 1
ATOM 15711 N N . ARG D 1 505 ? 86.485 11.830 1.356 1.00 143.17 590 ARG D N 1
ATOM 15712 C CA . ARG D 1 505 ? 87.387 11.131 0.463 1.00 145.36 590 ARG D CA 1
ATOM 15713 C C . ARG D 1 505 ? 87.514 11.748 -0.936 1.00 146.55 590 ARG D C 1
ATOM 15714 O O . ARG D 1 505 ? 88.622 12.133 -1.329 1.00 151.21 590 ARG D O 1
ATOM 15722 N N . LYS D 1 506 ? 86.406 11.879 -1.669 1.00 142.61 591 LYS D N 1
ATOM 15723 C CA . LYS D 1 506 ? 86.490 12.445 -3.019 1.00 143.90 591 LYS D CA 1
ATOM 15724 C C . LYS D 1 506 ? 87.247 13.781 -3.038 1.00 148.63 591 LYS D C 1
ATOM 15725 O O . LYS D 1 506 ? 88.151 13.970 -3.859 1.00 152.68 591 LYS D O 1
ATOM 15731 N N . GLU D 1 507 ? 86.925 14.683 -2.113 1.00 148.56 592 GLU D N 1
ATOM 15732 C CA . GLU D 1 507 ? 87.566 15.999 -2.120 1.00 153.16 592 GLU D CA 1
ATOM 15733 C C . GLU D 1 507 ? 88.851 16.144 -1.288 1.00 158.11 592 GLU D C 1
ATOM 15734 O O . GLU D 1 507 ? 89.892 16.516 -1.838 1.00 163.02 592 GLU D O 1
ATOM 15740 N N . ILE D 1 508 ? 88.785 15.858 0.015 1.00 157.11 593 ILE D N 1
ATOM 15741 C CA . ILE D 1 508 ? 89.937 16.058 0.916 1.00 161.72 593 ILE D CA 1
ATOM 15742 C C . ILE D 1 508 ? 91.201 15.305 0.469 1.00 165.28 593 ILE D C 1
ATOM 15743 O O . ILE D 1 508 ? 92.297 15.869 0.490 1.00 170.68 593 ILE D O 1
ATOM 15748 N N . VAL D 1 509 ? 91.032 14.049 0.053 1.00 162.44 594 VAL D N 1
ATOM 15749 C CA . VAL D 1 509 ? 92.135 13.224 -0.458 1.00 165.47 594 VAL D CA 1
ATOM 15750 C C . VAL D 1 509 ? 92.689 13.771 -1.779 1.00 168.89 594 VAL D C 1
ATOM 15751 O O . VAL D 1 509 ? 93.892 13.690 -2.026 1.00 173.96 594 VAL D O 1
ATOM 15755 N N . ASP D 1 510 ? 91.811 14.330 -2.613 1.00 166.45 595 ASP D N 1
ATOM 15756 C CA . ASP D 1 510 ? 92.213 14.923 -3.897 1.00 169.67 595 ASP D CA 1
ATOM 15757 C C . ASP D 1 510 ? 92.701 16.379 -3.775 1.00 174.07 595 ASP D C 1
ATOM 15758 O O . ASP D 1 510 ? 93.475 16.857 -4.612 1.00 178.62 595 ASP D O 1
ATOM 15763 N N . ARG D 1 511 ? 92.243 17.075 -2.737 1.00 172.82 596 ARG D N 1
ATOM 15764 C CA . ARG D 1 511 ? 92.740 18.414 -2.423 1.00 177.25 596 ARG D CA 1
ATOM 15765 C C . ARG D 1 511 ? 94.044 18.333 -1.625 1.00 182.50 596 ARG D C 1
ATOM 15766 O O . ARG D 1 511 ? 94.674 19.351 -1.340 1.00 187.33 596 ARG D O 1
ATOM 15774 N N . LEU D 1 512 ? 94.432 17.114 -1.261 1.00 181.68 597 LEU D N 1
ATOM 15775 C CA . LEU D 1 512 ? 95.700 16.859 -0.592 1.00 186.67 597 LEU D CA 1
ATOM 15776 C C . LEU D 1 512 ? 96.769 16.528 -1.626 1.00 191.25 597 LEU D C 1
ATOM 15777 O O . LEU D 1 512 ? 97.955 16.762 -1.392 1.00 197.31 597 LEU D O 1
ATOM 15782 N N . GLN D 1 513 ? 96.340 15.996 -2.771 1.00 188.74 598 GLN D N 1
ATOM 15783 C CA . GLN D 1 513 ? 97.246 15.606 -3.857 1.00 192.85 598 GLN D CA 1
ATOM 15784 C C . GLN D 1 513 ? 97.921 16.799 -4.552 1.00 198.80 598 GLN D C 1
ATOM 15785 O O . GLN D 1 513 ? 98.449 16.662 -5.658 1.00 201.86 598 GLN D O 1
ATOM 15791 N N . HIS D 1 514 ? 97.898 17.961 -3.899 1.00 200.71 599 HIS D N 1
ATOM 15792 C CA . HIS D 1 514 ? 98.612 19.149 -4.371 1.00 207.01 599 HIS D CA 1
ATOM 15793 C C . HIS D 1 514 ? 99.598 19.645 -3.313 1.00 212.34 599 HIS D C 1
ATOM 15794 O O . HIS D 1 514 ? 100.649 20.196 -3.647 1.00 219.05 599 HIS D O 1
ATOM 15801 N N . VAL D 1 515 ? 99.249 19.440 -2.042 1.00 209.57 600 VAL D N 1
ATOM 15802 C CA . VAL D 1 515 ? 100.112 19.806 -0.915 1.00 214.28 600 VAL D CA 1
ATOM 15803 C C . VAL D 1 515 ? 100.470 18.570 -0.081 1.00 213.03 600 VAL D C 1
ATOM 15804 O O . VAL D 1 515 ? 100.877 17.534 -0.612 1.00 212.78 600 VAL D O 1
ATOM 15808 N N . VAL D 1 571 ? 89.863 21.402 2.631 1.00 170.41 656 VAL D N 1
ATOM 15809 C CA . VAL D 1 571 ? 89.683 22.720 3.231 1.00 173.02 656 VAL D CA 1
ATOM 15810 C C . VAL D 1 571 ? 88.199 23.141 3.136 1.00 168.41 656 VAL D C 1
ATOM 15811 O O . VAL D 1 571 ? 87.404 22.822 4.022 1.00 164.86 656 VAL D O 1
ATOM 15815 N N . VAL D 1 572 ? 87.850 23.828 2.045 0.50 168.67 657 VAL D N 1
ATOM 15816 C CA . VAL D 1 572 ? 86.523 24.401 1.793 0.50 165.35 657 VAL D CA 1
ATOM 15817 C C . VAL D 1 572 ? 86.630 24.991 0.375 0.50 167.24 657 VAL D C 1
ATOM 15818 O O . VAL D 1 572 ? 87.745 25.263 -0.071 0.50 172.11 657 VAL D O 1
ATOM 15822 N N . PRO D 1 573 ? 85.508 25.186 -0.354 1.00 163.89 658 PRO D N 1
ATOM 15823 C CA . PRO D 1 573 ? 84.067 25.061 -0.107 1.00 158.74 658 PRO D CA 1
ATOM 15824 C C . PRO D 1 573 ? 83.629 23.633 0.137 1.00 154.00 658 PRO D C 1
ATOM 15825 O O . PRO D 1 573 ? 84.316 22.697 -0.267 1.00 154.25 658 PRO D O 1
ATOM 15829 N N . CYS D 1 574 ? 82.481 23.481 0.785 1.00 150.14 659 CYS D N 1
ATOM 15830 C CA . CYS D 1 574 ? 81.938 22.170 1.109 1.00 145.78 659 CYS D CA 1
ATOM 15831 C C . CYS D 1 574 ? 81.157 21.588 -0.062 1.00 141.90 659 CYS D C 1
ATOM 15832 O O . CYS D 1 574 ? 80.848 22.294 -1.029 1.00 142.54 659 CYS D O 1
ATOM 15835 N N . ASP D 1 575 ? 80.832 20.300 0.035 1.00 138.25 660 ASP D N 1
ATOM 15836 C CA . ASP D 1 575 ? 80.063 19.626 -1.006 1.00 134.51 660 ASP D CA 1
ATOM 15837 C C . ASP D 1 575 ? 78.957 18.724 -0.476 1.00 129.44 660 ASP D C 1
ATOM 15838 O O . ASP D 1 575 ? 78.155 18.221 -1.258 1.00 126.39 660 ASP D O 1
ATOM 15843 N N . VAL D 1 576 ? 78.925 18.497 0.835 1.00 128.91 661 VAL D N 1
ATOM 15844 C CA . VAL D 1 576 ? 77.870 17.664 1.430 1.00 124.61 661 VAL D CA 1
ATOM 15845 C C . VAL D 1 576 ? 76.934 18.417 2.386 1.00 123.70 661 VAL D C 1
ATOM 15846 O O . VAL D 1 576 ? 77.380 19.083 3.315 1.00 126.59 661 VAL D O 1
ATOM 15850 N N . SER D 1 577 ? 75.635 18.317 2.136 1.00 120.03 662 SER D N 1
ATOM 15851 C CA . SER D 1 577 ? 74.652 18.888 3.036 1.00 119.01 662 SER D CA 1
ATOM 15852 C C . SER D 1 577 ? 74.162 17.782 3.949 1.00 116.53 662 SER D C 1
ATOM 15853 O O . SER D 1 577 ? 73.613 16.785 3.481 1.00 113.66 662 SER D O 1
ATOM 15856 N N . PRO D 1 578 ? 74.382 17.937 5.256 1.00 118.17 663 PRO D N 1
ATOM 15857 C CA . PRO D 1 578 ? 73.934 16.944 6.218 1.00 116.32 663 PRO D CA 1
ATOM 15858 C C . PRO D 1 578 ? 72.568 17.292 6.799 1.00 114.64 663 PRO D C 1
ATOM 15859 O O . PRO D 1 578 ? 72.251 18.475 6.976 1.00 116.31 663 PRO D O 1
ATOM 15863 N N . ILE D 1 579 ? 71.758 16.281 7.091 1.00 111.63 664 ILE D N 1
ATOM 15864 C CA . ILE D 1 579 ? 70.502 16.571 7.755 1.00 110.42 664 ILE D CA 1
ATOM 15865 C C . ILE D 1 579 ? 70.795 16.943 9.202 1.00 113.16 664 ILE D C 1
ATOM 15866 O O . ILE D 1 579 ? 71.079 16.087 10.040 1.00 113.44 664 ILE D O 1
ATOM 15871 N N . VAL D 1 580 ? 70.782 18.249 9.452 1.00 115.60 665 VAL D N 1
ATOM 15872 C CA . VAL D 1 580 ? 70.992 18.786 10.789 1.00 118.70 665 VAL D CA 1
ATOM 15873 C C . VAL D 1 580 ? 69.645 18.912 11.500 1.00 117.56 665 VAL D C 1
ATOM 15874 O O . VAL D 1 580 ? 68.614 19.115 10.858 1.00 115.48 665 VAL D O 1
ATOM 15878 N N . VAL D 1 581 ? 69.659 18.772 12.820 1.00 119.28 666 VAL D N 1
ATOM 15879 C CA . VAL D 1 581 ? 68.443 18.764 13.624 1.00 118.57 666 VAL D CA 1
ATOM 15880 C C . VAL D 1 581 ? 68.741 19.421 14.975 1.00 122.77 666 VAL D C 1
ATOM 15881 O O . VAL D 1 581 ? 69.829 19.244 15.522 1.00 125.25 666 VAL D O 1
ATOM 15885 N N . THR D 1 582 ? 67.791 20.189 15.504 1.00 123.88 667 THR D N 1
ATOM 15886 C CA . THR D 1 582 ? 67.976 20.854 16.803 1.00 128.25 667 THR D CA 1
ATOM 15887 C C . THR D 1 582 ? 67.966 19.881 17.978 1.00 128.78 667 THR D C 1
ATOM 15888 O O . THR D 1 582 ? 67.289 18.857 17.939 1.00 126.03 667 THR D O 1
ATOM 15892 N N . SER D 1 583 ? 68.694 20.241 19.031 1.00 132.81 668 SER D N 1
ATOM 15893 C CA . SER D 1 583 ? 68.953 19.361 20.171 1.00 134.16 668 SER D CA 1
ATOM 15894 C C . SER D 1 583 ? 67.724 18.950 20.974 1.00 133.56 668 SER D C 1
ATOM 15895 O O . SER D 1 583 ? 67.794 18.011 21.768 1.00 133.98 668 SER D O 1
ATOM 15898 N N . TYR D 1 584 ? 66.612 19.653 20.769 1.00 132.86 669 TYR D N 1
ATOM 15899 C CA . TYR D 1 584 ? 65.364 19.376 21.488 1.00 132.71 669 TYR D CA 1
ATOM 15900 C C . TYR D 1 584 ? 64.381 18.527 20.675 1.00 128.04 669 TYR D C 1
ATOM 15901 O O . TYR D 1 584 ? 63.392 18.027 21.219 1.00 127.57 669 TYR D O 1
ATOM 15910 N N . SER D 1 585 ? 64.648 18.388 19.375 1.00 124.89 670 SER D N 1
ATOM 15911 C CA . SER D 1 585 ? 63.909 17.460 18.518 1.00 120.57 670 SER D CA 1
ATOM 15912 C C . SER D 1 585 ? 64.030 16.053 19.094 1.00 119.90 670 SER D C 1
ATOM 15913 O O . SER D 1 585 ? 65.125 15.618 19.461 1.00 121.32 670 SER D O 1
ATOM 15916 N N . LEU D 1 586 ? 62.911 15.344 19.182 1.00 117.97 671 LEU D N 1
ATOM 15917 C CA . LEU D 1 586 ? 62.904 14.066 19.890 1.00 117.77 671 LEU D CA 1
ATOM 15918 C C . LEU D 1 586 ? 62.992 12.843 18.969 1.00 113.94 671 LEU D C 1
ATOM 15919 O O . LEU D 1 586 ? 62.948 12.977 17.746 1.00 111.22 671 LEU D O 1
ATOM 15924 N N . VAL D 1 587 ? 63.154 11.665 19.571 1.00 113.95 672 VAL D N 1
ATOM 15925 C CA . VAL D 1 587 ? 63.336 10.407 18.838 1.00 110.96 672 VAL D CA 1
ATOM 15926 C C . VAL D 1 587 ? 62.183 10.111 17.873 1.00 107.94 672 VAL D C 1
ATOM 15927 O O . VAL D 1 587 ? 62.418 9.709 16.727 1.00 105.43 672 VAL D O 1
ATOM 15931 N N . ARG D 1 588 ? 60.946 10.334 18.321 1.00 108.48 673 ARG D N 1
ATOM 15932 C CA . ARG D 1 588 ? 59.784 10.112 17.461 1.00 105.75 673 ARG D CA 1
ATOM 15933 C C . ARG D 1 588 ? 59.959 10.793 16.107 1.00 103.76 673 ARG D C 1
ATOM 15934 O O . ARG D 1 588 ? 59.319 10.397 15.135 1.00 101.51 673 ARG D O 1
ATOM 15942 N N . GLN D 1 589 ? 60.835 11.799 16.046 1.00 105.16 674 GLN D N 1
ATOM 15943 C CA . GLN D 1 589 ? 61.113 12.503 14.791 1.00 103.82 674 GLN D CA 1
ATOM 15944 C C . GLN D 1 589 ? 62.504 12.253 14.198 1.00 103.43 674 GLN D C 1
ATOM 15945 O O . GLN D 1 589 ? 62.702 12.450 12.997 1.00 101.79 674 GLN D O 1
ATOM 15951 N N . LEU D 1 590 ? 63.461 11.837 15.026 1.00 105.23 675 LEU D N 1
ATOM 15952 C CA . LEU D 1 590 ? 64.742 11.371 14.505 1.00 104.88 675 LEU D CA 1
ATOM 15953 C C . LEU D 1 590 ? 64.511 10.072 13.749 1.00 102.13 675 LEU D C 1
ATOM 15954 O O . LEU D 1 590 ? 65.042 9.864 12.649 1.00 100.78 675 LEU D O 1
ATOM 15959 N N . HIS D 1 591 ? 63.686 9.214 14.338 1.00 101.56 676 HIS D N 1
ATOM 15960 C CA . HIS D 1 591 ? 63.399 7.923 13.759 1.00 99.19 676 HIS D CA 1
ATOM 15961 C C . HIS D 1 591 ? 62.757 8.073 12.392 1.00 96.56 676 HIS D C 1
ATOM 15962 O O . HIS D 1 591 ? 62.989 7.252 11.515 1.00 95.00 676 HIS D O 1
ATOM 15969 N N . PHE D 1 592 ? 61.978 9.135 12.205 1.00 96.57 677 PHE D N 1
ATOM 15970 C CA . PHE D 1 592 ? 61.269 9.347 10.947 1.00 94.59 677 PHE D CA 1
ATOM 15971 C C . PHE D 1 592 ? 62.209 9.739 9.830 1.00 94.15 677 PHE D C 1
ATOM 15972 O O . PHE D 1 592 ? 62.057 9.286 8.691 1.00 92.16 677 PHE D O 1
ATOM 15980 N N . LEU D 1 593 ? 63.166 10.601 10.160 1.00 96.39 678 LEU D N 1
ATOM 15981 C CA . LEU D 1 593 ? 64.161 11.055 9.197 1.00 96.55 678 LEU D CA 1
ATOM 15982 C C . LEU D 1 593 ? 65.030 9.890 8.769 1.00 95.93 678 LEU D C 1
ATOM 15983 O O . LEU D 1 593 ? 65.475 9.833 7.620 1.00 95.32 678 LEU D O 1
ATOM 15988 N N . PHE D 1 594 ? 65.258 8.962 9.697 1.00 96.42 679 PHE D N 1
ATOM 15989 C CA . PHE D 1 594 ? 66.050 7.773 9.420 1.00 95.92 679 PHE D CA 1
ATOM 15990 C C . PHE D 1 594 ? 65.367 6.803 8.454 1.00 93.44 679 PHE D C 1
ATOM 15991 O O . PHE D 1 594 ? 66.040 6.113 7.695 1.00 93.08 679 PHE D O 1
ATOM 15999 N N . VAL D 1 595 ? 64.038 6.759 8.481 1.00 92.12 680 VAL D N 1
ATOM 16000 C CA . VAL D 1 595 ? 63.282 5.832 7.640 1.00 90.00 680 VAL D CA 1
ATOM 16001 C C . VAL D 1 595 ? 63.032 6.410 6.239 1.00 89.05 680 VAL D C 1
ATOM 16002 O O . VAL D 1 595 ? 63.200 5.715 5.229 1.00 87.97 680 VAL D O 1
ATOM 16006 N N . MET D 1 596 ? 62.651 7.685 6.194 1.00 89.76 681 MET D N 1
ATOM 16007 C CA . MET D 1 596 ? 62.345 8.380 4.943 1.00 88.99 681 MET D CA 1
ATOM 16008 C C . MET D 1 596 ? 63.600 8.852 4.216 1.00 89.72 681 MET D C 1
ATOM 16009 O O . MET D 1 596 ? 63.800 8.517 3.055 1.00 89.13 681 MET D O 1
ATOM 16014 N N . LEU D 1 597 ? 64.441 9.626 4.896 1.00 91.48 682 LEU D N 1
ATOM 16015 C CA . LEU D 1 597 ? 65.638 10.175 4.270 1.00 92.76 682 LEU D CA 1
ATOM 16016 C C . LEU D 1 597 ? 66.751 9.131 4.162 1.00 93.22 682 LEU D C 1
ATOM 16017 O O . LEU D 1 597 ? 67.578 9.182 3.244 1.00 94.08 682 LEU D O 1
ATOM 16022 N N . MET D 1 598 ? 66.757 8.191 5.104 1.00 92.89 683 MET D N 1
ATOM 16023 C CA . MET D 1 598 ? 67.662 7.041 5.078 1.00 93.09 683 MET D CA 1
ATOM 16024 C C . MET D 1 598 ? 69.165 7.368 5.190 1.00 95.51 683 MET D C 1
ATOM 16025 O O . MET D 1 598 ? 69.990 6.689 4.586 1.00 95.74 683 MET D O 1
ATOM 16030 N N . PRO D 1 599 ? 69.530 8.382 5.995 1.00 97.67 684 PRO D N 1
ATOM 16031 C CA . PRO D 1 599 ? 70.941 8.752 6.105 1.00 100.54 684 PRO D CA 1
ATOM 16032 C C . PRO D 1 599 ? 71.691 7.847 7.085 1.00 101.91 684 PRO D C 1
ATOM 16033 O O . PRO D 1 599 ? 71.072 7.031 7.773 1.00 101.10 684 PRO D O 1
ATOM 16037 N N . SER D 1 600 ? 73.008 7.995 7.163 1.00 104.34 685 SER D N 1
ATOM 16038 C CA . SER D 1 600 ? 73.776 7.216 8.122 1.00 105.93 685 SER D CA 1
ATOM 16039 C C . SER D 1 600 ? 73.947 7.999 9.411 1.00 108.41 685 SER D C 1
ATOM 16040 O O . SER D 1 600 ? 74.138 7.411 10.475 1.00 109.65 685 SER D O 1
ATOM 16043 N N . MET D 1 601 ? 73.895 9.329 9.297 1.00 109.53 686 MET D N 1
ATOM 16044 C CA . MET D 1 601 ? 74.145 10.248 10.420 1.00 112.28 686 MET D CA 1
ATOM 16045 C C . MET D 1 601 ? 73.302 11.524 10.364 1.00 111.68 686 MET D C 1
ATOM 16046 O O . MET D 1 601 ? 73.001 12.044 9.292 1.00 110.41 686 MET D O 1
ATOM 16051 N N . ILE D 1 602 ? 72.934 12.019 11.539 1.00 112.78 687 ILE D N 1
ATOM 16052 C CA . ILE D 1 602 ? 72.189 13.264 11.673 1.00 112.82 687 ILE D CA 1
ATOM 16053 C C . ILE D 1 602 ? 72.950 14.174 12.645 1.00 116.99 687 ILE D C 1
ATOM 16054 O O . ILE D 1 602 ? 73.323 13.751 13.743 1.00 118.93 687 ILE D O 1
ATOM 16059 N N . TYR D 1 603 ? 73.195 15.414 12.230 1.00 118.51 688 TYR D N 1
ATOM 16060 C CA . TYR D 1 603 ? 73.936 16.368 13.048 1.00 122.51 688 TYR D CA 1
ATOM 16061 C C . TYR D 1 603 ? 72.988 17.036 14.029 1.00 123.31 688 TYR D C 1
ATOM 16062 O O . TYR D 1 603 ? 71.829 17.278 13.705 1.00 121.00 688 TYR D O 1
ATOM 16071 N N . VAL D 1 604 ? 73.471 17.326 15.232 1.00 126.82 689 VAL D N 1
ATOM 16072 C CA . VAL D 1 604 ? 72.635 17.974 16.235 1.00 128.10 689 VAL D CA 1
ATOM 16073 C C . VAL D 1 604 ? 73.082 19.418 16.476 1.00 132.24 689 VAL D C 1
ATOM 16074 O O . VAL D 1 604 ? 74.245 19.680 16.782 1.00 135.70 689 VAL D O 1
ATOM 16078 N N . THR D 1 605 ? 72.141 20.344 16.309 1.00 132.05 690 THR D N 1
ATOM 16079 C CA . THR D 1 605 ? 72.386 21.776 16.465 1.00 135.90 690 THR D CA 1
ATOM 16080 C C . THR D 1 605 ? 71.912 22.247 17.833 1.00 138.89 690 THR D C 1
ATOM 16081 O O . THR D 1 605 ? 70.742 22.097 18.183 1.00 137.33 690 THR D O 1
ATOM 16085 N N . GLU D 1 606 ? 72.840 22.800 18.604 1.00 143.64 691 GLU D N 1
ATOM 16086 C CA . GLU D 1 606 ? 72.526 23.439 19.870 1.00 147.32 691 GLU D CA 1
ATOM 16087 C C . GLU D 1 606 ? 72.960 24.903 19.766 1.00 151.25 691 GLU D C 1
ATOM 16088 O O . GLU D 1 606 ? 74.155 25.213 19.744 1.00 154.36 691 GLU D O 1
ATOM 16094 N N . ARG D 1 607 ? 71.968 25.787 19.661 1.00 151.12 692 ARG D N 1
ATOM 16095 C CA . ARG D 1 607 ? 72.170 27.235 19.511 1.00 154.69 692 ARG D CA 1
ATOM 16096 C C . ARG D 1 607 ? 73.017 27.624 18.294 1.00 154.65 692 ARG D C 1
ATOM 16097 O O . ARG D 1 607 ? 73.644 28.682 18.282 1.00 158.85 692 ARG D O 1
ATOM 16105 N N . GLY D 1 608 ? 73.022 26.771 17.273 1.00 150.25 693 GLY D N 1
ATOM 16106 C CA . GLY D 1 608 ? 73.796 27.016 16.062 1.00 150.12 693 GLY D CA 1
ATOM 16107 C C . GLY D 1 608 ? 75.078 26.208 16.001 1.00 150.91 693 GLY D C 1
ATOM 16108 O O . GLY D 1 608 ? 75.536 25.845 14.916 1.00 148.98 693 GLY D O 1
ATOM 16109 N N . LYS D 1 609 ? 75.656 25.931 17.167 1.00 154.03 694 LYS D N 1
ATOM 16110 C CA . LYS D 1 609 ? 76.902 25.166 17.268 1.00 155.67 694 LYS D CA 1
ATOM 16111 C C . LYS D 1 609 ? 76.654 23.686 17.002 1.00 151.07 694 LYS D C 1
ATOM 16112 O O . LYS D 1 609 ? 75.635 23.142 17.429 1.00 148.48 694 LYS D O 1
ATOM 16118 N N . LEU D 1 610 ? 77.582 23.034 16.303 1.00 150.46 695 LEU D N 1
ATOM 16119 C CA . LEU D 1 610 ? 77.504 21.589 16.135 1.00 146.64 695 LEU D CA 1
ATOM 16120 C C . LEU D 1 610 ? 77.808 20.945 17.478 1.00 148.61 695 LEU D C 1
ATOM 16121 O O . LEU D 1 610 ? 78.948 20.952 17.935 1.00 152.41 695 LEU D O 1
ATOM 16126 N N . VAL D 1 611 ? 76.769 20.413 18.111 1.00 146.35 696 VAL D N 1
ATOM 16127 C CA . VAL D 1 611 ? 76.904 19.719 19.381 1.00 148.07 696 VAL D CA 1
ATOM 16128 C C . VAL D 1 611 ? 76.369 18.315 19.208 1.00 143.84 696 VAL D C 1
ATOM 16129 O O . VAL D 1 611 ? 75.206 18.059 19.495 1.00 141.70 696 VAL D O 1
ATOM 16133 N N . GLY D 1 612 ? 77.199 17.413 18.697 1.00 143.06 697 GLY D N 1
ATOM 16134 C CA . GLY D 1 612 ? 76.804 16.005 18.599 1.00 139.50 697 GLY D CA 1
ATOM 16135 C C . GLY D 1 612 ? 76.284 15.436 17.286 1.00 134.57 697 GLY D C 1
ATOM 16136 O O . GLY D 1 612 ? 75.496 16.063 16.578 1.00 132.33 697 GLY D O 1
ATOM 16137 N N . ILE D 1 613 ? 76.750 14.227 16.982 1.00 133.19 698 ILE D N 1
ATOM 16138 C CA . ILE D 1 613 ? 76.256 13.429 15.870 1.00 128.99 698 ILE D CA 1
ATOM 16139 C C . ILE D 1 613 ? 75.329 12.371 16.456 1.00 126.69 698 ILE D C 1
ATOM 16140 O O . ILE D 1 613 ? 75.568 11.878 17.562 1.00 128.75 698 ILE D O 1
ATOM 16145 N N . VAL D 1 614 ? 74.268 12.033 15.731 1.00 122.79 699 VAL D N 1
ATOM 16146 C CA . VAL D 1 614 ? 73.476 10.862 16.086 1.00 120.59 699 VAL D CA 1
ATOM 16147 C C . VAL D 1 614 ? 73.621 9.790 14.997 1.00 117.71 699 VAL D C 1
ATOM 16148 O O . VAL D 1 614 ? 73.193 9.964 13.854 1.00 115.10 699 VAL D O 1
ATOM 16152 N N . GLU D 1 615 ? 74.287 8.700 15.370 1.00 118.58 700 GLU D N 1
ATOM 16153 C CA . GLU D 1 615 ? 74.458 7.547 14.503 1.00 116.30 700 GLU D CA 1
ATOM 16154 C C . GLU D 1 615 ? 73.096 6.926 14.244 1.00 112.76 700 GLU D C 1
ATOM 16155 O O . GLU D 1 615 ? 72.151 7.124 15.010 1.00 112.60 700 GLU D O 1
ATOM 16161 N N . ARG D 1 616 ? 73.007 6.176 13.156 1.00 110.36 701 ARG D N 1
ATOM 16162 C CA . ARG D 1 616 ? 71.787 5.472 12.770 1.00 107.02 701 ARG D CA 1
ATOM 16163 C C . ARG D 1 616 ? 71.622 4.226 13.641 1.00 107.16 701 ARG D C 1
ATOM 16164 O O . ARG D 1 616 ? 70.519 3.721 13.818 1.00 105.23 701 ARG D O 1
ATOM 16172 N N . GLU D 1 617 ? 72.739 3.779 14.210 1.00 109.82 702 GLU D N 1
ATOM 16173 C CA . GLU D 1 617 ? 72.787 2.715 15.212 1.00 111.37 702 GLU D CA 1
ATOM 16174 C C . GLU D 1 617 ? 72.194 3.157 16.560 1.00 113.01 702 GLU D C 1
ATOM 16175 O O . GLU D 1 617 ? 71.962 2.328 17.445 1.00 114.06 702 GLU D O 1
ATOM 16181 N N . ASP D 1 618 ? 71.961 4.458 16.719 1.00 113.62 703 ASP D N 1
ATOM 16182 C CA . ASP D 1 618 ? 71.499 5.011 17.996 1.00 115.65 703 ASP D CA 1
ATOM 16183 C C . ASP D 1 618 ? 69.982 5.012 18.149 1.00 113.59 703 ASP D C 1
ATOM 16184 O O . ASP D 1 618 ? 69.466 5.339 19.214 1.00 115.56 703 ASP D O 1
ATOM 16189 N N . VAL D 1 619 ? 69.270 4.657 17.085 1.00 110.03 704 VAL D N 1
ATOM 16190 C CA . VAL D 1 619 ? 67.812 4.760 17.069 1.00 107.96 704 VAL D CA 1
ATOM 16191 C C . VAL D 1 619 ? 67.160 3.498 16.500 1.00 105.34 704 VAL D C 1
ATOM 16192 O O . VAL D 1 619 ? 66.218 2.973 17.085 1.00 105.19 704 VAL D O 1
ATOM 16196 N N . ALA D 1 620 ? 67.671 3.014 15.370 1.00 103.60 705 ALA D N 1
ATOM 16197 C CA . ALA D 1 620 ? 67.143 1.811 14.731 1.00 101.35 705 ALA D CA 1
ATOM 16198 C C . ALA D 1 620 ? 67.427 0.578 15.563 1.00 102.84 705 ALA D C 1
ATOM 16199 O O . ALA D 1 620 ? 68.505 0.456 16.157 1.00 105.07 705 ALA D O 1
ATOM 16201 N N . TYR D 1 621 ? 66.458 -0.334 15.593 1.00 101.79 706 TYR D N 1
ATOM 16202 C CA . TYR D 1 621 ? 66.649 -1.632 16.217 1.00 103.22 706 TYR D CA 1
ATOM 16203 C C . TYR D 1 621 ? 67.667 -2.432 15.410 1.00 102.90 706 TYR D C 1
ATOM 16204 O O . TYR D 1 621 ? 67.311 -3.305 14.634 1.00 101.10 706 TYR D O 1
ATOM 16213 N N . GLY D 1 622 ? 68.941 -2.117 15.588 1.00 105.16 707 GLY D N 1
ATOM 16214 C CA . GLY D 1 622 ? 69.983 -2.727 14.777 1.00 105.58 707 GLY D CA 1
ATOM 16215 C C . GLY D 1 622 ? 70.883 -3.642 15.576 1.00 108.58 707 GLY D C 1
ATOM 16216 O O . GLY D 1 622 ? 71.575 -3.195 16.495 1.00 111.37 707 GLY D O 1
ATOM 16217 N N . TYR D 1 623 ? 70.873 -4.925 15.224 1.00 108.34 708 TYR D N 1
ATOM 16218 C CA . TYR D 1 623 ? 71.749 -5.913 15.858 1.00 111.17 708 TYR D CA 1
ATOM 16219 C C . TYR D 1 623 ? 73.224 -5.664 15.537 1.00 113.07 708 TYR D C 1
ATOM 16220 O O . TYR D 1 623 ? 74.084 -5.812 16.414 1.00 116.13 708 TYR D O 1
ATOM 16221 N N . SER D 1 624 ? 73.500 -5.294 14.281 1.00 111.60 709 SER D N 1
ATOM 16222 C CA . SER D 1 624 ? 74.851 -4.937 13.820 1.00 113.53 709 SER D CA 1
ATOM 16223 C C . SER D 1 624 ? 75.780 -6.154 13.754 1.00 115.56 709 SER D C 1
ATOM 16224 O O . SER D 1 624 ? 75.557 -7.066 12.939 1.00 114.23 709 SER D O 1
ATOM 16225 N N . ASN D 1 625 ? 76.818 -6.143 14.604 1.00 119.02 710 ASN D N 1
ATOM 16226 C CA . ASN D 1 625 ? 77.720 -7.290 14.802 1.00 121.35 710 ASN D CA 1
ATOM 16227 C C . ASN D 1 625 ? 78.553 -7.651 13.570 1.00 121.43 710 ASN D C 1
ATOM 16228 O O . ASN D 1 625 ? 79.656 -8.190 13.696 1.00 124.33 710 ASN D O 1
#

Foldseek 3Di:
DVLVVVLLLVLLLVLLLVLLVVVVVLVVLLVVLLVVLQVQLVVDDPVVSLVSSLVLLLVLLLVLLVLCVVQPLLLFFQQLLLLLQCLQQCCVQSVVCLDPSSLRSLSSSSSSNVSSPALFACLRSQLNNSLSSSVVVCPDPSNVVCCVPPVSVSLSNLLSQQSSNCSSLLFNVLRNLLSCVRSPPHDDPVSSVSNSSSNVSSNVSVVCDDDDPPLVLLLVLLLVLLVLLLVLLVLLLVLLVCVCVPVRPDDRSVLSSCLSNVVSVLQVVHFVVVLVVLLDFDVVLVVVLVVLSNSLSSRSSHSGHGDCQRSLLQSQLSVQLVSQVVVCPVPHVVGTSNVSSLLRSQSNSCSQAVRLSSLVSSCRRPNVCPDSVSSSSSNNSSNVNNVVNDDHSSVSVCLSVQAFNLQDWAPPDDQQAFCLVQFDFVVPPAAAEQPQDLVRLVVCPVVVDPAFWHWYAYVVGAGDTATPDPPNVVVPVVVHDDHDDDAAEDERRNGLVPVSVCCRVVVDQWYFYAYPRHGTGIHGSVRITSHRRD/DVLVVVLLLVLLLVLLQVLLVVVVVLVVLLVVLQVVLQVQLVVDDPVVSLVSSLVSLLVLLLVLLVLCVVQPLLLFFQQLLLLLQCLQQCCVQSVVCLDPSSLRSLSSSSSSCVSSPALFACQRSQLNNSLSSSVVVCPDPSNVVCCVPPVSVSLSNLLSQQSSNCSSLLFNVLRSLLSCQASPPHDDPVSSVSNSSSNVSSNVSVVCDDDDPPLVLLLVLLLVLLVLLLVLLVLLLVLLVCVCVPVRPPDRSVLSSCLSNVVSVLQVVHFVVVLVVLLDFDVVLVVVLVVLSNSLSSRSSHSGHGDCQRSLLQSQLSVQLVSQVVCCPVPHVVGTSNVSSLLRSQSNSCSQAVRLSSLVSSCRRPNVCPDSVSSSSSNVSSNVNNVVNDDHSSVSVCLSVQAFNLQDWAPPDDQQAFLLVQFDFVVPPAAAEQPQDLVRLVVCPVVVDPAFWHWYAYVVGAGDTATPDPPNVVVVVVVHDDHDDDAAEDERRNGLVPVSVCCSVVVDQWYFYDYPRHGTGIHGSVRITSHRRD/DVLVVVLLLVLLLVLLQVLLVVVVVLVVLLVVLLVVLQVQLVVDDPVVSLVSSLVLLLVLLLVLLVLCVVQPLLLFFQQLLLLLQCLQQCCVQSVVCLDPSSLRSLSSNSSSNVSSPALFACQRSQLSNSLSSSVVSCVDPSNVVCCVPPVSVSLSNLLSQQSSRCSSLVFNVLRSLLSCVRSPPHDDPVSSVSNSSSNVSSNVSVVCDDDDPPLVLLLVLLQVLLVLLLVLLVLLLVLLVCVCVPVRPPDRSVLSSCLSNVVSVLQVVHFVVVLVVLLDFDVVLVVVLVVLSNSLSSRSSHSGHGHPLRSLLVSQLSVQLVSQVVVCPVPHVVGTSNVSSLLRSQSNSCSQQVRLSSLVSSCRRPNVCPDSVSSSSSNVSSNVNNVVNDDHSSVSVSLSVFAFRLQDWAPPDDQQAWCQVQFDFVVVPAAAEQPQDLVRLVVCPVVVDPAFWHWYAYVVGAGDTATPDPPNVVVPVVVHDDHDDDAAEDERGNGLNVVSVCCRVVVDQWYFYDDPRHGTGIHGSVRITSGRRD/DVLVVVLLLVLLLVLLLVLLVVVVVLVVLLVVLQVVLQCQLVVDDVVVSLVSSLVLLLVLLLVLLVLCVVQPLLLFFQQLLLLLQCLQQCCVQSVVCLDPSSLRSLSSNSSSNVSSPALFACLRSQLSNSLSSSVVSCPDPSNVVCCVPPVSVSLSNLLSQQSSNCSSLLFNVLRSLLSCVGSDPHDDPVSSVSNSSSNVSSNVSVVCDDDDPPLVLLLVLLLVLLVLLLVLLVLLLVLLVCVCVPVRPPDRSVLSSCLSNVVSVLQVVHFVVVLVVLLDFDVVLVVVLVVLSNSLSSRSSHSGHGDPQRSLLQSQLSVQLVSQVVVCPVPHVVRTSNVSSLLRSQSNSCSQQVRLSSLVSSCRRPNVCPDSVSSSSSNNSSNVNNVVNDDHSSVSVCLSVFAFNLQDWAPPDDQQAFLLVQFDFVVVPAAAEQPQDLVRLVVCPVVVDPAFWHWYAYVVGAGDTATPDPPVVVVPVVVHDDHDDDAAEEERRNGLVVVSVCCRVVVDQWYFYDYPRHGTGIHGSVRITSGSRD

CATH classification: 1.10.3080.10 (+1 more: 3.10.580.10)

Secondary structure (DSSP, 8-state):
--HHHHHHHHHHHHHHHHHHHHHHHHHHHHHHHHHHHHHHHHHS-HHHHHHHHHHHHHHHHHHHHHHHHHS-GGG-B-SHHHHHHIIIIIHHHHGGGGSHHHHHHHHHHHHHHHHTT-S-BSHHHHHHHHHHHHHHHTTSHHHHHHHHSHHHHHHHHHHHHHHHHHHHHT-HHHHHHHHHHHT-SEEETTHHHHHHHHHHHHHHHTT-----S-THHHHHHHHHHHHHHHHHHHHHHHHHHHHHHSSTT--THHHHHHHHHHHHHHTTT--HHHHHHHHS----SSHHHHHHHHHHHHHTTSSSB-B-HHHHHHHHHHHHHHHHHHHHHHH-TTS-HHHHHHHHHHHHHHHHS--TTHHHHHHHHT---S-SHHHHHHHHHHHHHHHHH---HHHHHHHHTT--EEEEEPTT--TTSBHHHHPBPTTTS--B-SSS-HHHHHHHHHHSTT--EE-BB-TT-BB--EESIIIIITTTTT---S------EEETT-BHHHHHHHHHHT--SEEEEEETTEEEEEEEGGGTEE----/--HHHHHHHHHHHHHHHHHHHHHHHHHHHHHHHHHHHHHHHHHS-HHHHHHHHHHHHHHHHHHHHHHHHHS-GGG-B-SHHHHHHIIIIIHHHHGGGGSHHHHHHHHHHHHHHHHTT-S-BSHHHHHHHHHHHHHHHTTSTTTTHHHHSHHHHHHHHHHHHHHHHHHHHT-HHHHHHHHHHHT-SEEETTHHHHHHHHHHHHHHHTT-----S-THHHHHHHHHHHHHHHHHHHHHHHHHHHHHSSSTT--THHHHHHHHHHHHHHTTT--HHHHHHHHS----SSHHHHHHHHHHHHHTTSSSB-B-HHHHHHHHHHHHHHHHHHHHHHH-TTS-HHHHHHHHHHHHHHHHH--TTHHHHHHHHT---S-SHHHHHHHHHHHHHHHHH---HHHHHHHHTT--EEEEEPTT--TTSBHHHHPBPTTTS--B-SSS-HHHHHHHHHHSTT--EEEEE-TT-BEEEEESIIIIITTTTT---S------EEETT-BHHHHHHHHHHT--SEEEEEETTEEEEEEEGGGTEE----/--HHHHHHHHHHHHHHHHHHHHHHHHHHHHHHHHHHHHHHHHHS-HHHHHHHHHHHHHHHHHHHHHHHHHS-GGG-B-SHHHHHHIIIIIHHHHGGGGSHHHHHHHHHHHHHHHHTT-S-BSHHHHHHHHHHHHHHHTTSHHHHHHHHSHHHHHHHHHHHHHHHHHHHHT-HHHHHHHHHHHT-SEEETTHHHHHHHHHHHHHHHHT-----S-HHHHHHHHHHHHHHHHHHHHHHHHHHHHHHHSSTT--THHHHHHHHHHHHHHTTT--HHHHHHHHS----SSHHHHHHHHHHHHHTTSSSB-B-HHHHHHHHHHHHHHHHHHTHHHH-TTS-HHHHHHHHHHHHHHHHH--TTHHHHHHHHT---S-SHHHHHHHHHHHHHHHHH---HHHHHHHHTT--EEEEEPTT--TTSBHHHHPBPTTTS--B-SSS-HHHHHHHHHHSTT--EE-BB-TT-BB--EESIIIIIHHHTT---S------EEETT-BHHHHHHHHHHT--SEEEEEETTEEEEEEEGGGTEE----/--HHHHHHHHHHHHHHHHHHHHHHHHHHHHHHHHHHHHHHHHHS-HHHHHHHHHHHHHHHHHHHHHHHHHT-GGG-B-SHHHHHHIIIIIHHHHGGGGSHHHHHHHHHHHHHHHHTT-S-BSHHHHHHHHHHHHHHHTTSHHHHHHHHSHHHHHHHHHHHHHHHHHHHHT-HHHHHHHHHHHT-SEEETTHHHHHHHHHHHHHHHTT-----S-HHHHHHHHHHHHHHHHHHHHHHHHHHHHHHHSSTT--THHHHHHHHHHHHHHTTT--HHHHHHHHS----SSHHHHHHHHHHHHHTTSSSB-B-HHHHHHHHHHHHHHHHHHHHHHH-TTS-HHHHHHHHHHHHHHHHT--TTHHHHHHHHT---S-SHHHHHHHHHHHHHHHHH---HHHHHHHHHT--EEEEEPTT--TTSBHHHHPBPTTTS--B-SSS-HHHHHHHHHHSTT--EE-BB-TT-BB--EESIIIIITTTTT---S------EEETT-BHHHHHHHHHHT--SEEEEEETTEEEEEEEGGGTEE----

Sequence (2136 aa):
SLMYLLRLVCFLTLLGVTAALFIFAVDLAVHGLEELRMKISRLAGRFAGYILYVVSGVALCLLSTFWCAVLSTEAEGSGLPQMKSILSGFYDKMRSALELRVLFAKALGLICAIGGGLPVGWEGPNVHIACIIAHQFYRLGVFKELCTDRALRLQTLAAACAVGLASSFGAPLGGVLYSIETIASFYLVQAFWKGVLSALSGAIVYELDVSRTQTLLYAILGALMGVLGALFIRCVRSIYELRMRHYPGTNRYFLVGVVALFASALQYPFPRATINDLFKAVTELILMPIIKFILVALSIGLPLPAGVFVPSFLIGAGFGRLYGELMRVVFGNAIVPGSYAVVGAAAFTAGVTRALSCAVIIFEVTGQIRHLVPVLISVLLAVIVGNAFNRSLYETLVLMKHLPYMPILRRDRSPEMTAREIMHPIEGEPHLFPDSEPQHIKGILEKFPNRLVFPVIDANGYLLGAISRKEIVDRLQHVVVPCDVSPIVVTSYSLVRQLHFLFVMLMPSMIYVTERGKLVGIVEREDVAYGYSNSLMYLLRLVCFLTLLGVTAALFIFAVDLAVHGLEELRMKISRLAGRFAGYILYVVSGVALCLLSTFWCAVLSTEAEGSGLPQMKSILSGFYDKMRSALELRVLFAKALGLICAIGGGLPVGWEGPNVHIACIIAHQFYRLGVFKELCTDRALRLQTLAAACAVGLASSFGAPLGGVLYSIETIASFYLVQAFWKGVLSALSGAIVYELDVSRTQTLLYAILGALMGVLGALFIRCVRSIYELRMRHYPGTNRYFLVGVVALFASALQYPFPRATINDLFKAVTELILMPIIKFILVALSIGLPLPAGVFVPSFLIGAGFGRLYGELMRVVFGNAIVPGSYAVVGAAAFTAGVTRALSCAVIIFEVTGQIRHLVPVLISVLLAVIVGNAFNRSLYETLVLMKHLPYMPILRRDRSPEMTAREIMHPIEGEPHLFPDSEPQHIKGILEKFPNRLVFPVIDANGYLLGAISRKEIVDRLQHVVVPCDVSPIVVTSYSLVRQLHFLFVMLMPSMIYVTERGKLVGIVEREDVAYGYSNSLMYLLRLVCFLTLLGVTAALFIFAVDLAVHGLEELRMKISRLAGRFAGYILYVVSGVALCLLSTFWCAVLSTEAEGSGLPQMKSILSGFYDKMRSALELRVLFAKALGLICAIGGGLPVGWEGPNVHIACIIAHQFYRLGVFKELCTDRALRLQTLAAACAVGLASSFGAPLGGVLYSIETIASFYLVQAFWKGVLSALSGAIVYELDVSRTQTLLYAILGALMGVLGALFIRCVRSIYELRMRHYPGTNRYFLVGVVALFASALQYPFPRATINDLFKAVTELILMPIIKFILVALSIGLPLPAGVFVPSFLIGAGFGRLYGELMRVVFGNAIVPGSYAVVGAAAFTAGVTRALSCAVIIFEVTGQIRHLVPVLISVLLAVIVGNAFNRSLYETLVLMKHLPYMPILRRDRSPEMTAREIMHPIEGEPHLFPDSEPQHIKGILEKFPNRLVFPVIDANGYLLGAISRKEIVDRLQHVVVPCDVSPIVVTSYSLVRQLHFLFVMLMPSMIYVTERGKLVGIVEREDVAYGYSNSLMYLLRLVCFLTLLGVTAALFIFAVDLAVHGLEELRMKISRLAGRFAGYILYVVSGVALCLLSTFWCAVLSTEAEGSGLPQMKSILSGFYDKMRSALELRVLFAKALGLICAIGGGLPVGWEGPNVHIACIIAHQFYRLGVFKELCTDRALRLQTLAAACAVGLASSFGAPLGGVLYSIETIASFYLVQAFWKGVLSALSGAIVYELDVSRTQTLLYAILGALMGVLGALFIRCVRSIYELRMRHYPGTNRYFLVGVVALFASALQYPFPRATINDLFKAVTELILMPIIKFILVALSIGLPLPAGVFVPSFLIGAGFGRLYGELMRVVFGNAIVPGSYAVVGAAAFTAGVTRALSCAVIIFEVTGQIRHLVPVLISVLLAVIVGNAFNRSLYETLVLMKHLPYMPILRRDRSPEMTAREIMHPIEGEPHLFPDSEPQHIKGILEKFPNRLVFPVIDANGYLLGAISRKEIVDRLQHVVVPCDVSPIVVTSYSLVRQLHFLFVMLMPSMIYVTERGKLVGIVEREDVAYGYSN

Solvent-accessible surface area: 87815 Å² total; per-residue (Å²): 148,99,120,122,32,92,88,4,33,61,0,0,54,86,0,0,50,39,0,0,99,61,0,89,52,3,43,116,39,16,116,36,41,50,96,100,10,64,127,64,10,184,147,37,35,216,169,35,9,117,106,70,64,19,86,23,1,30,49,27,0,55,74,0,3,78,62,0,54,90,58,4,79,53,0,55,16,10,1,0,6,26,0,10,0,4,17,7,11,1,17,86,99,28,120,46,0,0,79,69,91,0,14,96,0,0,8,59,0,0,30,7,0,50,1,3,39,11,15,9,5,40,2,0,0,0,0,0,0,0,0,1,20,0,24,42,34,1,164,95,70,78,5,90,113,6,4,95,61,198,56,17,44,35,7,0,3,13,1,0,0,2,0,0,0,5,12,9,20,54,1,19,8,0,0,2,7,0,7,13,28,6,5,16,34,27,12,35,38,102,4,7,24,12,3,2,17,0,4,5,13,1,16,66,29,69,84,173,87,93,14,159,46,49,26,129,22,1,15,84,0,0,33,92,5,0,67,46,0,4,92,0,2,126,30,2,46,63,46,37,28,94,43,107,172,110,168,87,76,59,128,16,94,147,29,0,9,76,5,5,93,84,7,27,52,68,47,65,137,112,119,122,65,66,6,65,91,20,24,54,72,162,112,98,64,82,114,47,0,77,44,54,13,90,9,0,2,25,0,8,12,4,41,0,0,2,0,4,6,54,10,0,12,14,0,0,0,0,21,0,22,43,24,0,72,103,36,70,115,92,132,30,117,90,6,66,10,0,9,0,0,15,0,0,0,0,0,0,0,0,0,0,1,25,0,5,1,0,0,10,2,5,14,29,52,90,22,87,24,167,88,13,6,1,4,3,26,0,0,2,50,0,5,16,38,0,65,59,126,18,103,12,3,1,39,12,17,0,12,16,54,49,16,4,9,1,41,9,38,76,166,88,53,51,55,99,44,42,0,131,113,7,28,63,84,5,123,59,37,6,47,1,60,40,130,19,101,50,155,79,12,97,26,24,4,109,168,78,83,138,29,123,44,1,0,0,10,40,91,140,7,50,6,32,0,8,27,0,83,175,55,4,52,67,77,36,139,148,134,80,67,98,20,75,44,43,19,36,8,13,5,7,52,0,34,0,142,65,0,32,92,18,0,21,18,28,61,28,48,30,0,4,0,6,39,145,2,73,0,25,0,1,0,41,11,58,13,0,1,28,28,46,45,130,145,100,122,124,32,88,86,5,34,59,0,0,52,81,0,0,49,42,0,0,98,61,0,89,53,3,46,114,39,17,117,38,41,50,103,100,12,64,138,62,11,183,146,36,37,215,170,35,9,118,105,70,65,17,87,23,1,29,48,27,0,55,75,0,3,78,63,0,53,92,59,4,78,50,0,54,17,10,1,0,5,24,0,8,0,4,17,7,11,1,18,86,98,26,118,44,0,0,79,70,90,0,12,95,0,0,8,60,0,0,27,7,0,49,0,3,39,10,16,9,5,39,1,0,0,0,0,0,0,0,0,1,21,0,23,42,31,1,166,93,72,80,6,84,114,5,3,95,60,198,56,15,41,37,7,0,3,13,0,0,0,2,0,0,0,6,11,9,20,56,1,18,10,0,0,2,10,0,7,13,28,6,5,15,34,27,12,32,36,98,4,8,25,11,3,1,18,0,4,5,12,1,17,66,28,69,85,171,93,96,14,157,47,48,25,132,25,0,16,85,0,0,30,89,5,0,65,46,0,4,94,0,1,130,30,2,44,64,44,41,28,97,44,112,173,108,171,86,74,57,124,18,92,146,29,0,9,74,5,5,94,82,5,27,54,69,47,66,136,112,121,125,66,63,6,67,91,20,25,53,71,163,112,96,68,84,113,48,0,80,51,53,12,93,9,0,1,27,0,8,13,3,40,0,0,2,0,4,7,54,9,0,13,13,0,0,0,0,21,0,23,46,24,0,74,105,36,72,112,94,130,30,117,90,6,67,9,0,9,0,0,16,0,0,0,0,0,0,0,0,0,0,1,25,0,4,2,0,0,11,1,5,13,29,52,92,22,86,23,164,88,13,9,1,4,3,29,0,0,2,51,0,5,15,38,0,64,55,122,20,102,13,1,0,39,12,15,0,14,17,53,51,17,4,8,0,38,9,38,75,169,90,51,53,58,100,37,47,0,126,115,8,26,65,86,7,127,61,37,6,45,1,60,39,130,17,102,50,154,78,13,96,26,25,3,111,169,76,81,138,27,122,41,2,0,0,10,40,88,138,6,52,6,32,0,7,27,0,79,174,58,4,52,65,80,39,139,146,134,81,66,100,19,74,41,47,20,36,12,14,7,9,51,0,34,0,141,66,0,31,89,18,0,22,17,26,60,28,49,26,0,3,0,9,43,142,2,75,0,26,0,0,0,41,12,59,11,0,0,27,28,46,46,131,146,98,116,120,27,94,88,5,35,59,0,0,52,85,0,0,50,42,0,0,99,60,0,89,53,3,44,118,40,17,118,38,42,50,103,101,12,63,138,64,9,186,146,34,36,212,166,35,11,115,106,70,63,18,86,22,0,27,48,26,0,56,73,0,3,79,62,0,52,92,61,3,78,54,0,53,16,10,1,0,7,24,1,9,0,4,18,6,9,2,18,86,96,24,122,44,0,0,82,69,88,0,15,98,0,0,9,59,0,0,29,7,0,50,1,2,39,9,19,10,4,39,2,0,0,0,0,0,0,0,0,2,19,0,24,44,33,2,165,89,69,79,5,89,112,5,4,94,62,199,55,18,43,40,5,0,4,14,0,0,0,2,1,0,0,6,10,8,19,53,1,17,10,0,0,2,7,0,8,13,30,6,5,17,34,29,13,31,37,101,3,9,24,11,3,1,16,0,4,6,11,1,14,64,27,68,87,169,88,94,14,155,47,49,26,131,23,1,15,85,0,0,31,90,5,0,64,46,0,4,95,0,2,127,32,2,44,61,49,40,27,95,42,106,169,108,168,84,75,57,123,16,94,146,29,0,10,75,5,5,95,84,5,27,52,68,48,65,137,114,121,120,67,65,6,64,90,20,25,52,71,163,110,96,66,86,111,45,0,80,45,59,16,87,8,0,1,27,0,9,12,3,38,0,0,2,0,4,6,54,11,0,13,12,0,0,0,0,23,0,23,46,22,0,71,103,38,70,115,90,133,30,118,90,7,65,9,0,9,0,0,15,0,0,0,0,0,0,0,0,0,0,2,24,0,4,1,0,0,12,2,4,14,29,53,91,23,88,23,163,86,14,8,1,5,3,29,0,0,3,53,0,6,15,37,0,67,58,120,21,101,13,2,0,37,12,16,0,11,18,54,52,18,5,10,1,40,10,40,76,167,92,53,51,56,101,40,42,0,126,116,9,25,63,84,6,123,61,35,8,46,1,63,38,132,17,101,52,153,79,10,97,25,23,3,112,164,78,84,140,28,123,42,2,0,0,9,38,90,138,7,50,6,33,0,7,26,0,82,172,54,4,53,66,82,37,139,146,134,77,67,99,19,74,44,43,21,35,11,15,8,10,54,1,36,0,139,66,0,30,88,19,0,22,18,28,62,28,52,25,0,4,0,10,40,148,3,75,0,24,0,0,0,42,12,62,12,0,0,29,35,44,44,129,145,98,125,121,30,92,88,4,35,58,0,0,52,83,0,0,48,42,0,0,100,61,0,88,52,4,43,116,39,16,118,37,39,50,99,102,13,62,132,64,10,184,142,37,36,214,169,36,9,115,107,69,64,18,85,22,1,28,48,26,0,57,73,0,3,78,64,0,53,89,61,4,78,52,0,54,17,12,1,0,7,26,1,10,0,5,16,6,10,2,18,87,96,25,120,44,0,0,79,68,90,0,14,96,0,0,9,62,0,0,30,6,0,49,1,2,39,10,19,11,5,40,1,0,0,0,0,0,0,0,0,1,19,0,23,44,33,2,165,95,71,79,6,89,114,6,4,95,62,198,57,18,44,39,7,0,4,14,1,0,0,2,1,0,0,6,10,9,18,54,0,18,8,0,0,2,6,0,7,12,31,5,4,14,35,26,14,36,38,100,3,9,22,11,3,2,17,0,5,5,12,1,16,63,26,72,84,166,90,94,14,158,46,50,26,133,24,0,15,86,0,0,32,89,5,0,68,49,0,5,93,0,0,127,32,2,43,62,44,40,29,97,40,110,175,109,168,87,75,57,125,16,94,147,28,0,9,75,5,4,94,84,6,27,53,68,49,63,138,112,122,121,64,65,7,64,91,21,26,51,71,163,110,97,64,85,112,44,0,79,47,60,13,91,8,0,1,25,0,10,11,4,38,0,0,2,0,4,7,54,11,0,12,13,0,0,0,0,23,0,21,44,24,0,72,106,38,70,114,93,133,32,115,89,6,65,8,0,9,0,0,16,0,0,0,0,0,0,0,0,0,0,1,24,0,4,1,0,0,9,1,4,13,27,52,91,22,88,21,165,85,14,8,1,4,2,28,0,0,2,52,0,5,17,38,0,67,57,119,21,99,10,2,1,38,13,15,0,14,19,53,51,17,4,9,1,38,9,40,76,164,92,52,52,58,95,40,45,0,129,110,9,26,63,87,7,126,61,34,8,45,1,61,39,130,18,100,50,154,77,11,98,25,24,4,108,168,77,84,137,28,122,42,2,0,0,9,42,91,140,7,50,5,29,0,8,27,0,79,174,56,3,54,66,77,38,138,147,137,76,66,99,19,73,44,44,21,36,9,15,6,10,54,1,33,0,141,67,0,31,89,17,0,21,17,27,60,27,48,30,0,4,0,8,39,146,2,75,0,26,0,1,0,42,11,61,11,0,1,28,34,40,44,128